Protein 8GSM (pdb70)

Foldseek 3Di:
DFDAFFEEEEALALLSLLQLLLQLVLPYAYEYEYAAQDFDLDDFKAKQFQLQQVLVVVLVCVVLQVVWWDAAQWAFEAAFQARHTQAIGGQVVPRCVPQVGTMIIGTRSSSSVSSVVSSVVSPYHYHYNFAFAEADQQQGWTAGPVGDIDRPGQFYEYDHAQQTNPLCNQVVHDFHWAFPQKKKKKFKFQVVVQCVDPVRVCCLVNFHFYWHFAAQKIWTWGFTPVSRIIIIMIMHGCPDDPPPDDFVVVLVVVLVVSVSGHVVVNVRSVRTDDMDMDGDTAGDADPAQDHPSLRYGYAARSHQNAQPQPSCRSSLSSLLSNLSSLLSSVVRDVLCRSLSSQLSCVLSVVVSVVVRVVRVLLSCLRNDHDDDVVVVLSVQSRVCNVPAAAPNSDLCSHPPNNCVVNNDHSNVSSVVSVVCVLVVNGPPDPNSCVVVPRD/DFDAFEEEEEALDLLSLLQLLLQLVLHHAYAYEYQAQDQFDADFKAKQFQLRQVLVVVLVCVVLQVVWKDQAQWAFEAAFQARHTQAIGGQVPPRCVVQVGTIIIGGPRSVSVSSVVSSVVSPHHYHYNFAFQAADLQQGWTAGPVGDIDRPGQAYEYDRAFQTNPLCNQVVHDFHWDFPQKKKKKFKFAQVVQCVDPVRVCCLVNFHFYWHFAAQKIKTWGAIDDGSIIMIMMIHGPPDPDPPDDQVVSLVVQLVVSVSGHVVRNVRSVRTDDMDMDTDTAGDADPAQDHPSLRYGYAQRHHQTADPAVSCSSVLSSLLSNLLSLLCSPVRDSLCSSVSRLLSCVVSVVVSVVVRVVRVLLSCLRNHHDDDVVVVLSVQSRVCSVPADQVNSHQCRRPPNVCVVNNDHSNVSSVVSVLCVLQVNGPPGPPVCVVVVRHPD/DFDAAFEEEEALALLSLLLLLLQLVLPHAYEYEHQAADQFDDFAKAKQFQQLQVLVVVVPCVVVQVVFWDQAQWEFEAAFQARHTLAIGGQVPVRCVVQVGTMTIHTSRSVSVSSVVSSVVSPYHYHYNFAWQEADQLQHKTAGPVGDIDRPGQAYEYDHAQLGSVLCRQVVHDFHWDFPQKKKKKWKFAQVVQCVDPVRVCCVVNFHWYWHFAAQKIWTWGATSNGRIIMIMMIHGPPDPDDDQDVVVSLVVQVVVSVSGHPVSVVRSVRTDDMDMGGDTAGDADPDQDHPSLRYGYAARHHQGADPQPSCRSVLSSLLSNLLSLLSSVVRDPLCRSVSRVLSGVLSVVVSVVVRVLRVLLSVLRNHHDDDVVVVLSCQSRPCNVPAAAPNSPCCVRVVNVCVVNNDHSNVSSVVSVVCVQVVNGPPGPNVCVVVPGD/DFDAFEEEEEALALLSLLLLLLQLVLPHAYEYEYQAQDDFDADAKAKQFQLRQVLCVVLVLVVLQVVFWDQAQWAFEAAFQARHTLFIGGQVPPRCVVAVGGMTIAGRRSSSVSSVVSSVVSPHHYHYNWAFDAADQQQGWTQTPVGDIDRSGQAYEFEHAQQTPPLCNQVVHDFHWAFPQKKKKKFKFALVVQCVPPVRVVCLVNFHFYWHFAAQKIWTWGARRPHNIIMIMMIHGPPDPDDDQDVVVSLVVVLVVSVSGHVVSNVRSVRTDDMDMDTHTAGDADPAQDHPSLRYGYAANSHQTADCQVSCRSSLSSLLSNLSSLLSSPPRDVLCRSVSSVLSCVLSVVVSVVVRVLRVLSSCLRNDHDDPVVVVLSVQSNPCNVPAAAVNSHQCSHPPNNCVVNNDHSNVSSVVSVLCLQQPNDPPDPNPCVVVPSHD

Sequence (1759 aa):
TSYQCRVAVVGAGLGGLSAAIGITLAGHKVTILEQAPQLGEVGAGIQIPPNSSRILRQWGLLPALEEVSVRPLDSVLRSYRDGKVLSRINLVPGYEERFGAPYYHIHRADFHRILVDKARALGVEILLGKSVRTIDFNAPSLTMADGSVYNDADVIIGADGLKSVCREQMLGHPDPPHFTGDLAYRIIVKAEDMKKHDSLRELVEHPSINHWMGPNSHVVCYLLKGGGLYNIVLACPDDLPELVNTAKADLKEMRERFEGWDPRLTLLLSLVQETSKWRLQNSEEMDKWSHESGKFVLMGDACHATLPYLAQGAAIAVEDGAALGTLFAHATHPSLVPDVLTIYEQIRKSRTTRVVRGSTKQRDIFHMPDGPRQRERDRQLLTYADNLFEGYPNQWADPVFQPWLYGYNAFEEAEKAWQKYLRGHIFGTTGAFRELGMGTSYQCRVAVVGAGLGGLSAAIGITLAGHKVTILEQAPQLGEVGAGIQIPPNSSRILRQWGLLPALEEVSVRPLDSVLRSYRDGKVLSRINLVPGYEERFGAPYYHIHRADFHRILVDKARALGVEILLGKSVRTIDFNAPSLTMADGSVYNDADVIIGADGLKSVCREQMLGHPDPPHFTGDLAYRIIVKAEDMKKHDSLRELVEHPSINHWMGPNSHVVCYLLKGGGLYNIVLACPDDLPELVNTAKADLKEMRERFEGWDPRLTLLLSLVQETSKWRLQNSEEMDKWSHESGKFVLMGDACHATLPYLAQGAAIAVEDGAALGTLFAHATHPSLVPDVLTIYEQIRKSRTTRVVRGSTKKQRDIFHMPDGPRQRERDRQLLTYADNLFEGYPNQWADPVFQPWLYGYNAFEEAEKAWQKYLRGHIFGTTGAFRELGMGLETSYQCRVAVVGAGLGGLSAAIGITLAGHKVTILEQAPQLGEVGAGIQIPPNSSRILRQWGLLPALEEVSVRPLDSVLRSYRDGKVLSRINLVPGYEERFGAPYYHIHRADFHRILVDKARALGVEILLGKSVRTIDFNAPSLTMADGSVYNDADVIIGADGLKSVCREQMLGHPDPPHFTGDLAYRIIVKAEDMKKHDSLRELVEHPSINHWMGPNSHVVCYLLKGGGLYNIVLACPDDLPELVNTAKADLKEMRERFEGWDPRLTLLLSLVQETSKWRLQNSEEMDKWSHESGKFVLMGDACHATLPYLAQGAAIAVEDGAALGTLFAHATHPSLVPDVLTIYEQIRKSRTTRVVRGSTKQRDIFHMPDGPRQRERDRQLLTYADNLFEGYPNQWADPVFQPWLYGYNAFEEAEKAWQKYLRGHIFGTTGAFRELGMGTSYQCRVAVVGAGLGGLSAAIGITLAGHKVTILEQAPQLGEVGAGIQIPPNSSRILRQWGLLPALEEVSVRPLDSVLRSYRDGKVLSRINLVPGYEERFGAPYYHIHRADFHRILVDKARALGVEILLGKSVRTIDFNAPSLTMADGSVYNDADVIIGADGLKSVCREQMLGHPDPPHFTGDLAYRIIVKAEDMKKHDSLRELVEHPSINHWMGPNSHVVCYLLKGGGLYNIVLACPDDLPELVNTAKADLKEMRERFEGWDPRLTLLLSLVQETSKWRLQNSEEMDKWSHESGKFVLMGDACHATLPYLAQGAAIAVEDGAALGTLFAHATHPSLVPDVLTIYEQIRKSRTTRVVRGSTKQRDIFHMPDGPRQRERDRQLLTYADNLFEGYPNQWADPVFQPWLYGYNAFEEAEKAWQKYLRGHIFGTTGAFRELGMGL

Structure (mmCIF, N/CA/C/O backbone):
data_8GSM
#
_entry.id   8GSM
#
_cell.length_a   120.430
_cell.length_b   127.780
_cell.length_c   146.450
_cell.angle_alpha   90.000
_cell.angle_beta   90.000
_cell.angle_gamma   90.000
#
_symmetry.space_group_name_H-M   'P 21 21 21'
#
loop_
_entity.id
_entity.type
_entity.pdbx_description
1 polymer '4-hydroxybenzoate decarboxylase'
2 non-polymer 'FLAVIN-ADENINE DINUCLEOTIDE'
#
loop_
_atom_site.group_PDB
_atom_site.id
_atom_site.type_symbol
_atom_site.label_atom_id
_atom_site.label_alt_id
_atom_site.label_comp_id
_atom_site.label_asym_id
_atom_site.label_entity_id
_atom_site.label_seq_id
_atom_site.pdbx_PDB_ins_code
_atom_site.Cartn_x
_atom_site.Cartn_y
_atom_site.Cartn_z
_atom_site.occupancy
_atom_site.B_iso_or_equiv
_atom_site.auth_seq_id
_atom_site.auth_comp_id
_atom_site.auth_asym_id
_atom_site.auth_atom_id
_atom_site.pdbx_PDB_model_num
ATOM 1 N N . THR A 1 21 ? 14.73000 -14.74700 -23.35900 1.000 87.96490 22 THR G N 1
ATOM 2 C CA . THR A 1 21 ? 15.91200 -14.09300 -23.98900 1.000 105.92630 22 THR G CA 1
ATOM 3 C C . THR A 1 21 ? 16.45200 -13.02400 -23.03300 1.000 104.99767 22 THR G C 1
ATOM 4 O O . THR A 1 21 ? 16.08400 -11.84800 -23.20000 1.000 100.64418 22 THR G O 1
ATOM 8 N N . SER A 1 22 ? 17.30200 -13.42300 -22.08400 1.000 100.64104 23 SER G N 1
ATOM 9 C CA . SER A 1 22 ? 17.82600 -12.47900 -21.06700 1.000 92.11125 23 SER G CA 1
ATOM 10 C C . SER A 1 22 ? 18.77800 -11.48900 -21.72300 1.000 89.49859 23 SER G C 1
ATOM 11 O O . SER A 1 22 ? 19.08900 -11.66700 -22.91200 1.000 90.24180 23 SER G O 1
ATOM 14 N N . TYR A 1 23 ? 19.21000 -10.48000 -20.97000 1.000 79.28960 24 TYR G N 1
ATOM 15 C CA . TYR A 1 23 ? 20.20500 -9.52900 -21.51600 1.000 75.14909 24 TYR G CA 1
ATOM 16 C C . TYR A 1 23 ? 21.59400 -10.13200 -21.39600 1.000 73.48629 24 TYR G C 1
ATOM 17 O O . TYR A 1 23 ? 21.89600 -10.73100 -20.35500 1.000 72.28657 24 TYR G O 1
ATOM 26 N N . GLN A 1 24 ? 22.40200 -9.98500 -22.43700 1.000 69.43683 25 GLN G N 1
ATOM 27 C CA . GLN A 1 24 ? 23.80500 -10.43700 -22.33600 1.000 72.06264 25 GLN G CA 1
ATOM 28 C C . GLN A 1 24 ? 24.69700 -9.29300 -22.81300 1.000 73.34794 25 GLN G C 1
ATOM 29 O O . GLN A 1 24 ? 24.62800 -8.94200 -23.99700 1.000 76.18037 25 GLN G O 1
ATOM 35 N N . CYS A 1 25 ? 25.49600 -8.73700 -21.90800 1.000 69.80169 26 CYS G N 1
ATOM 36 C CA . CYS A 1 25 ? 26.42400 -7.65500 -22.29500 1.000 70.87122 26 CYS G CA 1
ATOM 37 C C . CYS A 1 25 ? 27.63100 -8.27300 -22.98300 1.000 68.13927 26 CYS G C 1
ATOM 38 O O . CYS A 1 25 ? 28.09800 -9.31700 -22.51200 1.000 64.78994 26 CYS G O 1
ATOM 41 N N . ARG A 1 26 ? 28.07300 -7.67000 -24.08200 1.000 67.64379 27 ARG G N 1
ATOM 42 C CA . ARG A 1 26 ? 29.31400 -8.12300 -24.74100 1.000 65.66620 27 ARG G CA 1
ATOM 43 C C . ARG A 1 26 ? 30.44600 -7.37400 -24.04600 1.000 71.19966 27 ARG G C 1
ATOM 44 O O . ARG A 1 26 ? 30.57600 -6.16700 -24.27800 1.000 79.37468 27 ARG G O 1
ATOM 52 N N . VAL A 1 27 ? 31.22100 -8.06100 -23.21500 1.000 67.82881 28 VAL G N 1
ATOM 53 C CA . VAL A 1 27 ? 32.27000 -7.43500 -22.42000 1.000 61.07758 28 VAL G CA 1
ATOM 54 C C . VAL A 1 27 ? 33.61700 -7.87300 -22.96800 1.000 61.31163 28 VAL G C 1
ATOM 55 O O . VAL A 1 27 ? 33.92600 -9.07000 -22.97400 1.000 63.65886 28 VAL G O 1
ATOM 59 N N . ALA A 1 28 ? 34.41500 -6.90700 -23.42600 1.000 64.63217 29 ALA G N 1
ATOM 60 C CA . ALA A 1 28 ? 35.77800 -7.13700 -23.89000 1.000 63.56608 29 ALA G CA 1
ATOM 61 C C . ALA A 1 28 ? 36.75700 -6.80300 -22.77100 1.000 66.33664 29 ALA G C 1
ATOM 62 O O . ALA A 1 28 ? 36.80800 -5.65500 -22.31800 1.000 70.10235 29 ALA G O 1
ATOM 64 N N . VAL A 1 29 ? 37.54300 -7.79300 -22.34400 1.000 66.42278 30 VAL G N 1
ATOM 65 C CA . VAL A 1 29 ? 38.63000 -7.59900 -21.38900 1.000 59.52912 30 VAL G CA 1
ATOM 66 C C . VAL A 1 29 ? 39.93300 -7.46700 -22.17700 1.000 58.56066 30 VAL G C 1
ATOM 67 O O . VAL A 1 29 ? 40.22400 -8.29300 -23.05400 1.000 56.50237 30 VAL G O 1
ATOM 71 N N . VAL A 1 30 ? 40.69800 -6.40900 -21.90800 1.000 60.20178 31 VAL G N 1
ATOM 72 C CA . VAL A 1 30 ? 41.97600 -6.18600 -22.58500 1.000 65.53358 31 VAL G CA 1
ATOM 73 C C . VAL A 1 30 ? 43.07800 -6.67900 -21.65700 1.000 69.88111 31 VAL G C 1
ATOM 74 O O . VAL A 1 30 ? 43.35500 -6.06700 -20.62300 1.000 70.49503 31 VAL G O 1
ATOM 78 N N . GLY A 1 31 ? 43.71200 -7.78500 -22.02900 1.000 70.12011 32 GLY G N 1
ATOM 79 C CA . GLY A 1 31 ? 44.80600 -8.31400 -21.23800 1.000 70.22249 32 GLY G CA 1
ATOM 80 C C . GLY A 1 31 ? 44.47000 -9.57800 -20.46600 1.000 72.31998 32 GLY G C 1
ATOM 81 O O . GLY A 1 31 ? 43.50000 -9.62200 -19.69100 1.000 65.49884 32 GLY G O 1
ATOM 82 N N . ALA A 1 32 ? 45.29400 -10.61000 -20.65700 1.000 72.16026 33 ALA G N 1
ATOM 83 C CA . ALA A 1 32 ? 45.02200 -11.93800 -20.13200 1.000 67.88568 33 ALA G CA 1
ATOM 84 C C . ALA A 1 32 ? 45.82700 -12.25000 -18.88300 1.000 63.00035 33 ALA G C 1
ATOM 85 O O . ALA A 1 32 ? 46.14400 -13.41200 -18.64100 1.000 68.09941 33 ALA G O 1
ATOM 87 N N . GLY A 1 33 ? 46.16700 -11.24800 -18.08600 1.000 69.75895 34 GLY G N 1
ATOM 88 C CA . GLY A 1 33 ? 46.82600 -11.49300 -16.82100 1.000 68.41805 34 GLY G CA 1
ATOM 89 C C . GLY A 1 33 ? 45.87700 -12.14800 -15.84300 1.000 59.77264 34 GLY G C 1
ATOM 90 O O . GLY A 1 33 ? 44.75000 -12.51700 -16.16900 1.000 55.85367 34 GLY G O 1
ATOM 91 N N . LEU A 1 34 ? 46.34500 -12.29400 -14.60900 1.000 50.31701 35 LEU G N 1
ATOM 92 C CA . LEU A 1 34 ? 45.48400 -12.89300 -13.60500 1.000 46.21349 35 LEU G CA 1
ATOM 93 C C . LEU A 1 34 ? 44.18400 -12.10700 -13.44600 1.000 59.19737 35 LEU G C 1
ATOM 94 O O . LEU A 1 34 ? 43.09600 -12.69900 -13.35300 1.000 60.95637 35 LEU G O 1
ATOM 99 N N . GLY A 1 35 ? 44.26900 -10.77300 -13.42500 1.000 58.39276 36 GLY G N 1
ATOM 100 C CA . GLY A 1 35 ? 43.07400 -9.97400 -13.20100 1.000 50.88834 36 GLY G CA 1
ATOM 101 C C . GLY A 1 35 ? 42.07100 -10.07900 -14.33800 1.000 54.56594 36 GLY G C 1
ATOM 102 O O . GLY A 1 35 ? 40.86300 -10.24400 -14.10400 1.000 53.37569 36 GLY G O 1
ATOM 103 N N . GLY A 1 36 ? 42.55500 -9.94500 -15.58400 1.000 55.42633 37 GLY G N 1
ATOM 104 C CA . GLY A 1 36 ? 41.69100 -10.14900 -16.74000 1.000 54.32458 37 GLY G CA 1
ATOM 105 C C . GLY A 1 36 ? 40.90800 -11.44500 -16.67300 1.000 52.61226 37 GLY G C 1
ATOM 106 O O . GLY A 1 36 ? 39.68900 -11.45600 -16.84600 1.000 52.67828 37 GLY G O 1
ATOM 107 N N . LEU A 1 37 ? 41.59800 -12.55500 -16.41100 1.000 55.05222 38 LEU G N 1
ATOM 108 C CA . LEU A 1 37 ? 40.92600 -13.85100 -16.40400 1.000 57.31298 38 LEU G CA 1
ATOM 109 C C . LEU A 1 37 ? 39.93300 -13.95500 -15.25300 1.000 54.13786 38 LEU G C 1
ATOM 110 O O . LEU A 1 37 ? 38.84500 -14.51900 -15.41600 1.000 53.13378 38 LEU G O 1
ATOM 115 N N . SER A 1 38 ? 40.29500 -13.45400 -14.07200 1.000 49.43071 39 SER G N 1
ATOM 116 C CA . SER A 1 38 ? 39.32500 -13.47600 -12.98900 1.000 49.57835 39 SER G CA 1
ATOM 117 C C . SER A 1 38 ? 38.06100 -12.72000 -13.38800 1.000 53.89537 39 SER G C 1
ATOM 118 O O . SER A 1 38 ? 36.94200 -13.15800 -13.09100 1.000 53.31299 39 SER G O 1
ATOM 121 N N . ALA A 1 39 ? 38.21200 -11.60100 -14.09900 1.000 54.95111 40 ALA G N 1
ATOM 122 C CA . ALA A 1 39 ? 37.02300 -10.87700 -14.53600 1.000 52.27726 40 ALA G CA 1
ATOM 123 C C . ALA A 1 39 ? 36.24100 -11.69000 -15.56100 1.000 56.36470 40 ALA G C 1
ATOM 124 O O . ALA A 1 39 ? 35.01300 -11.77900 -15.49000 1.000 56.04578 40 ALA G O 1
ATOM 126 N N . ALA A 1 40 ? 36.93700 -12.27300 -16.54300 1.000 54.60380 41 ALA G N 1
ATOM 127 C CA . ALA A 1 40 ? 36.25600 -13.07300 -17.56000 1.000 55.52554 41 ALA G CA 1
ATOM 128 C C . ALA A 1 40 ? 35.46300 -14.20600 -16.91900 1.000 62.28313 41 ALA G C 1
ATOM 129 O O . ALA A 1 40 ? 34.31500 -14.47700 -17.30300 1.000 62.68591 41 ALA G O 1
ATOM 131 N N . ILE A 1 41 ? 36.05700 -14.86000 -15.91600 1.000 56.11009 42 ILE G N 1
ATOM 132 C CA . ILE A 1 41 ? 35.37600 -15.93100 -15.19600 1.000 54.56096 42 ILE G CA 1
ATOM 133 C C . ILE A 1 41 ? 34.14300 -15.40000 -14.47600 1.000 52.65346 42 ILE G C 1
ATOM 134 O O . ILE A 1 41 ? 33.02300 -15.86300 -14.70500 1.000 55.64201 42 ILE G O 1
ATOM 139 N N . GLY A 1 42 ? 34.29000 -14.38300 -13.64800 1.000 52.32149 43 GLY G N 1
ATOM 140 C CA . GLY A 1 42 ? 33.12400 -13.93000 -12.86700 1.000 53.65734 43 GLY G CA 1
ATOM 141 C C . GLY A 1 42 ? 31.99500 -13.41100 -13.72800 1.000 51.94998 43 GLY G C 1
ATOM 142 O O . GLY A 1 42 ? 30.83800 -13.70000 -13.40100 1.000 58.43862 43 GLY G O 1
ATOM 143 N N . ILE A 1 43 ? 32.31300 -12.65900 -14.77700 1.000 51.57046 44 ILE G N 1
ATOM 144 C CA . ILE A 1 43 ? 31.26600 -12.03400 -15.63800 1.000 57.27271 44 ILE G CA 1
ATOM 145 C C . ILE A 1 43 ? 30.55500 -13.11400 -16.45900 1.000 61.46765 44 ILE G C 1
ATOM 146 O O . ILE A 1 43 ? 29.32900 -13.03100 -16.60000 1.000 54.57859 44 ILE G O 1
ATOM 151 N N . THR A 1 44 ? 31.30000 -14.08000 -16.99200 1.000 62.44981 45 THR G N 1
ATOM 152 C CA . THR A 1 44 ? 30.68100 -15.20500 -17.73500 1.000 54.56953 45 THR G CA 1
ATOM 153 C C . THR A 1 44 ? 29.76500 -15.95900 -16.77500 1.000 49.03481 45 THR G C 1
ATOM 154 O O . THR A 1 44 ? 28.61900 -16.22300 -17.13400 1.000 54.70572 45 THR G O 1
ATOM 158 N N . LEU A 1 45 ? 30.25000 -16.24000 -15.57600 1.000 43.17036 46 LEU G N 1
ATOM 159 C CA . LEU A 1 45 ? 29.42300 -16.92900 -14.56500 1.000 48.80423 46 LEU G CA 1
ATOM 160 C C . LEU A 1 45 ? 28.27400 -16.01600 -14.14800 1.000 52.60812 46 LEU G C 1
ATOM 161 O O . LEU A 1 45 ? 27.48400 -16.42600 -13.28700 1.000 55.57210 46 LEU G O 1
ATOM 166 N N . ALA A 1 46 ? 28.20300 -14.82000 -14.72600 1.000 57.04467 47 ALA G N 1
ATOM 167 C CA . ALA A 1 46 ? 27.13400 -13.85400 -14.39200 1.000 58.41460 47 ALA G CA 1
ATOM 168 C C . ALA A 1 46 ? 26.04800 -13.92200 -15.46000 1.000 57.42976 47 ALA G C 1
ATOM 169 O O . ALA A 1 46 ? 24.89600 -13.60300 -15.15000 1.000 59.94878 47 ALA G O 1
ATOM 171 N N . GLY A 1 47 ? 26.41700 -14.33100 -16.67200 1.000 52.82931 48 GLY G N 1
ATOM 172 C CA . GLY A 1 47 ? 25.42500 -14.49200 -17.74600 1.000 48.64552 48 GLY G CA 1
ATOM 173 C C . GLY A 1 47 ? 25.78400 -13.70600 -18.98100 1.000 52.83727 48 GLY G C 1
ATOM 174 O O . GLY A 1 47 ? 24.90900 -13.53100 -19.83200 1.000 68.49227 48 GLY G O 1
ATOM 175 N N . HIS A 1 48 ? 27.02900 -13.27200 -19.09500 1.000 50.39757 49 HIS G N 1
ATOM 176 C CA . HIS A 1 48 ? 27.38500 -12.39400 -20.23400 1.000 60.88032 49 HIS G CA 1
ATOM 177 C C . HIS A 1 48 ? 28.49600 -13.02800 -21.06900 1.000 66.61114 49 HIS G C 1
ATOM 178 O O . HIS A 1 48 ? 29.00700 -14.07300 -20.66100 1.000 70.45829 49 HIS G O 1
ATOM 185 N N . LYS A 1 49 ? 28.83200 -12.42300 -22.20500 1.000 60.88316 50 LYS G N 1
ATOM 186 C CA . LYS A 1 49 ? 29.83900 -13.02500 -23.10900 1.000 65.68877 50 LYS G CA 1
ATOM 187 C C . LYS A 1 49 ? 31.13900 -12.22900 -23.04400 1.000 71.34102 50 LYS G C 1
ATOM 188 O O . LYS A 1 49 ? 31.13500 -11.06000 -23.45200 1.000 67.05785 50 LYS G O 1
ATOM 194 N N . VAL A 1 50 ? 32.21600 -12.86700 -22.58800 1.000 71.04984 51 VAL G N 1
ATOM 195 C CA . VAL A 1 50 ? 33.50300 -12.19700 -22.46600 1.000 65.24208 51 VAL G CA 1
ATOM 196 C C . VAL A 1 50 ? 34.39300 -12.60300 -23.62400 1.000 63.52432 51 VAL G C 1
ATOM 197 O O . VAL A 1 50 ? 34.29300 -13.72000 -24.14600 1.000 65.34943 51 VAL G O 1
ATOM 201 N N . THR A 1 51 ? 35.26800 -11.68700 -24.01600 1.000 64.07435 52 THR G N 1
ATOM 202 C CA . THR A 1 51 ? 36.33400 -11.91600 -24.97700 1.000 63.58623 52 THR G CA 1
ATOM 203 C C . THR A 1 51 ? 37.56200 -11.20000 -24.44600 1.000 65.57434 52 THR G C 1
ATOM 204 O O . THR A 1 51 ? 37.48700 -10.01200 -24.11900 1.000 68.76026 52 THR G O 1
ATOM 208 N N . ILE A 1 52 ? 38.68000 -11.91100 -24.33600 1.000 61.26517 53 ILE G N 1
ATOM 209 C CA . ILE A 1 52 ? 39.93500 -11.33400 -23.86200 1.000 58.80746 53 ILE G CA 1
ATOM 210 C C . ILE A 1 52 ? 40.80100 -10.99600 -25.06600 1.000 60.89212 53 ILE G C 1
ATOM 211 O O . ILE A 1 52 ? 40.97400 -11.82000 -25.96600 1.000 60.76886 53 ILE G O 1
ATOM 216 N N . LEU A 1 53 ? 41.33600 -9.78700 -25.10400 1.000 65.05757 54 LEU G N 1
ATOM 217 C CA . LEU A 1 53 ? 42.20200 -9.38400 -26.20500 1.000 65.91944 54 LEU G CA 1
ATOM 218 C C . LEU A 1 53 ? 43.56500 -9.12100 -25.59700 1.000 66.37275 54 LEU G C 1
ATOM 219 O O . LEU A 1 53 ? 43.79600 -8.05100 -25.03400 1.000 72.12646 54 LEU G O 1
ATOM 224 N N . GLU A 1 54 ? 44.46400 -10.09300 -25.71100 1.000 70.70844 55 GLU G N 1
ATOM 225 C CA . GLU A 1 54 ? 45.81200 -9.95700 -25.17200 1.000 72.80804 55 GLU G CA 1
ATOM 226 C C . GLU A 1 54 ? 46.76500 -9.38100 -26.21400 1.000 78.99804 55 GLU G C 1
ATOM 227 O O . GLU A 1 54 ? 46.39500 -9.20000 -27.37400 1.000 83.18277 55 GLU G O 1
ATOM 233 N N . GLN A 1 55 ? 47.99200 -9.09500 -25.79300 1.000 81.41508 56 GLN G N 1
ATOM 234 C CA . GLN A 1 55 ? 48.99900 -8.53900 -26.68900 1.000 83.42329 56 GLN G CA 1
ATOM 235 C C . GLN A 1 55 ? 50.00300 -9.60200 -27.12100 1.000 88.58960 56 GLN G C 1
ATOM 236 O O . GLN A 1 55 ? 50.34800 -9.70200 -28.29900 1.000 84.76784 56 GLN G O 1
ATOM 242 N N . ALA A 1 56 ? 50.46800 -10.39500 -26.16100 1.000 93.38729 57 ALA G N 1
ATOM 243 C CA . ALA A 1 56 ? 51.43300 -11.45200 -26.44000 1.000 85.93094 57 ALA G CA 1
ATOM 244 C C . ALA A 1 56 ? 50.86700 -12.47200 -27.42200 1.000 89.32685 57 ALA G C 1
ATOM 245 O O . ALA A 1 56 ? 49.69200 -12.83100 -27.35100 1.000 90.57268 57 ALA G O 1
ATOM 247 N N . PRO A 1 57 ? 51.71100 -12.93600 -28.33800 1.000 97.33193 58 PRO G N 1
ATOM 248 C CA . PRO A 1 57 ? 51.29300 -13.92700 -29.34500 1.000 96.61511 58 PRO G CA 1
ATOM 249 C C . PRO A 1 57 ? 50.84000 -15.24800 -28.75100 1.000 97.83069 58 PRO G C 1
ATOM 250 O O . PRO A 1 57 ? 50.10100 -15.98100 -29.42100 1.000 95.86967 58 PRO G O 1
ATOM 254 N N . GLN A 1 58 ? 51.26500 -15.57700 -27.52700 1.000 103.81765 59 GLN G N 1
ATOM 255 C CA . GLN A 1 58 ? 50.93600 -16.84400 -26.88300 1.000 97.15989 59 GLN G CA 1
ATOM 256 C C . GLN A 1 58 ? 50.76800 -16.61000 -25.39000 1.000 100.30215 59 GLN G C 1
ATOM 257 O O . GLN A 1 58 ? 51.27900 -15.63100 -24.83400 1.000 99.34656 59 GLN G O 1
ATOM 263 N N . LEU A 1 59 ? 50.03200 -17.52000 -24.74400 1.000 105.07035 60 LEU G N 1
ATOM 264 C CA . LEU A 1 59 ? 49.75600 -17.40400 -23.28800 1.000 107.91117 60 LEU G CA 1
ATOM 265 C C . LEU A 1 59 ? 51.06400 -17.41400 -22.50500 1.000 111.05376 60 LEU G C 1
ATOM 266 O O . LEU A 1 59 ? 52.06400 -17.92300 -23.03700 1.000 107.61597 60 LEU G O 1
ATOM 271 N N . GLY A 1 60 ? 51.03700 -16.89600 -21.27700 1.000 114.47377 61 GLY G N 1
ATOM 272 C CA . GLY A 1 60 ? 52.28300 -16.73400 -20.50900 1.000 118.11989 61 GLY G CA 1
ATOM 273 C C . GLY A 1 60 ? 52.63200 -17.90100 -19.61500 1.000 124.52823 61 GLY G C 1
ATOM 274 O O . GLY A 1 60 ? 52.39500 -17.79700 -18.39600 1.000 116.53793 61 GLY G O 1
ATOM 275 N N . GLU A 1 61 ? 53.18800 -18.97000 -20.18200 1.000 129.66348 62 GLU G N 1
ATOM 276 C CA . GLU A 1 61 ? 53.70100 -20.05400 -19.31300 1.000 127.57324 62 GLU G CA 1
ATOM 277 C C . GLU A 1 61 ? 55.00000 -19.49900 -18.73500 1.000 132.90043 62 GLU G C 1
ATOM 278 O O . GLU A 1 61 ? 56.04400 -20.15300 -18.91300 1.000 128.98897 62 GLU G O 1
ATOM 284 N N . VAL A 1 62 ? 54.94300 -18.32300 -18.09700 1.000 132.91914 63 VAL G N 1
ATOM 285 C CA . VAL A 1 62 ? 56.20600 -17.66500 -17.65300 1.000 126.16784 63 VAL G CA 1
ATOM 286 C C . VAL A 1 62 ? 56.04200 -17.00400 -16.28800 1.000 120.22999 63 VAL G C 1
ATOM 287 O O . VAL A 1 62 ? 54.89900 -16.66800 -15.93200 1.000 109.46095 63 VAL G O 1
ATOM 291 N N . GLY A 1 63 ? 57.15900 -16.81800 -15.57000 1.000 117.17006 64 GLY G N 1
ATOM 292 C CA . GLY A 1 63 ? 57.12700 -16.10900 -14.27500 1.000 105.52937 64 GLY G CA 1
ATOM 293 C C . GLY A 1 63 ? 57.84400 -16.86400 -13.17800 1.000 92.63900 64 GLY G C 1
ATOM 294 O O . GLY A 1 63 ? 58.71500 -17.68100 -13.50600 1.000 89.15671 64 GLY G O 1
ATOM 295 N N . ALA A 1 64 ? 57.49800 -16.58300 -11.92000 1.000 92.09253 65 ALA G N 1
ATOM 296 C CA . ALA A 1 64 ? 58.06500 -17.33900 -10.78300 1.000 89.10316 65 ALA G CA 1
ATOM 297 C C . ALA A 1 64 ? 56.95800 -17.64000 -9.77200 1.000 79.82473 65 ALA G C 1
ATOM 298 O O . ALA A 1 64 ? 55.88300 -18.07400 -10.20100 1.000 82.16425 65 ALA G O 1
ATOM 300 N N . GLY A 1 65 ? 57.21400 -17.41300 -8.48600 1.000 73.70076 66 GLY G N 1
ATOM 301 C CA . GLY A 1 65 ? 56.23800 -17.77100 -7.44400 1.000 64.40122 66 GLY G CA 1
ATOM 302 C C . GLY A 1 65 ? 55.20500 -16.70500 -7.17800 1.000 66.23812 66 GLY G C 1
ATOM 303 O O . GLY A 1 65 ? 55.51300 -15.53100 -7.39800 1.000 74.91999 66 GLY G O 1
ATOM 304 N N . ILE A 1 66 ? 54.01600 -17.10600 -6.73500 1.000 65.81657 67 ILE G N 1
ATOM 305 C CA . ILE A 1 66 ? 52.95000 -16.14000 -6.35400 1.000 68.20885 67 ILE G CA 1
ATOM 306 C C . ILE A 1 66 ? 52.27500 -16.71500 -5.11200 1.000 59.26572 67 ILE G C 1
ATOM 307 O O . ILE A 1 66 ? 52.41000 -17.91500 -4.88800 1.000 60.55892 67 ILE G O 1
ATOM 312 N N . GLN A 1 67 ? 51.59100 -15.87900 -4.33900 1.000 56.38543 68 GLN G N 1
ATOM 313 C CA . GLN A 1 67 ? 50.95000 -16.33700 -3.08600 1.000 59.61000 68 GLN G CA 1
ATOM 314 C C . GLN A 1 67 ? 49.44200 -16.09800 -3.17200 1.000 59.92416 68 GLN G C 1
ATOM 315 O O . GLN A 1 67 ? 49.04500 -14.98100 -3.51500 1.000 58.70908 68 GLN G O 1
ATOM 321 N N . ILE A 1 68 ? 48.64200 -17.12700 -2.89100 1.000 52.30566 69 ILE G N 1
ATOM 322 C CA . ILE A 1 68 ? 47.19200 -17.00500 -2.94300 1.000 49.76728 69 ILE G CA 1
ATOM 323 C C . ILE A 1 68 ? 46.68400 -17.01800 -1.51000 1.000 50.94201 69 ILE G C 1
ATOM 324 O O . ILE A 1 68 ? 46.53300 -18.08800 -0.91300 1.000 52.89196 69 ILE G O 1
ATOM 329 N N . PRO A 1 69 ? 46.46600 -15.85100 -0.91200 1.000 46.86581 70 PRO G N 1
ATOM 330 C CA . PRO A 1 69 ? 46.01300 -15.79300 0.46300 1.000 45.49230 70 PRO G CA 1
ATOM 331 C C . PRO A 1 69 ? 44.53000 -16.09600 0.52300 1.000 46.47820 70 PRO G C 1
ATOM 332 O O . PRO A 1 69 ? 43.87300 -16.15200 -0.52200 1.000 48.23437 70 PRO G O 1
ATOM 336 N N . PRO A 1 70 ? 43.97500 -16.29800 1.72100 1.000 47.68676 71 PRO G N 1
ATOM 337 C CA . PRO A 1 70 ? 42.53500 -16.59500 1.84700 1.000 48.97210 71 PRO G CA 1
ATOM 338 C C . PRO A 1 70 ? 41.60100 -15.68400 1.04200 1.000 48.74581 71 PRO G C 1
ATOM 339 O O . PRO A 1 70 ? 40.70900 -16.17800 0.34400 1.000 48.54649 71 PRO G O 1
ATOM 343 N N . ASN A 1 71 ? 41.75200 -14.36500 1.13300 1.000 51.44487 72 ASN G N 1
ATOM 344 C CA . ASN A 1 71 ? 40.81400 -13.49300 0.43900 1.000 52.36022 72 ASN G CA 1
ATOM 345 C C . ASN A 1 71 ? 40.78000 -13.73900 -1.07300 1.000 53.38340 72 ASN G C 1
ATOM 346 O O . ASN A 1 71 ? 39.85100 -13.27700 -1.74700 1.000 61.78230 72 ASN G O 1
ATOM 351 N N . SER A 1 72 ? 41.74500 -14.47100 -1.61900 1.000 47.01661 73 SER G N 1
ATOM 352 C CA . SER A 1 72 ? 41.72500 -14.85300 -3.02500 1.000 46.94275 73 SER G CA 1
ATOM 353 C C . SER A 1 72 ? 41.39600 -16.32800 -3.21800 1.000 53.29829 73 SER G C 1
ATOM 354 O O . SER A 1 72 ? 40.70900 -16.71200 -4.18200 1.000 56.64927 73 SER G O 1
ATOM 357 N N . SER A 1 73 ? 41.86200 -17.16100 -2.29900 1.000 55.81174 74 SER G N 1
ATOM 358 C CA . SER A 1 73 ? 41.57300 -18.57900 -2.37800 1.000 49.62358 74 SER G CA 1
ATOM 359 C C . SER A 1 73 ? 40.07800 -18.85000 -2.23600 1.000 51.40011 74 SER G C 1
ATOM 360 O O . SER A 1 73 ? 39.54000 -19.66800 -2.98000 1.000 56.09795 74 SER G O 1
ATOM 363 N N . ARG A 1 74 ? 39.39200 -18.20500 -1.28000 1.000 48.28550 75 ARG G N 1
ATOM 364 C CA . ARG A 1 74 ? 37.96300 -18.49200 -1.09900 1.000 56.07007 75 ARG G CA 1
ATOM 365 C C . ARG A 1 74 ? 37.18300 -18.16600 -2.37300 1.000 55.92930 75 ARG G C 1
ATOM 366 O O . ARG A 1 74 ? 36.22200 -18.86900 -2.73500 1.000 57.11963 75 ARG G O 1
ATOM 374 N N . ILE A 1 75 ? 37.59400 -17.10000 -3.06300 1.000 51.80226 76 ILE G N 1
ATOM 375 C CA . ILE A 1 75 ? 37.02400 -16.75800 -4.35900 1.000 50.67563 76 ILE G CA 1
ATOM 376 C C . ILE A 1 75 ? 37.25800 -17.89400 -5.34300 1.000 57.36677 76 ILE G C 1
ATOM 377 O O . ILE A 1 75 ? 36.32700 -18.38700 -5.98900 1.000 58.81423 76 ILE G O 1
ATOM 382 N N . LEU A 1 76 ? 38.51000 -18.33700 -5.46300 1.000 58.66761 77 LEU G N 1
ATOM 383 C CA . LEU A 1 76 ? 38.78700 -19.42300 -6.39400 1.000 52.25334 77 LEU G CA 1
ATOM 384 C C . LEU A 1 76 ? 38.04300 -20.70000 -6.01000 1.000 55.24475 77 LEU G C 1
ATOM 385 O O . LEU A 1 76 ? 37.67200 -21.49000 -6.88500 1.000 55.29875 77 LEU G O 1
ATOM 390 N N . ARG A 1 77 ? 37.81400 -20.91700 -4.71400 1.000 51.59138 78 ARG G N 1
ATOM 391 C CA . ARG A 1 77 ? 37.15100 -22.13600 -4.25900 1.000 54.00602 78 ARG G CA 1
ATOM 392 C C . ARG A 1 77 ? 35.68800 -22.13000 -4.67000 1.000 54.45154 78 ARG G C 1
ATOM 393 O O . ARG A 1 77 ? 35.17000 -23.12500 -5.18700 1.000 58.42509 78 ARG G O 1
ATOM 401 N N . GLN A 1 78 ? 35.01800 -20.99500 -4.48000 1.000 49.56062 79 GLN G N 1
ATOM 402 C CA . GLN A 1 78 ? 33.68800 -20.80100 -5.04200 1.000 50.49789 79 GLN G CA 1
ATOM 403 C C . GLN A 1 78 ? 33.60400 -21.07900 -6.56000 1.000 50.53725 79 GLN G C 1
ATOM 404 O O . GLN A 1 78 ? 32.51500 -21.38000 -7.05400 1.000 53.92060 79 GLN G O 1
ATOM 410 N N . TRP A 1 79 ? 34.69200 -20.94700 -7.32200 1.000 44.51810 80 TRP G N 1
ATOM 411 C CA . TRP A 1 79 ? 34.70100 -21.29100 -8.74700 1.000 48.94068 80 TRP G CA 1
ATOM 412 C C . TRP A 1 79 ? 35.24900 -22.69900 -8.98900 1.000 56.32305 80 TRP G C 1
ATOM 413 O O . TRP A 1 79 ? 35.68800 -23.01200 -10.11000 1.000 51.03358 80 TRP G O 1
ATOM 424 N N . GLY A 1 80 ? 35.25000 -23.53600 -7.95200 1.000 55.04190 81 GLY G N 1
ATOM 425 C CA . GLY A 1 80 ? 35.73500 -24.90400 -8.03100 1.000 50.06862 81 GLY G CA 1
ATOM 426 C C . GLY A 1 80 ? 37.14300 -25.06200 -8.55500 1.000 51.76330 81 GLY G C 1
ATOM 427 O O . GLY A 1 80 ? 37.39600 -25.94400 -9.38100 1.000 54.20149 81 GLY G O 1
ATOM 428 N N . LEU A 1 81 ? 38.07300 -24.24300 -8.09100 1.000 51.88878 82 LEU G N 1
ATOM 429 C CA . LEU A 1 81 ? 39.44300 -24.37800 -8.54500 1.000 56.22636 82 LEU G CA 1
ATOM 430 C C . LEU A 1 81 ? 40.37100 -24.93200 -7.47500 1.000 60.78604 82 LEU G C 1
ATOM 431 O O . LEU A 1 81 ? 41.56100 -25.13700 -7.75000 1.000 63.87838 82 LEU G O 1
ATOM 436 N N . LEU A 1 82 ? 39.86400 -25.19500 -6.27000 1.000 61.24438 83 LEU G N 1
ATOM 437 C CA . LEU A 1 82 ? 40.71700 -25.70500 -5.19800 1.000 63.73906 83 LEU G CA 1
ATOM 438 C C . LEU A 1 82 ? 41.50300 -26.94800 -5.58900 1.000 73.94685 83 LEU G C 1
ATOM 439 O O . LEU A 1 82 ? 42.72000 -26.97200 -5.35500 1.000 75.05850 83 LEU G O 1
ATOM 444 N N . PRO A 1 83 ? 40.88900 -28.00800 -6.13100 1.000 71.70476 84 PRO G N 1
ATOM 445 C CA . PRO A 1 83 ? 41.65700 -29.22200 -6.45700 1.000 59.72321 84 PRO G CA 1
ATOM 446 C C . PRO A 1 83 ? 42.79000 -28.98700 -7.42900 1.000 62.31869 84 PRO G C 1
ATOM 447 O O . PRO A 1 83 ? 43.94600 -29.36200 -7.16100 1.000 73.81784 84 PRO G O 1
ATOM 451 N N . ALA A 1 84 ? 42.47500 -28.39600 -8.58100 1.000 62.06824 85 ALA G N 1
ATOM 452 C CA . ALA A 1 84 ? 43.50000 -28.15100 -9.58900 1.000 63.70501 85 ALA G CA 1
ATOM 453 C C . ALA A 1 84 ? 44.66400 -27.36100 -9.00900 1.000 72.54316 85 ALA G C 1
ATOM 454 O O . ALA A 1 84 ? 45.81600 -27.54800 -9.42400 1.000 73.32647 85 ALA G O 1
ATOM 456 N N . LEU A 1 85 ? 44.38200 -26.48100 -8.03900 1.000 68.90515 86 LEU G N 1
ATOM 457 C CA . LEU A 1 85 ? 45.42900 -25.66400 -7.43500 1.000 71.10487 86 LEU G CA 1
ATOM 458 C C . LEU A 1 85 ? 46.23900 -26.47000 -6.42100 1.000 65.84592 86 LEU G C 1
ATOM 459 O O . LEU A 1 85 ? 47.47000 -26.51200 -6.49300 1.000 64.30481 86 LEU G O 1
ATOM 464 N N . GLU A 1 86 ? 45.56400 -27.11100 -5.46300 1.000 69.05999 87 GLU G N 1
ATOM 465 C CA . GLU A 1 86 ? 46.25200 -27.96400 -4.49700 1.000 64.77096 87 GLU G CA 1
ATOM 466 C C . GLU A 1 86 ? 47.27500 -28.85000 -5.18800 1.000 72.27872 87 GLU G C 1
ATOM 467 O O . GLU A 1 86 ? 48.41000 -28.99500 -4.71200 1.000 67.44369 87 GLU G O 1
ATOM 473 N N . GLU A 1 87 ? 46.90400 -29.42300 -6.34100 1.000 71.34918 88 GLU G N 1
ATOM 474 C CA . GLU A 1 87 ? 47.82500 -30.34400 -6.99700 1.000 68.95551 88 GLU G CA 1
ATOM 475 C C . GLU A 1 87 ? 49.20200 -29.71800 -7.22100 1.000 64.65913 88 GLU G C 1
ATOM 476 O O . GLU A 1 87 ? 50.21200 -30.42400 -7.13100 1.000 66.92999 88 GLU G O 1
ATOM 482 N N . VAL A 1 88 ? 49.27900 -28.40000 -7.44700 1.000 68.18211 89 VAL G N 1
ATOM 483 C CA . VAL A 1 88 ? 50.50600 -27.73500 -7.88600 1.000 67.93819 89 VAL G CA 1
ATOM 484 C C . VAL A 1 88 ? 50.99300 -26.65900 -6.90200 1.000 65.66999 89 VAL G C 1
ATOM 485 O O . VAL A 1 88 ? 51.94700 -25.93200 -7.20300 1.000 62.80871 89 VAL G O 1
ATOM 489 N N . SER A 1 89 ? 50.39200 -26.56300 -5.72100 1.000 64.21999 90 SER G N 1
ATOM 490 C CA . SER A 1 89 ? 50.75700 -25.52600 -4.77100 1.000 67.34560 90 SER G CA 1
ATOM 491 C C . SER A 1 89 ? 51.09400 -26.14800 -3.42100 1.000 70.71146 90 SER G C 1
ATOM 492 O O . SER A 1 89 ? 50.70000 -27.27400 -3.10900 1.000 76.71148 90 SER G O 1
ATOM 495 N N . VAL A 1 90 ? 51.83300 -25.38300 -2.62300 1.000 70.13022 91 VAL G N 1
ATOM 496 C CA . VAL A 1 90 ? 52.29200 -25.77600 -1.30000 1.000 63.29935 91 VAL G CA 1
ATOM 497 C C . VAL A 1 90 ? 51.51900 -24.97400 -0.27000 1.000 64.26728 91 VAL G C 1
ATOM 498 O O . VAL A 1 90 ? 51.02000 -23.88800 -0.56100 1.000 71.63469 91 VAL G O 1
ATOM 502 N N . ARG A 1 91 ? 51.41300 -25.50200 0.94200 1.000 54.01421 92 ARG G N 1
ATOM 503 C CA . ARG A 1 91 ? 50.76300 -24.71300 1.97900 1.000 52.57356 92 ARG G CA 1
ATOM 504 C C . ARG A 1 91 ? 51.80500 -24.30100 3.02600 1.000 58.72323 92 ARG G C 1
ATOM 505 O O . ARG A 1 91 ? 52.10700 -25.09100 3.93300 1.000 58.02982 92 ARG G O 1
ATOM 513 N N . PRO A 1 92 ? 52.37100 -23.09100 2.97000 1.000 64.87760 93 PRO G N 1
ATOM 514 C CA . PRO A 1 92 ? 53.38200 -22.71900 3.97200 1.000 60.32401 93 PRO G CA 1
ATOM 515 C C . PRO A 1 92 ? 52.82800 -22.82500 5.38600 1.000 62.80580 93 PRO G C 1
ATOM 516 O O . PRO A 1 92 ? 51.69800 -22.41800 5.66400 1.000 65.76330 93 PRO G O 1
ATOM 520 N N . LEU A 1 93 ? 53.64900 -23.36900 6.28900 1.000 60.90007 94 LEU G N 1
ATOM 521 C CA . LEU A 1 93 ? 53.20700 -23.59700 7.66100 1.000 54.57474 94 LEU G CA 1
ATOM 522 C C . LEU A 1 93 ? 52.99100 -22.29200 8.40400 1.000 54.07438 94 LEU G C 1
ATOM 523 O O . LEU A 1 93 ? 51.97400 -22.12800 9.08700 1.000 51.25367 94 LEU G O 1
ATOM 528 N N . ASP A 1 94 ? 53.95400 -21.36800 8.30200 1.000 60.94010 95 ASP G N 1
ATOM 529 C CA . ASP A 1 94 ? 53.89100 -20.06000 8.94400 1.000 59.18485 95 ASP G CA 1
ATOM 530 C C . ASP A 1 94 ? 54.74400 -19.04900 8.18400 1.000 59.44275 95 ASP G C 1
ATOM 531 O O . ASP A 1 94 ? 55.52800 -19.38800 7.28400 1.000 55.25855 95 ASP G O 1
ATOM 536 N N . SER A 1 95 ? 54.56200 -17.78800 8.56600 1.000 62.61752 96 SER G N 1
ATOM 537 C CA . SER A 1 95 ? 55.21600 -16.65300 7.93500 1.000 57.07427 96 SER G CA 1
ATOM 538 C C . SER A 1 95 ? 56.10200 -15.96100 8.96700 1.000 57.04063 96 SER G C 1
ATOM 539 O O . SER A 1 95 ? 55.61500 -15.57300 10.04000 1.000 55.47407 96 SER G O 1
ATOM 542 N N . VAL A 1 96 ? 57.39000 -15.79500 8.64200 1.000 56.12582 97 VAL G N 1
ATOM 543 C CA . VAL A 1 96 ? 58.42800 -15.42700 9.60300 1.000 52.80054 97 VAL G CA 1
ATOM 544 C C . VAL A 1 96 ? 59.13400 -14.14800 9.15900 1.000 49.66423 97 VAL G C 1
ATOM 545 O O . VAL A 1 96 ? 59.53000 -14.02300 7.99300 1.000 50.62062 97 VAL G O 1
ATOM 549 N N . LEU A 1 97 ? 59.31100 -13.21800 10.09600 1.000 40.88657 98 LEU G N 1
ATOM 550 C CA . LEU A 1 97 ? 60.16900 -12.05100 9.92500 1.000 48.67663 98 LEU G CA 1
ATOM 551 C C . LEU A 1 97 ? 61.42800 -12.21200 10.76900 1.000 49.87273 98 LEU G C 1
ATOM 552 O O . LEU A 1 97 ? 61.33300 -12.40100 11.99400 1.000 53.09304 98 LEU G O 1
ATOM 557 N N . ARG A 1 98 ? 62.59300 -12.04500 10.11900 1.000 46.62255 99 ARG G N 1
ATOM 558 C CA . ARG A 1 98 ? 63.92200 -12.30100 10.66300 1.000 47.33948 99 ARG G CA 1
ATOM 559 C C . ARG A 1 98 ? 64.84500 -11.10600 10.43700 1.000 46.85235 99 ARG G C 1
ATOM 560 O O . ARG A 1 98 ? 64.74400 -10.39500 9.42900 1.000 40.68645 99 ARG G O 1
ATOM 568 N N . SER A 1 99 ? 65.76300 -10.91000 11.38300 1.000 44.83656 100 SER G N 1
ATOM 569 C CA . SER A 1 99 ? 66.81300 -9.91500 11.22800 1.000 42.91673 100 SER G CA 1
ATOM 570 C C . SER A 1 99 ? 67.81500 -10.35800 10.17300 1.000 44.68698 100 SER G C 1
ATOM 571 O O . SER A 1 99 ? 68.16000 -11.53500 10.08000 1.000 44.69376 100 SER G O 1
ATOM 574 N N . TYR A 1 100 ? 68.30100 -9.40000 9.38900 1.000 42.84380 101 TYR G N 1
ATOM 575 C CA . TYR A 1 100 ? 69.14900 -9.73000 8.24900 1.000 49.70017 101 TYR G CA 1
ATOM 576 C C . TYR A 1 100 ? 70.51100 -10.28000 8.67600 1.000 54.62137 101 TYR G C 1
ATOM 577 O O . TYR A 1 100 ? 71.14800 -11.01100 7.90700 1.000 54.27970 101 TYR G O 1
ATOM 586 N N . ARG A 1 101 ? 70.96800 -9.95100 9.89200 1.000 54.61021 102 ARG G N 1
ATOM 587 C CA . ARG A 1 101 ? 72.33500 -10.26300 10.32100 1.000 52.97381 102 ARG G CA 1
ATOM 588 C C . ARG A 1 101 ? 72.48400 -11.72600 10.70300 1.000 54.44910 102 ARG G C 1
ATOM 589 O O . ARG A 1 101 ? 73.37500 -12.42300 10.20500 1.000 55.03213 102 ARG G O 1
ATOM 597 N N . ASP A 1 102 ? 71.64900 -12.19000 11.62400 1.000 50.60314 103 ASP G N 1
ATOM 598 C CA . ASP A 1 102 ? 71.81200 -13.50700 12.22300 1.000 51.63378 103 ASP G CA 1
ATOM 599 C C . ASP A 1 102 ? 70.72800 -14.49700 11.79800 1.000 52.22955 103 ASP G C 1
ATOM 600 O O . ASP A 1 102 ? 70.78200 -15.66400 12.18300 1.000 56.44551 103 ASP G O 1
ATOM 605 N N . GLY A 1 103 ? 69.76400 -14.07000 10.98100 1.000 56.03058 104 GLY G N 1
ATOM 606 C CA . GLY A 1 103 ? 68.57900 -14.87600 10.74200 1.000 51.48138 104 GLY G CA 1
ATOM 607 C C . GLY A 1 103 ? 67.61900 -14.92200 11.92000 1.000 48.45766 104 GLY G C 1
ATOM 608 O O . GLY A 1 103 ? 66.62000 -15.64100 11.85500 1.000 44.86406 104 GLY G O 1
ATOM 609 N N . LYS A 1 104 ? 67.89000 -14.15000 12.98300 1.000 49.09448 105 LYS G N 1
ATOM 610 C CA . LYS A 1 104 ? 67.09600 -14.21100 14.21200 1.000 43.76212 105 LYS G CA 1
ATOM 611 C C . LYS A 1 104 ? 65.60200 -13.99800 13.96400 1.000 50.32670 105 LYS G C 1
ATOM 612 O O . LYS A 1 104 ? 65.17000 -13.00200 13.36700 1.000 46.10010 105 LYS G O 1
ATOM 618 N N . VAL A 1 105 ? 64.80000 -14.91900 14.47800 1.000 50.22421 106 VAL G N 1
ATOM 619 C CA . VAL A 1 105 ? 63.36200 -14.79800 14.32400 1.000 48.90227 106 VAL G CA 1
ATOM 620 C C . VAL A 1 105 ? 62.84300 -13.66200 15.19900 1.000 43.23027 106 VAL G C 1
ATOM 621 O O . VAL A 1 105 ? 63.08100 -13.63200 16.41300 1.000 47.89901 106 VAL G O 1
ATOM 625 N N . LEU A 1 106 ? 62.12800 -12.71600 14.58400 1.000 45.42596 107 LEU G N 1
ATOM 626 C CA . LEU A 1 106 ? 61.51800 -11.59200 15.29300 1.000 39.46893 107 LEU G CA 1
ATOM 627 C C . LEU A 1 106 ? 59.99400 -11.62600 15.32100 1.000 45.71133 107 LEU G C 1
ATOM 628 O O . LEU A 1 106 ? 59.38900 -11.11100 16.27100 1.000 44.24215 107 LEU G O 1
ATOM 633 N N . SER A 1 107 ? 59.35600 -12.18600 14.29100 1.000 43.84998 108 SER G N 1
ATOM 634 C CA . SER A 1 107 ? 57.90600 -12.37200 14.30600 1.000 48.17597 108 SER G CA 1
ATOM 635 C C . SER A 1 107 ? 57.58400 -13.67100 13.58700 1.000 48.23511 108 SER G C 1
ATOM 636 O O . SER A 1 107 ? 58.10400 -13.91400 12.49700 1.000 41.87769 108 SER G O 1
ATOM 639 N N . ARG A 1 108 ? 56.72400 -14.49600 14.17700 1.000 49.43741 109 ARG G N 1
ATOM 640 C CA . ARG A 1 108 ? 56.23300 -15.69300 13.49900 1.000 51.60955 109 ARG G CA 1
ATOM 641 C C . ARG A 1 108 ? 54.70900 -15.69400 13.59100 1.000 54.41153 109 ARG G C 1
ATOM 642 O O . ARG A 1 108 ? 54.14300 -15.55800 14.68500 1.000 56.94895 109 ARG G O 1
ATOM 650 N N . ILE A 1 109 ? 54.05100 -15.77900 12.43900 1.000 47.74890 110 ILE G N 1
ATOM 651 C CA . ILE A 1 109 ? 52.60100 -15.92900 12.35700 1.000 56.75899 110 ILE G CA 1
ATOM 652 C C . ILE A 1 109 ? 52.32600 -17.35800 11.91100 1.000 63.47180 110 ILE G C 1
ATOM 653 O O . ILE A 1 109 ? 53.02300 -17.87900 11.02400 1.000 56.69700 110 ILE G O 1
ATOM 658 N N . ASN A 1 110 ? 51.32500 -18.00000 12.53200 1.000 66.33899 111 ASN G N 1
ATOM 659 C CA . ASN A 1 110 ? 50.91700 -19.34700 12.13600 1.000 62.57737 111 ASN G CA 1
ATOM 660 C C . ASN A 1 110 ? 49.89500 -19.27800 11.01500 1.000 53.06688 111 ASN G C 1
ATOM 661 O O . ASN A 1 110 ? 48.87300 -18.60400 11.13700 1.000 56.03924 111 ASN G O 1
ATOM 666 N N . LEU A 1 111 ? 50.18400 -19.95100 9.90900 1.000 50.06141 112 LEU G N 1
ATOM 667 C CA . LEU A 1 111 ? 49.22000 -20.09100 8.81800 1.000 55.47848 112 LEU G CA 1
ATOM 668 C C . LEU A 1 111 ? 48.50700 -21.43300 8.83200 1.000 61.91433 112 LEU G C 1
ATOM 669 O O . LEU A 1 111 ? 47.30100 -21.48500 8.60000 1.000 61.41088 112 LEU G O 1
ATOM 674 N N . VAL A 1 112 ? 49.22800 -22.50900 9.13600 1.000 63.77109 113 VAL G N 1
ATOM 675 C CA . VAL A 1 112 ? 48.63900 -23.84900 9.20600 1.000 61.13501 113 VAL G CA 1
ATOM 676 C C . VAL A 1 112 ? 48.71000 -24.39700 10.63200 1.000 56.40397 113 VAL G C 1
ATOM 677 O O . VAL A 1 112 ? 49.78900 -24.76900 11.10900 1.000 54.56773 113 VAL G O 1
ATOM 681 N N . PRO A 1 113 ? 47.58200 -24.54200 11.33300 1.000 59.14428 114 PRO G N 1
ATOM 682 C CA . PRO A 1 113 ? 46.22500 -24.40700 10.79600 1.000 60.52933 114 PRO G CA 1
ATOM 683 C C . PRO A 1 113 ? 45.58400 -23.02100 10.92400 1.000 65.97506 114 PRO G C 1
ATOM 684 O O . PRO A 1 113 ? 44.37800 -22.94900 10.67500 1.000 65.14451 114 PRO G O 1
ATOM 688 N N . GLY A 1 114 ? 46.34100 -21.98500 11.32000 1.000 61.55605 115 GLY G N 1
ATOM 689 C CA . GLY A 1 114 ? 45.70400 -20.77000 11.81200 1.000 60.31481 115 GLY G CA 1
ATOM 690 C C . GLY A 1 114 ? 44.77700 -20.12000 10.80000 1.000 62.44034 115 GLY G C 1
ATOM 691 O O . GLY A 1 114 ? 43.64100 -19.76000 11.12500 1.000 64.64927 115 GLY G O 1
ATOM 692 N N . TYR A 1 115 ? 45.25400 -19.94800 9.56100 1.000 58.46434 116 TYR G N 1
ATOM 693 C CA . TYR A 1 115 ? 44.53200 -19.12200 8.59200 1.000 59.77609 116 TYR G CA 1
ATOM 694 C C . TYR A 1 115 ? 43.26400 -19.80900 8.08300 1.000 62.14994 116 TYR G C 1
ATOM 695 O O . TYR A 1 115 ? 42.24700 -19.14500 7.86100 1.000 59.35405 116 TYR G O 1
ATOM 704 N N . GLU A 1 116 ? 43.29200 -21.13700 7.88400 1.000 68.66779 117 GLU G N 1
ATOM 705 C CA . GLU A 1 116 ? 42.04500 -21.81800 7.52300 1.000 67.13486 117 GLU G CA 1
ATOM 706 C C . GLU A 1 116 ? 41.07200 -21.78800 8.69900 1.000 67.18006 117 GLU G C 1
ATOM 707 O O . GLU A 1 116 ? 39.87200 -21.56000 8.51400 1.000 70.75717 117 GLU G O 1
ATOM 713 N N . GLU A 1 117 ? 41.58200 -21.92500 9.92600 1.000 62.21770 118 GLU G N 1
ATOM 714 C CA . GLU A 1 117 ? 40.69600 -21.88800 11.08900 1.000 62.41812 118 GLU G CA 1
ATOM 715 C C . GLU A 1 117 ? 40.03400 -20.53000 11.24400 1.000 65.46702 118 GLU G C 1
ATOM 716 O O . GLU A 1 117 ? 38.88000 -20.45000 11.67600 1.000 67.47635 118 GLU G O 1
ATOM 722 N N . ARG A 1 118 ? 40.73800 -19.45300 10.89200 1.000 69.92963 119 ARG G N 1
ATOM 723 C CA . ARG A 1 118 ? 40.20300 -18.11700 11.16200 1.000 65.83297 119 ARG G CA 1
ATOM 724 C C . ARG A 1 118 ? 39.45300 -17.53000 9.97600 1.000 61.05955 119 ARG G C 1
ATOM 725 O O . ARG A 1 118 ? 38.32000 -17.06000 10.12200 1.000 70.47122 119 ARG G O 1
ATOM 733 N N . PHE A 1 119 ? 40.07400 -17.53400 8.80300 1.000 57.92072 120 PHE G N 1
ATOM 734 C CA . PHE A 1 119 ? 39.48200 -16.97300 7.59000 1.000 56.07310 120 PHE G CA 1
ATOM 735 C C . PHE A 1 119 ? 38.94500 -18.04700 6.65100 1.000 56.47295 120 PHE G C 1
ATOM 736 O O . PHE A 1 119 ? 38.47000 -17.72900 5.56300 1.000 55.59372 120 PHE G O 1
ATOM 744 N N . GLY A 1 120 ? 39.00500 -19.30600 7.06000 1.000 53.92759 121 GLY G N 1
ATOM 745 C CA . GLY A 1 120 ? 38.20600 -20.31700 6.39100 1.000 52.13377 121 GLY G CA 1
ATOM 746 C C . GLY A 1 120 ? 38.57900 -20.53200 4.94500 1.000 58.16138 121 GLY G C 1
ATOM 747 O O . GLY A 1 120 ? 37.72500 -20.90600 4.12500 1.000 58.21810 121 GLY G O 1
ATOM 748 N N . ALA A 1 121 ? 39.85100 -20.33600 4.61400 1.000 57.62093 122 ALA G N 1
ATOM 749 C CA . ALA A 1 121 ? 40.29700 -20.57800 3.24800 1.000 56.89333 122 ALA G CA 1
ATOM 750 C C . ALA A 1 121 ? 41.79600 -20.84100 3.27300 1.000 57.84206 122 ALA G C 1
ATOM 751 O O . ALA A 1 121 ? 42.49800 -20.28100 4.12400 1.000 60.33849 122 ALA G O 1
ATOM 753 N N . PRO A 1 122 ? 42.32300 -21.64300 2.34000 1.000 57.25190 123 PRO G N 1
ATOM 754 C CA . PRO A 1 122 ? 43.76200 -21.91600 2.34500 1.000 55.83605 123 PRO G CA 1
ATOM 755 C C . PRO A 1 122 ? 44.59400 -20.68800 1.97000 1.000 56.15052 123 PRO G C 1
ATOM 756 O O . PRO A 1 122 ? 44.10600 -19.70900 1.38900 1.000 59.48506 123 PRO G O 1
ATOM 760 N N . TYR A 1 123 ? 45.87900 -20.77300 2.32900 1.000 56.19238 124 TYR G N 1
ATOM 761 C CA . TYR A 1 123 ? 46.96200 -19.90200 1.87700 1.000 52.00050 124 TYR G CA 1
ATOM 762 C C . TYR A 1 123 ? 47.91900 -20.75000 1.04400 1.000 55.36108 124 TYR G C 1
ATOM 763 O O . TYR A 1 123 ? 48.45000 -21.74100 1.54600 1.000 61.49020 124 TYR G O 1
ATOM 772 N N . TYR A 1 124 ? 48.16500 -20.35900 -0.20800 1.000 54.66349 125 TYR G N 1
ATOM 773 C CA . TYR A 1 124 ? 48.92800 -21.17600 -1.16400 1.000 61.61980 125 TYR G CA 1
ATOM 774 C C . TYR A 1 124 ? 50.18600 -20.47900 -1.68100 1.000 61.99005 125 TYR G C 1
ATOM 775 O O . TYR A 1 124 ? 50.23200 -19.25800 -1.82700 1.000 56.51608 125 TYR G O 1
ATOM 784 N N . HIS A 1 125 ? 51.16500 -21.30900 -2.05700 1.000 64.85912 126 HIS G N 1
ATOM 785 C CA . HIS A 1 125 ? 52.37700 -20.91800 -2.78200 1.000 56.04550 126 HIS G CA 1
ATOM 786 C C . HIS A 1 125 ? 52.40100 -21.67400 -4.10200 1.000 54.86999 126 HIS G C 1
ATOM 787 O O . HIS A 1 125 ? 52.78500 -22.84800 -4.13400 1.000 56.71999 126 HIS G O 1
ATOM 794 N N . ILE A 1 126 ? 52.05200 -21.00100 -5.19000 1.000 61.00978 127 ILE G N 1
ATOM 795 C CA . ILE A 1 126 ? 51.98000 -21.66200 -6.48200 1.000 57.44359 127 ILE G CA 1
ATOM 796 C C . ILE A 1 126 ? 52.86500 -20.93400 -7.48100 1.000 58.92385 127 ILE G C 1
ATOM 797 O O . ILE A 1 126 ? 53.05900 -19.72100 -7.40500 1.000 63.29105 127 ILE G O 1
ATOM 802 N N . HIS A 1 127 ? 53.43500 -21.68400 -8.40900 1.000 61.60198 128 HIS G N 1
ATOM 803 C CA . HIS A 1 127 ? 54.18800 -21.04600 -9.47600 1.000 64.72008 128 HIS G CA 1
ATOM 804 C C . HIS A 1 127 ? 53.24200 -20.25800 -10.37200 1.000 72.84025 128 HIS G C 1
ATOM 805 O O . HIS A 1 127 ? 52.12500 -20.69900 -10.66700 1.000 76.07204 128 HIS G O 1
ATOM 812 N N . ARG A 1 128 ? 53.68500 -19.07500 -10.79700 1.000 72.28613 129 ARG G N 1
ATOM 813 C CA . ARG A 1 128 ? 52.79700 -18.20000 -11.55400 1.000 75.80765 129 ARG G CA 1
ATOM 814 C C . ARG A 1 128 ? 52.25500 -18.88700 -12.80300 1.000 72.95567 129 ARG G C 1
ATOM 815 O O . ARG A 1 128 ? 51.09000 -18.68900 -13.17200 1.000 65.79902 129 ARG G O 1
ATOM 823 N N . ALA A 1 129 ? 53.07700 -19.69400 -13.47900 1.000 74.04930 130 ALA G N 1
ATOM 824 C CA . ALA A 1 129 ? 52.58100 -20.33700 -14.69600 1.000 80.97576 130 ALA G CA 1
ATOM 825 C C . ALA A 1 129 ? 51.44900 -21.31400 -14.38600 1.000 69.67837 130 ALA G C 1
ATOM 826 O O . ALA A 1 129 ? 50.49700 -21.43800 -15.16400 1.000 63.01721 130 ALA G O 1
ATOM 828 N N . ASP A 1 130 ? 51.51200 -21.99200 -13.24100 1.000 69.11850 131 ASP G N 1
ATOM 829 C CA . ASP A 1 130 ? 50.44900 -22.92800 -12.90300 1.000 65.57246 131 ASP G CA 1
ATOM 830 C C . ASP A 1 130 ? 49.15300 -22.18700 -12.63700 1.000 61.95019 131 ASP G C 1
ATOM 831 O O . ASP A 1 130 ? 48.08600 -22.59900 -13.10600 1.000 64.05761 131 ASP G O 1
ATOM 836 N N . PHE A 1 131 ? 49.22900 -21.09000 -11.87800 1.000 63.05719 132 PHE G N 1
ATOM 837 C CA . PHE A 1 131 ? 48.03600 -20.31200 -11.55000 1.000 60.44662 132 PHE G CA 1
ATOM 838 C C . PHE A 1 131 ? 47.41900 -19.72100 -12.81200 1.000 63.61790 132 PHE G C 1
ATOM 839 O O . PHE A 1 131 ? 46.19400 -19.79500 -13.03200 1.000 61.85921 132 PHE G O 1
ATOM 847 N N . HIS A 1 132 ? 48.26600 -19.15900 -13.67600 1.000 61.18794 133 HIS G N 1
ATOM 848 C CA . HIS A 1 132 ? 47.77200 -18.62800 -14.93600 1.000 64.04001 133 HIS G CA 1
ATOM 849 C C . HIS A 1 132 ? 47.13000 -19.71900 -15.79400 1.000 62.93058 133 HIS G C 1
ATOM 850 O O . HIS A 1 132 ? 46.08900 -19.49300 -16.42000 1.000 62.44107 133 HIS G O 1
ATOM 857 N N . ARG A 1 133 ? 47.72800 -20.91100 -15.82600 1.000 61.15857 134 ARG G N 1
ATOM 858 C CA . ARG A 1 133 ? 47.22200 -21.97700 -16.68300 1.000 62.83381 134 ARG G CA 1
ATOM 859 C C . ARG A 1 133 ? 45.88900 -22.52800 -16.16700 1.000 62.56714 134 ARG G C 1
ATOM 860 O O . ARG A 1 133 ? 44.98000 -22.81900 -16.95500 1.000 62.73303 134 ARG G O 1
ATOM 868 N N . ILE A 1 134 ? 45.73100 -22.64800 -14.85100 1.000 54.40252 135 ILE G N 1
ATOM 869 C CA . ILE A 1 134 ? 44.43900 -23.06100 -14.31500 1.000 52.80960 135 ILE G CA 1
ATOM 870 C C . ILE A 1 134 ? 43.36200 -22.03000 -14.63000 1.000 58.06175 135 ILE G C 1
ATOM 871 O O . ILE A 1 134 ? 42.20800 -22.37500 -14.92600 1.000 60.04482 135 ILE G O 1
ATOM 876 N N . LEU A 1 135 ? 43.70100 -20.74500 -14.54500 1.000 63.05344 136 LEU G N 1
ATOM 877 C CA . LEU A 1 135 ? 42.66400 -19.75500 -14.81000 1.000 62.08105 136 LEU G CA 1
ATOM 878 C C . LEU A 1 135 ? 42.30800 -19.70900 -16.29200 1.000 62.48687 136 LEU G C 1
ATOM 879 O O . LEU A 1 135 ? 41.12900 -19.56700 -16.63700 1.000 61.71353 136 LEU G O 1
ATOM 884 N N . VAL A 1 136 ? 43.30000 -19.84000 -17.18300 1.000 57.05024 137 VAL G N 1
ATOM 885 C CA . VAL A 1 136 ? 43.00700 -19.91200 -18.61800 1.000 60.76563 137 VAL G CA 1
ATOM 886 C C . VAL A 1 136 ? 42.13300 -21.12500 -18.92100 1.000 59.72417 137 VAL G C 1
ATOM 887 O O . VAL A 1 136 ? 41.18000 -21.04800 -19.71000 1.000 59.75885 137 VAL G O 1
ATOM 891 N N . ASP A 1 137 ? 42.44600 -22.26800 -18.30600 1.000 54.61266 138 ASP G N 1
ATOM 892 C CA . ASP A 1 137 ? 41.65300 -23.46500 -18.55400 1.000 57.71162 138 ASP G CA 1
ATOM 893 C C . ASP A 1 137 ? 40.20600 -23.27500 -18.12100 1.000 56.32497 138 ASP G C 1
ATOM 894 O O . ASP A 1 137 ? 39.28100 -23.60200 -18.87200 1.000 48.20621 138 ASP G O 1
ATOM 899 N N . LYS A 1 138 ? 39.98800 -22.74900 -16.91000 1.000 58.80720 139 LYS G N 1
ATOM 900 C CA . LYS A 1 138 ? 38.61500 -22.54100 -16.44200 1.000 60.38134 139 LYS G CA 1
ATOM 901 C C . LYS A 1 138 ? 37.89200 -21.49300 -17.29300 1.000 57.53261 139 LYS G C 1
ATOM 902 O O . LYS A 1 138 ? 36.68000 -21.60300 -17.54400 1.000 50.75660 139 LYS G O 1
ATOM 908 N N . ALA A 1 139 ? 38.62800 -20.48300 -17.77500 1.000 58.56478 140 ALA G N 1
ATOM 909 C CA . ALA A 1 139 ? 38.03800 -19.47800 -18.65200 1.000 59.38178 140 ALA G CA 1
ATOM 910 C C . ALA A 1 139 ? 37.51400 -20.12200 -19.92700 1.000 62.51202 140 ALA G C 1
ATOM 911 O O . ALA A 1 139 ? 36.35500 -19.91500 -20.30600 1.000 61.21949 140 ALA G O 1
ATOM 913 N N . ARG A 1 140 ? 38.36300 -20.92600 -20.59300 1.000 65.47960 141 ARG G N 1
ATOM 914 C CA . ARG A 1 140 ? 37.93900 -21.65100 -21.79700 1.000 64.80364 141 ARG G CA 1
ATOM 915 C C . ARG A 1 140 ? 36.77800 -22.60400 -21.50200 1.000 59.61001 141 ARG G C 1
ATOM 916 O O . ARG A 1 140 ? 35.82900 -22.69000 -22.28900 1.000 55.01546 141 ARG G O 1
ATOM 924 N N . ALA A 1 141 ? 36.82200 -23.31100 -20.36200 1.000 59.79620 142 ALA G N 1
ATOM 925 C CA . ALA A 1 141 ? 35.74100 -24.23000 -20.00200 1.000 56.07699 142 ALA G CA 1
ATOM 926 C C . ALA A 1 141 ? 34.41900 -23.49900 -19.86200 1.000 57.36258 142 ALA G C 1
ATOM 927 O O . ALA A 1 141 ? 33.35200 -24.11700 -19.98300 1.000 60.89123 142 ALA G O 1
ATOM 929 N N . LEU A 1 142 ? 34.47000 -22.19700 -19.57100 1.000 60.62084 143 LEU G N 1
ATOM 930 C CA . LEU A 1 142 ? 33.26700 -21.38200 -19.49200 1.000 56.35689 143 LEU G CA 1
ATOM 931 C C . LEU A 1 142 ? 32.92000 -20.69900 -20.81200 1.000 54.92347 143 LEU G C 1
ATOM 932 O O . LEU A 1 142 ? 31.85900 -20.07500 -20.90600 1.000 57.48116 143 LEU G O 1
ATOM 937 N N . GLY A 1 143 ? 33.74800 -20.84300 -21.84300 1.000 52.18937 144 GLY G N 1
ATOM 938 C CA . GLY A 1 143 ? 33.40200 -20.35300 -23.16400 1.000 55.17156 144 GLY G CA 1
ATOM 939 C C . GLY A 1 143 ? 33.90600 -18.97300 -23.51000 1.000 61.61453 144 GLY G C 1
ATOM 940 O O . GLY A 1 143 ? 33.37200 -18.34300 -24.43100 1.000 69.44148 144 GLY G O 1
ATOM 941 N N . VAL A 1 144 ? 34.90400 -18.47400 -22.79900 1.000 61.90950 145 VAL G N 1
ATOM 942 C CA . VAL A 1 144 ? 35.50600 -17.19200 -23.13200 1.000 60.03604 145 VAL G CA 1
ATOM 943 C C . VAL A 1 144 ? 36.36300 -17.38800 -24.37200 1.000 51.25271 145 VAL G C 1
ATOM 944 O O . VAL A 1 144 ? 37.06500 -18.39400 -24.49100 1.000 53.84257 145 VAL G O 1
ATOM 948 N N . GLU A 1 145 ? 36.25200 -16.45700 -25.31900 1.000 58.42187 146 GLU G N 1
ATOM 949 C CA . GLU A 1 145 ? 37.16800 -16.32100 -26.44800 1.000 60.50328 146 GLU G CA 1
ATOM 950 C C . GLU A 1 145 ? 38.38700 -15.51600 -26.01900 1.000 60.08615 146 GLU G C 1
ATOM 951 O O . GLU A 1 145 ? 38.24100 -14.43700 -25.44600 1.000 57.13207 146 GLU G O 1
ATOM 957 N N . ILE A 1 146 ? 39.57900 -16.02100 -26.33400 1.000 55.45758 147 ILE G N 1
ATOM 958 C CA . ILE A 1 146 ? 40.84200 -15.36000 -26.02200 1.000 51.04130 147 ILE G CA 1
ATOM 959 C C . ILE A 1 146 ? 41.58100 -15.14000 -27.33300 1.000 59.40034 147 ILE G C 1
ATOM 960 O O . ILE A 1 146 ? 42.31200 -16.02100 -27.80000 1.000 70.97811 147 ILE G O 1
ATOM 965 N N . LEU A 1 147 ? 41.42200 -13.95500 -27.91500 1.000 64.94253 148 LEU G N 1
ATOM 966 C CA . LEU A 1 147 ? 42.06100 -13.59400 -29.18000 1.000 71.32896 148 LEU G CA 1
ATOM 967 C C . LEU A 1 147 ? 43.43100 -12.98300 -28.89000 1.000 65.94559 148 LEU G C 1
ATOM 968 O O . LEU A 1 147 ? 43.51900 -11.87600 -28.35000 1.000 71.80674 148 LEU G O 1
ATOM 973 N N . LEU A 1 148 ? 44.49500 -13.70100 -29.24200 1.000 69.47715 149 LEU G N 1
ATOM 974 C CA . LEU A 1 148 ? 45.86400 -13.27500 -28.98500 1.000 68.30063 149 LEU G CA 1
ATOM 975 C C . LEU A 1 148 ? 46.41700 -12.48000 -30.16400 1.000 72.39709 149 LEU G C 1
ATOM 976 O O . LEU A 1 148 ? 45.86500 -12.48100 -31.26200 1.000 83.50747 149 LEU G O 1
ATOM 981 N N . GLY A 1 149 ? 47.54100 -11.81000 -29.93800 1.000 76.91596 150 GLY G N 1
ATOM 982 C CA . GLY A 1 149 ? 48.11200 -11.02300 -31.01000 1.000 79.15811 150 GLY G CA 1
ATOM 983 C C . GLY A 1 149 ? 47.42200 -9.70200 -31.23000 1.000 85.88139 150 GLY G C 1
ATOM 984 O O . GLY A 1 149 ? 47.64100 -9.05100 -32.25900 1.000 83.48731 150 GLY G O 1
ATOM 985 N N . LYS A 1 150 ? 46.59700 -9.28300 -30.27800 1.000 87.04160 151 LYS G N 1
ATOM 986 C CA . LYS A 1 150 ? 45.79900 -8.07000 -30.37700 1.000 88.11032 151 LYS G CA 1
ATOM 987 C C . LYS A 1 150 ? 46.40900 -7.02500 -29.44200 1.000 88.31489 151 LYS G C 1
ATOM 988 O O . LYS A 1 150 ? 46.03100 -6.91900 -28.27400 1.000 87.41028 151 LYS G O 1
ATOM 994 N N . SER A 1 151 ? 47.36000 -6.25200 -29.96600 1.000 87.07387 152 SER G N 1
ATOM 995 C CA . SER A 1 151 ? 47.93400 -5.12700 -29.23300 1.000 87.47148 152 SER G CA 1
ATOM 996 C C . SER A 1 151 ? 47.03800 -3.90900 -29.44200 1.000 92.09218 152 SER G C 1
ATOM 997 O O . SER A 1 151 ? 46.91700 -3.41000 -30.56600 1.000 97.52107 152 SER G O 1
ATOM 1000 N N . VAL A 1 152 ? 46.39500 -3.43300 -28.37200 1.000 88.56336 153 VAL G N 1
ATOM 1001 C CA . VAL A 1 152 ? 45.49200 -2.28600 -28.47000 1.000 85.79870 153 VAL G CA 1
ATOM 1002 C C . VAL A 1 152 ? 46.28200 -0.98700 -28.34800 1.000 89.88579 153 VAL G C 1
ATOM 1003 O O . VAL A 1 152 ? 47.16000 -0.85300 -27.48200 1.000 85.36207 153 VAL G O 1
ATOM 1007 N N . ARG A 1 153 ? 45.95700 -0.00500 -29.21300 1.000 88.99595 154 ARG G N 1
ATOM 1008 C CA . ARG A 1 153 ? 46.68500 1.26000 -29.27000 1.000 87.47246 154 ARG G CA 1
ATOM 1009 C C . ARG A 1 153 ? 45.80300 2.47100 -29.01000 1.000 87.58843 154 ARG G C 1
ATOM 1010 O O . ARG A 1 153 ? 46.22600 3.38800 -28.30300 1.000 83.98590 154 ARG G O 1
ATOM 1018 N N . THR A 1 154 ? 44.59800 2.50300 -29.56800 1.000 88.42714 155 THR G N 1
ATOM 1019 C CA . THR A 1 154 ? 43.65800 3.58400 -29.33100 1.000 86.73126 155 THR G CA 1
ATOM 1020 C C . THR A 1 154 ? 42.31200 2.99400 -28.92900 1.000 82.52428 155 THR G C 1
ATOM 1021 O O . THR A 1 154 ? 42.01700 1.82800 -29.19400 1.000 80.23341 155 THR G O 1
ATOM 1025 N N . ILE A 1 155 ? 41.50400 3.80700 -28.25700 1.000 80.22119 156 ILE G N 1
ATOM 1026 C CA . ILE A 1 155 ? 40.17600 3.39600 -27.81000 1.000 83.70815 156 ILE G CA 1
ATOM 1027 C C . ILE A 1 155 ? 39.20700 4.53500 -28.07600 1.000 80.04346 156 ILE G C 1
ATOM 1028 O O . ILE A 1 155 ? 39.52400 5.69900 -27.81400 1.000 80.86397 156 ILE G O 1
ATOM 1033 N N . ASP A 1 156 ? 38.02100 4.19400 -28.58400 1.000 82.04398 157 ASP G N 1
ATOM 1034 C CA . ASP A 1 156 ? 36.88900 5.11200 -28.65900 1.000 77.68107 157 ASP G CA 1
ATOM 1035 C C . ASP A 1 156 ? 35.90600 4.68700 -27.57800 1.000 75.71999 157 ASP G C 1
ATOM 1036 O O . ASP A 1 156 ? 35.33600 3.59300 -27.64000 1.000 71.32106 157 ASP G O 1
ATOM 1041 N N . PHE A 1 157 ? 35.72400 5.54300 -26.58100 1.000 69.72893 158 PHE G N 1
ATOM 1042 C CA . PHE A 1 157 ? 35.03800 5.11400 -25.37400 1.000 74.82579 158 PHE G CA 1
ATOM 1043 C C . PHE A 1 157 ? 33.51700 5.25000 -25.45600 1.000 72.63868 158 PHE G C 1
ATOM 1044 O O . PHE A 1 157 ? 32.82500 4.84300 -24.51400 1.000 71.27904 158 PHE G O 1
ATOM 1052 N N . ASN A 1 158 ? 32.97500 5.79900 -26.54700 1.000 77.66757 159 ASN G N 1
ATOM 1053 C CA . ASN A 1 158 ? 31.53800 6.07500 -26.65800 1.000 81.55386 159 ASN G CA 1
ATOM 1054 C C . ASN A 1 158 ? 30.81700 5.03100 -27.51200 1.000 80.83039 159 ASN G C 1
ATOM 1055 O O . ASN A 1 158 ? 29.84000 4.41000 -27.06900 1.000 74.67315 159 ASN G O 1
ATOM 1060 N N . ALA A 1 159 ? 31.27500 4.84100 -28.74700 1.000 78.17818 160 ALA G N 1
ATOM 1061 C CA . ALA A 1 159 ? 30.89500 3.70800 -29.57500 1.000 80.03729 160 ALA G CA 1
ATOM 1062 C C . ALA A 1 159 ? 31.95300 2.64300 -29.34500 1.000 87.87348 160 ALA G C 1
ATOM 1063 O O . ALA A 1 159 ? 32.96100 2.61900 -30.06000 1.000 95.46104 160 ALA G O 1
ATOM 1065 N N . PRO A 1 160 ? 31.76700 1.74600 -28.36400 1.000 87.56612 161 PRO G N 1
ATOM 1066 C CA . PRO A 1 160 ? 32.91800 1.00300 -27.82000 1.000 77.02186 161 PRO G CA 1
ATOM 1067 C C . PRO A 1 160 ? 33.70900 0.27700 -28.89700 1.000 82.66432 161 PRO G C 1
ATOM 1068 O O . PRO A 1 160 ? 33.24600 -0.72700 -29.44900 1.000 86.17628 161 PRO G O 1
ATOM 1072 N N . SER A 1 161 ? 34.90300 0.78700 -29.21300 1.000 79.26757 162 SER G N 1
ATOM 1073 C CA . SER A 1 161 ? 35.78100 0.16600 -30.19600 1.000 82.24024 162 SER G CA 1
ATOM 1074 C C . SER A 1 161 ? 37.20900 0.06800 -29.66300 1.000 89.64168 162 SER G C 1
ATOM 1075 O O . SER A 1 161 ? 37.64600 0.87900 -28.83800 1.000 85.92932 162 SER G O 1
ATOM 1078 N N . LEU A 1 162 ? 37.93300 -0.94400 -30.14300 1.000 90.58929 163 LEU G N 1
ATOM 1079 C CA . LEU A 1 162 ? 39.35800 -1.10600 -29.88600 1.000 83.34768 163 LEU G CA 1
ATOM 1080 C C . LEU A 1 162 ? 40.08900 -1.13900 -31.21800 1.000 90.85484 163 LEU G C 1
ATOM 1081 O O . LEU A 1 162 ? 39.67500 -1.85300 -32.13800 1.000 95.98421 163 LEU G O 1
ATOM 1086 N N . THR A 1 163 ? 41.16100 -0.35900 -31.32200 1.000 85.02756 164 THR G N 1
ATOM 1087 C CA . THR A 1 163 ? 42.00200 -0.29800 -32.51100 1.000 85.56450 164 THR G CA 1
ATOM 1088 C C . THR A 1 163 ? 43.33900 -0.95700 -32.20300 1.000 87.55591 164 THR G C 1
ATOM 1089 O O . THR A 1 163 ? 43.94700 -0.66500 -31.17100 1.000 92.99436 164 THR G O 1
ATOM 1093 N N . MET A 1 164 ? 43.79000 -1.83500 -33.09000 1.000 89.86651 165 MET G N 1
ATOM 1094 C CA . MET A 1 164 ? 44.98800 -2.63100 -32.86400 1.000 89.50271 165 MET G CA 1
ATOM 1095 C C . MET A 1 164 ? 46.21400 -1.98800 -33.50800 1.000 93.89782 165 MET G C 1
ATOM 1096 O O . MET A 1 164 ? 46.12900 -1.01000 -34.25400 1.000 96.55822 165 MET G O 1
ATOM 1101 N N . ALA A 1 165 ? 47.37700 -2.57000 -33.20500 1.000 100.13228 166 ALA G N 1
ATOM 1102 C CA . ALA A 1 165 ? 48.63100 -2.09400 -33.78000 1.000 102.73045 166 ALA G CA 1
ATOM 1103 C C . ALA A 1 165 ? 48.69300 -2.33300 -35.28400 1.000 106.07250 166 ALA G C 1
ATOM 1104 O O . ALA A 1 165 ? 49.32900 -1.55600 -36.00600 1.000 106.77154 166 ALA G O 1
ATOM 1106 N N . ASP A 1 166 ? 48.04700 -3.39700 -35.77300 1.000 105.18673 167 ASP G N 1
ATOM 1107 C CA . ASP A 1 166 ? 48.01500 -3.67100 -37.20500 1.000 101.92706 167 ASP G CA 1
ATOM 1108 C C . ASP A 1 166 ? 47.06200 -2.74000 -37.95000 1.000 103.87597 167 ASP G C 1
ATOM 1109 O O . ASP A 1 166 ? 47.20200 -2.57000 -39.16900 1.000 101.09953 167 ASP G O 1
ATOM 1114 N N . GLY A 1 167 ? 46.11200 -2.12600 -37.23600 1.000 104.20453 168 GLY G N 1
ATOM 1115 C CA . GLY A 1 167 ? 45.11400 -1.24700 -37.80700 1.000 101.54673 168 GLY G CA 1
ATOM 1116 C C . GLY A 1 167 ? 43.69700 -1.74300 -37.64600 1.000 98.77943 168 GLY G C 1
ATOM 1117 O O . GLY A 1 167 ? 42.75800 -0.93700 -37.73700 1.000 96.84740 168 GLY G O 1
ATOM 1118 N N . SER A 1 168 ? 43.51500 -3.04400 -37.40800 1.000 99.15178 169 SER G N 1
ATOM 1119 C CA . SER A 1 168 ? 42.17900 -3.61800 -37.34400 1.000 95.96452 169 SER G CA 1
ATOM 1120 C C . SER A 1 168 ? 41.39900 -2.99900 -36.18700 1.000 94.76748 169 SER G C 1
ATOM 1121 O O . SER A 1 168 ? 41.96700 -2.49900 -35.21300 1.000 94.65394 169 SER G O 1
ATOM 1124 N N . VAL A 1 169 ? 40.07800 -2.99900 -36.31500 1.000 93.47413 170 VAL G N 1
ATOM 1125 C CA . VAL A 1 169 ? 39.21800 -2.37900 -35.31700 1.000 92.95172 170 VAL G CA 1
ATOM 1126 C C . VAL A 1 169 ? 38.24500 -3.43100 -34.79300 1.000 91.82357 170 VAL G C 1
ATOM 1127 O O . VAL A 1 169 ? 37.42800 -3.96200 -35.55400 1.000 97.90692 170 VAL G O 1
ATOM 1131 N N . TYR A 1 170 ? 38.35700 -3.75700 -33.50600 1.000 83.64186 171 TYR G N 1
ATOM 1132 C CA . TYR A 1 170 ? 37.39300 -4.62300 -32.83400 1.000 84.52517 171 TYR G CA 1
ATOM 1133 C C . TYR A 1 170 ? 36.29000 -3.73900 -32.28200 1.000 89.46158 171 TYR G C 1
ATOM 1134 O O . TYR A 1 170 ? 36.56200 -2.85100 -31.47000 1.000 100.05539 171 TYR G O 1
ATOM 1143 N N . ASN A 1 171 ? 35.05600 -3.97000 -32.71700 1.000 90.46839 172 ASN G N 1
ATOM 1144 C CA . ASN A 1 171 ? 33.91200 -3.20900 -32.20700 1.000 92.33817 172 ASN G CA 1
ATOM 1145 C C . ASN A 1 171 ? 32.72300 -4.14300 -32.00800 1.000 92.84332 172 ASN G C 1
ATOM 1146 O O . ASN A 1 171 ? 31.58800 -3.83300 -32.37800 1.000 91.02018 172 ASN G O 1
ATOM 1151 N N . ASP A 1 172 ? 32.99600 -5.31700 -31.42200 1.000 90.78518 173 ASP G N 1
ATOM 1152 C CA . ASP A 1 172 ? 31.96600 -6.30500 -31.11600 1.000 91.30258 173 ASP G CA 1
ATOM 1153 C C . ASP A 1 172 ? 31.78600 -6.42400 -29.60400 1.000 87.66598 173 ASP G C 1
ATOM 1154 O O . ASP A 1 172 ? 31.71700 -7.52800 -29.04800 1.000 82.00697 173 ASP G O 1
ATOM 1159 N N . ALA A 1 173 ? 31.70100 -5.28300 -28.92700 1.000 87.63755 174 ALA G N 1
ATOM 1160 C CA . ALA A 1 173 ? 31.63700 -5.27500 -27.47600 1.000 78.01837 174 ALA G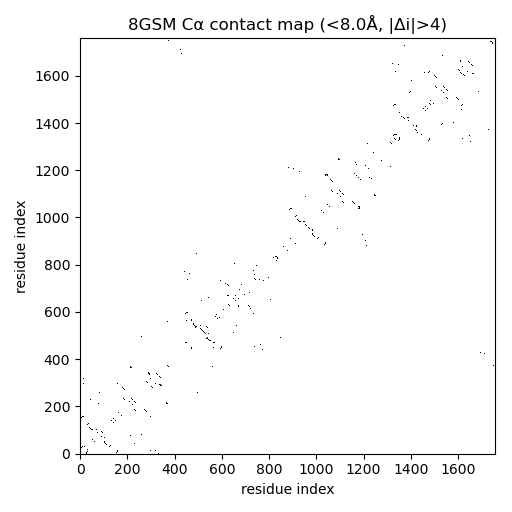 CA 1
ATOM 1161 C C . ALA A 1 173 ? 30.79500 -4.10000 -27.01100 1.000 72.75477 174 ALA G C 1
ATOM 1162 O O . ALA A 1 173 ? 30.88300 -2.99900 -27.56300 1.000 74.61332 174 ALA G O 1
ATOM 1164 N N . ASP A 1 174 ? 29.97400 -4.35000 -25.99600 1.000 69.69429 175 ASP G N 1
ATOM 1165 C CA . ASP A 1 174 ? 29.23300 -3.27900 -25.34500 1.000 71.61132 175 ASP G CA 1
ATOM 1166 C C . ASP A 1 174 ? 30.10300 -2.53500 -24.33200 1.000 72.17147 175 ASP G C 1
ATOM 1167 O O . ASP A 1 174 ? 30.07100 -1.30000 -24.26500 1.000 67.99792 175 ASP G O 1
ATOM 1172 N N . VAL A 1 175 ? 30.86900 -3.27300 -23.52700 1.000 70.78196 176 VAL G N 1
ATOM 1173 C CA . VAL A 1 175 ? 31.64100 -2.70500 -22.43100 1.000 60.41665 176 VAL G CA 1
ATOM 1174 C C . VAL A 1 175 ? 33.08900 -3.14200 -22.56500 1.000 64.58517 176 VAL G C 1
ATOM 1175 O O . VAL A 1 175 ? 33.38300 -4.21900 -23.09000 1.000 68.91682 176 VAL G O 1
ATOM 1179 N N . ILE A 1 176 ? 34.00100 -2.30000 -22.08500 1.000 69.28627 177 ILE G N 1
ATOM 1180 C CA . ILE A 1 176 ? 35.43100 -2.58500 -22.12100 1.000 62.34207 177 ILE G CA 1
ATOM 1181 C C . ILE A 1 176 ? 35.97400 -2.57900 -20.70000 1.000 59.32629 177 ILE G C 1
ATOM 1182 O O . ILE A 1 176 ? 35.57100 -1.76000 -19.86700 1.000 61.61192 177 ILE G O 1
ATOM 1187 N N . ILE A 1 177 ? 36.89700 -3.49100 -20.42300 1.000 59.73322 178 ILE G N 1
ATOM 1188 C CA . ILE A 1 177 ? 37.51900 -3.59100 -19.11100 1.000 59.23129 178 ILE G CA 1
ATOM 1189 C C . ILE A 1 177 ? 39.02500 -3.66500 -19.32600 1.000 61.43478 178 ILE G C 1
ATOM 1190 O O . ILE A 1 177 ? 39.53100 -4.64400 -19.89200 1.000 60.41848 178 ILE G O 1
ATOM 1195 N N . GLY A 1 178 ? 39.73600 -2.62100 -18.89700 1.000 65.11234 179 GLY G N 1
ATOM 1196 C CA . GLY A 1 178 ? 41.18100 -2.58800 -18.94800 1.000 56.35762 179 GLY G CA 1
ATOM 1197 C C . GLY A 1 178 ? 41.79200 -3.44000 -17.86100 1.000 64.25537 179 GLY G C 1
ATOM 1198 O O . GLY A 1 178 ? 41.53700 -3.23500 -16.66600 1.000 56.65564 179 GLY G O 1
ATOM 1199 N N . ALA A 1 179 ? 42.59300 -4.41500 -18.28400 1.000 68.84999 180 ALA G N 1
ATOM 1200 C CA . ALA A 1 179 ? 43.36000 -5.28700 -17.40700 1.000 69.30999 180 ALA G CA 1
ATOM 1201 C C . ALA A 1 179 ? 44.73500 -5.54200 -18.01100 1.000 63.54999 180 ALA G C 1
ATOM 1202 O O . ALA A 1 179 ? 45.26000 -6.65600 -17.96600 1.000 67.96571 180 ALA G O 1
ATOM 1204 N N . ASP A 1 180 ? 45.32800 -4.51100 -18.59900 1.000 56.60999 181 ASP G N 1
ATOM 1205 C CA . ASP A 1 180 ? 46.60400 -4.63500 -19.28800 1.000 73.45670 181 ASP 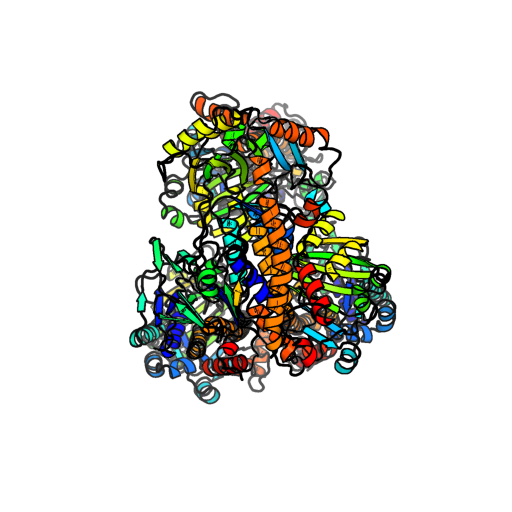G CA 1
ATOM 1206 C C . ASP A 1 180 ? 47.81100 -4.38900 -18.37800 1.000 81.81606 181 ASP G C 1
ATOM 1207 O O . ASP A 1 180 ? 48.92400 -4.18400 -18.88100 1.000 82.92970 181 ASP G O 1
ATOM 1212 N N . GLY A 1 181 ? 47.61600 -4.39700 -17.05900 1.000 83.95999 182 GLY G N 1
ATOM 1213 C CA . GLY A 1 181 ? 48.71100 -4.36700 -16.10500 1.000 77.44999 182 GLY G CA 1
ATOM 1214 C C . GLY A 1 181 ? 49.41100 -3.04400 -15.88900 1.000 69.15436 182 GLY G C 1
ATOM 1215 O O . GLY A 1 181 ? 48.79700 -1.97600 -15.89100 1.000 67.81332 182 GLY G O 1
ATOM 1216 N N . LEU A 1 182 ? 50.72000 -3.11700 -15.68900 1.000 67.71388 183 LEU G N 1
ATOM 1217 C CA . LEU A 1 182 ? 51.48200 -1.92800 -15.33700 1.000 68.85056 183 LEU G CA 1
ATOM 1218 C C . LEU A 1 182 ? 51.60900 -0.98200 -16.51800 1.000 72.77737 183 LEU G C 1
ATOM 1219 O O . LEU A 1 182 ? 51.33000 0.21100 -16.39600 1.000 79.35400 183 LEU G O 1
ATOM 1224 N N . LYS A 1 183 ? 52.03900 -1.49500 -17.66400 1.000 75.38902 184 LYS G N 1
ATOM 1225 C CA . LYS A 1 183 ? 52.20000 -0.67400 -18.85900 1.000 76.45156 184 LYS G CA 1
ATOM 1226 C C . LYS A 1 183 ? 50.88400 -0.62800 -19.63200 1.000 72.21728 184 LYS G C 1
ATOM 1227 O O . LYS A 1 183 ? 50.76400 -1.05900 -20.78200 1.000 75.02094 184 LYS G O 1
ATOM 1233 N N . SER A 1 184 ? 49.88500 -0.08400 -18.95200 1.000 74.45180 185 SER G N 1
ATOM 1234 C CA . SER A 1 184 ? 48.52700 -0.06000 -19.47500 1.000 73.79741 185 SER G CA 1
ATOM 1235 C C . SER A 1 184 ? 48.36600 1.04200 -20.51200 1.000 74.45238 185 SER G C 1
ATOM 1236 O O . SER A 1 184 ? 48.50800 2.23300 -20.20400 1.000 69.92457 185 SER G O 1
ATOM 1239 N N . VAL A 1 185 ? 48.08800 0.63500 -21.74900 1.000 72.20847 186 VAL G N 1
ATOM 1240 C CA . VAL A 1 185 ? 47.67500 1.59200 -22.75900 1.000 65.84047 186 VAL G CA 1
ATOM 1241 C C . VAL A 1 185 ? 46.26000 2.05700 -22.47100 1.000 67.34999 186 VAL G C 1
ATOM 1242 O O . VAL A 1 185 ? 45.88300 3.17700 -22.83400 1.000 69.42470 186 VAL G O 1
ATOM 1246 N N . CYS A 1 186 ? 45.46700 1.22500 -21.79100 1.000 70.91968 187 CYS G N 1
ATOM 1247 C CA . CYS A 1 186 ? 44.07800 1.58200 -21.53400 1.000 67.96959 187 CYS G CA 1
ATOM 1248 C C . CYS A 1 186 ? 43.99500 2.79300 -20.62300 1.000 70.31954 187 CYS G C 1
ATOM 1249 O O . CYS A 1 186 ? 43.19100 3.70200 -20.85000 1.000 83.42367 187 CYS G O 1
ATOM 1252 N N . ARG A 1 187 ? 44.81900 2.82200 -19.58000 1.000 64.80407 188 ARG G N 1
ATOM 1253 C CA . ARG A 1 187 ? 44.81500 3.96500 -18.67500 1.000 75.03569 188 ARG G CA 1
ATOM 1254 C C . ARG A 1 187 ? 45.26300 5.24100 -19.39000 1.000 73.94584 188 ARG G C 1
ATOM 1255 O O . ARG A 1 187 ? 44.69700 6.32200 -19.17400 1.000 74.71066 188 ARG G O 1
ATOM 1263 N N . GLU A 1 188 ? 46.28200 5.14100 -20.24200 1.000 74.84695 189 GLU G N 1
ATOM 1264 C CA . GLU A 1 188 ? 46.70400 6.30700 -21.01000 1.000 79.92327 189 GLU G CA 1
ATOM 1265 C C . GLU A 1 188 ? 45.56200 6.83500 -21.87200 1.000 75.96858 189 GLU G C 1
ATOM 1266 O O . GLU A 1 188 ? 45.23700 8.03000 -21.83800 1.000 66.13954 189 GLU G O 1
ATOM 1272 N N . GLN A 1 189 ? 44.92800 5.94800 -22.64100 1.000 72.33259 190 GLN G N 1
ATOM 1273 C CA . GLN A 1 189 ? 43.84100 6.38200 -23.50700 1.000 69.56793 190 GLN G CA 1
ATOM 1274 C C . GLN A 1 189 ? 42.70300 6.99700 -22.70300 1.000 70.17925 190 GLN G C 1
ATOM 1275 O O . GLN A 1 189 ? 42.14300 8.02400 -23.10400 1.000 70.09439 190 GLN G O 1
ATOM 1281 N N . MET A 1 190 ? 42.34900 6.39600 -21.56100 1.000 67.96880 191 MET G N 1
ATOM 1282 C CA . MET A 1 190 ? 41.28200 6.96200 -20.74400 1.000 67.25488 191 MET G CA 1
ATOM 1283 C C . MET A 1 190 ? 41.63600 8.37000 -20.30000 1.000 68.58099 191 MET G C 1
ATOM 1284 O O . MET A 1 190 ? 40.86300 9.31200 -20.50100 1.000 67.21067 191 MET G O 1
ATOM 1289 N N . LEU A 1 191 ? 42.81700 8.53700 -19.70300 1.000 72.46971 192 LEU G N 1
ATOM 1290 C CA . LEU A 1 191 ? 43.16200 9.83300 -19.12800 1.000 74.80709 192 LEU G CA 1
ATOM 1291 C C . LEU A 1 191 ? 43.23900 10.91600 -20.20200 1.000 72.45093 192 LEU G C 1
ATOM 1292 O O . LEU A 1 191 ? 42.76900 12.04200 -19.99500 1.000 73.29411 192 LEU G O 1
ATOM 1297 N N . GLY A 1 192 ? 43.79700 10.58900 -21.36100 1.000 70.17057 193 GLY G N 1
ATOM 1298 C CA . GLY A 1 192 ? 43.97600 11.56100 -22.41600 1.000 73.46112 193 GLY G CA 1
ATOM 1299 C C . GLY A 1 192 ? 45.39200 12.05700 -22.58200 1.000 79.02270 193 GLY G C 1
ATOM 1300 O O . GLY A 1 192 ? 45.61500 13.00300 -23.35000 1.000 87.25589 193 GLY G O 1
ATOM 1301 N N . HIS A 1 193 ? 46.34700 11.44900 -21.88900 1.000 76.51225 194 HIS G N 1
ATOM 1302 C CA . HIS A 1 193 ? 47.74700 11.83700 -21.91200 1.000 74.77956 194 HIS G CA 1
ATOM 1303 C C . HIS A 1 193 ? 48.56900 10.61800 -21.53400 1.000 81.83415 194 HIS G C 1
ATOM 1304 O O . HIS A 1 193 ? 48.03600 9.66300 -20.95800 1.000 83.68827 194 HIS G O 1
ATOM 1311 N N . PRO A 1 194 ? 49.85800 10.60100 -21.85900 1.000 84.80516 195 PRO G N 1
ATOM 1312 C CA . PRO A 1 194 ? 50.68900 9.47300 -21.43400 1.000 84.49664 195 PRO G CA 1
ATOM 1313 C C . PRO A 1 194 ? 50.79000 9.40000 -19.91500 1.000 84.21041 195 PRO G C 1
ATOM 1314 O O . PRO A 1 194 ? 50.57300 10.38000 -19.19600 1.000 86.22458 195 PRO G O 1
ATOM 1318 N N . ASP A 1 195 ? 51.10400 8.20300 -19.42900 1.000 79.87975 196 ASP G N 1
ATOM 1319 C CA . ASP A 1 195 ? 51.20000 7.96600 -17.99600 1.000 84.54020 196 ASP G CA 1
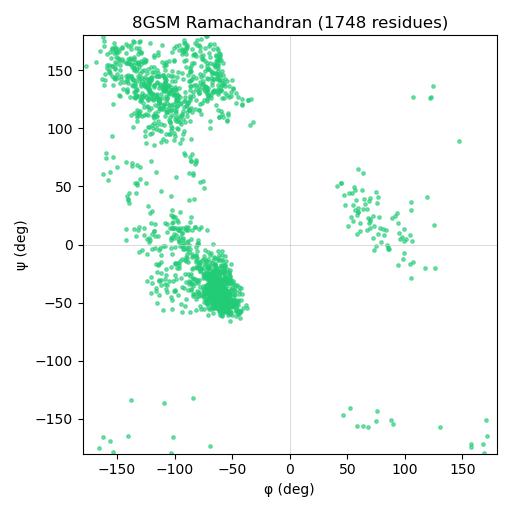ATOM 1320 C C . ASP A 1 195 ? 52.03600 6.71900 -17.75200 1.000 88.07337 196 ASP G C 1
ATOM 1321 O O . ASP A 1 195 ? 51.49200 5.66600 -17.39500 1.000 90.68912 196 ASP G O 1
ATOM 1326 N N . PRO A 1 196 ? 53.35000 6.79400 -17.92400 1.000 91.48962 197 PRO G N 1
ATOM 1327 C CA . PRO A 1 196 ? 54.18900 5.60900 -17.76200 1.000 94.45749 197 PRO G CA 1
ATOM 1328 C C . PRO A 1 196 ? 54.32500 5.24900 -16.29600 1.000 89.74737 197 PRO G C 1
ATOM 1329 O O . PRO A 1 196 ? 53.93000 6.02700 -15.41500 1.000 90.29746 197 PRO G O 1
ATOM 1333 N N . PRO A 1 197 ? 54.86100 4.07400 -15.99200 1.000 83.19071 198 PRO G N 1
ATOM 1334 C CA . PRO A 1 197 ? 55.03900 3.69200 -14.58700 1.000 85.49507 198 PRO G CA 1
ATOM 1335 C C . PRO A 1 197 ? 56.23800 4.38400 -13.93800 1.000 93.19604 198 PRO G C 1
ATOM 1336 O O . PRO A 1 197 ? 57.27700 4.60800 -14.56700 1.000 96.30188 198 PRO G O 1
ATOM 1340 N N . HIS A 1 198 ? 56.06800 4.71400 -12.65400 1.000 95.11638 199 HIS G N 1
ATOM 1341 C CA . HIS A 1 198 ? 57.11700 5.32200 -11.83800 1.000 90.72397 199 HIS G CA 1
ATOM 1342 C C . HIS A 1 198 ? 58.08600 4.23400 -11.36500 1.000 90.34029 199 HIS G C 1
ATOM 1343 O O . HIS A 1 198 ? 57.65500 3.16000 -10.94100 1.000 93.54284 199 HIS G O 1
ATOM 1350 N N . PHE A 1 199 ? 59.39900 4.46700 -11.50500 1.000 96.32136 200 PHE G N 1
ATOM 1351 C CA . PHE A 1 199 ? 60.41100 3.47400 -11.11100 1.000 87.90554 200 PHE G CA 1
ATOM 1352 C C . PHE A 1 199 ? 60.68000 3.54400 -9.61000 1.000 87.90600 200 PHE G C 1
ATOM 1353 O O . PHE A 1 199 ? 61.19200 4.55200 -9.11300 1.000 87.33958 200 PHE G O 1
ATOM 1361 N N . THR A 1 200 ? 60.37900 2.46000 -8.89100 1.000 86.94483 201 THR G N 1
ATOM 1362 C CA . THR A 1 200 ? 60.57100 2.46100 -7.43800 1.000 85.68175 201 THR G CA 1
ATOM 1363 C C . THR A 1 200 ? 61.97500 2.90900 -7.04500 1.000 81.77232 201 THR G C 1
ATOM 1364 O O . THR A 1 200 ? 62.16200 3.41300 -5.93200 1.000 80.83079 201 THR G O 1
ATOM 1368 N N . GLY A 1 201 ? 62.94500 2.80600 -7.95100 1.000 74.22813 202 GLY G N 1
ATOM 1369 C CA . GLY A 1 201 ? 64.31200 2.96300 -7.54400 1.000 77.89004 202 GLY G CA 1
ATOM 1370 C C . GLY A 1 201 ? 64.88300 1.75900 -6.84400 1.000 76.65650 202 GLY G C 1
ATOM 1371 O O . GLY A 1 201 ? 65.97200 1.85100 -6.26300 1.000 78.56416 202 GLY G O 1
ATOM 1372 N N . ASP A 1 202 ? 64.17600 0.63300 -6.83500 1.000 77.31269 203 ASP G N 1
ATOM 1373 C CA . ASP A 1 202 ? 64.76300 -0.60700 -6.33900 1.000 71.06552 203 ASP G CA 1
ATOM 1374 C C . ASP A 1 202 ? 64.87700 -1.59400 -7.48400 1.000 67.26255 203 ASP G C 1
ATOM 1375 O O . ASP A 1 202 ? 64.28100 -1.40000 -8.55300 1.000 71.37724 203 ASP G O 1
ATOM 1380 N N . LEU A 1 203 ? 65.66200 -2.64300 -7.24500 1.000 64.75476 204 LEU G N 1
ATOM 1381 C CA . LEU A 1 203 ? 65.78000 -3.74900 -8.18100 1.000 66.93812 204 LEU G CA 1
ATOM 1382 C C . LEU A 1 203 ? 65.71900 -5.06700 -7.42300 1.000 65.98716 204 LEU G C 1
ATOM 1383 O O . LEU A 1 203 ? 66.03400 -5.14500 -6.22300 1.000 66.04814 204 LEU G O 1
ATOM 1388 N N . ALA A 1 204 ? 65.29600 -6.09400 -8.15100 1.000 63.80218 205 ALA G N 1
ATOM 1389 C CA . ALA A 1 204 ? 65.03300 -7.42300 -7.63500 1.000 60.80295 205 ALA G CA 1
ATOM 1390 C C . ALA A 1 204 ? 65.91200 -8.44200 -8.33500 1.000 63.01884 205 ALA G C 1
ATOM 1391 O O . ALA A 1 204 ? 66.17300 -8.34500 -9.54100 1.000 62.23099 205 ALA G O 1
ATOM 1393 N N . TYR A 1 205 ? 66.33000 -9.42700 -7.54800 1.000 71.78778 206 TYR G N 1
ATOM 1394 C CA . TYR A 1 205 ? 67.11600 -10.57800 -7.97200 1.000 68.29581 206 TYR G CA 1
ATOM 1395 C C . TYR A 1 205 ? 66.33600 -11.82300 -7.55400 1.000 69.31085 206 TYR G C 1
ATOM 1396 O O . TYR A 1 205 ? 66.09000 -12.02200 -6.36500 1.000 70.32339 206 TYR G O 1
ATOM 1405 N N . ARG A 1 206 ? 65.94700 -12.65200 -8.52200 1.000 80.48887 207 ARG G N 1
ATOM 1406 C CA . ARG A 1 206 ? 65.25900 -13.91800 -8.29800 1.000 71.99178 207 ARG G CA 1
ATOM 1407 C C . ARG A 1 206 ? 66.25300 -15.04400 -8.51800 1.000 78.17871 207 ARG G C 1
ATOM 1408 O O . ARG A 1 206 ? 66.97400 -15.04500 -9.52100 1.000 85.08586 207 ARG G O 1
ATOM 1416 N N . ILE A 1 207 ? 66.29700 -15.98000 -7.57100 1.000 79.22457 208 ILE G N 1
ATOM 1417 C CA . ILE A 1 207 ? 67.21000 -17.11100 -7.58000 1.000 76.23853 208 ILE G CA 1
ATOM 1418 C C . ILE A 1 207 ? 66.42400 -18.37700 -7.27600 1.000 78.22587 208 ILE G C 1
ATOM 1419 O O . ILE A 1 207 ? 65.62800 -18.41400 -6.33200 1.000 78.13366 208 ILE G O 1
ATOM 1424 N N . ILE A 1 208 ? 66.64500 -19.41800 -8.07100 1.000 85.07848 209 ILE G N 1
ATOM 1425 C CA . ILE A 1 208 ? 65.98600 -20.70700 -7.87500 1.000 87.30121 209 ILE G CA 1
ATOM 1426 C C . ILE A 1 208 ? 67.04500 -21.71100 -7.44500 1.000 80.64344 209 ILE G C 1
ATOM 1427 O O . ILE A 1 208 ? 68.08700 -21.83600 -8.09900 1.000 83.15621 209 ILE G O 1
ATOM 1432 N N . VAL A 1 209 ? 66.77600 -22.43200 -6.36200 1.000 74.17462 210 VAL G N 1
ATOM 1433 C CA . VAL A 1 209 ? 67.71500 -23.41100 -5.83400 1.000 74.76220 210 VAL G CA 1
ATOM 1434 C C . VAL A 1 209 ? 66.96700 -24.68900 -5.52400 1.000 74.69011 210 VAL G C 1
ATOM 1435 O O . VAL A 1 209 ? 65.97200 -24.66000 -4.79300 1.000 76.68987 210 VAL G O 1
ATOM 1439 N N . LYS A 1 210 ? 67.45900 -25.80700 -6.06300 1.000 69.21276 211 LYS G N 1
ATOM 1440 C CA . LYS A 1 210 ? 66.87200 -27.11600 -5.79200 1.000 66.35926 211 LYS G CA 1
ATOM 1441 C C . LYS A 1 210 ? 66.90700 -27.42100 -4.30100 1.000 64.49852 211 LYS G C 1
ATOM 1442 O O . LYS A 1 210 ? 67.93900 -27.26000 -3.65300 1.000 74.84901 211 LYS G O 1
ATOM 1448 N N . ALA A 1 211 ? 65.78600 -27.88300 -3.74100 1.000 56.78375 212 ALA G N 1
ATOM 1449 C CA . ALA A 1 211 ? 65.80300 -28.22900 -2.31500 1.000 57.01190 212 ALA G CA 1
ATOM 1450 C C . ALA A 1 211 ? 66.62000 -29.49300 -2.04100 1.000 69.25410 212 ALA G C 1
ATOM 1451 O O . ALA A 1 211 ? 67.13200 -29.66400 -0.92800 1.000 77.72658 212 ALA G O 1
ATOM 1453 N N . GLU A 1 212 ? 66.74500 -30.39200 -3.02200 1.000 73.89440 213 GLU G N 1
ATOM 1454 C CA . GLU A 1 212 ? 67.64200 -31.53200 -2.85500 1.000 69.43713 213 GLU G CA 1
ATOM 1455 C C . GLU A 1 212 ? 69.01900 -31.08200 -2.37700 1.000 75.48479 213 GLU G C 1
ATOM 1456 O O . GLU A 1 212 ? 69.58100 -31.64900 -1.43100 1.000 75.23464 213 GLU G O 1
ATOM 1462 N N . ASP A 1 213 ? 69.57500 -30.05900 -3.02500 1.000 73.59999 214 ASP G N 1
ATOM 1463 C CA . ASP A 1 213 ? 70.89500 -29.57300 -2.66000 1.000 72.76946 214 ASP G CA 1
ATOM 1464 C C . ASP A 1 213 ? 70.89600 -28.91300 -1.28900 1.000 77.03747 214 ASP G C 1
ATOM 1465 O O . ASP A 1 213 ? 71.91200 -28.95300 -0.59000 1.000 80.98291 214 ASP G O 1
ATOM 1470 N N . MET A 1 214 ? 69.78200 -28.30800 -0.88100 1.000 73.39651 215 MET G N 1
ATOM 1471 C CA . MET A 1 214 ? 69.75500 -27.66300 0.42600 1.000 71.53330 215 MET G CA 1
ATOM 1472 C C . MET A 1 214 ? 69.71500 -28.69500 1.54100 1.000 67.95395 215 MET G C 1
ATOM 1473 O O . MET A 1 214 ? 70.35000 -28.52000 2.58600 1.000 65.98575 215 MET G O 1
ATOM 1478 N N . LYS A 1 215 ? 68.98700 -29.78400 1.33800 1.000 71.88865 216 LYS G N 1
ATOM 1479 C CA . LYS A 1 215 ? 68.94000 -30.80000 2.37600 1.000 77.75699 216 LYS G CA 1
ATOM 1480 C C . LYS A 1 215 ? 70.31700 -31.40300 2.64200 1.000 75.58929 216 LYS G C 1
ATOM 1481 O O . LYS A 1 215 ? 70.51000 -32.08700 3.65800 1.000 63.26701 216 LYS G O 1
ATOM 1487 N N . LYS A 1 216 ? 71.29100 -31.11300 1.77100 1.000 79.00899 217 LYS G N 1
ATOM 1488 C CA . LYS A 1 216 ? 72.66600 -31.59200 1.90900 1.000 73.34380 217 LYS G CA 1
ATOM 1489 C C . LYS A 1 216 ? 73.49700 -30.77200 2.89600 1.000 75.02870 217 LYS G C 1
ATOM 1490 O O . LYS A 1 216 ? 74.52600 -31.26500 3.36900 1.000 73.82366 217 LYS G O 1
ATOM 1496 N N . HIS A 1 217 ? 73.08600 -29.54300 3.21500 1.000 84.35646 218 HIS G N 1
ATOM 1497 C CA . HIS A 1 217 ? 73.77700 -28.68300 4.17500 1.000 68.69861 218 HIS G CA 1
ATOM 1498 C C . HIS A 1 217 ? 72.96400 -28.56400 5.46000 1.000 74.80516 218 HIS G C 1
ATOM 1499 O O . HIS A 1 217 ? 71.75600 -28.31100 5.41700 1.000 75.74975 218 HIS G O 1
ATOM 1506 N N . ASP A 1 218 ? 73.63600 -28.70900 6.60200 1.000 78.36714 219 ASP G N 1
ATOM 1507 C CA . ASP A 1 218 ? 72.92800 -28.78700 7.87800 1.000 82.80182 219 ASP G CA 1
ATOM 1508 C C . ASP A 1 218 ? 72.15400 -27.51300 8.17800 1.000 78.55896 219 ASP G C 1
ATOM 1509 O O . ASP A 1 218 ? 71.02100 -27.57500 8.66500 1.000 76.15256 219 ASP G O 1
ATOM 1514 N N . SER A 1 219 ? 72.75000 -26.34600 7.90600 1.000 83.45303 220 SER G N 1
ATOM 1515 C CA . SER A 1 219 ? 72.12500 -25.07400 8.26700 1.000 79.06999 220 SER G CA 1
ATOM 1516 C C . SER A 1 219 ? 70.84900 -24.80000 7.48200 1.000 77.79589 220 SER G C 1
ATOM 1517 O O . SER A 1 219 ? 70.01600 -24.02000 7.95100 1.000 85.74300 220 SER G O 1
ATOM 1520 N N . LEU A 1 220 ? 70.67500 -25.42100 6.31000 1.000 76.11192 221 LEU G N 1
ATOM 1521 C CA . LEU A 1 220 ? 69.54000 -25.14400 5.43600 1.000 75.33263 221 LEU G CA 1
ATOM 1522 C C . LEU A 1 220 ? 68.36700 -26.10400 5.61700 1.000 75.43974 221 LEU G C 1
ATOM 1523 O O . LEU A 1 220 ? 67.27400 -25.80000 5.14100 1.000 70.46392 221 LEU G O 1
ATOM 1528 N N . ARG A 1 221 ? 68.55300 -27.23400 6.30400 1.000 80.64693 222 ARG G N 1
ATOM 1529 C CA . ARG A 1 221 ? 67.52300 -28.26900 6.32100 1.000 81.20501 222 ARG G CA 1
ATOM 1530 C C . ARG A 1 221 ? 66.20600 -27.73100 6.87000 1.000 84.94220 222 ARG G C 1
ATOM 1531 O O . ARG A 1 221 ? 65.14000 -27.94700 6.28000 1.000 83.42783 222 ARG G O 1
ATOM 1539 N N . GLU A 1 222 ? 66.26100 -27.02100 8.00400 1.000 90.08084 223 GLU G N 1
ATOM 1540 C CA . GLU A 1 222 ? 65.04300 -26.51100 8.64300 1.000 92.93007 223 GLU G CA 1
ATOM 1541 C C . GLU A 1 222 ? 64.12500 -25.78600 7.66300 1.000 91.54058 223 GLU G C 1
ATOM 1542 O O . GLU A 1 222 ? 62.89300 -25.82900 7.80800 1.000 87.84119 223 GLU G O 1
ATOM 1548 N N . LEU A 1 223 ? 64.70900 -25.11000 6.66900 1.000 90.82236 224 LEU G N 1
ATOM 1549 C CA . LEU A 1 223 ? 63.95500 -24.36600 5.66400 1.000 82.57881 224 LEU G CA 1
ATOM 1550 C C . LEU A 1 223 ? 63.27500 -25.26300 4.64400 1.000 74.85605 224 LEU G C 1
ATOM 1551 O O . LEU A 1 223 ? 62.38700 -24.79200 3.93500 1.000 77.32198 224 LEU G O 1
ATOM 1556 N N . VAL A 1 224 ? 63.67400 -26.52300 4.53100 1.000 74.82305 225 VAL G N 1
ATOM 1557 C CA . VAL A 1 224 ? 63.02700 -27.46000 3.63200 1.000 73.65392 225 VAL G CA 1
ATOM 1558 C C . VAL A 1 224 ? 62.04600 -28.36000 4.37600 1.000 75.15855 225 VAL G C 1
ATOM 1559 O O . VAL A 1 224 ? 60.96000 -28.64500 3.86900 1.000 79.55051 225 VAL G O 1
ATOM 1563 N N . GLU A 1 225 ? 62.38700 -28.79600 5.58800 1.000 79.34472 226 GLU G N 1
ATOM 1564 C CA . GLU A 1 225 ? 61.45800 -29.65900 6.30800 1.000 84.63263 226 GLU G CA 1
ATOM 1565 C C . GLU A 1 225 ? 60.35800 -28.87900 7.01500 1.000 84.17631 226 GLU G C 1
ATOM 1566 O O . GLU A 1 225 ? 59.40700 -29.48800 7.51900 1.000 87.81660 226 GLU G O 1
ATOM 1572 N N . HIS A 1 226 ? 60.47500 -27.55400 7.07900 1.000 88.97552 227 HIS G N 1
ATOM 1573 C CA . HIS A 1 226 ? 59.49400 -26.67700 7.71300 1.000 92.61746 227 HIS G CA 1
ATOM 1574 C C . HIS A 1 226 ? 59.16700 -25.57200 6.71500 1.000 86.01653 227 HIS G C 1
ATOM 1575 O O . HIS A 1 226 ? 59.50600 -24.39900 6.93300 1.000 87.98955 227 HIS G O 1
ATOM 1582 N N . PRO A 1 227 ? 58.52300 -25.92300 5.58200 1.000 82.04321 228 PRO G N 1
ATOM 1583 C CA . PRO A 1 227 ? 58.24600 -24.92000 4.54400 1.000 76.71020 228 PRO G CA 1
ATOM 1584 C C . PRO A 1 227 ? 57.51200 -23.71700 5.10300 1.000 71.12311 228 PRO G C 1
ATOM 1585 O O . PRO A 1 227 ? 56.35600 -23.81800 5.51700 1.000 70.12515 228 PRO G O 1
ATOM 1589 N N . SER A 1 228 ? 58.18900 -22.57800 5.14200 1.000 70.93770 229 SER G N 1
ATOM 1590 C CA . SER A 1 228 ? 57.60600 -21.35600 5.65400 1.000 63.53867 229 SER G CA 1
ATOM 1591 C C . SER A 1 228 ? 57.83200 -20.24400 4.64300 1.000 66.82048 229 SER G C 1
ATOM 1592 O O . SER A 1 228 ? 58.48700 -20.43300 3.61000 1.000 65.55317 229 SER G O 1
ATOM 1595 N N . ILE A 1 229 ? 57.25300 -19.08200 4.93600 1.000 64.58758 230 ILE G N 1
ATOM 1596 C CA . ILE A 1 229 ? 57.57900 -17.85400 4.22100 1.000 63.20202 230 ILE G CA 1
ATOM 1597 C C . ILE A 1 229 ? 58.60000 -17.13500 5.08600 1.000 57.48614 230 ILE G C 1
ATOM 1598 O O . ILE A 1 229 ? 58.25400 -16.58000 6.12200 1.000 55.31815 230 ILE G O 1
ATOM 1603 N N . ASN A 1 230 ? 59.85900 -17.14300 4.67100 1.000 57.83584 231 ASN G N 1
ATOM 1604 C CA . ASN A 1 230 ? 60.90100 -16.52500 5.47500 1.000 54.45919 231 ASN G CA 1
ATOM 1605 C C . ASN A 1 230 ? 61.23000 -15.17600 4.87700 1.000 50.60086 231 ASN G C 1
ATOM 1606 O O . ASN A 1 230 ? 61.47100 -15.08100 3.67300 1.000 51.92306 231 ASN G O 1
ATOM 1611 N N . HIS A 1 231 ? 61.22100 -14.14100 5.71900 1.000 47.85012 232 HIS G N 1
ATOM 1612 C CA . HIS A 1 231 ? 61.56200 -12.77700 5.34100 1.000 50.00025 232 HIS G CA 1
ATOM 1613 C C . HIS A 1 231 ? 62.77400 -12.32600 6.14600 1.000 48.71001 232 HIS G C 1
ATOM 1614 O O . HIS A 1 231 ? 62.73700 -12.35800 7.37600 1.000 49.57153 232 HIS G O 1
ATOM 1621 N N . TRP A 1 232 ? 63.83500 -11.89000 5.47000 1.000 46.83508 233 TRP G N 1
ATOM 1622 C CA . TRP A 1 232 ? 64.94100 -11.20100 6.12600 1.000 51.38265 233 TRP G CA 1
ATOM 1623 C C . TRP A 1 232 ? 64.82900 -9.70600 5.85000 1.000 49.22893 233 TRP G C 1
ATOM 1624 O O . TRP A 1 232 ? 64.85800 -9.28100 4.68800 1.000 52.30264 233 TRP G O 1
ATOM 1635 N N . MET A 1 233 ? 64.71300 -8.91900 6.91300 1.000 39.89999 234 MET G N 1
ATOM 1636 C CA . MET A 1 233 ? 64.59000 -7.47100 6.82100 1.000 37.53099 234 MET G CA 1
ATOM 1637 C C . MET A 1 233 ? 65.93100 -6.80700 7.11600 1.000 44.43104 234 MET G C 1
ATOM 1638 O O . MET A 1 233 ? 66.55000 -7.07600 8.15000 1.000 47.21916 234 MET G O 1
ATOM 1643 N N . GLY A 1 234 ? 66.36900 -5.90800 6.24900 1.000 49.88334 235 GLY G N 1
ATOM 1644 C CA . GLY A 1 234 ? 67.63100 -5.27000 6.49300 1.000 54.67183 235 GLY G CA 1
ATOM 1645 C C . GLY A 1 234 ? 67.76000 -3.89600 5.87000 1.000 50.79017 235 GLY G C 1
ATOM 1646 O O . GLY A 1 234 ? 66.85300 -3.36500 5.21300 1.000 35.60213 235 GLY G O 1
ATOM 1647 N N . PRO A 1 235 ? 68.93900 -3.31300 6.05700 1.000 53.30615 236 PRO G N 1
ATOM 1648 C CA . PRO A 1 235 ? 69.17500 -1.95100 5.59400 1.000 51.92718 236 PRO G CA 1
ATOM 1649 C C . PRO A 1 235 ? 68.84800 -1.83200 4.12200 1.000 54.02938 236 PRO G C 1
ATOM 1650 O O . PRO A 1 235 ? 69.56900 -2.37200 3.27600 1.000 42.68160 236 PRO G O 1
ATOM 1654 N N . ASN A 1 236 ? 67.71500 -1.17500 3.83500 1.000 54.63885 237 ASN G N 1
ATOM 1655 C CA . ASN A 1 236 ? 67.27600 -0.84700 2.48400 1.000 47.55066 237 ASN G CA 1
ATOM 1656 C C . ASN A 1 236 ? 67.19900 -2.07500 1.59200 1.000 48.83559 237 ASN G C 1
ATOM 1657 O O . ASN A 1 236 ? 67.23700 -1.94900 0.36600 1.000 49.92720 237 ASN G O 1
ATOM 1662 N N . SER A 1 237 ? 67.10900 -3.26400 2.20300 1.000 53.13357 238 SER G N 1
ATOM 1663 C CA . SER A 1 237 ? 67.00000 -4.53300 1.48500 1.000 54.45551 238 SER G CA 1
ATOM 1664 C C . SER A 1 237 ? 66.01000 -5.43200 2.21200 1.000 53.82547 238 SER G C 1
ATOM 1665 O O . SER A 1 237 ? 65.79500 -5.30200 3.42400 1.000 51.09119 238 SER G O 1
ATOM 1668 N N . HIS A 1 238 ? 65.43600 -6.37600 1.47200 1.000 50.77306 239 HIS G N 1
ATOM 1669 C CA . HIS A 1 238 ? 64.79000 -7.49900 2.13700 1.000 45.63746 239 HIS G CA 1
ATOM 1670 C C . HIS A 1 238 ? 64.84900 -8.70600 1.21600 1.000 49.16318 239 HIS G C 1
ATOM 1671 O O . HIS A 1 238 ? 64.94600 -8.57700 -0.00600 1.000 52.57934 239 HIS G O 1
ATOM 1678 N N . VAL A 1 239 ? 64.85100 -9.88600 1.82800 1.000 56.59111 240 VAL G N 1
ATOM 1679 C CA . VAL A 1 239 ? 64.92500 -11.15700 1.11100 1.000 57.12490 240 VAL G CA 1
ATOM 1680 C C . VAL A 1 239 ? 63.74000 -12.02700 1.51300 1.000 57.02883 240 VAL G C 1
ATOM 1681 O O . VAL A 1 239 ? 63.51900 -12.26600 2.70400 1.000 55.70899 240 VAL G O 1
ATOM 1685 N N . VAL A 1 240 ? 62.99800 -12.52000 0.52500 1.000 57.05579 241 VAL G N 1
ATOM 1686 C CA . VAL A 1 240 ? 61.89300 -13.44700 0.75100 1.000 58.30689 241 VAL G CA 1
ATOM 1687 C C . VAL A 1 240 ? 62.29900 -14.81200 0.22600 1.000 57.34278 241 VAL G C 1
ATOM 1688 O O . VAL A 1 240 ? 62.87100 -14.91600 -0.86300 1.000 61.51357 241 VAL G O 1
ATOM 1692 N N . CYS A 1 241 ? 61.99300 -15.85500 0.99300 1.000 59.65664 242 CYS G N 1
ATOM 1693 C CA . CYS A 1 241 ? 62.36200 -17.21900 0.65100 1.000 66.61107 242 CYS G CA 1
ATOM 1694 C C . CYS A 1 241 ? 61.18200 -18.15300 0.87800 1.000 70.72463 242 CYS G C 1
ATOM 1695 O O . CYS A 1 241 ? 60.57800 -18.13600 1.95900 1.000 76.53626 242 CYS G O 1
ATOM 1698 N N . TYR A 1 242 ? 60.83200 -18.91900 -0.16200 1.000 66.18473 243 TYR G N 1
ATOM 1699 C CA . TYR A 1 242 ? 59.67300 -19.84600 -0.07600 1.000 73.31161 243 TYR G CA 1
ATOM 1700 C C . TYR A 1 242 ? 59.86300 -21.06500 -0.98700 1.000 75.03042 243 TYR G C 1
ATOM 1701 O O . TYR A 1 242 ? 60.70400 -21.00500 -1.89300 1.000 73.41723 243 TYR G O 1
ATOM 1710 N N . LEU A 1 243 ? 59.05600 -22.10800 -0.79200 1.000 72.90122 244 LEU G N 1
ATOM 1711 C CA . LEU A 1 243 ? 59.19300 -23.34500 -1.59900 1.000 70.35056 244 LEU G CA 1
ATOM 1712 C C . LEU A 1 243 ? 58.03300 -23.49100 -2.57600 1.000 73.26771 244 LEU G C 1
ATOM 1713 O O . LEU A 1 243 ? 56.91200 -23.14300 -2.19700 1.000 69.06714 244 LEU G O 1
ATOM 1718 N N . LEU A 1 244 ? 58.30800 -24.00300 -3.77500 1.000 75.97777 245 LEU G N 1
ATOM 1719 C CA . LEU A 1 244 ? 57.25500 -24.29200 -4.77700 1.000 73.86667 245 LEU G CA 1
ATOM 1720 C C . LEU A 1 244 ? 57.37300 -25.78400 -5.12400 1.000 86.51999 245 LEU G C 1
ATOM 1721 O O . LEU A 1 244 ? 58.49900 -26.29600 -5.04300 1.000 87.00999 245 LEU G O 1
ATOM 1726 N N . LYS A 1 245 ? 56.28300 -26.46100 -5.50500 1.000 87.48538 246 LYS G N 1
ATOM 1727 C CA . LYS A 1 245 ? 56.30900 -27.93800 -5.73800 1.000 92.93999 246 LYS G CA 1
ATOM 1728 C C . LYS A 1 245 ? 57.12000 -28.32400 -6.97500 1.000 82.55999 246 LYS G C 1
ATOM 1729 O O . LYS A 1 245 ? 57.62000 -29.45600 -7.00900 1.000 82.44999 246 LYS G O 1
ATOM 1735 N N . GLY A 1 246 ? 57.22700 -27.43400 -7.95400 1.000 76.96476 247 GLY G N 1
ATOM 1736 C CA . GLY A 1 246 ? 57.91500 -27.79200 -9.20500 1.000 77.35146 247 GLY G CA 1
ATOM 1737 C C . GLY A 1 246 ? 59.39600 -27.98700 -8.98900 1.000 82.94506 247 GLY G C 1
ATOM 1738 O O . GLY A 1 246 ? 60.01400 -27.09800 -8.39100 1.000 88.55373 247 GLY G O 1
ATOM 1739 N N . GLY A 1 247 ? 59.94100 -29.11500 -9.44300 1.000 77.45999 248 GLY G N 1
ATOM 1740 C CA . GLY A 1 247 ? 61.36400 -29.42300 -9.22500 1.000 74.16011 248 GLY G CA 1
ATOM 1741 C C . GLY A 1 247 ? 61.74400 -29.26100 -7.77100 1.000 74.75861 248 GLY G C 1
ATOM 1742 O O . GLY A 1 247 ? 62.94600 -29.20600 -7.49100 1.000 74.76260 248 GLY G O 1
ATOM 1743 N N . GLY A 1 248 ? 60.75700 -29.20700 -6.87700 1.000 75.68774 249 GLY G N 1
ATOM 1744 C CA . GLY A 1 248 ? 61.05300 -28.94000 -5.46000 1.000 71.82749 249 GLY G CA 1
ATOM 1745 C C . GLY A 1 248 ? 61.99300 -27.76600 -5.37900 1.000 76.64126 249 GLY G C 1
ATOM 1746 O O . GLY A 1 248 ? 62.93100 -27.82400 -4.57900 1.000 81.75447 249 GLY G O 1
ATOM 1747 N N . LEU A 1 249 ? 61.74000 -26.73200 -6.17400 1.000 77.47599 250 LEU G N 1
ATOM 1748 C CA . LEU A 1 249 ? 62.68200 -25.59300 -6.25400 1.000 73.00537 250 LEU G CA 1
ATOM 1749 C C . LEU A 1 249 ? 62.37700 -24.56800 -5.16700 1.000 71.60760 250 LEU G C 1
ATOM 1750 O O . LEU A 1 249 ? 61.20800 -24.43800 -4.79700 1.000 74.83059 250 LEU G O 1
ATOM 1755 N N . TYR A 1 250 ? 63.40600 -23.87100 -4.68900 1.000 68.66549 251 TYR G N 1
ATOM 1756 C CA . TYR A 1 250 ? 63.22900 -22.84200 -3.63500 1.000 72.33500 251 TYR G CA 1
ATOM 1757 C C . TYR A 1 250 ? 63.40700 -21.45900 -4.26100 1.000 78.48874 251 TYR G C 1
ATOM 1758 O O . TYR A 1 250 ? 64.44100 -21.21400 -4.89300 1.000 81.90741 251 TYR G O 1
ATOM 1767 N N . ASN A 1 251 ? 62.41400 -20.59100 -4.10600 1.000 75.51876 252 ASN G N 1
ATOM 1768 C CA . ASN A 1 251 ? 62.45900 -19.23700 -4.64600 1.000 74.94088 252 ASN G CA 1
ATOM 1769 C C . ASN A 1 251 ? 63.05700 -18.29200 -3.61600 1.000 70.15432 252 ASN G C 1
ATOM 1770 O O . ASN A 1 251 ? 62.63700 -18.28100 -2.44800 1.000 71.18607 252 ASN G O 1
ATOM 1775 N N . ILE A 1 252 ? 64.02400 -17.49300 -4.05900 1.000 72.48176 253 ILE G N 1
ATOM 1776 C CA . ILE A 1 252 ? 64.78000 -16.58000 -3.19800 1.000 69.79225 253 ILE G CA 1
ATOM 1777 C C . ILE A 1 252 ? 64.79300 -15.25400 -3.94300 1.000 63.05509 253 ILE G C 1
ATOM 1778 O O . ILE A 1 252 ? 65.49700 -15.11400 -4.94200 1.000 69.98248 253 ILE G O 1
ATOM 1783 N N . VAL A 1 253 ? 64.01400 -14.28900 -3.48200 1.000 57.36887 254 VAL G N 1
ATOM 1784 C CA . VAL A 1 253 ? 63.90100 -12.99800 -4.14600 1.000 59.22712 254 VAL G CA 1
ATOM 1785 C C . VAL A 1 253 ? 64.49500 -11.93500 -3.22700 1.000 60.14493 254 VAL G C 1
ATOM 1786 O O . VAL A 1 253 ? 64.09800 -11.81900 -2.06200 1.000 60.09441 254 VAL G O 1
ATOM 1790 N N . LEU A 1 254 ? 65.45200 -11.17300 -3.74600 1.000 56.78152 255 LEU G N 1
ATOM 1791 C CA . LEU A 1 254 ? 66.15300 -10.14200 -2.99900 1.000 62.24680 255 LEU G CA 1
ATOM 1792 C C . LEU A 1 254 ? 65.83600 -8.79200 -3.61600 1.000 66.69694 255 LEU G C 1
ATOM 1793 O O . LEU A 1 254 ? 65.98900 -8.61300 -4.83000 1.000 65.13852 255 LEU G O 1
ATOM 1798 N N . ALA A 1 255 ? 65.38300 -7.85800 -2.78000 1.000 63.16940 256 ALA G N 1
ATOM 1799 C CA . ALA A 1 255 ? 65.04500 -6.50400 -3.19400 1.000 55.05981 256 ALA G CA 1
ATOM 1800 C C . ALA A 1 255 ? 66.04200 -5.56700 -2.54600 1.000 54.87563 256 ALA G C 1
ATOM 1801 O O . ALA A 1 255 ? 66.14100 -5.52600 -1.31300 1.000 55.20525 256 ALA G O 1
ATOM 1803 N N . CYS A 1 256 ? 66.74700 -4.80600 -3.37300 1.000 57.11649 257 CYS G N 1
ATOM 1804 C CA . CYS A 1 256 ? 67.77800 -3.90600 -2.89200 1.000 58.14629 257 CYS G CA 1
ATOM 1805 C C . CYS A 1 256 ? 67.79600 -2.66100 -3.76700 1.000 60.59917 257 CYS G C 1
ATOM 1806 O O . CYS A 1 256 ? 67.10200 -2.61000 -4.78600 1.000 64.99893 257 CYS G O 1
ATOM 1809 N N . PRO A 1 257 ? 68.51600 -1.61800 -3.37400 1.000 63.52166 258 PRO G N 1
ATOM 1810 C CA . PRO A 1 257 ? 68.62400 -0.43900 -4.23400 1.000 68.36012 258 PRO G CA 1
ATOM 1811 C C . PRO A 1 257 ? 69.49000 -0.71000 -5.45100 1.000 68.90951 258 PRO G C 1
ATOM 1812 O O . PRO A 1 257 ? 70.42800 -1.50500 -5.40000 1.000 75.83591 258 PRO G O 1
ATOM 1816 N N . ASP A 1 258 ? 69.17800 0.01500 -6.53200 1.000 70.23968 259 ASP G N 1
ATOM 1817 C CA . ASP A 1 258 ? 69.97000 -0.07500 -7.77800 1.000 79.12721 259 ASP G CA 1
ATOM 1818 C C . ASP A 1 258 ? 70.94500 1.09300 -7.81200 1.000 93.31969 259 ASP G C 1
ATOM 1819 O O . ASP A 1 258 ? 70.88800 1.87700 -8.76500 1.000 96.09356 259 ASP G O 1
ATOM 1824 N N . ASP A 1 259 ? 71.79900 1.20300 -6.80100 1.000 100.95782 260 ASP G N 1
ATOM 1825 C CA . ASP A 1 259 ? 72.82800 2.26800 -6.77700 1.000 106.34510 260 ASP G CA 1
ATOM 1826 C C . ASP A 1 259 ? 73.70600 2.10500 -8.01400 1.000 115.52215 260 ASP G C 1
ATOM 1827 O O . ASP A 1 259 ? 74.32200 3.10100 -8.43200 1.000 119.28999 260 ASP G O 1
ATOM 1832 N N . LEU A 1 260 ? 73.76000 0.89400 -8.57000 1.000 112.92498 261 LEU G N 1
ATOM 1833 C CA . LEU A 1 260 ? 74.65200 0.62900 -9.72600 1.000 120.23623 261 LEU G CA 1
ATOM 1834 C C . LEU A 1 260 ? 73.83800 0.65200 -11.02100 1.000 126.96819 261 LEU G C 1
ATOM 1835 O O . LEU A 1 260 ? 72.61000 0.50500 -10.93800 1.000 123.87402 261 LEU G O 1
ATOM 1840 N N . PRO A 1 261 ? 74.45100 0.85700 -12.20600 1.000 134.57695 262 PRO G N 1
ATOM 1841 C CA . PRO A 1 261 ? 73.70500 0.98100 -13.45800 1.000 138.05999 262 PRO G CA 1
ATOM 1842 C C . PRO A 1 261 ? 74.04300 0.03800 -14.61400 1.000 137.31144 262 PRO G C 1
ATOM 1843 O O . PRO A 1 261 ? 73.31600 0.04000 -15.58100 1.000 134.54999 262 PRO G O 1
ATOM 1847 N N . GLU A 1 262 ? 75.11300 -0.74300 -14.49000 1.000 139.32866 263 GLU G N 1
ATOM 1848 C CA . GLU A 1 262 ? 75.58100 -1.58300 -15.62500 1.000 141.57611 263 GLU G CA 1
ATOM 1849 C C . GLU A 1 262 ? 74.43100 -2.37200 -16.25400 1.000 138.21754 263 GLU G C 1
ATOM 1850 O O . GLU A 1 262 ? 74.32800 -2.34500 -17.49700 1.000 134.55802 263 GLU G O 1
ATOM 1856 N N . LEU A 1 263 ? 73.61200 -3.03700 -15.44000 1.000 139.65531 264 LEU G N 1
ATOM 1857 C CA . LEU A 1 263 ? 72.52900 -3.90200 -15.97600 1.000 131.74802 264 LEU G CA 1
ATOM 1858 C C . LEU A 1 263 ? 73.18900 -5.12000 -16.61200 1.000 130.07768 264 LEU G C 1
ATOM 1859 O O . LEU A 1 263 ? 72.50900 -5.84100 -17.35800 1.000 127.83971 264 LEU G O 1
ATOM 1864 N N . VAL A 1 264 ? 74.47500 -5.33200 -16.32700 1.000 133.60966 265 VAL G N 1
ATOM 1865 C CA . VAL A 1 264 ? 75.12800 -6.57100 -16.83000 1.000 132.96314 265 VAL G CA 1
ATOM 1866 C C . VAL A 1 264 ? 74.33100 -7.72200 -16.22900 1.000 127.82913 265 VAL G C 1
ATOM 1867 O O . VAL A 1 264 ? 74.33100 -7.84200 -14.99600 1.000 130.05804 265 VAL G O 1
ATOM 1871 N N . ASN A 1 265 ? 73.65900 -8.51000 -17.06000 1.000 121.50563 266 ASN G N 1
ATOM 1872 C CA . ASN A 1 265 ? 72.78100 -9.58000 -16.51700 1.000 126.12430 266 ASN G CA 1
ATOM 1873 C C . ASN A 1 265 ? 73.13900 -10.96700 -17.07900 1.000 121.25208 266 ASN G C 1
ATOM 1874 O O . ASN A 1 265 ? 72.27600 -11.73900 -17.50700 1.000 119.12254 266 ASN G O 1
ATOM 1879 N N . THR A 1 266 ? 74.41600 -11.33700 -16.97300 1.000 122.04732 267 THR G N 1
ATOM 1880 C CA . THR A 1 266 ? 74.82200 -12.72600 -17.15300 1.000 118.22362 267 THR G CA 1
ATOM 1881 C C . THR A 1 266 ? 74.64700 -13.45700 -15.83200 1.000 115.77543 267 THR G C 1
ATOM 1882 O O . THR A 1 266 ? 74.35400 -12.84200 -14.80000 1.000 121.06635 267 THR G O 1
ATOM 1886 N N . ALA A 1 267 ? 74.74800 -14.78700 -15.90600 1.000 109.21315 268 ALA G N 1
ATOM 1887 C CA . ALA A 1 267 ? 74.59400 -15.61300 -14.71800 1.000 109.39088 268 ALA G CA 1
ATOM 1888 C C . ALA A 1 267 ? 75.61100 -15.21400 -13.65900 1.000 109.03868 268 ALA G C 1
ATOM 1889 O O . ALA A 1 267 ? 75.25500 -14.92900 -12.50700 1.000 112.73139 268 ALA G O 1
ATOM 1891 N N . LYS A 1 268 ? 76.88500 -15.13400 -14.04600 1.000 108.32779 269 LYS G N 1
ATOM 1892 C CA . LYS A 1 268 ? 77.93200 -14.80000 -13.07500 1.000 107.12420 269 LYS G CA 1
ATOM 1893 C C . LYS A 1 268 ? 77.81200 -13.37700 -12.54700 1.000 106.28652 269 LYS G C 1
ATOM 1894 O O . LYS A 1 268 ? 78.30700 -13.09300 -11.44800 1.000 102.34395 269 LYS G O 1
ATOM 1900 N N . ALA A 1 269 ? 77.16600 -12.47700 -13.29300 1.000 107.04043 270 ALA G N 1
ATOM 1901 C CA . ALA A 1 269 ? 77.11900 -11.07900 -12.86800 1.000 104.80225 270 ALA G CA 1
ATOM 1902 C C . ALA A 1 269 ? 76.47900 -10.95300 -11.49400 1.000 108.79540 270 ALA G C 1
ATOM 1903 O O . ALA A 1 269 ? 77.07200 -10.38600 -10.56300 1.000 111.01048 270 ALA G O 1
ATOM 1905 N N . ASP A 1 270 ? 75.27100 -11.50000 -11.35700 1.000 108.36004 271 ASP G N 1
ATOM 1906 C CA . ASP A 1 270 ? 74.53200 -11.50000 -10.09800 1.000 109.86205 271 ASP G CA 1
ATOM 1907 C C . ASP A 1 270 ? 75.26800 -12.20600 -8.97600 1.000 108.47548 271 ASP G C 1
ATOM 1908 O O . ASP A 1 270 ? 75.43000 -11.63500 -7.89400 1.000 108.54898 271 ASP G O 1
ATOM 1913 N N . LEU A 1 271 ? 75.63100 -13.46800 -9.18500 1.000 105.03069 272 LEU G N 1
ATOM 1914 C CA . LEU A 1 271 ? 76.41600 -14.19000 -8.19100 1.000 99.80500 272 LEU G CA 1
ATOM 1915 C C . LEU A 1 271 ? 77.43800 -13.27900 -7.51800 1.000 98.41976 272 LEU G C 1
ATOM 1916 O O . LEU A 1 271 ? 77.42100 -13.13300 -6.28800 1.000 95.61941 272 LEU G O 1
ATOM 1921 N N . LYS A 1 272 ? 78.28600 -12.61300 -8.30800 1.000 95.68253 273 LYS G N 1
ATOM 1922 C CA . LYS A 1 272 ? 79.10000 -11.51600 -7.78600 1.000 94.16436 273 LYS G CA 1
ATOM 1923 C C . LYS A 1 272 ? 78.25000 -10.45400 -7.08500 1.000 96.28001 273 LYS G C 1
ATOM 1924 O O . LYS A 1 272 ? 78.46400 -10.15700 -5.89700 1.000 91.20238 273 LYS G O 1
ATOM 1930 N N . GLU A 1 273 ? 77.27800 -9.87400 -7.80300 1.000 102.24957 274 GLU G N 1
ATOM 1931 C CA . GLU A 1 273 ? 76.50100 -8.75900 -7.25500 1.000 97.68884 274 GLU G CA 1
ATOM 1932 C C . GLU A 1 273 ? 75.71400 -9.17100 -6.01800 1.000 90.36858 274 GLU G C 1
ATOM 1933 O O . GLU A 1 273 ? 75.77400 -8.49500 -4.98400 1.000 89.20173 274 GLU G O 1
ATOM 1939 N N . MET A 1 274 ? 74.96300 -10.27300 -6.10600 1.000 93.15831 275 MET G N 1
ATOM 1940 C CA . MET A 1 274 ? 74.21500 -10.75700 -4.94700 1.000 82.97383 275 MET G CA 1
ATOM 1941 C C . MET A 1 274 ? 75.13400 -11.06400 -3.77000 1.000 81.62667 275 MET G C 1
ATOM 1942 O O . MET A 1 274 ? 74.83600 -10.67800 -2.63500 1.000 77.43183 275 MET G O 1
ATOM 1947 N N . ARG A 1 275 ? 76.25800 -11.74400 -4.01100 1.000 86.93946 276 ARG G N 1
ATOM 1948 C CA . ARG A 1 275 ? 77.19300 -11.96500 -2.91400 1.000 81.72358 276 ARG G CA 1
ATOM 1949 C C . ARG A 1 275 ? 77.57200 -10.65200 -2.26700 1.000 82.15519 276 ARG G C 1
ATOM 1950 O O . ARG A 1 275 ? 77.62900 -10.55700 -1.03400 1.000 85.48018 276 ARG G O 1
ATOM 1958 N N . GLU A 1 276 ? 77.79500 -9.62100 -3.08000 1.000 79.58881 277 GLU G N 1
ATOM 1959 C CA . GLU A 1 276 ? 78.20400 -8.33700 -2.51800 1.000 81.78156 277 GLU G CA 1
ATOM 1960 C C . GLU A 1 276 ? 77.09700 -7.73700 -1.66900 1.000 77.03311 277 GLU G C 1
ATOM 1961 O O . GLU A 1 276 ? 77.36100 -7.22600 -0.57500 1.000 80.93034 277 GLU G O 1
ATOM 1967 N N . ARG A 1 277 ? 75.84800 -7.82100 -2.13700 1.000 74.67369 278 ARG G N 1
ATOM 1968 C CA . ARG A 1 277 ? 74.72500 -7.26800 -1.37100 1.000 68.75034 278 ARG G CA 1
ATOM 1969 C C . ARG A 1 277 ? 74.45300 -8.04900 -0.09000 1.000 71.69768 278 ARG G C 1
ATOM 1970 O O . ARG A 1 277 ? 73.92100 -7.47000 0.86300 1.000 70.74436 278 ARG G O 1
ATOM 1978 N N . PHE A 1 278 ? 74.81800 -9.33600 -0.04800 1.000 71.41026 279 PHE G N 1
ATOM 1979 C CA . PHE A 1 278 ? 74.67200 -10.18000 1.13000 1.000 61.76692 279 PHE G CA 1
ATOM 1980 C C . PHE A 1 278 ? 75.83200 -10.05700 2.09800 1.000 65.79949 279 PHE G C 1
ATOM 1981 O O . PHE A 1 278 ? 75.91200 -10.84300 3.04800 1.000 64.51759 279 PHE G O 1
ATOM 1989 N N . GLU A 1 279 ? 76.66900 -9.05300 1.89100 1.000 65.18191 280 GLU G N 1
ATOM 1990 C CA . GLU A 1 279 ? 77.79100 -8.82400 2.82600 1.000 62.60637 280 GLU G CA 1
ATOM 1991 C C . GLU A 1 279 ? 77.24000 -8.53800 4.22500 1.000 54.19319 280 GLU G C 1
ATOM 1992 O O . GLU A 1 279 ? 76.66000 -7.46600 4.40900 1.000 60.92903 280 GLU G O 1
ATOM 1998 N N . GLY A 1 280 ? 77.41000 -9.47200 5.16100 1.000 48.06133 281 GLY G N 1
ATOM 1999 C CA . GLY A 1 280 ? 76.97900 -9.25400 6.55500 1.000 51.97353 281 GLY G CA 1
ATOM 2000 C C . GLY A 1 280 ? 75.62800 -9.85500 6.86000 1.000 52.94816 281 GLY G C 1
ATOM 2001 O O . GLY A 1 280 ? 75.13800 -9.64900 7.97400 1.000 49.71026 281 GLY G O 1
ATOM 2002 N N . TRP A 1 281 ? 75.06400 -10.59300 5.91000 1.000 57.52192 282 TRP G N 1
ATOM 2003 C CA . TRP A 1 281 ? 73.70700 -11.15800 6.08300 1.000 55.98144 282 TRP G CA 1
ATOM 2004 C C . TRP A 1 281 ? 73.78400 -12.59900 6.58300 1.000 53.62642 282 TRP G C 1
ATOM 2005 O O . TRP A 1 281 ? 74.87000 -13.18000 6.53300 1.000 59.02034 282 TRP G O 1
ATOM 2016 N N . ASP A 1 282 ? 72.65100 -13.14600 7.02100 1.000 58.98123 283 ASP G N 1
ATOM 2017 C CA . ASP A 1 282 ? 72.61300 -14.54000 7.52000 1.000 52.74023 283 ASP G CA 1
ATOM 2018 C C . ASP A 1 282 ? 73.58000 -15.34000 6.67200 1.000 57.29831 283 ASP G C 1
ATOM 2019 O O . ASP A 1 282 ? 73.45000 -15.33300 5.44500 1.000 61.92667 283 ASP G O 1
ATOM 2024 N N . PRO A 1 283 ? 74.55500 -16.02000 7.28400 1.000 53.92999 284 PRO G N 1
ATOM 2025 C CA . PRO A 1 283 ? 75.44800 -16.85200 6.51900 1.000 57.49849 284 PRO G CA 1
ATOM 2026 C C . PRO A 1 283 ? 74.65000 -17.77000 5.58700 1.000 64.59390 284 PRO G C 1
ATOM 2027 O O . PRO A 1 283 ? 75.13800 -18.06800 4.51600 1.000 61.99343 284 PRO G O 1
ATOM 2031 N N . ARG A 1 284 ? 73.44900 -18.17400 5.99900 1.000 61.33215 285 ARG G N 1
ATOM 2032 C CA . ARG A 1 284 ? 72.63400 -19.12800 5.20400 1.000 57.36295 285 ARG G CA 1
ATOM 2033 C C . ARG A 1 284 ? 72.32100 -18.56400 3.81800 1.000 61.73861 285 ARG G C 1
ATOM 2034 O O . ARG A 1 284 ? 72.44100 -19.31400 2.84700 1.000 62.05801 285 ARG G O 1
ATOM 2042 N N . LEU A 1 285 ? 71.96500 -17.28800 3.72900 1.000 63.95489 286 LEU G N 1
ATOM 2043 C CA . LEU A 1 285 ? 71.55800 -16.68500 2.43200 1.000 62.96084 286 LEU G CA 1
ATOM 2044 C C . LEU A 1 285 ? 72.71700 -16.70800 1.43900 1.000 63.04714 286 LEU G C 1
ATOM 2045 O O . LEU A 1 285 ? 72.44900 -16.73600 0.24300 1.000 59.74484 286 LEU G O 1
ATOM 2050 N N . THR A 1 286 ? 73.95300 -16.66900 1.92400 1.000 68.55197 287 THR G N 1
ATOM 2051 C CA . THR A 1 286 ? 75.13600 -16.61700 1.03000 1.000 67.60441 287 THR G CA 1
ATOM 2052 C C . THR A 1 286 ? 75.49000 -18.04100 0.63600 1.000 71.74434 287 THR G C 1
ATOM 2053 O O . THR A 1 286 ? 75.96000 -18.24100 -0.49300 1.000 69.79579 287 THR G O 1
ATOM 2057 N N . LEU A 1 287 ? 75.28500 -18.98900 1.54800 1.000 68.83396 288 LEU G N 1
ATOM 2058 C CA . LEU A 1 287 ? 75.49900 -20.39600 1.15300 1.000 64.37325 288 LEU G CA 1
ATOM 2059 C C . LEU A 1 287 ? 74.56700 -20.61100 -0.02600 1.000 68.51452 288 LEU G C 1
ATOM 2060 O O . LEU A 1 287 ? 75.02200 -21.07100 -1.07600 1.000 70.19960 288 LEU G O 1
ATOM 2065 N N . LEU A 1 288 ? 73.31100 -20.21300 0.14700 1.000 68.85867 289 LEU G N 1
ATOM 2066 C CA . LEU A 1 288 ? 72.36700 -20.47100 -0.93100 1.000 64.71718 289 LEU G CA 1
ATOM 2067 C C . LEU A 1 288 ? 72.86600 -19.92400 -2.26100 1.000 75.14169 289 LEU G C 1
ATOM 2068 O O . LEU A 1 288 ? 72.56100 -20.48800 -3.31700 1.000 75.52820 289 LEU G O 1
ATOM 2073 N N . LEU A 1 289 ? 73.61400 -18.81700 -2.24100 1.000 77.37096 290 LEU G N 1
ATOM 2074 C CA . LEU A 1 289 ? 74.13500 -18.29000 -3.50500 1.000 82.75800 290 LEU G CA 1
ATOM 2075 C C . LEU A 1 289 ? 75.01000 -19.30000 -4.24300 1.000 84.27363 290 LEU G C 1
ATOM 2076 O O . LEU A 1 289 ? 75.21700 -19.18400 -5.45900 1.000 86.51742 290 LEU G O 1
ATOM 2081 N N . SER A 1 290 ? 75.52500 -20.30700 -3.54700 1.000 76.20742 291 SER G N 1
ATOM 2082 C CA . SER A 1 290 ? 76.41600 -21.24400 -4.23000 1.000 75.22780 291 SER G CA 1
ATOM 2083 C C . SER A 1 290 ? 75.66400 -22.34300 -4.96000 1.000 81.91020 291 SER G C 1
ATOM 2084 O O . SER A 1 290 ? 76.15700 -22.86400 -5.97400 1.000 85.52212 291 SER G O 1
ATOM 2087 N N . LEU A 1 291 ? 74.47700 -22.69600 -4.45700 1.000 82.90238 292 LEU G N 1
ATOM 2088 C CA . LEU A 1 291 ? 73.58500 -23.70700 -5.03200 1.000 82.76095 292 LEU G CA 1
ATOM 2089 C C . LEU A 1 291 ? 72.65600 -23.16800 -6.11500 1.000 85.59920 292 LEU G C 1
ATOM 2090 O O . LEU A 1 291 ? 71.57900 -23.74100 -6.32800 1.000 85.29408 292 LEU G O 1
ATOM 2095 N N . VAL A 1 292 ? 73.01100 -22.06600 -6.77400 1.000 88.33674 293 VAL G N 1
ATOM 2096 C CA . VAL A 1 292 ? 72.08700 -21.46300 -7.73200 1.000 89.34776 293 VAL G CA 1
ATOM 2097 C C . VAL A 1 292 ? 71.92100 -22.37400 -8.93500 1.000 92.58569 293 VAL G C 1
ATOM 2098 O O . VAL A 1 292 ? 72.87600 -23.02600 -9.38300 1.000 90.62795 293 VAL G O 1
ATOM 2102 N N . GLN A 1 293 ? 70.71300 -22.41600 -9.46600 1.000 99.28811 294 GLN G N 1
ATOM 2103 C CA . GLN A 1 293 ? 70.47400 -23.01300 -10.77600 1.000 101.46859 294 GLN G CA 1
ATOM 2104 C C . GLN A 1 293 ? 70.00700 -22.01100 -11.82000 1.000 111.12876 294 GLN G C 1
ATOM 2105 O O . GLN A 1 293 ? 70.14600 -22.28600 -13.01200 1.000 114.64453 294 GLN G O 1
ATOM 2111 N N . GLU A 1 294 ? 69.51600 -20.83700 -11.40600 1.000 108.72194 295 GLU G N 1
ATOM 2112 C CA . GLU A 1 294 ? 69.11200 -19.78700 -12.34100 1.000 111.09723 295 GLU G CA 1
ATOM 2113 C C . GLU A 1 294 ? 69.15300 -18.43200 -11.63700 1.000 109.73270 295 GLU G C 1
ATOM 2114 O O . GLU A 1 294 ? 68.87500 -18.34100 -10.43700 1.000 105.36528 295 GLU G O 1
ATOM 2120 N N . THR A 1 295 ? 69.45600 -17.36800 -12.39600 1.000 105.47446 296 THR G N 1
ATOM 2121 C CA . THR A 1 295 ? 69.48500 -16.00000 -11.86500 1.000 97.21162 296 THR G CA 1
ATOM 2122 C C . THR A 1 295 ? 68.63300 -15.09200 -12.73800 1.000 97.63789 296 THR G C 1
ATOM 2123 O O . THR A 1 295 ? 68.50700 -15.31500 -13.94400 1.000 102.57724 296 THR G O 1
ATOM 2127 N N . SER A 1 296 ? 68.05000 -14.06300 -12.12700 1.000 90.68011 297 SER G N 1
ATOM 2128 C CA . SER A 1 296 ? 67.18300 -13.16300 -12.88000 1.000 87.35578 297 SER G CA 1
ATOM 2129 C C . SER A 1 296 ? 67.17400 -11.79600 -12.21500 1.000 86.36334 297 SER G C 1
ATOM 2130 O O . SER A 1 296 ? 66.79200 -11.70100 -11.05200 1.000 86.97515 297 SER G O 1
ATOM 2133 N N . LYS A 1 297 ? 67.57800 -10.74600 -12.92900 1.000 83.12485 298 LYS G N 1
ATOM 2134 C CA . LYS A 1 297 ? 67.70200 -9.41100 -12.34300 1.000 72.37647 298 LYS G CA 1
ATOM 2135 C C . LYS A 1 297 ? 66.83600 -8.43200 -13.11500 1.000 63.28103 298 LYS G C 1
ATOM 2136 O O . LYS A 1 297 ? 66.87500 -8.42100 -14.34800 1.000 68.43242 298 LYS G O 1
ATOM 2142 N N . TRP A 1 298 ? 66.08100 -7.59500 -12.40000 1.000 60.26481 299 TRP G N 1
ATOM 2143 C CA . TRP A 1 298 ? 65.20500 -6.63700 -13.07400 1.000 60.62603 299 TRP G CA 1
ATOM 2144 C C . TRP A 1 298 ? 64.93600 -5.41900 -12.18600 1.000 62.74458 299 TRP G C 1
ATOM 2145 O O . TRP A 1 298 ? 64.97800 -5.50600 -10.95600 1.000 69.95010 299 TRP G O 1
ATOM 2156 N N . ARG A 1 299 ? 64.64500 -4.27700 -12.81300 1.000 59.26571 300 ARG G N 1
ATOM 2157 C CA . ARG A 1 299 ? 64.35500 -3.04800 -12.07400 1.000 59.26735 300 ARG G CA 1
ATOM 2158 C C . ARG A 1 299 ? 62.86400 -2.98200 -11.75800 1.000 62.55896 300 ARG G C 1
ATOM 2159 O O . ARG A 1 299 ? 62.02900 -3.02100 -12.67200 1.000 66.93461 300 ARG G O 1
ATOM 2167 N N . LEU A 1 300 ? 62.53400 -2.89100 -10.47000 1.000 64.32977 301 LEU G N 1
ATOM 2168 C CA . LEU A 1 300 ? 61.14900 -2.76800 -10.03300 1.000 60.86504 301 LEU G CA 1
ATOM 2169 C C . LEU A 1 300 ? 60.53000 -1.46300 -10.52800 1.000 66.16618 301 LEU G C 1
ATOM 2170 O O . LEU A 1 300 ? 61.22900 -0.51600 -10.91300 1.000 82.20580 301 LEU G O 1
ATOM 2175 N N . GLN A 1 301 ? 59.19600 -1.42700 -10.51000 1.000 63.16171 302 GLN G N 1
ATOM 2176 C CA . GLN A 1 301 ? 58.42700 -0.24400 -10.88200 1.000 73.08479 302 GLN G CA 1
ATOM 2177 C C . GLN A 1 301 ? 56.99400 -0.41800 -10.38900 1.000 68.03147 302 GLN G C 1
ATOM 2178 O O . GLN A 1 301 ? 56.59300 -1.50900 -9.97800 1.000 70.53172 302 GLN G O 1
ATOM 2184 N N . ASN A 1 302 ? 56.23100 0.67600 -10.39900 1.000 62.49142 303 ASN G N 1
ATOM 2185 C CA . ASN A 1 302 ? 54.78400 0.60200 -10.17200 1.000 75.78871 303 ASN G CA 1
ATOM 2186 C C . ASN A 1 302 ? 54.14300 1.94100 -10.58900 1.000 80.41488 303 ASN G C 1
ATOM 2187 O O . ASN A 1 302 ? 54.80800 2.81100 -11.16200 1.000 79.15700 303 ASN G O 1
ATOM 2192 N N . SER A 1 303 ? 52.83500 2.08500 -10.35500 1.000 75.22198 304 SER G N 1
ATOM 2193 C CA . SER A 1 303 ? 52.05400 3.25700 -10.73300 1.000 69.40322 304 SER G CA 1
ATOM 2194 C C . SER A 1 303 ? 51.48900 3.93100 -9.48500 1.000 73.12067 304 SER G C 1
ATOM 2195 O O . SER A 1 303 ? 51.41300 3.32200 -8.41300 1.000 74.74012 304 SER G O 1
ATOM 2198 N N . GLU A 1 304 ? 51.08600 5.20200 -9.62400 1.000 76.26449 305 GLU G N 1
ATOM 2199 C CA . GLU A 1 304 ? 50.45400 5.91600 -8.51600 1.000 71.39316 305 GLU G CA 1
ATOM 2200 C C . GLU A 1 304 ? 48.94000 5.85000 -8.67300 1.000 71.92342 305 GLU G C 1
ATOM 2201 O O . GLU A 1 304 ? 48.42100 5.83500 -9.79500 1.000 77.12495 305 GLU G O 1
ATOM 2207 N N . GLU A 1 305 ? 48.22800 5.84400 -7.54600 1.000 74.93251 306 GLU G N 1
ATOM 2208 C CA . GLU A 1 305 ? 46.80300 5.54600 -7.57500 1.000 70.04041 306 GLU G CA 1
ATOM 2209 C C . GLU A 1 305 ? 46.05300 6.57100 -8.40900 1.000 69.46901 306 GLU G C 1
ATOM 2210 O O . GLU A 1 305 ? 46.51600 7.69000 -8.63500 1.000 71.26292 306 GLU G O 1
ATOM 2216 N N . MET A 1 306 ? 44.87500 6.18800 -8.87200 1.000 72.73223 307 MET G N 1
ATOM 2217 C CA . MET A 1 306 ? 44.08800 7.05000 -9.74300 1.000 71.74776 307 MET G CA 1
ATOM 2218 C C . MET A 1 306 ? 42.79300 7.46800 -9.05800 1.000 69.11705 307 MET G C 1
ATOM 2219 O O . MET A 1 306 ? 42.18800 6.68400 -8.32400 1.000 71.41848 307 MET G O 1
ATOM 2224 N N . ASP A 1 307 ? 42.35800 8.70100 -9.32800 1.000 72.98333 308 ASP G N 1
ATOM 2225 C CA . ASP A 1 307 ? 41.09200 9.16400 -8.77200 1.000 78.57629 308 ASP G CA 1
ATOM 2226 C C . ASP A 1 307 ? 39.91800 8.49600 -9.48200 1.000 82.54337 308 ASP G C 1
ATOM 2227 O O . ASP A 1 307 ? 38.96100 8.03900 -8.83200 1.000 85.89999 308 ASP G O 1
ATOM 2232 N N . LYS A 1 308 ? 40.00200 8.37000 -10.80600 1.000 75.77978 309 LYS G N 1
ATOM 2233 C CA . LYS A 1 308 ? 38.93300 7.78800 -11.61000 1.000 75.16259 309 LYS G CA 1
ATOM 2234 C C . LYS A 1 308 ? 39.43400 6.56200 -12.35300 1.000 72.88218 309 LYS G C 1
ATOM 2235 O O . LYS A 1 308 ? 40.42100 6.64400 -13.09600 1.000 69.79833 309 LYS G O 1
ATOM 2241 N N . TRP A 1 309 ? 38.72700 5.44100 -12.17300 1.000 71.31268 310 TRP G N 1
ATOM 2242 C CA . TRP A 1 309 ? 38.96500 4.22200 -12.94600 1.000 68.93463 310 TRP G CA 1
ATOM 2243 C C . TRP A 1 309 ? 38.03100 4.09300 -14.14100 1.000 69.20862 310 TRP G C 1
ATOM 2244 O O . TRP A 1 309 ? 38.32800 3.32200 -15.06000 1.000 69.66741 310 TRP G O 1
ATOM 2255 N N . SER A 1 310 ? 36.92700 4.84500 -14.14900 1.000 69.35561 311 SER G N 1
ATOM 2256 C CA . SER A 1 310 ? 35.89600 4.79600 -15.18900 1.000 67.75114 311 SER G CA 1
ATOM 2257 C C . SER A 1 310 ? 36.01600 5.96900 -16.15100 1.000 67.91263 311 SER G C 1
ATOM 2258 O O . SER A 1 310 ? 36.67300 6.97100 -15.86900 1.000 71.45460 311 SER G O 1
ATOM 2261 N N . HIS A 1 311 ? 35.32600 5.85800 -17.28000 1.000 71.67464 312 HIS G N 1
ATOM 2262 C CA . HIS A 1 311 ? 35.21400 6.95600 -18.22900 1.000 70.62282 312 HIS G CA 1
ATOM 2263 C C . HIS A 1 311 ? 33.80800 7.53300 -18.20400 1.000 67.85718 312 HIS G C 1
ATOM 2264 O O . HIS A 1 311 ? 32.84100 6.82600 -17.91700 1.000 65.86199 312 HIS G O 1
ATOM 2271 N N . GLU A 1 312 ? 33.70700 8.83600 -18.49800 1.000 69.18759 313 GLU G N 1
ATOM 2272 C CA . GLU A 1 312 ? 32.41500 9.50500 -18.40200 1.000 70.18800 313 GLU G CA 1
ATOM 2273 C C . GLU A 1 312 ? 31.36000 8.78100 -19.22500 1.000 66.07886 313 GLU G C 1
ATOM 2274 O O . GLU A 1 312 ? 30.18900 8.71900 -18.82900 1.000 68.79031 313 GLU G O 1
ATOM 2280 N N . SER A 1 313 ? 31.75900 8.18000 -20.34100 1.000 69.39817 314 SER G N 1
ATOM 2281 C CA . SER A 1 313 ? 30.79900 7.47800 -21.18200 1.000 67.53574 314 SER G CA 1
ATOM 2282 C C . SER A 1 313 ? 30.13400 6.30100 -20.48500 1.000 63.06754 314 SER G C 1
ATOM 2283 O O . SER A 1 313 ? 29.24700 5.69100 -21.08100 1.000 65.90085 314 SER G O 1
ATOM 2286 N N . GLY A 1 314 ? 30.55000 5.94900 -19.27100 1.000 69.54454 315 GLY G N 1
ATOM 2287 C CA . GLY A 1 314 ? 30.01200 4.77900 -18.59000 1.000 67.32654 315 GLY G CA 1
ATOM 2288 C C . GLY A 1 314 ? 30.16400 3.45500 -19.31600 1.000 63.18098 315 GLY G C 1
ATOM 2289 O O . GLY A 1 314 ? 29.37700 2.53700 -19.07800 1.000 64.67666 315 GLY G O 1
ATOM 2290 N N . LYS A 1 315 ? 31.16000 3.32400 -20.19600 1.000 63.83217 316 LYS G N 1
ATOM 2291 C CA . LYS A 1 315 ? 31.37900 2.08300 -20.92600 1.000 64.36467 316 LYS G CA 1
ATOM 2292 C C . LYS A 1 315 ? 32.78200 1.51000 -20.69900 1.000 68.96884 316 LYS G C 1
ATOM 2293 O O . LYS A 1 315 ? 33.12100 0.45800 -21.26700 1.000 60.68498 316 LYS G O 1
ATOM 2299 N N . PHE A 1 316 ? 33.59800 2.14400 -19.86000 1.000 63.52962 317 PHE G N 1
ATOM 2300 C CA . PHE A 1 316 ? 34.94800 1.65500 -19.65000 1.000 59.46334 317 PHE G CA 1
ATOM 2301 C C . PHE A 1 316 ? 35.33600 1.79400 -18.18800 1.000 64.45936 317 PHE G C 1
ATOM 2302 O O . PHE A 1 316 ? 34.99800 2.79200 -17.54400 1.000 71.83200 317 PHE G O 1
ATOM 2310 N N . VAL A 1 317 ? 36.04500 0.78200 -17.67800 1.000 60.95275 318 VAL G N 1
ATOM 2311 C CA . VAL A 1 317 ? 36.55200 0.76700 -16.31000 1.000 58.39217 318 VAL G CA 1
ATOM 2312 C C . VAL A 1 317 ? 37.80300 -0.09000 -16.26800 1.000 60.90415 318 VAL G C 1
ATOM 2313 O O . VAL A 1 317 ? 37.88500 -1.13200 -16.92300 1.000 57.13041 318 VAL G O 1
ATOM 2317 N N . LEU A 1 318 ? 38.76600 0.35100 -15.46400 1.000 59.30946 319 LEU G N 1
ATOM 2318 C CA . LEU A 1 318 ? 40.01800 -0.34800 -15.26500 1.000 59.78625 319 LEU G CA 1
ATOM 2319 C C . LEU A 1 318 ? 39.90700 -1.34200 -14.09900 1.000 67.75676 319 LEU G C 1
ATOM 2320 O O . LEU A 1 318 ? 39.05100 -1.22300 -13.21800 1.000 58.98576 319 LEU G O 1
ATOM 2325 N N . MET A 1 319 ? 40.80000 -2.33600 -14.10100 1.000 64.34864 320 MET G N 1
ATOM 2326 C CA . MET A 1 319 ? 40.97700 -3.22700 -12.96100 1.000 57.28367 320 MET G CA 1
ATOM 2327 C C . MET A 1 319 ? 42.46500 -3.52600 -12.81800 1.000 66.45999 320 MET G C 1
ATOM 2328 O O . MET A 1 319 ? 43.27500 -3.15900 -13.67500 1.000 71.08999 320 MET G O 1
ATOM 2333 N N . GLY A 1 320 ? 42.82200 -4.21200 -11.72500 1.000 65.42241 321 GLY G N 1
ATOM 2334 C CA . GLY A 1 320 ? 44.18100 -4.70300 -11.48200 1.000 63.68999 321 GLY G CA 1
ATOM 2335 C C . GLY A 1 320 ? 45.23500 -3.60800 -11.34600 1.000 64.11202 321 GLY G C 1
ATOM 2336 O O . GLY A 1 320 ? 44.94300 -2.44800 -11.02100 1.000 62.72038 321 GLY G O 1
ATOM 2337 N N . ASP A 1 321 ? 46.49100 -4.00300 -11.62200 1.000 64.78999 322 ASP G N 1
ATOM 2338 C CA . ASP A 1 321 ? 47.64700 -3.10700 -11.52700 1.000 66.96999 322 ASP G CA 1
ATOM 2339 C C . ASP A 1 321 ? 47.50600 -1.85200 -12.38500 1.000 71.90138 322 ASP G C 1
ATOM 2340 O O . ASP A 1 321 ? 48.20300 -0.85800 -12.13500 1.000 69.74628 322 ASP G O 1
ATOM 2345 N N . ALA A 1 322 ? 46.60400 -1.86300 -13.37400 1.000 71.58999 323 ALA G N 1
ATOM 2346 C CA . ALA A 1 322 ? 46.38700 -0.66600 -14.19200 1.000 68.31326 323 ALA G CA 1
ATOM 2347 C C . ALA A 1 322 ? 45.81200 0.48300 -13.37500 1.000 65.16729 323 ALA G C 1
ATOM 2348 O O . ALA A 1 322 ? 46.11300 1.64700 -13.65100 1.000 69.27441 323 ALA G O 1
ATOM 2350 N N . CYS A 1 323 ? 44.98300 0.20000 -12.37300 1.000 61.50857 324 CYS G N 1
ATOM 2351 C CA . CYS A 1 323 ? 44.48500 1.31200 -11.56600 1.000 62.54379 324 CYS G CA 1
ATOM 2352 C C . CYS A 1 323 ? 44.95800 1.32000 -10.12000 1.000 66.63830 324 CYS G C 1
ATOM 2353 O O . CYS A 1 323 ? 44.85000 2.36600 -9.47200 1.000 73.83818 324 CYS G O 1
ATOM 2356 N N . HIS A 1 324 ? 45.47000 0.20200 -9.59900 1.000 60.21159 325 HIS G N 1
ATOM 2357 C CA . HIS A 1 324 ? 45.81400 0.11000 -8.18100 1.000 56.55878 325 HIS G CA 1
ATOM 2358 C C . HIS A 1 324 ? 47.12400 -0.63600 -7.98100 1.000 61.44209 325 HIS G C 1
ATOM 2359 O O . HIS A 1 324 ? 47.30400 -1.35300 -6.98700 1.000 55.48903 325 HIS G O 1
ATOM 2366 N N . ALA A 1 325 ? 48.07200 -0.44700 -8.90700 1.000 62.16737 326 ALA G N 1
ATOM 2367 C CA . ALA A 1 325 ? 49.37300 -1.09600 -8.78900 1.000 64.09119 326 ALA G CA 1
ATOM 2368 C C . ALA A 1 325 ? 49.91800 -0.94200 -7.37500 1.000 66.65358 326 ALA G C 1
ATOM 2369 O O . ALA A 1 325 ? 49.93200 0.15700 -6.81000 1.000 69.97338 326 ALA G O 1
ATOM 2371 N N . THR A 1 326 ? 50.34900 -2.05400 -6.79500 1.000 67.79200 327 THR G N 1
ATOM 2372 C CA . THR A 1 326 ? 50.79000 -2.07800 -5.41400 1.000 63.72847 327 THR G CA 1
ATOM 2373 C C . THR A 1 326 ? 52.25200 -2.48400 -5.34100 1.000 62.29000 327 THR G C 1
ATOM 2374 O O . THR A 1 326 ? 52.75000 -3.25200 -6.17200 1.000 56.06748 327 THR G O 1
ATOM 2378 N N . LEU A 1 327 ? 52.93600 -1.94300 -4.34300 1.000 68.14640 328 LEU G N 1
ATOM 2379 C CA . LEU A 1 327 ? 54.26200 -2.43200 -4.02000 1.000 69.13845 328 LEU G CA 1
ATOM 2380 C C . LEU A 1 327 ? 54.17800 -3.90800 -3.63900 1.000 66.92984 328 LEU G C 1
ATOM 2381 O O . LEU A 1 327 ? 53.19000 -4.33600 -3.02500 1.000 71.29920 328 LEU G O 1
ATOM 2386 N N . PRO A 1 328 ? 55.19100 -4.71200 -3.97400 1.000 64.79385 329 PRO G N 1
ATOM 2387 C CA . PRO A 1 328 ? 55.10500 -6.16300 -3.74400 1.000 63.99883 329 PRO G CA 1
ATOM 2388 C C . PRO A 1 328 ? 55.30900 -6.62000 -2.30100 1.000 62.83126 329 PRO G C 1
ATOM 2389 O O . PRO A 1 328 ? 55.49600 -7.81800 -2.07100 1.000 74.83354 329 PRO G O 1
ATOM 2393 N N . TYR A 1 329 ? 55.24800 -5.72100 -1.31700 1.000 62.60706 330 TYR G N 1
ATOM 2394 C CA . TYR A 1 329 ? 55.68000 -6.10100 0.02600 1.000 66.00153 330 TYR G CA 1
ATOM 2395 C C . TYR A 1 329 ? 54.62800 -6.92600 0.77400 1.000 63.13915 330 TYR G C 1
ATOM 2396 O O . TYR A 1 329 ? 54.98900 -7.77600 1.60200 1.000 66.55634 330 TYR G O 1
ATOM 2405 N N . LEU A 1 330 ? 53.33800 -6.71500 0.50400 1.000 57.67654 331 LEU G N 1
ATOM 2406 C CA . LEU A 1 330 ? 52.29300 -7.40400 1.25800 1.000 54.91291 331 LEU G CA 1
ATOM 2407 C C . LEU A 1 330 ? 51.87100 -8.73900 0.65700 1.000 55.23032 331 LEU G C 1
ATOM 2408 O O . LEU A 1 330 ? 51.19900 -9.51500 1.34800 1.000 51.09657 331 LEU G O 1
ATOM 2413 N N . ALA A 1 331 ? 52.24400 -9.01400 -0.59900 1.000 58.83078 332 ALA G N 1
ATOM 2414 C CA . ALA A 1 331 ? 51.77800 -10.17400 -1.36400 1.000 57.60811 332 ALA G CA 1
ATOM 2415 C C . ALA A 1 331 ? 50.24700 -10.17800 -1.50600 1.000 52.55460 332 ALA G C 1
ATOM 2416 O O . ALA A 1 331 ? 49.55200 -11.07500 -1.02700 1.000 52.11181 332 ALA G O 1
ATOM 2418 N N . GLN A 1 332 ? 49.72900 -9.16500 -2.21700 1.000 56.42068 333 GLN G N 1
ATOM 2419 C CA . GLN A 1 332 ? 48.29200 -9.02800 -2.42400 1.000 47.95512 333 GLN G CA 1
ATOM 2420 C C . GLN A 1 332 ? 47.88100 -8.52700 -3.80000 1.000 48.01551 333 GLN G C 1
ATOM 2421 O O . GLN A 1 332 ? 46.68300 -8.31900 -4.02400 1.000 45.97964 333 GLN G O 1
ATOM 2427 N N . GLY A 1 333 ? 48.82300 -8.32200 -4.72000 1.000 52.16491 334 GLY G N 1
ATOM 2428 C CA . GLY A 1 333 ? 48.48400 -7.70200 -5.98900 1.000 50.01039 334 GLY G CA 1
ATOM 2429 C C . GLY A 1 333 ? 47.55300 -8.55800 -6.81500 1.000 54.54929 334 GLY G C 1
ATOM 2430 O O . GLY A 1 333 ? 46.51300 -8.08900 -7.28600 1.000 60.93369 334 GLY G O 1
ATOM 2431 N N . ALA A 1 334 ? 47.92200 -9.82200 -7.01500 1.000 59.36338 335 ALA G N 1
ATOM 2432 C CA . ALA A 1 334 ? 47.00200 -10.76300 -7.63600 1.000 54.44464 335 ALA G CA 1
ATOM 2433 C C . ALA A 1 334 ? 45.79600 -11.02700 -6.73700 1.000 52.57197 335 ALA G C 1
ATOM 2434 O O . ALA A 1 334 ? 44.67600 -11.17200 -7.23000 1.000 49.45822 335 ALA G O 1
ATOM 2436 N N . ALA A 1 335 ? 45.98300 -11.08300 -5.41800 1.000 50.78304 336 ALA G N 1
ATOM 2437 C CA . ALA A 1 335 ? 44.81000 -11.27300 -4.56900 1.000 48.39762 336 ALA G CA 1
ATOM 2438 C C . ALA A 1 335 ? 43.76400 -10.20600 -4.86000 1.000 48.77585 336 ALA G C 1
ATOM 2439 O O . ALA A 1 335 ? 42.58400 -10.51300 -5.06800 1.000 50.90369 336 ALA G O 1
ATOM 2441 N N . ILE A 1 336 ? 44.17600 -8.93800 -4.88900 1.000 47.09429 337 ILE G N 1
ATOM 2442 C CA . ILE A 1 336 ? 43.18400 -7.88700 -5.07300 1.000 44.37994 337 ILE G CA 1
ATOM 2443 C C . ILE A 1 336 ? 42.77200 -7.74900 -6.53400 1.000 43.29980 337 ILE G C 1
ATOM 2444 O O . ILE A 1 336 ? 41.68800 -7.22700 -6.80800 1.000 44.29338 337 ILE G O 1
ATOM 2449 N N . ALA A 1 337 ? 43.53700 -8.28700 -7.48700 1.000 44.42637 338 ALA G N 1
ATOM 2450 C CA . ALA A 1 337 ? 43.00900 -8.34200 -8.85200 1.000 46.91753 338 ALA G CA 1
ATOM 2451 C C . ALA A 1 337 ? 41.93400 -9.42100 -8.98400 1.000 48.85653 338 ALA G C 1
ATOM 2452 O O . ALA A 1 337 ? 40.93500 -9.24000 -9.69700 1.000 44.72117 338 ALA G O 1
ATOM 2454 N N . VAL A 1 338 ? 42.11800 -10.54700 -8.29000 1.000 51.09725 339 VAL G N 1
ATOM 2455 C CA . VAL A 1 338 ? 41.07800 -11.56800 -8.21900 1.000 49.51840 339 VAL G CA 1
ATOM 2456 C C . VAL A 1 338 ? 39.83200 -10.99000 -7.57100 1.000 44.53604 339 VAL G C 1
ATOM 2457 O O . VAL A 1 338 ? 38.71400 -11.20700 -8.03900 1.000 49.71990 339 VAL G O 1
ATOM 2461 N N . GLU A 1 339 ? 40.01100 -10.27300 -6.46200 1.000 40.31134 340 GLU G N 1
ATOM 2462 C CA . GLU A 1 339 ? 38.89200 -9.60000 -5.81700 1.000 43.66944 340 GLU G CA 1
ATOM 2463 C C . GLU A 1 339 ? 38.17800 -8.65900 -6.78500 1.000 48.42021 340 GLU G C 1
ATOM 2464 O O . GLU A 1 339 ? 36.94600 -8.59200 -6.80200 1.000 44.33657 340 GLU G O 1
ATOM 2470 N N . ASP A 1 340 ? 38.94500 -7.89100 -7.56800 1.000 49.81285 341 ASP G N 1
ATOM 2471 C CA . ASP A 1 340 ? 38.36600 -7.01200 -8.57400 1.000 39.40106 341 ASP G CA 1
ATOM 2472 C C . ASP A 1 340 ? 37.48600 -7.79200 -9.54100 1.000 45.16564 341 ASP G C 1
ATOM 2473 O O . ASP A 1 340 ? 36.33900 -7.40900 -9.81000 1.000 49.42562 341 ASP G O 1
ATOM 2478 N N . GLY A 1 341 ? 38.02300 -8.87700 -10.10000 1.000 49.84625 342 GLY G N 1
ATOM 2479 C CA . GLY A 1 341 ? 37.23700 -9.68300 -11.02700 1.000 49.43375 342 GLY G CA 1
ATOM 2480 C C . GLY A 1 341 ? 36.01100 -10.29600 -10.37600 1.000 46.61122 342 GLY G C 1
ATOM 2481 O O . GLY A 1 341 ? 34.93400 -10.34700 -10.97400 1.000 47.94807 342 GLY G O 1
ATOM 2482 N N . ALA A 1 342 ? 36.16400 -10.77400 -9.13900 1.000 39.38170 343 ALA G N 1
ATOM 2483 C CA . ALA A 1 342 ? 35.04100 -11.33600 -8.40100 1.000 46.21449 343 ALA G CA 1
ATOM 2484 C C . ALA A 1 342 ? 33.93900 -10.29800 -8.18100 1.000 49.22400 343 ALA G C 1
ATOM 2485 O O . ALA A 1 342 ? 32.74200 -10.61300 -8.28900 1.000 50.08350 343 ALA G O 1
ATOM 2487 N N . ALA A 1 343 ? 34.31900 -9.05200 -7.88000 1.000 39.80619 344 ALA G N 1
ATOM 2488 C CA . ALA A 1 343 ? 33.31900 -8.02600 -7.63100 1.000 41.65465 344 ALA G CA 1
ATOM 2489 C C . ALA A 1 343 ? 32.62800 -7.63100 -8.92600 1.000 43.56402 344 ALA G C 1
ATOM 2490 O O . ALA A 1 343 ? 31.39300 -7.50700 -8.97600 1.000 38.55875 344 ALA G O 1
ATOM 2492 N N . LEU A 1 344 ? 33.41700 -7.40400 -9.98100 1.000 43.57968 345 LEU G N 1
ATOM 2493 C CA . LEU A 1 344 ? 32.86400 -7.23200 -11.32100 1.000 39.18856 345 LEU G CA 1
ATOM 2494 C C . LEU A 1 344 ? 31.80100 -8.27900 -11.61500 1.000 45.03013 345 LEU G C 1
ATOM 2495 O O . LEU A 1 344 ? 30.67000 -7.94200 -11.96800 1.000 50.56529 345 LEU G O 1
ATOM 2500 N N . GLY A 1 345 ? 32.15500 -9.55700 -11.49700 1.000 50.38610 346 GLY G N 1
ATOM 2501 C CA . GLY A 1 345 ? 31.20700 -10.61200 -11.78100 1.000 42.15857 346 GLY G CA 1
ATOM 2502 C C . GLY A 1 345 ? 29.97100 -10.51300 -10.91700 1.000 41.45151 346 GLY G C 1
ATOM 2503 O O . GLY A 1 345 ? 28.84100 -10.59100 -11.40900 1.000 50.73193 346 GLY G O 1
ATOM 2504 N N . THR A 1 346 ? 30.16600 -10.34800 -9.61500 1.000 41.51380 347 THR G N 1
ATOM 2505 C CA . THR A 1 346 ? 29.02800 -10.35900 -8.70800 1.000 42.65118 347 THR G CA 1
ATOM 2506 C C . THR A 1 346 ? 28.04400 -9.25100 -9.05100 1.000 47.11721 347 THR G C 1
ATOM 2507 O O . THR A 1 346 ? 26.82800 -9.39100 -8.84700 1.000 42.64718 347 THR G O 1
ATOM 2511 N N . LEU A 1 347 ? 28.56300 -8.13600 -9.58200 1.000 49.13911 348 LEU G N 1
ATOM 2512 C CA . LEU A 1 347 ? 27.71800 -6.99600 -9.90300 1.000 43.61558 348 LEU G CA 1
ATOM 2513 C C . LEU A 1 347 ? 27.07500 -7.16200 -11.26100 1.000 44.62922 348 LEU G C 1
ATOM 2514 O O . LEU A 1 347 ? 25.88600 -6.87000 -11.42000 1.000 52.29972 348 LEU G O 1
ATOM 2519 N N . PHE A 1 348 ? 27.83100 -7.63100 -12.24900 1.000 37.21775 349 PHE G N 1
ATOM 2520 C CA . PHE A 1 348 ? 27.22100 -7.89800 -13.54600 1.000 46.29276 349 PHE G CA 1
ATOM 2521 C C . PHE A 1 348 ? 26.08000 -8.90400 -13.44200 1.000 50.20123 349 PHE G C 1
ATOM 2522 O O . PHE A 1 348 ? 25.12700 -8.82000 -14.22900 1.000 53.18000 349 PHE G O 1
ATOM 2530 N N . ALA A 1 349 ? 26.14200 -9.83900 -12.48000 1.000 42.95760 350 ALA G N 1
ATOM 2531 C CA . ALA A 1 349 ? 24.98500 -10.70400 -12.22300 1.000 46.85008 350 ALA G CA 1
ATOM 2532 C C . ALA A 1 349 ? 23.68300 -9.90100 -12.12800 1.000 48.87837 350 ALA G C 1
ATOM 2533 O O . ALA A 1 349 ? 22.62000 -10.38000 -12.54300 1.000 43.84624 350 ALA G O 1
ATOM 2535 N N . HIS A 1 350 ? 23.74400 -8.68500 -11.59200 1.000 51.08295 351 HIS G N 1
ATOM 2536 C CA . HIS A 1 350 ? 22.57400 -7.84000 -11.46500 1.000 42.58804 351 HIS G CA 1
ATOM 2537 C C . HIS A 1 350 ? 22.33900 -6.96500 -12.69300 1.000 46.22372 351 HIS G C 1
ATOM 2538 O O . HIS A 1 350 ? 21.33200 -6.24800 -12.73900 1.000 49.56828 351 HIS G O 1
ATOM 2545 N N . ALA A 1 351 ? 23.22400 -7.02000 -13.69500 1.000 47.72536 352 ALA G N 1
ATOM 2546 C CA . ALA A 1 351 ? 23.08300 -6.21800 -14.91700 1.000 47.58116 352 ALA G CA 1
ATOM 2547 C C . ALA A 1 351 ? 22.13100 -6.90900 -15.89100 1.000 53.42800 352 ALA G C 1
ATOM 2548 O O . ALA A 1 351 ? 22.53100 -7.40500 -16.94700 1.000 55.24271 352 ALA G O 1
ATOM 2550 N N . THR A 1 352 ? 20.84800 -6.93100 -15.51200 1.000 51.19140 353 THR G N 1
ATOM 2551 C CA . THR A 1 352 ? 19.79200 -7.59700 -16.26200 1.000 46.36570 353 THR G CA 1
ATOM 2552 C C . THR A 1 352 ? 19.20800 -6.72900 -17.36300 1.000 55.44892 353 THR G C 1
ATOM 2553 O O . THR A 1 352 ? 18.47200 -7.24600 -18.20200 1.000 59.88520 353 THR G O 1
ATOM 2557 N N . HIS A 1 353 ? 19.53100 -5.43300 -17.39000 1.000 60.73191 354 HIS G N 1
ATOM 2558 C CA . HIS A 1 353 ? 19.00400 -4.43000 -18.31500 1.000 57.47719 354 HIS G CA 1
ATOM 2559 C C . HIS A 1 353 ? 20.16500 -3.51800 -18.67900 1.000 60.01027 354 HIS G C 1
ATOM 2560 O O . HIS A 1 353 ? 20.88100 -3.06400 -17.77200 1.000 60.79552 354 HIS G O 1
ATOM 2567 N N . PRO A 1 354 ? 20.35900 -3.20500 -19.96700 1.000 62.54275 355 PRO G N 1
ATOM 2568 C CA . PRO A 1 354 ? 21.57800 -2.46700 -20.37700 1.000 62.10592 355 PRO G CA 1
ATOM 2569 C C . PRO A 1 354 ? 21.78300 -1.13800 -19.66100 1.000 63.19146 355 PRO G C 1
ATOM 2570 O O . PRO A 1 354 ? 22.92600 -0.81000 -19.31900 1.000 61.07778 355 PRO G O 1
ATOM 2574 N N . SER A 1 355 ? 20.72400 -0.35400 -19.43400 1.000 62.32554 356 SER G N 1
ATOM 2575 C CA . SER A 1 355 ? 20.87000 0.89100 -18.68600 1.000 66.98499 356 SER G CA 1
ATOM 2576 C C . SER A 1 355 ? 21.47400 0.66600 -17.30000 1.000 61.70647 356 SER G C 1
ATOM 2577 O O . SER A 1 355 ? 21.99500 1.61400 -16.70700 1.000 59.92055 356 SER G O 1
ATOM 2580 N N . LEU A 1 356 ? 21.42000 -0.55900 -16.76800 1.000 56.74190 357 LEU G N 1
ATOM 2581 C CA . LEU A 1 356 ? 22.02700 -0.82200 -15.47500 1.000 53.84689 357 LEU G CA 1
ATOM 2582 C C . LEU A 1 356 ? 23.54800 -0.89700 -15.52200 1.000 54.71125 357 LEU G C 1
ATOM 2583 O O . LEU A 1 356 ? 24.18000 -0.86700 -14.45900 1.000 55.70842 357 LEU G O 1
ATOM 2588 N N . VAL A 1 357 ? 24.15400 -0.98000 -16.71100 1.000 51.57060 358 VAL G N 1
ATOM 2589 C CA . VAL A 1 357 ? 25.58500 -1.29900 -16.78600 1.000 51.73053 358 VAL G CA 1
ATOM 2590 C C . VAL A 1 357 ? 26.46900 -0.20900 -16.18900 1.000 57.28328 358 VAL G C 1
ATOM 2591 O O . VAL A 1 357 ? 27.29200 -0.52800 -15.31200 1.000 52.30999 358 VAL G O 1
ATOM 2595 N N . PRO A 1 358 ? 26.36000 1.07100 -16.59500 1.000 57.38694 359 PRO G N 1
ATOM 2596 C CA . PRO A 1 358 ? 27.27100 2.09500 -16.04400 1.000 48.85483 359 PRO G CA 1
ATOM 2597 C C . PRO A 1 358 ? 27.19100 2.20000 -14.53800 1.000 46.22414 359 PRO G C 1
ATOM 2598 O O . PRO A 1 358 ? 28.22800 2.20500 -13.86800 1.000 53.69175 359 PRO G O 1
ATOM 2602 N N . ASP A 1 359 ? 25.98800 2.22700 -13.97400 1.000 49.05495 360 ASP G N 1
ATOM 2603 C CA . ASP A 1 359 ? 25.87900 2.23800 -12.52100 1.000 51.56216 360 ASP G CA 1
ATOM 2604 C C . ASP A 1 359 ? 26.66000 1.09400 -11.88700 1.000 51.94759 360 ASP G C 1
ATOM 2605 O O . ASP A 1 359 ? 27.36000 1.30400 -10.88500 1.000 52.07618 360 ASP G O 1
ATOM 2610 N N . VAL A 1 360 ? 26.60000 -0.10300 -12.47400 1.000 53.02961 361 VAL G N 1
ATOM 2611 C CA . VAL A 1 360 ? 27.40500 -1.21600 -11.96800 1.000 50.59760 361 VAL G CA 1
ATOM 2612 C C . VAL A 1 360 ? 28.89100 -0.85300 -11.95500 1.000 46.13036 361 VAL G C 1
ATOM 2613 O O . VAL A 1 360 ? 29.56400 -0.96800 -10.92500 1.000 45.82030 361 VAL G O 1
ATOM 2617 N N . LEU A 1 361 ? 29.42000 -0.40500 -13.09800 1.000 42.51063 362 LEU G N 1
ATOM 2618 C CA . LEU A 1 361 ? 30.80400 0.05100 -13.13800 1.000 42.38856 362 LEU G CA 1
ATOM 2619 C C . LEU A 1 361 ? 31.09500 1.08900 -12.05400 1.000 51.38522 362 LEU G C 1
ATOM 2620 O O . LEU A 1 361 ? 32.22800 1.17400 -11.55700 1.000 47.74852 362 LEU G O 1
ATOM 2625 N N . THR A 1 362 ? 30.10700 1.92300 -11.70400 1.000 51.07898 363 THR G N 1
ATOM 2626 C CA . THR A 1 362 ? 30.33000 2.88300 -10.63100 1.000 47.97913 363 THR G CA 1
ATOM 2627 C C . THR A 1 362 ? 30.40500 2.17000 -9.28800 1.000 48.07034 363 THR G C 1
ATOM 2628 O O . THR A 1 362 ? 31.38100 2.32700 -8.54300 1.000 49.55218 363 THR G O 1
ATOM 2632 N N . ILE A 1 363 ? 29.39500 1.37900 -8.96200 1.000 53.73345 364 ILE G N 1
ATOM 2633 C CA . ILE A 1 363 ? 29.36800 0.69400 -7.63700 1.000 51.87490 364 ILE G CA 1
ATOM 2634 C C . ILE A 1 363 ? 30.67200 -0.08300 -7.43400 1.000 48.46238 364 ILE G C 1
ATOM 2635 O O . ILE A 1 363 ? 31.07900 -0.22500 -6.28500 1.000 50.96678 364 ILE G O 1
ATOM 2640 N N . TYR A 1 364 ? 31.29600 -0.56000 -8.50600 1.000 46.96038 365 TYR G N 1
ATOM 2641 C CA . TYR A 1 364 ? 32.53700 -1.37100 -8.42600 1.000 46.62793 365 TYR G CA 1
ATOM 2642 C C . TYR A 1 364 ? 33.71100 -0.50600 -8.00300 1.000 48.75206 365 TYR G C 1
ATOM 2643 O O . TYR A 1 364 ? 34.31900 -0.76800 -6.96300 1.000 44.75999 365 TYR G O 1
ATOM 2652 N N . GLU A 1 365 ? 34.00800 0.50800 -8.80600 1.000 56.33646 366 GLU G N 1
ATOM 2653 C CA . GLU A 1 365 ? 35.11600 1.42500 -8.47500 1.000 48.51127 366 GLU G CA 1
ATOM 2654 C C . GLU A 1 365 ? 34.99500 1.74900 -7.00200 1.000 44.87318 366 GLU G C 1
ATOM 2655 O O . GLU A 1 365 ? 35.90500 1.42200 -6.24100 1.000 50.33999 366 GLU G O 1
ATOM 2661 N N . GLN A 1 366 ? 33.86900 2.31500 -6.61500 1.000 39.03761 367 GLN G N 1
ATOM 2662 C CA . GLN A 1 366 ? 33.75900 2.74900 -5.21200 1.000 46.53791 367 GLN G CA 1
ATOM 2663 C C . GLN A 1 366 ? 34.17600 1.60600 -4.29900 1.000 49.17559 367 GLN G C 1
ATOM 2664 O O . GLN A 1 366 ? 35.05100 1.83100 -3.46600 1.000 54.65033 367 GLN G O 1
ATOM 2670 N N . ILE A 1 367 ? 33.59300 0.42500 -4.47000 1.000 52.09343 368 ILE G N 1
ATOM 2671 C CA . ILE A 1 367 ? 33.84600 -0.68800 -3.51000 1.000 50.50653 368 ILE G CA 1
ATOM 2672 C C . ILE A 1 367 ? 35.27500 -1.19200 -3.65600 1.000 47.88990 368 ILE G C 1
ATOM 2673 O O . ILE A 1 367 ? 35.81500 -1.68700 -2.67100 1.000 53.00092 368 ILE G O 1
ATOM 2678 N N . ARG A 1 368 ? 35.86200 -1.04000 -4.83100 1.000 46.57196 369 ARG G N 1
ATOM 2679 C CA . ARG A 1 368 ? 37.19900 -1.62100 -5.07400 1.000 48.90284 369 ARG G CA 1
ATOM 2680 C C . ARG A 1 368 ? 38.29100 -0.63700 -4.66300 1.000 51.32736 369 ARG G C 1
ATOM 2681 O O . ARG A 1 368 ? 39.29600 -1.08100 -4.10600 1.000 50.62105 369 ARG G O 1
ATOM 2689 N N . LYS A 1 369 ? 38.09200 0.64800 -4.92500 1.000 53.15568 370 LYS G N 1
ATOM 2690 C CA . LYS A 1 369 ? 39.10700 1.68000 -4.60200 1.000 51.88603 370 LYS G CA 1
ATOM 2691 C C . LYS A 1 369 ? 39.32600 1.74300 -3.09500 1.000 49.98753 370 LYS G C 1
ATOM 2692 O O . LYS A 1 369 ? 40.48000 1.67700 -2.67700 1.000 53.44835 370 LYS G O 1
ATOM 2698 N N . SER A 1 370 ? 38.25100 1.84100 -2.32000 1.000 49.94584 371 SER G N 1
ATOM 2699 C CA . SER A 1 370 ? 38.36100 1.96900 -0.84600 1.000 51.85256 371 SER G CA 1
ATOM 2700 C C . SER A 1 370 ? 39.14100 0.78900 -0.28700 1.000 50.81943 371 SER G C 1
ATOM 2701 O O . SER A 1 370 ? 39.74800 0.93900 0.77600 1.000 48.81314 371 SER G O 1
ATOM 2704 N N . ARG A 1 371 ? 39.10100 -0.33700 -0.98400 1.000 44.64212 372 ARG G N 1
ATOM 2705 C CA . ARG A 1 371 ? 39.84600 -1.53000 -0.54800 1.000 43.65554 372 ARG G CA 1
ATOM 2706 C C . ARG A 1 371 ? 41.23600 -1.49000 -1.16500 1.000 53.19272 372 ARG G C 1
ATOM 2707 O O . ARG A 1 371 ? 42.20400 -1.67800 -0.42000 1.000 53.73656 372 ARG G O 1
ATOM 2715 N N . THR A 1 372 ? 41.34100 -1.21100 -2.46600 1.000 52.65427 373 THR G N 1
ATOM 2716 C CA . THR A 1 372 ? 42.68300 -1.30900 -3.04300 1.000 47.42959 373 THR G CA 1
ATOM 2717 C C . THR A 1 372 ? 43.62800 -0.19700 -2.57500 1.000 52.81528 373 THR G C 1
ATOM 2718 O O . THR A 1 372 ? 44.84700 -0.39600 -2.55900 1.000 54.81989 373 THR G O 1
ATOM 2722 N N . THR A 1 373 ? 43.11700 0.98600 -2.22800 1.000 47.88551 374 THR G N 1
ATOM 2723 C CA . THR A 1 373 ? 44.02300 1.97200 -1.65500 1.000 54.96864 374 THR G CA 1
ATOM 2724 C C . THR A 1 373 ? 44.46900 1.56100 -0.25700 1.000 57.30703 374 THR G C 1
ATOM 2725 O O . THR A 1 373 ? 45.66100 1.61000 0.05800 1.000 61.43659 374 THR G O 1
ATOM 2729 N N . ARG A 1 374 ? 43.55300 1.12200 0.59500 1.000 51.69926 375 ARG G N 1
ATOM 2730 C CA . ARG A 1 374 ? 44.00800 0.82800 1.94400 1.000 50.25686 375 ARG G CA 1
ATOM 2731 C C . ARG A 1 374 ? 45.00200 -0.33200 1.95900 1.000 54.64264 375 ARG G C 1
ATOM 2732 O O . ARG A 1 374 ? 45.79500 -0.44700 2.90300 1.000 55.46215 375 ARG G O 1
ATOM 2740 N N . VAL A 1 375 ? 44.99200 -1.18700 0.92500 1.000 51.49018 376 VAL G N 1
ATOM 2741 C CA . VAL A 1 375 ? 46.05800 -2.17900 0.76500 1.000 50.53493 376 VAL G CA 1
ATOM 2742 C C . VAL A 1 375 ? 47.33700 -1.50400 0.28200 1.000 52.75154 376 VAL G C 1
ATOM 2743 O O . VAL A 1 375 ? 48.41500 -1.69600 0.85700 1.000 57.07475 376 VAL G O 1
ATOM 2747 N N . VAL A 1 376 ? 47.22500 -0.69300 -0.77300 1.000 51.20267 377 VAL G N 1
ATOM 2748 C CA . VAL A 1 376 ? 48.37000 0.02800 -1.31000 1.000 54.93475 377 VAL G CA 1
ATOM 2749 C C . VAL A 1 376 ? 49.10100 0.78900 -0.21400 1.000 54.59264 377 VAL G C 1
ATOM 2750 O O . VAL A 1 376 ? 50.33900 0.86000 -0.20300 1.000 49.42892 377 VAL G O 1
ATOM 2754 N N . ARG A 1 377 ? 48.36000 1.37100 0.72600 1.000 50.64917 378 ARG G N 1
ATOM 2755 C CA . ARG A 1 377 ? 49.03700 2.02500 1.84200 1.000 53.97023 378 ARG G CA 1
ATOM 2756 C C . ARG A 1 377 ? 49.85500 1.02700 2.63200 1.000 54.86382 378 ARG G C 1
ATOM 2757 O O . ARG A 1 377 ? 51.07400 1.19900 2.76200 1.000 54.00307 378 ARG G O 1
ATOM 2765 N N . GLY A 1 378 ? 49.19800 -0.03400 3.12400 1.000 52.92735 379 GLY G N 1
ATOM 2766 C CA . GLY A 1 378 ? 49.88000 -1.05500 3.91600 1.000 49.22372 379 GLY G CA 1
ATOM 2767 C C . GLY A 1 378 ? 51.16900 -1.56500 3.30100 1.000 53.68767 379 GLY G C 1
ATOM 2768 O O . GLY A 1 378 ? 52.20700 -1.58700 3.96300 1.000 57.90383 379 GLY G O 1
ATOM 2769 N N . SER A 1 379 ? 51.12700 -1.97700 2.03100 1.000 48.24937 380 SER G N 1
ATOM 2770 C CA . SER A 1 379 ? 52.36600 -2.33600 1.34400 1.000 51.84733 380 SER G CA 1
ATOM 2771 C C . SER A 1 379 ? 53.43900 -1.29000 1.57500 1.000 56.73387 380 SER G C 1
ATOM 2772 O O . SER A 1 379 ? 54.51800 -1.61100 2.08000 1.000 63.13056 380 SER G O 1
ATOM 2775 N N . THR A 1 380 ? 53.17100 -0.03200 1.21700 1.000 55.06781 381 THR G N 1
ATOM 2776 C CA . THR A 1 380 ? 54.15300 1.01600 1.50500 1.000 59.79668 381 THR G CA 1
ATOM 2777 C C . THR A 1 380 ? 54.60800 0.97800 2.96600 1.000 53.16619 381 THR G C 1
ATOM 2778 O O . THR A 1 380 ? 55.81000 0.87500 3.23600 1.000 57.19690 381 THR G O 1
ATOM 2782 N N . LYS A 1 381 ? 53.67600 0.99900 3.92200 1.000 46.17916 382 LYS G N 1
ATOM 2783 C CA . LYS A 1 381 ? 54.08800 0.87300 5.32100 1.000 49.69403 382 LYS G CA 1
ATOM 2784 C C . LYS A 1 381 ? 54.95900 -0.36700 5.56200 1.000 54.19416 382 LYS G C 1
ATOM 2785 O O . LYS A 1 381 ? 55.99000 -0.27900 6.24200 1.000 55.22743 382 LYS G O 1
ATOM 2791 N N . GLN A 1 382 ? 54.56500 -1.53700 5.03900 1.000 53.47938 383 GLN G N 1
ATOM 2792 C CA . GLN A 1 382 ? 55.42000 -2.71600 5.21300 1.000 52.99914 383 GLN G CA 1
ATOM 2793 C C . GLN A 1 382 ? 56.83600 -2.43200 4.70800 1.000 56.35835 383 GLN G C 1
ATOM 2794 O O . GLN A 1 382 ? 57.82100 -2.72700 5.40200 1.000 56.59132 383 GLN G O 1
ATOM 2800 N N . ARG A 1 383 ? 56.96300 -1.83300 3.51600 1.000 51.43247 384 ARG G N 1
ATOM 2801 C CA . ARG A 1 383 ? 58.28300 -1.41800 3.04300 1.000 52.94833 384 ARG G CA 1
ATOM 2802 C C . ARG A 1 383 ? 59.05600 -0.68500 4.13700 1.000 53.94522 384 ARG G C 1
ATOM 2803 O O . ARG A 1 383 ? 60.19600 -1.04500 4.45900 1.000 58.19196 384 ARG G O 1
ATOM 2811 N N . ASP A 1 384 ? 58.44300 0.32000 4.74400 1.000 55.23327 385 ASP G N 1
ATOM 2812 C CA . ASP A 1 384 ? 59.17900 1.11700 5.71800 1.000 54.54141 385 ASP G CA 1
ATOM 2813 C C . ASP A 1 384 ? 59.68100 0.25700 6.86400 1.000 52.62821 385 ASP G C 1
ATOM 2814 O O . ASP A 1 384 ? 60.80700 0.44700 7.33300 1.000 49.50331 385 ASP G O 1
ATOM 2819 N N . ILE A 1 385 ? 58.89300 -0.74100 7.27100 1.000 52.49631 386 ILE G N 1
ATOM 2820 C CA . ILE A 1 385 ? 59.33900 -1.68700 8.29700 1.000 56.51125 386 ILE G CA 1
ATOM 2821 C C . ILE A 1 385 ? 60.47700 -2.56200 7.78300 1.000 52.02314 386 ILE G C 1
ATOM 2822 O O . ILE A 1 385 ? 61.48000 -2.78000 8.47200 1.000 48.43590 386 ILE G O 1
ATOM 2827 N N . PHE A 1 386 ? 60.31800 -3.11800 6.58400 1.000 51.09472 387 PHE G N 1
ATOM 2828 C CA . PHE A 1 386 ? 61.31900 -4.06600 6.10800 1.000 47.84838 387 PHE G CA 1
ATOM 2829 C C . PHE A 1 386 ? 62.66800 -3.39500 5.94000 1.000 48.44852 387 PHE G C 1
ATOM 2830 O O . PHE A 1 386 ? 63.69900 -3.96800 6.31700 1.000 55.57504 387 PHE G O 1
ATOM 2838 N N . HIS A 1 387 ? 62.68300 -2.16800 5.43300 1.000 46.29196 388 HIS G N 1
ATOM 2839 C CA . HIS A 1 387 ? 63.91000 -1.58500 4.90400 1.000 44.11295 388 HIS G CA 1
ATOM 2840 C C . HIS A 1 387 ? 64.69200 -0.76700 5.92100 1.000 45.68376 388 HIS G C 1
ATOM 2841 O O . HIS A 1 387 ? 65.74600 -0.22600 5.59000 1.000 47.77612 388 HIS G O 1
ATOM 2848 N N . MET A 1 388 ? 64.24100 -0.74000 7.16500 1.000 48.38808 389 MET G N 1
ATOM 2849 C CA . MET A 1 388 ? 64.90000 0.05800 8.18800 1.000 42.30718 389 MET G CA 1
ATOM 2850 C C . MET A 1 388 ? 66.39400 -0.22200 8.22500 1.000 49.36590 389 MET G C 1
ATOM 2851 O O . MET A 1 388 ? 66.80600 -1.39300 8.28800 1.000 53.51641 389 MET G O 1
ATOM 2856 N N . PRO A 1 389 ? 67.22400 0.81300 8.22600 1.000 50.07071 390 PRO G N 1
ATOM 2857 C CA . PRO A 1 389 ? 68.64700 0.63000 8.48800 1.000 45.33674 390 PRO G CA 1
ATOM 2858 C C . PRO A 1 389 ? 68.89100 0.40100 9.97200 1.000 48.85347 390 PRO G C 1
ATOM 2859 O O . PRO A 1 389 ? 68.09400 0.77400 10.84300 1.000 47.05940 390 PRO G O 1
ATOM 2863 N N . ASP A 1 390 ? 70.05500 -0.18600 10.24700 1.000 50.55286 391 ASP G N 1
ATOM 2864 C CA . ASP A 1 390 ? 70.49700 -0.40800 11.62100 1.000 43.48375 391 ASP G CA 1
ATOM 2865 C C . ASP A 1 390 ? 70.66200 0.91500 12.35400 1.000 48.08570 391 ASP G C 1
ATOM 2866 O O . ASP A 1 390 ? 71.21600 1.87500 11.80800 1.000 53.24159 391 ASP G O 1
ATOM 2871 N N . GLY A 1 391 ? 70.12300 0.97800 13.57700 1.000 46.76841 392 GLY G N 1
ATOM 2872 C CA . GLY A 1 391 ? 70.06500 2.20500 14.34300 1.000 43.03347 392 GLY G CA 1
ATOM 2873 C C . GLY A 1 391 ? 68.97600 2.16600 15.40000 1.000 44.02516 392 GLY G C 1
ATOM 2874 O O . GLY A 1 391 ? 68.33500 1.13700 15.63100 1.000 46.45934 392 GLY G O 1
ATOM 2875 N N . PRO A 1 392 ? 68.76800 3.29600 16.07800 1.000 38.17087 393 PRO G N 1
ATOM 2876 C CA . PRO A 1 392 ? 67.72000 3.38300 17.10600 1.000 34.59019 393 PRO G CA 1
ATOM 2877 C C . PRO A 1 392 ? 66.32800 2.95600 16.65400 1.000 38.54301 393 PRO G C 1
ATOM 2878 O O . PRO A 1 392 ? 65.62200 2.26300 17.40500 1.000 40.29845 393 PRO G O 1
ATOM 2882 N N . ARG A 1 393 ? 65.90300 3.36200 15.45000 1.000 35.39105 394 ARG G N 1
ATOM 2883 C CA . ARG A 1 393 ? 64.57200 2.98800 14.98200 1.000 38.49333 394 ARG G CA 1
ATOM 2884 C C . ARG A 1 393 ? 64.48700 1.50100 14.69100 1.000 36.64916 394 ARG G C 1
ATOM 2885 O O . ARG A 1 393 ? 63.45200 0.87700 14.94100 1.000 40.71300 394 ARG G O 1
ATOM 2893 N N . GLN A 1 394 ? 65.56800 0.91500 14.17300 1.000 43.47228 395 GLN G N 1
ATOM 2894 C CA . GLN A 1 394 ? 65.62800 -0.53700 14.01500 1.000 41.96805 395 GLN G CA 1
ATOM 2895 C C . GLN A 1 394 ? 65.58600 -1.23900 15.37200 1.000 37.84290 395 GLN G C 1
ATOM 2896 O O . GLN A 1 394 ? 64.84600 -2.21100 15.56800 1.000 35.48573 395 GLN G O 1
ATOM 2902 N N . ARG A 1 395 ? 66.39300 -0.77100 16.32200 1.000 42.40997 396 ARG G N 1
ATOM 2903 C CA . ARG A 1 395 ? 66.35500 -1.37200 17.64400 1.000 45.10594 396 ARG G CA 1
ATOM 2904 C C . ARG A 1 395 ? 64.94300 -1.33600 18.22700 1.000 43.32250 396 ARG G C 1
ATOM 2905 O O . ARG A 1 395 ? 64.46300 -2.34600 18.75900 1.000 45.87637 396 ARG G O 1
ATOM 2913 N N . GLU A 1 396 ? 64.23400 -0.21600 18.08300 1.000 39.89345 397 GLU G N 1
ATOM 2914 C CA . GLU A 1 396 ? 62.87100 -0.16900 18.60900 1.000 42.62762 397 GLU G CA 1
ATOM 2915 C C . GLU A 1 396 ? 61.93000 -1.11100 17.85800 1.000 38.69778 397 GLU G C 1
ATOM 2916 O O . GLU A 1 396 ? 61.11600 -1.80100 18.48100 1.000 39.11624 397 GLU G O 1
ATOM 2922 N N . ARG A 1 397 ? 61.96600 -1.09900 16.52000 1.000 34.04284 398 ARG G N 1
ATOM 2923 C CA . ARG A 1 397 ? 61.15600 -2.05000 15.76500 1.000 34.60574 398 ARG G CA 1
ATOM 2924 C C . ARG A 1 397 ? 61.31100 -3.44800 16.34200 1.000 42.70081 398 ARG G C 1
ATOM 2925 O O . ARG A 1 397 ? 60.33900 -4.02900 16.83100 1.000 50.90007 398 ARG G O 1
ATOM 2933 N N . ASP A 1 398 ? 62.54600 -3.98200 16.31800 1.000 45.35639 399 ASP G N 1
ATOM 2934 C CA . ASP A 1 398 ? 62.82700 -5.32800 16.82400 1.000 36.75281 399 ASP G CA 1
ATOM 2935 C C . ASP A 1 398 ? 62.29100 -5.52400 18.22700 1.000 38.44032 399 ASP G C 1
ATOM 2936 O O . ASP A 1 398 ? 61.70000 -6.56600 18.53500 1.000 43.65303 399 ASP G O 1
ATOM 2941 N N . ARG A 1 399 ? 62.55600 -4.56200 19.11200 1.000 40.93123 400 ARG G N 1
ATOM 2942 C CA . ARG A 1 399 ? 62.05200 -4.63900 20.47400 1.000 43.80157 400 ARG G CA 1
ATOM 2943 C C . ARG A 1 399 ? 60.55700 -4.86800 20.47400 1.000 48.92530 400 ARG G C 1
ATOM 2944 O O . ARG A 1 399 ? 60.06300 -5.76900 21.15100 1.000 50.59069 400 ARG G O 1
ATOM 2952 N N . GLN A 1 400 ? 59.81900 -4.05700 19.71000 1.000 49.74610 401 GLN G N 1
ATOM 2953 C CA . GLN A 1 400 ? 58.36100 -4.14600 19.70200 1.000 45.94973 401 GLN G CA 1
ATOM 2954 C C . GLN A 1 400 ? 57.90500 -5.49000 19.14800 1.000 46.59491 401 GLN G C 1
ATOM 2955 O O . GLN A 1 400 ? 57.08900 -6.18800 19.76300 1.000 47.66720 401 GLN G O 1
ATOM 2961 N N . LEU A 1 401 ? 58.42000 -5.86600 17.97600 1.000 44.16814 402 LEU G N 1
ATOM 2962 C CA . LEU A 1 401 ? 58.12100 -7.18600 17.44000 1.000 46.33010 402 LEU G CA 1
ATOM 2963 C C . LEU A 1 401 ? 58.20200 -8.24500 18.53600 1.000 49.68312 402 LEU G C 1
ATOM 2964 O O . LEU A 1 401 ? 57.21600 -8.93400 18.81800 1.000 56.70544 402 LEU G O 1
ATOM 2969 N N . LEU A 1 402 ? 59.35700 -8.36900 19.19300 1.000 46.99999 403 LEU G N 1
ATOM 2970 C CA . LEU A 1 402 ? 59.51900 -9.46800 20.14200 1.000 45.52389 403 LEU G CA 1
ATOM 2971 C C . LEU A 1 402 ? 58.63700 -9.27100 21.37900 1.000 52.81405 403 LEU G C 1
ATOM 2972 O O . LEU A 1 402 ? 57.94600 -10.20100 21.81800 1.000 58.86988 403 LEU G O 1
ATOM 2977 N N . THR A 1 403 ? 58.61000 -8.05700 21.93100 1.000 47.90774 404 THR G N 1
ATOM 2978 C CA . THR A 1 403 ? 57.94600 -7.82500 23.21500 1.000 50.59815 404 THR G CA 1
ATOM 2979 C C . THR A 1 403 ? 56.44200 -8.06300 23.13600 1.000 52.72402 404 THR G C 1
ATOM 2980 O O . THR A 1 403 ? 55.84800 -8.65900 24.03500 1.000 61.85301 404 THR G O 1
ATOM 2984 N N . TYR A 1 404 ? 55.79200 -7.54900 22.10500 1.000 55.73263 405 TYR G N 1
ATOM 2985 C CA . TYR A 1 404 ? 54.34200 -7.60300 22.04800 1.000 59.53900 405 TYR G CA 1
ATOM 2986 C C . TYR A 1 404 ? 53.83100 -8.70200 21.12100 1.000 61.40828 405 TYR G C 1
ATOM 2987 O O . TYR A 1 404 ? 52.70100 -8.59800 20.63300 1.000 64.68711 405 TYR G O 1
ATOM 2996 N N . ALA A 1 405 ? 54.63600 -9.75300 20.87400 1.000 60.84119 406 ALA G N 1
ATOM 2997 C CA . ALA A 1 405 ? 54.21800 -10.83300 19.97500 1.000 60.91754 406 ALA G CA 1
ATOM 2998 C C . ALA A 1 405 ? 53.02900 -11.59600 20.53700 1.000 65.75338 406 ALA G C 1
ATOM 2999 O O . ALA A 1 405 ? 52.22900 -12.15900 19.77400 1.000 61.57275 406 ALA G O 1
ATOM 3001 N N . ASP A 1 406 ? 52.90400 -11.62600 21.86600 1.000 70.19404 407 ASP G N 1
ATOM 3002 C CA . ASP A 1 406 ? 51.80300 -12.26300 22.56900 1.000 63.72192 407 ASP G CA 1
ATOM 3003 C C . ASP A 1 406 ? 50.85000 -11.25300 23.14800 1.000 62.15757 407 ASP G C 1
ATOM 3004 O O . ASP A 1 406 ? 50.08400 -11.58100 24.05000 1.000 70.96088 407 ASP G O 1
ATOM 3009 N N . ASN A 1 407 ? 50.90200 -10.02600 22.67600 1.000 62.27563 408 ASN G N 1
ATOM 3010 C CA . ASN A 1 407 ? 50.08600 -8.97800 23.23500 1.000 71.64036 408 ASN G CA 1
ATOM 3011 C C . ASN A 1 407 ? 49.93700 -7.93800 22.13100 1.000 70.92607 408 ASN G C 1
ATOM 3012 O O . ASN A 1 407 ? 50.38400 -6.79000 22.25300 1.000 68.14933 408 ASN G O 1
ATOM 3017 N N . LEU A 1 408 ? 49.31900 -8.36600 21.02700 1.000 61.25785 409 LEU G N 1
ATOM 3018 C CA . LEU A 1 408 ? 49.29200 -7.55200 19.82800 1.000 55.43607 409 LEU G CA 1
ATOM 3019 C C . LEU A 1 408 ? 48.53700 -6.24600 20.07700 1.000 58.92837 409 LEU G C 1
ATOM 3020 O O . LEU A 1 408 ? 47.76500 -6.11000 21.02900 1.000 62.43630 409 LEU G O 1
ATOM 3025 N N . PHE A 1 409 ? 48.81500 -5.25400 19.23000 1.000 51.24168 410 PHE G N 1
ATOM 3026 C CA . PHE A 1 409 ? 48.17900 -3.93500 19.28800 1.000 56.11243 410 PHE G CA 1
ATOM 3027 C C . PHE A 1 409 ? 48.09700 -3.39900 17.86800 1.000 60.06950 410 PHE G C 1
ATOM 3028 O O . PHE A 1 409 ? 48.83900 -3.83700 16.98400 1.000 58.24178 410 PHE G O 1
ATOM 3036 N N . GLU A 1 410 ? 47.20500 -2.43400 17.65100 1.000 60.16614 411 GLU G N 1
ATOM 3037 C CA . GLU A 1 410 ? 47.14700 -1.79500 16.33800 1.000 55.48905 411 GLU G CA 1
ATOM 3038 C C . GLU A 1 410 ? 48.36500 -0.89400 16.15600 1.000 56.78666 411 GLU G C 1
ATOM 3039 O O . GLU A 1 410 ? 48.73600 -0.11400 17.05200 1.000 49.09237 411 GLU G O 1
ATOM 3045 N N . GLY A 1 411 ? 48.99300 -1.02800 14.99500 1.000 55.63742 412 GLY G N 1
ATOM 3046 C CA . GLY A 1 411 ? 50.28200 -0.44700 14.74000 1.000 54.72743 412 GLY G CA 1
ATOM 3047 C C . GLY A 1 411 ? 51.45600 -1.36800 14.97600 1.000 50.39999 412 GLY G C 1
ATOM 3048 O O . GLY A 1 411 ? 52.59300 -0.89400 14.99300 1.000 54.43928 412 GLY G O 1
ATOM 3049 N N . TYR A 1 412 ? 51.21500 -2.65400 15.19300 1.000 55.04520 413 TYR G N 1
ATOM 3050 C CA . TYR A 1 412 ? 52.29300 -3.62400 15.33600 1.000 53.29719 413 TYR G CA 1
ATOM 3051 C C . TYR A 1 412 ? 53.14900 -3.64400 14.07200 1.000 50.26183 413 TYR G C 1
ATOM 3052 O O . TYR A 1 412 ? 52.61500 -3.70600 12.96100 1.000 56.89596 413 TYR G O 1
ATOM 3061 N N . PRO A 1 413 ? 54.47700 -3.60100 14.20500 1.000 42.73537 414 PRO G N 1
ATOM 3062 C CA . PRO A 1 413 ? 55.35200 -3.45000 13.01900 1.000 49.03296 414 PRO G CA 1
ATOM 3063 C C . PRO A 1 413 ? 55.22100 -4.53400 11.94800 1.000 52.83664 414 PRO G C 1
ATOM 3064 O O . PRO A 1 413 ? 55.85000 -4.40900 10.89100 1.000 57.16780 414 PRO G O 1
ATOM 3068 N N . ASN A 1 414 ? 54.44500 -5.58100 12.17400 1.000 54.76990 415 ASN G N 1
ATOM 3069 C CA . ASN A 1 414 ? 54.15800 -6.56100 11.14100 1.000 54.46059 415 ASN G CA 1
ATOM 3070 C C . ASN A 1 414 ? 52.71100 -6.33400 10.75000 1.000 51.55665 415 ASN G C 1
ATOM 3071 O O . ASN A 1 414 ? 51.80200 -6.59200 11.55100 1.000 49.15576 415 ASN G O 1
ATOM 3076 N N . GLN A 1 415 ? 52.49200 -5.82400 9.53600 1.000 51.16229 416 GLN G N 1
ATOM 3077 C CA . GLN A 1 415 ? 51.11300 -5.57800 9.12300 1.000 51.88439 416 GLN G CA 1
ATOM 3078 C C . GLN A 1 415 ? 50.31700 -6.87100 8.99600 1.000 47.52625 416 GLN G C 1
ATOM 3079 O O . GLN A 1 415 ? 49.10900 -6.85600 9.22200 1.000 52.34244 416 GLN G O 1
ATOM 3085 N N . TRP A 1 416 ? 50.98400 -7.99500 8.72500 1.000 53.29885 417 TRP G N 1
ATOM 3086 C CA . TRP A 1 416 ? 50.29800 -9.27500 8.63200 1.000 45.59431 417 TRP G CA 1
ATOM 3087 C C . TRP A 1 416 ? 49.78900 -9.74200 9.98100 1.000 46.67961 417 TRP G C 1
ATOM 3088 O O . TRP A 1 416 ? 48.80300 -10.48400 10.04600 1.000 49.69850 417 TRP G O 1
ATOM 3099 N N . ALA A 1 417 ? 50.44600 -9.34100 11.06000 1.000 47.95811 418 ALA G N 1
ATOM 3100 C CA . ALA A 1 417 ? 50.06000 -9.78600 12.38600 1.000 45.94688 418 ALA G CA 1
ATOM 3101 C C . ALA A 1 417 ? 49.21500 -8.76300 13.11700 1.000 47.02674 418 ALA G C 1
ATOM 3102 O O . ALA A 1 417 ? 48.55400 -9.11000 14.10200 1.000 54.90520 418 ALA G O 1
ATOM 3104 N N . ASP A 1 418 ? 49.20700 -7.53300 12.63800 1.000 47.38823 419 ASP G N 1
ATOM 3105 C CA . ASP A 1 418 ? 48.39900 -6.46500 13.20300 1.000 50.86358 419 ASP G CA 1
ATOM 3106 C C . ASP A 1 418 ? 46.97100 -6.94600 13.44900 1.000 44.56378 419 ASP G C 1
ATOM 3107 O O . ASP A 1 418 ? 46.29100 -7.35100 12.48600 1.000 43.77517 419 ASP G O 1
ATOM 3112 N N . PRO A 1 419 ? 46.47100 -6.88600 14.70000 1.000 44.25356 420 PRO G N 1
ATOM 3113 C CA . PRO A 1 419 ? 45.14000 -7.45000 15.00800 1.000 51.12775 420 PRO G CA 1
ATOM 3114 C C . PRO A 1 419 ? 43.97700 -6.75100 14.31600 1.000 49.38461 420 PRO G C 1
ATOM 3115 O O . PRO A 1 419 ? 42.89300 -7.34900 14.24400 1.000 48.15497 420 PRO G O 1
ATOM 3119 N N . VAL A 1 420 ? 44.15900 -5.53100 13.81000 1.000 43.46998 421 VAL G N 1
ATOM 3120 C CA . VAL A 1 420 ? 43.15000 -4.85200 12.99700 1.000 38.62293 421 VAL G CA 1
ATOM 3121 C C . VAL A 1 420 ? 43.37300 -5.08300 11.51200 1.000 41.10605 421 VAL G C 1
ATOM 3122 O O . VAL A 1 420 ? 42.49800 -5.60300 10.82100 1.000 48.82785 421 VAL G O 1
ATOM 3126 N N . PHE A 1 421 ? 44.54000 -4.70700 10.99500 1.000 41.76709 422 PHE G N 1
ATOM 3127 C CA . PHE A 1 421 ? 44.77800 -4.88800 9.56400 1.000 48.29010 422 PHE G CA 1
ATOM 3128 C C . PHE A 1 421 ? 44.57700 -6.33600 9.12600 1.000 50.06049 422 PHE G C 1
ATOM 3129 O O . PHE A 1 421 ? 44.01500 -6.57600 8.04800 1.000 44.02210 422 PHE G O 1
ATOM 3137 N N . GLN A 1 422 ? 45.03300 -7.31300 9.94900 1.000 53.36375 423 GLN G N 1
ATOM 3138 C CA . GLN A 1 422 ? 45.07800 -8.71900 9.53400 1.000 49.88913 423 GLN G CA 1
ATOM 3139 C C . GLN A 1 422 ? 43.70500 -9.28900 9.18300 1.000 49.41238 423 GLN G C 1
ATOM 3140 O O . GLN A 1 422 ? 43.51200 -9.74600 8.03700 1.000 39.17378 423 GLN G O 1
ATOM 3146 N N . PRO A 1 423 ? 42.72000 -9.29200 10.09500 1.000 48.76744 424 PRO G N 1
ATOM 3147 C CA . PRO A 1 423 ? 41.38900 -9.80300 9.73900 1.000 42.32130 424 PRO G CA 1
ATOM 3148 C C . PRO A 1 423 ? 40.76300 -9.04100 8.59600 1.000 46.05385 424 PRO G C 1
ATOM 3149 O O . PRO A 1 423 ? 40.09300 -9.64300 7.75400 1.000 51.08319 424 PRO G O 1
ATOM 3153 N N . TRP A 1 424 ? 40.96800 -7.72600 8.53200 1.000 50.71454 425 TRP G N 1
ATOM 3154 C CA . TRP A 1 424 ? 40.43900 -6.96600 7.40900 1.000 48.46238 425 TRP G CA 1
ATOM 3155 C C . TRP A 1 424 ? 41.01400 -7.47800 6.09300 1.000 45.17897 425 TRP G C 1
ATOM 3156 O O . TRP A 1 424 ? 40.29100 -7.64400 5.10300 1.000 47.15015 425 TRP G O 1
ATOM 3167 N N . LEU A 1 425 ? 42.31900 -7.72200 6.05900 1.000 47.52764 426 LEU G N 1
ATOM 3168 C CA . LEU A 1 425 ? 42.95000 -8.09800 4.79900 1.000 52.69924 426 LEU G CA 1
ATOM 3169 C C . LEU A 1 425 ? 42.49200 -9.48500 4.36600 1.000 56.60647 426 LEU G C 1
ATOM 3170 O O . LEU A 1 425 ? 42.12500 -9.70300 3.20100 1.000 53.94873 426 LEU G O 1
ATOM 3175 N N . TYR A 1 426 ? 42.48100 -10.43000 5.30800 1.000 56.50820 427 TYR G N 1
ATOM 3176 C CA . TYR A 1 426 ? 42.26100 -11.82500 4.96700 1.000 44.80925 427 TYR G CA 1
ATOM 3177 C C . TYR A 1 426 ? 40.82300 -12.26200 5.14900 1.000 45.37555 427 TYR G C 1
ATOM 3178 O O . TYR A 1 426 ? 40.44400 -13.31800 4.63200 1.000 56.24391 427 TYR G O 1
ATOM 3187 N N . GLY A 1 427 ? 40.02100 -11.48600 5.86500 1.000 40.00514 428 GLY G N 1
ATOM 3188 C CA . GLY A 1 427 ? 38.62700 -11.83300 6.03200 1.000 45.92186 428 GLY G CA 1
ATOM 3189 C C . GLY A 1 427 ? 37.71400 -11.28800 4.97800 1.000 44.78635 428 GLY G C 1
ATOM 3190 O O . GLY A 1 427 ? 36.50600 -11.49000 5.05700 1.000 44.92522 428 GLY G O 1
ATOM 3191 N N . TYR A 1 428 ? 38.26700 -10.59500 3.99000 1.000 54.25500 429 TYR G N 1
ATOM 3192 C CA . TYR A 1 428 ? 37.45300 -9.84400 3.05000 1.000 50.54908 429 TYR G CA 1
ATOM 3193 C C . TYR A 1 428 ? 36.86200 -10.79600 2.02700 1.000 49.91687 429 TYR G C 1
ATOM 3194 O O . TYR A 1 428 ? 37.55500 -11.64400 1.45100 1.000 44.97121 429 TYR G O 1
ATOM 3203 N N . ASN A 1 429 ? 35.56200 -10.66300 1.83900 1.000 55.76417 430 ASN G N 1
ATOM 3204 C CA . ASN A 1 429 ? 34.78400 -11.49100 0.93700 1.000 52.63848 430 ASN G CA 1
ATOM 3205 C C . ASN A 1 429 ? 34.29000 -10.54300 -0.14100 1.000 51.32879 430 ASN G C 1
ATOM 3206 O O . ASN A 1 429 ? 33.37200 -9.75100 0.09900 1.000 52.19994 430 ASN G O 1
ATOM 3211 N N . ALA A 1 430 ? 34.92500 -10.59300 -1.31400 1.000 44.10280 431 ALA G N 1
ATOM 3212 C CA . ALA A 1 430 ? 34.53700 -9.67500 -2.37700 1.000 50.21370 431 ALA G CA 1
ATOM 3213 C C . ALA A 1 430 ? 33.06600 -9.83600 -2.70900 1.000 54.26367 431 ALA G C 1
ATOM 3214 O O . ALA A 1 430 ? 32.34700 -8.84500 -2.90500 1.000 54.99834 431 ALA G O 1
ATOM 3216 N N . PHE A 1 431 ? 32.59900 -11.08300 -2.75400 1.000 54.24199 432 PHE G N 1
ATOM 3217 C CA . PHE A 1 431 ? 31.20600 -11.35200 -3.08600 1.000 57.73581 432 PHE G CA 1
ATOM 3218 C C . PHE A 1 431 ? 30.25800 -10.61700 -2.13400 1.000 55.23876 432 PHE G C 1
ATOM 3219 O O . PHE A 1 431 ? 29.38800 -9.84500 -2.56500 1.000 59.39888 432 PHE G O 1
ATOM 3227 N N . GLU A 1 432 ? 30.39900 -10.85900 -0.83000 1.000 44.81087 433 GLU G N 1
ATOM 3228 C CA . GLU A 1 432 ? 29.43800 -10.29800 0.10900 1.000 53.37023 433 GLU G CA 1
ATOM 3229 C C . GLU A 1 432 ? 29.47100 -8.78100 0.08000 1.000 58.90394 433 GLU G C 1
ATOM 3230 O O . GLU A 1 432 ? 28.43000 -8.12300 0.20500 1.000 63.26558 433 GLU G O 1
ATOM 3236 N N . GLU A 1 433 ? 30.65700 -8.20600 -0.10600 1.000 57.27877 434 GLU G N 1
ATOM 3237 C CA . GLU A 1 433 ? 30.76500 -6.75700 -0.09400 1.000 52.18889 434 GLU G CA 1
ATOM 3238 C C . GLU A 1 433 ? 30.07400 -6.16400 -1.31100 1.000 52.54087 434 GLU G C 1
ATOM 3239 O O . GLU A 1 433 ? 29.33300 -5.17800 -1.19200 1.000 55.80672 434 GLU G O 1
ATOM 3245 N N . ALA A 1 434 ? 30.28400 -6.76300 -2.48900 1.000 45.30577 435 ALA G N 1
ATOM 3246 C CA . ALA A 1 434 ? 29.60100 -6.26000 -3.67200 1.000 39.54295 435 ALA G CA 1
ATOM 3247 C C . ALA A 1 434 ? 28.09500 -6.41500 -3.53800 1.000 52.50765 435 ALA G C 1
ATOM 3248 O O . ALA A 1 434 ? 27.34100 -5.55800 -4.01300 1.000 56.23103 435 ALA G O 1
ATOM 3250 N N . GLU A 1 435 ? 27.63400 -7.47100 -2.86000 1.000 50.25999 436 GLU G N 1
ATOM 3251 C CA . GLU A 1 435 ? 26.19700 -7.61100 -2.65200 1.000 50.44683 436 GLU G CA 1
ATOM 3252 C C . GLU A 1 435 ? 25.66900 -6.51600 -1.72900 1.000 55.75432 436 GLU G C 1
ATOM 3253 O O . GLU A 1 435 ? 24.65400 -5.87000 -2.03400 1.000 57.39135 436 GLU G O 1
ATOM 3259 N N . LYS A 1 436 ? 26.32000 -6.31600 -0.57800 1.000 53.10785 437 LYS G N 1
ATOM 3260 C CA . LYS A 1 436 ? 25.95700 -5.20100 0.29400 1.000 58.65281 437 LYS G CA 1
ATOM 3261 C C . LYS A 1 436 ? 25.83800 -3.90300 -0.49900 1.000 61.03617 437 LYS G C 1
ATOM 3262 O O . LYS A 1 436 ? 24.91300 -3.10500 -0.28200 1.000 62.21111 437 LYS G O 1
ATOM 3268 N N . ALA A 1 437 ? 26.79500 -3.66900 -1.40500 1.000 53.44143 438 ALA G N 1
ATOM 3269 C CA . ALA A 1 437 ? 26.81400 -2.43900 -2.18400 1.000 59.20042 438 ALA G CA 1
ATOM 3270 C C . ALA A 1 437 ? 25.64000 -2.36900 -3.14300 1.000 64.56626 438 ALA G C 1
ATOM 3271 O O . ALA A 1 437 ? 25.04800 -1.29500 -3.31900 1.000 60.72120 438 ALA G O 1
ATOM 3273 N N . TRP A 1 438 ? 25.30500 -3.48900 -3.79900 1.000 62.34363 439 TRP G N 1
ATOM 3274 C CA . TRP A 1 438 ? 24.15500 -3.48100 -4.70200 1.000 51.15805 439 TRP G CA 1
ATOM 3275 C C . TRP A 1 438 ? 22.89300 -3.13900 -3.93400 1.000 53.92440 439 TRP G C 1
ATOM 3276 O O . TRP A 1 438 ? 22.08100 -2.34100 -4.40500 1.000 55.26929 439 TRP G O 1
ATOM 3287 N N . GLN A 1 439 ? 22.74000 -3.69100 -2.72500 1.000 59.75939 440 GLN G N 1
ATOM 3288 C CA . GLN A 1 439 ? 21.55900 -3.35900 -1.92300 1.000 61.31124 440 GLN G CA 1
ATOM 3289 C C . GLN A 1 439 ? 21.54000 -1.88400 -1.57500 1.000 65.61573 440 GLN G C 1
ATOM 3290 O O . GLN A 1 439 ? 20.50700 -1.22000 -1.72100 1.000 66.31326 440 GLN G O 1
ATOM 3296 N N . LYS A 1 440 ? 22.67500 -1.34600 -1.13100 1.000 68.26648 441 LYS G N 1
ATOM 3297 C CA . LYS A 1 440 ? 22.75000 0.09700 -0.91600 1.000 65.18467 441 LYS G CA 1
ATOM 3298 C C . LYS A 1 440 ? 22.30700 0.85600 -2.16500 1.000 56.80365 441 LYS G C 1
ATOM 3299 O O . LYS A 1 440 ? 21.52400 1.80900 -2.07900 1.000 54.63598 441 LYS G O 1
ATOM 3305 N N . TYR A 1 441 ? 22.75600 0.41700 -3.33700 1.000 51.50612 442 TYR G N 1
ATOM 3306 C CA . TYR A 1 441 ? 22.34700 1.08100 -4.57300 1.000 56.22170 442 TYR G CA 1
ATOM 3307 C C . TYR A 1 441 ? 20.84400 0.99700 -4.79900 1.000 59.24732 442 TYR G C 1
ATOM 3308 O O . TYR A 1 441 ? 20.24700 1.95000 -5.31300 1.000 60.75943 442 TYR G O 1
ATOM 3317 N N . LEU A 1 442 ? 20.21800 -0.12200 -4.41100 1.000 59.06010 443 LEU G N 1
ATOM 3318 C CA . LEU A 1 442 ? 18.77700 -0.27000 -4.58800 1.000 61.21213 443 LEU G CA 1
ATOM 3319 C C . LEU A 1 442 ? 17.98900 0.59800 -3.62000 1.000 63.46182 443 LEU G C 1
ATOM 3320 O O . LEU A 1 442 ? 16.88100 1.01500 -3.95500 1.000 64.72478 443 LEU G O 1
ATOM 3325 N N . ARG A 1 443 ? 18.51800 0.87700 -2.42800 1.000 62.70974 444 ARG G N 1
ATOM 3326 C CA . ARG A 1 443 ? 17.89900 1.84900 -1.53800 1.000 58.38294 444 ARG G CA 1
ATOM 3327 C C . ARG A 1 443 ? 18.28100 3.29300 -1.88700 1.000 51.14188 444 ARG G C 1
ATOM 3328 O O . ARG A 1 443 ? 18.05400 4.18800 -1.07200 1.000 51.82060 444 ARG G O 1
ATOM 3336 N N . GLY A 1 444 ? 18.84300 3.53800 -3.06700 1.000 51.40407 445 GLY G N 1
ATOM 3337 C CA . GLY A 1 444 ? 19.25200 4.88200 -3.46700 1.000 60.5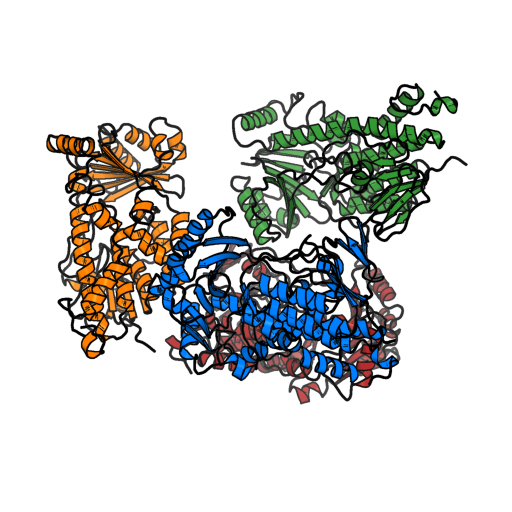5639 445 GLY G CA 1
ATOM 3338 C C . GLY A 1 444 ? 20.37900 5.51700 -2.66400 1.000 53.62137 445 GLY G C 1
ATOM 3339 O O . GLY A 1 444 ? 20.38700 6.74100 -2.48100 1.000 45.18107 445 GLY G O 1
ATOM 3340 N N . HIS A 1 445 ? 21.34700 4.72000 -2.20200 1.000 52.94752 446 HIS G N 1
ATOM 3341 C CA . HIS A 1 445 ? 22.33200 5.16900 -1.22500 1.000 50.14322 446 HIS G CA 1
ATOM 3342 C C . HIS A 1 445 ? 23.76200 5.07500 -1.75700 1.000 49.63054 446 HIS G C 1
ATOM 3343 O O . HIS A 1 445 ? 24.71100 4.92000 -0.98100 1.000 51.07887 446 HIS G O 1
ATOM 3350 N N . ILE A 1 446 ? 23.92900 5.20400 -3.07200 1.000 42.39380 447 ILE G N 1
ATOM 3351 C CA . ILE A 1 446 ? 25.23100 5.17200 -3.73100 1.000 41.27260 447 ILE G CA 1
ATOM 3352 C C . ILE A 1 446 ? 25.41200 6.49700 -4.45800 1.000 47.59400 447 ILE G C 1
ATOM 3353 O O . ILE A 1 446 ? 24.63800 6.82200 -5.37200 1.000 41.22034 447 ILE G O 1
ATOM 3358 N N . PHE A 1 447 ? 26.43300 7.26000 -4.04400 1.000 47.67161 448 PHE G N 1
ATOM 3359 C CA . PHE A 1 447 ? 26.78300 8.51800 -4.69100 1.000 38.35895 448 PHE G CA 1
ATOM 3360 C C . PHE A 1 447 ? 27.26600 8.25600 -6.11500 1.000 41.50588 448 PHE G C 1
ATOM 3361 O O . PHE A 1 447 ? 27.81700 7.19600 -6.41500 1.000 45.67044 448 PHE G O 1
ATOM 3369 N N . GLY A 1 448 ? 26.99800 9.20300 -7.01300 1.000 43.73929 449 GLY G N 1
ATOM 3370 C CA . GLY A 1 448 ? 27.63300 9.19300 -8.32300 1.000 43.19877 449 GLY G CA 1
ATOM 3371 C C . GLY A 1 448 ? 26.96200 8.36800 -9.39900 1.000 41.04241 449 GLY G C 1
ATOM 3372 O O . GLY A 1 448 ? 27.41400 8.40400 -10.55100 1.000 40.13887 449 GLY G O 1
ATOM 3373 N N . THR A 1 449 ? 25.89300 7.64900 -9.07600 1.000 47.96367 450 THR G N 1
ATOM 3374 C CA . THR A 1 449 ? 25.14600 6.83800 -10.02900 1.000 49.08780 450 THR G CA 1
ATOM 3375 C C . THR A 1 449 ? 24.12400 7.66900 -10.80100 1.000 56.21810 450 THR G C 1
ATOM 3376 O O . THR A 1 449 ? 23.74800 8.78300 -10.40800 1.000 55.03112 450 THR G O 1
ATOM 3380 N N . THR A 1 450 ? 23.66000 7.09300 -11.91200 1.000 56.00262 451 THR G N 1
ATOM 3381 C CA . THR A 1 450 ? 22.60600 7.68900 -12.71700 1.000 48.89961 451 THR G CA 1
ATOM 3382 C C . THR A 1 450 ? 21.21900 7.25900 -12.28400 1.000 47.08572 451 THR G C 1
ATOM 3383 O O . THR A 1 450 ? 20.24300 7.73900 -12.85300 1.000 48.89512 451 THR G O 1
ATOM 3387 N N . GLY A 1 451 ? 21.11100 6.36100 -11.31100 1.000 48.06061 452 GLY G N 1
ATOM 3388 C CA . GLY A 1 451 ? 19.81700 5.92000 -10.83800 1.000 49.77997 452 GLY G CA 1
ATOM 3389 C C . GLY A 1 451 ? 19.00700 5.12700 -11.83900 1.000 55.37386 452 GLY G C 1
ATOM 3390 O O . GLY A 1 451 ? 17.77000 5.18300 -11.80300 1.000 59.98925 452 GLY G O 1
ATOM 3391 N N . ALA A 1 452 ? 19.67400 4.38600 -12.73800 1.000 52.21924 453 ALA G N 1
ATOM 3392 C CA . ALA A 1 452 ? 18.98200 3.54000 -13.71200 1.000 55.55847 453 ALA G CA 1
ATOM 3393 C C . ALA A 1 452 ? 17.94000 2.63300 -13.06700 1.000 57.82188 453 ALA G C 1
ATOM 3394 O O . ALA A 1 452 ? 16.87900 2.39400 -13.65100 1.000 54.69838 453 ALA G O 1
ATOM 3396 N N . PHE A 1 453 ? 18.23000 2.10700 -11.87900 1.000 55.98349 454 PHE G N 1
ATOM 3397 C CA . PHE A 1 453 ? 17.29500 1.22200 -11.20700 1.000 55.61768 454 PHE G CA 1
ATOM 3398 C C . PHE A 1 453 ? 15.93200 1.85200 -10.99200 1.000 61.58362 454 PHE G C 1
ATOM 3399 O O . PHE A 1 453 ? 14.95400 1.12100 -10.80500 1.000 68.68687 454 PHE G O 1
ATOM 3407 N N . ARG A 1 454 ? 15.83700 3.18000 -10.98200 1.000 63.63633 455 ARG G N 1
ATOM 3408 C CA . ARG A 1 454 ? 14.54900 3.80900 -10.71300 1.000 69.88337 455 ARG G CA 1
ATOM 3409 C C . ARG A 1 454 ? 13.56300 3.52400 -11.84200 1.000 71.00209 455 ARG G C 1
ATOM 3410 O O . ARG A 1 454 ? 12.47900 2.96100 -11.62000 1.000 65.47930 455 ARG G O 1
ATOM 3418 N N . GLU A 1 455 ? 13.97400 3.83800 -13.06600 1.000 65.11175 456 GLU G N 1
ATOM 3419 C CA . GLU A 1 455 ? 13.08100 3.65400 -14.23400 1.000 69.70589 456 GLU G CA 1
ATOM 3420 C C . GLU A 1 455 ? 12.78400 2.17600 -14.46000 1.000 71.65798 456 GLU G C 1
ATOM 3421 O O . GLU A 1 455 ? 11.90300 1.88800 -15.27600 1.000 84.45234 456 GLU G O 1
ATOM 3427 N N . LEU A 1 456 ? 13.49200 1.27500 -13.78500 1.000 70.28211 457 LEU G N 1
ATOM 3428 C CA . LEU A 1 456 ? 13.32100 -0.17300 -14.07000 1.000 61.55977 457 LEU G CA 1
ATOM 3429 C C . LEU A 1 456 ? 12.47500 -0.84600 -12.99400 1.000 59.58299 457 LEU G C 1
ATOM 3430 O O . LEU A 1 456 ? 12.36100 -2.07100 -13.02900 1.000 64.51305 457 LEU G O 1
ATOM 3435 N N . GLY A 1 457 ? 11.92700 -0.08000 -12.06200 1.000 55.31114 458 GLY G N 1
ATOM 3436 C CA . GLY A 1 457 ? 10.99900 -0.66400 -11.07900 1.000 57.61065 458 GLY G CA 1
ATOM 3437 C C . GLY A 1 457 ? 11.68800 -1.28000 -9.88200 1.000 64.11571 458 GLY G C 1
ATOM 3438 O O . GLY A 1 457 ? 10.97700 -1.70400 -8.96200 1.000 60.38915 458 GLY G O 1
ATOM 3439 N N . MET A 1 458 ? 13.02000 -1.30900 -9.87500 1.000 64.78558 459 MET G N 1
ATOM 3440 C CA . MET A 1 458 ? 13.76300 -1.82400 -8.70000 1.000 63.22612 459 MET G CA 1
ATOM 3441 C C . MET A 1 458 ? 13.76500 -0.73900 -7.62200 1.000 63.02243 459 MET G C 1
ATOM 3442 O O . MET A 1 458 ? 13.74500 0.43600 -7.99200 1.000 70.19843 459 MET G O 1
ATOM 3447 N N . GLY A 1 459 ? 13.73200 -1.11300 -6.34400 1.000 56.14655 460 GLY G N 1
ATOM 3448 C CA . GLY A 1 459 ? 13.62500 -0.10500 -5.27500 1.000 57.36999 460 GLY G CA 1
ATOM 3449 C C . GLY A 1 459 ? 13.51900 -0.73600 -3.89900 1.000 65.31999 460 GLY G C 1
ATOM 3450 O O . GLY A 1 459 ? 13.54300 0.03400 -2.92200 1.000 60.92999 460 GLY G O 1
ATOM 3451 N N . THR B 1 21 ? 63.75600 -7.97500 28.72000 1.000 129.97345 22 THR H N 1
ATOM 3452 C CA . THR B 1 21 ? 64.66000 -7.01400 29.33600 1.000 126.13703 22 THR H CA 1
ATOM 3453 C C . THR B 1 21 ? 65.99100 -7.67700 29.65600 1.000 113.23601 22 THR H C 1
ATOM 3454 O O . THR B 1 21 ? 66.45200 -7.64100 30.79700 1.000 109.76512 22 THR H O 1
ATOM 3458 N N . SER B 1 22 ? 66.60800 -8.28700 28.64800 1.000 106.51656 23 SER H N 1
ATOM 3459 C CA . SER B 1 22 ? 67.88400 -8.94000 28.88100 1.000 98.81436 23 SER H CA 1
ATOM 3460 C C . SER B 1 22 ? 68.92000 -7.91000 29.33100 1.000 86.34591 23 SER H C 1
ATOM 3461 O O . SER B 1 22 ? 68.69600 -6.69500 29.26200 1.000 80.68375 23 SER H O 1
ATOM 3464 N N . TYR B 1 23 ? 70.05300 -8.41100 29.82900 1.000 74.22324 24 TYR H N 1
ATOM 3465 C CA . TYR B 1 23 ? 71.10500 -7.52400 30.29100 1.000 68.80481 24 TYR H CA 1
ATOM 3466 C C . TYR B 1 23 ? 71.60300 -6.68000 29.13200 1.000 67.25561 24 TYR H C 1
ATOM 3467 O O . TYR B 1 23 ? 71.69000 -7.13900 27.98600 1.000 60.27151 24 TYR H O 1
ATOM 3476 N N . GLN B 1 24 ? 71.88400 -5.41900 29.43800 1.000 57.50426 25 GLN H N 1
ATOM 3477 C CA . GLN B 1 24 ? 72.49900 -4.49500 28.50100 1.000 51.45591 25 GLN H CA 1
ATOM 3478 C C . GLN B 1 24 ? 73.61700 -3.81700 29.26400 1.000 57.94320 25 GLN H C 1
ATOM 3479 O O . GLN B 1 24 ? 73.36000 -3.08900 30.23100 1.000 53.16509 25 GLN H O 1
ATOM 3485 N N . CYS B 1 25 ? 74.84800 -4.06200 28.82100 1.000 62.53234 26 CYS H N 1
ATOM 3486 C CA . CYS B 1 25 ? 76.02100 -3.49800 29.46800 1.000 51.65724 26 CYS H CA 1
ATOM 3487 C C . CYS B 1 25 ? 76.25800 -2.08500 28.96600 1.000 49.67989 26 CYS H C 1
ATOM 3488 O O . CYS B 1 25 ? 76.13500 -1.81100 27.76000 1.000 49.45686 26 CYS H O 1
ATOM 3491 N N . ARG B 1 26 ? 76.59200 -1.19100 29.90100 1.000 45.63711 27 ARG H N 1
ATOM 3492 C CA . ARG B 1 26 ? 76.98300 0.17500 29.58400 1.000 49.63991 27 ARG H CA 1
ATOM 3493 C C . ARG B 1 26 ? 78.51400 0.22500 29.47700 1.000 45.49485 27 ARG H C 1
ATOM 3494 O O . ARG B 1 26 ? 79.22800 0.06500 30.48000 1.000 49.21124 27 ARG H O 1
ATOM 3502 N N . VAL B 1 27 ? 79.01000 0.43500 28.25600 1.000 42.48046 28 VAL H N 1
ATOM 3503 C CA . VAL B 1 27 ? 80.43000 0.38900 27.91900 1.000 44.99700 28 VAL H CA 1
ATOM 3504 C C . VAL B 1 27 ? 80.90400 1.78100 27.53500 1.000 43.60012 28 VAL H C 1
ATOM 3505 O O . VAL B 1 27 ? 80.46100 2.33800 26.52800 1.000 49.34554 28 VAL H O 1
ATOM 3509 N N . ALA B 1 28 ? 81.83300 2.32100 28.30400 1.000 44.60162 29 ALA H N 1
ATOM 3510 C CA . ALA B 1 28 ? 82.44900 3.59800 27.99500 1.000 44.26885 29 ALA H CA 1
ATOM 3511 C C . ALA B 1 28 ? 83.78800 3.32400 27.32600 1.000 45.27333 29 ALA H C 1
ATOM 3512 O O . ALA B 1 28 ? 84.67400 2.73300 27.94300 1.000 50.22136 29 ALA H O 1
ATOM 3514 N N . VAL B 1 29 ? 83.91900 3.73000 26.06500 1.000 45.98910 30 VAL H N 1
ATOM 3515 C CA . VAL B 1 29 ? 85.16900 3.65700 25.31700 1.000 39.79019 30 VAL H CA 1
ATOM 3516 C C . VAL B 1 29 ? 85.86200 5.01000 25.42900 1.000 45.35148 30 VAL H C 1
ATOM 3517 O O . VAL B 1 29 ? 85.25700 6.05100 25.13700 1.000 48.10031 30 VAL H O 1
ATOM 3521 N N . VAL B 1 30 ? 87.12300 5.00400 25.85900 1.000 42.82767 31 VAL H N 1
ATOM 3522 C CA . VAL B 1 30 ? 87.91200 6.22300 25.98300 1.000 48.31196 31 VAL H CA 1
ATOM 3523 C C . VAL B 1 30 ? 88.77700 6.34300 24.73000 1.000 47.56999 31 VAL H C 1
ATOM 3524 O O . VAL B 1 30 ? 89.80700 5.68600 24.60800 1.000 44.24148 31 VAL H O 1
ATOM 3528 N N . GLY B 1 31 ? 88.34300 7.17900 23.79000 1.000 45.80105 32 GLY H N 1
ATOM 3529 C CA . GLY B 1 31 ? 89.10200 7.54000 22.58800 1.000 45.57582 32 GLY H CA 1
ATOM 3530 C C . GLY B 1 31 ? 88.37600 7.22100 21.29500 1.000 48.44283 32 GLY H C 1
ATOM 3531 O O . GLY B 1 31 ? 87.95000 6.10000 21.04500 1.000 44.57991 32 GLY H O 1
ATOM 3532 N N . ALA B 1 32 ? 88.23900 8.23800 20.45000 1.000 49.24215 33 ALA H N 1
ATOM 3533 C CA . ALA B 1 32 ? 87.57500 8.09100 19.16300 1.000 45.14241 33 ALA H CA 1
ATOM 3534 C C . ALA B 1 32 ? 88.52800 7.64000 18.06900 1.000 49.22839 33 ALA H C 1
ATOM 3535 O O . ALA B 1 32 ? 88.46000 8.15600 16.94100 1.000 52.61350 33 ALA H O 1
ATOM 3537 N N . GLY B 1 33 ? 89.46700 6.73800 18.39000 1.000 51.43642 34 GLY H N 1
ATOM 3538 C CA . GLY B 1 33 ? 90.39700 6.24700 17.39700 1.000 41.77999 34 GLY H CA 1
ATOM 3539 C C . GLY B 1 33 ? 89.88700 4.98200 16.73500 1.000 38.19999 34 GLY H C 1
ATOM 3540 O O . GLY B 1 33 ? 88.96400 4.33000 17.21200 1.000 38.26831 34 GLY H O 1
ATOM 3541 N N . LEU B 1 34 ? 90.51500 4.62000 15.61200 1.000 39.38999 35 LEU H N 1
ATOM 3542 C CA . LEU B 1 34 ? 90.02500 3.47800 14.84100 1.000 34.30116 35 LEU H CA 1
ATOM 3543 C C . LEU B 1 34 ? 89.64400 2.32200 15.75000 1.000 37.91999 35 LEU H C 1
ATOM 3544 O O . LEU B 1 34 ? 88.55800 1.75800 15.62200 1.000 41.67672 35 LEU H O 1
ATOM 3549 N N . GLY B 1 35 ? 90.51100 1.97200 16.69500 1.000 39.81598 36 GLY H N 1
ATOM 3550 C CA . GLY B 1 35 ? 90.15800 0.94200 17.65100 1.000 38.16240 36 GLY H CA 1
ATOM 3551 C C . GLY B 1 35 ? 88.88200 1.26900 18.40300 1.000 39.69486 36 GLY H C 1
ATOM 3552 O O . GLY B 1 35 ? 87.95000 0.46100 18.44900 1.000 43.36248 36 GLY H O 1
ATOM 3553 N N . GLY B 1 36 ? 88.84700 2.43400 19.04800 1.000 38.29999 37 GLY H N 1
ATOM 3554 C CA . GLY B 1 36 ? 87.68200 2.79000 19.83500 1.000 42.62228 37 GLY H CA 1
ATOM 3555 C C . GLY B 1 36 ? 86.40400 2.70400 19.03400 1.000 34.34407 37 GLY H C 1
ATOM 3556 O O . GLY B 1 36 ? 85.42700 2.10000 19.46700 1.000 40.34571 37 GLY H O 1
ATOM 3557 N N . LEU B 1 37 ? 86.39700 3.30200 17.85100 1.000 35.02925 38 LEU H N 1
ATOM 3558 C CA . LEU B 1 37 ? 85.20500 3.25800 17.02500 1.000 33.37555 38 LEU H CA 1
ATOM 3559 C C . LEU B 1 37 ? 84.85600 1.82800 16.66000 1.000 38.35416 38 LEU H C 1
ATOM 3560 O O . LEU B 1 37 ? 83.67400 1.47800 16.61200 1.000 38.76689 38 LEU H O 1
ATOM 3565 N N . SER B 1 38 ? 85.87300 0.98700 16.39600 1.000 37.19288 39 SER H N 1
ATOM 3566 C CA . SER B 1 38 ? 85.62000 -0.40900 16.02800 1.000 38.88573 39 SER H CA 1
ATOM 3567 C C . SER B 1 38 ? 84.96500 -1.16100 17.16900 1.000 38.73574 39 SER H C 1
ATOM 3568 O O . SER B 1 38 ? 84.03600 -1.95300 16.96100 1.000 41.00520 39 SER H O 1
ATOM 3571 N N . ALA B 1 39 ? 85.46300 -0.94600 18.38000 1.000 38.06502 40 ALA H N 1
ATOM 3572 C CA . ALA B 1 39 ? 84.83100 -1.51700 19.55400 1.000 36.88200 40 ALA H CA 1
ATOM 3573 C C . ALA B 1 39 ? 83.39900 -1.02400 19.69600 1.000 35.18364 40 ALA H C 1
ATOM 3574 O O . ALA B 1 39 ? 82.48400 -1.80500 19.95900 1.000 39.67621 40 ALA H O 1
ATOM 3576 N N . ALA B 1 40 ? 83.18300 0.27800 19.55000 1.000 36.35721 41 ALA H N 1
ATOM 3577 C CA . ALA B 1 40 ? 81.83500 0.80100 19.71900 1.000 34.66391 41 ALA H CA 1
ATOM 3578 C C . ALA B 1 40 ? 80.89800 0.20700 18.67600 1.000 35.97071 41 ALA H C 1
ATOM 3579 O O . ALA B 1 40 ? 79.76300 -0.14800 18.98000 1.000 39.81404 41 ALA H O 1
ATOM 3581 N N . ILE B 1 41 ? 81.36300 0.04800 17.44400 1.000 34.76481 42 ILE H N 1
ATOM 3582 C CA . ILE B 1 41 ? 80.51000 -0.54000 16.41600 1.000 31.14005 42 ILE H CA 1
ATOM 3583 C C . ILE B 1 41 ? 80.17800 -1.98400 16.77300 1.000 38.80028 42 ILE H C 1
ATOM 3584 O O . ILE B 1 41 ? 79.00500 -2.37000 16.84300 1.000 42.97010 42 ILE H O 1
ATOM 3589 N N . GLY B 1 42 ? 81.21100 -2.80300 17.00700 1.000 42.38016 43 GLY H N 1
ATOM 3590 C CA . GLY B 1 42 ? 80.97800 -4.21300 17.28400 1.000 37.78243 43 GLY H CA 1
ATOM 3591 C C . GLY B 1 42 ? 80.10600 -4.42400 18.50200 1.000 39.02249 43 GLY H C 1
ATOM 3592 O O . GLY B 1 42 ? 79.15600 -5.21500 18.47500 1.000 44.27918 43 GLY H O 1
ATOM 3593 N N . ILE B 1 43 ? 80.38100 -3.67900 19.56800 1.000 38.44143 44 ILE H N 1
ATOM 3594 C CA . ILE B 1 43 ? 79.63300 -3.83500 20.80000 1.000 36.38640 44 ILE H CA 1
ATOM 3595 C C . ILE B 1 43 ? 78.20600 -3.32400 20.63800 1.000 39.04284 44 ILE H C 1
ATOM 3596 O O . ILE B 1 43 ? 77.26700 -3.94700 21.13300 1.000 45.29924 44 ILE H O 1
ATOM 3601 N N . THR B 1 44 ? 77.99700 -2.20000 19.94500 1.000 40.16112 45 THR H N 1
ATOM 3602 C CA . THR B 1 44 ? 76.62600 -1.74800 19.74200 1.000 45.45992 45 THR H CA 1
ATOM 3603 C C . THR B 1 44 ? 75.84500 -2.80800 18.98000 1.000 44.02492 45 THR H C 1
ATOM 3604 O O . THR B 1 44 ? 74.72900 -3.17100 19.37100 1.000 41.74999 45 THR H O 1
ATOM 3608 N N . LEU B 1 45 ? 76.44200 -3.35000 17.90700 1.000 39.29427 46 LEU H N 1
ATOM 3609 C CA . LEU B 1 45 ? 75.76700 -4.37600 17.11400 1.000 38.83622 46 LEU H CA 1
ATOM 3610 C C . LEU B 1 45 ? 75.50200 -5.64100 17.92700 1.000 43.75402 46 LEU H C 1
ATOM 3611 O O . LEU B 1 45 ? 74.58900 -6.41000 17.58900 1.000 45.45547 46 LEU H O 1
ATOM 3616 N N . ALA B 1 46 ? 76.29600 -5.89900 18.97800 1.000 43.84380 47 ALA H N 1
ATOM 3617 C CA . ALA B 1 46 ? 76.01000 -7.04700 19.84400 1.000 45.48780 47 ALA H CA 1
ATOM 3618 C C . ALA B 1 46 ? 74.90800 -6.77000 20.86900 1.000 45.71081 47 ALA H C 1
ATOM 3619 O O . ALA B 1 46 ? 74.50400 -7.68300 21.59200 1.000 44.63076 47 ALA H O 1
ATOM 3621 N N . GLY B 1 47 ? 74.41400 -5.54500 20.96600 1.000 44.49932 48 GLY H N 1
ATOM 3622 C CA . GLY B 1 47 ? 73.28300 -5.33000 21.83800 1.000 45.34288 48 GLY H CA 1
ATOM 3623 C C . GLY B 1 47 ? 73.56800 -4.62900 23.14400 1.000 53.02008 48 GLY H C 1
ATOM 3624 O O . GLY B 1 47 ? 72.84500 -4.83300 24.12300 1.000 59.01486 48 GLY H O 1
ATOM 3625 N N . HIS B 1 48 ? 74.58300 -3.76500 23.17400 1.000 51.54148 49 HIS H N 1
ATOM 3626 C CA . HIS B 1 48 ? 74.94900 -3.07800 24.40600 1.000 56.06713 49 HIS H CA 1
ATOM 3627 C C . HIS B 1 48 ? 75.09400 -1.57700 24.16700 1.000 55.70215 49 HIS H C 1
ATOM 3628 O O . HIS B 1 48 ? 75.14600 -1.10600 23.02300 1.000 55.27722 49 HIS H O 1
ATOM 3635 N N . LYS B 1 49 ? 75.15000 -0.82000 25.26300 1.000 50.69610 50 LYS H N 1
ATOM 3636 C CA . LYS B 1 49 ? 75.09200 0.63400 25.17200 1.000 54.30579 50 LYS H CA 1
ATOM 3637 C C . LYS B 1 49 ? 76.50800 1.19100 25.27900 1.000 57.72813 50 LYS H C 1
ATOM 3638 O O . LYS B 1 49 ? 77.10400 1.19100 26.36600 1.000 57.41722 50 LYS H O 1
ATOM 3644 N N . VAL B 1 50 ? 77.04900 1.68300 24.16100 1.000 49.26881 51 VAL H N 1
ATOM 3645 C CA . VAL B 1 50 ? 78.40500 2.22700 24.14300 1.000 42.76506 51 VAL H CA 1
ATOM 3646 C C . VAL B 1 50 ? 78.33400 3.74900 24.13800 1.000 44.72876 51 VAL H C 1
ATOM 3647 O O . VAL B 1 50 ? 77.51500 4.33700 23.42700 1.000 56.35659 51 VAL H O 1
ATOM 3651 N N . THR B 1 51 ? 79.16000 4.38500 24.96000 1.000 51.91160 52 THR H N 1
ATOM 3652 C CA . THR B 1 51 ? 79.41800 5.81500 24.88300 1.000 49.49170 52 THR H CA 1
ATOM 3653 C C . THR B 1 51 ? 80.90300 5.97900 24.64300 1.000 47.31570 52 THR H C 1
ATOM 3654 O O . THR B 1 51 ? 81.70400 5.21400 25.18900 1.000 41.93094 52 THR H O 1
ATOM 3658 N N . ILE B 1 52 ? 81.26400 6.96500 23.82100 1.000 46.08113 53 ILE H N 1
ATOM 3659 C CA . ILE B 1 52 ? 82.65500 7.26300 23.50300 1.000 45.25664 53 ILE H CA 1
ATOM 3660 C C . ILE B 1 52 ? 83.00500 8.61300 24.10500 1.000 49.12137 53 ILE H C 1
ATOM 3661 O O . ILE B 1 52 ? 82.19500 9.54600 24.05900 1.000 48.99658 53 ILE H O 1
ATOM 3666 N N . LEU B 1 53 ? 84.19700 8.71500 24.69200 1.000 54.22074 54 LEU H N 1
ATOM 3667 C CA . LEU B 1 53 ? 84.66500 9.95700 25.31500 1.000 48.19102 54 LEU H CA 1
ATOM 3668 C C . LEU B 1 53 ? 86.02200 10.30400 24.70600 1.000 50.64278 54 LEU H C 1
ATOM 3669 O O . LEU B 1 53 ? 87.04900 9.75200 25.11200 1.000 54.89831 54 LEU H O 1
ATOM 3674 N N . GLU B 1 54 ? 86.01500 11.19600 23.71400 1.000 47.44625 55 GLU H N 1
ATOM 3675 C CA . GLU B 1 54 ? 87.24100 11.67700 23.09200 1.000 57.53832 55 GLU H CA 1
ATOM 3676 C C . GLU B 1 54 ? 87.60900 13.00600 23.71800 1.000 60.82260 55 GLU H C 1
ATOM 3677 O O . GLU B 1 54 ? 86.73600 13.82800 23.99400 1.000 61.43070 55 GLU H O 1
ATOM 3683 N N . GLN B 1 55 ? 88.90400 13.25600 23.88400 1.000 59.26898 56 GLN H N 1
ATOM 3684 C CA . GLN B 1 55 ? 89.35600 14.50200 24.55100 1.000 64.06063 56 GLN H CA 1
ATOM 3685 C C . GLN B 1 55 ? 89.33300 15.66000 23.56600 1.000 63.49963 56 GLN H C 1
ATOM 3686 O O . GLN B 1 55 ? 89.09600 16.79000 23.99900 1.000 67.61579 56 GLN H O 1
ATOM 3692 N N . ALA B 1 56 ? 89.55800 15.37400 22.29200 1.000 61.54900 57 ALA H N 1
ATOM 3693 C CA . ALA B 1 56 ? 89.64500 16.44600 21.28600 1.000 55.68303 57 ALA H CA 1
ATOM 3694 C C . ALA B 1 56 ? 88.33700 17.21500 21.24800 1.000 65.11783 57 ALA H C 1
ATOM 3695 O O . ALA B 1 56 ? 87.34100 16.72500 21.79600 1.000 70.55492 57 ALA H O 1
ATOM 3697 N N . PRO B 1 57 ? 88.30800 18.41300 20.64300 1.000 60.89836 58 PRO H N 1
ATOM 3698 C CA . PRO B 1 57 ? 87.07400 19.15500 20.51100 1.000 60.08720 58 PRO H CA 1
ATOM 3699 C C . PRO B 1 57 ? 86.39900 18.80000 19.18800 1.000 58.36007 58 PRO H C 1
ATOM 3700 O O . PRO B 1 57 ? 85.25000 19.11100 19.02400 1.000 59.95521 58 PRO H O 1
ATOM 3704 N N . GLN B 1 58 ? 87.13400 18.14200 18.29800 1.000 61.59905 59 GLN H N 1
ATOM 3705 C CA . GLN B 1 58 ? 86.59200 17.74500 16.97700 1.000 67.83619 59 GLN H CA 1
ATOM 3706 C C . GLN B 1 58 ? 87.01300 16.30400 16.71800 1.000 66.55257 59 GLN H C 1
ATOM 3707 O O . GLN B 1 58 ? 88.09200 15.93200 17.18800 1.000 71.09599 59 GLN H O 1
ATOM 3713 N N . LEU B 1 59 ? 86.21600 15.53900 15.97700 1.000 60.27566 60 LEU H N 1
ATOM 3714 C CA . LEU B 1 59 ? 86.53000 14.09900 15.79100 1.000 66.36667 60 LEU H CA 1
ATOM 3715 C C . LEU B 1 59 ? 87.35800 13.88700 14.52400 1.000 74.83703 60 LEU H C 1
ATOM 3716 O O . LEU B 1 59 ? 87.48300 12.73400 14.10900 1.000 79.90999 60 LEU H O 1
ATOM 3721 N N . GLY B 1 60 ? 87.92200 14.94000 13.94500 1.000 67.48999 61 GLY H N 1
ATOM 3722 C CA . GLY B 1 60 ? 88.80900 14.72800 12.78800 1.000 78.86381 61 GLY H CA 1
ATOM 3723 C C . GLY B 1 60 ? 90.01500 13.85900 13.11100 1.000 79.64414 61 GLY H C 1
ATOM 3724 O O . GLY B 1 60 ? 90.30500 13.68700 14.30300 1.000 76.37867 61 GLY H O 1
ATOM 3725 N N . GLU B 1 61 ? 90.68200 13.30500 12.09400 1.000 74.12648 62 GLU H N 1
ATOM 3726 C CA . GLU B 1 61 ? 91.94300 12.54400 12.31400 1.000 74.49925 62 GLU H CA 1
ATOM 3727 C C . GLU B 1 61 ? 92.75300 12.59700 11.02300 1.000 67.98999 62 GLU H C 1
ATOM 3728 O O . GLU B 1 61 ? 92.53100 11.75100 10.15700 1.000 68.53999 62 GLU H O 1
ATOM 3734 N N . VAL B 1 62 ? 93.64900 13.57200 10.91400 1.000 80.26999 63 VAL H N 1
ATOM 3735 C CA . VAL B 1 62 ? 94.44300 13.75600 9.66900 1.000 82.67999 63 VAL H CA 1
ATOM 3736 C C . VAL B 1 62 ? 95.61300 12.78600 9.68600 1.000 76.74999 63 VAL H C 1
ATOM 3737 O O . VAL B 1 62 ? 95.96200 12.28800 10.76500 1.000 78.86999 63 VAL H O 1
ATOM 3741 N N . GLY B 1 63 ? 96.19900 12.55200 8.52200 1.000 66.22143 64 GLY H N 1
ATOM 3742 C CA . GLY B 1 63 ? 97.38000 11.68600 8.46700 1.000 63.47439 64 GLY H CA 1
ATOM 3743 C C . GLY B 1 63 ? 97.73600 11.38000 7.04100 1.000 56.56065 64 GLY H C 1
ATOM 3744 O O . GLY B 1 63 ? 97.45000 12.20700 6.17200 1.000 56.81328 64 GLY H O 1
ATOM 3745 N N . ALA B 1 64 ? 98.34000 10.22600 6.82100 1.000 45.75939 65 ALA H N 1
ATOM 3746 C CA . ALA B 1 64 ? 98.64000 9.81500 5.44200 1.000 53.30613 65 ALA H CA 1
ATOM 3747 C C . ALA B 1 64 ? 97.72100 8.66700 5.06000 1.000 47.31572 65 ALA H C 1
ATOM 3748 O O . ALA B 1 64 ? 96.53100 8.72800 5.37100 1.000 42.62429 65 ALA H O 1
ATOM 3750 N N . GLY B 1 65 ? 98.28700 7.66200 4.41100 1.000 40.99648 66 GLY H N 1
ATOM 3751 C CA . GLY B 1 65 ? 97.50000 6.50300 3.99300 1.000 40.53570 66 GLY H CA 1
ATOM 3752 C C . GLY B 1 65 ? 97.54800 5.38600 5.00300 1.000 45.04587 66 GLY H C 1
ATOM 3753 O O . GLY B 1 65 ? 98.56000 5.26000 5.69900 1.000 37.27981 66 GLY H O 1
ATOM 3754 N N . ILE B 1 66 ? 96.45600 4.63700 5.10600 1.000 48.07752 67 ILE H N 1
ATOM 3755 C CA . ILE B 1 66 ? 96.43100 3.43600 5.97500 1.000 48.54600 67 ILE H CA 1
ATOM 3756 C C . ILE B 1 66 ? 96.03500 2.28600 5.05400 1.000 46.53715 67 ILE H C 1
ATOM 3757 O O . ILE B 1 66 ? 95.22000 2.50900 4.15900 1.000 45.96359 67 ILE H O 1
ATOM 3762 N N . GLN B 1 67 ? 96.64400 1.12300 5.24400 1.000 47.23941 68 GLN H N 1
ATOM 3763 C CA . GLN B 1 67 ? 96.33000 -0.04600 4.39500 1.000 42.96242 68 GLN H CA 1
ATOM 3764 C C . GLN B 1 67 ? 95.34400 -0.94100 5.13700 1.000 43.13350 68 GLN H C 1
ATOM 3765 O O . GLN B 1 67 ? 95.53500 -1.16100 6.33500 1.000 41.73999 68 GLN H O 1
ATOM 3771 N N . ILE B 1 68 ? 94.30500 -1.38300 4.45100 1.000 40.40179 69 ILE H N 1
ATOM 3772 C CA . ILE B 1 68 ? 93.27000 -2.24800 4.99300 1.000 38.91900 69 ILE H CA 1
ATOM 3773 C C . ILE B 1 68 ? 93.39400 -3.60600 4.32500 1.000 44.25441 69 ILE H C 1
ATOM 3774 O O . ILE B 1 68 ? 92.76500 -3.83800 3.28000 1.000 44.80059 69 ILE H O 1
ATOM 3779 N N . PRO B 1 69 ? 94.20200 -4.51200 4.87300 1.000 38.73726 70 PRO H N 1
ATOM 3780 C CA . PRO B 1 69 ? 94.40500 -5.81300 4.24700 1.000 38.15193 70 PRO H CA 1
ATOM 3781 C C . PRO B 1 69 ? 93.16600 -6.66400 4.43500 1.000 36.62385 70 PRO H C 1
ATOM 3782 O O . PRO B 1 69 ? 92.18300 -6.20200 5.03000 1.000 39.81506 70 PRO H O 1
ATOM 3786 N N . PRO B 1 70 ? 93.14900 -7.89300 3.92700 1.000 39.34444 71 PRO H N 1
ATOM 3787 C CA . PRO B 1 70 ? 91.91600 -8.68400 4.03100 1.000 40.68578 71 PRO H CA 1
ATOM 3788 C C . PRO B 1 70 ? 91.48900 -8.95500 5.46400 1.000 38.80417 71 PRO H C 1
ATOM 3789 O O . PRO B 1 70 ? 90.28500 -8.96700 5.76100 1.000 38.62358 71 PRO H O 1
ATOM 3793 N N . ASN B 1 71 ? 92.43600 -9.11500 6.38100 1.000 36.18700 72 ASN H N 1
ATOM 3794 C CA . ASN B 1 71 ? 92.01800 -9.41200 7.74400 1.000 38.56711 72 ASN H CA 1
ATOM 3795 C C . ASN B 1 71 ? 91.30300 -8.23300 8.40400 1.000 36.22572 72 ASN H C 1
ATOM 3796 O O . ASN B 1 71 ? 90.56800 -8.43100 9.37900 1.000 40.25551 72 ASN H O 1
ATOM 3801 N N . SER B 1 72 ? 91.45300 -7.02900 7.86500 1.000 33.92089 73 SER H N 1
ATOM 3802 C CA . SER B 1 72 ? 90.69300 -5.86400 8.30200 1.000 38.38860 73 SER H CA 1
ATOM 3803 C C . SER B 1 72 ? 89.46400 -5.59500 7.42600 1.000 37.66317 73 SER H C 1
ATOM 3804 O O . SER B 1 72 ? 88.36000 -5.35500 7.93600 1.000 33.90295 73 SER H O 1
ATOM 3807 N N . SER B 1 73 ? 89.61500 -5.68500 6.10700 1.000 37.89528 74 SER H N 1
ATOM 3808 C CA . SER B 1 73 ? 88.48700 -5.43400 5.22500 1.000 35.26777 74 SER H CA 1
ATOM 3809 C C . SER B 1 73 ? 87.35200 -6.40100 5.47800 1.000 38.68255 74 SER H C 1
ATOM 3810 O O . SER B 1 73 ? 86.19200 -6.03200 5.31500 1.000 40.12180 74 SER H O 1
ATOM 3813 N N . ARG B 1 74 ? 87.64700 -7.66500 5.80800 1.000 43.83059 75 ARG H N 1
ATOM 3814 C CA . ARG B 1 74 ? 86.53300 -8.60200 5.95400 1.000 38.09181 75 ARG H CA 1
ATOM 3815 C C . ARG B 1 74 ? 85.71100 -8.25500 7.18100 1.000 37.60574 75 ARG H C 1
ATOM 3816 O O . ARG B 1 74 ? 84.47100 -8.30200 7.14100 1.000 42.47619 75 ARG H O 1
ATOM 3824 N N . ILE B 1 75 ? 86.37900 -7.86700 8.27300 1.000 38.00675 76 ILE H N 1
ATOM 3825 C CA . ILE B 1 75 ? 85.66400 -7.32800 9.43000 1.000 42.46054 76 ILE H CA 1
ATOM 3826 C C . ILE B 1 75 ? 84.78100 -6.16200 9.01000 1.000 39.62027 76 ILE H C 1
ATOM 3827 O O . ILE B 1 75 ? 83.58200 -6.12900 9.30600 1.000 38.00673 76 ILE H O 1
ATOM 3832 N N . LEU B 1 76 ? 85.37000 -5.16700 8.33900 1.000 35.86681 77 LEU H N 1
ATOM 3833 C CA . LEU B 1 76 ? 84.58500 -3.99000 7.97600 1.000 37.32842 77 LEU H CA 1
ATOM 3834 C C . LEU B 1 76 ? 83.40500 -4.37800 7.09700 1.000 40.06835 77 LEU H C 1
ATOM 3835 O O . LEU B 1 76 ? 82.30200 -3.83900 7.25500 1.000 42.82406 77 LEU H O 1
ATOM 3840 N N . ARG B 1 77 ? 83.61900 -5.31800 6.17200 1.000 37.93683 78 ARG H N 1
ATOM 3841 C CA . ARG B 1 77 ? 82.55700 -5.78000 5.28300 1.000 42.26160 78 ARG H CA 1
ATOM 3842 C C . ARG B 1 77 ? 81.38800 -6.33200 6.08200 1.000 40.24023 78 ARG H C 1
ATOM 3843 O O . ARG B 1 77 ? 80.22400 -6.07100 5.76000 1.000 44.64054 78 ARG H O 1
ATOM 3851 N N . GLN B 1 78 ? 81.67700 -7.06500 7.16000 1.000 40.96466 79 GLN H N 1
ATOM 3852 C CA . GLN B 1 78 ? 80.56800 -7.52600 7.98900 1.000 42.98508 79 GLN H CA 1
ATOM 3853 C C . GLN B 1 78 ? 79.73200 -6.37000 8.54900 1.000 43.01425 79 GLN H C 1
ATOM 3854 O O . GLN B 1 78 ? 78.59100 -6.59800 8.96500 1.000 44.02712 79 GLN H O 1
ATOM 3860 N N . TRP B 1 79 ? 80.25100 -5.13900 8.55400 1.000 40.19522 80 TRP H N 1
ATOM 3861 C CA . TRP B 1 79 ? 79.52100 -3.96900 9.04700 1.000 35.42999 80 TRP H CA 1
ATOM 3862 C C . TRP B 1 79 ? 78.95600 -3.11200 7.90800 1.000 38.88914 80 TRP H C 1
ATOM 3863 O O . TRP B 1 79 ? 78.50300 -1.97700 8.13800 1.000 34.91713 80 TRP H O 1
ATOM 3874 N N . GLY B 1 80 ? 78.92700 -3.65300 6.69500 1.000 43.52632 81 GLY H N 1
ATOM 3875 C CA . GLY B 1 80 ? 78.29600 -2.96000 5.58700 1.000 44.27774 81 GLY H CA 1
ATOM 3876 C C . GLY B 1 80 ? 79.07900 -1.76700 5.10100 1.000 46.34076 81 GLY H C 1
ATOM 3877 O O . GLY B 1 80 ? 78.51200 -0.85100 4.49000 1.000 42.42353 81 GLY H O 1
ATOM 3878 N N . LEU B 1 81 ? 80.38500 -1.76600 5.33900 1.000 44.68025 82 LEU H N 1
ATOM 3879 C CA . LEU B 1 81 ? 81.18600 -0.59900 5.03600 1.000 38.30691 82 LEU H CA 1
ATOM 3880 C C . LEU B 1 81 ? 81.95000 -0.70100 3.73000 1.000 38.59568 82 LEU H C 1
ATOM 3881 O O . LEU B 1 81 ? 82.60000 0.27100 3.35000 1.000 38.90788 82 LEU H O 1
ATOM 3886 N N . LEU B 1 82 ? 81.87200 -1.82700 3.01600 1.000 39.05999 83 LEU H N 1
ATOM 3887 C CA . LEU B 1 82 ? 82.68900 -1.97700 1.81300 1.000 36.21157 83 LEU H CA 1
ATOM 3888 C C . LEU B 1 82 ? 82.37500 -0.95600 0.72900 1.000 40.44689 83 LEU H C 1
ATOM 3889 O O . LEU B 1 82 ? 83.32200 -0.40700 0.14600 1.000 48.11619 83 LEU H O 1
ATOM 3894 N N . PRO B 1 83 ? 81.11200 -0.68200 0.37400 1.000 49.42292 84 PRO H N 1
ATOM 3895 C CA . PRO B 1 83 ? 80.85700 0.39400 -0.60400 1.000 42.10795 84 PRO H CA 1
ATOM 3896 C C . PRO B 1 83 ? 81.49700 1.72700 -0.20700 1.000 45.67505 84 PRO H C 1
ATOM 3897 O O . PRO B 1 83 ? 82.20700 2.36500 -1.01200 1.000 47.37227 84 PRO H O 1
ATOM 3901 N N . ALA B 1 84 ? 81.25400 2.17100 1.02700 1.000 36.48074 85 ALA H N 1
ATOM 3902 C CA . ALA B 1 84 ? 81.80300 3.44800 1.44200 1.000 37.80894 85 ALA H CA 1
ATOM 3903 C C . ALA B 1 84 ? 83.31800 3.49100 1.22400 1.000 46.46160 85 ALA H C 1
ATOM 3904 O O . ALA B 1 84 ? 83.85300 4.49700 0.73000 1.000 50.01506 85 ALA H O 1
ATOM 3906 N N . LEU B 1 85 ? 84.02400 2.39700 1.55700 1.000 39.22755 86 LEU H N 1
ATOM 3907 C CA . LEU B 1 85 ? 85.47900 2.35300 1.40700 1.000 32.35069 86 LEU H CA 1
ATOM 3908 C C . LEU B 1 85 ? 85.87600 2.32300 -0.05700 1.000 45.86686 86 LEU H C 1
ATOM 3909 O O . LEU B 1 85 ? 86.82600 3.00400 -0.46200 1.000 52.39671 86 LEU H O 1
ATOM 3914 N N . GLU B 1 86 ? 85.16700 1.53100 -0.86600 1.000 43.69102 87 GLU H N 1
ATOM 3915 C CA . GLU B 1 86 ? 85.42800 1.51500 -2.29600 1.000 43.93039 87 GLU H CA 1
ATOM 3916 C C . GLU B 1 86 ? 85.42600 2.91900 -2.87200 1.000 45.57983 87 GLU H C 1
ATOM 3917 O O . GLU B 1 86 ? 86.24100 3.23900 -3.74500 1.000 43.39387 87 GLU H O 1
ATOM 3923 N N . GLU B 1 87 ? 84.51000 3.77100 -2.40300 1.000 42.06331 88 GLU H N 1
ATOM 3924 C CA . GLU B 1 87 ? 84.40800 5.10600 -2.99300 1.000 45.20352 88 GLU H CA 1
ATOM 3925 C C . GLU B 1 87 ? 85.70800 5.90600 -2.86300 1.000 49.70477 88 GLU H C 1
ATOM 3926 O O . GLU B 1 87 ? 85.99500 6.76500 -3.70800 1.000 47.57577 88 GLU H O 1
ATOM 3932 N N . VAL B 1 88 ? 86.50200 5.65700 -1.82200 1.000 46.23085 89 VAL H N 1
ATOM 3933 C CA . VAL B 1 88 ? 87.59900 6.54700 -1.47500 1.000 45.47542 89 VAL H CA 1
ATOM 3934 C C . VAL B 1 88 ? 88.93400 5.83200 -1.42100 1.000 40.74220 89 VAL H C 1
ATOM 3935 O O . VAL B 1 88 ? 89.93600 6.43300 -1.03900 1.000 47.64510 89 VAL H O 1
ATOM 3939 N N . SER B 1 89 ? 88.98000 4.56700 -1.78100 1.000 41.85703 90 SER H N 1
ATOM 3940 C CA . SER B 1 89 ? 90.21900 3.82800 -1.65100 1.000 46.51523 90 SER H CA 1
ATOM 3941 C C . SER B 1 89 ? 90.55700 3.13000 -2.96000 1.000 39.03732 90 SER H C 1
ATOM 3942 O O . SER B 1 89 ? 89.75400 3.03900 -3.88900 1.000 38.83323 90 SER H O 1
ATOM 3945 N N . VAL B 1 90 ? 91.79500 2.69900 -3.02800 1.000 43.51343 91 VAL H N 1
ATOM 3946 C CA . VAL B 1 90 ? 92.35700 2.05200 -4.19400 1.000 44.69603 91 VAL H CA 1
ATOM 3947 C C . VAL B 1 90 ? 92.67600 0.61400 -3.81500 1.000 50.17458 91 VAL H C 1
ATOM 3948 O O . VAL B 1 90 ? 92.99600 0.31600 -2.65400 1.000 45.29615 91 VAL H O 1
ATOM 3952 N N . ARG B 1 91 ? 92.55600 -0.29300 -4.80400 1.000 49.87504 92 ARG H N 1
ATOM 3953 C CA . ARG B 1 91 ? 93.05300 -1.66100 -4.69100 1.000 47.69613 92 ARG H CA 1
ATOM 3954 C C . ARG B 1 91 ? 94.39800 -1.76500 -5.40400 1.000 48.83401 92 ARG H C 1
ATOM 3955 O O . ARG B 1 91 ? 94.43000 -1.98200 -6.61900 1.000 59.99635 92 ARG H O 1
ATOM 3963 N N . PRO B 1 92 ? 95.52400 -1.60600 -4.72400 1.000 40.92758 93 PRO H N 1
ATOM 3964 C CA . PRO B 1 92 ? 96.80600 -1.81200 -5.41300 1.000 52.73702 93 PRO H CA 1
ATOM 3965 C C . PRO B 1 92 ? 96.89900 -3.23700 -5.97200 1.000 58.57809 93 PRO H C 1
ATOM 3966 O O . PRO B 1 92 ? 96.42500 -4.20400 -5.36200 1.000 56.69147 93 PRO H O 1
ATOM 3970 N N . LEU B 1 93 ? 97.49700 -3.34300 -7.17200 1.000 60.52999 94 LEU H N 1
ATOM 3971 C CA . LEU B 1 93 ? 97.61300 -4.61500 -7.89000 1.000 57.00237 94 LEU H CA 1
ATOM 3972 C C . LEU B 1 93 ? 98.58900 -5.56700 -7.20800 1.000 56.26908 94 LEU H C 1
ATOM 3973 O O . LEU B 1 93 ? 98.31900 -6.77000 -7.11700 1.000 54.37320 94 LEU H O 1
ATOM 3978 N N . ASP B 1 94 ? 99.73900 -5.06200 -6.75600 1.000 53.80180 95 ASP H N 1
ATOM 3979 C CA . ASP B 1 94 ? 100.68100 -5.89100 -6.01900 1.000 58.16509 95 ASP H CA 1
ATOM 3980 C C . ASP B 1 94 ? 101.51600 -5.06400 -5.04500 1.000 52.90803 95 ASP H C 1
ATOM 3981 O O . ASP B 1 94 ? 101.50800 -3.82800 -5.04700 1.000 58.96768 95 ASP H O 1
ATOM 3986 N N . SER B 1 95 ? 102.24200 -5.78400 -4.20100 1.000 45.08779 96 SER H N 1
ATOM 3987 C CA . SER B 1 95 ? 103.14800 -5.20500 -3.22200 1.000 45.18480 96 SER H CA 1
ATOM 3988 C C . SER B 1 95 ? 104.57400 -5.60700 -3.58600 1.000 48.15741 96 SER H C 1
ATOM 3989 O O . SER B 1 95 ? 104.86900 -6.80200 -3.68600 1.000 52.98289 96 SER H O 1
ATOM 3992 N N . VAL B 1 96 ? 105.45700 -4.62400 -3.76300 1.000 48.99227 97 VAL H N 1
ATOM 3993 C CA . VAL B 1 96 ? 106.76000 -4.82000 -4.39800 1.000 49.97085 97 VAL H CA 1
ATOM 3994 C C . VAL B 1 96 ? 107.87200 -4.40200 -3.44600 1.000 55.70323 97 VAL H C 1
ATOM 3995 O O . VAL B 1 96 ? 107.80200 -3.32200 -2.84600 1.000 59.56307 97 VAL H O 1
ATOM 3999 N N . LEU B 1 97 ? 108.89600 -5.25400 -3.31600 1.000 51.64626 98 LEU H N 1
ATOM 4000 C CA . LEU B 1 97 ? 110.14600 -4.90700 -2.64400 1.000 55.41043 98 LEU H CA 1
ATOM 4001 C C . LEU B 1 97 ? 111.23300 -4.71000 -3.69000 1.000 57.32582 98 LEU H C 1
ATOM 4002 O O . LEU B 1 97 ? 111.36800 -5.54100 -4.60300 1.000 60.03579 98 LEU H O 1
ATOM 4007 N N . ARG B 1 98 ? 112.03600 -3.64400 -3.51100 1.000 54.72341 99 ARG H N 1
ATOM 4008 C CA . ARG B 1 98 ? 113.03100 -3.18500 -4.47200 1.000 51.01669 99 ARG H CA 1
ATOM 4009 C C . ARG B 1 98 ? 114.31500 -2.77400 -3.75900 1.000 51.86282 99 ARG H C 1
ATOM 4010 O O . ARG B 1 98 ? 114.32300 -2.46500 -2.56000 1.000 56.88382 99 ARG H O 1
ATOM 4018 N N . SER B 1 99 ? 115.40700 -2.73200 -4.52500 1.000 52.86689 100 SER H N 1
ATOM 4019 C CA . SER B 1 99 ? 116.67500 -2.24300 -3.99400 1.000 52.20604 100 SER H CA 1
ATOM 4020 C C . SER B 1 99 ? 116.72300 -0.72100 -4.07900 1.000 55.25771 100 SER H C 1
ATOM 4021 O O . SER B 1 99 ? 116.17900 -0.11400 -5.01100 1.000 54.91931 100 SER H O 1
ATOM 4024 N N . TYR B 1 100 ? 117.36600 -0.09700 -3.08200 1.000 52.94024 101 TYR H N 1
ATOM 4025 C CA . TYR B 1 100 ? 117.37300 1.36300 -3.02500 1.000 54.13229 101 TYR H CA 1
ATOM 4026 C C . TYR B 1 100 ? 118.21600 1.96400 -4.14600 1.000 59.23252 101 TYR H C 1
ATOM 4027 O O . TYR B 1 100 ? 117.88000 3.02200 -4.68500 1.000 53.82276 101 TYR H O 1
ATOM 4036 N N . ARG B 1 101 ? 119.30500 1.29700 -4.52200 1.000 64.24831 102 ARG H N 1
ATOM 4037 C CA . ARG B 1 101 ? 120.24000 1.88700 -5.47400 1.000 64.78849 102 ARG H CA 1
ATOM 4038 C C . ARG B 1 101 ? 119.60000 2.09200 -6.83500 1.000 59.96274 102 ARG H C 1
ATOM 4039 O O . ARG B 1 101 ? 119.66100 3.18500 -7.40300 1.000 62.50270 102 ARG H O 1
ATOM 4047 N N . ASP B 1 102 ? 119.00800 1.04200 -7.38600 1.000 53.51960 103 ASP H N 1
ATOM 4048 C CA . ASP B 1 102 ? 118.55600 1.06400 -8.76000 1.000 53.08713 103 ASP H CA 1
ATOM 4049 C C . ASP B 1 102 ? 117.05500 0.89900 -8.92300 1.000 58.33335 103 ASP H C 1
ATOM 4050 O O . ASP B 1 102 ? 116.56100 0.99100 -10.05200 1.000 61.22056 103 ASP H O 1
ATOM 4055 N N . GLY B 1 103 ? 116.31100 0.68500 -7.84300 1.000 61.25981 104 GLY H N 1
ATOM 4056 C CA . GLY B 1 103 ? 114.90900 0.35400 -7.96800 1.000 62.65639 104 GLY H CA 1
ATOM 4057 C C . GLY B 1 103 ? 114.64100 -1.01600 -8.54100 1.000 59.54983 104 GLY H C 1
ATOM 4058 O O . GLY B 1 103 ? 113.54400 -1.24600 -9.06500 1.000 58.20638 104 GLY H O 1
ATOM 4059 N N . LYS B 1 104 ? 115.60900 -1.92900 -8.46500 1.000 60.43345 105 LYS H N 1
ATOM 4060 C CA . LYS B 1 104 ? 115.46500 -3.24200 -9.08500 1.000 57.72610 105 LYS H CA 1
ATOM 4061 C C . LYS B 1 104 ? 114.45300 -4.06600 -8.30900 1.000 60.26656 105 LYS H C 1
ATOM 4062 O O . LYS B 1 104 ? 114.54200 -4.18900 -7.08200 1.000 56.70632 105 LYS H O 1
ATOM 4068 N N . VAL B 1 105 ? 113.47900 -4.62400 -9.02400 1.000 67.21969 106 VAL H N 1
ATOM 4069 C CA . VAL B 1 105 ? 112.46600 -5.43800 -8.36600 1.000 62.79902 106 VAL H CA 1
ATOM 4070 C C . VAL B 1 105 ? 113.13800 -6.64600 -7.73700 1.000 52.49375 106 VAL H C 1
ATOM 4071 O O . VAL B 1 105 ? 113.93300 -7.33700 -8.38200 1.000 59.72689 106 VAL H O 1
ATOM 4075 N N . LEU B 1 106 ? 112.85600 -6.87500 -6.45800 1.000 54.47059 107 LEU H N 1
ATOM 4076 C CA . LEU B 1 106 ? 113.37100 -8.02400 -5.72700 1.000 54.24160 107 LEU H CA 1
ATOM 4077 C C . LEU B 1 106 ? 112.29100 -9.00200 -5.30800 1.000 55.29985 107 LEU H C 1
ATOM 4078 O O . LEU B 1 106 ? 112.56400 -10.20000 -5.21500 1.000 62.28184 107 LEU H O 1
ATOM 4083 N N . SER B 1 107 ? 111.07800 -8.52600 -5.04600 1.000 55.29353 108 SER H N 1
ATOM 4084 C CA . SER B 1 107 ? 109.97500 -9.43100 -4.73700 1.000 49.95645 108 SER H CA 1
ATOM 4085 C C . SER B 1 107 ? 108.66300 -8.76400 -5.12900 1.000 54.42585 108 SER H C 1
ATOM 4086 O O . SER B 1 107 ? 108.46700 -7.57400 -4.86800 1.000 57.36111 108 SER H O 1
ATOM 4089 N N . ARG B 1 108 ? 107.76200 -9.51900 -5.74900 1.000 46.08336 109 ARG H N 1
ATOM 4090 C CA . ARG B 1 108 ? 106.48100 -8.97600 -6.17800 1.000 43.41752 109 ARG H CA 1
ATOM 4091 C C . ARG B 1 108 ? 105.36000 -9.92100 -5.75400 1.000 42.64699 109 ARG H C 1
ATOM 4092 O O . ARG B 1 108 ? 105.23700 -11.02000 -6.29700 1.000 38.81862 109 ARG H O 1
ATOM 4100 N N . ILE B 1 109 ? 104.55500 -9.49600 -4.77700 1.000 44.14852 110 ILE H N 1
ATOM 4101 C CA . ILE B 1 109 ? 103.37400 -10.21900 -4.31300 1.000 38.38510 110 ILE H CA 1
ATOM 4102 C C . ILE B 1 109 ? 102.17900 -9.72100 -5.10900 1.000 45.56289 110 ILE H C 1
ATOM 4103 O O . ILE B 1 109 ? 101.87700 -8.53200 -5.07100 1.000 49.35492 110 ILE H O 1
ATOM 4108 N N . ASN B 1 110 ? 101.46100 -10.60200 -5.79000 1.000 48.26861 111 ASN H N 1
ATOM 4109 C CA . ASN B 1 110 ? 100.28600 -10.12800 -6.50300 1.000 40.65287 111 ASN H CA 1
ATOM 4110 C C . ASN B 1 110 ? 99.08600 -10.10400 -5.57500 1.000 49.01064 111 ASN H C 1
ATOM 4111 O O . ASN B 1 110 ? 98.64200 -11.14800 -5.08600 1.000 51.26810 111 ASN H O 1
ATOM 4116 N N . LEU B 1 111 ? 98.53700 -8.90900 -5.35600 1.000 52.84110 112 LEU H N 1
ATOM 4117 C CA . LEU B 1 111 ? 97.35400 -8.70800 -4.51200 1.000 46.85062 112 LEU H CA 1
ATOM 4118 C C . LEU B 1 111 ? 96.05300 -8.74700 -5.29000 1.000 49.97808 112 LEU H C 1
ATOM 4119 O O . LEU B 1 111 ? 95.04300 -9.24400 -4.78700 1.000 51.15268 112 LEU H O 1
ATOM 4124 N N . VAL B 1 112 ? 96.04100 -8.20300 -6.49400 1.000 47.74307 113 VAL H N 1
ATOM 4125 C CA . VAL B 1 112 ? 94.85400 -8.27600 -7.33400 1.000 44.33565 113 VAL H CA 1
ATOM 4126 C C . VAL B 1 112 ? 95.23800 -9.07600 -8.57200 1.000 49.27723 113 VAL H C 1
ATOM 4127 O O . VAL B 1 112 ? 96.04200 -8.59400 -9.38300 1.000 50.92795 113 VAL H O 1
ATOM 4131 N N . PRO B 1 113 ? 94.68300 -10.27900 -8.77500 1.000 50.60426 114 PRO H N 1
ATOM 4132 C CA . PRO B 1 113 ? 93.53200 -10.81200 -8.03800 1.000 47.91502 114 PRO H CA 1
ATOM 4133 C C . PRO B 1 113 ? 93.82000 -11.89700 -6.95200 1.000 49.69027 114 PRO H C 1
ATOM 4134 O O . PRO B 1 113 ? 92.87800 -12.52700 -6.45100 1.000 45.85597 114 PRO H O 1
ATOM 4138 N N . GLY B 1 114 ? 95.08800 -12.05900 -6.56300 1.000 49.38700 115 GLY H N 1
ATOM 4139 C CA . GLY B 1 114 ? 95.46100 -13.21000 -5.74900 1.000 53.34870 115 GLY H CA 1
ATOM 4140 C C . GLY B 1 114 ? 94.89300 -13.18500 -4.33500 1.000 54.13723 115 GLY H C 1
ATOM 4141 O O . GLY B 1 114 ? 94.26100 -14.15100 -3.88900 1.000 50.76376 115 GLY H O 1
ATOM 4142 N N . TYR B 1 115 ? 95.15600 -12.10700 -3.58500 1.000 50.82597 116 TYR H N 1
ATOM 4143 C CA . TYR B 1 115 ? 94.67200 -12.03400 -2.20700 1.000 49.02676 116 TYR H CA 1
ATOM 4144 C C . TYR B 1 115 ? 93.16100 -12.13100 -2.12700 1.000 53.76911 116 TYR H C 1
ATOM 4145 O O . TYR B 1 115 ? 92.63100 -12.69900 -1.16600 1.000 49.67010 116 TYR H O 1
ATOM 4154 N N . GLU B 1 116 ? 92.43900 -11.55300 -3.09000 1.000 48.89652 117 GLU H N 1
ATOM 4155 C CA . GLU B 1 116 ? 90.98400 -11.62700 -2.96300 1.000 51.71911 117 GLU H CA 1
ATOM 4156 C C . GLU B 1 116 ? 90.50700 -13.03300 -3.25500 1.000 57.13097 117 GLU H C 1
ATOM 4157 O O . GLU B 1 116 ? 89.50100 -13.48200 -2.69000 1.000 59.81967 117 GLU H O 1
ATOM 4163 N N . GLU B 1 117 ? 91.24900 -13.75200 -4.10300 1.000 59.27912 118 GLU H N 1
ATOM 4164 C CA . GLU B 1 117 ? 90.94100 -15.15400 -4.35600 1.000 55.78177 118 GLU H CA 1
ATOM 4165 C C . GLU B 1 117 ? 91.31800 -16.01500 -3.16200 1.000 54.50183 118 GLU H C 1
ATOM 4166 O O . GLU B 1 117 ? 90.56700 -16.91300 -2.77200 1.000 55.49375 118 GLU H O 1
ATOM 4172 N N . ARG B 1 118 ? 92.46800 -15.74500 -2.56100 1.000 50.82769 119 ARG H N 1
ATOM 4173 C CA . ARG B 1 118 ? 93.01100 -16.62000 -1.54200 1.000 42.91009 119 ARG H CA 1
ATOM 4174 C C . ARG B 1 118 ? 92.51500 -16.30300 -0.14900 1.000 48.64799 119 ARG H C 1
ATOM 4175 O O . ARG B 1 118 ? 92.39800 -17.21400 0.67300 1.000 52.12764 119 ARG H O 1
ATOM 4183 N N . PHE B 1 119 ? 92.22700 -15.03200 0.13800 1.000 52.06375 120 PHE H N 1
ATOM 4184 C CA . PHE B 1 119 ? 91.75900 -14.61100 1.45400 1.000 46.97326 120 PHE H CA 1
ATOM 4185 C C . PHE B 1 119 ? 90.35400 -14.01200 1.43900 1.000 51.09497 120 PHE H C 1
ATOM 4186 O O . PHE B 1 119 ? 89.90600 -13.48400 2.46800 1.000 50.43853 120 PHE H O 1
ATOM 4194 N N . GLY B 1 120 ? 89.65200 -14.06700 0.30300 1.000 51.09825 121 GLY H N 1
ATOM 4195 C CA . GLY B 1 120 ? 88.26100 -13.64800 0.19900 1.000 38.35945 121 GLY H CA 1
ATOM 4196 C C . GLY B 1 120 ? 87.86200 -12.26300 0.66800 1.000 40.67292 121 GLY H C 1
ATOM 4197 O O . GLY B 1 120 ? 86.68300 -12.03300 0.95300 1.000 54.48617 121 GLY H O 1
ATOM 4198 N N . ALA B 1 121 ? 88.79500 -11.31400 0.71400 1.000 43.87940 122 ALA H N 1
ATOM 4199 C CA . ALA B 1 121 ? 88.51100 -9.94900 1.15300 1.000 40.16068 122 ALA H CA 1
ATOM 4200 C C . ALA B 1 121 ? 89.49100 -9.01300 0.45600 1.000 47.31123 122 ALA H C 1
ATOM 4201 O O . ALA B 1 121 ? 90.63700 -9.40200 0.18900 1.000 51.59869 122 ALA H O 1
ATOM 4203 N N . PRO B 1 122 ? 89.10100 -7.76200 0.21200 1.000 42.61652 123 PRO H N 1
ATOM 4204 C CA . PRO B 1 122 ? 89.96300 -6.85200 -0.55100 1.000 43.09041 123 PRO H CA 1
ATOM 4205 C C . PRO B 1 122 ? 91.12200 -6.29600 0.29400 1.000 44.46858 123 PRO H C 1
ATOM 4206 O O . PRO B 1 122 ? 91.14000 -6.35000 1.53700 1.000 43.46877 123 PRO H O 1
ATOM 4210 N N . TYR B 1 123 ? 92.12100 -5.77300 -0.41600 1.000 41.90055 124 TYR H N 1
ATOM 4211 C CA . TYR B 1 123 ? 93.26600 -5.09700 0.17000 1.000 39.06668 124 TYR H CA 1
ATOM 4212 C C . TYR B 1 123 ? 93.25500 -3.66000 -0.33900 1.000 44.22000 124 TYR H C 1
ATOM 4213 O O . TYR B 1 123 ? 93.52000 -3.41800 -1.51800 1.000 41.49235 124 TYR H O 1
ATOM 4222 N N . TYR B 1 124 ? 92.93700 -2.71400 0.54800 1.000 48.26879 125 TYR H N 1
ATOM 4223 C CA . TYR B 1 124 ? 92.68800 -1.30800 0.21200 1.000 45.46316 125 TYR H CA 1
ATOM 4224 C C . TYR B 1 124 ? 93.83200 -0.41500 0.68200 1.000 46.39503 125 TYR H C 1
ATOM 4225 O O . TYR B 1 124 ? 94.46400 -0.69800 1.70200 1.000 42.98232 125 TYR H O 1
ATOM 4234 N N . HIS B 1 125 ? 93.93900 0.74500 0.02300 1.000 43.52049 126 HIS H N 1
ATOM 4235 C CA . HIS B 1 125 ? 94.84300 1.82800 0.47000 1.000 37.35117 126 HIS H CA 1
ATOM 4236 C C . HIS B 1 125 ? 93.92700 3.05200 0.56900 1.000 44.31840 126 HIS H C 1
ATOM 4237 O O . HIS B 1 125 ? 93.46100 3.50300 -0.47800 1.000 46.07931 126 HIS H O 1
ATOM 4244 N N . ILE B 1 126 ? 93.66000 3.55700 1.77200 1.000 43.61552 127 ILE H N 1
ATOM 4245 C CA . ILE B 1 126 ? 92.73800 4.65300 2.02200 1.000 39.88019 127 ILE H CA 1
ATOM 4246 C C . ILE B 1 126 ? 93.44600 5.73600 2.82900 1.000 42.58622 127 ILE H C 1
ATOM 4247 O O . ILE B 1 126 ? 94.16700 5.44400 3.78800 1.000 43.29101 127 ILE H O 1
ATOM 4252 N N . HIS B 1 127 ? 93.21900 6.98900 2.45000 1.000 46.90816 128 HIS H N 1
ATOM 4253 C CA . HIS B 1 127 ? 93.63900 8.13000 3.25200 1.000 42.03000 128 HIS H CA 1
ATOM 4254 C C . HIS B 1 127 ? 93.09300 8.02100 4.67100 1.000 34.93871 128 HIS H C 1
ATOM 4255 O O . HIS B 1 127 ? 91.94700 7.63100 4.88200 1.000 39.32131 128 HIS H O 1
ATOM 4262 N N . ARG B 1 128 ? 93.90500 8.39900 5.65600 1.000 37.97999 129 ARG H N 1
ATOM 4263 C CA . ARG B 1 128 ? 93.50200 8.15300 7.03900 1.000 46.10576 129 ARG H CA 1
ATOM 4264 C C . ARG B 1 128 ? 92.26400 8.95700 7.41700 1.000 48.47031 129 ARG H C 1
ATOM 4265 O O . ARG B 1 128 ? 91.37200 8.43300 8.09900 1.000 48.41999 129 ARG H O 1
ATOM 4273 N N . ALA B 1 129 ? 92.19200 10.23700 7.00700 1.000 50.30232 130 ALA H N 1
ATOM 4274 C CA . ALA B 1 129 ? 91.02900 11.05200 7.36600 1.000 42.59314 130 ALA H CA 1
ATOM 4275 C C . ALA B 1 129 ? 89.75100 10.41000 6.85500 1.000 38.60820 130 ALA H C 1
ATOM 4276 O O . ALA B 1 129 ? 88.76000 10.31700 7.58900 1.000 39.52515 130 ALA H O 1
ATOM 4278 N N . ASP B 1 130 ? 89.78300 9.91500 5.61000 1.000 39.91175 131 ASP H N 1
ATOM 4279 C CA . ASP B 1 130 ? 88.62700 9.25800 5.00100 1.000 40.86557 131 ASP H CA 1
ATOM 4280 C C . ASP B 1 130 ? 88.21200 8.03400 5.79900 1.000 42.64306 131 ASP H C 1
ATOM 4281 O O . ASP B 1 130 ? 87.03000 7.87600 6.14000 1.000 45.40280 131 ASP H O 1
ATOM 4286 N N . PHE B 1 131 ? 89.17200 7.14800 6.08400 1.000 45.18255 132 PHE H N 1
ATOM 4287 C CA . PHE B 1 131 ? 88.89400 5.94700 6.87500 1.000 48.70369 132 PHE H CA 1
ATOM 4288 C C . PHE B 1 131 ? 88.23100 6.30600 8.19600 1.000 45.90806 132 PHE H C 1
ATOM 4289 O O . PHE B 1 131 ? 87.14800 5.79600 8.54000 1.000 42.74272 132 PHE H O 1
ATOM 4297 N N . HIS B 1 132 ? 88.89000 7.17500 8.96000 1.000 41.89324 133 HIS H N 1
ATOM 4298 C CA . HIS B 1 132 ? 88.36200 7.53700 10.26200 1.000 44.70924 133 HIS H CA 1
ATOM 4299 C C . HIS B 1 132 ? 86.92900 8.04700 10.14100 1.000 48.71821 133 HIS H C 1
ATOM 4300 O O . HIS B 1 132 ? 86.05900 7.67900 10.94300 1.000 45.29792 133 HIS H O 1
ATOM 4307 N N . ARG B 1 133 ? 86.65800 8.87400 9.12400 1.000 47.59018 134 ARG H N 1
ATOM 4308 C CA . ARG B 1 133 ? 85.34300 9.49700 9.02700 1.000 44.25822 134 ARG H CA 1
ATOM 4309 C C . ARG B 1 133 ? 84.27900 8.47500 8.67500 1.000 47.78579 134 ARG H C 1
ATOM 4310 O O . ARG B 1 133 ? 83.13700 8.58600 9.13200 1.000 45.61494 134 ARG H O 1
ATOM 4318 N N . ILE B 1 134 ? 84.62500 7.48700 7.83900 1.000 43.55983 135 ILE H N 1
ATOM 4319 C CA . ILE B 1 134 ? 83.65400 6.44200 7.50400 1.000 35.58768 135 ILE H CA 1
ATOM 4320 C C . ILE B 1 134 ? 83.30200 5.63400 8.74300 1.000 34.28524 135 ILE H C 1
ATOM 4321 O O . ILE B 1 134 ? 82.14500 5.22700 8.93400 1.000 41.61431 135 ILE H O 1
ATOM 4326 N N . LEU B 1 135 ? 84.27500 5.41900 9.62800 1.000 35.88400 136 LEU H N 1
ATOM 4327 C CA . LEU B 1 135 ? 83.94400 4.73500 10.87900 1.000 34.83828 136 LEU H CA 1
ATOM 4328 C C . LEU B 1 135 ? 83.11700 5.62400 11.81200 1.000 40.53674 136 LEU H C 1
ATOM 4329 O O . LEU B 1 135 ? 82.21300 5.12500 12.48200 1.000 43.03883 136 LEU H O 1
ATOM 4334 N N . VAL B 1 136 ? 83.40200 6.93400 11.87200 1.000 41.84398 137 VAL H N 1
ATOM 4335 C CA . VAL B 1 136 ? 82.61200 7.83000 12.72800 1.000 43.37739 137 VAL H CA 1
ATOM 4336 C C . VAL B 1 136 ? 81.18700 7.94100 12.20900 1.000 42.96517 137 VAL H C 1
ATOM 4337 O O . VAL B 1 136 ? 80.22500 8.02100 12.98600 1.000 43.72024 137 VAL H O 1
ATOM 4341 N N . ASP B 1 137 ? 81.02900 7.98700 10.88700 1.000 39.63926 138 ASP H N 1
ATOM 4342 C CA . ASP B 1 137 ? 79.69600 7.95100 10.30300 1.000 40.81867 138 ASP H CA 1
ATOM 4343 C C . ASP B 1 137 ? 78.97000 6.68900 10.72800 1.000 35.25969 138 ASP H C 1
ATOM 4344 O O . ASP B 1 137 ? 77.84000 6.74800 11.21500 1.000 40.42205 138 ASP H O 1
ATOM 4349 N N . LYS B 1 138 ? 79.60400 5.53000 10.57100 1.000 39.72470 139 LYS H N 1
ATOM 4350 C CA . LYS B 1 138 ? 78.92300 4.30300 10.97100 1.000 42.11208 139 LYS H CA 1
ATOM 4351 C C . LYS B 1 138 ? 78.56700 4.34500 12.44600 1.000 32.85277 139 LYS H C 1
ATOM 4352 O O . LYS B 1 138 ? 77.44300 4.03100 12.83600 1.000 34.93710 139 LYS H O 1
ATOM 4358 N N . ALA B 1 139 ? 79.52800 4.70600 13.28500 1.000 34.52274 140 ALA H N 1
ATOM 4359 C CA . ALA B 1 139 ? 79.28400 4.78000 14.71900 1.000 39.99194 140 ALA H CA 1
ATOM 4360 C C . ALA B 1 139 ? 78.02000 5.56100 15.01300 1.000 35.21728 140 ALA H C 1
ATOM 4361 O O . ALA B 1 139 ? 77.13200 5.09000 15.73100 1.000 30.63993 140 ALA H O 1
ATOM 4363 N N . ARG B 1 140 ? 77.94100 6.77900 14.46700 1.000 39.48236 141 ARG H N 1
ATOM 4364 C CA . ARG B 1 140 ? 76.82400 7.66800 14.77000 1.000 40.57445 141 ARG H CA 1
ATOM 4365 C C . ARG B 1 140 ? 75.51400 7.14000 14.19000 1.000 34.88562 141 ARG H C 1
ATOM 4366 O O . ARG B 1 140 ? 74.46400 7.22000 14.83700 1.000 31.57502 141 ARG H O 1
ATOM 4374 N N . ALA B 1 141 ? 75.56300 6.57400 12.97900 1.000 36.68805 142 ALA H N 1
ATOM 4375 C CA . ALA B 1 141 ? 74.40000 5.92200 12.37900 1.000 33.22282 142 ALA H CA 1
ATOM 4376 C C . ALA B 1 141 ? 73.76200 4.91000 13.31500 1.000 36.58530 142 ALA H C 1
ATOM 4377 O O . ALA B 1 141 ? 72.54000 4.72500 13.29700 1.000 49.13524 142 ALA H O 1
ATOM 4379 N N . LEU B 1 142 ? 74.56900 4.23500 14.12400 1.000 35.99358 143 LEU H N 1
ATOM 4380 C CA . LEU B 1 142 ? 74.06700 3.26300 15.07900 1.000 37.11751 143 LEU H CA 1
ATOM 4381 C C . LEU B 1 142 ? 73.54800 3.90700 16.34600 1.000 38.25652 143 LEU H C 1
ATOM 4382 O O . LEU B 1 142 ? 72.95000 3.21400 17.16200 1.000 40.37952 143 LEU H O 1
ATOM 4387 N N . GLY B 1 143 ? 73.76300 5.20200 16.53000 1.000 40.46026 144 GLY H N 1
ATOM 4388 C CA . GLY B 1 143 ? 73.33700 5.87300 17.73700 1.000 41.55004 144 GLY H CA 1
ATOM 4389 C C . GLY B 1 143 ? 74.31900 5.87100 18.88800 1.000 43.44488 144 GLY H C 1
ATOM 4390 O O . GLY B 1 143 ? 73.89200 6.02100 20.03900 1.000 44.81999 144 GLY H O 1
ATOM 4391 N N . VAL B 1 144 ? 75.62200 5.70300 18.62600 1.000 43.38582 145 VAL H N 1
ATOM 4392 C CA . VAL B 1 144 ? 76.62500 5.77900 19.69000 1.000 43.77164 145 VAL H CA 1
ATOM 4393 C C . VAL B 1 144 ? 76.77000 7.22700 20.11300 1.000 44.25767 145 VAL H C 1
ATOM 4394 O O . VAL B 1 144 ? 76.85600 8.12500 19.26800 1.000 49.74861 145 VAL H O 1
ATOM 4398 N N . GLU B 1 145 ? 76.80800 7.47000 21.41200 1.000 41.05662 146 GLU H N 1
ATOM 4399 C CA . GLU B 1 145 ? 76.99300 8.84200 21.85300 1.000 52.82126 146 GLU H CA 1
ATOM 4400 C C . GLU B 1 145 ? 78.48300 9.16800 21.92800 1.000 54.27108 146 GLU H C 1
ATOM 4401 O O . GLU B 1 145 ? 79.25900 8.43600 22.55200 1.000 55.73846 146 GLU H O 1
ATOM 4407 N N . ILE B 1 146 ? 78.88600 10.25600 21.28000 1.000 49.07513 147 ILE H N 1
ATOM 4408 C CA . ILE B 1 146 ? 80.28600 10.64100 21.22500 1.000 46.63694 147 ILE H CA 1
ATOM 4409 C C . ILE B 1 146 ? 80.41800 11.95900 21.97200 1.000 48.29661 147 ILE H C 1
ATOM 4410 O O . ILE B 1 146 ? 79.99700 13.00600 21.47400 1.000 59.37566 147 ILE H O 1
ATOM 4415 N N . LEU B 1 147 ? 80.99700 11.91700 23.16600 1.000 44.60475 148 LEU H N 1
ATOM 4416 C CA . LEU B 1 147 ? 81.19400 13.11400 23.97400 1.000 48.82958 148 LEU H CA 1
ATOM 4417 C C . LEU B 1 147 ? 82.57700 13.69400 23.69300 1.000 50.15345 148 LEU H C 1
ATOM 4418 O O . LEU B 1 147 ? 83.59700 13.08600 24.03200 1.000 51.97532 148 LEU H O 1
ATOM 4423 N N . LEU B 1 148 ? 82.61500 14.88900 23.12700 1.000 46.70122 149 LEU H N 1
ATOM 4424 C CA . LEU B 1 148 ? 83.88800 15.54500 22.90300 1.000 50.55392 149 LEU H CA 1
ATOM 4425 C C . LEU B 1 148 ? 84.28700 16.38500 24.11800 1.000 53.48765 149 LEU H C 1
ATOM 4426 O O . LEU B 1 148 ? 83.50500 16.58400 25.05700 1.000 44.71685 149 LEU H O 1
ATOM 4431 N N . GLY B 1 149 ? 85.54200 16.85400 24.09300 1.000 55.00560 150 GLY H N 1
ATOM 4432 C CA . GLY B 1 149 ? 86.10700 17.68200 25.14100 1.000 57.20887 150 GLY H CA 1
ATOM 4433 C C . GLY B 1 149 ? 86.34900 16.99200 26.46300 1.000 58.96713 150 GLY H C 1
ATOM 4434 O O . GLY B 1 149 ? 86.47300 17.66400 27.49300 1.000 71.46999 150 GLY H O 1
ATOM 4435 N N . LYS B 1 150 ? 86.43400 15.67000 26.48600 1.000 52.96741 151 LYS H N 1
ATOM 4436 C CA . LYS B 1 150 ? 86.55300 14.92900 27.74100 1.000 55.80377 151 LYS H CA 1
ATOM 4437 C C . LYS B 1 150 ? 88.00600 14.48200 27.89700 1.000 54.94890 151 LYS H C 1
ATOM 4438 O O . LYS B 1 150 ? 88.46300 13.55600 27.22200 1.000 56.39785 151 LYS H O 1
ATOM 4444 N N . SER B 1 151 ? 88.73300 15.15000 28.79400 1.000 63.71999 152 SER H N 1
ATOM 4445 C CA . SER B 1 151 ? 90.11400 14.80300 29.12500 1.000 60.40258 152 SER H CA 1
ATOM 4446 C C . SER B 1 151 ? 90.12300 14.06200 30.45100 1.000 55.95999 152 SER H C 1
ATOM 4447 O O . SER B 1 151 ? 89.86200 14.65800 31.50100 1.000 59.46708 152 SER H O 1
ATOM 4450 N N . VAL B 1 152 ? 90.43300 12.80400 30.40000 1.000 56.59910 153 VAL H N 1
ATOM 4451 C CA . VAL B 1 152 ? 90.45900 11.95400 31.58100 1.000 58.44482 153 VAL H CA 1
ATOM 4452 C C . VAL B 1 152 ? 91.73700 12.22400 32.35600 1.000 59.20092 153 VAL H C 1
ATOM 4453 O O . VAL B 1 152 ? 92.81100 12.40600 31.76000 1.000 53.60162 153 VAL H O 1
ATOM 4457 N N . ARG B 1 153 ? 91.63600 12.25300 33.67600 1.000 63.91150 154 ARG H N 1
ATOM 4458 C CA . ARG B 1 153 ? 92.82500 12.31600 34.51800 1.000 73.47808 154 ARG H CA 1
ATOM 4459 C C . ARG B 1 153 ? 92.91300 11.19400 35.53700 1.000 71.10757 154 ARG H C 1
ATOM 4460 O O . ARG B 1 153 ? 94.02100 10.78700 35.88800 1.000 65.38505 154 ARG H O 1
ATOM 4468 N N . THR B 1 154 ? 91.76700 10.70900 36.01800 1.000 70.61910 155 THR H N 1
ATOM 4469 C CA . THR B 1 154 ? 91.75500 9.65900 37.07100 1.000 68.18210 155 THR H CA 1
ATOM 4470 C C . THR B 1 154 ? 90.70100 8.59700 36.75000 1.000 65.27689 155 THR H C 1
ATOM 4471 O O . THR B 1 154 ? 89.71500 8.93500 36.08500 1.000 63.97784 155 THR H O 1
ATOM 4475 N N . ILE B 1 155 ? 90.91000 7.36600 37.22000 1.000 58.53399 156 ILE H N 1
ATOM 4476 C CA . ILE B 1 155 ? 89.97100 6.25300 36.90500 1.000 56.19054 156 ILE H CA 1
ATOM 4477 C C . ILE B 1 155 ? 89.78600 5.36400 38.13300 1.000 60.20480 156 ILE H C 1
ATOM 4478 O O . ILE B 1 155 ? 90.80000 5.01900 38.74800 1.000 61.58622 156 ILE H O 1
ATOM 4483 N N . ASP B 1 156 ? 88.53800 5.03000 38.47700 1.000 63.03592 157 ASP H N 1
ATOM 4484 C CA . ASP B 1 156 ? 88.24600 4.09200 39.59000 1.000 56.45569 157 ASP H CA 1
ATOM 4485 C C . ASP B 1 156 ? 87.89200 2.77000 38.92500 1.000 58.05386 157 ASP H C 1
ATOM 4486 O O . ASP B 1 156 ? 86.75600 2.63700 38.47100 1.000 65.91264 157 ASP H O 1
ATOM 4491 N N . PHE B 1 157 ? 88.83400 1.83700 38.87300 1.000 58.39470 158 PHE H N 1
ATOM 4492 C CA . PHE B 1 157 ? 88.62500 0.57600 38.12300 1.000 61.12812 158 PHE H CA 1
ATOM 4493 C C . PHE B 1 157 ? 87.64600 -0.33600 38.85900 1.000 63.94412 158 PHE H C 1
ATOM 4494 O O . PHE B 1 157 ? 87.17400 -1.29900 38.24800 1.000 51.22214 158 PHE H O 1
ATOM 4502 N N . ASN B 1 158 ? 87.36300 -0.03700 40.12400 1.000 73.43533 159 ASN H N 1
ATOM 4503 C CA . ASN B 1 158 ? 86.49800 -0.92600 40.94200 1.000 69.55158 159 ASN H CA 1
ATOM 4504 C C . ASN B 1 158 ? 85.04700 -0.52600 40.70200 1.000 67.30925 159 ASN H C 1
ATOM 4505 O O . ASN B 1 158 ? 84.26100 -1.38600 40.31100 1.000 72.00592 159 ASN H O 1
ATOM 4510 N N . ALA B 1 159 ? 84.70600 0.72300 40.96700 1.000 59.35333 160 ALA H N 1
ATOM 4511 C CA . ALA B 1 159 ? 83.34800 1.19300 40.64000 1.000 68.58808 160 ALA H CA 1
ATOM 4512 C C . ALA B 1 159 ? 83.49300 1.96900 39.35100 1.000 71.70262 160 ALA H C 1
ATOM 4513 O O . ALA B 1 159 ? 83.70800 3.18400 39.40800 1.000 71.36877 160 ALA H O 1
ATOM 4515 N N . PRO B 1 160 ? 83.36400 1.32500 38.18800 1.000 68.50917 161 PRO H N 1
ATOM 4516 C CA . PRO B 1 160 ? 83.66900 2.00500 36.95700 1.000 62.31904 161 PRO H CA 1
ATOM 4517 C C . PRO B 1 160 ? 83.34000 3.49200 37.07500 1.000 63.16414 161 PRO H C 1
ATOM 4518 O O . PRO B 1 160 ? 82.18800 3.82700 37.06500 1.000 72.81489 161 PRO H O 1
ATOM 4522 N N . SER B 1 161 ? 84.36200 4.33000 37.19800 1.000 59.84267 162 SER H N 1
ATOM 4523 C CA . SER B 1 161 ? 84.14600 5.79500 37.19900 1.000 56.41103 162 SER H CA 1
ATOM 4524 C C . SER B 1 161 ? 85.34500 6.47700 36.55700 1.000 64.88574 162 SER H C 1
ATOM 4525 O O . SER B 1 161 ? 86.43600 5.90400 36.59900 1.000 64.01444 162 SER H O 1
ATOM 4528 N N . LEU B 1 162 ? 85.13400 7.66400 35.99600 1.000 69.11567 163 LEU H N 1
ATOM 4529 C CA . LEU B 1 162 ? 86.23000 8.43600 35.36200 1.000 64.61954 163 LEU H CA 1
ATOM 4530 C C . LEU B 1 162 ? 86.13300 9.88100 35.83500 1.000 66.70160 163 LEU H C 1
ATOM 4531 O O . LEU B 1 162 ? 85.02100 10.42000 35.81300 1.000 68.93652 163 LEU H O 1
ATOM 4536 N N . THR B 1 163 ? 87.25700 10.47900 36.22300 1.000 65.87687 164 THR H N 1
ATOM 4537 C CA . THR B 1 163 ? 87.25300 11.91200 36.60900 1.000 64.97988 164 THR H CA 1
ATOM 4538 C C . THR B 1 163 ? 87.96600 12.71800 35.51800 1.000 65.99540 164 THR H C 1
ATOM 4539 O O . THR B 1 163 ? 89.04500 12.28600 35.09600 1.000 64.13734 164 THR H O 1
ATOM 4543 N N . MET B 1 164 ? 87.37200 13.82800 35.07700 1.000 68.13614 165 MET H N 1
ATOM 4544 C CA . MET B 1 164 ? 87.91000 14.65000 34.01300 1.000 70.57434 165 MET H CA 1
ATOM 4545 C C . MET B 1 164 ? 88.78900 15.75700 34.58400 1.000 74.43580 165 MET H C 1
ATOM 4546 O O . MET B 1 164 ? 88.91800 15.93300 35.79300 1.000 75.08202 165 MET H O 1
ATOM 4551 N N . ALA B 1 165 ? 89.40300 16.53300 33.68400 1.000 79.10429 166 ALA H N 1
ATOM 4552 C CA . ALA B 1 165 ? 90.22000 17.66700 34.11800 1.000 87.52556 166 ALA H CA 1
ATOM 4553 C C . ALA B 1 165 ? 89.37000 18.76700 34.74100 1.000 86.78493 166 ALA H C 1
ATOM 4554 O O . ALA B 1 165 ? 89.85000 19.51500 35.59900 1.000 94.93778 166 ALA H O 1
ATOM 4556 N N . ASP B 1 166 ? 88.10800 18.87000 34.33900 1.000 84.11065 167 ASP H N 1
ATOM 4557 C CA . ASP B 1 166 ? 87.23500 19.89500 34.88700 1.000 86.40335 167 ASP H CA 1
ATOM 4558 C C . ASP B 1 166 ? 86.66800 19.51000 36.24600 1.000 83.78419 167 ASP H C 1
ATOM 4559 O O . ASP B 1 166 ? 86.08300 20.36400 36.92000 1.000 90.60587 167 ASP H O 1
ATOM 4564 N N . GLY B 1 167 ? 86.81800 18.25100 36.65900 1.000 77.61928 168 GLY H N 1
ATOM 4565 C CA . GLY B 1 167 ? 86.36100 17.78900 37.95200 1.000 76.17043 168 GLY H CA 1
ATOM 4566 C C . GLY B 1 167 ? 85.09800 16.95100 37.91900 1.000 73.68338 168 GLY H C 1
ATOM 4567 O O . GLY B 1 167 ? 84.80100 16.26600 38.90700 1.000 65.84548 168 GLY H O 1
ATOM 4568 N N . SER B 1 168 ? 84.34200 16.99100 36.82400 1.000 75.34297 169 SER H N 1
ATOM 4569 C CA . SER B 1 168 ? 83.15600 16.16000 36.69600 1.000 66.31823 169 SER H CA 1
ATOM 4570 C C . SER B 1 168 ? 83.52800 14.67900 36.74600 1.000 71.41862 169 SER H C 1
ATOM 4571 O O . SER B 1 168 ? 84.66900 14.28200 36.49800 1.000 76.50076 169 SER H O 1
ATOM 4574 N N . VAL B 1 169 ? 82.53600 13.84500 37.03200 1.000 67.45368 170 VAL H N 1
ATOM 4575 C CA . VAL B 1 169 ? 82.74600 12.40900 37.11500 1.000 61.68915 170 VAL H CA 1
ATOM 4576 C C . VAL B 1 169 ? 81.73000 11.72100 36.21800 1.000 65.48624 170 VAL H C 1
ATOM 4577 O O . VAL B 1 169 ? 80.52000 11.90600 36.39000 1.000 65.15281 170 VAL H O 1
ATOM 4581 N N . TYR B 1 170 ? 82.21800 10.94200 35.25200 1.000 67.16112 171 TYR H N 1
ATOM 4582 C CA . TYR B 1 170 ? 81.36500 10.06500 34.46000 1.000 57.74809 171 TYR H CA 1
ATOM 4583 C C . TYR B 1 170 ? 81.34100 8.71200 35.14800 1.000 62.33448 171 TYR H C 1
ATOM 4584 O O . TYR B 1 170 ? 82.38900 8.07600 35.28800 1.000 71.02486 171 TYR H O 1
ATOM 4593 N N . ASN B 1 171 ? 80.16100 8.27200 35.59300 1.000 69.26446 172 ASN H N 1
ATOM 4594 C CA . ASN B 1 171 ? 80.04500 6.93500 36.18600 1.000 73.29214 172 ASN H CA 1
ATOM 4595 C C . ASN B 1 171 ? 78.74200 6.26000 35.77200 1.000 70.12814 172 ASN H C 1
ATOM 4596 O O . ASN B 1 171 ? 78.07400 5.60400 36.57700 1.000 72.32145 172 ASN H O 1
ATOM 4601 N N . ASP B 1 172 ? 78.37400 6.40300 34.50100 1.000 69.14353 173 ASP H N 1
ATOM 4602 C CA . ASP B 1 172 ? 77.23800 5.68000 33.94100 1.000 74.02992 173 ASP H CA 1
ATOM 4603 C C . ASP B 1 172 ? 77.78000 4.54300 33.09800 1.000 69.86331 173 ASP H C 1
ATOM 4604 O O . ASP B 1 172 ? 77.30500 4.27900 31.98800 1.000 71.11432 173 ASP H O 1
ATOM 4609 N N . ALA B 1 173 ? 78.80300 3.88100 33.61600 1.000 66.51592 174 ALA H N 1
ATOM 4610 C CA . ALA B 1 173 ? 79.47700 2.83300 32.87600 1.000 65.25345 174 ALA H CA 1
ATOM 4611 C C . ALA B 1 173 ? 79.65400 1.62800 33.77400 1.000 62.10491 174 ALA H C 1
ATOM 4612 O O . ALA B 1 173 ? 80.16000 1.75200 34.89200 1.000 65.85576 174 ALA H O 1
ATOM 4614 N N . ASP B 1 174 ? 79.21400 0.47500 33.28500 1.000 58.42507 175 ASP H N 1
ATOM 4615 C CA . ASP B 1 174 ? 79.60000 -0.78500 33.90000 1.000 60.80025 175 ASP H CA 1
ATOM 4616 C C . ASP B 1 174 ? 81.03400 -1.17400 33.52400 1.000 62.20550 175 ASP H C 1
ATOM 4617 O O . ASP B 1 174 ? 81.81100 -1.60100 34.38500 1.000 57.54087 175 ASP H O 1
ATOM 4622 N N . VAL B 1 175 ? 81.41500 -1.02200 32.25800 1.000 56.85164 176 VAL H N 1
ATOM 4623 C CA . VAL B 1 175 ? 82.74800 -1.39400 31.80500 1.000 41.70687 176 VAL H CA 1
ATOM 4624 C C . VAL B 1 175 ? 83.40400 -0.20900 31.11800 1.000 48.64635 176 VAL H C 1
ATOM 4625 O O . VAL B 1 175 ? 82.74000 0.55400 30.40900 1.000 51.19554 176 VAL H O 1
ATOM 4629 N N . ILE B 1 176 ? 84.71100 -0.06800 31.30200 1.000 47.03484 177 ILE H N 1
ATOM 4630 C CA . ILE B 1 176 ? 85.48600 0.95100 30.60700 1.000 42.99822 177 ILE H CA 1
ATOM 4631 C C . ILE B 1 176 ? 86.49700 0.25600 29.70500 1.000 48.20602 177 ILE H C 1
ATOM 4632 O O . ILE B 1 176 ? 87.02300 -0.80700 30.04500 1.000 49.63064 177 ILE H O 1
ATOM 4637 N N . ILE B 1 177 ? 86.76300 0.85400 28.54500 1.000 45.37874 178 ILE H N 1
ATOM 4638 C CA . ILE B 1 177 ? 87.74800 0.34900 27.59100 1.000 44.70747 178 ILE H CA 1
ATOM 4639 C C . ILE B 1 177 ? 88.63500 1.51900 27.18800 1.000 50.16978 178 ILE H C 1
ATOM 4640 O O . ILE B 1 177 ? 88.17000 2.45200 26.52400 1.000 44.68218 178 ILE H O 1
ATOM 4645 N N . GLY B 1 178 ? 89.91400 1.45800 27.56500 1.000 59.91438 179 GLY H N 1
ATOM 4646 C CA . GLY B 1 178 ? 90.89900 2.43900 27.15100 1.000 52.42127 179 GLY H CA 1
ATOM 4647 C C . GLY B 1 178 ? 91.39600 2.21800 25.73700 1.000 52.37260 179 GLY H C 1
ATOM 4648 O O . GLY B 1 178 ? 92.02100 1.19100 25.43800 1.000 52.24824 179 GLY H O 1
ATOM 4649 N N . ALA B 1 179 ? 91.09900 3.18100 24.86500 1.000 50.02725 180 ALA H N 1
ATOM 4650 C CA . ALA B 1 179 ? 91.44900 3.15000 23.45500 1.000 44.67341 180 ALA H CA 1
ATOM 4651 C C . ALA B 1 179 ? 91.87200 4.54500 23.01400 1.000 46.22590 180 ALA H C 1
ATOM 4652 O O . ALA B 1 179 ? 91.54300 5.00100 21.90700 1.000 41.26999 180 ALA H O 1
ATOM 4654 N N . ASP B 1 180 ? 92.59400 5.24400 23.90300 1.000 49.84407 181 ASP H N 1
ATOM 4655 C CA . ASP B 1 180 ? 93.10400 6.58700 23.64800 1.000 55.19329 181 ASP H CA 1
ATOM 4656 C C . ASP B 1 180 ? 94.44400 6.57700 22.95500 1.000 52.15977 181 ASP H C 1
ATOM 4657 O O . ASP B 1 180 ? 95.16300 7.58300 23.00300 1.000 48.42107 181 ASP H O 1
ATOM 4662 N N . GLY B 1 181 ? 94.80200 5.46400 22.32000 1.000 52.41530 182 GLY H N 1
ATOM 4663 C CA . GLY B 1 181 ? 95.96300 5.45100 21.45900 1.000 43.58999 182 GLY H CA 1
ATOM 4664 C C . GLY B 1 181 ? 97.27800 5.45600 22.22000 1.000 51.57010 182 GLY H C 1
ATOM 4665 O O . GLY B 1 181 ? 97.37900 4.97900 23.35500 1.000 54.90648 182 GLY H O 1
ATOM 4666 N N . LEU B 1 182 ? 98.30000 6.01800 21.57000 1.000 54.20163 183 LEU H N 1
ATOM 4667 C CA . LEU B 1 182 ? 99.68000 5.88300 22.02900 1.000 53.61754 183 LEU H CA 1
ATOM 4668 C C . LEU B 1 182 ? 99.95600 6.68800 23.30100 1.000 59.16551 183 LEU H C 1
ATOM 4669 O O . LEU B 1 182 ? 100.55700 6.16500 24.24600 1.000 61.88332 183 LEU H O 1
ATOM 4674 N N . LYS B 1 183 ? 99.54500 7.96100 23.34000 1.000 56.97766 184 LYS H N 1
ATOM 4675 C CA . LYS B 1 183 ? 99.68900 8.78600 24.54000 1.000 65.62608 184 LYS H CA 1
ATOM 4676 C C . LYS B 1 183 ? 98.51200 8.52400 25.48300 1.000 71.28225 184 LYS H C 1
ATOM 4677 O O . LYS B 1 183 ? 97.73400 9.41300 25.83300 1.000 76.66969 184 LYS H O 1
ATOM 4683 N N . SER B 1 184 ? 98.39700 7.26200 25.88200 1.000 61.05068 185 SER H N 1
ATOM 4684 C CA . SER B 1 184 ? 97.27900 6.79200 26.68200 1.000 57.34572 185 SER H CA 1
ATOM 4685 C C . SER B 1 184 ? 97.44400 7.18400 28.15400 1.000 60.80762 185 SER H C 1
ATOM 4686 O O . SER B 1 184 ? 98.41800 6.80000 28.80900 1.000 58.31704 185 SER H O 1
ATOM 4689 N N . VAL B 1 185 ? 96.48100 7.94600 28.67600 1.000 69.34826 186 VAL H N 1
ATOM 4690 C CA . VAL B 1 185 ? 96.38600 8.16100 30.12000 1.000 64.87709 186 VAL H CA 1
ATOM 4691 C C . VAL B 1 185 ? 95.71300 6.97400 30.80600 1.000 60.25406 186 VAL H C 1
ATOM 4692 O O . VAL B 1 185 ? 95.83900 6.79800 32.02500 1.000 60.74736 186 VAL H O 1
ATOM 4696 N N . CYS B 1 186 ? 94.96300 6.17300 30.04200 1.000 63.85843 187 CYS H N 1
ATOM 4697 C CA . CYS B 1 186 ? 94.32600 4.97700 30.58200 1.000 64.51049 187 CYS H CA 1
ATOM 4698 C C . CYS B 1 186 ? 95.36800 3.95200 30.98800 1.000 61.88645 187 CYS H C 1
ATOM 4699 O O . CYS B 1 186 ? 95.28200 3.34400 32.06300 1.000 60.72346 187 CYS H O 1
ATOM 4702 N N . ARG B 1 187 ? 96.35600 3.73700 30.11700 1.000 64.62782 188 ARG H N 1
ATOM 4703 C CA . ARG B 1 187 ? 97.46800 2.86300 30.45900 1.000 62.68604 188 ARG H CA 1
ATOM 4704 C C . ARG B 1 187 ? 98.17300 3.36600 31.71100 1.000 60.92037 188 ARG H C 1
ATOM 4705 O O . ARG B 1 187 ? 98.39200 2.59600 32.64900 1.000 56.12999 188 ARG H O 1
ATOM 4713 N N . GLU B 1 188 ? 98.51100 4.66900 31.76200 1.000 65.08569 189 GLU H N 1
ATOM 4714 C CA . GLU B 1 188 ? 99.24500 5.18500 32.92200 1.000 68.58056 189 GLU H CA 1
ATOM 4715 C C . GLU B 1 188 ? 98.44000 4.99800 34.20500 1.000 60.59166 189 GLU H C 1
ATOM 4716 O O . GLU B 1 188 ? 98.98300 4.61300 35.24700 1.000 57.85118 189 GLU H O 1
ATOM 4722 N N . GLN B 1 189 ? 97.13900 5.23800 34.14600 1.000 55.07095 190 GLN H N 1
ATOM 4723 C CA . GLN B 1 189 ? 96.33200 5.04700 35.33800 1.000 62.08224 190 GLN H CA 1
ATOM 4724 C C . GLN B 1 189 ? 96.30900 3.58200 35.76100 1.000 60.85390 190 GLN H C 1
ATOM 4725 O O . GLN B 1 189 ? 96.45100 3.26800 36.95000 1.000 59.91071 190 GLN H O 1
ATOM 4731 N N . MET B 1 190 ? 96.12900 2.66700 34.80300 1.000 58.43374 191 MET H N 1
ATOM 4732 C CA . MET B 1 190 ? 96.11600 1.24900 35.14700 1.000 61.41463 191 MET H CA 1
ATOM 4733 C C . MET B 1 190 ? 97.42700 0.83300 35.80100 1.000 66.31957 191 MET H C 1
ATOM 4734 O O . MET B 1 190 ? 97.43400 0.27900 36.90800 1.000 75.88359 191 MET H O 1
ATOM 4739 N N . LEU B 1 191 ? 98.52900 1.06100 35.08700 1.000 65.01852 192 LEU H N 1
ATOM 4740 C CA . LEU B 1 191 ? 99.87900 0.71700 35.60500 1.000 67.15462 192 LEU H CA 1
ATOM 4741 C C . LEU B 1 191 ? 100.10900 1.35300 36.97700 1.000 63.48741 192 LEU H C 1
ATOM 4742 O O . LEU B 1 191 ? 100.55000 0.63500 37.87900 1.000 64.67088 192 LEU H O 1
ATOM 4747 N N . GLY B 1 192 ? 99.83000 2.64500 37.11700 1.000 58.72771 193 GLY H N 1
ATOM 4748 C CA . GLY B 1 192 ? 100.04300 3.35600 38.39000 1.000 60.42931 193 GLY H CA 1
ATOM 4749 C C . GLY B 1 192 ? 101.23300 4.27600 38.26900 1.000 65.61836 193 GLY H C 1
ATOM 4750 O O . GLY B 1 192 ? 101.39900 5.16000 39.11600 1.000 60.77971 193 GLY H O 1
ATOM 4751 N N . HIS B 1 193 ? 102.02700 4.06700 37.22600 1.000 71.79660 194 HIS H N 1
ATOM 4752 C CA . HIS B 1 193 ? 103.22300 4.90300 36.99300 1.000 69.00066 194 HIS H CA 1
ATOM 4753 C C . HIS B 1 193 ? 103.17300 5.48900 35.58800 1.000 72.44762 194 HIS H C 1
ATOM 4754 O O . HIS B 1 193 ? 102.48100 4.92900 34.73200 1.000 69.94682 194 HIS H O 1
ATOM 4761 N N . PRO B 1 194 ? 103.86400 6.60900 35.32800 1.000 76.70731 195 PRO H N 1
ATOM 4762 C CA . PRO B 1 194 ? 103.92000 7.16200 33.99100 1.000 77.06524 195 PRO H CA 1
ATOM 4763 C C . PRO B 1 194 ? 104.50600 6.14200 33.00800 1.000 78.12035 195 PRO H C 1
ATOM 4764 O O . PRO B 1 194 ? 105.30000 5.32800 33.42600 1.000 73.44544 195 PRO H O 1
ATOM 4768 N N . ASP B 1 195 ? 104.07600 6.19500 31.74700 1.000 69.13970 196 ASP H N 1
ATOM 4769 C CA . ASP B 1 195 ? 104.60200 5.28200 30.70400 1.000 70.23773 196 ASP H CA 1
ATOM 4770 C C . ASP B 1 195 ? 104.52600 6.03300 29.38300 1.000 77.17527 196 ASP H C 1
ATOM 4771 O O . ASP B 1 195 ? 103.73400 5.63200 28.51500 1.000 72.27542 196 ASP H O 1
ATOM 4776 N N . PRO B 1 196 ? 105.31700 7.10700 29.20000 1.000 81.26327 197 PRO H N 1
ATOM 4777 C CA . PRO B 1 196 ? 105.23700 7.90700 27.99200 1.000 70.18923 197 PRO H CA 1
ATOM 4778 C C . PRO B 1 196 ? 105.66700 7.11400 26.76300 1.000 73.22419 197 PRO H C 1
ATOM 4779 O O . PRO B 1 196 ? 106.42300 6.18300 26.91000 1.000 72.07817 197 PRO H O 1
ATOM 4783 N N . PRO B 1 197 ? 105.17000 7.45300 25.55900 1.000 67.32781 198 PRO H N 1
ATOM 4784 C CA . PRO B 1 197 ? 105.63300 6.79800 24.34800 1.000 67.07280 198 PRO H CA 1
ATOM 4785 C C . PRO B 1 197 ? 107.07400 7.24100 24.06200 1.000 69.65568 198 PRO H C 1
ATOM 4786 O O . PRO B 1 197 ? 107.42400 8.33700 24.42200 1.000 71.74494 198 PRO H O 1
ATOM 4790 N N . HIS B 1 198 ? 107.86700 6.38900 23.41900 1.000 68.79003 199 HIS H N 1
ATOM 4791 C CA . HIS B 1 198 ? 109.29900 6.70100 23.18300 1.000 68.46774 199 HIS H CA 1
ATOM 4792 C C . HIS B 1 198 ? 109.54100 7.09300 21.72500 1.000 66.99028 199 HIS H C 1
ATOM 4793 O O . HIS B 1 198 ? 108.73000 6.72400 20.87500 1.000 64.74916 199 HIS H O 1
ATOM 4800 N N . PHE B 1 199 ? 110.63300 7.81000 21.45800 1.000 67.38162 200 PHE H N 1
ATOM 4801 C CA . PHE B 1 199 ? 110.93800 8.14500 20.07500 1.000 59.89372 200 PHE H CA 1
ATOM 4802 C C . PHE B 1 199 ? 111.80400 7.04300 19.48300 1.000 60.14878 200 PHE H C 1
ATOM 4803 O O . PHE B 1 199 ? 112.90000 6.78000 19.98100 1.000 58.91552 200 PHE H O 1
ATOM 4811 N N . THR B 1 200 ? 111.31100 6.37800 18.43700 1.000 66.24710 201 THR H N 1
ATOM 4812 C CA . THR B 1 200 ? 112.10300 5.29800 17.84900 1.000 62.17389 201 THR H CA 1
ATOM 4813 C C . THR B 1 200 ? 113.46500 5.78300 17.39700 1.000 58.09367 201 THR H C 1
ATOM 4814 O O . THR B 1 200 ? 114.36500 4.96300 17.21800 1.000 56.26952 201 THR H O 1
ATOM 4818 N N . GLY B 1 201 ? 113.64800 7.09300 17.25000 1.000 62.82803 202 GLY H N 1
ATOM 4819 C CA . GLY B 1 201 ? 114.83800 7.59900 16.62700 1.000 74.52053 202 GLY H CA 1
ATOM 4820 C C . GLY B 1 201 ? 114.78800 7.66000 15.11600 1.000 69.56976 202 GLY H C 1
ATOM 4821 O O . GLY B 1 201 ? 115.76900 8.10400 14.49800 1.000 69.39703 202 GLY H O 1
ATOM 4822 N N . ASP B 1 202 ? 113.69700 7.22100 14.49100 1.000 60.69542 203 ASP H N 1
ATOM 4823 C CA . ASP B 1 202 ? 113.52200 7.40700 13.06100 1.000 60.96987 203 ASP H CA 1
ATOM 4824 C C . ASP B 1 202 ? 112.58900 8.58200 12.80400 1.000 57.37836 203 ASP H C 1
ATOM 4825 O O . ASP B 1 202 ? 111.81300 9.00000 13.66900 1.000 58.08343 203 ASP H O 1
ATOM 4830 N N . LEU B 1 203 ? 112.72000 9.12900 11.60700 1.000 55.19723 204 LEU H N 1
ATOM 4831 C CA . LEU B 1 203 ? 112.00600 10.30800 11.15000 1.000 57.12197 204 LEU H CA 1
ATOM 4832 C C . LEU B 1 203 ? 111.32700 9.96800 9.83400 1.000 54.83555 204 LEU H C 1
ATOM 4833 O O . LEU B 1 203 ? 111.92100 9.28700 8.98800 1.000 56.19111 204 LEU H O 1
ATOM 4838 N N . ALA B 1 204 ? 110.08400 10.41600 9.67400 1.000 48.38330 205 ALA H N 1
ATOM 4839 C CA . ALA B 1 204 ? 109.30500 10.13600 8.48100 1.000 50.83438 205 ALA H CA 1
ATOM 4840 C C . ALA B 1 204 ? 109.13400 11.42100 7.68500 1.000 52.51692 205 ALA H C 1
ATOM 4841 O O . ALA B 1 204 ? 108.82600 12.46500 8.25300 1.000 51.86753 205 ALA H O 1
ATOM 4843 N N . TYR B 1 205 ? 109.33700 11.33900 6.38100 1.000 50.22567 206 TYR H N 1
ATOM 4844 C CA . TYR B 1 205 ? 109.15400 12.44800 5.46400 1.000 48.67195 206 TYR H CA 1
ATOM 4845 C C . TYR B 1 205 ? 108.09000 12.02400 4.47800 1.000 53.32769 206 TYR H C 1
ATOM 4846 O O . TYR B 1 205 ? 108.19700 10.94500 3.89600 1.000 55.76406 206 TYR H O 1
ATOM 4855 N N . ARG B 1 206 ? 107.08700 12.87000 4.27200 1.000 51.65379 207 ARG H N 1
ATOM 4856 C CA . ARG B 1 206 ? 106.01600 12.58100 3.33600 1.000 45.69411 207 ARG H CA 1
ATOM 4857 C C . ARG B 1 206 ? 105.98900 13.65100 2.25400 1.000 50.01453 207 ARG H C 1
ATOM 4858 O O . ARG B 1 206 ? 106.27800 14.82600 2.51700 1.000 47.44999 207 ARG H O 1
ATOM 4866 N N . ILE B 1 207 ? 105.66700 13.22600 1.04100 1.000 51.83764 208 ILE H N 1
ATOM 4867 C CA . ILE B 1 207 ? 105.54700 14.09300 -0.11700 1.000 42.53454 208 ILE H CA 1
ATOM 4868 C C . ILE B 1 207 ? 104.36600 13.58300 -0.91300 1.000 48.47135 208 ILE H C 1
ATOM 4869 O O . ILE B 1 207 ? 104.14000 12.37400 -0.98600 1.000 48.66160 208 ILE H O 1
ATOM 4874 N N . ILE B 1 208 ? 103.59800 14.49600 -1.48200 1.000 56.77706 209 ILE H N 1
ATOM 4875 C CA . ILE B 1 208 ? 102.45400 14.16900 -2.32100 1.000 47.71516 209 ILE H CA 1
ATOM 4876 C C . ILE B 1 208 ? 102.77300 14.68000 -3.71400 1.000 48.07305 209 ILE H C 1
ATOM 4877 O O . ILE B 1 208 ? 103.36500 15.75100 -3.85800 1.000 46.57441 209 ILE H O 1
ATOM 4882 N N . VAL B 1 209 ? 102.43900 13.90300 -4.73400 1.000 51.47342 210 VAL H N 1
ATOM 4883 C CA . VAL B 1 209 ? 102.79200 14.24000 -6.10600 1.000 51.01508 210 VAL H CA 1
ATOM 4884 C C . VAL B 1 209 ? 101.62600 13.86700 -7.00400 1.000 53.38919 210 VAL H C 1
ATOM 4885 O O . VAL B 1 209 ? 101.09500 12.76100 -6.90200 1.000 56.49878 210 VAL H O 1
ATOM 4889 N N . LYS B 1 210 ? 101.22200 14.78800 -7.87400 1.000 58.37763 211 LYS H N 1
ATOM 4890 C CA . LYS B 1 210 ? 100.06100 14.55400 -8.72300 1.000 56.95655 211 LYS H CA 1
ATOM 4891 C C . LYS B 1 210 ? 100.36900 13.44700 -9.71800 1.000 58.28899 211 LYS H C 1
ATOM 4892 O O . LYS B 1 210 ? 101.46500 13.39600 -10.28500 1.000 60.51414 211 LYS H O 1
ATOM 4898 N N . ALA B 1 211 ? 99.40800 12.54200 -9.91700 1.000 62.50005 212 ALA H N 1
ATOM 4899 C CA . ALA B 1 211 ? 99.65600 11.38500 -10.77300 1.000 64.06634 212 ALA H CA 1
ATOM 4900 C C . ALA B 1 211 ? 99.73700 11.78100 -12.24000 1.000 66.66218 212 ALA H C 1
ATOM 4901 O O . ALA B 1 211 ? 100.52500 11.20500 -12.99400 1.000 70.73298 212 ALA H O 1
ATOM 4903 N N . GLU B 1 212 ? 98.92400 12.75200 -12.66800 1.000 75.75554 213 GLU H N 1
ATOM 4904 C CA . GLU B 1 212 ? 99.01000 13.23700 -14.04600 1.000 74.98557 213 GLU H CA 1
ATOM 4905 C C . GLU B 1 212 ? 100.38500 13.82000 -14.34200 1.000 66.30432 213 GLU H C 1
ATOM 4906 O O . GLU B 1 212 ? 100.87000 13.71500 -15.46900 1.000 67.60246 213 GLU H O 1
ATOM 4912 N N . ASP B 1 213 ? 101.03700 14.41900 -13.34500 1.000 61.83327 214 ASP H N 1
ATOM 4913 C CA . ASP B 1 213 ? 102.38000 14.93800 -13.58700 1.000 64.31696 214 ASP H CA 1
ATOM 4914 C C . ASP B 1 213 ? 103.37600 13.80500 -13.76100 1.000 62.49442 214 ASP H C 1
ATOM 4915 O O . ASP B 1 213 ? 104.40200 13.97300 -14.43200 1.000 66.26428 214 ASP H O 1
ATOM 4920 N N . MET B 1 214 ? 103.07700 12.63600 -13.19200 1.000 61.24467 215 MET H N 1
ATOM 4921 C CA . MET B 1 214 ? 104.00100 11.50700 -13.28600 1.000 60.00631 215 MET H CA 1
ATOM 4922 C C . MET B 1 214 ? 103.92000 10.83800 -14.64600 1.000 61.43982 215 MET H C 1
ATOM 4923 O O . MET B 1 214 ? 104.94100 10.40200 -15.18800 1.000 68.06637 215 MET H O 1
ATOM 4928 N N . LYS B 1 215 ? 102.72100 10.76900 -15.22500 1.000 60.15523 216 LYS H N 1
ATOM 4929 C CA . LYS B 1 215 ? 102.57500 10.20100 -16.56700 1.000 65.06545 216 LYS H CA 1
ATOM 4930 C C . LYS B 1 215 ? 103.43000 10.93100 -17.59500 1.000 69.92782 216 LYS H C 1
ATOM 4931 O O . LYS B 1 215 ? 103.75600 10.35400 -18.63300 1.000 69.69487 216 LYS H O 1
ATOM 4937 N N . LYS B 1 216 ? 103.79400 12.18900 -17.33900 1.000 72.51729 217 LYS H N 1
ATOM 4938 C CA . LYS B 1 216 ? 104.56200 12.95400 -18.31100 1.000 72.00973 217 LYS H CA 1
ATOM 4939 C C . LYS B 1 216 ? 106.03600 12.55900 -18.36200 1.000 68.55473 217 LYS H C 1
ATOM 4940 O O . LYS B 1 216 ? 106.73200 12.95200 -19.30200 1.000 66.33509 217 LYS H O 1
ATOM 4946 N N . HIS B 1 217 ? 106.53000 11.80100 -17.39100 1.000 65.07062 218 HIS H N 1
ATOM 4947 C CA . HIS B 1 217 ? 107.91300 11.35900 -17.38400 1.000 64.58522 218 HIS H CA 1
ATOM 4948 C C . HIS B 1 217 ? 107.97100 9.87300 -17.66400 1.000 72.42487 218 HIS H C 1
ATOM 4949 O O . HIS B 1 217 ? 107.19000 9.10100 -17.10000 1.000 72.38828 218 HIS H O 1
ATOM 4956 N N . ASP B 1 218 ? 108.90500 9.48200 -18.53400 1.000 79.53193 219 ASP H N 1
ATOM 4957 C CA . ASP B 1 218 ? 109.02900 8.07800 -18.90500 1.000 72.78509 219 ASP H CA 1
ATOM 4958 C C . ASP B 1 218 ? 109.33600 7.21800 -17.68700 1.000 72.26960 219 ASP H C 1
ATOM 4959 O O . ASP B 1 218 ? 108.66400 6.20900 -17.43900 1.000 77.57185 219 ASP H O 1
ATOM 4964 N N . SER B 1 219 ? 110.33100 7.61100 -16.88900 1.000 65.44043 220 SER H N 1
ATOM 4965 C CA . SER B 1 219 ? 110.75900 6.70700 -15.82300 1.000 63.13668 220 SER H CA 1
ATOM 4966 C C . SER B 1 219 ? 109.68300 6.48100 -14.76600 1.000 64.40101 220 SER H C 1
ATOM 4967 O O . SER B 1 219 ? 109.81800 5.56100 -13.94600 1.000 62.45503 220 SER H O 1
ATOM 4970 N N . LEU B 1 220 ? 108.61100 7.27400 -14.77900 1.000 65.82246 221 LEU H N 1
ATOM 4971 C CA . LEU B 1 220 ? 107.57800 7.22000 -13.74900 1.000 61.10387 221 LEU H CA 1
ATOM 4972 C C . LEU B 1 220 ? 106.24300 6.72400 -14.26500 1.000 62.98818 221 LEU H C 1
ATOM 4973 O O . LEU B 1 220 ? 105.30700 6.59700 -13.47700 1.000 69.11666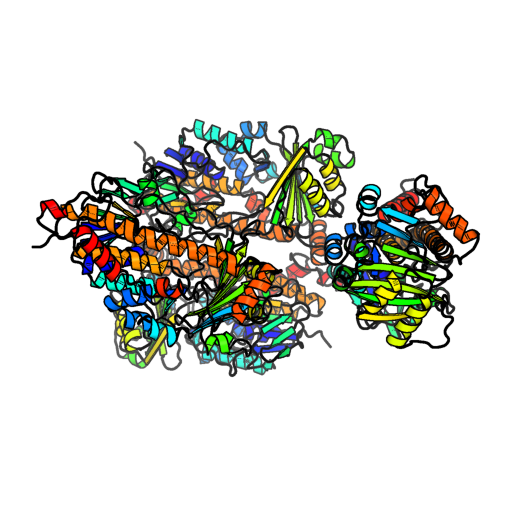 221 LEU H O 1
ATOM 4978 N N . ARG B 1 221 ? 106.10800 6.45800 -15.56200 1.000 67.46084 222 ARG H N 1
ATOM 4979 C CA . ARG B 1 221 ? 104.78400 6.10000 -16.06900 1.000 77.61198 222 ARG H CA 1
ATOM 4980 C C . ARG B 1 221 ? 104.35400 4.73600 -15.54800 1.000 81.39086 222 ARG H C 1
ATOM 4981 O O . ARG B 1 221 ? 103.15900 4.50600 -15.30100 1.000 77.74999 222 ARG H O 1
ATOM 4989 N N . GLU B 1 222 ? 105.32000 3.82500 -15.34900 1.000 78.43055 223 GLU H N 1
ATOM 4990 C CA . GLU B 1 222 ? 104.98300 2.50600 -14.81400 1.000 87.13933 223 GLU H CA 1
ATOM 4991 C C . GLU B 1 222 ? 104.17200 2.63000 -13.53200 1.000 85.16827 223 GLU H C 1
ATOM 4992 O O . GLU B 1 222 ? 103.15700 1.93700 -13.35700 1.000 78.78876 223 GLU H O 1
ATOM 4998 N N . LEU B 1 223 ? 104.59200 3.52500 -12.63800 1.000 73.63389 224 LEU H N 1
ATOM 4999 C CA . LEU B 1 223 ? 104.07300 3.51300 -11.27300 1.000 67.13989 224 LEU H CA 1
ATOM 5000 C C . LEU B 1 223 ? 102.60500 3.88700 -11.20900 1.000 72.33402 224 LEU H C 1
ATOM 5001 O O . LEU B 1 223 ? 101.95100 3.62000 -10.19600 1.000 74.91515 224 LEU H O 1
ATOM 5006 N N . VAL B 1 224 ? 102.06200 4.47100 -12.27200 1.000 78.25065 225 VAL H N 1
ATOM 5007 C CA . VAL B 1 224 ? 100.67200 4.91500 -12.28500 1.000 72.10423 225 VAL H CA 1
ATOM 5008 C C . VAL B 1 224 ? 99.80100 4.02100 -13.15600 1.000 77.63269 225 VAL H C 1
ATOM 5009 O O . VAL B 1 224 ? 98.63300 3.79600 -12.83800 1.000 76.53056 225 VAL H O 1
ATOM 5013 N N . GLU B 1 225 ? 100.34500 3.56300 -14.28700 1.000 78.70534 226 GLU H N 1
ATOM 5014 C CA . GLU B 1 225 ? 99.66000 2.56500 -15.09600 1.000 80.60748 226 GLU H CA 1
ATOM 5015 C C . GLU B 1 225 ? 99.54000 1.23400 -14.36900 1.000 84.58922 226 GLU H C 1
ATOM 5016 O O . GLU B 1 225 ? 98.56100 0.51300 -14.58100 1.000 82.36438 226 GLU H O 1
ATOM 5022 N N . HIS B 1 226 ? 100.49600 0.90000 -13.50300 1.000 82.96751 227 HIS H N 1
ATOM 5023 C CA . HIS B 1 226 ? 100.49900 -0.35600 -12.75200 1.000 74.61840 227 HIS H CA 1
ATOM 5024 C C . HIS B 1 226 ? 100.50000 -0.00500 -11.26000 1.000 71.59738 227 HIS H C 1
ATOM 5025 O O . HIS B 1 226 ? 101.51500 -0.17200 -10.56300 1.000 69.15282 227 HIS H O 1
ATOM 5032 N N . PRO B 1 227 ? 99.34900 0.49900 -10.72900 1.000 68.84486 228 PRO H N 1
ATOM 5033 C CA . PRO B 1 227 ? 99.32500 1.03400 -9.35300 1.000 62.60253 228 PRO H CA 1
ATOM 5034 C C . PRO B 1 227 ? 99.72600 0.02800 -8.29200 1.000 65.14786 228 PRO H C 1
ATOM 5035 O O . PRO B 1 227 ? 98.96800 -0.90600 -8.02800 1.000 75.23709 228 PRO H O 1
ATOM 5039 N N . SER B 1 228 ? 100.86500 0.20900 -7.63900 1.000 60.50228 229 SER H N 1
ATOM 5040 C CA . SER B 1 228 ? 101.32200 -0.78000 -6.67600 1.000 54.71164 229 SER H CA 1
ATOM 5041 C C . SER B 1 228 ? 101.78400 -0.10100 -5.39900 1.000 56.66604 229 SER H C 1
ATOM 5042 O O . SER B 1 228 ? 101.97100 1.11700 -5.35100 1.000 59.61170 229 SER H O 1
ATOM 5045 N N . ILE B 1 229 ? 102.01700 -0.90900 -4.36600 1.000 49.98873 230 ILE H N 1
ATOM 5046 C CA . ILE B 1 229 ? 102.71800 -0.42900 -3.18000 1.000 49.22527 230 ILE H CA 1
ATOM 5047 C C . ILE B 1 229 ? 104.18400 -0.78500 -3.38200 1.000 47.53667 230 ILE H C 1
ATOM 5048 O O . ILE B 1 229 ? 104.56300 -1.94100 -3.23500 1.000 48.70575 230 ILE H O 1
ATOM 5053 N N . ASN B 1 230 ? 105.01200 0.20100 -3.73100 1.000 51.67525 231 ASN H N 1
ATOM 5054 C CA . ASN B 1 230 ? 106.43600 -0.04100 -3.95100 1.000 50.34421 231 ASN H CA 1
ATOM 5055 C C . ASN B 1 230 ? 107.23200 0.37500 -2.72000 1.000 52.90739 231 ASN H C 1
ATOM 5056 O O . ASN B 1 230 ? 107.06500 1.48700 -2.21300 1.000 52.68038 231 ASN H O 1
ATOM 5061 N N . HIS B 1 231 ? 108.08300 -0.53000 -2.23500 1.000 48.14051 232 HIS H N 1
ATOM 5062 C CA . HIS B 1 231 ? 108.98100 -0.27900 -1.12000 1.000 45.66846 232 HIS H CA 1
ATOM 5063 C C . HIS B 1 231 ? 110.41100 -0.37000 -1.65100 1.000 48.16759 232 HIS H C 1
ATOM 5064 O O . HIS B 1 231 ? 110.74000 -1.32100 -2.36800 1.000 58.10873 232 HIS H O 1
ATOM 5071 N N . TRP B 1 232 ? 111.22900 0.64600 -1.35900 1.000 43.82196 233 TRP H N 1
ATOM 5072 C CA . TRP B 1 232 ? 112.66100 0.67100 -1.64100 1.000 37.49842 233 TRP H CA 1
ATOM 5073 C C . TRP B 1 232 ? 113.38800 0.44200 -0.32300 1.000 45.40156 233 TRP H C 1
ATOM 5074 O O . TRP B 1 232 ? 113.22500 1.22600 0.62400 1.000 51.64276 233 TRP H O 1
ATOM 5085 N N . MET B 1 233 ? 114.18300 -0.62200 -0.25400 1.000 44.99892 234 MET H N 1
ATOM 5086 C CA . MET B 1 233 ? 114.89300 -0.97700 0.96700 1.000 45.29997 234 MET H CA 1
ATOM 5087 C C . MET B 1 233 ? 116.33500 -0.50100 0.87200 1.000 52.88824 234 MET H C 1
ATOM 5088 O O . MET B 1 233 ? 117.00400 -0.73600 -0.14200 1.000 57.86588 234 MET H O 1
ATOM 5093 N N . GLY B 1 234 ? 116.83300 0.13500 1.92600 1.000 47.72300 235 GLY H N 1
ATOM 5094 C CA . GLY B 1 234 ? 118.18700 0.59600 1.86900 1.000 50.25029 235 GLY H CA 1
ATOM 5095 C C . GLY B 1 234 ? 118.73400 0.89100 3.23700 1.000 58.54840 235 GLY H C 1
ATOM 5096 O O . GLY B 1 234 ? 118.03900 0.80800 4.25500 1.000 62.40523 235 GLY H O 1
ATOM 5097 N N . PRO B 1 235 ? 119.98400 1.28700 3.26800 1.000 54.26201 236 PRO H N 1
ATOM 5098 C CA . PRO B 1 235 ? 120.72400 1.37400 4.53200 1.000 54.85259 236 PRO H CA 1
ATOM 5099 C C . PRO B 1 235 ? 120.07700 2.29900 5.55400 1.000 56.34343 236 PRO H C 1
ATOM 5100 O O . PRO B 1 235 ? 120.07000 3.52400 5.38300 1.000 56.48865 236 PRO H O 1
ATOM 5104 N N . ASN B 1 236 ? 119.53300 1.71800 6.62600 1.000 58.19073 237 ASN H N 1
ATOM 5105 C CA . ASN B 1 236 ? 118.88300 2.46200 7.70100 1.000 61.55586 237 ASN H CA 1
ATOM 5106 C C . ASN B 1 236 ? 117.69100 3.24600 7.21500 1.000 59.10890 237 ASN H C 1
ATOM 5107 O O . ASN B 1 236 ? 117.18200 4.10000 7.94400 1.000 58.91622 237 ASN H O 1
ATOM 5112 N N . SER B 1 237 ? 117.24400 3.00100 5.99100 1.000 58.16142 238 SER H N 1
ATOM 5113 C CA . SER B 1 237 ? 116.16900 3.79400 5.42500 1.000 51.16238 238 SER H CA 1
ATOM 5114 C C . SER B 1 237 ? 115.25700 2.90300 4.60300 1.000 52.95054 238 SER H C 1
ATOM 5115 O O . SER B 1 237 ? 115.66400 1.85200 4.07200 1.000 49.71957 238 SER H O 1
ATOM 5118 N N . HIS B 1 238 ? 114.02800 3.36100 4.46200 1.000 51.21899 239 HIS H N 1
ATOM 5119 C CA . HIS B 1 238 ? 113.18800 2.74400 3.45900 1.000 47.89622 239 HIS H CA 1
ATOM 5120 C C . HIS B 1 238 ? 112.21600 3.77700 2.95300 1.000 47.88947 239 HIS H C 1
ATOM 5121 O O . HIS B 1 238 ? 111.84200 4.68900 3.68600 1.000 50.05060 239 HIS H O 1
ATOM 5128 N N . VAL B 1 239 ? 111.87200 3.66200 1.68100 1.000 47.94853 240 VAL H N 1
ATOM 5129 C CA . VAL B 1 239 ? 110.90700 4.55200 1.05200 1.000 47.88925 240 VAL H CA 1
ATOM 5130 C C . VAL B 1 239 ? 109.72100 3.72200 0.59200 1.000 49.95596 240 VAL H C 1
ATOM 5131 O O . VAL B 1 239 ? 109.90300 2.66000 -0.00100 1.000 48.11308 240 VAL H O 1
ATOM 5135 N N . VAL B 1 240 ? 108.50900 4.20300 0.84000 1.000 55.82952 241 VAL H N 1
ATOM 5136 C CA . VAL B 1 240 ? 107.31000 3.55200 0.32800 1.000 56.54476 241 VAL H CA 1
ATOM 5137 C C . VAL B 1 240 ? 106.52500 4.55500 -0.52000 1.000 46.24255 241 VAL H C 1
ATOM 5138 O O . VAL B 1 240 ? 106.42700 5.73800 -0.17200 1.000 43.36753 241 VAL H O 1
ATOM 5142 N N . CYS B 1 241 ? 106.00400 4.08300 -1.65400 1.000 48.31522 242 CYS H N 1
ATOM 5143 C CA . CYS B 1 241 ? 105.20400 4.87900 -2.57900 1.000 50.67592 242 CYS H CA 1
ATOM 5144 C C . CYS B 1 241 ? 103.92600 4.14300 -2.90000 1.000 51.99045 242 CYS H C 1
ATOM 5145 O O . CYS B 1 241 ? 103.96700 2.95500 -3.24500 1.000 54.34097 242 CYS H O 1
ATOM 5148 N N . TYR B 1 242 ? 102.82600 4.88600 -2.90900 1.000 51.04700 243 TYR H N 1
ATOM 5149 C CA . TYR B 1 242 ? 101.52100 4.32200 -3.21200 1.000 51.97070 243 TYR H CA 1
ATOM 5150 C C . TYR B 1 242 ? 100.64700 5.45000 -3.71900 1.000 54.71841 243 TYR H C 1
ATOM 5151 O O . TYR B 1 242 ? 100.98600 6.61900 -3.57100 1.000 52.65346 243 TYR H O 1
ATOM 5160 N N . LEU B 1 243 ? 99.52500 5.10000 -4.32400 1.000 55.69998 244 LEU H N 1
ATOM 5161 C CA . LEU B 1 243 ? 98.58300 6.08000 -4.84600 1.000 45.87433 244 LEU H CA 1
ATOM 5162 C C . LEU B 1 243 ? 97.34500 6.08500 -3.97800 1.000 42.28258 244 LEU H C 1
ATOM 5163 O O . LEU B 1 243 ? 96.87800 5.01800 -3.57900 1.000 46.03892 244 LEU H O 1
ATOM 5168 N N . LEU B 1 244 ? 96.78800 7.26400 -3.70400 1.000 44.11705 245 LEU H N 1
ATOM 5169 C CA . LEU B 1 244 ? 95.48900 7.31600 -3.05700 1.000 36.00463 245 LEU H CA 1
ATOM 5170 C C . LEU B 1 244 ? 94.49000 7.84800 -4.06000 1.000 37.90441 245 LEU H C 1
ATOM 5171 O O . LEU B 1 244 ? 94.86700 8.52500 -5.02200 1.000 44.54037 245 LEU H O 1
ATOM 5176 N N . LYS B 1 245 ? 93.21500 7.52300 -3.83500 1.000 44.40975 246 LYS H N 1
ATOM 5177 C CA . LYS B 1 245 ? 92.23100 7.79700 -4.87100 1.000 47.01725 246 LYS H CA 1
ATOM 5178 C C . LYS B 1 245 ? 91.99500 9.29200 -5.02600 1.000 52.44999 246 LYS H C 1
ATOM 5179 O O . LYS B 1 245 ? 91.93600 9.80000 -6.14700 1.000 52.79615 246 LYS H O 1
ATOM 5185 N N . GLY B 1 246 ? 91.88200 10.00600 -3.90300 1.000 55.16872 247 GLY H N 1
ATOM 5186 C CA . GLY B 1 246 ? 91.20300 11.30200 -3.87800 1.000 67.94591 247 GLY H CA 1
ATOM 5187 C C . GLY B 1 246 ? 91.54300 12.21400 -5.03600 1.000 73.55553 247 GLY H C 1
ATOM 5188 O O . GLY B 1 246 ? 90.65900 12.68700 -5.75900 1.000 81.33740 247 GLY H O 1
ATOM 5189 N N . GLY B 1 247 ? 92.82100 12.51000 -5.20300 1.000 61.93073 248 GLY H N 1
ATOM 5190 C CA . GLY B 1 247 ? 93.19900 13.50700 -6.18400 1.000 57.52999 248 GLY H CA 1
ATOM 5191 C C . GLY B 1 247 ? 94.12000 13.01800 -7.27800 1.000 66.41321 248 GLY H C 1
ATOM 5192 O O . GLY B 1 247 ? 94.74900 13.82000 -7.97700 1.000 75.02136 248 GLY H O 1
ATOM 5193 N N . GLY B 1 248 ? 94.18200 11.70700 -7.46600 1.000 68.13055 249 GLY H N 1
ATOM 5194 C CA . GLY B 1 248 ? 95.30400 11.17400 -8.20600 1.000 64.26977 249 GLY H CA 1
ATOM 5195 C C . GLY B 1 248 ? 96.58900 11.57700 -7.52900 1.000 61.49917 249 GLY H C 1
ATOM 5196 O O . GLY B 1 248 ? 97.57000 11.93800 -8.20000 1.000 63.11717 249 GLY H O 1
ATOM 5197 N N . LEU B 1 249 ? 96.58600 11.58400 -6.19900 1.000 54.79286 250 LEU H N 1
ATOM 5198 C CA . LEU B 1 249 ? 97.74500 12.03800 -5.44200 1.000 54.50609 250 LEU H CA 1
ATOM 5199 C C . LEU B 1 249 ? 98.54600 10.82700 -4.99300 1.000 51.81375 250 LEU H C 1
ATOM 5200 O O . LEU B 1 249 ? 98.02300 9.93800 -4.29600 1.000 50.12840 250 LEU H O 1
ATOM 5205 N N . TYR B 1 250 ? 99.81000 10.81500 -5.38700 1.000 49.21834 251 TYR H N 1
ATOM 5206 C CA . TYR B 1 250 ? 100.73800 9.73600 -5.12700 1.000 52.02256 251 TYR H CA 1
ATOM 5207 C C . TYR B 1 250 ? 101.49100 10.11800 -3.85600 1.000 55.50693 251 TYR H C 1
ATOM 5208 O O . TYR B 1 250 ? 102.04000 11.22100 -3.77900 1.000 60.28450 251 TYR H O 1
ATOM 5217 N N . ASN B 1 251 ? 101.42300 9.27400 -2.82700 1.000 47.49460 252 ASN H N 1
ATOM 5218 C CA . ASN B 1 251 ? 102.11700 9.51700 -1.57200 1.000 47.25556 252 ASN H CA 1
ATOM 5219 C C . ASN B 1 251 ? 103.48300 8.83900 -1.60500 1.000 44.09648 252 ASN H C 1
ATOM 5220 O O . ASN B 1 251 ? 103.62300 7.72400 -2.13000 1.000 48.65139 252 ASN H O 1
ATOM 5225 N N . ILE B 1 252 ? 104.47400 9.51100 -1.02500 1.000 42.26240 253 ILE H N 1
ATOM 5226 C CA . ILE B 1 252 ? 105.87100 9.07400 -1.00400 1.000 40.30099 253 ILE H CA 1
ATOM 5227 C C . ILE B 1 252 ? 106.38200 9.34600 0.39600 1.000 40.99177 253 ILE H C 1
ATOM 5228 O O . ILE B 1 252 ? 106.53800 10.50900 0.78300 1.000 41.05999 253 ILE H O 1
ATOM 5233 N N . VAL B 1 253 ? 106.65900 8.29300 1.15300 1.000 49.87058 254 VAL H N 1
ATOM 5234 C CA . VAL B 1 253 ? 107.11300 8.42600 2.53300 1.000 47.13510 254 VAL H CA 1
ATOM 5235 C C . VAL B 1 253 ? 108.47500 7.76500 2.70900 1.000 49.73319 254 VAL H C 1
ATOM 5236 O O . VAL B 1 253 ? 108.67300 6.60100 2.33500 1.000 49.19040 254 VAL H O 1
ATOM 5240 N N . LEU B 1 254 ? 109.39400 8.50100 3.31300 1.000 49.93548 255 LEU H N 1
ATOM 5241 C CA . LEU B 1 254 ? 110.74600 8.05200 3.57400 1.000 43.79776 255 LEU H CA 1
ATOM 5242 C C . LEU B 1 254 ? 110.92000 7.94200 5.07600 1.000 42.01893 255 LEU H C 1
ATOM 5243 O O . LEU B 1 254 ? 110.69100 8.92000 5.78600 1.000 48.29174 255 LEU H O 1
ATOM 5248 N N . ALA B 1 255 ? 111.28300 6.75000 5.56500 1.000 45.09306 256 ALA H N 1
ATOM 5249 C CA . ALA B 1 255 ? 111.74200 6.55400 6.94300 1.000 47.57395 256 ALA H CA 1
ATOM 5250 C C . ALA B 1 255 ? 113.26000 6.56600 6.92900 1.000 52.88632 256 ALA H C 1
ATOM 5251 O O . ALA B 1 255 ? 113.88000 5.76200 6.22000 1.000 58.67104 256 ALA H O 1
ATOM 5253 N N . CYS B 1 256 ? 113.85100 7.44600 7.71700 1.000 45.77647 257 CYS H N 1
ATOM 5254 C CA . CYS B 1 256 ? 115.29200 7.59900 7.72400 1.000 54.63837 257 CYS H CA 1
ATOM 5255 C C . CYS B 1 256 ? 115.69000 7.94600 9.14600 1.000 63.14535 257 CYS H C 1
ATOM 5256 O O . CYS B 1 256 ? 114.82700 8.17000 10.00000 1.000 55.12542 257 CYS H O 1
ATOM 5259 N N . PRO B 1 257 ? 116.99500 7.93800 9.47600 1.000 64.63116 258 PRO H N 1
ATOM 5260 C CA . PRO B 1 257 ? 117.42700 8.23200 10.82700 1.000 63.80773 258 PRO H CA 1
ATOM 5261 C C . PRO B 1 257 ? 117.36800 9.72600 11.17600 1.000 67.47753 258 PRO H C 1
ATOM 5262 O O . PRO B 1 257 ? 117.60100 10.52400 10.30700 1.000 71.23978 258 PRO H O 1
ATOM 5266 N N . ASP B 1 258 ? 117.06200 10.05800 12.43000 1.000 69.10832 259 ASP H N 1
ATOM 5267 C CA . ASP B 1 258 ? 117.05900 11.47200 12.88700 1.000 79.37680 259 ASP H CA 1
ATOM 5268 C C . ASP B 1 258 ? 118.48500 11.87700 13.27200 1.000 87.15363 259 ASP H C 1
ATOM 5269 O O . ASP B 1 258 ? 118.70100 12.23000 14.44100 1.000 83.88743 259 ASP H O 1
ATOM 5274 N N . ASP B 1 259 ? 119.41300 11.84500 12.31300 1.000 88.69871 260 ASP H N 1
ATOM 5275 C CA . ASP B 1 259 ? 120.83400 12.18900 12.57400 1.000 82.94413 260 ASP H CA 1
ATOM 5276 C C . ASP B 1 259 ? 121.01300 13.70200 12.45800 1.000 93.41955 260 ASP H C 1
ATOM 5277 O O . ASP B 1 259 ? 122.15500 14.16200 12.56100 1.000 102.40516 260 ASP H O 1
ATOM 5282 N N . LEU B 1 260 ? 119.91200 14.43400 12.25400 1.000 99.01121 261 LEU H N 1
ATOM 5283 C CA . LEU B 1 260 ? 119.97200 15.91500 12.12500 1.000 105.36422 261 LEU H CA 1
ATOM 5284 C C . LEU B 1 260 ? 119.51600 16.55700 13.44000 1.000 112.06125 261 LEU H C 1
ATOM 5285 O O . LEU B 1 260 ? 118.47500 16.13300 13.98100 1.000 108.51903 261 LEU H O 1
ATOM 5290 N N . PRO B 1 261 ? 120.25400 17.55300 13.97800 1.000 116.03659 262 PRO H N 1
ATOM 5291 C CA . PRO B 1 261 ? 119.86500 18.22900 15.21900 1.000 120.80975 262 PRO H CA 1
ATOM 5292 C C . PRO B 1 261 ? 118.62900 19.12000 15.02600 1.000 127.09933 262 PRO H C 1
ATOM 5293 O O . PRO B 1 261 ? 117.80100 19.16200 15.91700 1.000 123.07999 262 PRO H O 1
ATOM 5297 N N . GLU B 1 262 ? 118.53300 19.79900 13.87800 1.000 126.97973 263 GLU H N 1
ATOM 5298 C CA . GLU B 1 262 ? 117.40000 20.73300 13.63400 1.000 125.39999 263 GLU H CA 1
ATOM 5299 C C . GLU B 1 262 ? 116.08000 19.95500 13.68000 1.000 125.47999 263 GLU H C 1
ATOM 5300 O O . GLU B 1 262 ? 116.07600 18.77800 13.26800 1.000 129.48185 263 GLU H O 1
ATOM 5306 N N . LEU B 1 263 ? 115.00800 20.59300 14.16100 1.000 120.73999 264 LEU H N 1
ATOM 5307 C CA . LEU B 1 263 ? 113.69800 19.90200 14.29900 1.000 128.76247 264 LEU H CA 1
ATOM 5308 C C . LEU B 1 263 ? 112.61900 20.68900 13.54900 1.000 126.89706 264 LEU H C 1
ATOM 5309 O O . LEU B 1 263 ? 112.83200 21.89300 13.30400 1.000 128.49872 264 LEU H O 1
ATOM 5314 N N . VAL B 1 264 ? 111.51300 20.02700 13.19400 1.000 122.14062 265 VAL H N 1
ATOM 5315 C CA . VAL B 1 264 ? 110.37800 20.72700 12.52100 1.000 125.54660 265 VAL H CA 1
ATOM 5316 C C . VAL B 1 264 ? 110.94600 21.64500 11.43400 1.000 126.90029 265 VAL H C 1
ATOM 5317 O O . VAL B 1 264 ? 110.62200 22.84900 11.44600 1.000 122.51999 265 VAL H O 1
ATOM 5321 N N . ASN B 1 265 ? 111.76800 21.09500 10.53700 1.000 130.96500 266 ASN H N 1
ATOM 5322 C CA . ASN B 1 265 ? 112.39100 21.91300 9.46200 1.000 114.79800 266 ASN H CA 1
ATOM 5323 C C . ASN B 1 265 ? 111.30500 22.34600 8.47100 1.000 114.22747 266 ASN H C 1
ATOM 5324 O O . ASN B 1 265 ? 110.26500 21.66200 8.40100 1.000 114.49141 266 ASN H O 1
ATOM 5329 N N . THR B 1 266 ? 111.53800 23.44100 7.74200 1.000 107.73387 267 THR H N 1
ATOM 5330 C CA . THR B 1 266 ? 110.51600 23.96800 6.79400 1.000 97.30999 267 THR H CA 1
ATOM 5331 C C . THR B 1 266 ? 110.36800 23.01900 5.59800 1.000 93.57885 267 THR H C 1
ATOM 5332 O O . THR B 1 266 ? 111.20000 22.10300 5.47400 1.000 110.00296 267 THR H O 1
ATOM 5336 N N . ALA B 1 267 ? 109.36200 23.24700 4.74700 1.000 82.80104 268 ALA H N 1
ATOM 5337 C CA . ALA B 1 267 ? 109.10500 22.35700 3.59000 1.000 84.31191 268 ALA H CA 1
ATOM 5338 C C . ALA B 1 267 ? 110.36000 22.23900 2.71900 1.000 83.14999 268 ALA H C 1
ATOM 5339 O O . ALA B 1 267 ? 110.78700 21.10000 2.45900 1.000 92.00522 268 ALA H O 1
ATOM 5341 N N . LYS B 1 268 ? 110.92400 23.37200 2.28700 1.000 90.54999 269 LYS H N 1
ATOM 5342 C CA . LYS B 1 268 ? 112.17900 23.34400 1.48800 1.000 83.15379 269 LYS H CA 1
ATOM 5343 C C . LYS B 1 268 ? 113.20500 22.50600 2.25100 1.000 76.45238 269 LYS H C 1
ATOM 5344 O O . LYS B 1 268 ? 113.67100 21.49700 1.69200 1.000 76.86276 269 LYS H O 1
ATOM 5350 N N . ALA B 1 269 ? 113.54500 22.91900 3.47400 1.000 72.86236 270 ALA H N 1
ATOM 5351 C CA . ALA B 1 269 ? 114.45900 22.13500 4.32100 1.000 71.61348 270 ALA H CA 1
ATOM 5352 C C . ALA B 1 269 ? 114.07800 20.67100 4.18100 1.000 75.12416 270 ALA H C 1
ATOM 5353 O O . ALA B 1 269 ? 114.92200 19.86400 3.77900 1.000 77.16788 270 ALA H O 1
ATOM 5355 N N . ASP B 1 270 ? 112.82500 20.36200 4.48300 1.000 76.73792 271 ASP H N 1
ATOM 5356 C CA . ASP B 1 270 ? 112.36800 18.96200 4.38600 1.000 65.79171 271 ASP H CA 1
ATOM 5357 C C . ASP B 1 270 ? 112.71600 18.43400 3.00100 1.000 61.01595 271 ASP H C 1
ATOM 5358 O O . ASP B 1 270 ? 113.28400 17.34500 2.92400 1.000 66.59357 271 ASP H O 1
ATOM 5363 N N . LEU B 1 271 ? 112.41100 19.19500 1.95600 1.000 59.89684 272 LEU H N 1
ATOM 5364 C CA . LEU B 1 271 ? 112.60800 18.70000 0.57100 1.000 56.90419 272 LEU H CA 1
ATOM 5365 C C . LEU B 1 271 ? 114.09600 18.62200 0.24600 1.000 60.31760 272 LEU H C 1
ATOM 5366 O O . LEU B 1 271 ? 114.44600 17.93400 -0.71700 1.000 60.09662 272 LEU H O 1
ATOM 5371 N N . LYS B 1 272 ? 114.92600 19.33400 1.00100 1.000 64.47319 273 LYS H N 1
ATOM 5372 C CA . LYS B 1 272 ? 116.39100 19.28900 0.78100 1.000 60.28841 273 LYS H CA 1
ATOM 5373 C C . LYS B 1 272 ? 116.91300 18.04400 1.46700 1.000 61.21211 273 LYS H C 1
ATOM 5374 O O . LYS B 1 272 ? 117.51800 17.20000 0.79900 1.000 63.05713 273 LYS H O 1
ATOM 5380 N N . GLU B 1 273 ? 116.64500 17.94200 2.76000 1.000 56.81983 274 GLU H N 1
ATOM 5381 C CA . GLU B 1 273 ? 117.06500 16.73400 3.49600 1.000 60.43225 274 GLU H CA 1
ATOM 5382 C C . GLU B 1 273 ? 116.66000 15.52600 2.64900 1.000 52.43016 274 GLU H C 1
ATOM 5383 O O . GLU B 1 273 ? 117.51700 14.68000 2.38500 1.000 56.69373 274 GLU H O 1
ATOM 5389 N N . MET B 1 274 ? 115.42100 15.50100 2.17300 1.000 49.56011 275 MET H N 1
ATOM 5390 C CA . MET B 1 274 ? 115.01300 14.37800 1.33600 1.000 53.74045 275 MET H CA 1
ATOM 5391 C C . MET B 1 274 ? 115.97100 14.18400 0.16500 1.000 55.62141 275 MET H C 1
ATOM 5392 O O . MET B 1 274 ? 116.45400 13.07400 -0.06900 1.000 57.58170 275 MET H O 1
ATOM 5397 N N . ARG B 1 275 ? 116.25900 15.24900 -0.58700 1.000 55.44530 276 ARG H N 1
ATOM 5398 C CA . ARG B 1 275 ? 117.13500 15.11100 -1.75400 1.000 56.85764 276 ARG H CA 1
ATOM 5399 C C . ARG B 1 275 ? 118.51300 14.57700 -1.36000 1.000 56.15131 276 ARG H C 1
ATOM 5400 O O . ARG B 1 275 ? 119.16800 13.87600 -2.14400 1.000 51.80733 276 ARG H O 1
ATOM 5408 N N . GLU B 1 276 ? 118.97300 14.89800 -0.14900 1.000 52.26804 277 GLU H N 1
ATOM 5409 C CA . GLU B 1 276 ? 120.30200 14.44900 0.25400 1.000 60.50302 277 GLU H CA 1
ATOM 5410 C C . GLU B 1 276 ? 120.27100 13.00400 0.72400 1.000 58.79426 277 GLU H C 1
ATOM 5411 O O . GLU B 1 276 ? 121.26200 12.28000 0.59000 1.000 63.63993 277 GLU H O 1
ATOM 5417 N N . ARG B 1 277 ? 119.15300 12.58500 1.30000 1.000 53.97376 278 ARG H N 1
ATOM 5418 C CA . ARG B 1 277 ? 118.92600 11.18400 1.58200 1.000 51.70306 278 ARG H CA 1
ATOM 5419 C C . ARG B 1 277 ? 118.71700 10.36500 0.32100 1.000 57.35774 278 ARG H C 1
ATOM 5420 O O . ARG B 1 277 ? 118.86200 9.14300 0.38200 1.000 63.79435 278 ARG H O 1
ATOM 5428 N N . PHE B 1 278 ? 118.35600 10.99200 -0.80700 1.000 52.48398 279 PHE H N 1
ATOM 5429 C CA . PHE B 1 278 ? 118.09000 10.27600 -2.05000 1.000 53.72311 279 PHE H CA 1
ATOM 5430 C C . PHE B 1 278 ? 119.28800 10.28000 -2.98200 1.000 62.22155 279 PHE H C 1
ATOM 5431 O O . PHE B 1 278 ? 119.12800 9.94800 -4.16800 1.000 66.72701 279 PHE H O 1
ATOM 5439 N N . GLU B 1 279 ? 120.48000 10.64100 -2.47000 1.000 58.89564 280 GLU H N 1
ATOM 5440 C CA . GLU B 1 279 ? 121.65700 10.80300 -3.32700 1.000 60.84316 280 GLU H CA 1
ATOM 5441 C C . GLU B 1 279 ? 121.99800 9.49700 -4.03500 1.000 62.78156 280 GLU H C 1
ATOM 5442 O O . GLU B 1 279 ? 121.97900 9.41800 -5.27200 1.000 63.73556 280 GLU H O 1
ATOM 5448 N N . GLY B 1 280 ? 122.29900 8.45800 -3.26900 1.000 54.16770 281 GLY H N 1
ATOM 5449 C CA . GLY B 1 280 ? 122.60300 7.19300 -3.90800 1.000 54.82610 281 GLY H CA 1
ATOM 5450 C C . GLY B 1 280 ? 121.38900 6.40000 -4.34900 1.000 56.61244 281 GLY H C 1
ATOM 5451 O O . GLY B 1 280 ? 121.55400 5.30300 -4.88600 1.000 54.70858 281 GLY H O 1
ATOM 5452 N N . TRP B 1 281 ? 120.18100 6.92400 -4.14900 1.000 54.66531 282 TRP H N 1
ATOM 5453 C CA . TRP B 1 281 ? 118.97400 6.11500 -4.30600 1.000 58.78425 282 TRP H CA 1
ATOM 5454 C C . TRP B 1 281 ? 118.45200 6.19400 -5.75600 1.000 57.59562 282 TRP H C 1
ATOM 5455 O O . TRP B 1 281 ? 118.93500 6.98200 -6.57600 1.000 50.65267 282 TRP H O 1
ATOM 5466 N N . ASP B 1 282 ? 117.48700 5.33100 -6.07000 1.000 55.41213 283 ASP H N 1
ATOM 5467 C CA . ASP B 1 282 ? 116.84700 5.29100 -7.37800 1.000 56.06061 283 ASP H CA 1
ATOM 5468 C C . ASP B 1 282 ? 116.70300 6.71200 -7.91900 1.000 60.21108 283 ASP H C 1
ATOM 5469 O O . ASP B 1 282 ? 116.15100 7.57600 -7.22100 1.000 61.78530 283 ASP H O 1
ATOM 5474 N N . PRO B 1 283 ? 117.22200 7.01200 -9.12200 1.000 63.12194 284 PRO H N 1
ATOM 5475 C CA . PRO B 1 283 ? 116.99700 8.35600 -9.69500 1.000 63.05087 284 PRO H CA 1
ATOM 5476 C C . PRO B 1 283 ? 115.52400 8.74000 -9.80900 1.000 55.68923 284 PRO H C 1
ATOM 5477 O O . PRO B 1 283 ? 115.19200 9.93000 -9.71000 1.000 52.23261 284 PRO H O 1
ATOM 5481 N N . ARG B 1 284 ? 114.63300 7.76700 -10.03100 1.000 52.31623 285 ARG H N 1
ATOM 5482 C CA . ARG B 1 284 ? 113.19600 8.02800 -10.03300 1.000 50.38864 285 ARG H CA 1
ATOM 5483 C C . ARG B 1 284 ? 112.74900 8.76100 -8.78200 1.000 47.79158 285 ARG H C 1
ATOM 5484 O O . ARG B 1 284 ? 111.79600 9.53800 -8.83600 1.000 50.24346 285 ARG H O 1
ATOM 5492 N N . LEU B 1 285 ? 113.42600 8.54700 -7.65300 1.000 47.23913 286 LEU H N 1
ATOM 5493 C CA . LEU B 1 285 ? 113.00600 9.21000 -6.42700 1.000 49.29926 286 LEU H CA 1
ATOM 5494 C C . LEU B 1 285 ? 113.33600 10.70600 -6.45500 1.000 52.90144 286 LEU H C 1
ATOM 5495 O O . LEU B 1 285 ? 112.46400 11.55100 -6.20700 1.000 49.13787 286 LEU H O 1
ATOM 5500 N N . THR B 1 286 ? 114.56600 11.06800 -6.78100 1.000 60.13909 287 THR H N 1
ATOM 5501 C CA . THR B 1 286 ? 114.84000 12.49400 -6.84700 1.000 51.99239 287 THR H CA 1
ATOM 5502 C C . THR B 1 286 ? 114.06900 13.16200 -7.99400 1.000 50.65666 287 THR H C 1
ATOM 5503 O O . THR B 1 286 ? 113.69300 14.33200 -7.88000 1.000 52.92865 287 THR H O 1
ATOM 5507 N N . LEU B 1 287 ? 113.76700 12.44700 -9.07900 1.000 49.85606 288 LEU H N 1
ATOM 5508 C CA . LEU B 1 287 ? 112.91100 13.04900 -10.09900 1.000 50.07485 288 LEU H CA 1
ATOM 5509 C C . LEU B 1 287 ? 111.50500 13.28900 -9.55800 1.000 53.91091 288 LEU H C 1
ATOM 5510 O O . LEU B 1 287 ? 110.88700 14.31700 -9.85400 1.000 57.99108 288 LEU H O 1
ATOM 5515 N N . LEU B 1 288 ? 110.96800 12.34200 -8.78000 1.000 53.00455 289 LEU H N 1
ATOM 5516 C CA . LEU B 1 288 ? 109.65800 12.54700 -8.16700 1.000 47.48905 289 LEU H CA 1
ATOM 5517 C C . LEU B 1 288 ? 109.67100 13.76600 -7.26200 1.000 47.81017 289 LEU H C 1
ATOM 5518 O O . LEU B 1 288 ? 108.73700 14.58300 -7.27900 1.000 49.17083 289 LEU H O 1
ATOM 5523 N N . LEU B 1 289 ? 110.73900 13.89900 -6.47200 1.000 49.46532 290 LEU H N 1
ATOM 5524 C CA . LEU B 1 289 ? 110.89300 15.01500 -5.55000 1.000 51.05454 290 LEU H CA 1
ATOM 5525 C C . LEU B 1 289 ? 110.48200 16.34900 -6.18300 1.000 54.47897 290 LEU H C 1
ATOM 5526 O O . LEU B 1 289 ? 109.87300 17.19300 -5.51900 1.000 56.26884 290 LEU H O 1
ATOM 5531 N N . SER B 1 290 ? 110.77600 16.54800 -7.46500 1.000 51.09447 291 SER H N 1
ATOM 5532 C CA . SER B 1 290 ? 110.52300 17.81100 -8.14500 1.000 49.26317 291 SER H CA 1
ATOM 5533 C C . SER B 1 290 ? 109.04800 18.04900 -8.46200 1.000 52.83853 291 SER H C 1
ATOM 5534 O O . SER B 1 290 ? 108.68900 19.16500 -8.86800 1.000 52.58023 291 SER H O 1
ATOM 5537 N N . LEU B 1 291 ? 108.19000 17.04000 -8.29600 1.000 53.27958 292 LEU H N 1
ATOM 5538 C CA . LEU B 1 291 ? 106.77400 17.15500 -8.61800 1.000 53.06850 292 LEU H CA 1
ATOM 5539 C C . LEU B 1 291 ? 105.90800 17.46400 -7.39600 1.000 53.26502 292 LEU H C 1
ATOM 5540 O O . LEU B 1 291 ? 104.66800 17.40400 -7.48300 1.000 52.07585 292 LEU H O 1
ATOM 5545 N N . VAL B 1 292 ? 106.53300 17.83900 -6.27900 1.000 49.80726 293 VAL H N 1
ATOM 5546 C CA . VAL B 1 292 ? 105.83500 17.88200 -5.00700 1.000 48.83856 293 VAL H CA 1
ATOM 5547 C C . VAL B 1 292 ? 104.62700 18.81500 -5.08000 1.000 48.90493 293 VAL H C 1
ATOM 5548 O O . VAL B 1 292 ? 104.52800 19.67900 -5.96200 1.000 56.24936 293 VAL H O 1
ATOM 5552 N N . GLN B 1 293 ? 103.66100 18.56700 -4.19300 1.000 46.34468 294 GLN H N 1
ATOM 5553 C CA . GLN B 1 293 ? 102.56100 19.46500 -3.87700 1.000 42.44062 294 GLN H CA 1
ATOM 5554 C C . GLN B 1 293 ? 102.62900 19.94700 -2.44300 1.000 45.27473 294 GLN H C 1
ATOM 5555 O O . GLN B 1 293 ? 102.43200 21.13700 -2.17200 1.000 55.06852 294 GLN H O 1
ATOM 5561 N N . GLU B 1 294 ? 102.77700 19.01100 -1.50900 1.000 48.20552 295 GLU H N 1
ATOM 5562 C CA . GLU B 1 294 ? 102.87100 19.29500 -0.08500 1.000 51.50595 295 GLU H CA 1
ATOM 5563 C C . GLU B 1 294 ? 104.02000 18.48600 0.50600 1.000 50.20923 295 GLU H C 1
ATOM 5564 O O . GLU B 1 294 ? 104.42600 17.46300 -0.05100 1.000 47.33439 295 GLU H O 1
ATOM 5570 N N . THR B 1 295 ? 104.54300 18.95900 1.63100 1.000 48.46692 296 THR H N 1
ATOM 5571 C CA . THR B 1 295 ? 105.51600 18.22000 2.41200 1.000 45.61318 296 THR H CA 1
ATOM 5572 C C . THR B 1 295 ? 105.05500 18.19200 3.85800 1.000 63.93883 296 THR H C 1
ATOM 5573 O O . THR B 1 295 ? 104.46800 19.16300 4.35700 1.000 69.29316 296 THR H O 1
ATOM 5577 N N . SER B 1 296 ? 105.31500 17.07100 4.52300 1.000 61.12617 297 SER H N 1
ATOM 5578 C CA . SER B 1 296 ? 105.12600 16.95700 5.95600 1.000 52.01839 297 SER H CA 1
ATOM 5579 C C . SER B 1 296 ? 106.29600 16.17600 6.51700 1.000 48.66055 297 SER H C 1
ATOM 5580 O O . SER B 1 296 ? 106.94900 15.40600 5.81100 1.000 45.99963 297 SER H O 1
ATOM 5583 N N . LYS B 1 297 ? 106.57000 16.39200 7.79400 1.000 57.10287 298 LYS H N 1
ATOM 5584 C CA . LYS B 1 297 ? 107.65900 15.68500 8.45700 1.000 58.46555 298 LYS H CA 1
ATOM 5585 C C . LYS B 1 297 ? 107.25600 15.49100 9.91100 1.000 54.91912 298 LYS H C 1
ATOM 5586 O O . LYS B 1 297 ? 106.83900 16.44700 10.57800 1.000 48.49706 298 LYS H O 1
ATOM 5592 N N . TRP B 1 298 ? 107.33000 14.24000 10.36900 1.000 60.02326 299 TRP H N 1
ATOM 5593 C CA . TRP B 1 298 ? 107.03100 13.88900 11.74800 1.000 56.42287 299 TRP H CA 1
ATOM 5594 C C . TRP B 1 298 ? 108.09400 12.92600 12.26700 1.000 54.63249 299 TRP H C 1
ATOM 5595 O O . TRP B 1 298 ? 108.83300 12.30900 11.49300 1.000 57.73178 299 TRP H O 1
ATOM 5606 N N . ARG B 1 299 ? 108.18100 12.82900 13.59000 1.000 57.85187 300 ARG H N 1
ATOM 5607 C CA . ARG B 1 299 ? 109.07400 11.89800 14.26700 1.000 58.85541 300 ARG H CA 1
ATOM 5608 C C . ARG B 1 299 ? 108.25700 10.69000 14.67300 1.000 55.57549 300 ARG H C 1
ATOM 5609 O O . ARG B 1 299 ? 107.26000 10.83800 15.38000 1.000 60.59006 300 ARG H O 1
ATOM 5617 N N . LEU B 1 300 ? 108.68500 9.51000 14.25000 1.000 55.87807 301 LEU H N 1
ATOM 5618 C CA . LEU B 1 300 ? 107.96600 8.28900 14.58300 1.000 56.22188 301 LEU H CA 1
ATOM 5619 C C . LEU B 1 300 ? 108.15200 7.96600 16.06300 1.000 66.42311 301 LEU H C 1
ATOM 5620 O O . LEU B 1 300 ? 109.13300 8.38700 16.68300 1.000 66.78557 301 LEU H O 1
ATOM 5625 N N . GLN B 1 301 ? 107.20500 7.20700 16.62800 1.000 73.22349 302 GLN H N 1
ATOM 5626 C CA . GLN B 1 301 ? 107.30700 6.70100 17.99500 1.000 65.82194 302 GLN H CA 1
ATOM 5627 C C . GLN B 1 301 ? 106.57700 5.37800 18.07000 1.000 59.04335 302 GLN H C 1
ATOM 5628 O O . GLN B 1 301 ? 105.79600 5.04100 17.18200 1.000 64.97281 302 GLN H O 1
ATOM 5634 N N . ASN B 1 302 ? 106.77800 4.66600 19.17900 1.000 60.73987 303 ASN H N 1
ATOM 5635 C CA . ASN B 1 302 ? 105.82200 3.63900 19.61700 1.000 67.05805 303 ASN H CA 1
ATOM 5636 C C . ASN B 1 302 ? 106.07700 3.32200 21.09200 1.000 66.37054 303 ASN H C 1
ATOM 5637 O O . ASN B 1 302 ? 106.70700 4.10200 21.81500 1.000 55.31818 303 ASN H O 1
ATOM 5642 N N . SER B 1 303 ? 105.49700 2.21500 21.55400 1.000 77.34311 304 SER H N 1
ATOM 5643 C CA . SER B 1 303 ? 105.47800 1.83500 22.96400 1.000 75.18847 304 SER H CA 1
ATOM 5644 C C . SER B 1 303 ? 105.77300 0.35300 23.07600 1.000 76.22537 304 SER H C 1
ATOM 5645 O O . SER B 1 303 ? 105.56600 -0.41500 22.12600 1.000 72.32783 304 SER H O 1
ATOM 5648 N N . GLU B 1 304 ? 106.20200 -0.04200 24.27200 1.000 76.50570 305 GLU H N 1
ATOM 5649 C CA . GLU B 1 304 ? 106.60700 -1.42100 24.49500 1.000 74.54061 305 GLU H CA 1
ATOM 5650 C C . GLU B 1 304 ? 105.40800 -2.24100 24.94100 1.000 76.66755 305 GLU H C 1
ATOM 5651 O O . GLU B 1 304 ? 104.44600 -1.71900 25.51300 1.000 74.79072 305 GLU H O 1
ATOM 5657 N N . GLU B 1 305 ? 105.47000 -3.53700 24.64500 1.000 85.21117 306 GLU H N 1
ATOM 5658 C CA . GLU B 1 305 ? 104.38000 -4.44500 24.96300 1.000 74.94418 306 GLU H CA 1
ATOM 5659 C C . GLU B 1 305 ? 104.18600 -4.50000 26.47300 1.000 78.07999 306 GLU H C 1
ATOM 5660 O O . GLU B 1 305 ? 105.15700 -4.45800 27.23900 1.000 69.13274 306 GLU H O 1
ATOM 5666 N N . MET B 1 306 ? 102.91800 -4.58900 26.89100 1.000 75.76999 307 MET H N 1
ATOM 5667 C CA . MET B 1 306 ? 102.51700 -4.63500 28.29000 1.000 64.77268 307 MET H CA 1
ATOM 5668 C C . MET B 1 306 ? 102.03300 -6.03500 28.60800 1.000 71.27865 307 MET H C 1
ATOM 5669 O O . MET B 1 306 ? 101.35400 -6.65400 27.79000 1.000 75.34002 307 MET H O 1
ATOM 5674 N N . ASP B 1 307 ? 102.40400 -6.52900 29.79200 1.000 78.77008 308 ASP H N 1
ATOM 5675 C CA . ASP B 1 307 ? 102.04900 -7.88900 30.18400 1.000 80.52999 308 ASP H CA 1
ATOM 5676 C C . ASP B 1 307 ? 100.54400 -8.04100 30.34700 1.000 79.06705 308 ASP H C 1
ATOM 5677 O O . ASP B 1 307 ? 99.96400 -9.06000 29.93400 1.000 78.94134 308 ASP H O 1
ATOM 5682 N N . LYS B 1 308 ? 99.88900 -7.04000 30.93300 1.000 76.99809 309 LYS H N 1
ATOM 5683 C CA . LYS B 1 308 ? 98.46300 -7.13700 31.21600 1.000 71.90502 309 LYS H CA 1
ATOM 5684 C C . LYS B 1 308 ? 97.72800 -5.95200 30.60700 1.000 67.58995 309 LYS H C 1
ATOM 5685 O O . LYS B 1 308 ? 98.21700 -4.81300 30.65300 1.000 64.59660 309 LYS H O 1
ATOM 5691 N N . TRP B 1 309 ? 96.56100 -6.24400 30.02800 1.000 59.84421 310 TRP H N 1
ATOM 5692 C CA . TRP B 1 309 ? 95.63000 -5.25600 29.51500 1.000 52.71439 310 TRP H CA 1
ATOM 5693 C C . TRP B 1 309 ? 94.50400 -4.96800 30.49200 1.000 58.69020 310 TRP H C 1
ATOM 5694 O O . TRP B 1 309 ? 93.99900 -3.83600 30.53400 1.000 54.23813 310 TRP H O 1
ATOM 5705 N N . SER B 1 310 ? 94.14000 -5.96600 31.30200 1.000 62.96019 311 SER H N 1
ATOM 5706 C CA . SER B 1 310 ? 92.97800 -5.94700 32.18500 1.000 62.14342 311 SER H CA 1
ATOM 5707 C C . SER B 1 310 ? 93.35300 -5.44800 33.57900 1.000 65.25295 311 SER H C 1
ATOM 5708 O O . SER B 1 310 ? 94.52500 -5.36600 33.96000 1.000 65.51266 311 SER H O 1
ATOM 5711 N N . HIS B 1 311 ? 92.32700 -5.14500 34.35700 1.000 68.78600 312 HIS H N 1
ATOM 5712 C CA . HIS B 1 311 ? 92.48200 -4.81500 35.76200 1.000 67.20474 312 HIS H CA 1
ATOM 5713 C C . HIS B 1 311 ? 91.73300 -5.84300 36.59100 1.000 70.15181 312 HIS H C 1
ATOM 5714 O O . HIS B 1 311 ? 90.75900 -6.43700 36.12700 1.000 71.59026 312 HIS H O 1
ATOM 5721 N N . GLU B 1 312 ? 92.20900 -6.04200 37.82500 1.000 71.14335 313 GLU H N 1
ATOM 5722 C CA . GLU B 1 312 ? 91.68100 -7.10200 38.67500 1.000 70.69659 313 GLU H CA 1
ATOM 5723 C C . GLU B 1 312 ? 90.17700 -7.00300 38.81600 1.000 75.54594 313 GLU H C 1
ATOM 5724 O O . GLU B 1 312 ? 89.49100 -8.02800 38.93600 1.000 73.32507 313 GLU H O 1
ATOM 5730 N N . SER B 1 313 ? 89.64300 -5.78200 38.76600 1.000 73.73090 314 SER H N 1
ATOM 5731 C CA . SER B 1 313 ? 88.19400 -5.59800 38.87000 1.000 62.53223 314 SER H CA 1
ATOM 5732 C C . SER B 1 313 ? 87.44100 -6.38600 37.80300 1.000 65.15535 314 SER H C 1
ATOM 5733 O O . SER B 1 313 ? 86.28000 -6.76000 38.01000 1.000 67.26842 314 SER H O 1
ATOM 5736 N N . GLY B 1 314 ? 88.07100 -6.62200 36.65000 1.000 67.18357 315 GLY H N 1
ATOM 5737 C CA . GLY B 1 314 ? 87.35000 -7.11700 35.49000 1.000 63.06514 315 GLY H CA 1
ATOM 5738 C C . GLY B 1 314 ? 86.37400 -6.13200 34.87500 1.000 61.09003 315 GLY H C 1
ATOM 5739 O O . GLY B 1 314 ? 85.46900 -6.55600 34.14400 1.000 64.00402 315 GLY H O 1
ATOM 5740 N N . LYS B 1 315 ? 86.51700 -4.83100 35.16900 1.000 54.65256 316 LYS H N 1
ATOM 5741 C CA . LYS B 1 315 ? 85.65800 -3.77400 34.64100 1.000 50.49538 316 LYS H CA 1
ATOM 5742 C C . LYS B 1 315 ? 86.39900 -2.81000 33.72200 1.000 53.07889 316 LYS H C 1
ATOM 5743 O O . LYS B 1 315 ? 85.82200 -1.79700 33.30100 1.000 49.16195 316 LYS H O 1
ATOM 5749 N N . PHE B 1 316 ? 87.65400 -3.11300 33.39400 1.000 57.34241 317 PHE H N 1
ATOM 5750 C CA . PHE B 1 316 ? 88.52100 -2.28100 32.57200 1.000 47.59898 317 PHE H CA 1
ATOM 5751 C C . PHE B 1 316 ? 89.43400 -3.18500 31.76500 1.000 53.43531 317 PHE H C 1
ATOM 5752 O O . PHE B 1 316 ? 89.87600 -4.22900 32.26000 1.000 62.81076 317 PHE H O 1
ATOM 5760 N N . VAL B 1 317 ? 89.69200 -2.78300 30.52100 1.000 51.41863 318 VAL H N 1
ATOM 5761 C CA . VAL B 1 317 ? 90.65200 -3.46100 29.66400 1.000 50.16857 318 VAL H CA 1
ATOM 5762 C C . VAL B 1 317 ? 91.06800 -2.47600 28.59400 1.000 49.51630 318 VAL H C 1
ATOM 5763 O O . VAL B 1 317 ? 90.32600 -1.54400 28.27100 1.000 48.58939 318 VAL H O 1
ATOM 5767 N N . LEU B 1 318 ? 92.26600 -2.67700 28.04900 1.000 52.35745 319 LEU H N 1
ATOM 5768 C CA . LEU B 1 318 ? 92.82900 -1.78900 27.04300 1.000 51.82050 319 LEU H CA 1
ATOM 5769 C C . LEU B 1 318 ? 92.61500 -2.38000 25.65600 1.000 49.63717 319 LEU H C 1
ATOM 5770 O O . LEU B 1 318 ? 92.19700 -3.52800 25.50300 1.000 49.42532 319 LEU H O 1
ATOM 5775 N N . MET B 1 319 ? 92.91400 -1.58800 24.63200 1.000 42.72704 320 MET H N 1
ATOM 5776 C CA . MET B 1 319 ? 92.82200 -2.09000 23.26900 1.000 42.00403 320 MET H CA 1
ATOM 5777 C C . MET B 1 319 ? 93.63100 -1.18700 22.35200 1.000 46.10818 320 MET H C 1
ATOM 5778 O O . MET B 1 319 ? 94.08400 -0.10800 22.74900 1.000 47.06501 320 MET H O 1
ATOM 5783 N N . GLY B 1 320 ? 93.78500 -1.64000 21.10600 1.000 45.62202 321 GLY H N 1
ATOM 5784 C CA . GLY B 1 320 ? 94.51900 -0.98000 20.03700 1.000 42.60935 321 GLY H CA 1
ATOM 5785 C C . GLY B 1 320 ? 95.87400 -0.46800 20.48700 1.000 43.47999 321 GLY H C 1
ATOM 5786 O O . GLY B 1 320 ? 96.53500 -1.03600 21.35500 1.000 51.76707 321 GLY H O 1
ATOM 5787 N N . ASP B 1 321 ? 96.28400 0.65100 19.90500 1.000 47.18063 322 ASP H N 1
ATOM 5788 C CA . ASP B 1 321 ? 97.59800 1.20900 20.19000 1.000 44.34999 322 ASP H CA 1
ATOM 5789 C C . ASP B 1 321 ? 97.82200 1.53100 21.66000 1.000 51.00370 322 ASP H C 1
ATOM 5790 O O . ASP B 1 321 ? 98.95700 1.84200 22.03700 1.000 51.61435 322 ASP H O 1
ATOM 5795 N N . ALA B 1 322 ? 96.79000 1.46800 22.50400 1.000 52.31323 323 ALA H N 1
ATOM 5796 C CA . ALA B 1 322 ? 97.02600 1.68800 23.92500 1.000 53.20310 323 ALA H CA 1
ATOM 5797 C C . ALA B 1 322 ? 97.87300 0.57000 24.51700 1.000 59.62472 323 ALA H C 1
ATOM 5798 O O . ALA B 1 322 ? 98.70100 0.81100 25.40400 1.000 69.94832 323 ALA H O 1
ATOM 5800 N N . CYS B 1 323 ? 97.70100 -0.65600 24.02400 1.000 47.64143 324 CYS H N 1
ATOM 5801 C CA . CYS B 1 323 ? 98.34100 -1.80500 24.64000 1.000 46.78975 324 CYS H CA 1
ATOM 5802 C C . CYS B 1 323 ? 99.27900 -2.56200 23.71400 1.000 53.70186 324 CYS H C 1
ATOM 5803 O O . CYS B 1 323 ? 100.23000 -3.18000 24.20300 1.000 52.68999 324 CYS H O 1
ATOM 5806 N N . HIS B 1 324 ? 99.04300 -2.52900 22.39800 1.000 56.85057 325 HIS H N 1
ATOM 5807 C CA . HIS B 1 324 ? 99.85000 -3.26100 21.41700 1.000 54.17651 325 HIS H CA 1
ATOM 5808 C C . HIS B 1 324 ? 100.27400 -2.33600 20.27500 1.000 56.64816 325 HIS H C 1
ATOM 5809 O O . HIS B 1 324 ? 100.14800 -2.65300 19.09300 1.000 51.27666 325 HIS H O 1
ATOM 5816 N N . ALA B 1 325 ? 100.93600 -1.23300 20.59400 1.000 61.76238 326 ALA H N 1
ATOM 5817 C CA . ALA B 1 325 ? 101.46100 -0.38100 19.50200 1.000 60.59405 326 ALA H CA 1
ATOM 5818 C C . ALA B 1 325 ? 102.41500 -1.18100 18.62000 1.000 57.14423 326 ALA H C 1
ATOM 5819 O O . ALA B 1 325 ? 103.25200 -1.89800 19.16400 1.000 65.09932 326 ALA H O 1
ATOM 5821 N N . THR B 1 326 ? 102.30700 -1.02600 17.30500 1.000 58.74900 327 THR H N 1
ATOM 5822 C CA . THR B 1 326 ? 103.15400 -1.81000 16.37600 1.000 66.77732 327 THR H CA 1
ATOM 5823 C C . THR B 1 326 ? 103.95600 -0.86600 15.48700 1.000 77.96506 327 THR H C 1
ATOM 5824 O O . THR B 1 326 ? 103.38600 0.13100 15.02200 1.000 81.54849 327 THR H O 1
ATOM 5828 N N . LEU B 1 327 ? 105.23300 -1.16800 15.26900 1.000 74.56126 328 LEU H N 1
ATOM 5829 C CA . LEU B 1 327 ? 106.04000 -0.33900 14.34700 1.000 75.05447 328 LEU H CA 1
ATOM 5830 C C . LEU B 1 327 ? 105.34100 -0.36300 12.99600 1.000 73.33813 328 LEU H C 1
ATOM 5831 O O . LEU B 1 327 ? 104.79800 -1.41400 12.63500 1.000 77.78999 328 LEU H O 1
ATOM 5836 N N . PRO B 1 328 ? 105.37000 0.72200 12.20800 1.000 66.92999 329 PRO H N 1
ATOM 5837 C CA . PRO B 1 328 ? 104.57900 0.77100 10.98700 1.000 65.98999 329 PRO H CA 1
ATOM 5838 C C . PRO B 1 328 ? 105.17400 -0.00700 9.81700 1.000 70.37999 329 PRO H C 1
ATOM 5839 O O . PRO B 1 328 ? 105.29500 0.57800 8.76900 1.000 78.71999 329 PRO H O 1
ATOM 5843 N N . TYR B 1 329 ? 105.48700 -1.29100 9.99300 1.000 67.63487 330 TYR H N 1
ATOM 5844 C CA . TYR B 1 329 ? 106.19400 -1.99000 8.88600 1.000 66.11733 330 TYR H CA 1
ATOM 5845 C C . TYR B 1 329 ? 105.32300 -3.07400 8.25700 1.000 64.14705 330 TYR H C 1
ATOM 5846 O O . TYR B 1 329 ? 105.32800 -3.15400 7.02600 1.000 66.79019 330 TYR H O 1
ATOM 5855 N N . LEU B 1 330 ? 104.62500 -3.88100 9.05000 1.000 59.94999 331 LEU H N 1
ATOM 5856 C CA . LEU B 1 330 ? 103.85300 -4.97000 8.40900 1.000 51.86999 331 LEU H CA 1
ATOM 5857 C C . LEU B 1 330 ? 102.54500 -4.38200 7.89400 1.000 52.83653 331 LEU H C 1
ATOM 5858 O O . LEU B 1 330 ? 101.90500 -5.05000 7.07500 1.000 55.18003 331 LEU H O 1
ATOM 5863 N N . ALA B 1 331 ? 102.18400 -3.17900 8.34800 1.000 61.07999 332 ALA H N 1
ATOM 5864 C CA . ALA B 1 331 ? 100.97100 -2.47400 7.86600 1.000 48.29999 332 ALA H CA 1
ATOM 5865 C C . ALA B 1 331 ? 99.71500 -3.10300 8.45900 1.000 45.47999 332 ALA H C 1
ATOM 5866 O O . ALA B 1 331 ? 98.73700 -3.26900 7.72200 1.000 39.07999 332 ALA H O 1
ATOM 5868 N N . GLN B 1 332 ? 99.74300 -3.38500 9.75900 1.000 45.02999 333 GLN H N 1
ATOM 5869 C CA . GLN B 1 332 ? 98.60700 -4.08100 10.40400 1.000 46.76999 333 GLN H CA 1
ATOM 5870 C C . GLN B 1 332 ? 98.23800 -3.36600 11.70000 1.000 42.98999 333 GLN H C 1
ATOM 5871 O O . GLN B 1 332 ? 97.38800 -3.88800 12.41000 1.000 51.72239 333 GLN H O 1
ATOM 5877 N N . GLY B 1 333 ? 98.82600 -2.21200 11.98400 1.000 35.90999 334 GLY H N 1
ATOM 5878 C CA . GLY B 1 333 ? 98.40600 -1.52500 13.18600 1.000 37.69999 334 GLY H CA 1
ATOM 5879 C C . GLY B 1 333 ? 96.90200 -1.27200 13.23000 1.000 36.25999 334 GLY H C 1
ATOM 5880 O O . GLY B 1 333 ? 96.20100 -1.68500 14.17300 1.000 36.68307 334 GLY H O 1
ATOM 5881 N N . ALA B 1 334 ? 96.39400 -0.57900 12.20400 1.000 27.93999 335 ALA H N 1
ATOM 5882 C CA . ALA B 1 334 ? 94.96300 -0.31900 12.12700 1.000 37.06994 335 ALA H CA 1
ATOM 5883 C C . ALA B 1 334 ? 94.18600 -1.62300 11.98600 1.000 45.60127 335 ALA H C 1
ATOM 5884 O O . ALA B 1 334 ? 93.12200 -1.80100 12.59500 1.000 44.82741 335 ALA H O 1
ATOM 5886 N N . ALA B 1 335 ? 94.71500 -2.54500 11.18400 1.000 47.47969 336 ALA H N 1
ATOM 5887 C CA . ALA B 1 335 ? 94.13300 -3.87000 11.04900 1.000 39.64440 336 ALA H CA 1
ATOM 5888 C C . ALA B 1 335 ? 93.92100 -4.54000 12.40200 1.000 40.72459 336 ALA H C 1
ATOM 5889 O O . ALA B 1 335 ? 92.83200 -5.05000 12.68000 1.000 49.84920 336 ALA H O 1
ATOM 5891 N N . ILE B 1 336 ? 94.94500 -4.58100 13.26100 1.000 36.16010 337 ILE H N 1
ATOM 5892 C CA . ILE B 1 336 ? 94.74400 -5.33600 14.49700 1.000 37.73613 337 ILE H CA 1
ATOM 5893 C C . ILE B 1 336 ? 93.92700 -4.55300 15.51500 1.000 42.37889 337 ILE H C 1
ATOM 5894 O O . ILE B 1 336 ? 93.29900 -5.16200 16.39200 1.000 44.12861 337 ILE H O 1
ATOM 5899 N N . ALA B 1 337 ? 93.88300 -3.22000 15.42000 1.000 44.38161 338 ALA H N 1
ATOM 5900 C CA . ALA B 1 337 ? 92.94700 -2.47600 16.26500 1.000 41.16354 338 ALA H CA 1
ATOM 5901 C C . ALA B 1 337 ? 91.50700 -2.76500 15.86600 1.000 37.57661 338 ALA H C 1
ATOM 5902 O O . ALA B 1 337 ? 90.63500 -2.98200 16.72000 1.000 39.08692 338 ALA H O 1
ATOM 5904 N N . VAL B 1 338 ? 91.24000 -2.76400 14.56900 1.000 32.37506 339 VAL H N 1
ATOM 5905 C CA . VAL B 1 338 ? 89.93500 -3.19500 14.08700 1.000 43.65630 339 VAL H CA 1
ATOM 5906 C C . VAL B 1 338 ? 89.62500 -4.60200 14.58600 1.000 44.63133 339 VAL H C 1
ATOM 5907 O O . VAL B 1 338 ? 88.50900 -4.88500 15.03500 1.000 44.35395 339 VAL H O 1
ATOM 5911 N N . GLU B 1 339 ? 90.59500 -5.51100 14.49400 1.000 41.63936 340 GLU H N 1
ATOM 5912 C CA . GLU B 1 339 ? 90.36200 -6.86000 14.98900 1.000 44.04231 340 GLU H CA 1
ATOM 5913 C C . GLU B 1 339 ? 89.99600 -6.84800 16.47800 1.000 48.07160 340 GLU H C 1
ATOM 5914 O O . GLU B 1 339 ? 89.11000 -7.59300 16.92800 1.000 42.81074 340 GLU H O 1
ATOM 5920 N N . ASP B 1 340 ? 90.68800 -6.03300 17.26900 1.000 46.81573 341 ASP H N 1
ATOM 5921 C CA . ASP B 1 340 ? 90.34600 -5.97400 18.68000 1.000 46.02287 341 ASP H CA 1
ATOM 5922 C C . ASP B 1 340 ? 88.88900 -5.59900 18.85000 1.000 37.72802 341 ASP H C 1
ATOM 5923 O O . ASP B 1 340 ? 88.15600 -6.23500 19.61700 1.000 42.98107 341 ASP H O 1
ATOM 5928 N N . GLY B 1 341 ? 88.45400 -4.55600 18.14700 1.000 36.83592 342 GLY H N 1
ATOM 5929 C CA . GLY B 1 341 ? 87.05900 -4.14700 18.26300 1.000 46.00959 342 GLY H CA 1
ATOM 5930 C C . GLY B 1 341 ? 86.08900 -5.24000 17.84000 1.000 39.41936 342 GLY H C 1
ATOM 5931 O O . GLY B 1 341 ? 85.06100 -5.47500 18.48700 1.000 38.39352 342 GLY H O 1
ATOM 5932 N N . ALA B 1 342 ? 86.40400 -5.92100 16.74400 1.000 33.25731 343 ALA H N 1
ATOM 5933 C CA . ALA B 1 342 ? 85.52700 -6.96700 16.24600 1.000 35.88179 343 ALA H CA 1
ATOM 5934 C C . ALA B 1 342 ? 85.41600 -8.11100 17.24700 1.000 42.53753 343 ALA H C 1
ATOM 5935 O O . ALA B 1 342 ? 84.32000 -8.62200 17.51100 1.000 44.88803 343 ALA H O 1
ATOM 5937 N N . ALA B 1 343 ? 86.54900 -8.54000 17.80100 1.000 47.90434 344 ALA H N 1
ATOM 5938 C CA . ALA B 1 343 ? 86.52800 -9.57800 18.82100 1.000 42.29642 344 ALA H CA 1
ATOM 5939 C C . ALA B 1 343 ? 85.71500 -9.13900 20.02800 1.000 39.67445 344 ALA H C 1
ATOM 5940 O O . ALA B 1 343 ? 84.92400 -9.92200 20.55900 1.000 37.73670 344 ALA H O 1
ATOM 5942 N N . LEU B 1 344 ? 85.90300 -7.89600 20.48900 1.000 34.40262 345 LEU H N 1
ATOM 5943 C CA . LEU B 1 344 ? 85.12300 -7.43500 21.62800 1.000 36.91704 345 LEU H CA 1
ATOM 5944 C C . LEU B 1 344 ? 83.62900 -7.57300 21.34500 1.000 45.31136 345 LEU H C 1
ATOM 5945 O O . LEU B 1 344 ? 82.86900 -8.04800 22.19100 1.000 42.37199 345 LEU H O 1
ATOM 5950 N N . GLY B 1 345 ? 83.18400 -7.13900 20.16200 1.000 45.64184 346 GLY H N 1
ATOM 5951 C CA . GLY B 1 345 ? 81.77300 -7.21800 19.82900 1.000 34.63874 346 GLY H CA 1
ATOM 5952 C C . GLY B 1 345 ? 81.27500 -8.65100 19.79600 1.000 43.87542 346 GLY H C 1
ATOM 5953 O O . GLY B 1 345 ? 80.26400 -8.99500 20.42200 1.000 40.99769 346 GLY H O 1
ATOM 5954 N N . THR B 1 346 ? 81.99300 -9.50000 19.06100 1.000 41.62431 347 THR H N 1
ATOM 5955 C CA . THR B 1 346 ? 81.64800 -10.91400 19.01800 1.000 39.39479 347 THR H CA 1
ATOM 5956 C C . THR B 1 346 ? 81.50800 -11.49700 20.42300 1.000 46.10326 347 THR H C 1
ATOM 5957 O O . THR B 1 346 ? 80.58400 -12.27900 20.69700 1.000 53.02976 347 THR H O 1
ATOM 5961 N N . LEU B 1 347 ? 82.40900 -11.13300 21.33400 1.000 41.59534 348 LEU H N 1
ATOM 5962 C CA . LEU B 1 347 ? 82.35200 -11.76900 22.64600 1.000 40.54936 348 LEU H CA 1
ATOM 5963 C C . LEU B 1 347 ? 81.25500 -11.17200 23.51900 1.000 40.81165 348 LEU H C 1
ATOM 5964 O O . LEU B 1 347 ? 80.55200 -11.91200 24.21400 1.000 40.53728 348 LEU H O 1
ATOM 5969 N N . PHE B 1 348 ? 81.08000 -9.84700 23.49400 1.000 42.16147 349 PHE H N 1
ATOM 5970 C CA . PHE B 1 348 ? 80.00400 -9.23400 24.26600 1.000 45.76263 349 PHE H CA 1
ATOM 5971 C C . PHE B 1 348 ? 78.64400 -9.73700 23.81400 1.000 44.54381 349 PHE H C 1
ATOM 5972 O O . PHE B 1 348 ? 77.71500 -9.78700 24.62500 1.000 41.36918 349 PHE H O 1
ATOM 5980 N N . ALA B 1 349 ? 78.50800 -10.12000 22.53900 1.000 46.92929 350 ALA H N 1
ATOM 5981 C CA . ALA B 1 349 ? 77.23000 -10.65300 22.08200 1.000 37.40372 350 ALA H CA 1
ATOM 5982 C C . ALA B 1 349 ? 76.78000 -11.81900 22.94700 1.000 47.35225 350 ALA H C 1
ATOM 5983 O O . ALA B 1 349 ? 75.57500 -12.03300 23.12000 1.000 51.57141 350 ALA H O 1
ATOM 5985 N N . HIS B 1 350 ? 77.71900 -12.57900 23.51000 1.000 51.95848 351 HIS H N 1
ATOM 5986 C CA . HIS B 1 350 ? 77.35600 -13.65500 24.42100 1.000 46.01543 351 HIS H CA 1
ATOM 5987 C C . HIS B 1 350 ? 77.24800 -13.18300 25.85900 1.000 41.15126 351 HIS H C 1
ATOM 5988 O O . HIS B 1 350 ? 77.01400 -14.00200 26.74400 1.000 47.58252 351 HIS H O 1
ATOM 5995 N N . ALA B 1 351 ? 77.41700 -11.89100 26.11700 1.000 41.56939 352 ALA H N 1
ATOM 5996 C CA . ALA B 1 351 ? 77.35000 -11.36400 27.47800 1.000 45.83475 352 ALA H CA 1
ATOM 5997 C C . ALA B 1 351 ? 75.89300 -11.08500 27.82800 1.000 46.55838 352 ALA H C 1
ATOM 5998 O O . ALA B 1 351 ? 75.43400 -9.94300 27.83500 1.000 52.73605 352 ALA H O 1
ATOM 6000 N N . THR B 1 352 ? 75.16400 -12.15300 28.15600 1.000 45.07364 353 THR H N 1
ATOM 6001 C CA . THR B 1 352 ? 73.73600 -12.07300 28.46300 1.000 49.41512 353 THR H CA 1
ATOM 6002 C C . THR B 1 352 ? 73.43700 -11.95400 29.95000 1.000 54.46782 353 THR H C 1
ATOM 6003 O O . THR B 1 352 ? 72.26200 -12.01900 30.33200 1.000 54.10242 353 THR H O 1
ATOM 6007 N N . HIS B 1 353 ? 74.46300 -11.80000 30.79000 1.000 53.25382 354 HIS H N 1
ATOM 6008 C CA . HIS B 1 353 ? 74.34000 -11.70300 32.23900 1.000 56.36513 354 HIS H CA 1
ATOM 6009 C C . HIS B 1 353 ? 75.52100 -10.87800 32.72900 1.000 53.70371 354 HIS H C 1
ATOM 6010 O O . HIS B 1 353 ? 76.61700 -10.99700 32.16500 1.000 61.17536 354 HIS H O 1
ATOM 6017 N N . PRO B 1 354 ? 75.35400 -10.04700 33.75600 1.000 49.93409 355 PRO H N 1
ATOM 6018 C CA . PRO B 1 354 ? 76.49500 -9.23600 34.19900 1.000 49.88705 355 PRO H CA 1
ATOM 6019 C C . PRO B 1 354 ? 77.69300 -10.07200 34.61100 1.000 57.22077 355 PRO H C 1
ATOM 6020 O O . PRO B 1 354 ? 78.83400 -9.66200 34.36000 1.000 62.71549 355 PRO H O 1
ATOM 6024 N N . SER B 1 355 ? 77.47600 -11.24200 35.22200 1.000 51.33046 356 SER H N 1
ATOM 6025 C CA . SER B 1 355 ? 78.59300 -12.02900 35.73900 1.000 56.49244 356 SER H CA 1
ATOM 6026 C C . SER B 1 355 ? 79.51000 -12.53400 34.63300 1.000 58.16002 356 SER H C 1
ATOM 6027 O O . SER B 1 355 ? 80.63500 -12.96100 34.92200 1.000 53.58999 356 SER H O 1
ATOM 6030 N N . LEU B 1 356 ? 79.03900 -12.51000 33.38300 1.000 55.37842 357 LEU H N 1
ATOM 6031 C CA . LEU B 1 356 ? 79.80500 -12.97700 32.24200 1.000 53.96111 357 LEU H CA 1
ATOM 6032 C C . LEU B 1 356 ? 80.79800 -11.94400 31.73200 1.000 49.80277 357 LEU H C 1
ATOM 6033 O O . LEU B 1 356 ? 81.74400 -12.30300 31.01800 1.000 42.92826 357 LEU H O 1
ATOM 6038 N N . VAL B 1 357 ? 80.60700 -10.67400 32.06400 1.000 52.15662 358 VAL H N 1
ATOM 6039 C CA . VAL B 1 357 ? 81.47800 -9.64800 31.50000 1.000 51.20773 358 VAL H CA 1
ATOM 6040 C C . VAL B 1 357 ? 82.93100 -9.91200 31.82500 1.000 53.93692 358 VAL H C 1
ATOM 6041 O O . VAL B 1 357 ? 83.75100 -9.97800 30.88100 1.000 58.45589 358 VAL H O 1
ATOM 6045 N N . PRO B 1 358 ? 83.33500 -10.15500 33.07800 1.000 52.66958 359 PRO H N 1
ATOM 6046 C CA . PRO B 1 358 ? 84.76400 -10.33200 33.35900 1.000 51.44420 359 PRO H CA 1
ATOM 6047 C C . PRO B 1 358 ? 85.36700 -11.45100 32.54400 1.000 45.70509 359 PRO H C 1
ATOM 6048 O O . PRO B 1 358 ? 86.49300 -11.32100 32.05300 1.000 43.68871 359 PRO H O 1
ATOM 6052 N N . ASP B 1 359 ? 84.62200 -12.54100 32.36500 1.000 41.66163 360 ASP H N 1
ATOM 6053 C CA . ASP B 1 359 ? 85.11400 -13.65300 31.57000 1.000 41.25342 360 ASP H CA 1
ATOM 6054 C C . ASP B 1 359 ? 85.20500 -13.29900 30.08800 1.000 44.10159 360 ASP H C 1
ATOM 6055 O O . ASP B 1 359 ? 86.09200 -13.80700 29.38400 1.000 44.67689 360 ASP H O 1
ATOM 6060 N N . VAL B 1 360 ? 84.33400 -12.40300 29.60700 1.000 50.28786 361 VAL H N 1
ATOM 6061 C CA . VAL B 1 360 ? 84.45500 -11.89500 28.23700 1.000 45.16451 361 VAL H CA 1
ATOM 6062 C C . VAL B 1 360 ? 85.74500 -11.10000 28.07300 1.000 48.80865 361 VAL H C 1
ATOM 6063 O O . VAL B 1 360 ? 86.45000 -11.22500 27.05700 1.000 50.32827 361 VAL H O 1
ATOM 6067 N N . LEU B 1 361 ? 86.08200 -10.27700 29.07600 1.000 43.22357 362 LEU H N 1
ATOM 6068 C CA . LEU B 1 361 ? 87.31700 -9.50300 28.99500 1.000 42.39150 362 LEU H CA 1
ATOM 6069 C C . LEU B 1 361 ? 88.54900 -10.40400 29.10400 1.000 45.61355 362 LEU H C 1
ATOM 6070 O O . LEU B 1 361 ? 89.55700 -10.16800 28.42400 1.000 48.15522 362 LEU H O 1
ATOM 6075 N N . THR B 1 362 ? 88.48200 -11.45800 29.92700 1.000 38.45178 363 THR H N 1
ATOM 6076 C CA . THR B 1 362 ? 89.60200 -12.40000 29.99900 1.000 41.06625 363 THR H CA 1
ATOM 6077 C C . THR B 1 362 ? 89.82400 -13.10300 28.65900 1.000 45.43473 363 THR H C 1
ATOM 6078 O O . THR B 1 362 ? 90.96800 -13.22800 28.18100 1.000 42.72035 363 THR H O 1
ATOM 6082 N N . ILE B 1 363 ? 88.74200 -13.58700 28.04600 1.000 44.56502 364 ILE H N 1
ATOM 6083 C CA . ILE B 1 363 ? 88.86000 -14.24100 26.74900 1.000 40.84147 364 ILE H CA 1
ATOM 6084 C C . ILE B 1 363 ? 89.43100 -13.28300 25.71300 1.000 44.79363 364 ILE H C 1
ATOM 6085 O O . ILE B 1 363 ? 90.32500 -13.63700 24.92300 1.000 38.57137 364 ILE H O 1
ATOM 6090 N N . TYR B 1 364 ? 88.89700 -12.06200 25.68100 1.000 47.90946 365 TYR H N 1
ATOM 6091 C CA . TYR B 1 364 ? 89.41700 -11.04300 24.78400 1.000 43.74980 365 TYR H CA 1
ATOM 6092 C C . TYR B 1 364 ? 90.92700 -10.85800 24.96400 1.000 44.88476 365 TYR H C 1
ATOM 6093 O O . TYR B 1 364 ? 91.69300 -10.91200 23.99600 1.000 46.88685 365 TYR H O 1
ATOM 6102 N N . GLU B 1 365 ? 91.37800 -10.65500 26.19900 1.000 42.65688 366 GLU H N 1
ATOM 6103 C CA . GLU B 1 365 ? 92.79700 -10.40600 26.41600 1.000 44.34327 366 GLU H CA 1
ATOM 6104 C C . GLU B 1 365 ? 93.65700 -11.58200 25.96100 1.000 39.66287 366 GLU H C 1
ATOM 6105 O O . GLU B 1 365 ? 94.70700 -11.38500 25.34300 1.000 39.06862 366 GLU H O 1
ATOM 6111 N N . GLN B 1 366 ? 93.23800 -12.81500 26.25600 1.000 38.42379 367 GLN H N 1
ATOM 6112 C CA . GLN B 1 366 ? 94.01800 -13.96100 25.79100 1.000 40.55535 367 GLN H CA 1
ATOM 6113 C C . GLN B 1 366 ? 94.14000 -13.96400 24.26900 1.000 46.61287 367 GLN H C 1
ATOM 6114 O O . GLN B 1 366 ? 95.25400 -13.94500 23.71100 1.000 51.48736 367 GLN H O 1
ATOM 6120 N N . ILE B 1 367 ? 92.99600 -14.03400 23.57700 1.000 49.30841 368 ILE H N 1
ATOM 6121 C CA . ILE B 1 367 ? 93.06200 -14.30000 22.14500 1.000 49.49583 368 ILE H CA 1
ATOM 6122 C C . ILE B 1 367 ? 93.61800 -13.10900 21.40000 1.000 50.23664 368 ILE H C 1
ATOM 6123 O O . ILE B 1 367 ? 94.07700 -13.25200 20.26200 1.000 60.50249 368 ILE H O 1
ATOM 6128 N N . ARG B 1 368 ? 93.57200 -11.91700 21.98900 1.000 41.79163 369 ARG H N 1
ATOM 6129 C CA . ARG B 1 368 ? 94.14000 -10.78000 21.28100 1.000 47.23198 369 ARG H CA 1
ATOM 6130 C C . ARG B 1 368 ? 95.61200 -10.56900 21.60600 1.000 49.92718 369 ARG H C 1
ATOM 6131 O O . ARG B 1 368 ? 96.37200 -10.11800 20.74200 1.000 53.86111 369 ARG H O 1
ATOM 6139 N N . LYS B 1 369 ? 96.04300 -10.89000 22.82300 1.000 49.64514 370 LYS H N 1
ATOM 6140 C CA . LYS B 1 369 ? 97.43500 -10.68400 23.17600 1.000 48.86066 370 LYS H CA 1
ATOM 6141 C C . LYS B 1 369 ? 98.32800 -11.67400 22.43700 1.000 47.86709 370 LYS H C 1
ATOM 6142 O O . LYS B 1 369 ? 99.39900 -11.30600 21.93000 1.000 46.60999 370 LYS H O 1
ATOM 6148 N N . SER B 1 370 ? 97.88400 -12.93300 22.32400 1.000 51.30088 371 SER H N 1
ATOM 6149 C CA . SER B 1 370 ? 98.72000 -13.89600 21.61400 1.000 55.57102 371 SER H CA 1
ATOM 6150 C C . SER B 1 370 ? 98.80600 -13.55800 20.12800 1.000 53.77815 371 SER H C 1
ATOM 6151 O O . SER B 1 370 ? 99.83200 -13.82200 19.48900 1.000 59.08549 371 SER H O 1
ATOM 6154 N N . ARG B 1 371 ? 97.77000 -12.91000 19.58100 1.000 50.45971 372 ARG H N 1
ATOM 6155 C CA . ARG B 1 371 ? 97.77400 -12.47800 18.17800 1.000 50.94859 372 ARG H CA 1
ATOM 6156 C C . ARG B 1 371 ? 98.67400 -11.25600 17.95600 1.000 52.35437 372 ARG H C 1
ATOM 6157 O O . ARG B 1 371 ? 99.58500 -11.25900 17.10800 1.000 61.62890 372 ARG H O 1
ATOM 6165 N N . THR B 1 372 ? 98.42500 -10.18700 18.70800 1.000 49.66054 373 THR H N 1
ATOM 6166 C CA . THR B 1 372 ? 99.18400 -8.97000 18.49300 1.000 53.29352 373 THR H CA 1
ATOM 6167 C C . THR B 1 372 ? 100.66300 -9.13600 18.82200 1.000 57.72721 373 THR H C 1
ATOM 6168 O O . THR B 1 372 ? 101.49100 -8.51300 18.15700 1.000 58.26682 373 THR H O 1
ATOM 6172 N N . THR B 1 373 ? 101.03500 -9.91500 19.84800 1.000 57.94371 374 THR H N 1
ATOM 6173 C CA . THR B 1 373 ? 102.46200 -10.01300 20.13600 1.000 60.50590 374 THR H CA 1
ATOM 6174 C C . THR B 1 373 ? 103.20800 -10.53600 18.92300 1.000 61.07328 374 THR H C 1
ATOM 6175 O O . THR B 1 373 ? 104.26900 -10.00800 18.54900 1.000 62.14686 374 THR H O 1
ATOM 6179 N N . ARG B 1 374 ? 102.66700 -11.58900 18.30800 1.000 56.38057 375 ARG H N 1
ATOM 6180 C CA . ARG B 1 374 ? 103.24900 -12.11000 17.08600 1.000 55.07331 375 ARG H CA 1
ATOM 6181 C C . ARG B 1 374 ? 103.30800 -11.04400 16.01000 1.000 53.09880 375 ARG H C 1
ATOM 6182 O O . ARG B 1 374 ? 104.28400 -10.98800 15.24900 1.000 56.44928 375 ARG H O 1
ATOM 6190 N N . VAL B 1 375 ? 102.29500 -10.17600 15.93700 1.000 60.58569 376 VAL H N 1
ATOM 6191 C CA . VAL B 1 375 ? 102.31200 -9.16800 14.87500 1.000 59.25465 376 VAL H CA 1
ATOM 6192 C C . VAL B 1 375 ? 103.38100 -8.10700 15.13500 1.000 58.39298 376 VAL H C 1
ATOM 6193 O O . VAL B 1 375 ? 104.05600 -7.64000 14.20900 1.000 58.16999 376 VAL H O 1
ATOM 6197 N N . VAL B 1 376 ? 103.51600 -7.68000 16.38900 1.000 63.25125 377 VAL H N 1
ATOM 6198 C CA . VAL B 1 376 ? 104.54400 -6.71000 16.75800 1.000 59.86140 377 VAL H CA 1
ATOM 6199 C C . VAL B 1 376 ? 105.91100 -7.25800 16.41700 1.000 57.76530 377 VAL H C 1
ATOM 6200 O O . VAL B 1 376 ? 106.76300 -6.56300 15.84500 1.000 63.17298 377 VAL H O 1
ATOM 6204 N N . ARG B 1 377 ? 106.13900 -8.52100 16.77400 1.000 62.29560 378 ARG H N 1
ATOM 6205 C CA . ARG B 1 377 ? 107.40700 -9.17600 16.48500 1.000 68.24108 378 ARG H CA 1
ATOM 6206 C C . ARG B 1 377 ? 107.68400 -9.20200 14.98400 1.000 65.23147 378 ARG H C 1
ATOM 6207 O O . ARG B 1 377 ? 108.81000 -8.93600 14.52500 1.000 74.44864 378 ARG H O 1
ATOM 6215 N N . GLY B 1 378 ? 106.65800 -9.52600 14.20100 1.000 62.98242 379 GLY H N 1
ATOM 6216 C CA . GLY B 1 378 ? 106.84600 -9.57200 12.76500 1.000 64.16028 379 GLY H CA 1
ATOM 6217 C C . GLY B 1 378 ? 107.20300 -8.21900 12.19200 1.000 63.59821 379 GLY H C 1
ATOM 6218 O O . GLY B 1 378 ? 108.03200 -8.11100 11.28700 1.000 67.22268 379 GLY H O 1
ATOM 6219 N N . SER B 1 379 ? 106.54800 -7.16900 12.68800 1.000 64.50708 380 SER H N 1
ATOM 6220 C CA . SER B 1 379 ? 106.88000 -5.82300 12.23700 1.000 69.15591 380 SER H CA 1
ATOM 6221 C C . SER B 1 379 ? 108.34400 -5.51000 12.52300 1.000 68.30705 380 SER H C 1
ATOM 6222 O O . SER B 1 379 ? 109.05100 -4.97200 11.66200 1.000 65.79988 380 SER H O 1
ATOM 6225 N N . THR B 1 380 ? 108.81900 -5.85000 13.72800 1.000 65.90264 381 THR H N 1
ATOM 6226 C CA . THR B 1 380 ? 110.22200 -5.60200 14.04300 1.000 68.96963 381 THR H CA 1
ATOM 6227 C C . THR B 1 380 ? 111.13300 -6.32500 13.05900 1.000 74.79771 381 THR H C 1
ATOM 6228 O O . THR B 1 380 ? 112.09100 -5.73200 12.52500 1.000 74.26962 381 THR H O 1
ATOM 6232 N N A LYS B 1 381 ? 110.83500 -7.60200 12.79900 0.430 75.39999 382 LYS H N 1
ATOM 6233 N N B LYS B 1 381 ? 110.87400 -7.62300 12.82900 0.570 68.67595 382 LYS H N 1
ATOM 6234 C CA A LYS B 1 381 ? 111.62600 -8.38300 11.85700 0.430 71.92999 382 LYS H CA 1
ATOM 6235 C CA B LYS B 1 381 ? 111.66100 -8.37400 11.84700 0.570 71.15507 382 LYS H CA 1
ATOM 6236 C C A LYS B 1 381 ? 111.62900 -7.73100 10.48200 0.430 73.11392 382 LYS H C 1
ATOM 6237 C C B LYS B 1 381 ? 111.64600 -7.68600 10.48400 0.570 69.14606 382 LYS H C 1
ATOM 6238 O O A LYS B 1 381 ? 112.67300 -7.65300 9.82300 0.430 76.53999 382 LYS H O 1
ATOM 6239 O O B LYS B 1 381 ? 112.68600 -7.58000 9.82100 0.570 70.64999 382 LYS H O 1
ATOM 6250 N N . GLN B 1 382 ? 110.47300 -7.23100 10.04400 1.000 69.60795 383 GLN H N 1
ATOM 6251 C CA . GLN B 1 382 ? 110.37800 -6.58900 8.73800 1.000 65.75020 383 GLN H CA 1
ATOM 6252 C C . GLN B 1 382 ? 111.22400 -5.33300 8.68300 1.000 63.64819 383 GLN H C 1
ATOM 6253 O O . GLN B 1 382 ? 111.81800 -5.02900 7.64700 1.000 61.98339 383 GLN H O 1
ATOM 6259 N N . ARG B 1 383 ? 111.24400 -4.56600 9.77500 1.000 67.29343 384 ARG H N 1
ATOM 6260 C CA . ARG B 1 383 ? 112.13700 -3.41600 9.88400 1.000 61.19444 384 ARG H CA 1
ATOM 6261 C C . ARG B 1 383 ? 113.57900 -3.82600 9.63400 1.000 65.18383 384 ARG H C 1
ATOM 6262 O O . ARG B 1 383 ? 114.25500 -3.28600 8.75200 1.000 63.97147 384 ARG H O 1
ATOM 6270 N N . ASP B 1 384 ? 114.06200 -4.77900 10.43700 1.000 71.89913 385 ASP H N 1
ATOM 6271 C CA . ASP B 1 384 ? 115.44200 -5.25400 10.31500 1.000 66.83225 385 ASP H CA 1
ATOM 6272 C C . ASP B 1 384 ? 115.75300 -5.71200 8.89300 1.000 62.76275 385 ASP H C 1
ATOM 6273 O O . ASP B 1 384 ? 116.87500 -5.54200 8.40200 1.000 64.07971 385 ASP H O 1
ATOM 6278 N N . ILE B 1 385 ? 114.77300 -6.31100 8.23000 1.000 60.44867 386 ILE H N 1
ATOM 6279 C CA . ILE B 1 385 ? 114.95000 -6.73500 6.84400 1.000 61.23266 386 ILE H CA 1
ATOM 6280 C C . ILE B 1 385 ? 115.08500 -5.52600 5.92500 1.000 62.73237 386 ILE H C 1
ATOM 6281 O O . ILE B 1 385 ? 116.00400 -5.43800 5.10400 1.000 61.82780 386 ILE H O 1
ATOM 6286 N N . PHE B 1 386 ? 114.14000 -4.59000 6.02000 1.000 62.11310 387 PHE H N 1
ATOM 6287 C CA . PHE B 1 386 ? 114.15400 -3.43200 5.13800 1.000 58.12989 387 PHE H CA 1
ATOM 6288 C C . PHE B 1 386 ? 115.42300 -2.62700 5.29700 1.000 60.63841 387 PHE H C 1
ATOM 6289 O O . PHE B 1 386 ? 115.87900 -1.98700 4.34100 1.000 66.18479 387 PHE H O 1
ATOM 6297 N N . HIS B 1 387 ? 115.99100 -2.61700 6.49000 1.000 54.48340 388 HIS H N 1
ATOM 6298 C CA . HIS B 1 387 ? 116.95600 -1.58600 6.81800 1.000 62.06553 388 HIS H CA 1
ATOM 6299 C C . HIS B 1 387 ? 118.40800 -2.02700 6.72100 1.000 60.90352 388 HIS H C 1
ATOM 6300 O O . HIS B 1 387 ? 119.29500 -1.22600 7.04100 1.000 51.91971 388 HIS H O 1
ATOM 6307 N N . MET B 1 388 ? 118.67700 -3.24500 6.24700 1.000 59.65586 389 MET H N 1
ATOM 6308 C CA . MET B 1 388 ? 120.04700 -3.73500 6.19300 1.000 55.86117 389 MET H CA 1
ATOM 6309 C C . MET B 1 388 ? 120.92500 -2.79200 5.36500 1.000 60.83991 389 MET H C 1
ATOM 6310 O O . MET B 1 388 ? 120.59800 -2.51200 4.19200 1.000 58.38765 389 MET H O 1
ATOM 6315 N N . PRO B 1 389 ? 122.04200 -2.30500 5.91400 1.000 57.97458 390 PRO H N 1
ATOM 6316 C CA . PRO B 1 389 ? 122.98500 -1.55600 5.09200 1.000 62.33527 390 PRO H CA 1
ATOM 6317 C C . PRO B 1 389 ? 123.55000 -2.46300 4.01600 1.000 60.29936 390 PRO H C 1
ATOM 6318 O O . PRO B 1 389 ? 123.36600 -3.68100 4.02000 1.000 56.71406 390 PRO H O 1
ATOM 6322 N N . ASP B 1 390 ? 124.24400 -1.83500 3.07000 1.000 64.64704 391 ASP H N 1
ATOM 6323 C CA . ASP B 1 390 ? 124.96200 -2.58900 2.05000 1.000 63.97223 391 ASP H CA 1
ATOM 6324 C C . ASP B 1 390 ? 126.04100 -3.43900 2.71600 1.000 70.53328 391 ASP H C 1
ATOM 6325 O O . ASP B 1 390 ? 126.77600 -2.96000 3.58600 1.000 60.16291 391 ASP H O 1
ATOM 6330 N N . GLY B 1 391 ? 126.09300 -4.71400 2.35200 1.000 68.40482 392 GLY H N 1
ATOM 6331 C CA . GLY B 1 391 ? 127.02400 -5.62900 2.95500 1.000 62.64580 392 GLY H CA 1
ATOM 6332 C C . GLY B 1 391 ? 126.71300 -7.06400 2.59900 1.000 65.28241 392 GLY H C 1
ATOM 6333 O O . GLY B 1 391 ? 125.86000 -7.35700 1.73900 1.000 64.99278 392 GLY H O 1
ATOM 6334 N N . PRO B 1 392 ? 127.41800 -7.99000 3.26200 1.000 69.83315 393 PRO H N 1
ATOM 6335 C CA . PRO B 1 392 ? 127.24800 -9.41800 2.93800 1.000 70.81968 393 PRO H CA 1
ATOM 6336 C C . PRO B 1 392 ? 125.85800 -9.92600 3.26500 1.000 61.56175 393 PRO H C 1
ATOM 6337 O O . PRO B 1 392 ? 125.25900 -10.61600 2.43400 1.000 60.49853 393 PRO H O 1
ATOM 6341 N N . ARG B 1 393 ? 125.31400 -9.57200 4.43800 1.000 57.44395 394 ARG H N 1
ATOM 6342 C CA . ARG B 1 393 ? 123.94100 -9.94700 4.76600 1.000 63.49234 394 ARG H CA 1
ATOM 6343 C C . ARG B 1 393 ? 122.96900 -9.40800 3.73700 1.000 65.41213 394 ARG H C 1
ATOM 6344 O O . ARG B 1 393 ? 122.06300 -10.12900 3.31200 1.000 62.74263 394 ARG H O 1
ATOM 6352 N N . GLN B 1 394 ? 123.12100 -8.12700 3.36900 1.000 64.81451 395 GLN H N 1
ATOM 6353 C CA . GLN B 1 394 ? 122.27000 -7.51300 2.34900 1.000 62.49159 395 GLN H CA 1
ATOM 6354 C C . GLN B 1 394 ? 122.30500 -8.30000 1.04600 1.000 62.57969 395 GLN H C 1
ATOM 6355 O O . GLN B 1 394 ? 121.25600 -8.57800 0.44200 1.000 60.34729 395 GLN H O 1
ATOM 6361 N N . ARG B 1 395 ? 123.50300 -8.66600 0.59400 1.000 60.88551 396 ARG H N 1
ATOM 6362 C CA . ARG B 1 395 ? 123.60900 -9.41300 -0.65600 1.000 64.84809 396 ARG H CA 1
ATOM 6363 C C . ARG B 1 395 ? 122.96100 -10.79600 -0.53100 1.000 66.71663 396 ARG H C 1
ATOM 6364 O O . ARG B 1 395 ? 122.30000 -11.27000 -1.47300 1.000 54.38554 396 ARG H O 1
ATOM 6372 N N . GLU B 1 396 ? 123.08900 -11.44500 0.64400 1.000 65.58462 397 GLU H N 1
ATOM 6373 C CA . GLU B 1 396 ? 122.40500 -12.72700 0.83600 1.000 59.75982 397 GLU H CA 1
ATOM 6374 C C . GLU B 1 396 ? 120.89600 -12.53300 0.83400 1.000 60.89535 397 GLU H C 1
ATOM 6375 O O . GLU B 1 396 ? 120.17400 -13.29000 0.17700 1.000 58.47108 397 GLU H O 1
ATOM 6381 N N . ARG B 1 397 ? 120.41400 -11.49800 1.52600 1.000 63.17128 398 ARG H N 1
ATOM 6382 C CA . ARG B 1 397 ? 118.98500 -11.19300 1.56200 1.000 58.93706 398 ARG H CA 1
ATOM 6383 C C . ARG B 1 397 ? 118.42500 -11.00900 0.15700 1.000 57.48219 398 ARG H C 1
ATOM 6384 O O . ARG B 1 397 ? 117.41900 -11.63400 -0.21500 1.000 56.12985 398 ARG H O 1
ATOM 6392 N N . ASP B 1 398 ? 119.07500 -10.16400 -0.64100 1.000 56.96922 399 ASP H N 1
ATOM 6393 C CA . ASP B 1 398 ? 118.60300 -9.95300 -2.00200 1.000 51.14464 399 ASP H CA 1
ATOM 6394 C C . ASP B 1 398 ? 118.66100 -11.25400 -2.79300 1.000 59.67739 399 ASP H C 1
ATOM 6395 O O . ASP B 1 398 ? 117.70800 -11.58500 -3.52100 1.000 58.66797 399 ASP H O 1
ATOM 6400 N N . ARG B 1 399 ? 119.73500 -12.04100 -2.60800 1.000 63.63933 400 ARG H N 1
ATOM 6401 C CA . ARG B 1 399 ? 119.84700 -13.31600 -3.31600 1.000 65.15456 400 ARG H CA 1
ATOM 6402 C C . ARG B 1 399 ? 118.68400 -14.24200 -2.97500 1.000 65.30504 400 ARG H C 1
ATOM 6403 O O . ARG B 1 399 ? 118.06800 -14.84000 -3.86700 1.000 60.31362 400 ARG H O 1
ATOM 6411 N N . GLN B 1 400 ? 118.36100 -14.35800 -1.69100 1.000 61.36276 401 GLN H N 1
ATOM 6412 C CA . GLN B 1 400 ? 117.26000 -15.22400 -1.29200 1.000 59.77322 401 GLN H CA 1
ATOM 6413 C C . GLN B 1 400 ? 115.96200 -14.76500 -1.91900 1.000 61.08584 401 GLN H C 1
ATOM 6414 O O . GLN B 1 400 ? 115.28000 -15.55300 -2.58900 1.000 58.96408 401 GLN H O 1
ATOM 6420 N N . LEU B 1 401 ? 115.62000 -13.48300 -1.74300 1.000 60.23278 402 LEU H N 1
ATOM 6421 C CA . LEU B 1 401 ? 114.40000 -12.96200 -2.37100 1.000 62.44109 402 LEU H CA 1
ATOM 6422 C C . LEU B 1 401 ? 114.30300 -13.36900 -3.84000 1.000 61.15438 402 LEU H C 1
ATOM 6423 O O . LEU B 1 401 ? 113.33000 -14.01700 -4.25100 1.000 53.78834 402 LEU H O 1
ATOM 6428 N N . LEU B 1 402 ? 115.33000 -13.03900 -4.62800 1.000 66.87118 403 LEU H N 1
ATOM 6429 C CA . LEU B 1 402 ? 115.28700 -13.29300 -6.06700 1.000 64.43204 403 LEU H CA 1
ATOM 6430 C C . LEU B 1 402 ? 115.23800 -14.78600 -6.37800 1.000 63.21479 403 LEU H C 1
ATOM 6431 O O . LEU B 1 402 ? 114.36300 -15.24100 -7.12900 1.000 67.17003 403 LEU H O 1
ATOM 6436 N N . THR B 1 403 ? 116.17800 -15.56200 -5.81300 1.000 61.76732 404 THR H N 1
ATOM 6437 C CA . THR B 1 403 ? 116.31700 -16.97800 -6.14500 1.000 64.48921 404 THR H CA 1
ATOM 6438 C C . THR B 1 403 ? 115.05500 -17.75600 -5.78900 1.000 66.52381 404 THR H C 1
ATOM 6439 O O . THR B 1 403 ? 114.48600 -18.43500 -6.64900 1.000 67.90443 404 THR H O 1
ATOM 6443 N N . TYR B 1 404 ? 114.58300 -17.65900 -4.53400 1.000 72.41387 405 TYR H N 1
ATOM 6444 C CA . TYR B 1 404 ? 113.45400 -18.46600 -4.07800 1.000 68.57073 405 TYR H CA 1
ATOM 6445 C C . TYR B 1 404 ? 112.11100 -17.73700 -4.18300 1.000 68.41083 405 TYR H C 1
ATOM 6446 O O . TYR B 1 404 ? 111.11900 -18.22000 -3.63200 1.000 71.37584 405 TYR H O 1
ATOM 6455 N N . ALA B 1 405 ? 112.04000 -16.61300 -4.91100 1.000 70.36741 406 ALA H N 1
ATOM 6456 C CA . ALA B 1 405 ? 110.73400 -16.07000 -5.27000 1.000 67.67473 406 ALA H CA 1
ATOM 6457 C C . ALA B 1 405 ? 109.76100 -17.16800 -5.67800 1.000 76.22835 406 ALA H C 1
ATOM 6458 O O . ALA B 1 405 ? 108.60400 -17.16500 -5.24000 1.000 67.79085 406 ALA H O 1
ATOM 6460 N N . ASP B 1 406 ? 110.21300 -18.14400 -6.46500 1.000 83.64819 407 ASP H N 1
ATOM 6461 C CA . ASP B 1 406 ? 109.31300 -19.14900 -7.02000 1.000 82.59947 407 ASP H CA 1
ATOM 6462 C C . ASP B 1 406 ? 109.20800 -20.40200 -6.15900 1.000 77.08071 407 ASP H C 1
ATOM 6463 O O . ASP B 1 406 ? 108.47000 -21.32300 -6.52300 1.000 75.40640 407 ASP H O 1
ATOM 6468 N N . ASN B 1 407 ? 109.90700 -20.45100 -5.01500 1.000 81.74446 408 ASN H N 1
ATOM 6469 C CA . ASN B 1 407 ? 109.97100 -21.58800 -4.07600 1.000 80.81526 408 ASN H CA 1
ATOM 6470 C C . ASN B 1 407 ? 109.98800 -21.03400 -2.64600 1.000 75.98099 408 ASN H C 1
ATOM 6471 O O . ASN B 1 407 ? 110.99400 -21.08100 -1.93100 1.000 71.74730 408 ASN H O 1
ATOM 6476 N N . LEU B 1 408 ? 108.84300 -20.49700 -2.21600 1.000 73.01220 409 LEU H N 1
ATOM 6477 C CA . LEU B 1 408 ? 108.75400 -19.85000 -0.91700 1.000 69.13493 409 LEU H CA 1
ATOM 6478 C C . LEU B 1 408 ? 109.03200 -20.84700 0.19800 1.000 60.49055 409 LEU H C 1
ATOM 6479 O O . LEU B 1 408 ? 108.91100 -22.06000 0.03600 1.000 66.56204 409 LEU H O 1
ATOM 6484 N N . PHE B 1 409 ? 109.40400 -20.30400 1.35100 1.000 60.95120 410 PHE H N 1
ATOM 6485 C CA . PHE B 1 409 ? 109.78200 -21.10500 2.50100 1.000 61.66609 410 PHE H CA 1
ATOM 6486 C C . PHE B 1 409 ? 109.69700 -20.26800 3.76100 1.000 65.06959 410 PHE H C 1
ATOM 6487 O O . PHE B 1 409 ? 110.03400 -19.08000 3.76100 1.000 63.06871 410 PHE H O 1
ATOM 6495 N N . GLU B 1 410 ? 109.23900 -20.90600 4.83000 1.000 61.07739 411 GLU H N 1
ATOM 6496 C CA . GLU B 1 410 ? 109.22400 -20.26100 6.13300 1.000 57.30739 411 GLU H CA 1
ATOM 6497 C C . GLU B 1 410 ? 110.59700 -19.68300 6.43200 1.000 57.99160 411 GLU H C 1
ATOM 6498 O O . GLU B 1 410 ? 111.61100 -20.38400 6.34900 1.000 61.73999 411 GLU H O 1
ATOM 6504 N N . GLY B 1 411 ? 110.61900 -18.41000 6.79100 1.000 60.26611 412 GLY H N 1
ATOM 6505 C CA . GLY B 1 411 ? 111.85000 -17.68000 6.93700 1.000 65.34999 412 GLY H CA 1
ATOM 6506 C C . GLY B 1 411 ? 112.26100 -16.87000 5.72900 1.000 74.12999 412 GLY H C 1
ATOM 6507 O O . GLY B 1 411 ? 113.36400 -16.31300 5.73000 1.000 83.44999 412 GLY H O 1
ATOM 6508 N N . TYR B 1 412 ? 111.42600 -16.81700 4.68700 1.000 75.07999 413 TYR H N 1
ATOM 6509 C CA . TYR B 1 412 ? 111.68200 -15.95600 3.53700 1.000 67.49999 413 TYR H CA 1
ATOM 6510 C C . TYR B 1 412 ? 111.80400 -14.51500 4.01500 1.000 68.67898 413 TYR H C 1
ATOM 6511 O O . TYR B 1 412 ? 111.03300 -14.07800 4.88300 1.000 71.60618 413 TYR H O 1
ATOM 6520 N N . PRO B 1 413 ? 112.76000 -13.75100 3.48100 1.000 69.38634 414 PRO H N 1
ATOM 6521 C CA . PRO B 1 413 ? 113.06000 -12.42900 4.06800 1.000 69.34057 414 PRO H CA 1
ATOM 6522 C C . PRO B 1 413 ? 111.98700 -11.36200 3.84100 1.000 67.81524 414 PRO H C 1
ATOM 6523 O O . PRO B 1 413 ? 112.10500 -10.27200 4.41100 1.000 66.03513 414 PRO H O 1
ATOM 6527 N N . ASN B 1 414 ? 110.94500 -11.63800 3.04500 1.000 66.35242 415 ASN H N 1
ATOM 6528 C CA . ASN B 1 414 ? 109.77000 -10.77800 2.95100 1.000 55.46199 415 ASN H CA 1
ATOM 6529 C C . ASN B 1 414 ? 108.63400 -11.43600 3.73100 1.000 53.12218 415 ASN H C 1
ATOM 6530 O O . ASN B 1 414 ? 108.03500 -12.42200 3.28000 1.000 50.89949 415 ASN H O 1
ATOM 6535 N N . GLN B 1 415 ? 108.33600 -10.89400 4.90300 1.000 49.67556 416 GLN H N 1
ATOM 6536 C CA . GLN B 1 415 ? 107.37800 -11.56600 5.76400 1.000 54.55955 416 GLN H CA 1
ATOM 6537 C C . GLN B 1 415 ? 105.98200 -11.61600 5.14100 1.000 58.35845 416 GLN H C 1
ATOM 6538 O O . GLN B 1 415 ? 105.23900 -12.58100 5.36900 1.000 53.52920 416 GLN H O 1
ATOM 6544 N N . TRP B 1 416 ? 105.61000 -10.61800 4.33200 1.000 53.49834 417 TRP H N 1
ATOM 6545 C CA . TRP B 1 416 ? 104.33900 -10.70900 3.62300 1.000 44.15257 417 TRP H CA 1
ATOM 6546 C C . TRP B 1 416 ? 104.29700 -11.92300 2.71600 1.000 47.04011 417 TRP H C 1
ATOM 6547 O O . TRP B 1 416 ? 103.20900 -12.40500 2.39100 1.000 47.53496 417 TRP H O 1
ATOM 6558 N N . ALA B 1 417 ? 105.45500 -12.42800 2.29700 1.000 52.64754 418 ALA H N 1
ATOM 6559 C CA . ALA B 1 417 ? 105.52100 -13.56200 1.39000 1.000 51.09499 418 ALA H CA 1
ATOM 6560 C C . ALA B 1 417 ? 105.66700 -14.89400 2.10900 1.000 51.59584 418 ALA H C 1
ATOM 6561 O O . ALA B 1 417 ? 105.21000 -15.91500 1.58100 1.000 52.23272 418 ALA H O 1
ATOM 6563 N N . ASP B 1 418 ? 106.28900 -14.90400 3.29400 1.000 53.19906 419 ASP H N 1
ATOM 6564 C CA . ASP B 1 418 ? 106.53500 -16.10700 4.08200 1.000 52.34045 419 ASP H CA 1
ATOM 6565 C C . ASP B 1 418 ? 105.31300 -17.01000 4.04300 1.000 49.63737 419 ASP H C 1
ATOM 6566 O O . ASP B 1 418 ? 104.23400 -16.61600 4.49600 1.000 49.46999 419 ASP H O 1
ATOM 6571 N N . PRO B 1 419 ? 105.45700 -18.24000 3.54500 1.000 57.08113 420 PRO H N 1
ATOM 6572 C CA . PRO B 1 419 ? 104.27700 -19.05900 3.22200 1.000 58.36463 420 PRO H CA 1
ATOM 6573 C C . PRO B 1 419 ? 103.49800 -19.54000 4.44200 1.000 52.70025 420 PRO H C 1
ATOM 6574 O O . PRO B 1 419 ? 102.34100 -19.95800 4.28400 1.000 49.34810 420 PRO H O 1
ATOM 6578 N N . VAL B 1 420 ? 104.07500 -19.46200 5.63900 1.000 48.08807 421 VAL H N 1
ATOM 6579 C CA . VAL B 1 420 ? 103.33300 -19.68200 6.87400 1.000 48.19179 421 VAL H CA 1
ATOM 6580 C C . VAL B 1 420 ? 102.75900 -18.37700 7.41500 1.000 53.11413 421 VAL H C 1
ATOM 6581 O O . VAL B 1 420 ? 101.55200 -18.25600 7.64700 1.000 53.53290 421 VAL H O 1
ATOM 6585 N N . PHE B 1 421 ? 103.60700 -17.36400 7.58500 1.000 55.12899 422 PHE H N 1
ATOM 6586 C CA . PHE B 1 421 ? 103.17300 -16.15500 8.28000 1.000 54.46818 422 PHE H CA 1
ATOM 6587 C C . PHE B 1 421 ? 102.10400 -15.40200 7.49800 1.000 51.52253 422 PHE H C 1
ATOM 6588 O O . PHE B 1 421 ? 101.23300 -14.76600 8.10000 1.000 50.81283 422 PHE H O 1
ATOM 6596 N N . GLN B 1 422 ? 102.17200 -15.45000 6.15800 1.000 55.51939 423 GLN H N 1
ATOM 6597 C CA . GLN B 1 422 ? 101.23000 -14.73100 5.29900 1.000 47.83225 423 GLN H CA 1
ATOM 6598 C C . GLN B 1 422 ? 99.78100 -15.16500 5.49400 1.000 52.37514 423 GLN H C 1
ATOM 6599 O O . GLN B 1 422 ? 98.91900 -14.29900 5.74000 1.000 51.51070 423 GLN H O 1
ATOM 6605 N N . PRO B 1 423 ? 99.42600 -16.44600 5.33900 1.000 56.12061 424 PRO H N 1
ATOM 6606 C CA . PRO B 1 423 ? 98.02700 -16.83000 5.56900 1.000 51.98702 424 PRO H CA 1
ATOM 6607 C C . PRO B 1 423 ? 97.61700 -16.62200 7.01100 1.000 53.38724 424 PRO H C 1
ATOM 6608 O O . PRO B 1 423 ? 96.47300 -16.24500 7.27000 1.000 55.77234 424 PRO H O 1
ATOM 6612 N N . TRP B 1 424 ? 98.52500 -16.82300 7.96400 1.000 51.31308 425 TRP H N 1
ATOM 6613 C CA . TRP B 1 424 ? 98.19100 -16.52900 9.35200 1.000 51.52861 425 TRP H CA 1
ATOM 6614 C C . TRP B 1 424 ? 97.73600 -15.09200 9.50000 1.000 50.38220 425 TRP H C 1
ATOM 6615 O O . TRP B 1 424 ? 96.69600 -14.81300 10.10900 1.000 54.64741 425 TRP H O 1
ATOM 6626 N N . LEU B 1 425 ? 98.51400 -14.16900 8.93800 1.000 47.67200 426 LEU H N 1
ATOM 6627 C CA . LEU B 1 425 ? 98.23400 -12.74500 9.04700 1.000 46.98477 426 LEU H CA 1
ATOM 6628 C C . LEU B 1 425 ? 96.95400 -12.36200 8.30200 1.000 47.43612 426 LEU H C 1
ATOM 6629 O O . LEU B 1 425 ? 96.03500 -11.77400 8.88800 1.000 45.14065 426 LEU H O 1
ATOM 6634 N N . TYR B 1 426 ? 96.86400 -12.70300 7.01400 1.000 46.42943 427 TYR H N 1
ATOM 6635 C CA . TYR B 1 426 ? 95.79100 -12.18500 6.16900 1.000 44.67983 427 TYR H CA 1
ATOM 6636 C C . TYR B 1 426 ? 94.53900 -13.06300 6.14500 1.000 47.50209 427 TYR H C 1
ATOM 6637 O O . TYR B 1 426 ? 93.50400 -12.62400 5.62800 1.000 46.67045 427 TYR H O 1
ATOM 6646 N N . GLY B 1 427 ? 94.59900 -14.28400 6.68200 1.000 46.66748 428 GLY H N 1
ATOM 6647 C CA . GLY B 1 427 ? 93.47700 -15.19800 6.72300 1.000 41.04140 428 GLY H CA 1
ATOM 6648 C C . GLY B 1 427 ? 92.67500 -15.12400 7.98700 1.000 40.59398 428 GLY H C 1
ATOM 6649 O O . GLY B 1 427 ? 91.54900 -15.63800 8.01900 1.000 39.07383 428 GLY H O 1
ATOM 6650 N N . TYR B 1 428 ? 93.22700 -14.44400 9.00100 1.000 40.48146 429 TYR H N 1
ATOM 6651 C CA . TYR B 1 428 ? 92.65200 -14.37800 10.34300 1.000 43.85035 429 TYR H CA 1
ATOM 6652 C C . TYR B 1 428 ? 91.28500 -13.70900 10.35100 1.000 48.51510 429 TYR H C 1
ATOM 6653 O O . TYR B 1 428 ? 91.09100 -12.63500 9.76800 1.000 49.34856 429 TYR H O 1
ATOM 6662 N N . ASN B 1 429 ? 90.33900 -14.32900 11.04700 1.000 45.64667 430 ASN H N 1
ATOM 6663 C CA . ASN B 1 429 ? 88.95200 -13.86900 11.03400 1.000 41.57439 430 ASN H CA 1
ATOM 6664 C C . ASN B 1 429 ? 88.50100 -13.65600 12.47600 1.000 45.05345 430 ASN H C 1
ATOM 6665 O O . ASN B 1 429 ? 88.01900 -14.58700 13.13300 1.000 40.07614 430 ASN H O 1
ATOM 6670 N N . ALA B 1 430 ? 88.64400 -12.41400 12.95400 1.000 46.97838 431 ALA H N 1
ATOM 6671 C CA . ALA B 1 430 ? 88.54500 -12.15300 14.38400 1.000 40.23396 431 ALA H CA 1
ATOM 6672 C C . ALA B 1 430 ? 87.21100 -12.63100 14.94600 1.000 39.63868 431 ALA H C 1
ATOM 6673 O O . ALA B 1 430 ? 87.12600 -13.04500 16.11100 1.000 45.26656 431 ALA H O 1
ATOM 6675 N N . PHE B 1 431 ? 86.16700 -12.62500 14.12000 1.000 39.08522 432 PHE H N 1
ATOM 6676 C CA . PHE B 1 431 ? 84.87300 -13.14600 14.54200 1.000 36.26732 432 PHE H CA 1
ATOM 6677 C C . PHE B 1 431 ? 84.96500 -14.62900 14.87200 1.000 40.23256 432 PHE H C 1
ATOM 6678 O O . PHE B 1 431 ? 84.57400 -15.07000 15.95900 1.000 46.77847 432 PHE H O 1
ATOM 6686 N N . GLU B 1 432 ? 85.46000 -15.42200 13.91700 1.000 46.67426 433 GLU H N 1
ATOM 6687 C CA . GLU B 1 432 ? 85.45300 -16.87500 14.06300 1.000 42.54281 433 GLU H CA 1
ATOM 6688 C C . GLU B 1 432 ? 86.39100 -17.32100 15.16900 1.000 42.72909 433 GLU H C 1
ATOM 6689 O O . GLU B 1 432 ? 86.11000 -18.30900 15.85900 1.000 49.78447 433 GLU H O 1
ATOM 6695 N N . GLU B 1 433 ? 87.50500 -16.60000 15.35800 1.000 40.49815 434 GLU H N 1
ATOM 6696 C CA . GLU B 1 433 ? 88.42600 -16.91200 16.44700 1.000 44.13503 434 GLU H CA 1
ATOM 6697 C C . GLU B 1 433 ? 87.80600 -16.58000 17.80100 1.000 47.40181 434 GLU H C 1
ATOM 6698 O O . GLU B 1 433 ? 87.94300 -17.35800 18.75600 1.000 51.78218 434 GLU H O 1
ATOM 6704 N N . ALA B 1 434 ? 87.07400 -15.45900 17.89400 1.000 48.13322 435 ALA H N 1
ATOM 6705 C CA . ALA B 1 434 ? 86.32600 -15.16700 19.12100 1.000 50.55384 435 ALA H CA 1
ATOM 6706 C C . ALA B 1 434 ? 85.30900 -16.26800 19.43500 1.000 46.13821 435 ALA H C 1
ATOM 6707 O O . ALA B 1 434 ? 85.12800 -16.64700 20.60500 1.000 37.77861 435 ALA H O 1
ATOM 6709 N N . GLU B 1 435 ? 84.64200 -16.79600 18.39700 1.000 46.36336 436 GLU H N 1
ATOM 6710 C CA . GLU B 1 435 ? 83.67400 -17.87800 18.59700 1.000 42.03377 436 GLU H CA 1
ATOM 6711 C C . GLU B 1 435 ? 84.34800 -19.16300 19.08300 1.000 49.27257 436 GLU H C 1
ATOM 6712 O O . GLU B 1 435 ? 83.87300 -19.78500 20.03800 1.000 49.16687 436 GLU H O 1
ATOM 6718 N N . LYS B 1 436 ? 85.41600 -19.61100 18.40200 1.000 43.66999 437 LYS H N 1
ATOM 6719 C CA . LYS B 1 436 ? 86.21000 -20.73200 18.91200 1.000 37.61618 437 LYS H CA 1
ATOM 6720 C C . LYS B 1 436 ? 86.52900 -20.53800 20.38700 1.000 39.25620 437 LYS H C 1
ATOM 6721 O O . LYS B 1 436 ? 86.38600 -21.45700 21.19500 1.000 49.85533 437 LYS H O 1
ATOM 6727 N N . ALA B 1 437 ? 86.99200 -19.35100 20.75700 1.000 42.00470 438 ALA H N 1
ATOM 6728 C CA . ALA B 1 437 ? 87.31900 -19.12800 22.16100 1.000 46.26263 438 ALA H CA 1
ATOM 6729 C C . ALA B 1 437 ? 86.08200 -19.25600 23.04500 1.000 48.61745 438 ALA H C 1
ATOM 6730 O O . ALA B 1 437 ? 86.15900 -19.81600 24.14200 1.000 51.95647 438 ALA H O 1
ATOM 6732 N N . TRP B 1 438 ? 84.92900 -18.74900 22.59300 1.000 49.07549 439 TRP H N 1
ATOM 6733 C CA . TRP B 1 438 ? 83.71500 -18.86200 23.41000 1.000 51.05746 439 TRP H CA 1
ATOM 6734 C C . TRP B 1 438 ? 83.28600 -20.32200 23.57400 1.000 51.98109 439 TRP H C 1
ATOM 6735 O O . TRP B 1 438 ? 82.83400 -20.73700 24.65100 1.000 50.60008 439 TRP H O 1
ATOM 6746 N N . GLN B 1 439 ? 83.42100 -21.11300 22.50700 1.000 50.90371 440 GLN H N 1
ATOM 6747 C CA . GLN B 1 439 ? 83.08300 -22.53200 22.55500 1.000 47.64582 440 GLN H CA 1
ATOM 6748 C C . GLN B 1 439 ? 84.00000 -23.28600 23.50400 1.000 53.93155 440 GLN H C 1
ATOM 6749 O O . GLN B 1 439 ? 83.55100 -24.19600 24.21000 1.000 54.55774 440 GLN H O 1
ATOM 6755 N N . LYS B 1 440 ? 85.30000 -22.95300 23.50000 1.000 54.87680 441 LYS H N 1
ATOM 6756 C CA . LYS B 1 440 ? 86.21600 -23.50300 24.49600 1.000 45.92354 441 LYS H CA 1
ATOM 6757 C C . LYS B 1 440 ? 85.81100 -23.06200 25.89700 1.000 49.43733 441 LYS H C 1
ATOM 6758 O O . LYS B 1 440 ? 85.84200 -23.85500 26.84500 1.000 49.15358 441 LYS H O 1
ATOM 6764 N N . TYR B 1 441 ? 85.43600 -21.78800 26.05100 1.000 47.80189 442 TYR H N 1
ATOM 6765 C CA . TYR B 1 441 ? 85.04800 -21.27600 27.36200 1.000 54.10987 442 TYR H CA 1
ATOM 6766 C C . TYR B 1 441 ? 83.82400 -21.99900 27.91600 1.000 56.90913 442 TYR H C 1
ATOM 6767 O O . TYR B 1 441 ? 83.72800 -22.21500 29.12900 1.000 63.60111 442 TYR H O 1
ATOM 6776 N N . LEU B 1 442 ? 82.88100 -22.38800 27.06200 1.000 53.93612 443 LEU H N 1
ATOM 6777 C CA . LEU B 1 442 ? 81.69200 -23.08300 27.56500 1.000 54.15689 443 LEU H CA 1
ATOM 6778 C C . LEU B 1 442 ? 81.94300 -24.54400 27.89000 1.000 56.65696 443 LEU H C 1
ATOM 6779 O O . LEU B 1 442 ? 81.11700 -25.16400 28.56600 1.000 62.63170 443 LEU H O 1
ATOM 6784 N N . ARG B 1 443 ? 83.05300 -25.11500 27.43200 1.000 56.35127 444 ARG H N 1
ATOM 6785 C CA . ARG B 1 443 ? 83.42900 -26.47200 27.81800 1.000 53.25802 444 ARG H CA 1
ATOM 6786 C C . ARG B 1 443 ? 84.41700 -26.49400 28.96600 1.000 58.59333 444 ARG H C 1
ATOM 6787 O O . ARG B 1 443 ? 84.98400 -27.55400 29.23900 1.000 60.43707 444 ARG H O 1
ATOM 6795 N N . GLY B 1 444 ? 84.61600 -25.35500 29.64400 1.000 53.17278 445 GLY H N 1
ATOM 6796 C CA . GLY B 1 444 ? 85.57100 -25.22200 30.73400 1.000 53.28357 445 GLY H CA 1
ATOM 6797 C C . GLY B 1 444 ? 87.04200 -25.29800 30.35500 1.000 57.05876 445 GLY H C 1
ATOM 6798 O O . GLY B 1 444 ? 87.84100 -25.85800 31.11200 1.000 52.16981 445 GLY H O 1
ATOM 6799 N N . HIS B 1 445 ? 87.43900 -24.73800 29.21700 1.000 57.99942 446 HIS H N 1
ATOM 6800 C CA . HIS B 1 445 ? 88.80400 -24.90000 28.71500 1.000 52.73251 446 HIS H CA 1
ATOM 6801 C C . HIS B 1 445 ? 89.50300 -23.56400 28.50500 1.000 54.16069 446 HIS H C 1
ATOM 6802 O O . HIS B 1 445 ? 90.31200 -23.42400 27.57600 1.000 60.94840 446 HIS H O 1
ATOM 6809 N N . ILE B 1 446 ? 89.20400 -22.56600 29.32800 1.000 48.80077 447 ILE H N 1
ATOM 6810 C CA . ILE B 1 446 ? 89.89000 -21.28700 29.23600 1.000 56.16663 447 ILE H CA 1
ATOM 6811 C C . ILE B 1 446 ? 90.36700 -20.90800 30.62600 1.000 55.61007 447 ILE H C 1
ATOM 6812 O O . ILE B 1 446 ? 89.56400 -20.78600 31.56000 1.000 55.77459 447 ILE H O 1
ATOM 6817 N N . PHE B 1 447 ? 91.66300 -20.69000 30.74600 1.000 56.63824 448 PHE H N 1
ATOM 6818 C CA . PHE B 1 447 ? 92.28000 -20.38100 32.02000 1.000 58.56421 448 PHE H CA 1
ATOM 6819 C C . PHE B 1 447 ? 91.94300 -18.95200 32.44500 1.000 63.25492 448 PHE H C 1
ATOM 6820 O O . PHE B 1 447 ? 91.72800 -18.07800 31.60500 1.000 70.26685 448 PHE H O 1
ATOM 6828 N N . GLY B 1 448 ? 91.86300 -18.72500 33.76000 1.000 61.23676 449 GLY H N 1
ATOM 6829 C CA . GLY B 1 448 ? 91.71700 -17.39200 34.31700 1.000 57.16510 449 GLY H CA 1
ATOM 6830 C C . GLY B 1 448 ? 90.31100 -16.83900 34.38600 1.000 53.63295 449 GLY H C 1
ATOM 6831 O O . GLY B 1 448 ? 90.12800 -15.70000 34.84800 1.000 57.05537 449 GLY H O 1
ATOM 6832 N N . THR B 1 449 ? 89.31900 -17.59800 33.93300 1.000 52.71373 450 THR H N 1
ATOM 6833 C CA . THR B 1 449 ? 87.91000 -17.25700 34.01200 1.000 46.52311 450 THR H CA 1
ATOM 6834 C C . THR B 1 449 ? 87.39100 -17.43900 35.43300 1.000 50.19142 450 THR H C 1
ATOM 6835 O O . THR B 1 449 ? 88.01500 -18.10500 36.26600 1.000 55.66085 450 THR H O 1
ATOM 6839 N N . THR B 1 450 ? 86.23100 -16.83400 35.71400 1.000 49.01444 451 THR H N 1
ATOM 6840 C CA . THR B 1 450 ? 85.54500 -17.03900 36.99500 1.000 48.55399 451 THR H CA 1
ATOM 6841 C C . THR B 1 450 ? 84.57300 -18.21600 36.97900 1.000 57.45303 451 THR H C 1
ATOM 6842 O O . THR B 1 450 ? 84.14600 -18.65900 38.04900 1.000 53.35027 451 THR H O 1
ATOM 6846 N N . GLY B 1 451 ? 84.26300 -18.76700 35.80600 1.000 57.21897 452 GLY H N 1
ATOM 6847 C CA . GLY B 1 451 ? 83.29200 -19.83500 35.75800 1.000 56.81902 452 GLY H CA 1
ATOM 6848 C C . GLY B 1 451 ? 81.86900 -19.35300 35.86900 1.000 58.48631 452 GLY H C 1
ATOM 6849 O O . GLY B 1 451 ? 80.98900 -20.11800 36.28300 1.000 66.49837 452 GLY H O 1
ATOM 6850 N N . ALA B 1 452 ? 81.61900 -18.09500 35.50900 1.000 52.66386 453 ALA H N 1
ATOM 6851 C CA . ALA B 1 452 ? 80.26800 -17.55800 35.58700 1.000 59.38352 453 ALA H CA 1
ATOM 6852 C C . ALA B 1 452 ? 79.27100 -18.40400 34.80700 1.000 59.13824 453 ALA H C 1
ATOM 6853 O O . ALA B 1 452 ? 78.08100 -18.44300 35.15000 1.000 57.30225 453 ALA H O 1
ATOM 6855 N N . PHE B 1 453 ? 79.72300 -19.08500 33.75400 1.000 51.78409 454 PHE H N 1
ATOM 6856 C CA . PHE B 1 453 ? 78.77000 -19.79400 32.90200 1.000 54.28210 454 PHE H CA 1
ATOM 6857 C C . PHE B 1 453 ? 78.15000 -20.97400 33.63200 1.000 60.24756 454 PHE H C 1
ATOM 6858 O O . PHE B 1 453 ? 76.98800 -21.31100 33.38800 1.000 61.53411 454 PHE H O 1
ATOM 6866 N N . ARG B 1 454 ? 78.89300 -21.60000 34.54700 1.000 67.07150 455 ARG H N 1
ATOM 6867 C CA . ARG B 1 454 ? 78.36900 -22.77900 35.23900 1.000 67.10206 455 ARG H CA 1
ATOM 6868 C C . ARG B 1 454 ? 77.13400 -22.43100 36.06600 1.000 64.81958 455 ARG H C 1
ATOM 6869 O O . ARG B 1 454 ? 76.12500 -23.14600 36.01800 1.000 64.27346 455 ARG H O 1
ATOM 6877 N N . GLU B 1 455 ? 77.17600 -21.29900 36.78000 1.000 65.87996 456 GLU H N 1
ATOM 6878 C CA . GLU B 1 455 ? 76.02400 -20.86700 37.57900 1.000 68.28186 456 GLU H CA 1
ATOM 6879 C C . GLU B 1 455 ? 74.79500 -20.57200 36.72800 1.000 67.65281 456 GLU H C 1
ATOM 6880 O O . GLU B 1 455 ? 73.66800 -20.71200 37.20900 1.000 70.53808 456 GLU H O 1
ATOM 6886 N N . LEU B 1 456 ? 74.98400 -20.13400 35.48400 1.000 70.31769 457 LEU H N 1
ATOM 6887 C CA . LEU B 1 456 ? 73.86900 -19.79700 34.59800 1.000 63.28479 457 LEU H CA 1
ATOM 6888 C C . LEU B 1 456 ? 73.41300 -20.99500 33.77600 1.000 61.89608 457 LEU H C 1
ATOM 6889 O O . LEU B 1 456 ? 72.65300 -20.82500 32.81600 1.000 61.00760 457 LEU H O 1
ATOM 6894 N N . GLY B 1 457 ? 73.85700 -22.20000 34.14200 1.000 61.15330 458 GLY H N 1
ATOM 6895 C CA . GLY B 1 457 ? 73.51200 -23.38900 33.39400 1.000 55.44233 458 GLY H CA 1
ATOM 6896 C C . GLY B 1 457 ? 73.78800 -23.26700 31.90800 1.000 56.40189 458 GLY H C 1
ATOM 6897 O O . GLY B 1 457 ? 72.95300 -23.65400 31.08900 1.000 60.53538 458 GLY H O 1
ATOM 6898 N N . MET B 1 458 ? 74.94700 -22.72600 31.53500 1.000 56.14900 459 MET H N 1
ATOM 6899 C CA . MET B 1 458 ? 75.30400 -22.59400 30.12900 1.000 58.87006 459 MET H CA 1
ATOM 6900 C C . MET B 1 458 ? 76.23700 -23.68200 29.63300 1.000 65.12799 459 MET H C 1
ATOM 6901 O O . MET B 1 458 ? 76.34900 -23.85500 28.41700 1.000 64.32340 459 MET H O 1
ATOM 6906 N N . GLY B 1 459 ? 76.89000 -24.41800 30.53200 1.000 60.98677 460 GLY H N 1
ATOM 6907 C CA . GLY B 1 459 ? 77.95900 -25.32700 30.15800 1.000 65.90667 460 GLY H CA 1
ATOM 6908 C C . GLY B 1 459 ? 77.61700 -26.38000 29.12000 1.000 66.42588 460 GLY H C 1
ATOM 6909 O O . GLY B 1 459 ? 76.60400 -27.07600 29.23900 1.000 72.89538 460 GLY H O 1
ATOM 6910 N N . LEU B 1 460 ? 78.44900 -26.50200 28.08900 1.000 65.03658 461 LEU H N 1
ATOM 6911 C CA . LEU B 1 460 ? 78.32100 -27.58700 27.12700 1.000 67.08077 461 LEU H CA 1
ATOM 6912 C C . LEU B 1 460 ? 79.18500 -28.78300 27.48700 1.000 71.97435 461 LEU H C 1
ATOM 6913 O O . LEU B 1 460 ? 79.15600 -29.78500 26.76800 1.000 75.92182 461 LEU H O 1
ATOM 6918 N N . GLU B 1 461 ? 79.94900 -28.69500 28.56800 1.000 74.93194 462 GLU H N 1
ATOM 6919 C CA . GLU B 1 461 ? 80.64200 -29.83900 29.13200 1.000 78.87614 462 GLU H CA 1
ATOM 6920 C C . GLU B 1 461 ? 81.51900 -29.37700 30.29900 1.000 78.96070 462 GLU H C 1
ATOM 6921 O O . GLU B 1 461 ? 81.17900 -28.42100 31.00200 1.000 77.18550 462 GLU H O 1
ATOM 6927 N N . THR C 1 21 ? 35.93400 31.06800 -64.58100 1.000 98.12330 22 THR I N 1
ATOM 6928 C CA . THR C 1 21 ? 36.14900 30.22900 -63.40300 1.000 107.18515 22 THR I CA 1
ATOM 6929 C C . THR C 1 21 ? 37.41400 29.36200 -63.51300 1.000 103.47750 22 THR I C 1
ATOM 6930 O O . THR C 1 21 ? 37.36200 28.25100 -64.04800 1.000 106.22897 22 THR I O 1
ATOM 6934 N N . SER C 1 22 ? 38.53700 29.86800 -62.99600 1.000 102.03064 23 SER I N 1
ATOM 6935 C CA . SER C 1 22 ? 39.79500 29.12600 -63.02100 1.000 107.11537 23 SER I CA 1
ATOM 6936 C C . SER C 1 22 ? 39.66700 27.81500 -62.24400 1.000 106.85188 23 SER I C 1
ATOM 6937 O O . SER C 1 22 ? 38.72800 27.61000 -61.46100 1.000 101.46423 23 SER I O 1
ATOM 6940 N N . TYR C 1 23 ? 40.63400 26.92200 -62.47000 1.000 93.86878 24 TYR I N 1
ATOM 6941 C CA . TYR C 1 23 ? 40.60800 25.60600 -61.84000 1.000 92.88436 24 TYR I CA 1
ATOM 6942 C C . TYR C 1 23 ? 40.97700 25.72300 -60.36100 1.000 92.02928 24 TYR I C 1
ATOM 6943 O O . TYR C 1 23 ? 41.92500 26.43000 -60.00000 1.000 91.51449 24 TYR I O 1
ATOM 6952 N N . GLN C 1 24 ? 40.20700 25.06300 -59.49300 1.000 87.63895 25 GLN I N 1
ATOM 6953 C CA . GLN C 1 24 ? 40.55400 24.98100 -58.07800 1.000 87.29158 25 GLN I CA 1
ATOM 6954 C C . GLN C 1 24 ? 40.82700 23.52800 -57.72100 1.000 95.89277 25 GLN I C 1
ATOM 6955 O O . GLN C 1 24 ? 39.90700 22.70100 -57.70300 1.000 97.43755 25 GLN I O 1
ATOM 6961 N N . CYS C 1 25 ? 42.09100 23.22200 -57.43600 1.000 95.91695 26 CYS I N 1
ATOM 6962 C CA . CYS C 1 25 ? 42.44900 21.88600 -56.99000 1.000 96.63843 26 CYS I CA 1
ATOM 6963 C C . CYS C 1 25 ? 42.05000 21.69500 -55.52900 1.000 96.19673 26 CYS I C 1
ATOM 6964 O O . CYS C 1 25 ? 42.19900 22.60400 -54.69800 1.000 94.62997 26 CYS I O 1
ATOM 6967 N N . ARG C 1 26 ? 41.49800 20.50500 -55.24400 1.000 96.23246 27 ARG I N 1
ATOM 6968 C CA . ARG C 1 26 ? 41.01700 20.10800 -53.92400 1.000 98.41655 27 ARG I CA 1
ATOM 6969 C C . ARG C 1 26 ? 42.12900 19.32900 -53.23000 1.000 95.94457 27 ARG I C 1
ATOM 6970 O O . ARG C 1 26 ? 42.44400 18.20200 -53.62700 1.000 106.11554 27 ARG I O 1
ATOM 6978 N N . VAL C 1 27 ? 42.71500 19.91100 -52.18900 1.000 85.71458 28 VAL I N 1
ATOM 6979 C CA . VAL C 1 27 ? 43.96000 19.40200 -51.63000 1.000 88.24297 28 VAL I CA 1
ATOM 6980 C C . VAL C 1 27 ? 43.76600 19.08900 -50.15000 1.000 80.06811 28 VAL I C 1
ATOM 6981 O O . VAL C 1 27 ? 43.38200 19.96400 -49.36200 1.000 78.59442 28 VAL I O 1
ATOM 6985 N N . ALA C 1 28 ? 44.07300 17.85300 -49.77200 1.000 78.31542 29 ALA I N 1
ATOM 6986 C CA . ALA C 1 28 ? 44.00800 17.41100 -48.38600 1.000 86.24373 29 ALA I CA 1
ATOM 6987 C C . ALA C 1 28 ? 45.42400 17.27100 -47.82200 1.000 92.04388 29 ALA I C 1
ATOM 6988 O O . ALA C 1 28 ? 46.23900 16.49800 -48.34200 1.000 88.34787 29 ALA I O 1
ATOM 6990 N N . VAL C 1 29 ? 45.70200 18.00900 -46.74900 1.000 91.26640 30 VAL I N 1
ATOM 6991 C CA . VAL C 1 29 ? 47.01200 18.04100 -46.11200 1.000 82.48869 30 VAL I CA 1
ATOM 6992 C C . VAL C 1 29 ? 46.94000 17.22300 -44.82300 1.000 86.79695 30 VAL I C 1
ATOM 6993 O O . VAL C 1 29 ? 46.18900 17.55800 -43.90100 1.000 94.71653 30 VAL I O 1
ATOM 6997 N N . VAL C 1 30 ? 47.72600 16.15200 -44.74800 1.000 84.72017 31 VAL I N 1
ATOM 6998 C CA . VAL C 1 30 ? 47.69800 15.23600 -43.60800 1.000 88.39341 31 VAL I CA 1
ATOM 6999 C C . VAL C 1 30 ? 48.62200 15.78500 -42.52700 1.000 89.24329 31 VAL I C 1
ATOM 7000 O O . VAL C 1 30 ? 49.80400 15.46200 -42.48400 1.000 83.15934 31 VAL I O 1
ATOM 7004 N N . GLY C 1 31 ? 48.06800 16.59700 -41.63400 1.000 96.05681 32 GLY I N 1
ATOM 7005 C CA . GLY C 1 31 ? 48.85100 17.01900 -40.47600 1.000 94.35437 32 GLY I CA 1
ATOM 7006 C C . GLY C 1 31 ? 48.89100 18.53200 -40.41400 1.000 91.05754 32 GLY I C 1
ATOM 7007 O O . GLY C 1 31 ? 49.08300 19.21700 -41.41500 1.000 91.45723 32 GLY I O 1
ATOM 7008 N N . ALA C 1 32 ? 48.70900 19.05600 -39.20300 1.000 90.44232 33 ALA I N 1
ATOM 7009 C CA . ALA C 1 32 ? 48.68900 20.49300 -38.96600 1.000 86.26298 33 ALA I CA 1
ATOM 7010 C C . ALA C 1 32 ? 50.00500 21.00800 -38.38800 1.000 85.07616 33 ALA I C 1
ATOM 7011 O O . ALA C 1 32 ? 50.02800 22.05100 -37.72500 1.000 79.08217 33 ALA I O 1
ATOM 7013 N N . GLY C 1 33 ? 51.10200 20.29800 -38.62000 1.000 92.62937 34 GLY I N 1
ATOM 7014 C CA . GLY C 1 33 ? 52.39500 20.80900 -38.22300 1.000 91.11027 34 GLY I CA 1
ATOM 7015 C C . GLY C 1 33 ? 52.77400 22.03900 -39.02900 1.000 82.67464 34 GLY I C 1
ATOM 7016 O O . GLY C 1 33 ? 52.14200 22.37700 -40.02800 1.000 83.82941 34 GLY I O 1
ATOM 7017 N N . LEU C 1 34 ? 53.83000 22.72300 -38.57800 1.000 77.58712 35 LEU I N 1
ATOM 7018 C CA . LEU C 1 34 ? 54.30100 23.91000 -39.28800 1.000 74.46080 35 LEU I CA 1
ATOM 7019 C C . LEU C 1 34 ? 54.33800 23.68400 -40.79900 1.000 74.95840 35 LEU I C 1
ATOM 7020 O O . LEU C 1 34 ? 53.97200 24.57600 -41.57600 1.000 73.69925 35 LEU I O 1
ATOM 7025 N N . GLY C 1 35 ? 54.75900 22.49400 -41.23800 1.000 72.09574 36 GLY I N 1
ATOM 7026 C CA . GLY C 1 35 ? 54.84500 22.24700 -42.66800 1.000 70.28632 36 GLY I CA 1
ATOM 7027 C C . GLY C 1 35 ? 53.47900 22.13300 -43.30900 1.000 72.37410 36 GLY I C 1
ATOM 7028 O O . GLY C 1 35 ? 53.23100 22.68100 -44.39000 1.000 70.23582 36 GLY I O 1
ATOM 7029 N N . GLY C 1 36 ? 52.56700 21.44200 -42.63600 1.000 73.70364 37 GLY I N 1
ATOM 7030 C CA . GLY C 1 36 ? 51.20300 21.34000 -43.09800 1.000 82.31104 37 GLY I CA 1
ATOM 7031 C C . GLY C 1 36 ? 50.51700 22.68400 -43.19500 1.000 77.07707 37 GLY I C 1
ATOM 7032 O O . GLY C 1 36 ? 49.94100 23.01200 -44.23500 1.000 79.49845 37 GLY I O 1
ATOM 7033 N N . LEU C 1 37 ? 50.54100 23.45900 -42.11000 1.000 71.78803 38 LEU I N 1
ATOM 7034 C CA . LEU C 1 37 ? 49.98600 24.80300 -42.17400 1.000 70.88716 38 LEU I CA 1
ATOM 7035 C C . LEU C 1 37 ? 50.64200 25.61300 -43.28300 1.000 70.45486 38 LEU I C 1
ATOM 7036 O O . LEU C 1 37 ? 49.95800 26.35200 -43.99700 1.000 75.10516 38 LEU I O 1
ATOM 7041 N N . SER C 1 38 ? 51.96800 25.50300 -43.43500 1.000 74.06903 39 SER I N 1
ATOM 7042 C CA . SER C 1 38 ? 52.66000 26.27300 -44.47000 1.000 76.23418 39 SER I CA 1
ATOM 7043 C C . SER C 1 38 ? 52.11500 25.93300 -45.84800 1.000 73.29825 39 SER I C 1
ATOM 7044 O O . SER C 1 38 ? 51.89000 26.82400 -46.68300 1.000 69.50625 39 SER I O 1
ATOM 7047 N N . ALA C 1 39 ? 51.92300 24.63800 -46.10800 1.000 67.95274 40 ALA I N 1
ATOM 7048 C CA . ALA C 1 39 ? 51.41600 24.20500 -47.40200 1.000 68.00748 40 ALA I CA 1
ATOM 7049 C C . ALA C 1 39 ? 49.97900 24.65700 -47.59900 1.000 73.85087 40 ALA I C 1
ATOM 7050 O O . ALA C 1 39 ? 49.59700 25.08900 -48.69900 1.000 73.44392 40 ALA I O 1
ATOM 7052 N N . ALA C 1 40 ? 49.17200 24.57800 -46.53400 1.000 68.57626 41 ALA I N 1
ATOM 7053 C CA . ALA C 1 40 ? 47.80700 25.09400 -46.58500 1.000 73.80813 41 ALA I CA 1
ATOM 7054 C C . ALA C 1 40 ? 47.79300 26.56400 -46.99200 1.000 72.76969 41 ALA I C 1
ATOM 7055 O O . ALA C 1 40 ? 47.10100 26.95900 -47.94000 1.000 77.06441 41 ALA I O 1
ATOM 7057 N N . ILE C 1 41 ? 48.50200 27.37300 -46.21500 1.000 61.97640 42 ILE I N 1
ATOM 7058 C CA . ILE C 1 41 ? 48.49200 28.84300 -46.44900 1.000 71.60874 42 ILE I CA 1
ATOM 7059 C C . ILE C 1 41 ? 48.90800 29.15800 -47.88400 1.000 72.45707 42 ILE I C 1
ATOM 7060 O O . ILE C 1 41 ? 48.14400 29.83800 -48.57600 1.000 76.23014 42 ILE I O 1
ATOM 7065 N N . GLY C 1 42 ? 50.06100 28.66800 -48.31800 1.000 73.94391 43 GLY I N 1
ATOM 7066 C CA . GLY C 1 42 ? 50.56600 29.01100 -49.66000 1.000 76.59885 43 GLY I CA 1
ATOM 7067 C C . GLY C 1 42 ? 49.66500 28.54900 -50.78600 1.000 75.64823 43 GLY I C 1
ATOM 7068 O O . GLY C 1 42 ? 49.48400 29.32100 -51.73700 1.000 74.76593 43 GLY I O 1
ATOM 7069 N N . ILE C 1 43 ? 49.14900 27.32400 -50.71100 1.000 71.20035 44 ILE I N 1
ATOM 7070 C CA . ILE C 1 43 ? 48.34300 26.79700 -51.84600 1.000 74.56262 44 ILE I CA 1
ATOM 7071 C C . ILE C 1 43 ? 47.04500 27.59600 -51.91400 1.000 75.09898 44 ILE I C 1
ATOM 7072 O O . ILE C 1 43 ? 46.61600 27.93900 -53.02300 1.000 76.48788 44 ILE I O 1
ATOM 7077 N N . THR C 1 44 ? 46.46700 27.90500 -50.75900 1.000 75.59497 45 THR I N 1
ATOM 7078 C CA . THR C 1 44 ? 45.25000 28.74900 -50.74400 1.000 81.29315 45 THR I CA 1
ATOM 7079 C C . THR C 1 44 ? 45.57900 30.07600 -51.42700 1.000 78.25748 45 THR I C 1
ATOM 7080 O O . THR C 1 44 ? 44.88900 30.43200 -52.39200 1.000 78.80331 45 THR I O 1
ATOM 7084 N N . LEU C 1 45 ? 46.63900 30.74100 -50.98000 1.000 73.20023 46 LEU I N 1
ATOM 7085 C CA . LEU C 1 45 ? 46.98900 32.07100 -51.52400 1.000 71.90968 46 LEU I CA 1
ATOM 7086 C C . LEU C 1 45 ? 47.27100 31.93300 -53.01300 1.000 68.99177 46 LEU I C 1
ATOM 7087 O O . LEU C 1 45 ? 47.35500 32.95700 -53.70200 1.000 63.21560 46 LEU I O 1
ATOM 7092 N N . ALA C 1 46 ? 47.42500 30.69900 -53.47300 1.000 72.62999 47 ALA I N 1
ATOM 7093 C CA . ALA C 1 46 ? 47.68900 30.45700 -54.90400 1.000 78.16378 47 ALA I CA 1
ATOM 7094 C C . ALA C 1 46 ? 46.35200 30.32800 -55.62300 1.000 83.88862 47 ALA I C 1
ATOM 7095 O O . ALA C 1 46 ? 46.31200 30.59400 -56.83200 1.000 87.51417 47 ALA I O 1
ATOM 7097 N N . GLY C 1 47 ? 45.30300 29.92600 -54.90500 1.000 75.70809 48 GLY I N 1
ATOM 7098 C CA . GLY C 1 47 ? 43.97100 29.90800 -55.53300 1.000 68.93772 48 GLY I CA 1
ATOM 7099 C C . GLY C 1 47 ? 43.36300 28.52900 -55.56300 1.000 77.78743 48 GLY I C 1
ATOM 7100 O O . GLY C 1 47 ? 42.75900 28.19400 -56.58600 1.000 84.95267 48 GLY I O 1
ATOM 7101 N N . HIS C 1 48 ? 43.50200 27.76400 -54.48100 1.000 78.47643 49 HIS I N 1
ATOM 7102 C CA . HIS C 1 48 ? 43.01200 26.36500 -54.47700 1.000 75.40840 49 HIS I CA 1
ATOM 7103 C C . HIS C 1 48 ? 42.28300 26.08800 -53.16800 1.000 77.62864 49 HIS I C 1
ATOM 7104 O O . HIS C 1 48 ? 42.26400 26.98500 -52.31300 1.000 77.62216 49 HIS I O 1
ATOM 7111 N N . LYS C 1 49 ? 41.69700 24.89900 -53.03700 1.000 80.97412 50 LYS I N 1
ATOM 7112 C CA . LYS C 1 49 ? 40.91500 24.55200 -51.82700 1.000 83.18544 50 LYS I CA 1
ATOM 7113 C C . LYS C 1 49 ? 41.73700 23.60500 -50.97100 1.000 89.06731 50 LYS I C 1
ATOM 7114 O O . LYS C 1 49 ? 42.20100 22.59400 -51.51200 1.000 93.31971 50 LYS I O 1
ATOM 7120 N N . VAL C 1 50 ? 41.87800 23.90900 -49.68200 1.000 87.10881 51 VAL I N 1
ATOM 7121 C CA . VAL C 1 50 ? 42.77200 23.08500 -48.82600 1.000 86.74288 51 VAL I CA 1
ATOM 7122 C C . VAL C 1 50 ? 42.00500 22.59100 -47.60300 1.000 90.67039 51 VAL I C 1
ATOM 7123 O O . VAL C 1 50 ? 41.26100 23.38900 -47.02100 1.000 92.56828 51 VAL I O 1
ATOM 7127 N N . THR C 1 51 ? 42.17700 21.31900 -47.24100 1.000 94.55841 52 THR I N 1
ATOM 7128 C CA . THR C 1 51 ? 41.55600 20.79900 -45.99600 1.000 96.21403 52 THR I CA 1
ATOM 7129 C C . THR C 1 51 ? 42.62700 20.09400 -45.17000 1.000 93.59255 52 THR I C 1
ATOM 7130 O O . THR C 1 51 ? 43.29200 19.20100 -45.71100 1.000 87.86332 52 THR I O 1
ATOM 7134 N N . ILE C 1 52 ? 42.78600 20.50100 -43.91500 1.000 95.13777 53 ILE I N 1
ATOM 7135 C CA . ILE C 1 52 ? 43.81000 19.91800 -43.05300 1.000 96.66562 53 ILE I CA 1
ATOM 7136 C C . ILE C 1 52 ? 43.16700 18.88500 -42.13800 1.000 101.90771 53 ILE I C 1
ATOM 7137 O O . ILE C 1 52 ? 42.11100 19.13800 -41.54700 1.000 105.41521 53 ILE I O 1
ATOM 7142 N N . LEU C 1 53 ? 43.82000 17.73400 -41.99100 1.000 95.56971 54 LEU I N 1
ATOM 7143 C CA . LEU C 1 53 ? 43.34300 16.63300 -41.16100 1.000 98.61309 54 LEU I CA 1
ATOM 7144 C C . LEU C 1 53 ? 44.42400 16.27600 -40.15800 1.000 103.70555 54 LEU I C 1
ATOM 7145 O O . LEU C 1 53 ? 45.23900 15.39000 -40.41700 1.000 111.74095 54 LEU I O 1
ATOM 7150 N N . GLU C 1 54 ? 44.42100 16.95500 -39.01200 1.000 108.86722 55 GLU I N 1
ATOM 7151 C CA . GLU C 1 54 ? 45.33600 16.63300 -37.92400 1.000 108.37905 55 GLU I CA 1
ATOM 7152 C C . GLU C 1 54 ? 44.74900 15.53500 -37.04900 1.000 119.97867 55 GLU I C 1
ATOM 7153 O O . GLU C 1 54 ? 43.54500 15.51600 -36.77700 1.000 122.74642 55 GLU I O 1
ATOM 7159 N N . GLN C 1 55 ? 45.62300 14.62600 -36.59400 1.000 126.49633 56 GLN I N 1
ATOM 7160 C CA . GLN C 1 55 ? 45.18700 13.46500 -35.80900 1.000 129.16313 56 GLN I CA 1
ATOM 7161 C C . GLN C 1 55 ? 44.80300 13.86100 -34.38400 1.000 133.58924 56 GLN I C 1
ATOM 7162 O O . GLN C 1 55 ? 43.81900 13.34200 -33.84000 1.000 137.31319 56 GLN I O 1
ATOM 7168 N N . ALA C 1 56 ? 45.55300 14.78300 -33.76800 1.000 133.54864 57 ALA I N 1
ATOM 7169 C CA . ALA C 1 56 ? 45.28700 15.13900 -32.38300 1.000 134.28812 57 ALA I CA 1
ATOM 7170 C C . ALA C 1 56 ? 43.92700 15.83000 -32.26400 1.000 139.85287 57 ALA I C 1
ATOM 7171 O O . ALA C 1 56 ? 43.41400 16.40500 -33.23600 1.000 135.74243 57 ALA I O 1
ATOM 7173 N N . PRO C 1 57 ? 43.31300 15.76300 -31.08300 1.000 137.95788 58 PRO I N 1
ATOM 7174 C CA . PRO C 1 57 ? 41.95400 16.31000 -30.92500 1.000 132.93496 58 PRO I CA 1
ATOM 7175 C C . PRO C 1 57 ? 41.88600 17.82600 -30.98100 1.000 135.98609 58 PRO I C 1
ATOM 7176 O O . PRO C 1 57 ? 40.89800 18.35800 -31.49900 1.000 137.00923 58 PRO I O 1
ATOM 7180 N N . GLN C 1 58 ? 42.89900 18.54200 -30.46500 1.000 138.77088 59 GLN I N 1
ATOM 7181 C CA . GLN C 1 58 ? 42.90600 20.00400 -30.43300 1.000 141.78515 59 GLN I CA 1
ATOM 7182 C C . GLN C 1 58 ? 44.23400 20.53800 -30.95600 1.000 143.39113 59 GLN I C 1
ATOM 7183 O O . GLN C 1 58 ? 45.29300 19.94100 -30.71900 1.000 143.54319 59 GLN I O 1
ATOM 7189 N N . LEU C 1 59 ? 44.17400 21.67800 -31.65200 1.000 143.34260 60 LEU I N 1
ATOM 7190 C CA . LEU C 1 59 ? 45.33300 22.24000 -32.35600 1.000 135.96901 60 LEU I CA 1
ATOM 7191 C C . LEU C 1 59 ? 46.15800 23.10100 -31.40300 1.000 131.56145 60 LEU I C 1
ATOM 7192 O O . LEU C 1 59 ? 46.15200 24.33600 -31.45100 1.000 128.15641 60 LEU I O 1
ATOM 7197 N N . GLY C 1 60 ? 46.83400 22.41800 -30.49300 1.000 133.35733 61 GLY I N 1
ATOM 7198 C CA . GLY C 1 60 ? 47.81500 23.05800 -29.63200 1.000 134.81799 61 GLY I CA 1
ATOM 7199 C C . GLY C 1 60 ? 49.10300 22.26300 -29.62800 1.000 129.36729 61 GLY I C 1
ATOM 7200 O O . GLY C 1 60 ? 49.08300 21.04400 -29.41500 1.000 126.16005 61 GLY I O 1
ATOM 7201 N N . GLU C 1 61 ? 50.23000 22.92900 -29.88900 1.000 127.76777 62 GLU I N 1
ATOM 7202 C CA . GLU C 1 61 ? 51.52500 22.26600 -30.01500 1.000 132.02607 62 GLU I CA 1
ATOM 7203 C C . GLU C 1 61 ? 52.39200 22.56500 -28.79900 1.000 133.10875 62 GLU I C 1
ATOM 7204 O O . GLU C 1 61 ? 52.79500 23.71400 -28.57600 1.000 123.81249 62 GLU I O 1
ATOM 7210 N N . VAL C 1 62 ? 52.66800 21.52300 -28.02700 1.000 138.35060 63 VAL I N 1
ATOM 7211 C CA . VAL C 1 62 ? 53.73000 21.53900 -27.03400 1.000 135.00524 63 VAL I CA 1
ATOM 7212 C C . VAL C 1 62 ? 55.05000 21.61300 -27.77400 1.000 131.45238 63 VAL I C 1
ATOM 7213 O O . VAL C 1 62 ? 55.27000 20.85800 -28.72600 1.000 132.42206 63 VAL I O 1
ATOM 7217 N N . GLY C 1 63 ? 55.91800 22.53100 -27.35900 1.000 131.79382 64 GLY I N 1
ATOM 7218 C CA . GLY C 1 63 ? 57.18000 22.67400 -28.05400 1.000 123.34581 64 GLY I CA 1
ATOM 7219 C C . GLY C 1 63 ? 58.19200 23.40100 -27.20300 1.000 117.81058 64 GLY I C 1
ATOM 7220 O O . GLY C 1 63 ? 57.90600 23.87200 -26.09800 1.000 115.55193 64 GLY I O 1
ATOM 7221 N N . ALA C 1 64 ? 59.39800 23.47300 -27.75100 1.000 114.04412 65 ALA I N 1
ATOM 7222 C CA . ALA C 1 64 ? 60.50700 24.23300 -27.21500 1.000 107.24360 65 ALA I CA 1
ATOM 7223 C C . ALA C 1 64 ? 60.62300 25.53100 -28.02000 1.000 95.73365 65 ALA I C 1
ATOM 7224 O O . ALA C 1 64 ? 59.72900 25.88700 -28.79300 1.000 94.70345 65 ALA I O 1
ATOM 7226 N N . GLY C 1 65 ? 61.73500 26.22900 -27.88200 1.000 90.55908 66 GLY I N 1
ATOM 7227 C CA . GLY C 1 65 ? 62.01100 27.32700 -28.79000 1.000 81.68248 66 GLY I CA 1
ATOM 7228 C C . GLY C 1 65 ? 62.27400 26.80800 -30.19100 1.000 74.74379 66 GLY I C 1
ATOM 7229 O O . GLY C 1 65 ? 62.77900 25.69400 -30.38500 1.000 72.31541 66 GLY I O 1
ATOM 7230 N N . ILE C 1 66 ? 61.90200 27.61700 -31.18600 1.000 65.68718 67 ILE I N 1
ATOM 7231 C CA . ILE C 1 66 ? 62.32600 27.41100 -32.56200 1.000 64.99206 67 ILE I CA 1
ATOM 7232 C C . ILE C 1 66 ? 62.94200 28.70000 -33.09900 1.000 69.66179 67 ILE I C 1
ATOM 7233 O O . ILE C 1 66 ? 62.70600 29.80600 -32.59700 1.000 72.12197 67 ILE I O 1
ATOM 7238 N N . GLN C 1 67 ? 63.76900 28.52800 -34.12600 1.000 65.04068 68 GLN I N 1
ATOM 7239 C CA . GLN C 1 67 ? 64.45500 29.61700 -34.79800 1.000 63.50014 68 GLN I CA 1
ATOM 7240 C C . GLN C 1 67 ? 63.79500 29.81800 -36.15500 1.000 59.13281 68 GLN I C 1
ATOM 7241 O O . GLN C 1 67 ? 63.64000 28.86100 -36.92000 1.000 54.70807 68 GLN I O 1
ATOM 7247 N N . ILE C 1 68 ? 63.36900 31.04600 -36.43100 1.000 56.64953 69 ILE I N 1
ATOM 7248 C CA . ILE C 1 68 ? 62.93000 31.42400 -37.77100 1.000 55.04356 69 ILE I CA 1
ATOM 7249 C C . ILE C 1 68 ? 64.05000 32.23600 -38.40700 1.000 56.70450 69 ILE I C 1
ATOM 7250 O O . ILE C 1 68 ? 64.19400 33.43100 -38.11000 1.000 57.95329 69 ILE I O 1
ATOM 7255 N N . PRO C 1 69 ? 64.88700 31.62500 -39.24200 1.000 53.81487 70 PRO I N 1
ATOM 7256 C CA . PRO C 1 69 ? 66.00300 32.34200 -39.84400 1.000 50.72637 70 PRO I CA 1
ATOM 7257 C C . PRO C 1 69 ? 65.54200 33.13500 -41.05400 1.000 56.56576 70 PRO I C 1
ATOM 7258 O O . PRO C 1 69 ? 64.37300 33.03300 -41.46100 1.000 65.01288 70 PRO I O 1
ATOM 7262 N N . PRO C 1 70 ? 66.41600 33.95200 -41.64900 1.000 40.40484 71 PRO I N 1
ATOM 7263 C CA . PRO C 1 70 ? 65.99800 34.72800 -42.82000 1.000 48.19173 71 PRO I CA 1
ATOM 7264 C C . PRO C 1 70 ? 65.29000 33.91900 -43.88700 1.000 51.67844 71 PRO I C 1
ATOM 7265 O O . PRO C 1 70 ? 64.32300 34.42300 -44.46000 1.000 57.53102 71 PRO I O 1
ATOM 7269 N N . ASN C 1 71 ? 65.71100 32.68500 -44.16700 1.000 54.33345 72 ASN I N 1
ATOM 7270 C CA . ASN C 1 71 ? 65.16100 31.98500 -45.32800 1.000 63.26763 72 ASN I CA 1
ATOM 7271 C C . ASN C 1 71 ? 63.71900 31.51200 -45.11400 1.000 62.47697 72 ASN I C 1
ATOM 7272 O O . ASN C 1 71 ? 63.02500 31.20400 -46.09500 1.000 58.52196 72 ASN I O 1
ATOM 7277 N N . SER C 1 72 ? 63.26400 31.43900 -43.86200 1.000 57.84091 73 SER I N 1
ATOM 7278 C CA . SER C 1 72 ? 61.86400 31.20200 -43.53800 1.000 60.07876 73 SER I CA 1
ATOM 7279 C C . SER C 1 72 ? 61.12800 32.48100 -43.14700 1.000 64.20799 73 SER I C 1
ATOM 7280 O O . SER C 1 72 ? 59.93000 32.61200 -43.43500 1.000 71.58021 73 SER I O 1
ATOM 7283 N N . SER C 1 73 ? 61.81800 33.44700 -42.53200 1.000 55.35527 74 SER I N 1
ATOM 7284 C CA . SER C 1 73 ? 61.15900 34.70300 -42.19600 1.000 55.73965 74 SER I CA 1
ATOM 7285 C C . SER C 1 73 ? 60.78300 35.49900 -43.44800 1.000 55.33131 74 SER I C 1
ATOM 7286 O O . SER C 1 73 ? 59.68600 36.05400 -43.52000 1.000 52.92429 74 SER I O 1
ATOM 7289 N N . ARG C 1 74 ? 61.66100 35.57900 -44.45100 1.000 60.23312 75 ARG I N 1
ATOM 7290 C CA . ARG C 1 74 ? 61.26300 36.26800 -45.68100 1.000 58.11542 75 ARG I CA 1
ATOM 7291 C C . ARG C 1 74 ? 60.06800 35.58600 -46.34000 1.000 59.26914 75 ARG I C 1
ATOM 7292 O O . ARG C 1 74 ? 59.31600 36.23100 -47.07600 1.000 60.37945 75 ARG I O 1
ATOM 7300 N N . ILE C 1 75 ? 59.88900 34.28200 -46.10600 1.000 61.09943 76 ILE I N 1
ATOM 7301 C CA . ILE C 1 75 ? 58.72100 33.57200 -46.62500 1.000 60.04710 76 ILE I CA 1
ATOM 7302 C C . ILE C 1 75 ? 57.47300 33.97400 -45.85600 1.000 61.73040 76 ILE I C 1
ATOM 7303 O O . ILE C 1 75 ? 56.41700 34.23600 -46.44100 1.000 64.31921 76 ILE I O 1
ATOM 7308 N N . LEU C 1 76 ? 57.56600 33.99000 -44.52700 1.000 62.32161 77 LEU I N 1
ATOM 7309 C CA . LEU C 1 76 ? 56.42100 34.39200 -43.71500 1.000 62.12260 77 LEU I CA 1
ATOM 7310 C C . LEU C 1 76 ? 56.05600 35.86200 -43.92500 1.000 66.07467 77 LEU I C 1
ATOM 7311 O O . LEU C 1 76 ? 54.88400 36.22700 -43.79600 1.000 69.21449 77 LEU I O 1
ATOM 7316 N N . ARG C 1 77 ? 57.03500 36.71500 -44.25200 1.000 63.98727 78 ARG I N 1
ATOM 7317 C CA . ARG C 1 77 ? 56.78400 38.15100 -44.35200 1.000 67.78664 78 ARG I CA 1
ATOM 7318 C C . ARG C 1 77 ? 55.87700 38.46200 -45.52700 1.000 66.08108 78 ARG I C 1
ATOM 7319 O O . ARG C 1 77 ? 54.93900 39.26100 -45.40800 1.000 73.37444 78 ARG I O 1
ATOM 7327 N N . GLN C 1 78 ? 56.14100 37.83300 -46.67100 1.000 62.50694 79 GLN I N 1
ATOM 7328 C CA . GLN C 1 78 ? 55.25300 37.97100 -47.81100 1.000 73.58356 79 GLN I CA 1
ATOM 7329 C C . GLN C 1 78 ? 53.84800 37.43100 -47.51600 1.000 71.17316 79 GLN I C 1
ATOM 7330 O O . GLN C 1 78 ? 52.91700 37.73000 -48.26800 1.000 72.26424 79 GLN I O 1
ATOM 7336 N N . TRP C 1 79 ? 53.65500 36.67500 -46.42800 1.000 67.18048 80 TRP I N 1
ATOM 7337 C CA . TRP C 1 79 ? 52.31600 36.35100 -45.94200 1.000 67.70705 80 TRP I CA 1
ATOM 7338 C C . TRP C 1 79 ? 51.90400 37.25900 -44.77400 1.000 74.32045 80 TRP I C 1
ATOM 7339 O O . TRP C 1 79 ? 51.04900 36.87300 -43.96600 1.000 73.07551 80 TRP I O 1
ATOM 7350 N N . GLY C 1 80 ? 52.50100 38.44800 -44.67500 1.000 72.94925 81 GLY I N 1
ATOM 7351 C CA . GLY C 1 80 ? 52.17700 39.42600 -43.64100 1.000 74.62722 81 GLY I CA 1
ATOM 7352 C C . GLY C 1 80 ? 52.03200 38.88300 -42.23400 1.000 76.02892 81 GLY I C 1
ATOM 7353 O O . GLY C 1 80 ? 51.01100 39.13000 -41.58000 1.000 72.16499 81 GLY I O 1
ATOM 7354 N N . LEU C 1 81 ? 53.03700 38.15300 -41.74400 1.000 76.45374 82 LEU I N 1
ATOM 7355 C CA . LEU C 1 81 ? 53.08500 37.71000 -40.35700 1.000 74.23780 82 LEU I CA 1
ATOM 7356 C C . LEU C 1 81 ? 54.19200 38.37100 -39.55500 1.000 71.94708 82 LEU I C 1
ATOM 7357 O O . LEU C 1 81 ? 54.22700 38.20400 -38.33200 1.000 75.19350 82 LEU I O 1
ATOM 7362 N N . LEU C 1 82 ? 55.08900 39.11600 -40.20100 1.000 70.25590 83 LEU I N 1
ATOM 7363 C CA . LEU C 1 82 ? 56.14100 39.82500 -39.47500 1.000 75.98620 83 LEU I CA 1
ATOM 7364 C C . LEU C 1 82 ? 55.63500 40.52000 -38.22100 1.000 83.41389 83 LEU I C 1
ATOM 7365 O O . LEU C 1 82 ? 56.14000 40.21400 -37.12700 1.000 82.00949 83 LEU I O 1
ATOM 7370 N N . PRO C 1 83 ? 54.67700 41.44900 -38.29400 1.000 83.47727 84 PRO I N 1
ATOM 7371 C CA . PRO C 1 83 ? 54.18100 42.08600 -37.06100 1.000 76.96469 84 PRO I CA 1
ATOM 7372 C C . PRO C 1 83 ? 53.70200 41.09900 -36.00900 1.000 78.52297 84 PRO I C 1
ATOM 7373 O O . PRO C 1 83 ? 54.01700 41.27100 -34.82500 1.000 81.26529 84 PRO I O 1
ATOM 7377 N N . ALA C 1 84 ? 52.96500 40.05500 -36.40600 1.000 74.46414 85 ALA I N 1
ATOM 7378 C CA . ALA C 1 84 ? 52.43200 39.11100 -35.42500 1.000 79.73064 85 ALA I CA 1
ATOM 7379 C C . ALA C 1 84 ? 53.54200 38.27400 -34.78600 1.000 76.89048 85 ALA I C 1
ATOM 7380 O O . ALA C 1 84 ? 53.45700 37.91000 -33.60600 1.000 73.90449 85 ALA I O 1
ATOM 7382 N N . LEU C 1 85 ? 54.59100 37.95800 -35.55100 1.000 79.61865 86 LEU I N 1
ATOM 7383 C CA . LEU C 1 85 ? 55.69600 37.17200 -35.00900 1.000 78.74896 86 LEU I CA 1
ATOM 7384 C C . LEU C 1 85 ? 56.55300 38.01300 -34.07700 1.000 78.45902 86 LEU I C 1
ATOM 7385 O O . LEU C 1 85 ? 56.93900 37.55700 -32.99500 1.000 83.32828 86 LEU I O 1
ATOM 7390 N N . GLU C 1 86 ? 56.85400 39.25000 -34.48900 1.000 77.77864 87 GLU I N 1
ATOM 7391 C CA . GLU C 1 86 ? 57.81500 40.10000 -33.78700 1.000 84.00425 87 GLU I CA 1
ATOM 7392 C C . GLU C 1 86 ? 57.33400 40.47700 -32.39400 1.000 83.08675 87 GLU I C 1
ATOM 7393 O O . GLU C 1 86 ? 58.12900 40.93800 -31.55800 1.000 78.56822 87 GLU I O 1
ATOM 7399 N N . GLU C 1 87 ? 56.02600 40.33100 -32.15400 1.000 86.06586 88 GLU I N 1
ATOM 7400 C CA . GLU C 1 87 ? 55.43200 40.61000 -30.85200 1.000 90.04798 88 GLU I CA 1
ATOM 7401 C C . GLU C 1 87 ? 55.76200 39.51400 -29.84300 1.000 81.70177 88 GLU I C 1
ATOM 7402 O O . GLU C 1 87 ? 55.81100 39.77200 -28.63200 1.000 82.20432 88 GLU I O 1
ATOM 7408 N N . VAL C 1 88 ? 55.98600 38.28600 -30.31700 1.000 72.94580 89 VAL I N 1
ATOM 7409 C CA . VAL C 1 88 ? 56.15900 37.13700 -29.44400 1.000 76.73062 89 VAL I CA 1
ATOM 7410 C C . VAL C 1 88 ? 57.53300 36.49300 -29.58300 1.000 78.18688 89 VAL I C 1
ATOM 7411 O O . VAL C 1 88 ? 57.75100 35.39400 -29.07400 1.000 79.39789 89 VAL I O 1
ATOM 7415 N N . SER C 1 89 ? 58.46500 37.14500 -30.26000 1.000 74.78435 90 SER I N 1
ATOM 7416 C CA . SER C 1 89 ? 59.76500 36.55600 -30.50900 1.000 72.69125 90 SER I CA 1
ATOM 7417 C C . SER C 1 89 ? 60.84600 37.54400 -30.09600 1.000 71.26695 90 SER I C 1
ATOM 7418 O O . SER C 1 89 ? 60.57800 38.72500 -29.84600 1.000 70.93026 90 SER I O 1
ATOM 7421 N N . VAL C 1 90 ? 62.06800 37.02300 -29.99300 1.000 70.35256 91 VAL I N 1
ATOM 7422 C CA . VAL C 1 90 ? 63.25800 37.80500 -29.66600 1.000 68.21813 91 VAL I CA 1
ATOM 7423 C C . VAL C 1 90 ? 64.18800 37.82700 -30.86600 1.000 64.62259 91 VAL I C 1
ATOM 7424 O O . VAL C 1 90 ? 64.32300 36.83600 -31.59200 1.000 65.52808 91 VAL I O 1
ATOM 7428 N N . ARG C 1 91 ? 64.86300 38.95700 -31.05400 1.000 63.12898 92 ARG I N 1
ATOM 7429 C CA . ARG C 1 91 ? 65.90000 39.04200 -32.07700 1.000 64.46590 92 ARG I CA 1
ATOM 7430 C C . ARG C 1 91 ? 67.29000 38.90100 -31.45100 1.000 65.21548 92 ARG I C 1
ATOM 7431 O O . ARG C 1 91 ? 67.84300 39.89900 -30.96100 1.000 63.40376 92 ARG I O 1
ATOM 7439 N N . PRO C 1 92 ? 67.89000 37.70100 -31.43300 1.000 62.51999 93 PRO I N 1
ATOM 7440 C CA . PRO C 1 92 ? 69.21100 37.55900 -30.81200 1.000 51.63624 93 PRO I CA 1
ATOM 7441 C C . PRO C 1 92 ? 70.24200 38.34100 -31.59700 1.000 50.93675 93 PRO I C 1
ATOM 7442 O O . PRO C 1 92 ? 70.18700 38.40700 -32.82600 1.000 52.87998 93 PRO I O 1
ATOM 7446 N N . LEU C 1 93 ? 71.18000 38.94900 -30.87000 1.000 51.45995 94 LEU I N 1
ATOM 7447 C CA . LEU C 1 93 ? 72.14600 39.84500 -31.49800 1.000 60.98966 94 LEU I CA 1
ATOM 7448 C C . LEU C 1 93 ? 73.21500 39.08100 -32.26400 1.000 61.08672 94 LEU I C 1
ATOM 7449 O O . LEU C 1 93 ? 73.64400 39.52400 -33.33900 1.000 63.57976 94 LEU I O 1
ATOM 7454 N N . ASP C 1 94 ? 73.67000 37.94800 -31.73100 1.000 59.64965 95 ASP I N 1
ATOM 7455 C CA . ASP C 1 94 ? 74.62500 37.12600 -32.45200 1.000 58.40644 95 ASP I CA 1
ATOM 7456 C C . ASP C 1 94 ? 74.49300 35.66800 -32.03600 1.000 55.32713 95 ASP I C 1
ATOM 7457 O O . ASP C 1 94 ? 73.73000 35.30100 -31.13000 1.000 55.57766 95 ASP I O 1
ATOM 7462 N N . SER C 1 95 ? 75.23400 34.84300 -32.75700 1.000 54.15105 96 SER I N 1
ATOM 7463 C CA . SER C 1 95 ? 75.36200 33.41900 -32.50400 1.000 54.54053 96 SER I CA 1
ATOM 7464 C C . SER C 1 95 ? 76.81600 33.14600 -32.14400 1.000 53.78313 96 SER I C 1
ATOM 7465 O O . SER C 1 95 ? 77.72400 33.54500 -32.88300 1.000 49.99824 96 SER I O 1
ATOM 7468 N N . VAL C 1 96 ? 77.04400 32.49300 -31.00800 1.000 49.83243 97 VAL I N 1
ATOM 7469 C CA . VAL C 1 96 ? 78.39600 32.26300 -30.51300 1.000 50.70686 97 VAL I CA 1
ATOM 7470 C C . VAL C 1 96 ? 78.62200 30.76900 -30.33600 1.000 49.80004 97 VAL I C 1
ATOM 7471 O O . VAL C 1 96 ? 77.75300 30.06400 -29.81600 1.000 47.36923 97 VAL I O 1
ATOM 7475 N N . LEU C 1 97 ? 79.75900 30.29300 -30.83800 1.000 49.27873 98 LEU I N 1
ATOM 7476 C CA . LEU C 1 97 ? 80.35900 29.02400 -30.45900 1.000 44.38253 98 LEU I CA 1
ATOM 7477 C C . LEU C 1 97 ? 81.42800 29.29000 -29.40900 1.000 45.17924 98 LEU I C 1
ATOM 7478 O O . LEU C 1 97 ? 82.32700 30.11400 -29.63700 1.000 50.11899 98 LEU I O 1
ATOM 7483 N N . ARG C 1 98 ? 81.33300 28.57000 -28.28100 1.000 37.96672 99 ARG I N 1
ATOM 7484 C CA . ARG C 1 98 ? 82.23900 28.66300 -27.14500 1.000 45.01180 99 ARG I CA 1
ATOM 7485 C C . ARG C 1 98 ? 82.71200 27.28100 -26.71200 1.000 46.30271 99 ARG I C 1
ATOM 7486 O O . ARG C 1 98 ? 82.00500 26.28000 -26.86500 1.000 41.80073 99 ARG I O 1
ATOM 7494 N N . SER C 1 99 ? 83.90400 27.25700 -26.12100 1.000 50.14060 100 SER I N 1
ATOM 7495 C CA . SER C 1 99 ? 84.45600 26.05000 -25.51600 1.000 48.70891 100 SER I CA 1
ATOM 7496 C C . SER C 1 99 ? 83.62900 25.63100 -24.30100 1.000 46.80004 100 SER I C 1
ATOM 7497 O O . SER C 1 99 ? 83.15700 26.47100 -23.52800 1.000 53.49850 100 SER I O 1
ATOM 7500 N N . TYR C 1 100 ? 83.45700 24.32000 -24.13000 1.000 42.99161 101 TYR I N 1
ATOM 7501 C CA . TYR C 1 100 ? 82.78100 23.82100 -22.93800 1.000 43.98531 101 TYR I CA 1
ATOM 7502 C C . TYR C 1 100 ? 83.58500 24.09800 -21.66700 1.000 54.48127 101 TYR I C 1
ATOM 7503 O O . TYR C 1 100 ? 83.00100 24.36000 -20.60900 1.000 58.24466 101 TYR I O 1
ATOM 7512 N N . ARG C 1 101 ? 84.92100 24.04800 -21.74300 1.000 60.97460 102 ARG I N 1
ATOM 7513 C CA . ARG C 1 101 ? 85.74700 24.16900 -20.54000 1.000 58.22345 102 ARG I CA 1
ATOM 7514 C C . ARG C 1 101 ? 85.49300 25.48600 -19.82400 1.000 60.57726 102 ARG I C 1
ATOM 7515 O O . ARG C 1 101 ? 85.06100 25.50700 -18.66900 1.000 60.97573 102 ARG I O 1
ATOM 7523 N N . ASP C 1 102 ? 85.77500 26.60000 -20.49800 1.000 61.94353 103 ASP I N 1
ATOM 7524 C CA . ASP C 1 102 ? 85.77600 27.92300 -19.89200 1.000 55.37507 103 ASP I CA 1
ATOM 7525 C C . ASP C 1 102 ? 84.80800 28.89000 -20.55500 1.000 57.57137 103 ASP I C 1
ATOM 7526 O O . ASP C 1 102 ? 84.76500 30.06800 -20.17200 1.000 58.74044 103 ASP I O 1
ATOM 7531 N N . GLY C 1 103 ? 84.03200 28.43400 -21.53200 1.000 52.83326 104 GLY I N 1
ATOM 7532 C CA . GLY C 1 103 ? 83.15900 29.32200 -22.26000 1.000 51.98665 104 GLY I CA 1
ATOM 7533 C C . GLY C 1 103 ? 83.84700 30.35000 -23.12100 1.000 46.13238 104 GLY I C 1
ATOM 7534 O O . GLY C 1 103 ? 83.18000 31.27800 -23.58600 1.000 56.18993 104 GLY I O 1
ATOM 7535 N N . LYS C 1 104 ? 85.14900 30.22300 -23.34900 1.000 46.47603 105 LYS I N 1
ATOM 7536 C CA . LYS C 1 104 ? 85.82700 31.11700 -24.27600 1.000 49.96447 105 LYS I CA 1
ATOM 7537 C C . LYS C 1 104 ? 85.04800 31.18300 -25.57700 1.000 47.74716 105 LYS I C 1
ATOM 7538 O O . LYS C 1 104 ? 84.61200 30.15500 -26.09700 1.000 44.68736 105 LYS I O 1
ATOM 7544 N N . VAL C 1 105 ? 84.85900 32.39700 -26.09400 1.000 52.57004 106 VAL I N 1
ATOM 7545 C CA . VAL C 1 105 ? 84.22200 32.53900 -27.39400 1.000 45.96609 106 VAL I CA 1
ATOM 7546 C C . VAL C 1 105 ? 85.20800 32.11800 -28.46700 1.000 46.63026 106 VAL I C 1
ATOM 7547 O O . VAL C 1 105 ? 86.38000 32.52300 -28.45200 1.000 48.50711 106 VAL I O 1
ATOM 7551 N N . LEU C 1 106 ? 84.74200 31.28000 -29.38500 1.000 48.92070 107 LEU I N 1
ATOM 7552 C CA . LEU C 1 106 ? 85.52800 30.78600 -30.50800 1.000 48.89777 107 LEU I CA 1
ATOM 7553 C C . LEU C 1 106 ? 85.01600 31.28800 -31.83800 1.000 45.90734 107 LEU I C 1
ATOM 7554 O O . LEU C 1 106 ? 85.80500 31.47300 -32.76500 1.000 50.66421 107 LEU I O 1
ATOM 7559 N N . SER C 1 107 ? 83.71000 31.50700 -31.94700 1.000 45.14391 108 SER I N 1
ATOM 7560 C CA . SER C 1 107 ? 83.13600 32.04500 -33.17200 1.000 44.94189 108 SER I CA 1
ATOM 7561 C C . SER C 1 107 ? 81.93300 32.89200 -32.81700 1.000 47.11869 108 SER I C 1
ATOM 7562 O O . SER C 1 107 ? 81.05300 32.41300 -32.10300 1.000 46.46780 108 SER I O 1
ATOM 7565 N N . ARG C 1 108 ? 81.88700 34.13000 -33.32300 1.000 49.52383 109 ARG I N 1
ATOM 7566 C CA . ARG C 1 108 ? 80.76300 35.04500 -33.10800 1.000 45.35401 109 ARG I CA 1
ATOM 7567 C C . ARG C 1 108 ? 80.26800 35.59100 -34.44900 1.000 40.97817 109 ARG I C 1
ATOM 7568 O O . ARG C 1 108 ? 80.96900 36.36200 -35.10700 1.000 45.85204 109 ARG I O 1
ATOM 7576 N N . ILE C 1 109 ? 79.07000 35.18000 -34.85900 1.000 44.02387 110 ILE I N 1
ATOM 7577 C CA . ILE C 1 109 ? 78.39600 35.70300 -36.04200 1.000 45.31127 110 ILE I CA 1
ATOM 7578 C C . ILE C 1 109 ? 77.41100 36.74900 -35.59500 1.000 41.59679 110 ILE I C 1
ATOM 7579 O O . ILE C 1 109 ? 76.53900 36.44600 -34.77900 1.000 47.63376 110 ILE I O 1
ATOM 7584 N N . ASN C 1 110 ? 77.46000 37.93500 -36.19400 1.000 43.65999 111 ASN I N 1
ATOM 7585 C CA . ASN C 1 110 ? 76.57500 39.01600 -35.76000 1.000 47.33248 111 ASN I CA 1
ATOM 7586 C C . ASN C 1 110 ? 75.26800 38.93300 -36.54100 1.000 50.73788 111 ASN I C 1
ATOM 7587 O O . ASN C 1 110 ? 75.24400 39.13400 -37.76200 1.000 51.72537 111 ASN I O 1
ATOM 7592 N N . LEU C 1 111 ? 74.17300 38.63400 -35.82700 1.000 50.62385 112 LEU I N 1
ATOM 7593 C CA . LEU C 1 111 ? 72.85600 38.50200 -36.46000 1.000 54.39788 112 LEU I CA 1
ATOM 7594 C C . LEU C 1 111 ? 72.16500 39.84700 -36.59200 1.000 56.95238 112 LEU I C 1
ATOM 7595 O O . LEU C 1 111 ? 71.52000 40.12900 -37.60900 1.000 59.97710 112 LEU I O 1
ATOM 7600 N N . VAL C 1 112 ? 72.29000 40.69300 -35.58000 1.000 56.90863 113 VAL I N 1
ATOM 7601 C CA . VAL C 1 112 ? 71.62900 41.99100 -35.54900 1.000 57.88408 113 VAL I CA 1
ATOM 7602 C C . VAL C 1 112 ? 72.68300 43.09400 -35.47900 1.000 52.39166 113 VAL I C 1
ATOM 7603 O O . VAL C 1 112 ? 73.29600 43.29400 -34.42300 1.000 59.13400 113 VAL I O 1
ATOM 7607 N N . PRO C 1 113 ? 72.87700 43.89000 -36.53200 1.000 49.31496 114 PRO I N 1
ATOM 7608 C CA . PRO C 1 113 ? 72.03400 43.98000 -37.71900 1.000 56.64843 114 PRO I CA 1
ATOM 7609 C C . PRO C 1 113 ? 72.47500 43.14800 -38.93200 1.000 65.05896 114 PRO I C 1
ATOM 7610 O O . PRO C 1 113 ? 71.82000 43.24400 -39.97800 1.000 68.29425 114 PRO I O 1
ATOM 7614 N N . GLY C 1 114 ? 73.55000 42.36100 -38.79000 1.000 57.67477 115 GLY I N 1
ATOM 7615 C CA . GLY C 1 114 ? 74.19300 41.79700 -39.96800 1.000 57.15101 115 GLY I CA 1
ATOM 7616 C C . GLY C 1 114 ? 73.25600 41.01400 -40.86900 1.000 58.08465 115 GLY I C 1
ATOM 7617 O O . GLY C 1 114 ? 73.18900 41.27000 -42.07400 1.000 63.95022 115 GLY I O 1
ATOM 7618 N N . TYR C 1 115 ? 72.54400 40.03300 -40.30700 1.000 55.36261 116 TYR I N 1
ATOM 7619 C CA . TYR C 1 115 ? 71.71300 39.14800 -41.11900 1.000 56.37811 116 TYR I CA 1
ATOM 7620 C C . TYR C 1 115 ? 70.60100 39.91500 -41.82200 1.000 61.73122 116 TYR I C 1
ATOM 7621 O O . TYR C 1 115 ? 70.38600 39.73700 -43.02700 1.000 66.44685 116 TYR I O 1
ATOM 7630 N N . GLU C 1 116 ? 69.91000 40.80700 -41.10500 1.000 59.46077 117 GLU I N 1
ATOM 7631 C CA . GLU C 1 116 ? 68.85900 41.59600 -41.75700 1.000 65.21224 117 GLU I CA 1
ATOM 7632 C C . GLU C 1 116 ? 69.41800 42.49700 -42.85500 1.000 70.34677 117 GLU I C 1
ATOM 7633 O O . GLU C 1 116 ? 68.67500 42.87500 -43.76800 1.000 71.45457 117 GLU I O 1
ATOM 7639 N N . GLU C 1 117 ? 70.71700 42.83100 -42.79000 1.000 69.90317 118 GLU I N 1
ATOM 7640 C CA . GLU C 1 117 ? 71.34200 43.65900 -43.81900 1.000 66.24973 118 GLU I CA 1
ATOM 7641 C C . GLU C 1 117 ? 71.75700 42.83600 -45.01800 1.000 64.07390 118 GLU I C 1
ATOM 7642 O O . GLU C 1 117 ? 71.58600 43.26200 -46.16800 1.000 71.93609 118 GLU I O 1
ATOM 7648 N N . ARG C 1 118 ? 72.32100 41.66800 -44.77100 1.000 63.87852 119 ARG I N 1
ATOM 7649 C CA . ARG C 1 118 ? 72.82100 40.85200 -45.85900 1.000 66.06649 119 ARG I CA 1
ATOM 7650 C C . ARG C 1 118 ? 71.74600 39.97400 -46.47500 1.000 63.66398 119 ARG I C 1
ATOM 7651 O O . ARG C 1 118 ? 71.86300 39.61500 -47.65000 1.000 73.36262 119 ARG I O 1
ATOM 7659 N N . PHE C 1 119 ? 70.69700 39.62400 -45.72900 1.000 58.79656 120 PHE I N 1
ATOM 7660 C CA . PHE C 1 119 ? 69.69100 38.69600 -46.23500 1.000 63.22333 120 PHE I CA 1
ATOM 7661 C C . PHE C 1 119 ? 68.29100 39.29200 -46.24000 1.000 63.36460 120 PHE I C 1
ATOM 7662 O O . PHE C 1 119 ? 67.32600 38.58700 -46.55100 1.000 64.67999 120 PHE I O 1
ATOM 7670 N N . GLY C 1 120 ? 68.15100 40.56100 -45.90600 1.000 64.55451 121 GLY I N 1
ATOM 7671 C CA . GLY C 1 120 ? 66.87900 41.22100 -46.06100 1.000 65.85943 121 GLY I CA 1
ATOM 7672 C C . GLY C 1 120 ? 65.74100 40.55400 -45.33200 1.000 61.65338 121 GLY I C 1
ATOM 7673 O O . GLY C 1 120 ? 64.59900 40.63700 -45.78500 1.000 68.14235 121 GLY I O 1
ATOM 7674 N N . ALA C 1 121 ? 66.01900 39.89100 -44.21200 1.000 63.08712 122 ALA I N 1
ATOM 7675 C CA . ALA C 1 121 ? 64.95100 39.36200 -43.37200 1.000 60.48540 122 ALA I CA 1
ATOM 7676 C C . ALA C 1 121 ? 65.49000 39.14600 -41.96800 1.000 58.09044 122 ALA I C 1
ATOM 7677 O O . ALA C 1 121 ? 66.68700 38.90200 -41.79000 1.000 59.19685 122 ALA I O 1
ATOM 7679 N N . PRO C 1 122 ? 64.64400 39.22400 -40.96000 1.000 56.50683 123 PRO I N 1
ATOM 7680 C CA . PRO C 1 122 ? 65.12300 39.13000 -39.58000 1.000 60.85355 123 PRO I CA 1
ATOM 7681 C C . PRO C 1 122 ? 65.35200 37.68100 -39.16900 1.000 53.36217 123 PRO I C 1
ATOM 7682 O O . PRO C 1 122 ? 64.99300 36.74700 -39.87700 1.000 60.50076 123 PRO I O 1
ATOM 7686 N N . TYR C 1 123 ? 65.94400 37.50900 -37.98800 1.000 48.76080 124 TYR I N 1
ATOM 7687 C CA . TYR C 1 123 ? 66.20700 36.19700 -37.40500 1.000 49.28742 124 TYR I CA 1
ATOM 7688 C C . TYR C 1 123 ? 65.53600 36.11900 -36.03100 1.000 54.48810 124 TYR I C 1
ATOM 7689 O O . TYR C 1 123 ? 65.98300 36.77900 -35.08500 1.000 57.29387 124 TYR I O 1
ATOM 7698 N N . TYR C 1 124 ? 64.49900 35.27700 -35.91000 1.000 53.01083 125 TYR I N 1
ATOM 7699 C CA . TYR C 1 124 ? 63.56800 35.28100 -34.78300 1.000 58.41773 125 TYR I CA 1
ATOM 7700 C C . TYR C 1 124 ? 63.71900 34.05500 -33.89100 1.000 66.54054 125 TYR I C 1
ATOM 7701 O O . TYR C 1 124 ? 63.96200 32.94400 -34.36700 1.000 66.88505 125 TYR I O 1
ATOM 7710 N N . HIS C 1 125 ? 63.50700 34.26200 -32.58900 1.000 66.94901 126 HIS I N 1
ATOM 7711 C CA . HIS C 1 125 ? 63.48500 33.19600 -31.58900 1.000 67.81470 126 HIS I CA 1
ATOM 7712 C C . HIS C 1 125 ? 62.09300 33.19300 -30.98800 1.000 70.46607 126 HIS I C 1
ATOM 7713 O O . HIS C 1 125 ? 61.72200 34.13700 -30.28500 1.000 70.84374 126 HIS I O 1
ATOM 7720 N N . ILE C 1 126 ? 61.32400 32.14400 -31.26700 1.000 75.76639 127 ILE I N 1
ATOM 7721 C CA . ILE C 1 126 ? 59.90100 32.13200 -30.96400 1.000 72.11963 127 ILE I CA 1
ATOM 7722 C C . ILE C 1 126 ? 59.52700 30.78700 -30.36000 1.000 77.48835 127 ILE I C 1
ATOM 7723 O O . ILE C 1 126 ? 59.95000 29.73000 -30.84400 1.000 74.54697 127 ILE I O 1
ATOM 7728 N N . HIS C 1 127 ? 58.72600 30.82400 -29.30200 1.000 82.44096 128 HIS I N 1
ATOM 7729 C CA . HIS C 1 127 ? 58.18800 29.59200 -28.75600 1.000 79.72209 128 HIS I CA 1
ATOM 7730 C C . HIS C 1 127 ? 57.31700 28.90600 -29.80400 1.000 82.81536 128 HIS I C 1
ATOM 7731 O O . HIS C 1 127 ? 56.53500 29.55100 -30.50600 1.000 80.08181 128 HIS I O 1
ATOM 7738 N N . ARG C 1 128 ? 57.46800 27.58500 -29.90400 1.000 90.03092 129 ARG I N 1
ATOM 7739 C CA . ARG C 1 128 ? 56.79100 26.78900 -30.92600 1.000 85.70708 129 ARG I CA 1
ATOM 7740 C C . ARG C 1 128 ? 55.27800 26.92900 -30.84400 1.000 86.31818 129 ARG I C 1
ATOM 7741 O O . ARG C 1 128 ? 54.59100 26.92000 -31.87000 1.000 83.47856 129 ARG I O 1
ATOM 7749 N N . ALA C 1 129 ? 54.74200 27.04100 -29.62700 1.000 90.50451 130 ALA I N 1
ATOM 7750 C CA . ALA C 1 129 ? 53.30400 27.21300 -29.45700 1.000 87.37230 130 ALA I CA 1
ATOM 7751 C C . ALA C 1 129 ? 52.82600 28.49700 -30.11700 1.000 81.69824 130 ALA I C 1
ATOM 7752 O O . ALA C 1 129 ? 51.83900 28.48900 -30.86100 1.000 86.39666 130 ALA I O 1
ATOM 7754 N N . ASP C 1 130 ? 53.52800 29.60700 -29.87400 1.000 77.45653 131 ASP I N 1
ATOM 7755 C CA . ASP C 1 130 ? 53.15700 30.87900 -30.49100 1.000 79.19771 131 ASP I CA 1
ATOM 7756 C C . ASP C 1 130 ? 53.25500 30.81700 -32.01600 1.000 74.84068 131 ASP I C 1
ATOM 7757 O O . ASP C 1 130 ? 52.36700 31.30400 -32.72400 1.000 76.38826 131 ASP I O 1
ATOM 7762 N N . PHE C 1 131 ? 54.33800 30.24100 -32.54300 1.000 79.11136 132 PHE I N 1
ATOM 7763 C CA . PHE C 1 131 ? 54.49100 30.11200 -33.99300 1.000 77.35741 132 PHE I CA 1
ATOM 7764 C C . PHE C 1 131 ? 53.35600 29.27900 -34.58500 1.000 72.88981 132 PHE I C 1
ATOM 7765 O O . PHE C 1 131 ? 52.75000 29.64900 -35.60200 1.000 80.12168 132 PHE I O 1
ATOM 7773 N N . HIS C 1 132 ? 53.02900 28.16800 -33.93400 1.000 76.54199 133 HIS I N 1
ATOM 7774 C CA . HIS C 1 132 ? 51.94400 27.31900 -34.40500 1.000 80.59880 133 HIS I CA 1
ATOM 7775 C C . HIS C 1 132 ? 50.63500 28.07700 -34.42200 1.000 78.43937 133 HIS I C 1
ATOM 7776 O O . HIS C 1 132 ? 49.85800 27.97400 -35.37600 1.000 80.77323 133 HIS I O 1
ATOM 7783 N N . ARG C 1 133 ? 50.36200 28.82600 -33.35500 1.000 75.55478 134 ARG I N 1
ATOM 7784 C CA . ARG C 1 133 ? 49.09300 29.53700 -33.25800 1.000 76.29081 134 ARG I CA 1
ATOM 7785 C C . ARG C 1 133 ? 48.99600 30.63100 -34.31200 1.000 72.73275 134 ARG I C 1
ATOM 7786 O O . ARG C 1 133 ? 47.93800 30.82300 -34.92000 1.000 75.94414 134 ARG I O 1
ATOM 7794 N N . ILE C 1 134 ? 50.08400 31.36300 -34.53900 1.000 70.19249 135 ILE I N 1
ATOM 7795 C CA . ILE C 1 134 ? 50.05800 32.37900 -35.57800 1.000 70.22505 135 ILE I CA 1
ATOM 7796 C C . ILE C 1 134 ? 49.77100 31.74100 -36.92800 1.000 69.21041 135 ILE I C 1
ATOM 7797 O O . ILE C 1 134 ? 49.00700 32.28500 -37.74000 1.000 74.58394 135 ILE I O 1
ATOM 7802 N N . LEU C 1 135 ? 50.34000 30.55900 -37.17800 1.000 73.05909 136 LEU I N 1
ATOM 7803 C CA . LEU C 1 135 ? 50.11700 29.93000 -38.47900 1.000 80.25570 136 LEU I CA 1
ATOM 7804 C C . LEU C 1 135 ? 48.68300 29.39700 -38.61300 1.000 81.18041 136 LEU I C 1
ATOM 7805 O O . LEU C 1 135 ? 48.07500 29.51200 -39.68700 1.000 79.51048 136 LEU I O 1
ATOM 7810 N N . VAL C 1 136 ? 48.10700 28.83800 -37.53900 1.000 85.45856 137 VAL I N 1
ATOM 7811 C CA . VAL C 1 136 ? 46.71400 28.38300 -37.60800 1.000 81.07403 137 VAL I CA 1
ATOM 7812 C C . VAL C 1 136 ? 45.78300 29.57100 -37.82400 1.000 77.53068 137 VAL I C 1
ATOM 7813 O O . VAL C 1 136 ? 44.83000 29.50600 -38.60800 1.000 77.70073 137 VAL I O 1
ATOM 7817 N N . ASP C 1 137 ? 46.03800 30.67300 -37.11700 1.000 75.68081 138 ASP I N 1
ATOM 7818 C CA . ASP C 1 137 ? 45.20600 31.85700 -37.26200 1.000 79.10562 138 ASP I CA 1
ATOM 7819 C C . ASP C 1 137 ? 45.23000 32.36500 -38.69900 1.000 84.34998 138 ASP I C 1
ATOM 7820 O O . ASP C 1 137 ? 44.17600 32.61900 -39.29300 1.000 95.90065 138 ASP I O 1
ATOM 7825 N N . LYS C 1 138 ? 46.41900 32.52000 -39.28700 1.000 80.61830 139 LYS I N 1
ATOM 7826 C CA . LYS C 1 138 ? 46.45500 32.97000 -40.67800 1.000 81.06044 139 LYS I CA 1
ATOM 7827 C C . LYS C 1 138 ? 45.74200 31.97900 -41.59100 1.000 83.69518 139 LYS I C 1
ATOM 7828 O O . LYS C 1 138 ? 44.98600 32.37400 -42.48800 1.000 84.94955 139 LYS I O 1
ATOM 7834 N N . ALA C 1 139 ? 45.98100 30.68100 -41.38700 1.000 79.81695 140 ALA I N 1
ATOM 7835 C CA . ALA C 1 139 ? 45.38300 29.68900 -42.26900 1.000 78.04379 140 ALA I CA 1
ATOM 7836 C C . ALA C 1 139 ? 43.87000 29.79500 -42.23800 1.000 86.26893 140 ALA I C 1
ATOM 7837 O O . ALA C 1 139 ? 43.21100 29.80400 -43.28400 1.000 89.64428 140 ALA I O 1
ATOM 7839 N N . ARG C 1 140 ? 43.30200 29.89000 -41.03400 1.000 82.74982 141 ARG I N 1
ATOM 7840 C CA . ARG C 1 140 ? 41.85700 30.02900 -40.89500 1.000 79.10592 141 ARG I CA 1
ATOM 7841 C C . ARG C 1 140 ? 41.35100 31.31900 -41.52800 1.000 80.83601 141 ARG I C 1
ATOM 7842 O O . ARG C 1 140 ? 40.31900 31.31900 -42.21000 1.000 77.04506 141 ARG I O 1
ATOM 7850 N N . ALA C 1 141 ? 42.06400 32.43000 -41.31600 1.000 85.18403 142 ALA I N 1
ATOM 7851 C CA . ALA C 1 141 ? 41.69400 33.67900 -41.97700 1.000 87.39829 142 ALA I CA 1
ATOM 7852 C C . ALA C 1 141 ? 41.65800 33.52100 -43.48900 1.000 88.24987 142 ALA I C 1
ATOM 7853 O O . ALA C 1 141 ? 40.94000 34.25700 -44.17000 1.000 90.11929 142 ALA I O 1
ATOM 7855 N N . LEU C 1 142 ? 42.43200 32.58500 -44.03600 1.000 89.67820 143 LEU I N 1
ATOM 7856 C CA . LEU C 1 142 ? 42.43300 32.36600 -45.47800 1.000 89.72879 143 LEU I CA 1
ATOM 7857 C C . LEU C 1 142 ? 41.36500 31.38000 -45.94300 1.000 88.03355 143 LEU I C 1
ATOM 7858 O O . LEU C 1 142 ? 41.18900 31.21300 -47.15600 1.000 77.83821 143 LEU I O 1
ATOM 7863 N N . GLY C 1 143 ? 40.64900 30.73700 -45.02200 1.000 84.80039 144 GLY I N 1
ATOM 7864 C CA . GLY C 1 143 ? 39.58200 29.83800 -45.40200 1.000 89.92420 144 GLY I CA 1
ATOM 7865 C C . GLY C 1 143 ? 39.96700 28.38500 -45.53500 1.000 93.21641 144 GLY I C 1
ATOM 7866 O O . GLY C 1 143 ? 39.32700 27.65400 -46.30000 1.000 96.03480 144 GLY I O 1
ATOM 7867 N N . VAL C 1 144 ? 40.99100 27.93200 -44.81900 1.000 97.87770 145 VAL I N 1
ATOM 7868 C CA . VAL C 1 144 ? 41.31200 26.51100 -44.78800 1.000 100.96917 145 VAL I CA 1
ATOM 7869 C C . VAL C 1 144 ? 40.48600 25.85100 -43.69500 1.000 95.54743 145 VAL I C 1
ATOM 7870 O O . VAL C 1 144 ? 40.40400 26.35100 -42.56300 1.000 96.72575 145 VAL I O 1
ATOM 7874 N N . GLU C 1 145 ? 39.86500 24.73200 -44.02500 1.000 90.38237 146 GLU I N 1
ATOM 7875 C CA . GLU C 1 145 ? 39.13600 23.98800 -43.01600 1.000 102.83656 146 GLU I CA 1
ATOM 7876 C C . GLU C 1 145 ? 40.09500 23.04100 -42.30700 1.000 109.79900 146 GLU I C 1
ATOM 7877 O O . GLU C 1 145 ? 40.92900 22.38900 -42.94900 1.000 107.64515 146 GLU I O 1
ATOM 7883 N N . ILE C 1 146 ? 39.98300 22.97300 -40.98300 1.000 111.79245 147 ILE I N 1
ATOM 7884 C CA . ILE C 1 146 ? 40.88200 22.17800 -40.15300 1.000 112.51068 147 ILE I CA 1
ATOM 7885 C C . ILE C 1 146 ? 40.02700 21.12900 -39.44800 1.000 111.21510 147 ILE I C 1
ATOM 7886 O O . ILE C 1 146 ? 39.36900 21.42100 -38.44200 1.000 113.10227 147 ILE I O 1
ATOM 7891 N N . LEU C 1 147 ? 40.03800 19.90000 -39.96800 1.000 113.46158 148 LEU I N 1
ATOM 7892 C CA . LEU C 1 147 ? 39.29300 18.78500 -39.38700 1.000 119.67543 148 LEU I CA 1
ATOM 7893 C C . LEU C 1 147 ? 40.16200 18.11200 -38.33800 1.000 119.67757 148 LEU I C 1
ATOM 7894 O O . LEU C 1 147 ? 41.20200 17.53300 -38.66600 1.000 120.61686 148 LEU I O 1
ATOM 7899 N N . LEU C 1 148 ? 39.73200 18.16000 -37.08600 1.000 122.18822 149 LEU I N 1
ATOM 7900 C CA . LEU C 1 148 ? 40.51900 17.56500 -36.01800 1.000 128.98150 149 LEU I CA 1
ATOM 7901 C C . LEU C 1 148 ? 40.13800 16.09600 -35.82300 1.000 130.55978 149 LEU I C 1
ATOM 7902 O O . LEU C 1 148 ? 39.17900 15.58500 -36.41300 1.000 125.13863 149 LEU I O 1
ATOM 7907 N N . GLY C 1 149 ? 40.92600 15.41300 -34.99000 1.000 131.62922 150 GLY I N 1
ATOM 7908 C CA . GLY C 1 149 ? 40.66500 14.03000 -34.63800 1.000 133.95548 150 GLY I CA 1
ATOM 7909 C C . GLY C 1 149 ? 40.63400 13.05700 -35.79100 1.000 134.65246 150 GLY I C 1
ATOM 7910 O O . GLY C 1 149 ? 39.94700 12.03900 -35.70800 1.000 136.35195 150 GLY I O 1
ATOM 7911 N N . LYS C 1 150 ? 41.35500 13.33600 -36.87500 1.000 138.24549 151 LYS I N 1
ATOM 7912 C CA . LYS C 1 150 ? 41.38600 12.46900 -38.05800 1.000 139.32101 151 LYS I CA 1
ATOM 7913 C C . LYS C 1 150 ? 42.79400 11.88900 -38.19300 1.000 140.40709 151 LYS I C 1
ATOM 7914 O O . LYS C 1 150 ? 43.70900 12.54700 -38.70200 1.000 138.05999 151 LYS I O 1
ATOM 7920 N N . SER C 1 151 ? 42.96800 10.65400 -37.73000 1.000 139.14702 152 SER I N 1
ATOM 7921 C CA . SER C 1 151 ? 44.25700 9.96300 -37.80300 1.000 135.93449 152 SER I CA 1
ATOM 7922 C C . SER C 1 151 ? 44.17700 8.96200 -38.93600 1.000 138.06055 152 SER I C 1
ATOM 7923 O O . SER C 1 151 ? 43.59600 7.88700 -38.78500 1.000 139.24345 152 SER I O 1
ATOM 7926 N N . VAL C 1 152 ? 44.77300 9.31800 -40.07400 1.000 134.83522 153 VAL I N 1
ATOM 7927 C CA . VAL C 1 152 ? 44.75600 8.43400 -41.23500 1.000 133.24217 153 VAL I CA 1
ATOM 7928 C C . VAL C 1 152 ? 45.49900 7.14200 -40.92300 1.000 128.82359 153 VAL I C 1
ATOM 7929 O O . VAL C 1 152 ? 46.49500 7.13900 -40.18300 1.000 126.51737 153 VAL I O 1
ATOM 7933 N N . ARG C 1 153 ? 45.00400 6.03500 -41.48500 1.000 125.94841 154 ARG I N 1
ATOM 7934 C CA . ARG C 1 153 ? 45.61700 4.71500 -41.33800 1.000 125.67363 154 ARG I CA 1
ATOM 7935 C C . ARG C 1 153 ? 45.79400 3.96500 -42.64800 1.000 124.37677 154 ARG I C 1
ATOM 7936 O O . ARG C 1 153 ? 46.42500 2.90300 -42.64500 1.000 119.81514 154 ARG I O 1
ATOM 7944 N N . THR C 1 154 ? 45.27000 4.51900 -43.74200 1.000 126.82379 155 THR I N 1
ATOM 7945 C CA . THR C 1 154 ? 45.38100 3.86700 -45.06900 1.000 126.08042 155 THR I CA 1
ATOM 7946 C C . THR C 1 154 ? 45.18200 4.92300 -46.15600 1.000 123.96146 155 THR I C 1
ATOM 7947 O O . THR C 1 154 ? 44.65900 5.99800 -45.82500 1.000 126.17983 155 THR I O 1
ATOM 7951 N N . ILE C 1 155 ? 45.57100 4.62000 -47.40000 1.000 118.19010 156 ILE I N 1
ATOM 7952 C CA . ILE C 1 155 ? 45.47400 5.63700 -48.48700 1.000 117.90825 156 ILE I CA 1
ATOM 7953 C C . ILE C 1 155 ? 45.18800 4.95800 -49.82600 1.000 113.74371 156 ILE I C 1
ATOM 7954 O O . ILE C 1 155 ? 45.61300 3.80600 -49.99400 1.000 112.67833 156 ILE I O 1
ATOM 7959 N N . ASP C 1 156 ? 44.49000 5.64700 -50.73400 1.000 109.32906 157 ASP I N 1
ATOM 7960 C CA . ASP C 1 156 ? 44.29500 5.11900 -52.10800 1.000 106.40383 157 ASP I CA 1
ATOM 7961 C C . ASP C 1 156 ? 44.96000 6.12500 -53.04300 1.000 106.00920 157 ASP I C 1
ATOM 7962 O O . ASP C 1 156 ? 44.27000 7.03300 -53.52900 1.000 108.78688 157 ASP I O 1
ATOM 7967 N N . PHE C 1 157 ? 46.27200 5.98600 -53.25500 1.000 105.91496 158 PHE I N 1
ATOM 7968 C CA . PHE C 1 157 ? 47.02200 6.95900 -54.09400 1.000 110.42964 158 PHE I CA 1
ATOM 7969 C C . PHE C 1 157 ? 46.45300 6.96900 -55.51600 1.000 107.58748 158 PHE I C 1
ATOM 7970 O O . PHE C 1 157 ? 46.19400 8.06600 -56.04900 1.000 104.68042 158 PHE I O 1
ATOM 7978 N N . ASN C 1 158 ? 46.26300 5.78500 -56.10600 1.000 114.15119 159 ASN I N 1
ATOM 7979 C CA . ASN C 1 158 ? 45.76200 5.69900 -57.50400 1.000 103.78753 159 ASN I CA 1
ATOM 7980 C C . ASN C 1 158 ? 44.39800 6.39000 -57.59300 1.000 105.58857 159 ASN I C 1
ATOM 7981 O O . ASN C 1 158 ? 44.20900 7.19800 -58.52200 1.000 97.12685 159 ASN I O 1
ATOM 7986 N N . ALA C 1 159 ? 43.49100 6.08500 -56.66000 1.000 110.23161 160 ALA I N 1
ATOM 7987 C CA . ALA C 1 159 ? 42.16100 6.73800 -56.64100 1.000 105.93515 160 ALA I CA 1
ATOM 7988 C C . ALA C 1 159 ? 42.12700 7.77000 -55.51100 1.000 105.20532 160 ALA I C 1
ATOM 7989 O O . ALA C 1 159 ? 41.81300 7.38000 -54.37100 1.000 107.07013 160 ALA I O 1
ATOM 7991 N N . PRO C 1 160 ? 42.41200 9.06400 -55.77700 1.000 104.66518 161 PRO I N 1
ATOM 7992 C CA . PRO C 1 160 ? 42.47300 10.07800 -54.72200 1.000 104.87643 161 PRO I CA 1
ATOM 7993 C C . PRO C 1 160 ? 41.44600 9.81000 -53.61300 1.000 100.77640 161 PRO I C 1
ATOM 7994 O O . PRO C 1 160 ? 40.28100 10.09800 -53.82300 1.000 106.60999 161 PRO I O 1
ATOM 7998 N N . SER C 1 161 ? 41.90300 9.28200 -52.47300 1.000 101.99097 162 SER I N 1
ATOM 7999 C CA . SER C 1 161 ? 40.99800 8.98300 -51.33100 1.000 105.84505 162 SER I CA 1
ATOM 8000 C C . SER C 1 161 ? 41.82600 8.46200 -50.15200 1.000 112.03439 162 SER I C 1
ATOM 8001 O O . SER C 1 161 ? 42.90800 7.89500 -50.40000 1.000 110.15525 162 SER I O 1
ATOM 8004 N N . LEU C 1 162 ? 41.33400 8.64700 -48.92400 1.000 116.61399 163 LEU I N 1
ATOM 8005 C CA . LEU C 1 162 ? 42.10200 8.23200 -47.71300 1.000 115.73237 163 LEU I CA 1
ATOM 8006 C C . LEU C 1 162 ? 41.14700 7.56300 -46.71800 1.000 123.21827 163 LEU I C 1
ATOM 8007 O O . LEU C 1 162 ? 39.92900 7.64200 -46.94400 1.000 127.13625 163 LEU I O 1
ATOM 8012 N N . THR C 1 163 ? 41.67400 6.96300 -45.64100 1.000 124.95633 164 THR I N 1
ATOM 8013 C CA . THR C 1 163 ? 40.82500 6.25300 -44.64000 1.000 127.21277 164 THR I CA 1
ATOM 8014 C C . THR C 1 163 ? 41.32600 6.52200 -43.21800 1.000 127.53520 164 THR I C 1
ATOM 8015 O O . THR C 1 163 ? 42.54700 6.63600 -43.04900 1.000 130.33783 164 THR I O 1
ATOM 8019 N N . MET C 1 164 ? 40.42100 6.60300 -42.23400 1.000 130.55386 165 MET I N 1
ATOM 8020 C CA . MET C 1 164 ? 40.83700 6.89200 -40.86800 1.000 133.94396 165 MET I CA 1
ATOM 8021 C C . MET C 1 164 ? 40.83000 5.61400 -40.02000 1.000 136.12624 165 MET I C 1
ATOM 8022 O O . MET C 1 164 ? 40.54100 4.51200 -40.49800 1.000 136.10931 165 MET I O 1
ATOM 8027 N N . ALA C 1 165 ? 41.19100 5.75800 -38.74100 1.000 140.60631 166 ALA I N 1
ATOM 8028 C CA . ALA C 1 165 ? 41.31100 4.59500 -37.86800 1.000 139.84234 166 ALA I CA 1
ATOM 8029 C C . ALA C 1 165 ? 39.95200 4.10800 -37.39000 1.000 141.91908 166 ALA I C 1
ATOM 8030 O O . ALA C 1 165 ? 39.81400 2.93900 -37.01000 1.000 134.64873 166 ALA I O 1
ATOM 8032 N N . ASP C 1 166 ? 38.94500 4.98100 -37.39000 1.000 142.35286 167 ASP I N 1
ATOM 8033 C CA . ASP C 1 166 ? 37.59900 4.56300 -37.02600 1.000 133.10972 167 ASP I CA 1
ATOM 8034 C C . ASP C 1 166 ? 36.82100 3.97400 -38.20300 1.000 131.92392 167 ASP I C 1
ATOM 8035 O O . ASP C 1 166 ? 35.86200 3.23700 -37.97200 1.000 133.01417 167 ASP I O 1
ATOM 8040 N N . GLY C 1 167 ? 37.21200 4.26300 -39.44900 1.000 132.47001 168 GLY I N 1
ATOM 8041 C CA . GLY C 1 167 ? 36.59200 3.68900 -40.62800 1.000 124.51579 168 GLY I CA 1
ATOM 8042 C C . GLY C 1 167 ? 36.10400 4.69600 -41.64400 1.000 126.48672 168 GLY I C 1
ATOM 8043 O O . GLY C 1 167 ? 35.93500 4.33000 -42.81900 1.000 117.58625 168 GLY I O 1
ATOM 8044 N N . SER C 1 168 ? 35.88800 5.95600 -41.25000 1.000 134.06233 169 SER I N 1
ATOM 8045 C CA . SER C 1 168 ? 35.38400 6.97500 -42.17700 1.000 130.35655 169 SER I CA 1
ATOM 8046 C C . SER C 1 168 ? 36.39400 7.24000 -43.29600 1.000 130.08668 169 SER I C 1
ATOM 8047 O O . SER C 1 168 ? 37.61100 7.05600 -43.13800 1.000 134.02712 169 SER I O 1
ATOM 8050 N N . VAL C 1 169 ? 35.88100 7.69600 -44.43300 1.000 128.63854 170 VAL I N 1
ATOM 8051 C CA . VAL C 1 169 ? 36.68200 7.86400 -45.63800 1.000 132.22979 170 VAL I CA 1
ATOM 8052 C C . VAL C 1 169 ? 36.48900 9.26600 -46.19900 1.000 129.09866 170 VAL I C 1
ATOM 8053 O O . VAL C 1 169 ? 35.36700 9.78500 -46.24500 1.000 119.47139 170 VAL I O 1
ATOM 8057 N N . TYR C 1 170 ? 37.59300 9.86500 -46.64100 1.000 127.02779 171 TYR I N 1
ATOM 8058 C CA . TYR C 1 170 ? 37.61100 11.17700 -47.27400 1.000 127.22255 171 TYR I CA 1
ATOM 8059 C C . TYR C 1 170 ? 37.80000 10.94700 -48.75900 1.000 125.75368 171 TYR I C 1
ATOM 8060 O O . TYR C 1 170 ? 38.87900 10.52600 -49.18700 1.000 126.12356 171 TYR I O 1
ATOM 8069 N N . ASN C 1 171 ? 36.75400 11.20200 -49.53900 1.000 128.63300 172 ASN I N 1
ATOM 8070 C CA . ASN C 1 171 ? 36.82600 10.99200 -50.98000 1.000 134.72428 172 ASN I CA 1
ATOM 8071 C C . ASN C 1 171 ? 36.88600 12.28600 -51.77900 1.000 136.45199 172 ASN I C 1
ATOM 8072 O O . ASN C 1 171 ? 37.36900 12.27000 -52.91700 1.000 131.53581 172 ASN I O 1
ATOM 8077 N N . ASP C 1 172 ? 36.45400 13.40500 -51.20000 1.000 134.21607 173 ASP I N 1
ATOM 8078 C CA . ASP C 1 172 ? 36.37000 14.65700 -51.94900 1.000 133.55299 173 ASP I CA 1
ATOM 8079 C C . ASP C 1 172 ? 37.71200 15.39500 -51.89400 1.000 136.99331 173 ASP I C 1
ATOM 8080 O O . ASP C 1 172 ? 37.89200 16.39600 -51.19000 1.000 148.47999 173 ASP I O 1
ATOM 8085 N N . ALA C 1 173 ? 38.67100 14.87600 -52.67400 1.000 134.18561 174 ALA I N 1
ATOM 8086 C CA . ALA C 1 173 ? 39.99100 15.49800 -52.80000 1.000 115.70342 174 ALA I CA 1
ATOM 8087 C C . ALA C 1 173 ? 40.67600 14.94300 -54.04100 1.000 108.95707 174 ALA I C 1
ATOM 8088 O O . ALA C 1 173 ? 40.55900 13.75100 -54.33400 1.000 110.62388 174 ALA I O 1
ATOM 8090 N N . ASP C 1 174 ? 41.40600 15.80100 -54.74700 1.000 105.47970 175 ASP I N 1
ATOM 8091 C CA . ASP C 1 174 ? 42.13300 15.39800 -55.94700 1.000 103.52435 175 ASP I CA 1
ATOM 8092 C C . ASP C 1 174 ? 43.57700 15.01500 -55.66200 1.000 95.67657 175 ASP I C 1
ATOM 8093 O O . ASP C 1 174 ? 44.12000 14.09900 -56.29000 1.000 97.36861 175 ASP I O 1
ATOM 8098 N N . VAL C 1 175 ? 44.21300 15.71800 -54.73700 1.000 92.12146 176 VAL I N 1
ATOM 8099 C CA . VAL C 1 175 ? 45.62800 15.55300 -54.45400 1.000 90.93303 176 VAL I CA 1
ATOM 8100 C C . VAL C 1 175 ? 45.81300 15.47500 -52.94300 1.000 89.21926 176 VAL I C 1
ATOM 8101 O O . VAL C 1 175 ? 45.04300 16.07000 -52.18100 1.000 83.65862 176 VAL I O 1
ATOM 8105 N N . ILE C 1 176 ? 46.82900 14.72800 -52.50800 1.000 88.14031 177 ILE I N 1
ATOM 8106 C CA . ILE C 1 176 ? 47.13800 14.55500 -51.09200 1.000 87.61813 177 ILE I CA 1
ATOM 8107 C C . ILE C 1 176 ? 48.57600 14.98500 -50.82100 1.000 86.13964 177 ILE I C 1
ATOM 8108 O O . ILE C 1 176 ? 49.48400 14.72300 -51.62300 1.000 87.24280 177 ILE I O 1
ATOM 8113 N N . ILE C 1 177 ? 48.78600 15.60900 -49.66500 1.000 83.37297 178 ILE I N 1
ATOM 8114 C CA . ILE C 1 177 ? 50.09800 16.09900 -49.25800 1.000 82.12621 178 ILE I CA 1
ATOM 8115 C C . ILE C 1 177 ? 50.34400 15.65800 -47.81900 1.000 86.53295 178 ILE I C 1
ATOM 8116 O O . ILE C 1 177 ? 49.68000 16.13700 -46.89100 1.000 87.59743 178 ILE I O 1
ATOM 8121 N N . GLY C 1 178 ? 51.29700 14.74800 -47.63600 1.000 82.28738 179 GLY I N 1
ATOM 8122 C CA . GLY C 1 178 ? 51.53500 14.15200 -46.33600 1.000 79.51356 179 GLY I CA 1
ATOM 8123 C C . GLY C 1 178 ? 52.48900 14.97500 -45.50200 1.000 85.10780 179 GLY I C 1
ATOM 8124 O O . GLY C 1 178 ? 53.66100 15.12900 -45.85700 1.000 83.57809 179 GLY I O 1
ATOM 8125 N N . ALA C 1 179 ? 51.99700 15.50900 -44.38800 1.000 90.23323 180 ALA I N 1
ATOM 8126 C CA . ALA C 1 179 ? 52.79000 16.38200 -43.52400 1.000 86.71327 180 ALA I CA 1
ATOM 8127 C C . ALA C 1 179 ? 52.62500 15.98800 -42.05700 1.000 87.56729 180 ALA I C 1
ATOM 8128 O O . ALA C 1 179 ? 52.32100 16.81500 -41.19100 1.000 91.11144 180 ALA I O 1
ATOM 8130 N N . ASP C 1 180 ? 52.85300 14.70500 -41.76600 1.000 85.24589 181 ASP I N 1
ATOM 8131 C CA . ASP C 1 180 ? 52.59100 14.15500 -40.43800 1.000 99.82408 181 ASP I CA 1
ATOM 8132 C C . ASP C 1 180 ? 53.85800 13.87100 -39.64000 1.000 100.20262 181 ASP I C 1
ATOM 8133 O O . ASP C 1 180 ? 53.78400 13.23300 -38.58700 1.000 99.17716 181 ASP I O 1
ATOM 8138 N N . GLY C 1 181 ? 55.01500 14.33300 -40.11300 1.000 98.08996 182 GLY I N 1
ATOM 8139 C CA . GLY C 1 181 ? 56.18200 14.40200 -39.26800 1.000 97.85672 182 GLY I CA 1
ATOM 8140 C C . GLY C 1 181 ? 57.03400 13.15100 -39.28600 1.000 103.53409 182 GLY I C 1
ATOM 8141 O O . GLY C 1 181 ? 57.05900 12.37400 -40.24700 1.000 108.99153 182 GLY I O 1
ATOM 8142 N N . LEU C 1 182 ? 57.75600 12.96200 -38.17800 1.000 101.86504 183 LEU I N 1
ATOM 8143 C CA . LEU C 1 182 ? 58.78000 11.91700 -38.11300 1.000 98.23922 183 LEU I CA 1
ATOM 8144 C C . LEU C 1 182 ? 58.15400 10.52400 -38.17300 1.000 99.00532 183 LEU I C 1
ATOM 8145 O O . LEU C 1 182 ? 58.58100 9.65700 -38.95200 1.000 96.26389 183 LEU I O 1
ATOM 8150 N N . LYS C 1 183 ? 57.12100 10.30800 -37.37400 1.000 101.65487 184 LYS I N 1
ATOM 8151 C CA . LYS C 1 183 ? 56.33400 9.07900 -37.42000 1.000 102.21074 184 LYS I CA 1
ATOM 8152 C C . LYS C 1 183 ? 55.15300 9.31900 -38.36400 1.000 100.91808 184 LYS I C 1
ATOM 8153 O O . LYS C 1 183 ? 54.10700 9.84800 -37.96300 1.000 98.16651 184 LYS I O 1
ATOM 8159 N N . SER C 1 184 ? 55.33500 8.92900 -39.62600 1.000 96.28523 185 SER I N 1
ATOM 8160 C CA . SER C 1 184 ? 54.40600 9.20100 -40.72100 1.000 99.45960 185 SER I CA 1
ATOM 8161 C C . SER C 1 184 ? 53.72700 7.91600 -41.16600 1.000 98.13288 185 SER I C 1
ATOM 8162 O O . SER C 1 184 ? 54.39600 7.01700 -41.67700 1.000 100.37271 185 SER I O 1
ATOM 8165 N N . VAL C 1 185 ? 52.40100 7.84900 -41.01100 1.000 91.75759 186 VAL I N 1
ATOM 8166 C CA . VAL C 1 185 ? 51.65300 6.75800 -41.63500 1.000 88.44763 186 VAL I CA 1
ATOM 8167 C C . VAL C 1 185 ? 51.62400 6.93100 -43.14600 1.000 91.26440 186 VAL I C 1
ATOM 8168 O O . VAL C 1 185 ? 51.59300 5.94000 -43.88300 1.000 89.67757 186 VAL I O 1
ATOM 8172 N N . CYS C 1 186 ? 51.64500 8.17800 -43.62900 1.000 88.49651 187 CYS I N 1
ATOM 8173 C CA . CYS C 1 186 ? 51.62700 8.40500 -45.06800 1.000 88.97519 187 CYS I CA 1
ATOM 8174 C C . CYS C 1 186 ? 52.86500 7.83300 -45.74500 1.000 98.64613 187 CYS I C 1
ATOM 8175 O O . CYS C 1 186 ? 52.77200 7.25700 -46.83300 1.000 105.41451 187 CYS I O 1
ATOM 8178 N N . ARG C 1 187 ? 54.03200 7.97200 -45.11700 1.000 97.17151 188 ARG I N 1
ATOM 8179 C CA . ARG C 1 187 ? 55.25100 7.38300 -45.66600 1.000 93.50903 188 ARG I CA 1
ATOM 8180 C C . ARG C 1 187 ? 55.20600 5.85600 -45.61400 1.000 101.44718 188 ARG I C 1
ATOM 8181 O O . ARG C 1 187 ? 55.66400 5.17900 -46.54700 1.000 100.50479 188 ARG I O 1
ATOM 8189 N N . GLU C 1 188 ? 54.62900 5.30000 -44.54000 1.000 106.37708 189 GLU I N 1
ATOM 8190 C CA . GLU C 1 188 ? 54.49100 3.84800 -44.41500 1.000 107.62937 189 GLU I CA 1
ATOM 8191 C C . GLU C 1 188 ? 53.55300 3.27900 -45.47600 1.000 106.91502 189 GLU I C 1
ATOM 8192 O O . GLU C 1 188 ? 53.78500 2.18000 -45.99600 1.000 103.60028 189 GLU I O 1
ATOM 8198 N N . GLN C 1 189 ? 52.47600 4.00500 -45.79800 1.000 106.26145 190 GLN I N 1
ATOM 8199 C CA . GLN C 1 189 ? 51.57800 3.57700 -46.86800 1.000 107.69816 190 GLN I CA 1
ATOM 8200 C C . GLN C 1 189 ? 52.24600 3.72600 -48.22700 1.000 103.87149 190 GLN I C 1
ATOM 8201 O O . GLN C 1 189 ? 52.17700 2.82400 -49.06900 1.000 111.75925 190 GLN I O 1
ATOM 8207 N N . MET C 1 190 ? 52.90700 4.85700 -48.45900 1.000 97.19520 191 MET I N 1
ATOM 8208 C CA . MET C 1 190 ? 53.55100 5.07200 -49.74500 1.000 102.16299 191 MET I CA 1
ATOM 8209 C C . MET C 1 190 ? 54.55300 3.96900 -50.04300 1.000 104.61662 191 MET I C 1
ATOM 8210 O O . MET C 1 190 ? 54.49300 3.33300 -51.10100 1.000 109.79534 191 MET I O 1
ATOM 8215 N N . LEU C 1 191 ? 55.48900 3.72200 -49.12300 1.000 103.48747 192 LEU I N 1
ATOM 8216 C CA . LEU C 1 191 ? 56.49500 2.69700 -49.38900 1.000 103.68834 192 LEU I CA 1
ATOM 8217 C C . LEU C 1 191 ? 55.84900 1.31800 -49.51900 1.000 98.92455 192 LEU I C 1
ATOM 8218 O O . LEU C 1 191 ? 56.16300 0.55600 -50.44000 1.000 89.91693 192 LEU I O 1
ATOM 8223 N N . GLY C 1 192 ? 54.93000 0.99000 -48.61800 1.000 99.67377 193 GLY I N 1
ATOM 8224 C CA . GLY C 1 192 ? 54.33900 -0.32700 -48.57300 1.000 103.49684 193 GLY I CA 1
ATOM 8225 C C . GLY C 1 192 ? 54.89400 -1.24800 -47.51000 1.000 98.80784 193 GLY I C 1
ATOM 8226 O O . GLY C 1 192 ? 54.50800 -2.42000 -47.47200 1.000 99.13126 193 GLY I O 1
ATOM 8227 N N . HIS C 1 193 ? 55.78800 -0.76800 -46.65700 1.000 94.00790 194 HIS I N 1
ATOM 8228 C CA . HIS C 1 193 ? 56.33100 -1.57600 -45.57500 1.000 95.22724 194 HIS I CA 1
ATOM 8229 C C . HIS C 1 193 ? 56.49800 -0.68300 -44.35900 1.000 96.37387 194 HIS I C 1
ATOM 8230 O O . HIS C 1 193 ? 56.39300 0.54400 -44.46700 1.000 103.07146 194 HIS I O 1
ATOM 8237 N N . PRO C 1 194 ? 56.69300 -1.25900 -43.17600 1.000 99.69937 195 PRO I N 1
ATOM 8238 C CA . PRO C 1 194 ? 56.97500 -0.41200 -42.01400 1.000 108.32585 195 PRO I CA 1
ATOM 8239 C C . PRO C 1 194 ? 58.27900 0.36900 -42.17900 1.000 109.26079 195 PRO I C 1
ATOM 8240 O O . PRO C 1 194 ? 59.17400 -0.00800 -42.94300 1.000 103.69423 195 PRO I O 1
ATOM 8244 N N . ASP C 1 195 ? 58.36900 1.48400 -41.44800 1.000 109.75913 196 ASP I N 1
ATOM 8245 C CA . ASP C 1 195 ? 59.49700 2.40500 -41.53100 1.000 115.12651 196 ASP I CA 1
ATOM 8246 C C . ASP C 1 195 ? 59.54300 3.24400 -40.25500 1.000 115.53823 196 ASP I C 1
ATOM 8247 O O . ASP C 1 195 ? 59.08600 4.39400 -40.24800 1.000 115.05104 196 ASP I O 1
ATOM 8252 N N . PRO C 1 196 ? 60.06400 2.69600 -39.15600 1.000 114.38311 197 PRO I N 1
ATOM 8253 C CA . PRO C 1 196 ? 60.07200 3.42200 -37.88600 1.000 113.57770 197 PRO I CA 1
ATOM 8254 C C . PRO C 1 196 ? 61.25100 4.37300 -37.80800 1.000 113.47538 197 PRO I C 1
ATOM 8255 O O . PRO C 1 196 ? 62.21400 4.25700 -38.58300 1.000 107.66122 197 PRO I O 1
ATOM 8259 N N . PRO C 1 197 ? 61.20600 5.32800 -36.88000 1.000 112.74506 198 PRO I N 1
ATOM 8260 C CA . PRO C 1 197 ? 62.32200 6.26700 -36.73300 1.000 101.72274 198 PRO I CA 1
ATOM 8261 C C . PRO C 1 197 ? 63.54300 5.61800 -36.09900 1.000 96.43802 198 PRO I C 1
ATOM 8262 O O . PRO C 1 197 ? 63.44800 4.88000 -35.11500 1.000 98.29730 198 PRO I O 1
ATOM 8266 N N . HIS C 1 198 ? 64.69600 5.90900 -36.69500 1.000 101.14115 199 HIS I N 1
ATOM 8267 C CA . HIS C 1 198 ? 65.99500 5.47800 -36.19500 1.000 103.06336 199 HIS I CA 1
ATOM 8268 C C . HIS C 1 198 ? 66.37700 6.29000 -34.95900 1.000 99.66731 199 HIS I C 1
ATOM 8269 O O . HIS C 1 198 ? 66.20200 7.51100 -34.92500 1.000 99.17451 199 HIS I O 1
ATOM 8276 N N . PHE C 1 199 ? 66.89200 5.60900 -33.93600 1.000 99.71195 200 PHE I N 1
ATOM 8277 C CA . PHE C 1 199 ? 67.45000 6.28800 -32.76700 1.000 96.37046 200 PHE I CA 1
ATOM 8278 C C . PHE C 1 199 ? 68.81000 6.88500 -33.12300 1.000 97.73967 200 PHE I C 1
ATOM 8279 O O . PHE C 1 199 ? 69.71300 6.16800 -33.56700 1.000 103.26762 200 PHE I O 1
ATOM 8287 N N . THR C 1 200 ? 68.97100 8.19200 -32.90700 1.000 91.32905 201 THR I N 1
ATOM 8288 C CA . THR C 1 200 ? 70.24600 8.82400 -33.23200 1.000 97.39076 201 THR I CA 1
ATOM 8289 C C . THR C 1 200 ? 71.38200 8.29300 -32.37400 1.000 98.46851 201 THR I C 1
ATOM 8290 O O . THR C 1 200 ? 72.53000 8.22800 -32.83200 1.000 99.48836 201 THR I O 1
ATOM 8294 N N . GLY C 1 201 ? 71.09700 7.94500 -31.12200 1.000 89.68335 202 GLY I N 1
ATOM 8295 C CA . GLY C 1 201 ? 72.11400 7.61100 -30.16900 1.000 79.11328 202 GLY I CA 1
ATOM 8296 C C . GLY C 1 201 ? 72.36100 8.69400 -29.14400 1.000 78.85595 202 GLY I C 1
ATOM 8297 O O . GLY C 1 201 ? 72.76600 8.38900 -28.02200 1.000 78.37057 202 GLY I O 1
ATOM 8298 N N . ASP C 1 202 ? 72.13200 9.95200 -29.50600 1.000 89.36352 203 ASP I N 1
ATOM 8299 C CA . ASP C 1 202 ? 72.13600 11.03500 -28.53500 1.000 83.01743 203 ASP I CA 1
ATOM 8300 C C . ASP C 1 202 ? 70.76300 11.13900 -27.87500 1.000 83.02979 203 ASP I C 1
ATOM 8301 O O . ASP C 1 202 ? 69.74600 10.69600 -28.42000 1.000 83.26990 203 ASP I O 1
ATOM 8306 N N . LEU C 1 203 ? 70.73900 11.71500 -26.68000 1.000 80.11827 204 LEU I N 1
ATOM 8307 C CA . LEU C 1 203 ? 69.48400 12.12700 -26.07500 1.000 76.85304 204 LEU I CA 1
ATOM 8308 C C . LEU C 1 203 ? 69.61600 13.56900 -25.62200 1.000 66.08298 204 LEU I C 1
ATOM 8309 O O . LEU C 1 203 ? 70.72500 14.05700 -25.36400 1.000 61.68178 204 LEU I O 1
ATOM 8314 N N . ALA C 1 204 ? 68.46500 14.23700 -25.53200 1.000 64.61103 205 ALA I N 1
ATOM 8315 C CA . ALA C 1 204 ? 68.38700 15.68100 -25.35000 1.000 60.73447 205 ALA I CA 1
ATOM 8316 C C . ALA C 1 204 ? 67.63100 16.02500 -24.07500 1.000 59.60329 205 ALA I C 1
ATOM 8317 O O . ALA C 1 204 ? 66.50200 15.57600 -23.88100 1.000 68.71312 205 ALA I O 1
ATOM 8319 N N . TYR C 1 205 ? 68.25800 16.82400 -23.21700 1.000 61.92415 206 TYR I N 1
ATOM 8320 C CA . TYR C 1 205 ? 67.64000 17.38600 -22.02500 1.000 56.16670 206 TYR I CA 1
ATOM 8321 C C . TYR C 1 205 ? 67.27200 18.83400 -22.29900 1.000 55.84972 206 TYR I C 1
ATOM 8322 O O . TYR C 1 205 ? 68.05200 19.56000 -22.92500 1.000 60.59276 206 TYR I O 1
ATOM 8331 N N . ARG C 1 206 ? 66.11900 19.27200 -21.80000 1.000 60.50043 207 ARG I N 1
ATOM 8332 C CA . ARG C 1 206 ? 65.73700 20.68100 -21.85900 1.000 66.04986 207 ARG I CA 1
ATOM 8333 C C . ARG C 1 206 ? 65.50000 21.23000 -20.46100 1.000 67.40646 207 ARG I C 1
ATOM 8334 O O . ARG C 1 206 ? 64.94000 20.55000 -19.59800 1.000 69.94088 207 ARG I O 1
ATOM 8342 N N . ILE C 1 207 ? 65.91700 22.47100 -20.25800 1.000 67.62999 208 ILE I N 1
ATOM 8343 C CA . ILE C 1 207 ? 65.81700 23.14900 -18.97600 1.000 66.86519 208 ILE I CA 1
ATOM 8344 C C . ILE C 1 207 ? 65.25700 24.53700 -19.21400 1.000 64.35834 208 ILE I C 1
ATOM 8345 O O . ILE C 1 207 ? 65.75600 25.27200 -20.07700 1.000 67.28550 208 ILE I O 1
ATOM 8350 N N . ILE C 1 208 ? 64.27000 24.91400 -18.41100 1.000 65.40579 209 ILE I N 1
ATOM 8351 C CA . ILE C 1 208 ? 63.71300 26.25700 -18.41300 1.000 63.34285 209 ILE I CA 1
ATOM 8352 C C . ILE C 1 208 ? 64.18400 26.96100 -17.15200 1.000 61.32579 209 ILE I C 1
ATOM 8353 O O . ILE C 1 208 ? 64.20200 26.36200 -16.07200 1.000 64.64700 209 ILE I O 1
ATOM 8358 N N . VAL C 1 209 ? 64.62800 28.20900 -17.29000 1.000 61.44033 210 VAL I N 1
ATOM 8359 C CA . VAL C 1 209 ? 65.05600 29.00200 -16.14400 1.000 59.93019 210 VAL I CA 1
ATOM 8360 C C . VAL C 1 209 ? 64.50400 30.40500 -16.31600 1.000 61.61781 210 VAL I C 1
ATOM 8361 O O . VAL C 1 209 ? 64.41400 30.91400 -17.43700 1.000 60.74281 210 VAL I O 1
ATOM 8365 N N . LYS C 1 210 ? 64.10500 31.02600 -15.20700 1.000 63.27282 211 LYS I N 1
ATOM 8366 C CA . LYS C 1 210 ? 63.45000 32.33100 -15.27500 1.000 65.81206 211 LYS I CA 1
ATOM 8367 C C . LYS C 1 210 ? 64.48000 33.43200 -15.50100 1.000 64.53895 211 LYS I C 1
ATOM 8368 O O . LYS C 1 210 ? 65.50600 33.48300 -14.81800 1.000 66.89158 211 LYS I O 1
ATOM 8374 N N . ALA C 1 211 ? 64.20600 34.34100 -16.43400 1.000 59.39306 212 ALA I N 1
ATOM 8375 C CA . ALA C 1 211 ? 65.21100 35.35700 -16.72500 1.000 67.21423 212 ALA I CA 1
ATOM 8376 C C . ALA C 1 211 ? 65.37500 36.32700 -15.55800 1.000 67.26905 212 ALA I C 1
ATOM 8377 O O . ALA C 1 211 ? 66.47500 36.83800 -15.32900 1.000 66.18861 212 ALA I O 1
ATOM 8379 N N . GLU C 1 212 ? 64.30800 36.58900 -14.79700 1.000 68.79929 213 GLU I N 1
ATOM 8380 C CA . GLU C 1 212 ? 64.46100 37.50500 -13.66400 1.000 74.16203 213 GLU I CA 1
ATOM 8381 C C . GLU C 1 212 ? 65.44900 36.95000 -12.63700 1.000 69.53284 213 GLU I C 1
ATOM 8382 O O . GLU C 1 212 ? 66.35000 37.66900 -12.16500 1.000 71.93218 213 GLU I O 1
ATOM 8388 N N . ASP C 1 213 ? 65.34100 35.65300 -12.34000 1.000 63.34172 214 ASP I N 1
ATOM 8389 C CA . ASP C 1 213 ? 66.28000 35.00500 -11.42900 1.000 63.00065 214 ASP I CA 1
ATOM 8390 C C . ASP C 1 213 ? 67.71100 35.06700 -11.94800 1.000 64.37622 214 ASP I C 1
ATOM 8391 O O . ASP C 1 213 ? 68.66000 35.18900 -11.15900 1.000 60.54141 214 ASP I O 1
ATOM 8396 N N . MET C 1 214 ? 67.88500 35.01900 -13.27300 1.000 63.63692 215 MET I N 1
ATOM 8397 C CA . MET C 1 214 ? 69.22100 35.14800 -13.85100 1.000 60.17124 215 MET I CA 1
ATOM 8398 C C . MET C 1 214 ? 69.74800 36.56300 -13.69100 1.000 59.11621 215 MET I C 1
ATOM 8399 O O . MET C 1 214 ? 70.91200 36.75600 -13.32600 1.000 60.98745 215 MET I O 1
ATOM 8404 N N . LYS C 1 215 ? 68.90800 37.56800 -13.95500 1.000 61.64159 216 LYS I N 1
ATOM 8405 C CA . LYS C 1 215 ? 69.33100 38.95200 -13.73900 1.000 59.20818 216 LYS I CA 1
ATOM 8406 C C . LYS C 1 215 ? 69.79100 39.15600 -12.30800 1.000 61.00646 216 LYS I C 1
ATOM 8407 O O . LYS C 1 215 ? 70.58900 40.05800 -12.03000 1.000 56.43486 216 LYS I O 1
ATOM 8413 N N . LYS C 1 216 ? 69.30700 38.32100 -11.38800 1.000 61.37382 217 LYS I N 1
ATOM 8414 C CA . LYS C 1 216 ? 69.76000 38.46400 -10.00700 1.000 59.00294 217 LYS I CA 1
ATOM 8415 C C . LYS C 1 216 ? 71.18900 37.98200 -9.75800 1.000 62.63824 217 LYS I C 1
ATOM 8416 O O . LYS C 1 216 ? 71.69300 38.18200 -8.64700 1.000 65.81696 217 LYS I O 1
ATOM 8422 N N . HIS C 1 217 ? 71.87600 37.39900 -10.74700 1.000 63.63019 218 HIS I N 1
ATOM 8423 C CA . HIS C 1 217 ? 73.24700 36.90100 -10.57400 1.000 54.32440 218 HIS I CA 1
ATOM 8424 C C . HIS C 1 217 ? 74.21700 37.63800 -11.49000 1.000 53.56248 218 HIS I C 1
ATOM 8425 O O . HIS C 1 217 ? 73.93300 37.83700 -12.67500 1.000 50.95180 218 HIS I O 1
ATOM 8432 N N . ASP C 1 218 ? 75.38400 37.99600 -10.94400 1.000 54.01674 219 ASP I N 1
ATOM 8433 C CA . ASP C 1 218 ? 76.34700 38.78700 -11.70000 1.000 47.68073 219 ASP I CA 1
ATOM 8434 C C . ASP C 1 218 ? 76.88700 38.02300 -12.90000 1.000 48.39670 219 ASP I C 1
ATOM 8435 O O . ASP C 1 218 ? 76.98000 38.56800 -14.00300 1.000 42.47343 219 ASP I O 1
ATOM 8440 N N . SER C 1 219 ? 77.24900 36.75800 -12.70200 1.000 52.15226 220 SER I N 1
ATOM 8441 C CA . SER C 1 219 ? 77.79000 35.91800 -13.76100 1.000 44.30304 220 SER I CA 1
ATOM 8442 C C . SER C 1 219 ? 76.79300 35.59800 -14.87100 1.000 53.41823 220 SER I C 1
ATOM 8443 O O . SER C 1 219 ? 77.21000 35.11100 -15.93300 1.000 54.72733 220 SER I O 1
ATOM 8446 N N . LEU C 1 220 ? 75.49700 35.86400 -14.66500 1.000 49.21185 221 LEU I N 1
ATOM 8447 C CA . LEU C 1 220 ? 74.46100 35.42500 -15.59200 1.000 46.01360 221 LEU I CA 1
ATOM 8448 C C . LEU C 1 220 ? 73.70100 36.55600 -16.26500 1.000 55.19481 221 LEU I C 1
ATOM 8449 O O . LEU C 1 220 ? 73.02900 36.30200 -17.27400 1.000 57.63401 221 LEU I O 1
ATOM 8454 N N . ARG C 1 221 ? 73.77900 37.78500 -15.73200 1.000 62.00763 222 ARG I N 1
ATOM 8455 C CA . ARG C 1 221 ? 73.00400 38.89400 -16.28400 1.000 58.80799 222 ARG I CA 1
ATOM 8456 C C . ARG C 1 221 ? 73.22600 39.02800 -17.78700 1.000 58.97915 222 ARG I C 1
ATOM 8457 O O . ARG C 1 221 ? 72.26000 39.04600 -18.54300 1.000 60.61023 222 ARG I O 1
ATOM 8465 N N . GLU C 1 222 ? 74.48600 39.13400 -18.24200 1.000 66.80988 223 GLU I N 1
ATOM 8466 C CA . GLU C 1 222 ? 74.74400 39.43000 -19.65700 1.000 73.16441 223 GLU I CA 1
ATOM 8467 C C . GLU C 1 222 ? 73.91700 38.55900 -20.60900 1.000 66.01965 223 GLU I C 1
ATOM 8468 O O . GLU C 1 222 ? 73.39500 39.06100 -21.61300 1.000 71.65140 223 GLU I O 1
ATOM 8474 N N . LEU C 1 223 ? 73.75400 37.27000 -20.30100 1.000 55.61321 224 LEU I N 1
ATOM 8475 C CA . LEU C 1 223 ? 73.02900 36.35100 -21.17700 1.000 56.11672 224 LEU I CA 1
ATOM 8476 C C . LEU C 1 223 ? 71.58100 36.77600 -21.42700 1.000 57.71840 224 LEU I C 1
ATOM 8477 O O . LEU C 1 223 ? 70.95700 36.28300 -22.37000 1.000 59.89353 224 LEU I O 1
ATOM 8482 N N . VAL C 1 224 ? 71.02400 37.64900 -20.59300 1.000 62.37618 225 VAL I N 1
ATOM 8483 C CA . VAL C 1 224 ? 69.70300 38.21500 -20.80200 1.000 60.92300 225 VAL I CA 1
ATOM 8484 C C . VAL C 1 224 ? 69.77200 39.66400 -21.27900 1.000 65.51454 225 VAL I C 1
ATOM 8485 O O . VAL C 1 224 ? 68.89900 40.10500 -22.02900 1.000 71.82472 225 VAL I O 1
ATOM 8489 N N . GLU C 1 225 ? 70.79500 40.42400 -20.86500 1.000 59.16340 226 GLU I N 1
ATOM 8490 C CA . GLU C 1 225 ? 70.92400 41.80000 -21.32900 1.000 63.97334 226 GLU I CA 1
ATOM 8491 C C . GLU C 1 225 ? 71.50800 41.88900 -22.73200 1.000 70.08485 226 GLU I C 1
ATOM 8492 O O . GLU C 1 225 ? 71.40000 42.94400 -23.36700 1.000 71.93777 226 GLU I O 1
ATOM 8498 N N . HIS C 1 226 ? 72.13800 40.81500 -23.20200 1.000 69.57779 227 HIS I N 1
ATOM 8499 C CA . HIS C 1 226 ? 72.75300 40.72100 -24.52300 1.000 73.70800 227 HIS I CA 1
ATOM 8500 C C . HIS C 1 226 ? 72.28200 39.38800 -25.09600 1.000 74.19874 227 HIS I C 1
ATOM 8501 O O . HIS C 1 226 ? 73.06000 38.42800 -25.21700 1.000 70.44919 227 HIS I O 1
ATOM 8508 N N . PRO C 1 227 ? 70.97100 39.27700 -25.41100 1.000 72.10674 228 PRO I N 1
ATOM 8509 C CA . PRO C 1 227 ? 70.40100 37.97400 -25.79200 1.000 69.91351 228 PRO I CA 1
ATOM 8510 C C . PRO C 1 227 ? 71.03200 37.42100 -27.05600 1.000 65.32555 228 PRO I C 1
ATOM 8511 O O . PRO C 1 227 ? 70.91800 38.02400 -28.12700 1.000 63.09191 228 PRO I O 1
ATOM 8515 N N . SER C 1 228 ? 71.71500 36.28700 -26.94700 1.000 57.52919 229 SER I N 1
ATOM 8516 C CA . SER C 1 228 ? 72.35500 35.66000 -28.09200 1.000 51.54291 229 SER I CA 1
ATOM 8517 C C . SER C 1 228 ? 71.97600 34.19700 -28.11400 1.000 49.81650 229 SER I C 1
ATOM 8518 O O . SER C 1 228 ? 71.34800 33.69500 -27.18200 1.000 57.72287 229 SER I O 1
ATOM 8521 N N . ILE C 1 229 ? 72.38100 33.50500 -29.17300 1.000 48.84318 230 ILE I N 1
ATOM 8522 C CA . ILE C 1 229 ? 72.33400 32.04800 -29.18900 1.000 47.79783 230 ILE I CA 1
ATOM 8523 C C . ILE C 1 229 ? 73.72200 31.55000 -28.80200 1.000 57.37410 230 ILE I C 1
ATOM 8524 O O . ILE C 1 229 ? 74.67300 31.67500 -29.58200 1.000 56.63940 230 ILE I O 1
ATOM 8529 N N . ASN C 1 230 ? 73.85200 30.99300 -27.59500 1.000 57.58789 231 ASN I N 1
ATOM 8530 C CA . ASN C 1 230 ? 75.13100 30.47700 -27.12600 1.000 46.34947 231 ASN I CA 1
ATOM 8531 C C . ASN C 1 230 ? 75.17500 28.97000 -27.32800 1.000 49.40640 231 ASN I C 1
ATOM 8532 O O . ASN C 1 230 ? 74.30000 28.25700 -26.83700 1.000 51.51930 231 ASN I O 1
ATOM 8537 N N . HIS C 1 231 ? 76.20900 28.48700 -28.01700 1.000 46.06771 232 HIS I N 1
ATOM 8538 C CA . HIS C 1 231 ? 76.48400 27.06500 -28.17000 1.000 43.10962 232 HIS I CA 1
ATOM 8539 C C . HIS C 1 231 ? 77.79900 26.73300 -27.47200 1.000 43.84544 232 HIS I C 1
ATOM 8540 O O . HIS C 1 231 ? 78.85300 27.21400 -27.89300 1.000 49.60748 232 HIS I O 1
ATOM 8547 N N . TRP C 1 232 ? 77.73100 25.91700 -26.41200 1.000 45.28441 233 TRP I N 1
ATOM 8548 C CA . TRP C 1 232 ? 78.89800 25.36200 -25.72300 1.000 43.34299 233 TRP I CA 1
ATOM 8549 C C . TRP C 1 232 ? 79.23600 23.99900 -26.30800 1.000 40.61615 233 TRP I C 1
ATOM 8550 O O . TRP C 1 232 ? 78.53100 23.02200 -26.05000 1.000 37.18526 233 TRP I O 1
ATOM 8561 N N . MET C 1 233 ? 80.33200 23.92900 -27.05900 1.000 49.05445 234 MET I N 1
ATOM 8562 C CA . MET C 1 233 ? 80.80300 22.68400 -27.65500 1.000 43.47891 234 MET I CA 1
ATOM 8563 C C . MET C 1 233 ? 81.68900 21.92700 -26.66500 1.000 44.54558 234 MET I C 1
ATOM 8564 O O . MET C 1 233 ? 82.50000 22.52200 -25.94800 1.000 41.60695 234 MET I O 1
ATOM 8569 N N . GLY C 1 234 ? 81.53800 20.60700 -26.64000 1.000 47.78379 235 GLY I N 1
ATOM 8570 C CA . GLY C 1 234 ? 82.28100 19.78400 -25.72500 1.000 46.92735 235 GLY I CA 1
ATOM 8571 C C . GLY C 1 234 ? 82.41000 18.35800 -26.21000 1.000 55.68859 235 GLY I C 1
ATOM 8572 O O . GLY C 1 234 ? 82.11800 18.03600 -27.36600 1.000 57.65502 235 GLY I O 1
ATOM 8573 N N . PRO C 1 235 ? 82.87400 17.47600 -25.33000 1.000 60.96004 236 PRO I N 1
ATOM 8574 C CA . PRO C 1 235 ? 83.07900 16.07500 -25.72300 1.000 55.45635 236 PRO I CA 1
ATOM 8575 C C . PRO C 1 235 ? 81.78500 15.32400 -25.97200 1.000 58.02400 236 PRO I C 1
ATOM 8576 O O . PRO C 1 235 ? 81.07500 14.96600 -25.02800 1.000 54.31647 236 PRO I O 1
ATOM 8580 N N . ASN C 1 236 ? 81.46700 15.06800 -27.23800 1.000 59.90201 237 ASN I N 1
ATOM 8581 C CA . ASN C 1 236 ? 80.28900 14.28900 -27.60900 1.000 64.18625 237 ASN I CA 1
ATOM 8582 C C . ASN C 1 236 ? 79.01000 14.90700 -27.07000 1.000 62.28443 237 ASN I C 1
ATOM 8583 O O . ASN C 1 236 ? 77.93400 14.29900 -27.15900 1.000 60.11209 237 ASN I O 1
ATOM 8588 N N . SER C 1 237 ? 79.11900 16.11500 -26.52600 1.000 62.76675 238 SER I N 1
ATOM 8589 C CA . SER C 1 237 ? 78.02300 16.83700 -25.92200 1.000 61.69529 238 SER I CA 1
ATOM 8590 C C . SER C 1 237 ? 78.04800 18.24100 -26.48600 1.000 61.72778 238 SER I C 1
ATOM 8591 O O . SER C 1 237 ? 79.09300 18.71500 -26.93900 1.000 59.24814 238 SER I O 1
ATOM 8594 N N . HIS C 1 238 ? 76.89300 18.90000 -26.46400 1.000 57.85009 239 HIS I N 1
ATOM 8595 C CA . HIS C 1 238 ? 76.87400 20.32900 -26.71400 1.000 48.46868 239 HIS I CA 1
ATOM 8596 C C . HIS C 1 238 ? 75.64600 20.91200 -26.04400 1.000 50.43887 239 HIS I C 1
ATOM 8597 O O . HIS C 1 238 ? 74.65500 20.21500 -25.82700 1.000 57.16370 239 HIS I O 1
ATOM 8604 N N . VAL C 1 239 ? 75.73500 22.19100 -25.69200 1.000 47.21178 240 VAL I N 1
ATOM 8605 C CA . VAL C 1 239 ? 74.65500 22.91500 -25.03700 1.000 42.00367 240 VAL I CA 1
ATOM 8606 C C . VAL C 1 239 ? 74.29500 24.12000 -25.89500 1.000 45.64498 240 VAL I C 1
ATOM 8607 O O . VAL C 1 239 ? 75.17800 24.77000 -26.45700 1.000 44.42627 240 VAL I O 1
ATOM 8611 N N . VAL C 1 240 ? 73.00300 24.40900 -26.00700 1.000 54.59757 241 VAL I N 1
ATOM 8612 C CA . VAL C 1 240 ? 72.52600 25.63100 -26.63900 1.000 51.58312 241 VAL I CA 1
ATOM 8613 C C . VAL C 1 240 ? 71.63300 26.36700 -25.64700 1.000 47.30354 241 VAL I C 1
ATOM 8614 O O . VAL C 1 240 ? 70.81000 25.75000 -24.96400 1.000 50.00654 241 VAL I O 1
ATOM 8618 N N . CYS C 1 241 ? 71.82500 27.67900 -25.55300 1.000 49.73722 242 CYS I N 1
ATOM 8619 C CA . CYS C 1 241 ? 71.15700 28.54100 -24.58200 1.000 54.58702 242 CYS I CA 1
ATOM 8620 C C . CYS C 1 241 ? 70.64700 29.78300 -25.28300 1.000 55.22882 242 CYS I C 1
ATOM 8621 O O . CYS C 1 241 ? 71.43000 30.50600 -25.92000 1.000 46.32909 242 CYS I O 1
ATOM 8624 N N . TYR C 1 242 ? 69.35100 30.05100 -25.11800 1.000 61.26442 243 TYR I N 1
ATOM 8625 C CA . TYR C 1 242 ? 68.74300 31.20500 -25.77000 1.000 60.47787 243 TYR I CA 1
ATOM 8626 C C . TYR C 1 242 ? 67.55300 31.72900 -24.97000 1.000 65.28447 243 TYR I C 1
ATOM 8627 O O . TYR C 1 242 ? 66.91900 30.99300 -24.21500 1.000 63.63776 243 TYR I O 1
ATOM 8636 N N . LEU C 1 243 ? 67.21000 33.00600 -25.16700 1.000 74.99571 244 LEU I N 1
ATOM 8637 C CA . LEU C 1 243 ? 66.10800 33.63700 -24.38700 1.000 73.18362 244 LEU I CA 1
ATOM 8638 C C . LEU C 1 243 ? 64.82400 33.72400 -25.20300 1.000 71.26172 244 LEU I C 1
ATOM 8639 O O . LEU C 1 243 ? 64.89600 34.17700 -26.34800 1.000 69.66946 244 LEU I O 1
ATOM 8644 N N . LEU C 1 244 ? 63.70300 33.27900 -24.62900 1.000 76.58633 245 LEU I N 1
ATOM 8645 C CA . LEU C 1 244 ? 62.39300 33.36900 -25.32700 1.000 79.40629 245 LEU I CA 1
ATOM 8646 C C . LEU C 1 244 ? 61.56500 34.48100 -24.67600 1.000 83.71383 245 LEU I C 1
ATOM 8647 O O . LEU C 1 244 ? 61.52800 34.53400 -23.43100 1.000 85.93999 245 LEU I O 1
ATOM 8652 N N . LYS C 1 245 ? 60.92800 35.32800 -25.48900 1.000 89.16148 246 LYS I N 1
ATOM 8653 C CA . LYS C 1 245 ? 60.14800 36.47400 -24.94800 1.000 97.06999 246 LYS I CA 1
ATOM 8654 C C . LYS C 1 245 ? 58.78400 35.97500 -24.45900 1.000 98.92807 246 LYS I C 1
ATOM 8655 O O . LYS C 1 245 ? 57.99400 36.80600 -23.97000 1.000 103.25784 246 LYS I O 1
ATOM 8661 N N . GLY C 1 246 ? 58.52500 34.66900 -24.58100 1.000 105.01494 247 GLY I N 1
ATOM 8662 C CA . GLY C 1 246 ? 57.22000 34.11300 -24.17700 1.000 103.08403 247 GLY I CA 1
ATOM 8663 C C . GLY C 1 246 ? 56.89000 34.44800 -22.73300 1.000 108.67236 247 GLY I C 1
ATOM 8664 O O . GLY C 1 246 ? 55.76900 34.93500 -22.48600 1.000 125.72193 247 GLY I O 1
ATOM 8665 N N . GLY C 1 247 ? 57.82900 34.20500 -21.81300 1.000 87.34800 248 GLY I N 1
ATOM 8666 C CA . GLY C 1 247 ? 57.61100 34.53300 -20.39000 1.000 82.72999 248 GLY I CA 1
ATOM 8667 C C . GLY C 1 247 ? 58.91300 34.57500 -19.61000 1.000 85.72843 248 GLY I C 1
ATOM 8668 O O . GLY C 1 247 ? 59.04600 33.79000 -18.65100 1.000 87.56999 248 GLY I O 1
ATOM 8669 N N . GLY C 1 248 ? 59.83500 35.46300 -19.99400 1.000 85.33999 249 GLY I N 1
ATOM 8670 C CA . GLY C 1 248 ? 61.14600 35.53900 -19.32100 1.000 74.17999 249 GLY I CA 1
ATOM 8671 C C . GLY C 1 248 ? 61.68500 34.15300 -19.01700 1.000 80.91378 249 GLY I C 1
ATOM 8672 O O . GLY C 1 248 ? 62.07400 33.91400 -17.85800 1.000 83.17694 249 GLY I O 1
ATOM 8673 N N . LEU C 1 249 ? 61.69600 33.26800 -20.01800 1.000 75.59790 250 LEU I N 1
ATOM 8674 C CA . LEU C 1 249 ? 62.18700 31.88900 -19.82700 1.000 70.86577 250 LEU I CA 1
ATOM 8675 C C . LEU C 1 249 ? 63.44500 31.68300 -20.66500 1.000 70.79110 250 LEU I C 1
ATOM 8676 O O . LEU C 1 249 ? 63.38800 31.93100 -21.87500 1.000 66.13574 250 LEU I O 1
ATOM 8681 N N . TYR C 1 250 ? 64.53100 31.25200 -20.02400 1.000 67.84539 251 TYR I N 1
ATOM 8682 C CA . TYR C 1 250 ? 65.80400 30.98800 -20.73300 1.000 61.70558 251 TYR I CA 1
ATOM 8683 C C . TYR C 1 250 ? 65.87800 29.49000 -21.00300 1.000 62.17477 251 TYR I C 1
ATOM 8684 O O . TYR C 1 250 ? 65.72800 28.70600 -20.06400 1.000 57.67003 251 TYR I O 1
ATOM 8693 N N . ASN C 1 251 ? 66.08700 29.11800 -22.26100 1.000 63.86258 252 ASN I N 1
ATOM 8694 C CA . ASN C 1 251 ? 66.13300 27.71200 -22.63500 1.000 60.86052 252 ASN I CA 1
ATOM 8695 C C . ASN C 1 251 ? 67.57200 27.22500 -22.67700 1.000 60.29706 252 ASN I C 1
ATOM 8696 O O . ASN C 1 251 ? 68.44700 27.89400 -23.25000 1.000 57.16071 252 ASN I O 1
ATOM 8701 N N . ILE C 1 252 ? 67.79800 26.04300 -22.09700 1.000 58.41993 253 ILE I N 1
ATOM 8702 C CA . ILE C 1 252 ? 69.10000 25.37800 -22.09100 1.000 54.22387 253 ILE I CA 1
ATOM 8703 C C . ILE C 1 252 ? 68.87900 23.93900 -22.53800 1.000 58.47453 253 ILE I C 1
ATOM 8704 O O . ILE C 1 252 ? 68.24700 23.15800 -21.82000 1.000 58.04469 253 ILE I O 1
ATOM 8709 N N . VAL C 1 253 ? 69.37100 23.59400 -23.72800 1.000 59.91994 254 VAL I N 1
ATOM 8710 C CA . VAL C 1 253 ? 69.20500 22.26100 -24.30400 1.000 54.53030 254 VAL I CA 1
ATOM 8711 C C . VAL C 1 253 ? 70.56900 21.59600 -24.38900 1.000 53.61889 254 VAL I C 1
ATOM 8712 O O . VAL C 1 253 ? 71.50300 22.14000 -24.99100 1.000 49.13433 254 VAL I O 1
ATOM 8716 N N . LEU C 1 254 ? 70.67000 20.40700 -23.81300 1.000 55.67821 255 LEU I N 1
ATOM 8717 C CA . LEU C 1 254 ? 71.89200 19.61900 -23.82700 1.000 55.80580 255 LEU I CA 1
ATOM 8718 C C . LEU C 1 254 ? 71.68700 18.40200 -24.71500 1.000 56.19644 255 LEU I C 1
ATOM 8719 O O . LEU C 1 254 ? 70.66000 17.73000 -24.61600 1.000 57.82960 255 LEU I O 1
ATOM 8724 N N . ALA C 1 255 ? 72.64500 18.13000 -25.58900 1.000 55.20620 256 ALA I N 1
ATOM 8725 C CA . ALA C 1 255 ? 72.66800 16.89100 -26.35100 1.000 55.64719 256 ALA I CA 1
ATOM 8726 C C . ALA C 1 255 ? 73.88200 16.09300 -25.89800 1.000 67.90114 256 ALA I C 1
ATOM 8727 O O . ALA C 1 255 ? 75.01800 16.58900 -25.96500 1.000 66.63166 256 ALA I O 1
ATOM 8729 N N . CYS C 1 256 ? 73.64000 14.86800 -25.40200 1.000 75.06231 257 CYS I N 1
ATOM 8730 C CA . CYS C 1 256 ? 74.76600 14.04300 -24.97800 1.000 71.63920 257 CYS I CA 1
ATOM 8731 C C . CYS C 1 256 ? 74.52400 12.60300 -25.38800 1.000 72.54014 257 CYS I C 1
ATOM 8732 O O . CYS C 1 256 ? 73.42700 12.27600 -25.85500 1.000 73.82909 257 CYS I O 1
ATOM 8735 N N . PRO C 1 257 ? 75.51500 11.71700 -25.26100 1.000 84.04261 258 PRO I N 1
ATOM 8736 C CA . PRO C 1 257 ? 75.27900 10.31100 -25.61900 1.000 90.01381 258 PRO I CA 1
ATOM 8737 C C . PRO C 1 257 ? 74.31300 9.63200 -24.64700 1.000 89.99498 258 PRO I C 1
ATOM 8738 O O . PRO C 1 257 ? 74.24400 9.97300 -23.46000 1.000 87.24378 258 PRO I O 1
ATOM 8742 N N . ASP C 1 258 ? 73.56000 8.65500 -25.16800 1.000 87.94075 259 ASP I N 1
ATOM 8743 C CA . ASP C 1 258 ? 72.58200 7.89700 -24.37400 1.000 93.17206 259 ASP I CA 1
ATOM 8744 C C . ASP C 1 258 ? 73.29200 6.78800 -23.59300 1.000 98.00483 259 ASP I C 1
ATOM 8745 O O . ASP C 1 258 ? 73.12900 5.59500 -23.84000 1.000 94.86732 259 ASP I O 1
ATOM 8750 N N . ASP C 1 259 ? 74.05400 7.19700 -22.58900 1.000 107.54188 260 ASP I N 1
ATOM 8751 C CA . ASP C 1 259 ? 74.79700 6.20800 -21.77600 1.000 105.05514 260 ASP I CA 1
ATOM 8752 C C . ASP C 1 259 ? 73.88900 5.74700 -20.64000 1.000 109.41639 260 ASP I C 1
ATOM 8753 O O . ASP C 1 259 ? 74.39100 5.09200 -19.71600 1.000 112.64829 260 ASP I O 1
ATOM 8758 N N . LEU C 1 260 ? 72.59900 6.07400 -20.71800 1.000 111.79791 261 LEU I N 1
ATOM 8759 C CA . LEU C 1 260 ? 71.68100 5.75000 -19.59500 1.000 119.63203 261 LEU I CA 1
ATOM 8760 C C . LEU C 1 260 ? 71.10700 4.34800 -19.77700 1.000 125.42130 261 LEU I C 1
ATOM 8761 O O . LEU C 1 260 ? 70.46800 4.09200 -20.80600 1.000 121.98029 261 LEU I O 1
ATOM 8766 N N . PRO C 1 261 ? 71.29000 3.44500 -18.79600 1.000 131.72045 262 PRO I N 1
ATOM 8767 C CA . PRO C 1 261 ? 70.73700 2.10500 -18.87700 1.000 133.45604 262 PRO I CA 1
ATOM 8768 C C . PRO C 1 261 ? 69.21600 2.21700 -18.96200 1.000 139.11495 262 PRO I C 1
ATOM 8769 O O . PRO C 1 261 ? 68.63400 1.55500 -19.79800 1.000 136.58972 262 PRO I O 1
ATOM 8773 N N . GLU C 1 262 ? 68.62600 3.05500 -18.10700 1.000 142.86717 263 GLU I N 1
ATOM 8774 C CA . GLU C 1 262 ? 67.15600 3.26900 -18.15000 1.000 148.36999 263 GLU I CA 1
ATOM 8775 C C . GLU C 1 262 ? 66.87300 4.76800 -18.04500 1.000 149.56999 263 GLU I C 1
ATOM 8776 O O . GLU C 1 262 ? 67.75700 5.49400 -17.57200 1.000 148.58999 263 GLU I O 1
ATOM 8782 N N . LEU C 1 263 ? 65.68900 5.20400 -18.46700 1.000 162.94999 264 LEU I N 1
ATOM 8783 C CA . LEU C 1 263 ? 65.38400 6.65400 -18.48600 1.000 157.43999 264 LEU I CA 1
ATOM 8784 C C . LEU C 1 263 ? 64.44900 6.98300 -17.32600 1.000 170.42999 264 LEU I C 1
ATOM 8785 O O . LEU C 1 263 ? 63.26500 6.63600 -17.41900 1.000 171.79999 264 LEU I O 1
ATOM 8790 N N . VAL C 1 264 ? 64.96200 7.64300 -16.28900 1.000 172.54999 265 VAL I N 1
ATOM 8791 C CA . VAL C 1 264 ? 64.11100 8.04600 -15.13100 1.000 162.34999 265 VAL I CA 1
ATOM 8792 C C . VAL C 1 264 ? 63.56900 9.45100 -15.38800 1.000 152.54999 265 VAL I C 1
ATOM 8793 O O . VAL C 1 264 ? 64.29000 10.41500 -15.10200 1.000 163.55999 265 VAL I O 1
ATOM 8797 N N . ASN C 1 265 ? 62.33700 9.55400 -15.88500 1.000 140.79244 266 ASN I N 1
ATOM 8798 C CA . ASN C 1 265 ? 61.77100 10.87800 -16.25100 1.000 135.92415 266 ASN I CA 1
ATOM 8799 C C . ASN C 1 265 ? 61.40000 11.65300 -14.98600 1.000 125.94319 266 ASN I C 1
ATOM 8800 O O . ASN C 1 265 ? 60.29100 12.21100 -14.94200 1.000 113.23632 266 ASN I O 1
ATOM 8805 N N . THR C 1 266 ? 62.31700 11.71400 -14.02000 1.000 127.67788 267 THR I N 1
ATOM 8806 C CA . THR C 1 266 ? 62.07700 12.49100 -12.78000 1.000 112.28999 267 THR I CA 1
ATOM 8807 C C . THR C 1 266 ? 63.06700 13.64900 -12.70600 1.000 98.44999 267 THR I C 1
ATOM 8808 O O . THR C 1 266 ? 64.24300 13.44800 -13.03800 1.000 100.72475 267 THR I O 1
ATOM 8812 N N . ALA C 1 267 ? 62.59700 14.81100 -12.26900 1.000 94.92707 268 ALA I N 1
ATOM 8813 C CA . ALA C 1 267 ? 63.47700 15.98700 -12.12900 1.000 87.49441 268 ALA I CA 1
ATOM 8814 C C . ALA C 1 267 ? 64.66400 15.62600 -11.24900 1.000 84.72713 268 ALA I C 1
ATOM 8815 O O . ALA C 1 267 ? 65.78900 15.96100 -11.62900 1.000 83.31136 268 ALA I O 1
ATOM 8817 N N . LYS C 1 268 ? 64.42100 14.97400 -10.11200 1.000 87.17093 269 LYS I N 1
ATOM 8818 C CA . LYS C 1 268 ? 65.61100 14.61000 -9.33200 1.000 86.61971 269 LYS I CA 1
ATOM 8819 C C . LYS C 1 268 ? 66.67900 13.98400 -10.21000 1.000 87.47720 269 LYS I C 1
ATOM 8820 O O . LYS C 1 268 ? 67.84400 14.40500 -10.17800 1.000 82.58757 269 LYS I O 1
ATOM 8826 N N . ALA C 1 269 ? 66.30300 12.95800 -10.97900 1.000 92.13328 270 ALA I N 1
ATOM 8827 C CA . ALA C 1 269 ? 67.27100 12.26400 -11.82400 1.000 93.55632 270 ALA I CA 1
ATOM 8828 C C . ALA C 1 269 ? 67.76900 13.17300 -12.93900 1.000 86.47958 270 ALA I C 1
ATOM 8829 O O . ALA C 1 269 ? 68.98100 13.32300 -13.13500 1.000 82.83637 270 ALA I O 1
ATOM 8831 N N . ASP C 1 270 ? 66.85000 13.81400 -13.64900 1.000 81.86013 271 ASP I N 1
ATOM 8832 C CA . ASP C 1 270 ? 67.24600 14.77600 -14.67300 1.000 84.18798 271 ASP I CA 1
ATOM 8833 C C . ASP C 1 270 ? 68.34400 15.71200 -14.18200 1.000 76.65952 271 ASP I C 1
ATOM 8834 O O . ASP C 1 270 ? 69.38800 15.84400 -14.83800 1.000 73.83456 271 ASP I O 1
ATOM 8839 N N . LEU C 1 271 ? 68.13900 16.34800 -13.02300 1.000 78.63285 272 LEU I N 1
ATOM 8840 C CA . LEU C 1 271 ? 69.11100 17.31500 -12.51600 1.000 78.79666 272 LEU I CA 1
ATOM 8841 C C . LEU C 1 271 ? 70.44000 16.65600 -12.18000 1.000 82.42931 272 LEU I C 1
ATOM 8842 O O . LEU C 1 271 ? 71.50200 17.24600 -12.41200 1.000 81.85878 272 LEU I O 1
ATOM 8847 N N . LYS C 1 272 ? 70.40300 15.44200 -11.62200 1.000 86.37253 273 LYS I N 1
ATOM 8848 C CA . LYS C 1 272 ? 71.64100 14.72800 -11.30600 1.000 79.34635 273 LYS I CA 1
ATOM 8849 C C . LYS C 1 272 ? 72.47000 14.46400 -12.55100 1.000 75.40734 273 LYS I C 1
ATOM 8850 O O . LYS C 1 272 ? 73.66800 14.76200 -12.58200 1.000 77.96528 273 LYS I O 1
ATOM 8856 N N . GLU C 1 273 ? 71.85700 13.87400 -13.57100 1.000 74.24370 274 GLU I N 1
ATOM 8857 C CA . GLU C 1 273 ? 72.59400 13.55800 -14.78800 1.000 71.63260 274 GLU I CA 1
ATOM 8858 C C . GLU C 1 273 ? 73.10400 14.82400 -15.45800 1.000 71.69817 274 GLU I C 1
ATOM 8859 O O . GLU C 1 273 ? 74.21000 14.83600 -16.01300 1.000 67.17715 274 GLU I O 1
ATOM 8865 N N . MET C 1 274 ? 72.34700 15.92000 -15.37600 1.000 73.51718 275 MET I N 1
ATOM 8866 C CA . MET C 1 274 ? 72.85500 17.14000 -15.99600 1.000 75.45152 275 MET I CA 1
ATOM 8867 C C . MET C 1 274 ? 74.02500 17.71200 -15.20800 1.000 75.27304 275 MET I C 1
ATOM 8868 O O . MET C 1 274 ? 75.03200 18.12100 -15.80200 1.000 73.49956 275 MET I O 1
ATOM 8873 N N . ARG C 1 275 ? 73.93400 17.70600 -13.87500 1.000 76.54675 276 ARG I N 1
ATOM 8874 C CA . ARG C 1 275 ? 75.07100 18.10800 -13.04900 1.000 76.07560 276 ARG I CA 1
ATOM 8875 C C . ARG C 1 275 ? 76.30500 17.29700 -13.37900 1.000 70.34586 276 ARG I C 1
ATOM 8876 O O . ARG C 1 275 ? 77.39900 17.85500 -13.52300 1.000 75.43142 276 ARG I O 1
ATOM 8884 N N . GLU C 1 276 ? 76.14200 15.98300 -13.50200 1.000 74.17126 277 GLU I N 1
ATOM 8885 C CA . GLU C 1 276 ? 77.26900 15.12500 -13.85300 1.000 80.95588 277 GLU I CA 1
ATOM 8886 C C . GLU C 1 276 ? 77.84900 15.49900 -15.20500 1.000 84.07138 277 GLU I C 1
ATOM 8887 O O . GLU C 1 276 ? 79.07600 15.59200 -15.35200 1.000 94.87823 277 GLU I O 1
ATOM 8893 N N . ARG C 1 277 ? 76.98800 15.73500 -16.19900 1.000 75.08380 278 ARG I N 1
ATOM 8894 C CA . ARG C 1 277 ? 77.48900 16.07400 -17.53200 1.000 69.22657 278 ARG I CA 1
ATOM 8895 C C . ARG C 1 277 ? 78.26000 17.38400 -17.51700 1.000 67.22138 278 ARG I C 1
ATOM 8896 O O . ARG C 1 277 ? 79.27300 17.52000 -18.20900 1.000 73.12611 278 ARG I O 1
ATOM 8904 N N . PHE C 1 278 ? 77.82300 18.34700 -16.71000 1.000 67.80674 279 PHE I N 1
ATOM 8905 C CA . PHE C 1 278 ? 78.50100 19.63700 -16.67600 1.000 67.64068 279 PHE I CA 1
ATOM 8906 C C . PHE C 1 278 ? 79.74100 19.64900 -15.79000 1.000 70.53650 279 PHE I C 1
ATOM 8907 O O . PHE C 1 278 ? 80.25000 20.73500 -15.50300 1.000 70.55710 279 PHE I O 1
ATOM 8915 N N . GLU C 1 279 ? 80.26600 18.48700 -15.39800 1.000 71.46557 280 GLU I N 1
ATOM 8916 C CA . GLU C 1 279 ? 81.52700 18.46000 -14.65200 1.000 75.83930 280 GLU I CA 1
ATOM 8917 C C . GLU C 1 279 ? 82.66900 18.83900 -15.58600 1.000 70.82801 280 GLU I C 1
ATOM 8918 O O . GLU C 1 279 ? 82.81700 18.23700 -16.65600 1.000 75.86871 280 GLU I O 1
ATOM 8924 N N . GLY C 1 280 ? 83.46700 19.82200 -15.18700 1.000 62.26384 281 GLY I N 1
ATOM 8925 C CA . GLY C 1 280 ? 84.49400 20.33400 -16.05900 1.000 55.57382 281 GLY I CA 1
ATOM 8926 C C . GLY C 1 280 ? 83.99000 21.29100 -17.10800 1.000 62.37372 281 GLY I C 1
ATOM 8927 O O . GLY C 1 280 ? 84.78100 21.74800 -17.94700 1.000 67.13991 281 GLY I O 1
ATOM 8928 N N . TRP C 1 281 ? 82.69200 21.59600 -17.10900 1.000 64.03207 282 TRP I N 1
ATOM 8929 C CA . TRP C 1 281 ? 82.13000 22.58100 -18.02700 1.000 62.35892 282 TRP I CA 1
ATOM 8930 C C . TRP C 1 281 ? 82.13600 23.96600 -17.35900 1.000 60.92222 282 TRP I C 1
ATOM 8931 O O . TRP C 1 281 ? 82.49800 24.11000 -16.18500 1.000 62.56805 282 TRP I O 1
ATOM 8942 N N . ASP C 1 282 ? 81.77100 25.00300 -18.11900 1.000 58.75041 283 ASP I N 1
ATOM 8943 C CA . ASP C 1 282 ? 81.79500 26.36900 -17.59700 1.000 59.20993 283 ASP I CA 1
ATOM 8944 C C . ASP C 1 282 ? 81.06600 26.41600 -16.25900 1.000 61.97945 283 ASP I C 1
ATOM 8945 O O . ASP C 1 282 ? 80.06200 25.71600 -16.08900 1.000 65.47851 283 ASP I O 1
ATOM 8950 N N . PRO C 1 283 ? 81.55900 27.19000 -15.27800 1.000 63.42190 284 PRO I N 1
ATOM 8951 C CA . PRO C 1 283 ? 80.82600 27.30700 -14.00300 1.000 62.69586 284 PRO I CA 1
ATOM 8952 C C . PRO C 1 283 ? 79.42300 27.84900 -14.17600 1.000 60.79557 284 PRO I C 1
ATOM 8953 O O . PRO C 1 283 ? 78.49700 27.44700 -13.45500 1.000 61.33537 284 PRO I O 1
ATOM 8957 N N . ARG C 1 284 ? 79.24700 28.79200 -15.09700 1.000 54.95578 285 ARG I N 1
ATOM 8958 C CA . ARG C 1 284 ? 77.93100 29.36000 -15.32300 1.000 58.31228 285 ARG I CA 1
ATOM 8959 C C . ARG C 1 284 ? 76.89600 28.30000 -15.68300 1.000 58.20929 285 ARG I C 1
ATOM 8960 O O . ARG C 1 284 ? 75.72800 28.46500 -15.34200 1.000 50.73963 285 ARG I O 1
ATOM 8968 N N . LEU C 1 285 ? 77.30200 27.20000 -16.32000 1.000 55.86409 286 LEU I N 1
ATOM 8969 C CA . LEU C 1 285 ? 76.35300 26.16600 -16.70800 1.000 52.34207 286 LEU I CA 1
ATOM 8970 C C . LEU C 1 285 ? 75.82800 25.34700 -15.52900 1.000 54.38852 286 LEU I C 1
ATOM 8971 O O . LEU C 1 285 ? 74.71900 24.80800 -15.61500 1.000 55.35291 286 LEU I O 1
ATOM 8976 N N . THR C 1 286 ? 76.58400 25.21600 -14.43600 1.000 53.89915 287 THR I N 1
ATOM 8977 C CA . THR C 1 286 ? 75.99900 24.57200 -13.26300 1.000 52.33193 287 THR I CA 1
ATOM 8978 C C . THR C 1 286 ? 75.28000 25.59600 -12.39500 1.000 56.10618 287 THR I C 1
ATOM 8979 O O . THR C 1 286 ? 74.22500 25.28200 -11.81300 1.000 68.19573 287 THR I O 1
ATOM 8983 N N . LEU C 1 287 ? 75.78500 26.83700 -12.33400 1.000 47.64705 288 LEU I N 1
ATOM 8984 C CA . LEU C 1 287 ? 75.01400 27.88300 -11.66400 1.000 48.55763 288 LEU I CA 1
ATOM 8985 C C . LEU C 1 287 ? 73.63000 28.02300 -12.28800 1.000 51.55368 288 LEU I C 1
ATOM 8986 O O . LEU C 1 287 ? 72.64200 28.20400 -11.57400 1.000 58.56031 288 LEU I O 1
ATOM 8991 N N . LEU C 1 288 ? 73.52800 27.92900 -13.61500 1.000 54.25525 289 LEU I N 1
ATOM 8992 C CA . LEU C 1 288 ? 72.20700 27.94300 -14.24200 1.000 54.04516 289 LEU I CA 1
ATOM 8993 C C . LEU C 1 288 ? 71.36200 26.79000 -13.75000 1.000 52.72902 289 LEU I C 1
ATOM 8994 O O . LEU C 1 288 ? 70.16100 26.95100 -13.52400 1.000 52.69709 289 LEU I O 1
ATOM 8999 N N . LEU C 1 289 ? 71.98500 25.63500 -13.53200 1.000 53.37207 290 LEU I N 1
ATOM 9000 C CA . LEU C 1 289 ? 71.24800 24.45500 -13.09100 1.000 57.14591 290 LEU I CA 1
ATOM 9001 C C . LEU C 1 289 ? 70.62600 24.65800 -11.73100 1.000 60.92433 290 LEU I C 1
ATOM 9002 O O . LEU C 1 289 ? 69.56000 24.10100 -11.43900 1.000 64.20070 290 LEU I O 1
ATOM 9007 N N . SER C 1 290 ? 71.29100 25.42000 -10.87400 1.000 57.27708 291 SER I N 1
ATOM 9008 C CA . SER C 1 290 ? 70.67600 25.72300 -9.57900 1.000 54.53659 291 SER I CA 1
ATOM 9009 C C . SER C 1 290 ? 69.33600 26.44500 -9.73400 1.000 52.08919 291 SER I C 1
ATOM 9010 O O . SER C 1 290 ? 68.49300 26.37200 -8.83600 1.000 62.18951 291 SER I O 1
ATOM 9013 N N . LEU C 1 291 ? 69.10000 27.11500 -10.86800 1.000 56.38415 292 LEU I N 1
ATOM 9014 C CA . LEU C 1 291 ? 67.92700 27.97800 -11.05800 1.000 55.83646 292 LEU I CA 1
ATOM 9015 C C . LEU C 1 291 ? 66.81900 27.33400 -11.88300 1.000 59.72927 292 LEU I C 1
ATOM 9016 O O . LEU C 1 291 ? 65.95400 28.05600 -12.40300 1.000 63.23053 292 LEU I O 1
ATOM 9021 N N . VAL C 1 292 ? 66.82500 26.00400 -12.00700 1.000 61.38539 293 VAL I N 1
ATOM 9022 C CA . VAL C 1 292 ? 65.87500 25.31600 -12.87600 1.000 68.00128 293 VAL I CA 1
ATOM 9023 C C . VAL C 1 292 ? 64.42600 25.53700 -12.42800 1.000 73.40968 293 VAL I C 1
ATOM 9024 O O . VAL C 1 292 ? 64.13700 25.77600 -11.24900 1.000 73.55781 293 VAL I O 1
ATOM 9028 N N . GLN C 1 293 ? 63.50900 25.47400 -13.39700 1.000 74.55375 294 GLN I N 1
ATOM 9029 C CA . GLN C 1 293 ? 62.07200 25.43000 -13.15700 1.000 72.45299 294 GLN I CA 1
ATOM 9030 C C . GLN C 1 293 ? 61.50200 24.06000 -13.50200 1.000 82.44611 294 GLN I C 1
ATOM 9031 O O . GLN C 1 293 ? 60.88400 23.41600 -12.64800 1.000 85.58145 294 GLN I O 1
ATOM 9037 N N . GLU C 1 294 ? 61.70700 23.59700 -14.74300 1.000 77.42577 295 GLU I N 1
ATOM 9038 C CA . GLU C 1 294 ? 61.23100 22.30300 -15.21400 1.000 82.29217 295 GLU I CA 1
ATOM 9039 C C . GLU C 1 294 ? 62.33100 21.57900 -15.99100 1.000 80.40077 295 GLU I C 1
ATOM 9040 O O . GLU C 1 294 ? 63.21200 22.21400 -16.58000 1.000 74.19508 295 GLU I O 1
ATOM 9046 N N . THR C 1 295 ? 62.27600 20.23300 -15.97500 1.000 74.93999 296 THR I N 1
ATOM 9047 C CA . THR C 1 295 ? 63.14100 19.37600 -16.78700 1.000 71.49107 296 THR I CA 1
ATOM 9048 C C . THR C 1 295 ? 62.31300 18.45900 -17.68600 1.000 73.17888 296 THR I C 1
ATOM 9049 O O . THR C 1 295 ? 61.25500 17.96000 -17.29200 1.000 79.76300 296 THR I O 1
ATOM 9053 N N . SER C 1 296 ? 62.81400 18.25200 -18.89900 1.000 71.75338 297 SER I N 1
ATOM 9054 C CA . SER C 1 296 ? 62.31200 17.26100 -19.83600 1.000 67.74594 297 SER I CA 1
ATOM 9055 C C . SER C 1 296 ? 63.50700 16.69500 -20.58500 1.000 71.78289 297 SER I C 1
ATOM 9056 O O . SER C 1 296 ? 64.44300 17.43300 -20.92000 1.000 74.55844 297 SER I O 1
ATOM 9059 N N . LYS C 1 297 ? 63.49800 15.38500 -20.81100 1.000 72.04538 298 LYS I N 1
ATOM 9060 C CA . LYS C 1 297 ? 64.51200 14.75400 -21.63800 1.000 70.51296 298 LYS I CA 1
ATOM 9061 C C . LYS C 1 297 ? 63.86100 13.78400 -22.61100 1.000 76.55504 298 LYS I C 1
ATOM 9062 O O . LYS C 1 297 ? 62.92200 13.06100 -22.25700 1.000 78.78168 298 LYS I O 1
ATOM 9068 N N . TRP C 1 298 ? 64.37600 13.80600 -23.84200 1.000 82.19818 299 TRP I N 1
ATOM 9069 C CA . TRP C 1 298 ? 63.90300 13.05000 -24.99000 1.000 78.28244 299 TRP I CA 1
ATOM 9070 C C . TRP C 1 298 ? 65.01300 12.11200 -25.43200 1.000 77.78449 299 TRP I C 1
ATOM 9071 O O . TRP C 1 298 ? 66.18200 12.27500 -25.07200 1.000 78.19768 299 TRP I O 1
ATOM 9082 N N . ARG C 1 299 ? 64.62300 11.13100 -26.23200 1.000 81.38332 300 ARG I N 1
ATOM 9083 C CA . ARG C 1 299 ? 65.54200 10.34100 -27.03800 1.000 85.91341 300 ARG I CA 1
ATOM 9084 C C . ARG C 1 299 ? 65.44700 10.83200 -28.47700 1.000 85.58639 300 ARG I C 1
ATOM 9085 O O . ARG C 1 299 ? 64.38300 10.72500 -29.10100 1.000 85.36384 300 ARG I O 1
ATOM 9093 N N . LEU C 1 300 ? 66.54300 11.38600 -28.99200 1.000 76.94320 301 LEU I N 1
ATOM 9094 C CA . LEU C 1 300 ? 66.50700 11.98100 -30.31200 1.000 85.67611 301 LEU I CA 1
ATOM 9095 C C . LEU C 1 300 ? 66.23400 10.91400 -31.37100 1.000 88.98267 301 LEU I C 1
ATOM 9096 O O . LEU C 1 300 ? 66.51300 9.72600 -31.18300 1.000 90.89236 301 LEU I O 1
ATOM 9101 N N . GLN C 1 301 ? 65.66000 11.35400 -32.49400 1.000 89.98453 302 GLN I N 1
ATOM 9102 C CA . GLN C 1 301 ? 65.37400 10.46900 -33.61800 1.000 91.75344 302 GLN I CA 1
ATOM 9103 C C . GLN C 1 301 ? 65.55900 11.23900 -34.92300 1.000 93.67435 302 GLN I C 1
ATOM 9104 O O . GLN C 1 301 ? 65.56600 12.47400 -34.94400 1.000 97.51593 302 GLN I O 1
ATOM 9110 N N . ASN C 1 302 ? 65.74800 10.49000 -36.01200 1.000 93.27636 303 ASN I N 1
ATOM 9111 C CA . ASN C 1 302 ? 65.74600 11.05700 -37.36100 1.000 99.34449 303 ASN I CA 1
ATOM 9112 C C . ASN C 1 302 ? 65.34500 9.95200 -38.32500 1.000 95.03807 303 ASN I C 1
ATOM 9113 O O . ASN C 1 302 ? 65.27400 8.77600 -37.95200 1.000 95.68107 303 ASN I O 1
ATOM 9118 N N . SER C 1 303 ? 65.06300 10.34700 -39.56200 1.000 94.44581 304 SER I N 1
ATOM 9119 C CA . SER C 1 303 ? 64.65400 9.41600 -40.60900 1.000 102.41411 304 SER I CA 1
ATOM 9120 C C . SER C 1 303 ? 65.53200 9.62000 -41.83300 1.000 108.62191 304 SER I C 1
ATOM 9121 O O . SER C 1 303 ? 65.86100 10.75900 -42.18000 1.000 109.91578 304 SER I O 1
ATOM 9124 N N . GLU C 1 304 ? 65.90300 8.52000 -42.49100 1.000 108.50869 305 GLU I N 1
ATOM 9125 C CA . GLU C 1 304 ? 66.83500 8.60300 -43.61000 1.000 108.82916 305 GLU I CA 1
ATOM 9126 C C . GLU C 1 304 ? 66.12000 9.11500 -44.85500 1.000 106.11489 305 GLU I C 1
ATOM 9127 O O . GLU C 1 304 ? 64.90200 8.96400 -45.01200 1.000 101.48109 305 GLU I O 1
ATOM 9133 N N . GLU C 1 305 ? 66.90000 9.73700 -45.74000 1.000 108.71916 306 GLU I N 1
ATOM 9134 C CA . GLU C 1 305 ? 66.37400 10.32500 -46.96400 1.000 100.41831 306 GLU I CA 1
ATOM 9135 C C . GLU C 1 305 ? 65.76200 9.23500 -47.83200 1.000 102.43056 306 GLU I C 1
ATOM 9136 O O . GLU C 1 305 ? 66.13200 8.05700 -47.74500 1.000 108.19794 306 GLU I O 1
ATOM 9142 N N . MET C 1 306 ? 64.81900 9.63600 -48.67700 1.000 101.95916 307 MET I N 1
ATOM 9143 C CA . MET C 1 306 ? 63.99900 8.70800 -49.44100 1.000 100.74450 307 MET I CA 1
ATOM 9144 C C . MET C 1 306 ? 64.23600 8.91800 -50.92200 1.000 104.30768 307 MET I C 1
ATOM 9145 O O . MET C 1 306 ? 64.26900 10.05900 -51.38600 1.000 105.91016 307 MET I O 1
ATOM 9150 N N . ASP C 1 307 ? 64.36200 7.81700 -51.65900 1.000 105.70873 308 ASP I N 1
ATOM 9151 C CA . ASP C 1 307 ? 64.57400 7.90000 -53.09500 1.000 108.93044 308 ASP I CA 1
ATOM 9152 C C . ASP C 1 307 ? 63.46500 8.70500 -53.78000 1.000 102.73138 308 ASP I C 1
ATOM 9153 O O . ASP C 1 307 ? 63.74100 9.59200 -54.59600 1.000 106.16053 308 ASP I O 1
ATOM 9158 N N . LYS C 1 308 ? 62.20400 8.44400 -53.44000 1.000 90.52941 309 LYS I N 1
ATOM 9159 C CA . LYS C 1 308 ? 61.09700 9.14900 -54.07100 1.000 91.87162 309 LYS I CA 1
ATOM 9160 C C . LYS C 1 308 ? 60.13500 9.69200 -53.02200 1.000 92.37104 309 LYS I C 1
ATOM 9161 O O . LYS C 1 308 ? 59.90700 9.06700 -51.98100 1.000 88.97140 309 LYS I O 1
ATOM 9167 N N . TRP C 1 309 ? 59.59800 10.88400 -53.30300 1.000 94.22466 310 TRP I N 1
ATOM 9168 C CA . TRP C 1 309 ? 58.48600 11.47800 -52.56200 1.000 89.80176 310 TRP I CA 1
ATOM 9169 C C . TRP C 1 309 ? 57.18500 11.47900 -53.35600 1.000 90.34327 310 TRP I C 1
ATOM 9170 O O . TRP C 1 309 ? 56.11000 11.43500 -52.75300 1.000 81.07117 310 TRP I O 1
ATOM 9181 N N . SER C 1 310 ? 57.27100 11.54900 -54.68700 1.000 96.11079 311 SER I N 1
ATOM 9182 C CA . SER C 1 310 ? 56.12500 11.42200 -55.57700 1.000 95.98355 311 SER I CA 1
ATOM 9183 C C . SER C 1 310 ? 55.68500 9.96800 -55.67500 1.000 99.52378 311 SER I C 1
ATOM 9184 O O . SER C 1 310 ? 56.51100 9.05200 -55.69400 1.000 99.85369 311 SER I O 1
ATOM 9187 N N . HIS C 1 311 ? 54.37000 9.76100 -55.70400 1.000 104.96557 312 HIS I N 1
ATOM 9188 C CA . HIS C 1 311 ? 53.79900 8.47700 -56.08900 1.000 103.29595 312 HIS I CA 1
ATOM 9189 C C . HIS C 1 311 ? 53.65400 8.43500 -57.61000 1.000 104.78796 312 HIS I C 1
ATOM 9190 O O . HIS C 1 311 ? 53.45100 9.46800 -58.25700 1.000 103.17796 312 HIS I O 1
ATOM 9197 N N . GLU C 1 312 ? 53.78600 7.23100 -58.18600 1.000 103.35354 313 GLU I N 1
ATOM 9198 C CA . GLU C 1 312 ? 53.69200 7.09300 -59.63900 1.000 97.62267 313 GLU I CA 1
ATOM 9199 C C . GLU C 1 312 ? 52.36200 7.59500 -60.17900 1.000 94.97279 313 GLU I C 1
ATOM 9200 O O . GLU C 1 312 ? 52.27900 7.94700 -61.36100 1.000 95.50606 313 GLU I O 1
ATOM 9206 N N . SER C 1 313 ? 51.32500 7.64700 -59.33100 1.000 97.33545 314 SER I N 1
ATOM 9207 C CA . SER C 1 313 ? 50.00300 8.11000 -59.74400 1.000 97.20674 314 SER I CA 1
ATOM 9208 C C . SER C 1 313 ? 49.96300 9.61000 -60.01000 1.000 93.60376 314 SER I C 1
ATOM 9209 O O . SER C 1 313 ? 48.98200 10.10000 -60.58200 1.000 91.98590 314 SER I O 1
ATOM 9212 N N . GLY C 1 314 ? 51.00100 10.34500 -59.61500 1.000 99.45268 315 GLY I N 1
ATOM 9213 C CA . GLY C 1 314 ? 51.00100 11.79100 -59.76000 1.000 94.66924 315 GLY I CA 1
ATOM 9214 C C . GLY C 1 314 ? 49.86900 12.48200 -59.03300 1.000 86.04025 315 GLY I C 1
ATOM 9215 O O . GLY C 1 314 ? 49.38900 13.52200 -59.49900 1.000 79.20880 315 GLY I O 1
ATOM 9216 N N . LYS C 1 315 ? 49.42000 11.92800 -57.89800 1.000 82.50310 316 LYS I N 1
ATOM 9217 C CA . LYS C 1 315 ? 48.32500 12.50900 -57.13200 1.000 84.11338 316 LYS I CA 1
ATOM 9218 C C . LYS C 1 315 ? 48.61400 12.55100 -55.63400 1.000 89.15312 316 LYS I C 1
ATOM 9219 O O . LYS C 1 315 ? 47.70100 12.82100 -54.84400 1.000 87.55042 316 LYS I O 1
ATOM 9225 N N . PHE C 1 316 ? 49.86700 12.33500 -55.22900 1.000 90.90989 317 PHE I N 1
ATOM 9226 C CA . PHE C 1 316 ? 50.26500 12.33100 -53.82500 1.000 91.60186 317 PHE I CA 1
ATOM 9227 C C . PHE C 1 316 ? 51.73400 12.72400 -53.70400 1.000 91.19997 317 PHE I C 1
ATOM 9228 O O . PHE C 1 316 ? 52.54900 12.35500 -54.55900 1.000 89.77847 317 PHE I O 1
ATOM 9236 N N . VAL C 1 317 ? 52.06900 13.47700 -52.64500 1.000 91.13657 318 VAL I N 1
ATOM 9237 C CA . VAL C 1 317 ? 53.46600 13.85200 -52.39200 1.000 80.85311 318 VAL I CA 1
ATOM 9238 C C . VAL C 1 317 ? 53.66600 14.16600 -50.91300 1.000 73.35276 318 VAL I C 1
ATOM 9239 O O . VAL C 1 317 ? 52.77000 14.67100 -50.23000 1.000 78.86164 318 VAL I O 1
ATOM 9243 N N . LEU C 1 318 ? 54.85800 13.86400 -50.42100 1.000 70.05456 319 LEU I N 1
ATOM 9244 C CA . LEU C 1 318 ? 55.18700 14.14300 -49.03300 1.000 69.46934 319 LEU I CA 1
ATOM 9245 C C . LEU C 1 318 ? 55.87100 15.50400 -48.90100 1.000 74.49052 319 LEU I C 1
ATOM 9246 O O . LEU C 1 318 ? 56.29400 16.12600 -49.87900 1.000 73.36894 319 LEU I O 1
ATOM 9251 N N . MET C 1 319 ? 55.99000 15.96100 -47.65800 1.000 78.08298 320 MET I N 1
ATOM 9252 C CA . MET C 1 319 ? 56.66600 17.21500 -47.36000 1.000 75.03962 320 MET I CA 1
ATOM 9253 C C . MET C 1 319 ? 57.22100 17.12700 -45.94400 1.000 77.56999 320 MET I C 1
ATOM 9254 O O . MET C 1 319 ? 56.86500 16.23000 -45.17200 1.000 80.61999 320 MET I O 1
ATOM 9259 N N . GLY C 1 320 ? 58.12700 18.05900 -45.62400 1.000 78.36646 321 GLY I N 1
ATOM 9260 C CA . GLY C 1 320 ? 58.69600 18.24300 -44.29500 1.000 72.75999 321 GLY I CA 1
ATOM 9261 C C . GLY C 1 320 ? 59.41500 17.02700 -43.73100 1.000 82.25102 321 GLY I C 1
ATOM 9262 O O . GLY C 1 320 ? 59.88300 16.14800 -44.46000 1.000 84.57418 321 GLY I O 1
ATOM 9263 N N . ASP C 1 321 ? 59.50100 16.98700 -42.39300 1.000 80.33570 322 ASP I N 1
ATOM 9264 C CA . ASP C 1 321 ? 60.14900 15.90000 -41.65900 1.000 81.81518 322 ASP I CA 1
ATOM 9265 C C . ASP C 1 321 ? 59.66500 14.50500 -42.06200 1.000 85.28575 322 ASP I C 1
ATOM 9266 O O . ASP C 1 321 ? 60.34000 13.51700 -41.74900 1.000 86.79960 322 ASP I O 1
ATOM 9271 N N . ALA C 1 322 ? 58.52600 14.38800 -42.74500 1.000 91.12753 323 ALA I N 1
ATOM 9272 C CA . ALA C 1 322 ? 58.10100 13.08100 -43.23000 1.000 86.92263 323 ALA I CA 1
ATOM 9273 C C . ALA C 1 322 ? 59.09700 12.51100 -44.23700 1.000 84.48060 323 ALA I C 1
ATOM 9274 O O . ALA C 1 322 ? 59.32100 11.29700 -44.26900 1.000 86.29393 323 ALA I O 1
ATOM 9276 N N . CYS C 1 323 ? 59.71300 13.35700 -45.06900 1.000 82.75777 324 CYS I N 1
ATOM 9277 C CA . CYS C 1 323 ? 60.64300 12.85000 -46.07900 1.000 84.54112 324 CYS I CA 1
ATOM 9278 C C . CYS C 1 323 ? 62.08700 13.30100 -45.90200 1.000 77.50538 324 CYS I C 1
ATOM 9279 O O . CYS C 1 323 ? 62.99200 12.62100 -46.39000 1.000 74.43840 324 CYS I O 1
ATOM 9282 N N . HIS C 1 324 ? 62.32700 14.42100 -45.23000 1.000 78.68014 325 HIS I N 1
ATOM 9283 C CA . HIS C 1 324 ? 63.65900 14.96900 -45.02800 1.000 79.80788 325 HIS I CA 1
ATOM 9284 C C . HIS C 1 324 ? 63.83400 15.34800 -43.56900 1.000 84.07106 325 HIS I C 1
ATOM 9285 O O . HIS C 1 324 ? 64.17600 16.48100 -43.23100 1.000 85.83125 325 HIS I O 1
ATOM 9292 N N . ALA C 1 325 ? 63.55800 14.40500 -42.66800 1.000 83.08518 326 ALA I N 1
ATOM 9293 C CA . ALA C 1 325 ? 63.74500 14.68100 -41.24900 1.000 78.01335 326 ALA I CA 1
ATOM 9294 C C . ALA C 1 325 ? 65.22600 14.91900 -40.95900 1.000 82.41969 326 ALA I C 1
ATOM 9295 O O . ALA C 1 325 ? 66.10000 14.16700 -41.40500 1.000 76.84371 326 ALA I O 1
ATOM 9297 N N . THR C 1 326 ? 65.50700 15.99100 -40.22900 1.000 88.29824 327 THR I N 1
ATOM 9298 C CA . THR C 1 326 ? 66.86300 16.47500 -40.05000 1.000 80.90062 327 THR I CA 1
ATOM 9299 C C . THR C 1 326 ? 67.28100 16.36300 -38.58900 1.000 80.01012 327 THR I C 1
ATOM 9300 O O . THR C 1 326 ? 66.44700 16.42300 -37.67900 1.000 73.40788 327 THR I O 1
ATOM 9304 N N . LEU C 1 327 ? 68.58400 16.16600 -38.38300 1.000 80.15636 328 LEU I N 1
ATOM 9305 C CA . LEU C 1 327 ? 69.17500 16.33700 -37.06200 1.000 82.72631 328 LEU I CA 1
ATOM 9306 C C . LEU C 1 327 ? 69.02700 17.79400 -36.61900 1.000 89.04079 328 LEU I C 1
ATOM 9307 O O . LEU C 1 327 ? 69.08700 18.70500 -37.45900 1.000 93.65999 328 LEU I O 1
ATOM 9312 N N . PRO C 1 328 ? 68.85400 18.06100 -35.30100 1.000 82.28263 329 PRO I N 1
ATOM 9313 C CA . PRO C 1 328 ? 68.50100 19.42300 -34.86500 1.000 82.76289 329 PRO I CA 1
ATOM 9314 C C . PRO C 1 328 ? 69.65800 20.42200 -34.82100 1.000 88.99100 329 PRO I C 1
ATOM 9315 O O . PRO C 1 328 ? 69.49900 21.51900 -34.27000 1.000 96.36305 329 PRO I O 1
ATOM 9319 N N . TYR C 1 329 ? 70.80400 20.09400 -35.41900 1.000 89.28964 330 TYR I N 1
ATOM 9320 C CA . TYR C 1 329 ? 72.01300 20.85800 -35.12800 1.000 80.76807 330 TYR I C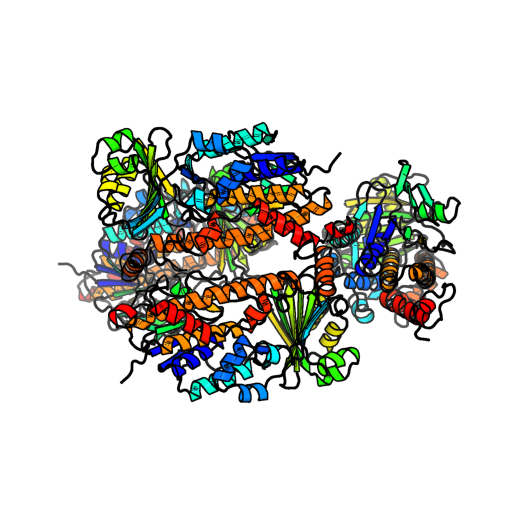A 1
ATOM 9321 C C . TYR C 1 329 ? 72.08600 22.17900 -35.90000 1.000 67.77202 330 TYR I C 1
ATOM 9322 O O . TYR C 1 329 ? 72.60500 23.17000 -35.36300 1.000 66.69987 330 TYR I O 1
ATOM 9331 N N . LEU C 1 330 ? 71.55200 22.23900 -37.12600 1.000 58.24999 331 LEU I N 1
ATOM 9332 C CA . LEU C 1 330 ? 71.62100 23.47100 -37.90700 1.000 62.72017 331 LEU I CA 1
ATOM 9333 C C . LEU C 1 330 ? 70.46600 24.43000 -37.65600 1.000 58.82989 331 LEU I C 1
ATOM 9334 O O . LEU C 1 330 ? 70.57300 25.59900 -38.03400 1.000 59.93312 331 LEU I O 1
ATOM 9339 N N . ALA C 1 331 ? 69.37800 23.98200 -37.03700 1.000 57.33999 332 ALA I N 1
ATOM 9340 C CA . ALA C 1 331 ? 68.21100 24.82600 -36.80200 1.000 65.46585 332 ALA I CA 1
ATOM 9341 C C . ALA C 1 331 ? 67.57400 25.26900 -38.13300 1.000 65.54750 332 ALA I C 1
ATOM 9342 O O . ALA C 1 331 ? 67.48700 26.46000 -38.45300 1.000 61.97739 332 ALA I O 1
ATOM 9344 N N . GLN C 1 332 ? 67.11300 24.27200 -38.91100 1.000 58.08911 333 GLN I N 1
ATOM 9345 C CA . GLN C 1 332 ? 66.44900 24.51000 -40.18900 1.000 56.31382 333 GLN I CA 1
ATOM 9346 C C . GLN C 1 332 ? 65.29000 23.55900 -40.46900 1.000 65.07419 333 GLN I C 1
ATOM 9347 O O . GLN C 1 332 ? 64.83600 23.49000 -41.61900 1.000 65.82984 333 GLN I O 1
ATOM 9353 N N . GLY C 1 333 ? 64.80700 22.81200 -39.47500 1.000 61.05745 334 GLY I N 1
ATOM 9354 C CA . GLY C 1 333 ? 63.74500 21.85700 -39.75200 1.000 68.18568 334 GLY I CA 1
ATOM 9355 C C . GLY C 1 333 ? 62.42900 22.54300 -40.05400 1.000 70.21132 334 GLY I C 1
ATOM 9356 O O . GLY C 1 333 ? 61.80800 22.31300 -41.10000 1.000 71.94883 334 GLY I O 1
ATOM 9357 N N . ALA C 1 334 ? 61.98100 23.38800 -39.12600 1.000 70.74814 335 ALA I N 1
ATOM 9358 C CA . ALA C 1 334 ? 60.84200 24.25300 -39.39100 1.000 63.35480 335 ALA I CA 1
ATOM 9359 C C . ALA C 1 334 ? 61.11100 25.12800 -40.60200 1.000 61.52640 335 ALA I C 1
ATOM 9360 O O . ALA C 1 334 ? 60.22700 25.33600 -41.44200 1.000 59.43753 335 ALA I O 1
ATOM 9362 N N . ALA C 1 335 ? 62.32900 25.66500 -40.69400 1.000 66.83247 336 ALA I N 1
ATOM 9363 C CA . ALA C 1 335 ? 62.70000 26.49100 -41.83300 1.000 63.08899 336 ALA I CA 1
ATOM 9364 C C . ALA C 1 335 ? 62.38800 25.76900 -43.14100 1.000 62.30617 336 ALA I C 1
ATOM 9365 O O . ALA C 1 335 ? 61.64900 26.28000 -43.98800 1.000 65.76964 336 ALA I O 1
ATOM 9367 N N . ILE C 1 336 ? 62.94200 24.57300 -43.33100 1.000 65.98130 337 ILE I N 1
ATOM 9368 C CA . ILE C 1 336 ? 62.78200 23.93900 -44.63200 1.000 61.85954 337 ILE I CA 1
ATOM 9369 C C . ILE C 1 336 ? 61.37600 23.38400 -44.80800 1.000 59.19099 337 ILE I C 1
ATOM 9370 O O . ILE C 1 336 ? 60.90100 23.29700 -45.94200 1.000 61.03447 337 ILE I O 1
ATOM 9375 N N . ALA C 1 337 ? 60.67600 23.05100 -43.72300 1.000 54.96039 338 ALA I N 1
ATOM 9376 C CA . ALA C 1 337 ? 59.25000 22.76200 -43.83500 1.000 54.19055 338 ALA I CA 1
ATOM 9377 C C . ALA C 1 337 ? 58.51000 23.93800 -44.45400 1.000 56.38067 338 ALA I C 1
ATOM 9378 O O . ALA C 1 337 ? 57.74200 23.78300 -45.41600 1.000 57.97712 338 ALA I O 1
ATOM 9380 N N . VAL C 1 338 ? 58.71900 25.12300 -43.88600 1.000 56.15997 339 VAL I N 1
ATOM 9381 C CA . VAL C 1 338 ? 58.11700 26.34100 -44.41000 1.000 57.84254 339 VAL I CA 1
ATOM 9382 C C . VAL C 1 338 ? 58.52100 26.55500 -45.86100 1.000 54.14223 339 VAL I C 1
ATOM 9383 O O . VAL C 1 338 ? 57.70000 26.92700 -46.70400 1.000 65.56044 339 VAL I O 1
ATOM 9387 N N . GLU C 1 339 ? 59.79300 26.36000 -46.17300 1.000 49.70103 340 GLU I N 1
ATOM 9388 C CA . GLU C 1 339 ? 60.19300 26.46400 -47.56700 1.000 46.57560 340 GLU I CA 1
ATOM 9389 C C . GLU C 1 339 ? 59.37800 25.50600 -48.41800 1.000 44.90100 340 GLU I C 1
ATOM 9390 O O . GLU C 1 339 ? 58.99300 25.83200 -49.54000 1.000 45.55488 340 GLU I O 1
ATOM 9396 N N . ASP C 1 340 ? 59.12700 24.30300 -47.89900 1.000 51.81981 341 ASP I N 1
ATOM 9397 C CA . ASP C 1 340 ? 58.36900 23.30100 -48.63600 1.000 57.13750 341 ASP I CA 1
ATOM 9398 C C . ASP C 1 340 ? 56.99800 23.83900 -48.99700 1.000 61.18617 341 ASP I C 1
ATOM 9399 O O . ASP C 1 340 ? 56.62000 23.88300 -50.18000 1.000 61.06341 341 ASP I O 1
ATOM 9404 N N . GLY C 1 341 ? 56.23300 24.22900 -47.97700 1.000 56.79282 342 GLY I N 1
ATOM 9405 C CA . GLY C 1 341 ? 54.95500 24.87200 -48.23500 1.000 57.77024 342 GLY I CA 1
ATOM 9406 C C . GLY C 1 341 ? 55.06000 25.99400 -49.25100 1.000 54.91386 342 GLY I C 1
ATOM 9407 O O . GLY C 1 341 ? 54.22400 26.12700 -50.14700 1.000 60.91341 342 GLY I O 1
ATOM 9408 N N . ALA C 1 342 ? 56.09900 26.81000 -49.13200 1.000 50.29432 343 ALA I N 1
ATOM 9409 C CA . ALA C 1 342 ? 56.22600 27.95800 -50.01300 1.000 50.94980 343 ALA I CA 1
ATOM 9410 C C . ALA C 1 342 ? 56.39700 27.52700 -51.46300 1.000 57.16191 343 ALA I C 1
ATOM 9411 O O . ALA C 1 342 ? 55.83600 28.15100 -52.37500 1.000 66.33493 343 ALA I O 1
ATOM 9413 N N . ALA C 1 343 ? 57.17500 26.47100 -51.70000 1.000 54.92261 344 ALA I N 1
ATOM 9414 C CA . ALA C 1 343 ? 57.43500 26.04700 -53.07100 1.000 50.22128 344 ALA I CA 1
ATOM 9415 C C . ALA C 1 343 ? 56.22200 25.32800 -53.65500 1.000 62.74806 344 ALA I C 1
ATOM 9416 O O . ALA C 1 343 ? 55.91800 25.47600 -54.85000 1.000 61.45314 344 ALA I O 1
ATOM 9418 N N . LEU C 1 344 ? 55.50500 24.55700 -52.82300 1.000 65.46604 345 LEU I N 1
ATOM 9419 C CA . LEU C 1 344 ? 54.21300 24.01200 -53.23500 1.000 59.53747 345 LEU I CA 1
ATOM 9420 C C . LEU C 1 344 ? 53.29000 25.12500 -53.71700 1.000 63.20005 345 LEU I C 1
ATOM 9421 O O . LEU C 1 344 ? 52.74500 25.06700 -54.82300 1.000 64.08248 345 LEU I O 1
ATOM 9426 N N . GLY C 1 345 ? 53.08200 26.13500 -52.87700 1.000 58.23850 346 GLY I N 1
ATOM 9427 C CA . GLY C 1 345 ? 52.23500 27.24000 -53.25400 1.000 58.78875 346 GLY I CA 1
ATOM 9428 C C . GLY C 1 345 ? 52.67400 27.85100 -54.56500 1.000 59.78654 346 GLY I C 1
ATOM 9429 O O . GLY C 1 345 ? 51.89000 27.90000 -55.51700 1.000 69.01881 346 GLY I O 1
ATOM 9430 N N . THR C 1 346 ? 53.91100 28.35200 -54.60700 1.000 52.72312 347 THR I N 1
ATOM 9431 C CA . THR C 1 346 ? 54.42600 28.98600 -55.81600 1.000 52.38535 347 THR I CA 1
ATOM 9432 C C . THR C 1 346 ? 54.16400 28.14100 -57.05300 1.000 59.29661 347 THR I C 1
ATOM 9433 O O . THR C 1 346 ? 53.88100 28.68300 -58.12700 1.000 59.18954 347 THR I O 1
ATOM 9437 N N . LEU C 1 347 ? 54.25500 26.80700 -56.92700 1.000 68.41545 348 LEU I N 1
ATOM 9438 C CA . LEU C 1 347 ? 54.08000 25.95200 -58.09800 1.000 65.27450 348 LEU I CA 1
ATOM 9439 C C . LEU C 1 347 ? 52.60900 25.76800 -58.45000 1.000 69.13219 348 LEU I C 1
ATOM 9440 O O . LEU C 1 347 ? 52.24000 25.86600 -59.62800 1.000 73.11864 348 LEU I O 1
ATOM 9445 N N . PHE C 1 348 ? 51.75700 25.52600 -57.44500 1.000 66.96730 349 PHE I N 1
ATOM 9446 C CA . PHE C 1 348 ? 50.31800 25.42500 -57.67500 1.000 68.94434 349 PHE I CA 1
ATOM 9447 C C . PHE C 1 348 ? 49.74400 26.70700 -58.25300 1.000 72.43267 349 PHE I C 1
ATOM 9448 O O . PHE C 1 348 ? 48.69300 26.67700 -58.89700 1.000 73.02238 349 PHE I O 1
ATOM 9456 N N . ALA C 1 349 ? 50.40600 27.83400 -58.02700 1.000 70.55798 350 ALA I N 1
ATOM 9457 C CA . ALA C 1 349 ? 49.97600 29.06100 -58.67700 1.000 73.91027 350 ALA I CA 1
ATOM 9458 C C . ALA C 1 349 ? 50.04500 28.93500 -60.19400 1.000 78.24637 350 ALA I C 1
ATOM 9459 O O . ALA C 1 349 ? 49.31900 29.63500 -60.91000 1.000 86.14441 350 ALA I O 1
ATOM 9461 N N . HIS C 1 350 ? 50.90500 28.05700 -60.70400 1.000 74.76979 351 HIS I N 1
ATOM 9462 C CA . HIS C 1 350 ? 50.98000 27.81400 -62.13700 1.000 77.37048 351 HIS I CA 1
ATOM 9463 C C . HIS C 1 350 ? 50.13900 26.62100 -62.56200 1.000 74.67750 351 HIS I C 1
ATOM 9464 O O . HIS C 1 350 ? 50.08600 26.31000 -63.75900 1.000 77.10222 351 HIS I O 1
ATOM 9471 N N . ALA C 1 351 ? 49.47800 25.95400 -61.61500 1.000 58.60248 352 ALA I N 1
ATOM 9472 C CA . ALA C 1 351 ? 48.65200 24.78800 -61.92700 1.000 75.45823 352 ALA I CA 1
ATOM 9473 C C . ALA C 1 351 ? 47.22900 25.26700 -62.20800 1.000 85.69233 352 ALA I C 1
ATOM 9474 O O . ALA C 1 351 ? 46.31000 25.15200 -61.38700 1.000 85.67562 352 ALA I O 1
ATOM 9476 N N . THR C 1 352 ? 47.04800 25.82100 -63.40500 1.000 80.53539 353 THR I N 1
ATOM 9477 C CA . THR C 1 352 ? 45.75700 26.35300 -63.81100 1.000 80.30306 353 THR I CA 1
ATOM 9478 C C . THR C 1 352 ? 44.85800 25.29700 -64.46000 1.000 94.33695 353 THR I C 1
ATOM 9479 O O . THR C 1 352 ? 43.71000 25.60600 -64.79400 1.000 94.04659 353 THR I O 1
ATOM 9483 N N . HIS C 1 353 ? 45.33100 24.04800 -64.59800 1.000 97.56051 354 HIS I N 1
ATOM 9484 C CA . HIS C 1 353 ? 44.66000 22.95500 -65.32600 1.000 94.47769 354 HIS I CA 1
ATOM 9485 C C . HIS C 1 353 ? 44.97400 21.62900 -64.63900 1.000 93.61996 354 HIS I C 1
ATOM 9486 O O . HIS C 1 353 ? 46.09200 21.46800 -64.13300 1.000 96.06870 354 HIS I O 1
ATOM 9493 N N . PRO C 1 354 ? 44.04200 20.66300 -64.60000 1.000 94.42963 355 PRO I N 1
ATOM 9494 C CA . PRO C 1 354 ? 44.30900 19.44300 -63.81100 1.000 91.17974 355 PRO I CA 1
ATOM 9495 C C . PRO C 1 354 ? 45.42000 18.56800 -64.37200 1.000 87.42290 355 PRO I C 1
ATOM 9496 O O . PRO C 1 354 ? 46.03500 17.80400 -63.61400 1.000 78.99404 355 PRO I O 1
ATOM 9500 N N . SER C 1 355 ? 45.69700 18.64600 -65.67700 1.000 88.31195 356 SER I N 1
ATOM 9501 C CA . SER C 1 355 ? 46.80600 17.88500 -66.24600 1.000 87.80680 356 SER I CA 1
ATOM 9502 C C . SER C 1 355 ? 48.17300 18.42200 -65.81800 1.000 89.84046 356 SER I C 1
ATOM 9503 O O . SER C 1 355 ? 49.16500 17.68700 -65.89300 1.000 91.39382 356 SER I O 1
ATOM 9506 N N . LEU C 1 356 ? 48.25400 19.67400 -65.35400 1.000 80.52766 357 LEU I N 1
ATOM 9507 C CA . LEU C 1 356 ? 49.53200 20.22800 -64.90700 1.000 71.80522 357 LEU I CA 1
ATOM 9508 C C . LEU C 1 356 ? 49.92700 19.75100 -63.50500 1.000 80.16555 357 LEU I C 1
ATOM 9509 O O . LEU C 1 356 ? 51.12400 19.75500 -63.18700 1.000 82.77976 357 LEU I O 1
ATOM 9514 N N . VAL C 1 357 ? 48.97100 19.27500 -62.68500 1.000 75.69081 358 VAL I N 1
ATOM 9515 C CA . VAL C 1 357 ? 49.29600 18.99200 -61.27900 1.000 75.62538 358 VAL I CA 1
ATOM 9516 C C . VAL C 1 357 ? 50.35300 17.92900 -61.10400 1.000 81.32023 358 VAL I C 1
ATOM 9517 O O . VAL C 1 357 ? 51.28100 18.13500 -60.29500 1.000 76.76931 358 VAL I O 1
ATOM 9521 N N . PRO C 1 358 ? 50.29000 16.76900 -61.77100 1.000 81.40436 359 PRO I N 1
ATOM 9522 C CA . PRO C 1 358 ? 51.36100 15.76800 -61.61100 1.000 77.45760 359 PRO I CA 1
ATOM 9523 C C . PRO C 1 358 ? 52.77100 16.33900 -61.76100 1.000 69.94166 359 PRO I C 1
ATOM 9524 O O . PRO C 1 358 ? 53.65900 16.05100 -60.94000 1.000 69.21759 359 PRO I O 1
ATOM 9528 N N . ASP C 1 359 ? 52.99800 17.11600 -62.82300 1.000 67.13571 360 ASP I N 1
ATOM 9529 C CA . ASP C 1 359 ? 54.30900 17.68300 -63.07700 1.000 75.93099 360 ASP I CA 1
ATOM 9530 C C . ASP C 1 359 ? 54.64500 18.68300 -62.00200 1.000 69.65415 360 ASP I C 1
ATOM 9531 O O . ASP C 1 359 ? 55.82500 18.85700 -61.67800 1.000 66.41012 360 ASP I O 1
ATOM 9536 N N . VAL C 1 360 ? 53.60200 19.37700 -61.47100 1.000 71.92550 361 VAL I N 1
ATOM 9537 C CA . VAL C 1 360 ? 53.75400 20.25800 -60.31800 1.000 65.04055 361 VAL I CA 1
ATOM 9538 C C . VAL C 1 360 ? 54.37000 19.47300 -59.17800 1.000 61.05863 361 VAL I C 1
ATOM 9539 O O . VAL C 1 360 ? 55.38300 19.90800 -58.64000 1.000 56.13799 361 VAL I O 1
ATOM 9543 N N . LEU C 1 361 ? 53.83400 18.27700 -58.81600 1.000 70.03179 362 LEU I N 1
ATOM 9544 C CA . LEU C 1 361 ? 54.45000 17.52000 -57.69800 1.000 69.75529 362 LEU I CA 1
ATOM 9545 C C . LEU C 1 361 ? 55.87800 17.08000 -58.03700 1.000 65.05901 362 LEU I C 1
ATOM 9546 O O . LEU C 1 361 ? 56.77700 17.09400 -57.17800 1.000 64.94525 362 LEU I O 1
ATOM 9551 N N . THR C 1 362 ? 56.10400 16.71100 -59.29700 1.000 65.83651 363 THR I N 1
ATOM 9552 C CA . THR C 1 362 ? 57.44200 16.31500 -59.72200 1.000 54.56313 363 THR I CA 1
ATOM 9553 C C . THR C 1 362 ? 58.45000 17.44200 -59.51400 1.000 57.80684 363 THR I C 1
ATOM 9554 O O . THR C 1 362 ? 59.54400 17.23300 -58.96000 1.000 62.51753 363 THR I O 1
ATOM 9558 N N . ILE C 1 363 ? 58.09600 18.64500 -59.94900 1.000 55.19000 364 ILE I N 1
ATOM 9559 C CA . ILE C 1 363 ? 59.02200 19.75800 -59.83300 1.000 53.65533 364 ILE I CA 1
ATOM 9560 C C . ILE C 1 363 ? 59.27400 20.05600 -58.37400 1.000 53.40334 364 ILE I C 1
ATOM 9561 O O . ILE C 1 363 ? 60.42600 20.22100 -57.94000 1.000 56.79785 364 ILE I O 1
ATOM 9566 N N . TYR C 1 364 ? 58.20500 20.11600 -57.59000 1.000 52.65190 365 TYR I N 1
ATOM 9567 C CA . TYR C 1 364 ? 58.39200 20.30300 -56.15900 1.000 53.30993 365 TYR I CA 1
ATOM 9568 C C . TYR C 1 364 ? 59.40200 19.31200 -55.61100 1.000 58.65626 365 TYR I C 1
ATOM 9569 O O . TYR C 1 364 ? 60.34800 19.70400 -54.91100 1.000 59.38425 365 TYR I O 1
ATOM 9578 N N . GLU C 1 365 ? 59.23400 18.03100 -55.95000 1.000 58.18533 366 GLU I N 1
ATOM 9579 C CA . GLU C 1 365 ? 60.12400 17.00500 -55.42000 1.000 56.43634 366 GLU I CA 1
ATOM 9580 C C . GLU C 1 365 ? 61.56900 17.29500 -55.79300 1.000 55.52007 366 GLU I C 1
ATOM 9581 O O . GLU C 1 365 ? 62.44400 17.36900 -54.92700 1.000 57.20420 366 GLU I O 1
ATOM 9587 N N . GLN C 1 366 ? 61.83600 17.50600 -57.07300 1.000 51.55826 367 GLN I N 1
ATOM 9588 C CA . GLN C 1 366 ? 63.21700 17.73900 -57.47700 1.000 47.89489 367 GLN I CA 1
ATOM 9589 C C . GLN C 1 366 ? 63.83900 18.88700 -56.68700 1.000 56.96386 367 GLN I C 1
ATOM 9590 O O . GLN C 1 366 ? 64.88900 18.72100 -56.04200 1.000 65.60767 367 GLN I O 1
ATOM 9596 N N . ILE C 1 367 ? 63.19800 20.06800 -56.73000 1.000 61.63210 368 ILE I N 1
ATOM 9597 C CA . ILE C 1 367 ? 63.84300 21.28800 -56.23000 1.000 46.85984 368 ILE I CA 1
ATOM 9598 C C . ILE C 1 367 ? 63.87000 21.31700 -54.71100 1.000 54.08756 368 ILE I C 1
ATOM 9599 O O . ILE C 1 367 ? 64.72400 21.98700 -54.12300 1.000 62.80282 368 ILE I O 1
ATOM 9604 N N . ARG C 1 368 ? 62.95000 20.61100 -54.04000 1.000 56.57156 369 ARG I N 1
ATOM 9605 C CA . ARG C 1 368 ? 63.01700 20.53400 -52.58400 1.000 54.33865 369 ARG I CA 1
ATOM 9606 C C . ARG C 1 368 ? 63.96400 19.44300 -52.10000 1.000 62.77045 369 ARG I C 1
ATOM 9607 O O . ARG C 1 368 ? 64.57600 19.59600 -51.03600 1.000 61.42927 369 ARG I O 1
ATOM 9615 N N . LYS C 1 369 ? 64.12500 18.36300 -52.87200 1.000 59.84579 370 LYS I N 1
ATOM 9616 C CA . LYS C 1 369 ? 65.03200 17.29300 -52.48600 1.000 58.78330 370 LYS I CA 1
ATOM 9617 C C . LYS C 1 369 ? 66.47600 17.75100 -52.57100 1.000 61.80875 370 LYS I C 1
ATOM 9618 O O . LYS C 1 369 ? 67.26900 17.52000 -51.64300 1.000 60.37298 370 LYS I O 1
ATOM 9624 N N . SER C 1 370 ? 66.83700 18.40400 -53.68100 1.000 62.75933 371 SER I N 1
ATOM 9625 C CA . SER C 1 370 ? 68.18200 18.97600 -53.79900 1.000 63.88896 371 SER I CA 1
ATOM 9626 C C . SER C 1 370 ? 68.53700 19.80600 -52.57000 1.000 59.71096 371 SER I C 1
ATOM 9627 O O . SER C 1 370 ? 69.57300 19.59100 -51.93200 1.000 57.46602 371 SER I O 1
ATOM 9630 N N . ARG C 1 371 ? 67.68000 20.76300 -52.22600 1.000 60.02534 372 ARG I N 1
ATOM 9631 C CA . ARG C 1 371 ? 67.92700 21.61500 -51.06700 1.000 57.10636 372 ARG I CA 1
ATOM 9632 C C . ARG C 1 371 ? 67.99800 20.81800 -49.76200 1.000 55.11794 372 ARG I C 1
ATOM 9633 O O . ARG C 1 371 ? 68.92800 20.99800 -48.96700 1.000 58.92502 372 ARG I O 1
ATOM 9641 N N . THR C 1 372 ? 67.00800 19.96200 -49.50400 1.000 57.28118 373 THR I N 1
ATOM 9642 C CA . THR C 1 372 ? 66.91100 19.34000 -48.18700 1.000 54.93098 373 THR I CA 1
ATOM 9643 C C . THR C 1 372 ? 68.06800 18.38000 -47.93100 1.000 55.66268 373 THR I C 1
ATOM 9644 O O . THR C 1 372 ? 68.47600 18.19500 -46.77600 1.000 56.83992 373 THR I O 1
ATOM 9648 N N . THR C 1 373 ? 68.62700 17.75800 -48.99100 1.000 65.51117 374 THR I N 1
ATOM 9649 C CA . THR C 1 373 ? 69.73800 16.82300 -48.77000 1.000 66.54292 374 THR I CA 1
ATOM 9650 C C . THR C 1 373 ? 71.00500 17.56900 -48.37700 1.000 58.45443 374 THR I C 1
ATOM 9651 O O . THR C 1 373 ? 71.77500 17.09100 -47.54200 1.000 56.05453 374 THR I O 1
ATOM 9655 N N . ARG C 1 374 ? 71.23000 18.75000 -48.95800 1.000 53.16516 375 ARG I N 1
ATOM 9656 C CA . ARG C 1 374 ? 72.38000 19.55400 -48.56800 1.000 55.13388 375 ARG I CA 1
ATOM 9657 C C . ARG C 1 374 ? 72.18300 20.12900 -47.16900 1.000 51.40373 375 ARG I C 1
ATOM 9658 O O . ARG C 1 374 ? 73.14500 20.24900 -46.40600 1.000 58.65287 375 ARG I O 1
ATOM 9666 N N . VAL C 1 375 ? 70.94300 20.43900 -46.78200 1.000 50.81999 376 VAL I N 1
ATOM 9667 C CA . VAL C 1 375 ? 70.74300 20.88300 -45.40600 1.000 52.85294 376 VAL I CA 1
ATOM 9668 C C . VAL C 1 375 ? 71.04500 19.74500 -44.44400 1.000 61.56115 376 VAL I C 1
ATOM 9669 O O . VAL C 1 375 ? 71.64300 19.95000 -43.38200 1.000 67.43130 376 VAL I O 1
ATOM 9673 N N . VAL C 1 376 ? 70.70800 18.52000 -44.83900 1.000 67.56143 377 VAL I N 1
ATOM 9674 C CA . VAL C 1 376 ? 70.95100 17.36500 -43.98100 1.000 69.15304 377 VAL I CA 1
ATOM 9675 C C . VAL C 1 376 ? 72.44900 17.07500 -43.87300 1.000 64.68859 377 VAL I C 1
ATOM 9676 O O . VAL C 1 376 ? 72.97200 16.76700 -42.78500 1.000 64.68299 377 VAL I O 1
ATOM 9680 N N . ARG C 1 377 ? 73.16400 17.18700 -44.99800 1.000 62.48468 378 ARG I N 1
ATOM 9681 C CA . ARG C 1 377 ? 74.62400 17.11000 -44.98400 1.000 71.57255 378 ARG I CA 1
ATOM 9682 C C . ARG C 1 377 ? 75.21200 18.10100 -43.99900 1.000 74.93942 378 ARG I C 1
ATOM 9683 O O . ARG C 1 377 ? 75.97800 17.72300 -43.10100 1.000 82.77885 378 ARG I O 1
ATOM 9691 N N . GLY C 1 378 ? 74.88300 19.37700 -44.17100 1.000 69.35807 379 GLY I N 1
ATOM 9692 C CA . GLY C 1 378 ? 75.37100 20.38500 -43.24400 1.000 65.90961 379 GLY I CA 1
ATOM 9693 C C . GLY C 1 378 ? 75.05700 20.05100 -41.79400 1.000 69.21119 379 GLY I C 1
ATOM 9694 O O . GLY C 1 378 ? 75.88400 20.26300 -40.90000 1.000 68.25951 379 GLY I O 1
ATOM 9695 N N . SER C 1 379 ? 73.85700 19.51900 -41.53400 1.000 62.26790 380 SER I N 1
ATOM 9696 C CA . SER C 1 379 ? 73.50700 19.18600 -40.15400 1.000 60.82649 380 SER I CA 1
ATOM 9697 C C . SER C 1 379 ? 74.46400 18.16000 -39.59200 1.000 65.67471 380 SER I C 1
ATOM 9698 O O . SER C 1 379 ? 74.93000 18.28600 -38.45800 1.000 71.52493 380 SER I O 1
ATOM 9701 N N . THR C 1 380 ? 74.76200 17.12500 -40.37300 1.000 69.82988 381 THR I N 1
ATOM 9702 C CA . THR C 1 380 ? 75.70500 16.11800 -39.89100 1.000 77.81869 381 THR I CA 1
ATOM 9703 C C . THR C 1 380 ? 77.10400 16.71300 -39.68200 1.000 72.45819 381 THR I C 1
ATOM 9704 O O . THR C 1 380 ? 77.79200 16.37400 -38.70400 1.000 64.88209 381 THR I O 1
ATOM 9708 N N . LYS C 1 381 ? 77.54200 17.60700 -40.58000 1.000 63.41453 382 LYS I N 1
ATOM 9709 C CA . LYS C 1 381 ? 78.85900 18.22000 -40.39600 1.000 61.60655 382 LYS I CA 1
ATOM 9710 C C . LYS C 1 381 ? 78.90500 19.02900 -39.10100 1.000 68.13427 382 LYS I C 1
ATOM 9711 O O . LYS C 1 381 ? 79.89300 18.97900 -38.35900 1.000 70.11823 382 LYS I O 1
ATOM 9717 N N . GLN C 1 382 ? 77.83200 19.76600 -38.80200 1.000 67.33214 383 GLN I N 1
ATOM 9718 C CA . GLN C 1 382 ? 77.75700 20.50300 -37.54400 1.000 58.81047 383 GLN I CA 1
ATOM 9719 C C . GLN C 1 382 ? 77.79800 19.55300 -36.35400 1.000 62.19920 383 GLN I C 1
ATOM 9720 O O . GLN C 1 382 ? 78.43400 19.85000 -35.33600 1.000 56.65396 383 GLN I O 1
ATOM 9726 N N . ARG C 1 383 ? 77.09900 18.41700 -36.45400 1.000 67.33961 384 ARG I N 1
ATOM 9727 C CA . ARG C 1 383 ? 77.19900 17.37400 -35.43500 1.000 69.56061 384 ARG I CA 1
ATOM 9728 C C . ARG C 1 383 ? 78.66100 17.02900 -35.15600 1.000 71.80218 384 ARG I C 1
ATOM 9729 O O . ARG C 1 383 ? 79.14300 17.17900 -34.02400 1.000 58.67899 384 ARG I O 1
ATOM 9737 N N . ASP C 1 384 ? 79.39000 16.60300 -36.20900 1.000 71.52456 385 ASP I N 1
ATOM 9738 C CA . ASP C 1 384 ? 80.79600 16.19900 -36.06400 1.000 63.61234 385 ASP I CA 1
ATOM 9739 C C . ASP C 1 384 ? 81.64600 17.31900 -35.47200 1.000 65.22581 385 ASP I C 1
ATOM 9740 O O . ASP C 1 384 ? 82.57700 17.06200 -34.70100 1.000 64.76086 385 ASP I O 1
ATOM 9745 N N . ILE C 1 385 ? 81.36700 18.56900 -35.84800 1.000 68.96610 386 ILE I N 1
ATOM 9746 C CA . ILE C 1 385 ? 82.13700 19.69900 -35.32500 1.000 61.42833 386 ILE I CA 1
ATOM 9747 C C . ILE C 1 385 ? 81.88400 19.86500 -33.83600 1.000 54.41430 386 ILE I C 1
ATOM 9748 O O . ILE C 1 385 ? 82.80700 19.81500 -33.02100 1.000 56.39557 386 ILE I O 1
ATOM 9753 N N . PHE C 1 386 ? 80.61700 20.07100 -33.46300 1.000 56.45142 387 PHE I N 1
ATOM 9754 C CA . PHE C 1 386 ? 80.27500 20.42900 -32.09000 1.000 54.13194 387 PHE I CA 1
ATOM 9755 C C . PHE C 1 386 ? 80.79500 19.41200 -31.09300 1.000 56.21045 387 PHE I C 1
ATOM 9756 O O . PHE C 1 386 ? 81.16700 19.77600 -29.97200 1.000 58.13221 387 PHE I O 1
ATOM 9764 N N . HIS C 1 387 ? 80.84400 18.14100 -31.47900 1.000 57.17089 388 HIS I N 1
ATOM 9765 C CA . HIS C 1 387 ? 80.97200 17.06800 -30.51300 1.000 53.42635 388 HIS I CA 1
ATOM 9766 C C . HIS C 1 387 ? 82.37900 16.52600 -30.33800 1.000 53.14474 388 HIS I C 1
ATOM 9767 O O . HIS C 1 387 ? 82.54000 15.54500 -29.61600 1.000 57.10521 388 HIS I O 1
ATOM 9774 N N . MET C 1 388 ? 83.39700 17.14700 -30.92700 1.000 56.33397 389 MET I N 1
ATOM 9775 C CA . MET C 1 388 ? 84.74600 16.60500 -30.85200 1.000 48.74612 389 MET I CA 1
ATOM 9776 C C . MET C 1 388 ? 85.19300 16.48200 -29.39900 1.000 51.66416 389 MET I C 1
ATOM 9777 O O . MET C 1 388 ? 85.13700 17.47200 -28.64400 1.000 55.52588 389 MET I O 1
ATOM 9782 N N . PRO C 1 389 ? 85.63300 15.30800 -28.97100 1.000 50.55021 390 PRO I N 1
ATOM 9783 C CA . PRO C 1 389 ? 86.27600 15.19500 -27.66200 1.000 55.06288 390 PRO I CA 1
ATOM 9784 C C . PRO C 1 389 ? 87.64100 15.86400 -27.65800 1.000 54.35913 390 PRO I C 1
ATOM 9785 O O . PRO C 1 389 ? 88.24600 16.14700 -28.70000 1.000 53.08074 390 PRO I O 1
ATOM 9789 N N . ASP C 1 390 ? 88.13500 16.08700 -26.44100 1.000 52.65156 391 ASP I N 1
ATOM 9790 C CA . ASP C 1 390 ? 89.36200 16.84700 -26.25300 1.000 56.60974 391 ASP I CA 1
ATOM 9791 C C . ASP C 1 390 ? 90.55700 16.10600 -26.84200 1.000 61.58187 391 ASP I C 1
ATOM 9792 O O . ASP C 1 390 ? 90.76700 14.91900 -26.55900 1.000 68.32228 391 ASP I O 1
ATOM 9797 N N . GLY C 1 391 ? 91.36400 16.80600 -27.64100 1.000 53.31602 392 GLY I N 1
ATOM 9798 C CA . GLY C 1 391 ? 92.51900 16.17900 -28.23700 1.000 55.21913 392 GLY I CA 1
ATOM 9799 C C . GLY C 1 391 ? 92.98300 16.90400 -29.47300 1.000 56.61374 392 GLY I C 1
ATOM 9800 O O . GLY C 1 391 ? 92.51400 18.00100 -29.77500 1.000 52.43352 392 GLY I O 1
ATOM 9801 N N . PRO C 1 392 ? 93.93200 16.31700 -30.21200 1.000 64.75119 393 PRO I N 1
ATOM 9802 C CA . PRO C 1 392 ? 94.56300 17.08600 -31.30000 1.000 56.34227 393 PRO I CA 1
ATOM 9803 C C . PRO C 1 392 ? 93.55100 17.66400 -32.27400 1.000 55.86423 393 PRO I C 1
ATOM 9804 O O . PRO C 1 392 ? 93.62800 18.86000 -32.60400 1.000 56.31326 393 PRO I O 1
ATOM 9808 N N . ARG C 1 393 ? 92.56400 16.85600 -32.69300 1.000 58.95602 394 ARG I N 1
ATOM 9809 C CA . ARG C 1 393 ? 91.55000 17.33600 -33.63100 1.000 56.75663 394 ARG I CA 1
ATOM 9810 C C . ARG C 1 393 ? 90.77800 18.50700 -33.05600 1.000 53.26338 394 ARG I C 1
ATOM 9811 O O . ARG C 1 393 ? 90.57400 19.50900 -33.74600 1.000 47.27739 394 ARG I O 1
ATOM 9819 N N . GLN C 1 394 ? 90.36700 18.39900 -31.78700 1.000 52.12835 395 GLN I N 1
ATOM 9820 C CA . GLN C 1 394 ? 89.64700 19.48300 -31.11600 1.000 49.15533 395 GLN I CA 1
ATOM 9821 C C . GLN C 1 394 ? 90.48800 20.75000 -31.03800 1.000 51.05540 395 GLN I C 1
ATOM 9822 O O . GLN C 1 394 ? 89.97900 21.85300 -31.26700 1.000 53.80536 395 GLN I O 1
ATOM 9828 N N . ARG C 1 395 ? 91.77800 20.62200 -30.69900 1.000 51.03160 396 ARG I N 1
ATOM 9829 C CA . ARG C 1 395 ? 92.62600 21.81100 -30.60800 1.000 49.39865 396 ARG I CA 1
ATOM 9830 C C . ARG C 1 395 ? 92.77000 22.48100 -31.97000 1.000 51.64835 396 ARG I C 1
ATOM 9831 O O . ARG C 1 395 ? 92.72900 23.71100 -32.07600 1.000 50.76987 396 ARG I O 1
ATOM 9839 N N . GLU C 1 396 ? 92.91200 21.68500 -33.02700 1.000 52.16469 397 GLU I N 1
ATOM 9840 C CA . GLU C 1 396 ? 92.98200 22.24900 -34.36800 1.000 53.56499 397 GLU I CA 1
ATOM 9841 C C . GLU C 1 396 ? 91.65600 22.90200 -34.76800 1.000 54.90301 397 GLU I C 1
ATOM 9842 O O . GLU C 1 396 ? 91.64500 23.97500 -35.38400 1.000 53.55485 397 GLU I O 1
ATOM 9848 N N . ARG C 1 397 ? 90.53200 22.24700 -34.44800 1.000 57.61138 398 ARG I N 1
ATOM 9849 C CA . ARG C 1 397 ? 89.20200 22.83100 -34.60800 1.000 47.29121 398 ARG I CA 1
ATOM 9850 C C . ARG C 1 397 ? 89.16900 24.23800 -34.04700 1.000 52.47287 398 ARG I C 1
ATOM 9851 O O . ARG C 1 397 ? 88.86200 25.20900 -34.75700 1.000 54.10061 398 ARG I O 1
ATOM 9859 N N . ASP C 1 398 ? 89.51200 24.35100 -32.76200 1.000 47.72091 399 ASP I N 1
ATOM 9860 C CA . ASP C 1 398 ? 89.48800 25.63400 -32.07400 1.000 45.24533 399 ASP I CA 1
ATOM 9861 C C . ASP C 1 398 ? 90.46500 26.62700 -32.70600 1.000 47.49606 399 ASP I C 1
ATOM 9862 O O . ASP C 1 398 ? 90.11400 27.79300 -32.93300 1.000 49.63630 399 ASP I O 1
ATOM 9867 N N . ARG C 1 399 ? 91.68300 26.18700 -33.02600 1.000 53.15946 400 ARG I N 1
ATOM 9868 C CA . ARG C 1 399 ? 92.65000 27.11600 -33.60700 1.000 55.82853 400 ARG I CA 1
ATOM 9869 C C . ARG C 1 399 ? 92.17100 27.64800 -34.94900 1.000 50.12009 400 ARG I C 1
ATOM 9870 O O . ARG C 1 399 ? 92.45000 28.79900 -35.29000 1.000 42.54999 400 ARG I O 1
ATOM 9878 N N . GLN C 1 400 ? 91.45400 26.83100 -35.72800 1.000 52.29426 401 GLN I N 1
ATOM 9879 C CA . GLN C 1 400 ? 90.96300 27.31100 -37.01900 1.000 52.86895 401 GLN I CA 1
ATOM 9880 C C . GLN C 1 400 ? 89.80800 28.27400 -36.81400 1.000 50.54462 401 GLN I C 1
ATOM 9881 O O . GLN C 1 400 ? 89.72000 29.31100 -37.47800 1.000 43.85373 401 GLN I O 1
ATOM 9887 N N . LEU C 1 401 ? 88.90800 27.94000 -35.89100 1.000 53.27363 402 LEU I N 1
ATOM 9888 C CA . LEU C 1 401 ? 87.85700 28.88000 -35.54500 1.000 51.47072 402 LEU I CA 1
ATOM 9889 C C . LEU C 1 401 ? 88.44600 30.24400 -35.24600 1.000 50.33564 402 LEU I C 1
ATOM 9890 O O . LEU C 1 401 ? 88.00300 31.25600 -35.79500 1.000 55.86391 402 LEU I O 1
ATOM 9895 N N . LEU C 1 402 ? 89.48600 30.27900 -34.40800 1.000 48.57530 403 LEU I N 1
ATOM 9896 C CA . LEU C 1 402 ? 90.02100 31.55600 -33.94100 1.000 46.37659 403 LEU I CA 1
ATOM 9897 C C . LEU C 1 402 ? 90.82300 32.26000 -35.02800 1.000 47.41973 403 LEU I C 1
ATOM 9898 O O . LEU C 1 402 ? 90.63600 33.45500 -35.27600 1.000 47.71219 403 LEU I O 1
ATOM 9903 N N . THR C 1 403 ? 91.70300 31.52900 -35.70500 1.000 48.11558 404 THR I N 1
ATOM 9904 C CA . THR C 1 403 ? 92.67700 32.16600 -36.57800 1.000 45.53751 404 THR I CA 1
ATOM 9905 C C . THR C 1 403 ? 92.00500 32.77700 -37.80500 1.000 53.88450 404 THR I C 1
ATOM 9906 O O . THR C 1 403 ? 92.29300 33.91800 -38.18500 1.000 53.86302 404 THR I O 1
ATOM 9910 N N . TYR C 1 404 ? 91.08600 32.04600 -38.42900 1.000 58.67362 405 TYR I N 1
ATOM 9911 C CA . TYR C 1 404 ? 90.53300 32.46800 -39.70800 1.000 62.38347 405 TYR I CA 1
ATOM 9912 C C . TYR C 1 404 ? 89.12700 33.07800 -39.57800 1.000 66.67609 405 TYR I C 1
ATOM 9913 O O . TYR C 1 404 ? 88.37100 33.08500 -40.55600 1.000 72.19634 405 TYR I O 1
ATOM 9922 N N . ALA C 1 405 ? 88.77800 33.63200 -38.40700 1.000 65.39681 406 ALA I N 1
ATOM 9923 C CA . ALA C 1 405 ? 87.47000 34.27500 -38.24700 1.000 65.10855 406 ALA I CA 1
ATOM 9924 C C . ALA C 1 405 ? 87.27700 35.43400 -39.22700 1.000 67.09662 406 ALA I C 1
ATOM 9925 O O . ALA C 1 405 ? 86.17600 35.63300 -39.75500 1.000 69.27252 406 ALA I O 1
ATOM 9927 N N . ASP C 1 406 ? 88.32000 36.23100 -39.45700 1.000 70.16299 407 ASP I N 1
ATOM 9928 C CA . ASP C 1 406 ? 88.23600 37.40000 -40.32500 1.000 71.49672 407 ASP I CA 1
ATOM 9929 C C . ASP C 1 406 ? 88.84600 37.15100 -41.69200 1.000 75.79139 407 ASP I C 1
ATOM 9930 O O . ASP C 1 406 ? 88.97100 38.08600 -42.49300 1.000 80.36512 407 ASP I O 1
ATOM 9935 N N . ASN C 1 407 ? 89.24000 35.91700 -41.96600 1.000 72.40821 408 ASN I N 1
ATOM 9936 C CA . ASN C 1 407 ? 89.76500 35.53000 -43.25700 1.000 72.73664 408 ASN I CA 1
ATOM 9937 C C . ASN C 1 407 ? 89.12500 34.18600 -43.59700 1.000 68.00890 408 ASN I C 1
ATOM 9938 O O . ASN C 1 407 ? 89.79100 33.15300 -43.64100 1.000 63.99611 408 ASN I O 1
ATOM 9943 N N . LEU C 1 408 ? 87.81000 34.18500 -43.84000 1.000 65.48058 409 LEU I N 1
ATOM 9944 C CA . LEU C 1 408 ? 87.07100 32.93500 -43.90000 1.000 54.44451 409 LEU I CA 1
ATOM 9945 C C . LEU C 1 408 ? 87.53800 32.06300 -45.06200 1.000 63.45024 409 LEU I C 1
ATOM 9946 O O . LEU C 1 408 ? 88.20600 32.51300 -45.99700 1.000 69.74488 409 LEU I O 1
ATOM 9951 N N . PHE C 1 409 ? 87.18100 30.78100 -44.98400 1.000 59.26561 410 PHE I N 1
ATOM 9952 C CA . PHE C 1 409 ? 87.46400 29.81000 -46.03500 1.000 48.53033 410 PHE I CA 1
ATOM 9953 C C . PHE C 1 409 ? 86.38000 28.74900 -45.98400 1.000 56.06817 410 PHE I C 1
ATOM 9954 O O . PHE C 1 409 ? 85.70100 28.57900 -44.96300 1.000 55.54313 410 PHE I O 1
ATOM 9962 N N . GLU C 1 410 ? 86.25300 28.00600 -47.07800 1.000 60.20346 411 GLU I N 1
ATOM 9963 C CA . GLU C 1 410 ? 85.25300 26.94500 -47.14700 1.000 56.93727 411 GLU I CA 1
ATOM 9964 C C . GLU C 1 410 ? 85.67000 25.78300 -46.26000 1.000 58.16340 411 GLU I C 1
ATOM 9965 O O . GLU C 1 410 ? 86.77000 25.24900 -46.41600 1.000 61.51339 411 GLU I O 1
ATOM 9971 N N . GLY C 1 411 ? 84.80700 25.40500 -45.32000 1.000 54.98568 412 GLY I N 1
ATOM 9972 C CA . GLY C 1 411 ? 85.08700 24.31600 -44.40900 1.000 60.26424 412 GLY I CA 1
ATOM 9973 C C . GLY C 1 411 ? 85.41500 24.73200 -42.99000 1.000 64.31052 412 GLY I C 1
ATOM 9974 O O . GLY C 1 411 ? 85.76000 23.87300 -42.16600 1.000 64.56790 412 GLY I O 1
ATOM 9975 N N . TYR C 1 412 ? 85.36100 26.02600 -42.70800 1.000 57.61539 413 TYR I N 1
ATOM 9976 C CA . TYR C 1 412 ? 85.50000 26.57700 -41.36800 1.000 55.46878 413 TYR I CA 1
ATOM 9977 C C . TYR C 1 412 ? 84.51100 25.89600 -40.41500 1.000 55.22275 413 TYR I C 1
ATOM 9978 O O . TYR C 1 412 ? 83.33700 25.69900 -40.77600 1.000 69.21134 413 TYR I O 1
ATOM 9987 N N . PRO C 1 413 ? 84.93500 25.53100 -39.19700 1.000 51.33135 414 PRO I N 1
ATOM 9988 C CA . PRO C 1 413 ? 84.06700 24.71600 -38.30700 1.000 56.02343 414 PRO I CA 1
ATOM 9989 C C . PRO C 1 413 ? 82.69000 25.26800 -38.03500 1.000 55.71783 414 PRO I C 1
ATOM 9990 O O . PRO C 1 413 ? 81.75400 24.49200 -37.83100 1.000 64.41403 414 PRO I O 1
ATOM 9994 N N . ASN C 1 414 ? 82.48300 26.56800 -38.21600 1.000 54.01103 415 ASN I N 1
ATOM 9995 C CA . ASN C 1 414 ? 81.09400 27.07800 -38.08900 1.000 52.79628 415 ASN I CA 1
ATOM 9996 C C . ASN C 1 414 ? 80.44900 27.02200 -39.46700 1.000 50.14299 415 ASN I C 1
ATOM 9997 O O . ASN C 1 414 ? 80.77000 27.86800 -40.29800 1.000 57.94843 415 ASN I O 1
ATOM 10002 N N . GLN C 1 415 ? 79.56500 26.05800 -39.67800 1.000 44.55328 416 GLN I N 1
ATOM 10003 C CA . GLN C 1 415 ? 78.91300 25.90000 -40.99400 1.000 47.69663 416 GLN I CA 1
ATOM 10004 C C . GLN C 1 415 ? 78.04500 27.13000 -41.24500 1.000 51.80465 416 GLN I C 1
ATOM 10005 O O . GLN C 1 415 ? 77.82200 27.45400 -42.41600 1.000 51.11258 416 GLN I O 1
ATOM 10011 N N . TRP C 1 416 ? 77.59500 27.79100 -40.18000 1.000 55.19422 417 TRP I N 1
ATOM 10012 C CA . TRP C 1 416 ? 76.75000 29.00900 -40.29300 1.000 50.62532 417 TRP I CA 1
ATOM 10013 C C . TRP C 1 416 ? 77.59000 30.18000 -40.79800 1.000 53.31094 417 TRP I C 1
ATOM 10014 O O . TRP C 1 416 ? 77.00900 31.15100 -41.28900 1.000 49.13026 417 TRP I O 1
ATOM 10025 N N . ALA C 1 417 ? 78.90800 30.08800 -40.65800 1.000 51.65468 418 ALA I N 1
ATOM 10026 C CA . ALA C 1 417 ? 79.80600 31.17500 -41.08600 1.000 52.16230 418 ALA I CA 1
ATOM 10027 C C . ALA C 1 417 ? 80.47400 30.81400 -42.40800 1.000 55.12987 418 ALA I C 1
ATOM 10028 O O . ALA C 1 417 ? 80.97400 31.72500 -43.07700 1.000 55.17966 418 ALA I O 1
ATOM 10030 N N . ASP C 1 418 ? 80.48500 29.52800 -42.75800 1.000 54.24413 419 ASP I N 1
ATOM 10031 C CA . ASP C 1 418 ? 81.17600 29.12000 -44.00100 1.000 49.71273 419 ASP I CA 1
ATOM 10032 C C . ASP C 1 418 ? 80.82500 30.17200 -45.04000 1.000 53.80760 419 ASP I C 1
ATOM 10033 O O . ASP C 1 418 ? 79.63900 30.36300 -45.31900 1.000 55.69017 419 ASP I O 1
ATOM 10038 N N . PRO C 1 419 ? 81.82000 30.86100 -45.61500 1.000 51.82434 420 PRO I N 1
ATOM 10039 C CA . PRO C 1 419 ? 81.54700 31.93500 -46.55300 1.000 52.89469 420 PRO I CA 1
ATOM 10040 C C . PRO C 1 419 ? 80.68500 31.51100 -47.74800 1.000 51.03751 420 PRO I C 1
ATOM 10041 O O . PRO C 1 419 ? 80.28200 32.38000 -48.47000 1.000 56.61605 420 PRO I O 1
ATOM 10045 N N . VAL C 1 420 ? 80.44300 30.21200 -47.93100 1.000 46.58948 421 VAL I N 1
ATOM 10046 C CA . VAL C 1 420 ? 79.69900 29.73200 -49.13500 1.000 51.41937 421 VAL I CA 1
ATOM 10047 C C . VAL C 1 420 ? 78.37700 29.09000 -48.72600 1.000 51.61398 421 VAL I C 1
ATOM 10048 O O . VAL C 1 420 ? 77.39600 29.25800 -49.45600 1.000 44.92524 421 VAL I O 1
ATOM 10052 N N . PHE C 1 421 ? 78.36700 28.37500 -47.60700 1.000 52.78795 422 PHE I N 1
ATOM 10053 C CA . PHE C 1 421 ? 77.14000 27.66700 -47.16400 1.000 55.93376 422 PHE I CA 1
ATOM 10054 C C . PHE C 1 421 ? 76.22500 28.65000 -46.42800 1.000 56.02831 422 PHE I C 1
ATOM 10055 O O . PHE C 1 421 ? 74.99800 28.48300 -46.47600 1.000 54.91895 422 PHE I O 1
ATOM 10063 N N . GLN C 1 422 ? 76.80900 29.65000 -45.77700 1.000 50.07308 423 GLN I N 1
ATOM 10064 C CA . GLN C 1 422 ? 75.99200 30.62000 -45.01800 1.000 48.46610 423 GLN I CA 1
ATOM 10065 C C . GLN C 1 422 ? 75.06300 31.32500 -45.99700 1.000 51.46408 423 GLN I C 1
ATOM 10066 O O . GLN C 1 422 ? 73.84500 31.27500 -45.80700 1.000 51.14293 423 GLN I O 1
ATOM 10072 N N . PRO C 1 423 ? 75.59800 31.97000 -47.04500 1.000 54.03611 424 PRO I N 1
ATOM 10073 C CA . PRO C 1 423 ? 74.76900 32.66900 -48.00000 1.000 54.20220 424 PRO I CA 1
ATOM 10074 C C . PRO C 1 423 ? 73.77700 31.71800 -48.68400 1.000 60.13070 424 PRO I C 1
ATOM 10075 O O . PRO C 1 423 ? 72.63200 32.07700 -48.79700 1.000 61.44964 424 PRO I O 1
ATOM 10079 N N . TRP C 1 424 ? 74.23400 30.55400 -49.13900 1.000 50.12662 425 TRP I N 1
ATOM 10080 C CA . TRP C 1 424 ? 73.35700 29.57500 -49.76500 1.000 50.64061 425 TRP I CA 1
ATOM 10081 C C . TRP C 1 424 ? 72.18500 29.25600 -48.84500 1.000 55.43623 425 TRP I C 1
ATOM 10082 O O . TRP C 1 424 ? 71.01500 29.27400 -49.25900 1.000 47.69229 425 TRP I O 1
ATOM 10093 N N . LEU C 1 425 ? 72.48700 29.00100 -47.57400 1.000 51.75281 426 LEU I N 1
ATOM 10094 C CA . LEU C 1 425 ? 71.45700 28.62300 -46.62000 1.000 49.86289 426 LEU I CA 1
ATOM 10095 C C . LEU C 1 425 ? 70.49700 29.78200 -46.33600 1.000 56.37031 426 LEU I C 1
ATOM 10096 O O . LEU C 1 425 ? 69.28300 29.57500 -46.23200 1.000 56.45444 426 LEU I O 1
ATOM 10101 N N . TYR C 1 426 ? 71.00300 31.01300 -46.20200 1.000 53.20992 427 TYR I N 1
ATOM 10102 C CA . TYR C 1 426 ? 70.09900 32.07500 -45.75400 1.000 55.77696 427 TYR I CA 1
ATOM 10103 C C . TYR C 1 426 ? 69.57300 32.95900 -46.87800 1.000 57.76982 427 TYR I C 1
ATOM 10104 O O . TYR C 1 426 ? 68.59800 33.68800 -46.66600 1.000 57.62215 427 TYR I O 1
ATOM 10113 N N . GLY C 1 427 ? 70.18300 32.92000 -48.05500 1.000 54.63668 428 GLY I N 1
ATOM 10114 C CA . GLY C 1 427 ? 69.69500 33.71200 -49.15600 1.000 47.21090 428 GLY I CA 1
ATOM 10115 C C . GLY C 1 427 ? 68.80000 32.97800 -50.10000 1.000 50.01081 428 GLY I C 1
ATOM 10116 O O . GLY C 1 427 ? 68.38400 33.53900 -51.11300 1.000 57.56536 428 GLY I O 1
ATOM 10117 N N . TYR C 1 428 ? 68.51300 31.71900 -49.80300 1.000 57.52565 429 TYR I N 1
ATOM 10118 C CA . TYR C 1 428 ? 67.59600 30.92600 -50.60700 1.000 57.48660 429 TYR I CA 1
ATOM 10119 C C . TYR C 1 428 ? 66.17800 31.49000 -50.50000 1.000 59.37290 429 TYR I C 1
ATOM 10120 O O . TYR C 1 428 ? 65.67500 31.79300 -49.41200 1.000 62.82623 429 TYR I O 1
ATOM 10129 N N . ASN C 1 429 ? 65.54400 31.65500 -51.64300 1.000 55.15739 430 ASN I N 1
ATOM 10130 C CA . ASN C 1 429 ? 64.22500 32.25500 -51.73700 1.000 56.93918 430 ASN I CA 1
ATOM 10131 C C . ASN C 1 429 ? 63.32500 31.19100 -52.35600 1.000 53.99943 430 ASN I C 1
ATOM 10132 O O . ASN C 1 429 ? 63.30300 31.02600 -53.57900 1.000 55.20999 430 ASN I O 1
ATOM 10137 N N . ALA C 1 430 ? 62.60800 30.44200 -51.51300 1.000 51.09772 431 ALA I N 1
ATOM 10138 C CA . ALA C 1 430 ? 61.84500 29.30100 -52.01800 1.000 50.40105 431 ALA I CA 1
ATOM 10139 C C . ALA C 1 430 ? 60.99200 29.69900 -53.20900 1.000 55.82533 431 ALA I C 1
ATOM 10140 O O . ALA C 1 430 ? 60.91800 28.97000 -54.20700 1.000 55.44346 431 ALA I O 1
ATOM 10142 N N . PHE C 1 431 ? 60.35400 30.86900 -53.12400 1.000 60.95159 432 PHE I N 1
ATOM 10143 C CA . PHE C 1 431 ? 59.50800 31.35700 -54.20700 1.000 54.98684 432 PHE I CA 1
ATOM 10144 C C . PHE C 1 431 ? 60.28800 31.45200 -55.50700 1.000 54.52993 432 PHE I C 1
ATOM 10145 O O . PHE C 1 431 ? 59.89200 30.88200 -56.53000 1.000 60.35780 432 PHE I O 1
ATOM 10153 N N . GLU C 1 432 ? 61.40100 32.18700 -55.49000 1.000 53.06141 433 GLU I N 1
ATOM 10154 C CA . GLU C 1 432 ? 62.09200 32.47600 -56.73900 1.000 57.13599 433 GLU I CA 1
ATOM 10155 C C . GLU C 1 432 ? 62.69100 31.21400 -57.33300 1.000 56.15314 433 GLU I C 1
ATOM 10156 O O . GLU C 1 432 ? 62.74800 31.06500 -58.55900 1.000 57.20876 433 GLU I O 1
ATOM 10162 N N . GLU C 1 433 ? 63.11600 30.27600 -56.47900 1.000 60.22988 434 GLU I N 1
ATOM 10163 C CA . GLU C 1 433 ? 63.59400 28.98700 -56.97500 1.000 58.94789 434 GLU I CA 1
ATOM 10164 C C . GLU C 1 433 ? 62.45200 28.17300 -57.58900 1.000 55.09313 434 GLU I C 1
ATOM 10165 O O . GLU C 1 433 ? 62.63200 27.52500 -58.63000 1.000 54.50332 434 GLU I O 1
ATOM 10171 N N . ALA C 1 434 ? 61.26100 28.21400 -56.98700 1.000 51.09616 435 ALA I N 1
ATOM 10172 C CA . ALA C 1 434 ? 60.12200 27.56600 -57.63200 1.000 56.10694 435 ALA I CA 1
ATOM 10173 C C . ALA C 1 434 ? 59.85200 28.17700 -59.00500 1.000 56.44929 435 ALA I C 1
ATOM 10174 O O . ALA C 1 434 ? 59.53800 27.45900 -59.96800 1.000 49.82513 435 ALA I O 1
ATOM 10176 N N . GLU C 1 435 ? 59.98900 29.50100 -59.11500 1.000 55.33636 436 GLU I N 1
ATOM 10177 C CA . GLU C 1 435 ? 59.75000 30.16300 -60.39600 1.000 63.22376 436 GLU I CA 1
ATOM 10178 C C . GLU C 1 435 ? 60.79000 29.74300 -61.42900 1.000 62.05039 436 GLU I C 1
ATOM 10179 O O . GLU C 1 435 ? 60.45200 29.45400 -62.58800 1.000 66.31106 436 GLU I O 1
ATOM 10185 N N . LYS C 1 436 ? 62.06600 29.74400 -61.03000 1.000 54.89999 437 LYS I N 1
ATOM 10186 C CA . LYS C 1 436 ? 63.14000 29.27300 -61.90100 1.000 57.42036 437 LYS I CA 1
ATOM 10187 C C . LYS C 1 436 ? 62.84000 27.87000 -62.40700 1.000 58.16113 437 LYS I C 1
ATOM 10188 O O . LYS C 1 436 ? 63.04000 27.56300 -63.59200 1.000 59.79922 437 LYS I O 1
ATOM 10194 N N . ALA C 1 437 ? 62.30400 27.02000 -61.52100 1.000 58.96422 438 ALA I N 1
ATOM 10195 C CA . ALA C 1 437 ? 61.95500 25.64900 -61.88800 1.000 55.88456 438 ALA I CA 1
ATOM 10196 C C . ALA C 1 437 ? 60.82900 25.60600 -62.92000 1.000 59.38146 438 ALA I C 1
ATOM 10197 O O . ALA C 1 437 ? 60.91900 24.88000 -63.91500 1.000 58.49468 438 ALA I O 1
ATOM 10199 N N . TRP C 1 438 ? 59.73600 26.33600 -62.67000 1.000 62.30299 439 TRP I N 1
ATOM 10200 C CA . TRP C 1 438 ? 58.61900 26.35600 -63.61800 1.000 61.47361 439 TRP I CA 1
ATOM 10201 C C . TRP C 1 438 ? 59.02000 26.89800 -64.98200 1.000 58.19417 439 TRP I C 1
ATOM 10202 O O . TRP C 1 438 ? 58.49900 26.45700 -66.01100 1.000 56.07373 439 TRP I O 1
ATOM 10213 N N . GLN C 1 439 ? 59.92200 27.87000 -65.01400 1.000 57.24057 440 GLN I N 1
ATOM 10214 C CA . GLN C 1 439 ? 60.40900 28.36100 -66.30200 1.000 65.12104 440 GLN I CA 1
ATOM 10215 C C . GLN C 1 439 ? 61.27200 27.31400 -66.99800 1.000 61.79052 440 GLN I C 1
ATOM 10216 O O . GLN C 1 439 ? 61.21600 27.18600 -68.22700 1.000 61.20151 440 GLN I O 1
ATOM 10222 N N . LYS C 1 440 ? 62.07700 26.55400 -66.23200 1.000 66.37304 441 LYS I N 1
ATOM 10223 C CA . LYS C 1 440 ? 62.81500 25.42300 -66.81500 1.000 68.13519 441 LYS I CA 1
ATOM 10224 C C . LYS C 1 440 ? 61.86200 24.35900 -67.35700 1.000 62.41224 441 LYS I C 1
ATOM 10225 O O . LYS C 1 440 ? 62.09300 23.79300 -68.43300 1.000 63.42107 441 LYS I O 1
ATOM 10231 N N . TYR C 1 441 ? 60.77000 24.10600 -66.63800 1.000 57.11482 442 TYR I N 1
ATOM 10232 C CA . TYR C 1 441 ? 59.76100 23.15600 -67.09600 1.000 61.61130 442 TYR I CA 1
ATOM 10233 C C . TYR C 1 441 ? 59.10600 23.62200 -68.39500 1.000 64.13570 442 TYR I C 1
ATOM 10234 O O . TYR C 1 441 ? 58.89000 22.81400 -69.30800 1.000 64.57984 442 TYR I O 1
ATOM 10243 N N . LEU C 1 442 ? 58.81700 24.92300 -68.52100 1.000 63.38434 443 LEU I N 1
ATOM 10244 C CA . LEU C 1 442 ? 58.15200 25.37700 -69.74900 1.000 68.89626 443 LEU I CA 1
ATOM 10245 C C . LEU C 1 442 ? 59.10300 25.36900 -70.93600 1.000 70.41359 443 LEU I C 1
ATOM 10246 O O . LEU C 1 442 ? 58.65600 25.29500 -72.09100 1.000 72.69118 443 LEU I O 1
ATOM 10251 N N . ARG C 1 443 ? 60.41400 25.41700 -70.68300 1.000 65.70898 444 ARG I N 1
ATOM 10252 C CA . ARG C 1 443 ? 61.35900 25.17700 -71.77500 1.000 66.26531 444 ARG I CA 1
ATOM 10253 C C . ARG C 1 443 ? 61.33800 23.72700 -72.22800 1.000 74.31149 444 ARG I C 1
ATOM 10254 O O . ARG C 1 443 ? 61.90800 23.41300 -73.27800 1.000 73.51831 444 ARG I O 1
ATOM 10262 N N . GLY C 1 444 ? 60.64800 22.86500 -71.48200 1.000 70.04630 445 GLY I N 1
ATOM 10263 C CA . GLY C 1 444 ? 60.74000 21.43100 -71.61700 1.000 64.15324 445 GLY I CA 1
ATOM 10264 C C . GLY C 1 444 ? 61.98800 20.79000 -71.04100 1.000 69.63672 445 GLY I C 1
ATOM 10265 O O . GLY C 1 444 ? 62.49700 19.82700 -71.62800 1.000 72.60681 445 GLY I O 1
ATOM 10266 N N . HIS C 1 445 ? 62.50900 21.29300 -69.92300 1.000 69.07138 446 HIS I N 1
ATOM 10267 C CA . HIS C 1 445 ? 63.83900 20.92200 -69.44300 1.000 65.23001 446 HIS I CA 1
ATOM 10268 C C . HIS C 1 445 ? 63.79100 20.30800 -68.04800 1.000 61.04711 446 HIS I C 1
ATOM 10269 O O . HIS C 1 445 ? 64.77400 20.38400 -67.30500 1.000 66.40014 446 HIS I O 1
ATOM 10276 N N . ILE C 1 446 ? 62.67000 19.69000 -67.67900 1.000 57.31710 447 ILE I N 1
ATOM 10277 C CA . ILE C 1 446 ? 62.51500 19.07100 -66.37100 1.000 63.79104 447 ILE I CA 1
ATOM 10278 C C . ILE C 1 446 ? 62.21000 17.59400 -66.57100 1.000 73.39575 447 ILE I C 1
ATOM 10279 O O . ILE C 1 446 ? 61.35700 17.22200 -67.39400 1.000 74.18257 447 ILE I O 1
ATOM 10284 N N . PHE C 1 447 ? 62.93600 16.76100 -65.83600 1.000 77.31231 448 PHE I N 1
ATOM 10285 C CA . PHE C 1 447 ? 62.93100 15.32000 -66.01200 1.000 84.59029 448 PHE I CA 1
ATOM 10286 C C . PHE C 1 447 ? 61.83200 14.68400 -65.17600 1.000 76.75009 448 PHE I C 1
ATOM 10287 O O . PHE C 1 447 ? 61.52800 15.14600 -64.07300 1.000 73.35685 448 PHE I O 1
ATOM 10295 N N . GLY C 1 448 ? 61.24600 13.61400 -65.71100 1.000 77.08581 449 GLY I N 1
ATOM 10296 C CA . GLY C 1 448 ? 60.23800 12.86500 -65.00400 1.000 77.72901 449 GLY I CA 1
ATOM 10297 C C . GLY C 1 448 ? 58.85300 13.44900 -65.05700 1.000 68.10595 449 GLY I C 1
ATOM 10298 O O . GLY C 1 448 ? 57.99300 13.04800 -64.26000 1.000 73.04134 449 GLY I O 1
ATOM 10299 N N . THR C 1 449 ? 58.62300 14.40800 -65.94600 1.000 68.70039 450 THR I N 1
ATOM 10300 C CA . THR C 1 449 ? 57.34000 15.07200 -66.11700 1.000 70.08566 450 THR I CA 1
ATOM 10301 C C . THR C 1 449 ? 56.53000 14.33900 -67.17500 1.000 78.02768 450 THR I C 1
ATOM 10302 O O . THR C 1 449 ? 57.08600 13.62800 -68.02100 1.000 73.67471 450 THR I O 1
ATOM 10306 N N . THR C 1 450 ? 55.20500 14.52200 -67.12900 1.000 75.83439 451 THR I N 1
ATOM 10307 C CA . THR C 1 450 ? 54.35100 13.92600 -68.14600 1.000 69.11257 451 THR I CA 1
ATOM 10308 C C . THR C 1 450 ? 54.39100 14.68800 -69.46800 1.000 68.92759 451 THR I C 1
ATOM 10309 O O . THR C 1 450 ? 54.10600 14.09500 -70.51400 1.000 63.59929 451 THR I O 1
ATOM 10313 N N . GLY C 1 451 ? 54.79500 15.95800 -69.45200 1.000 69.64282 452 GLY I N 1
ATOM 10314 C CA . GLY C 1 451 ? 54.78200 16.78500 -70.64400 1.000 75.10649 452 GLY I CA 1
ATOM 10315 C C . GLY C 1 451 ? 53.51400 17.58200 -70.85900 1.000 79.99717 452 GLY I C 1
ATOM 10316 O O . GLY C 1 451 ? 53.23200 17.96500 -72.00000 1.000 83.25106 452 GLY I O 1
ATOM 10317 N N . ALA C 1 452 ? 52.75800 17.87700 -69.79100 1.000 73.81492 453 ALA I N 1
ATOM 10318 C CA . ALA C 1 452 ? 51.39900 18.39500 -69.94200 1.000 78.60971 453 ALA I CA 1
ATOM 10319 C C . ALA C 1 452 ? 51.36200 19.81900 -70.49600 1.000 79.14399 453 ALA I C 1
ATOM 10320 O O . ALA C 1 452 ? 50.37400 20.21100 -71.12800 1.000 82.52678 453 ALA I O 1
ATOM 10322 N N . PHE C 1 453 ? 52.42500 20.59800 -70.29300 1.000 73.78247 454 PHE I N 1
ATOM 10323 C CA . PHE C 1 453 ? 52.44900 21.96000 -70.81100 1.000 75.93017 454 PHE I CA 1
ATOM 10324 C C . PHE C 1 453 ? 52.45900 22.01300 -72.33700 1.000 90.04951 454 PHE I C 1
ATOM 10325 O O . PHE C 1 453 ? 52.05100 23.03300 -72.90800 1.000 96.38139 454 PHE I O 1
ATOM 10333 N N . ARG C 1 454 ? 52.93500 20.95500 -73.00900 1.000 91.99304 455 ARG I N 1
ATOM 10334 C CA . ARG C 1 454 ? 52.85900 20.90400 -74.46800 1.000 91.23333 455 ARG I CA 1
ATOM 10335 C C . ARG C 1 454 ? 51.40800 20.85400 -74.92700 1.000 93.60009 455 ARG I C 1
ATOM 10336 O O . ARG C 1 454 ? 50.96800 21.69800 -75.71500 1.000 93.55641 455 ARG I O 1
ATOM 10344 N N . GLU C 1 455 ? 50.64300 19.88800 -74.40200 1.000 91.76355 456 GLU I N 1
ATOM 10345 C CA . GLU C 1 455 ? 49.25700 19.63500 -74.78800 1.000 93.82661 456 GLU I CA 1
ATOM 10346 C C . GLU C 1 455 ? 48.31900 20.80700 -74.51400 1.000 101.15712 456 GLU I C 1
ATOM 10347 O O . GLU C 1 455 ? 47.16100 20.76500 -74.94500 1.000 108.12457 456 GLU I O 1
ATOM 10353 N N . LEU C 1 456 ? 48.77700 21.84100 -73.80800 1.000 95.78144 457 LEU I N 1
ATOM 10354 C CA . LEU C 1 456 ? 47.98900 23.04100 -73.56400 1.000 84.14097 457 LEU I CA 1
ATOM 10355 C C . LEU C 1 456 ? 48.63600 24.27200 -74.18200 1.000 88.97528 457 LEU I C 1
ATOM 10356 O O . LEU C 1 456 ? 48.31000 25.39500 -73.79300 1.000 96.10496 457 LEU I O 1
ATOM 10361 N N . GLY C 1 457 ? 49.56600 24.08400 -75.11600 1.000 84.33429 458 GLY I N 1
ATOM 10362 C CA . GLY C 1 457 ? 50.15400 25.19300 -75.84100 1.000 85.32172 458 GLY I CA 1
ATOM 10363 C C . GLY C 1 457 ? 50.93500 26.18800 -75.00300 1.000 89.14052 458 GLY I C 1
ATOM 10364 O O . GLY C 1 457 ? 50.76800 27.40600 -75.13600 1.000 82.47333 458 GLY I O 1
ATOM 10365 N N . MET C 1 458 ? 51.79300 25.68000 -74.12700 1.000 89.63023 459 MET I N 1
ATOM 10366 C CA . MET C 1 458 ? 52.69000 26.51200 -73.34400 1.000 89.53146 459 MET I CA 1
ATOM 10367 C C . MET C 1 458 ? 54.12700 26.29000 -73.81900 1.000 86.48014 459 MET I C 1
ATOM 10368 O O . MET C 1 458 ? 54.41300 25.42200 -74.65400 1.000 85.42436 459 MET I O 1
ATOM 10373 N N . GLY C 1 459 ? 55.03600 27.11000 -73.30100 1.000 73.75130 460 GLY I N 1
ATOM 10374 C CA . GLY C 1 459 ? 56.42800 27.00500 -73.67300 1.000 67.16306 460 GLY I CA 1
ATOM 10375 C C . GLY C 1 459 ? 56.93400 28.25000 -74.36800 1.000 76.74677 460 GLY I C 1
ATOM 10376 O O . GLY C 1 459 ? 57.92900 28.85600 -73.95600 1.000 73.96968 460 GLY I O 1
ATOM 10377 N N . THR D 1 21 ? 66.55700 24.81300 35.49100 1.000 103.71482 18 THR J N 1
ATOM 10378 C CA . THR D 1 21 ? 66.45000 25.06500 34.05600 1.000 103.60547 18 THR J CA 1
ATOM 10379 C C . THR D 1 21 ? 65.84300 23.87000 33.31300 1.000 95.51968 18 THR J C 1
ATOM 10380 O O . THR D 1 21 ? 66.51500 22.86500 33.06700 1.000 85.57388 18 THR J O 1
ATOM 10384 N N . SER D 1 22 ? 64.56700 23.99200 32.97800 1.000 81.59939 19 SER J N 1
ATOM 10385 C CA . SER D 1 22 ? 63.91700 22.96600 32.18200 1.000 80.38553 19 SER J CA 1
ATOM 10386 C C . SER D 1 22 ? 64.43100 23.03700 30.75600 1.000 76.08858 19 SER J C 1
ATOM 10387 O O . SER D 1 22 ? 64.87700 24.09300 30.29800 1.000 76.16357 19 SER J O 1
ATOM 10390 N N . TYR D 1 23 ? 64.38100 21.90100 30.05500 1.000 63.66071 20 TYR J N 1
ATOM 10391 C CA . TYR D 1 23 ? 64.74900 21.89300 28.64500 1.000 49.20031 20 TYR J CA 1
ATOM 10392 C C . TYR D 1 23 ? 63.82600 22.82400 27.89000 1.000 51.11071 20 TYR J C 1
ATOM 10393 O O . TYR D 1 23 ? 62.60600 22.78100 28.07400 1.000 67.13357 20 TYR J O 1
ATOM 10402 N N . GLN D 1 24 ? 64.41000 23.68500 27.05600 1.000 39.47176 21 GLN J N 1
ATOM 10403 C CA . GLN D 1 24 ? 63.63400 24.54400 26.17200 1.000 43.34108 21 GLN J CA 1
ATOM 10404 C C . GLN D 1 24 ? 64.13100 24.29000 24.75400 1.000 41.52222 21 GLN J C 1
ATOM 10405 O O . GLN D 1 24 ? 65.28900 24.58800 24.44600 1.000 44.44149 21 GLN J O 1
ATOM 10411 N N . CYS D 1 25 ? 63.29200 23.68900 23.90700 1.000 37.57930 22 CYS J N 1
ATOM 10412 C CA . CYS D 1 25 ? 63.68100 23.51200 22.52000 1.000 34.28274 22 CYS J CA 1
ATOM 10413 C C . CYS D 1 25 ? 63.57500 24.83900 21.77900 1.000 40.43921 22 CYS J C 1
ATOM 10414 O O . CYS D 1 25 ? 62.64100 25.61900 21.97800 1.000 53.10391 22 CYS J O 1
ATOM 10417 N N . ARG D 1 26 ? 64.55600 25.11700 20.94200 1.000 37.85727 23 ARG J N 1
ATOM 10418 C CA . ARG D 1 26 ? 64.53400 26.31100 20.11500 1.000 40.02289 23 ARG J CA 1
ATOM 10419 C C . ARG D 1 26 ? 63.92400 25.93700 18.76700 1.000 41.99364 23 ARG J C 1
ATOM 10420 O O . ARG D 1 26 ? 64.52700 25.17700 17.99000 1.000 50.28012 23 ARG J O 1
ATOM 10428 N N . VAL D 1 27 ? 62.73600 26.45400 18.48300 1.000 32.90351 24 VAL J N 1
ATOM 10429 C CA . VAL D 1 27 ? 62.01000 26.08800 17.27300 1.000 37.59180 24 VAL J CA 1
ATOM 10430 C C . VAL D 1 27 ? 62.01000 27.27000 16.31700 1.000 34.66920 24 VAL J C 1
ATOM 10431 O O . VAL D 1 27 ? 61.49700 28.34600 16.64800 1.000 40.33288 24 VAL J O 1
ATOM 10435 N N . ALA D 1 28 ? 62.57800 27.06500 15.12900 1.000 34.93418 25 ALA J N 1
ATOM 10436 C CA . ALA D 1 28 ? 62.52900 28.03400 14.04000 1.000 34.51656 25 ALA J CA 1
ATOM 10437 C C . ALA D 1 28 ? 61.41500 27.65600 13.05100 1.000 36.99147 25 ALA J C 1
ATOM 10438 O O . ALA D 1 28 ? 61.47900 26.61600 12.38400 1.000 36.09027 25 ALA J O 1
ATOM 10440 N N . VAL D 1 29 ? 60.38700 28.49800 12.98100 1.000 37.91277 26 VAL J N 1
ATOM 10441 C CA . VAL D 1 29 ? 59.26500 28.33800 12.06600 1.000 31.64999 26 VAL J CA 1
ATOM 10442 C C . VAL D 1 29 ? 59.52600 29.21600 10.85100 1.000 39.29809 26 VAL J C 1
ATOM 10443 O O . VAL D 1 29 ? 59.71900 30.43300 10.98600 1.000 39.32329 26 VAL J O 1
ATOM 10447 N N . VAL D 1 30 ? 59.53100 28.62900 9.66100 1.000 38.85495 27 VAL J N 1
ATOM 10448 C CA . VAL D 1 30 ? 59.74900 29.40300 8.44400 1.000 40.73531 27 VAL J CA 1
ATOM 10449 C C . VAL D 1 30 ? 58.38700 29.71500 7.83600 1.000 45.93548 27 VAL J C 1
ATOM 10450 O O . VAL D 1 30 ? 57.80600 28.87500 7.14400 1.000 48.63773 27 VAL J O 1
ATOM 10454 N N . GLY D 1 31 ? 57.88900 30.92900 8.07200 1.000 39.34063 28 GLY J N 1
ATOM 10455 C CA . GLY D 1 31 ? 56.66500 31.45200 7.43500 1.000 36.89853 28 GLY J CA 1
ATOM 10456 C C . GLY D 1 31 ? 55.63700 31.85100 8.47600 1.000 35.81438 28 GLY J C 1
ATOM 10457 O O . GLY D 1 31 ? 55.27400 31.08100 9.35200 1.000 35.35310 28 GLY J O 1
ATOM 10458 N N . ALA D 1 32 ? 55.15400 33.08800 8.37300 1.000 38.98633 29 ALA J N 1
ATOM 10459 C CA . ALA D 1 32 ? 54.18800 33.62600 9.32600 1.000 40.08076 29 ALA J CA 1
ATOM 10460 C C . ALA D 1 32 ? 52.73800 33.48400 8.86100 1.000 47.22502 29 ALA J C 1
ATOM 10461 O O . ALA D 1 32 ? 51.89700 34.30700 9.24300 1.000 46.38056 29 ALA J O 1
ATOM 10463 N N . GLY D 1 33 ? 52.42500 32.46900 8.04500 1.000 44.19432 30 GLY J N 1
ATOM 10464 C CA . GLY D 1 33 ? 51.04700 32.17000 7.70400 1.000 38.70954 30 GLY J CA 1
ATOM 10465 C C . GLY D 1 33 ? 50.29400 31.55800 8.87600 1.000 39.39215 30 GLY J C 1
ATOM 10466 O O . GLY D 1 33 ? 50.83800 31.33500 9.96600 1.000 38.28597 30 GLY J O 1
ATOM 10467 N N . LEU D 1 34 ? 49.00800 31.26800 8.62900 1.000 32.30999 31 LEU J N 1
ATOM 10468 C CA . LEU D 1 34 ? 48.11800 30.79700 9.69100 1.000 34.49072 31 LEU J CA 1
ATOM 10469 C C . LEU D 1 34 ? 48.64300 29.54000 10.38000 1.000 36.09600 31 LEU J C 1
ATOM 10470 O O . LEU D 1 34 ? 48.56600 29.42000 11.61400 1.000 38.17241 31 LEU J O 1
ATOM 10475 N N . GLY D 1 35 ? 49.16600 28.58500 9.60400 1.000 32.40675 32 GLY J N 1
ATOM 10476 C CA . GLY D 1 35 ? 49.82800 27.44100 10.20900 1.000 29.62999 32 GLY J CA 1
ATOM 10477 C C . GLY D 1 35 ? 51.03900 27.83100 11.04100 1.000 39.05131 32 GLY J C 1
ATOM 10478 O O . GLY D 1 35 ? 51.20800 27.36200 12.17500 1.000 45.91250 32 GLY J O 1
ATOM 10479 N N . GLY D 1 36 ? 51.91500 28.67100 10.48500 1.000 33.41656 33 GLY J N 1
ATOM 10480 C CA . GLY D 1 36 ? 53.13200 29.00000 11.19600 1.000 33.76259 33 GLY J CA 1
ATOM 10481 C C . GLY D 1 36 ? 52.79200 29.60500 12.53100 1.000 30.17182 33 GLY J C 1
ATOM 10482 O O . GLY D 1 36 ? 53.28500 29.17900 13.58100 1.000 28.26334 33 GLY J O 1
ATOM 10483 N N . LEU D 1 37 ? 51.92700 30.61700 12.48000 1.000 31.16803 34 LEU J N 1
ATOM 10484 C CA . LEU D 1 37 ? 51.47800 31.26900 13.70100 1.000 32.96439 34 LEU J CA 1
ATOM 10485 C C . LEU D 1 37 ? 50.87500 30.27100 14.69700 1.000 41.88411 34 LEU J C 1
ATOM 10486 O O . LEU D 1 37 ? 51.20500 30.31000 15.89200 1.000 32.99127 34 LEU J O 1
ATOM 10491 N N . SER D 1 38 ? 49.98200 29.37000 14.24000 1.000 40.13819 35 SER J N 1
ATOM 10492 C CA . SER D 1 38 ? 49.35300 28.44500 15.18500 1.000 34.67670 35 SER J CA 1
ATOM 10493 C C . SER D 1 38 ? 50.38100 27.52900 15.84000 1.000 35.29250 35 SER J C 1
ATOM 10494 O O . SER D 1 38 ? 50.34500 27.31900 17.06200 1.000 34.80716 35 SER J O 1
ATOM 10497 N N . ALA D 1 39 ? 51.32600 26.99900 15.05500 1.000 33.86910 36 ALA J N 1
ATOM 10498 C CA . ALA D 1 39 ? 52.40700 26.20800 15.64200 1.000 37.99368 36 ALA J CA 1
ATOM 10499 C C . ALA D 1 39 ? 53.19200 27.02600 16.66300 1.000 36.76628 36 ALA J C 1
ATOM 10500 O O . ALA D 1 39 ? 53.51800 26.54200 17.76100 1.000 30.34327 36 ALA J O 1
ATOM 10502 N N . ALA D 1 40 ? 53.53300 28.26300 16.28600 1.000 35.43630 37 ALA J N 1
ATOM 10503 C CA . ALA D 1 40 ? 54.24400 29.17400 17.17100 1.000 35.50652 37 ALA J CA 1
ATOM 10504 C C . ALA D 1 40 ? 53.53900 29.29400 18.51400 1.000 37.87264 37 ALA J C 1
ATOM 10505 O O . ALA D 1 40 ? 54.14800 29.13100 19.57900 1.000 38.71754 37 ALA J O 1
ATOM 10507 N N . ILE D 1 41 ? 52.24700 29.60100 18.47100 1.000 36.70482 38 ILE J N 1
ATOM 10508 C CA . ILE D 1 41 ? 51.48100 29.79600 19.69400 1.000 36.31938 38 ILE J CA 1
ATOM 10509 C C . ILE D 1 41 ? 51.47100 28.51700 20.53000 1.000 35.62458 38 ILE J C 1
ATOM 10510 O O . ILE D 1 41 ? 51.77100 28.53100 21.73000 1.000 32.58039 38 ILE J O 1
ATOM 10515 N N . GLY D 1 42 ? 51.11700 27.38900 19.90900 1.000 38.54471 39 GLY J N 1
ATOM 10516 C CA . GLY D 1 42 ? 51.02800 26.14300 20.66600 1.000 37.31573 39 GLY J CA 1
ATOM 10517 C C . GLY D 1 42 ? 52.34400 25.77000 21.31300 1.000 36.03871 39 GLY J C 1
ATOM 10518 O O . GLY D 1 42 ? 52.40200 25.47000 22.50900 1.000 34.77158 39 GLY J O 1
ATOM 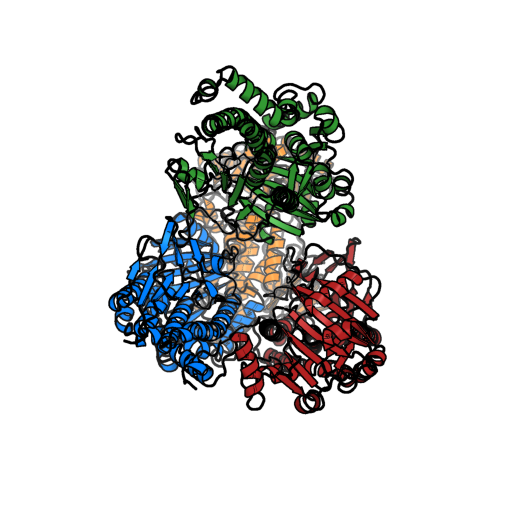10519 N N . ILE D 1 43 ? 53.42800 25.82500 20.54100 1.000 31.58996 40 ILE J N 1
ATOM 10520 C CA . ILE D 1 43 ? 54.71400 25.43300 21.08100 1.000 28.87852 40 ILE J CA 1
ATOM 10521 C C . ILE D 1 43 ? 55.17800 26.40100 22.14900 1.000 36.98186 40 ILE J C 1
ATOM 10522 O O . ILE D 1 43 ? 55.85000 26.00100 23.10400 1.000 38.33600 40 ILE J O 1
ATOM 10527 N N . THR D 1 44 ? 54.89900 27.70100 21.98400 1.000 39.95710 41 THR J N 1
ATOM 10528 C CA . THR D 1 44 ? 55.29000 28.64100 23.02600 1.000 30.83075 41 THR J CA 1
ATOM 10529 C C . THR D 1 44 ? 54.54100 28.34400 24.30900 1.000 31.25935 41 THR J C 1
ATOM 10530 O O . THR D 1 44 ? 55.15000 28.17700 25.36500 1.000 38.79593 41 THR J O 1
ATOM 10534 N N . LEU D 1 45 ? 53.21200 28.25900 24.23400 1.000 32.43897 42 LEU J N 1
ATOM 10535 C CA . LEU D 1 45 ? 52.43000 27.82300 25.38200 1.000 34.56045 42 LEU J CA 1
ATOM 10536 C C . LEU D 1 45 ? 52.95900 26.51800 25.97400 1.000 32.76971 42 LEU J C 1
ATOM 10537 O O . LEU D 1 45 ? 52.84200 26.31800 27.18300 1.000 30.01124 42 LEU J O 1
ATOM 10542 N N . ALA D 1 46 ? 53.54600 25.63100 25.16100 1.000 33.24629 43 ALA J N 1
ATOM 10543 C CA . ALA D 1 46 ? 54.10100 24.38500 25.68200 1.000 33.91732 43 ALA J CA 1
ATOM 10544 C C . ALA D 1 46 ? 55.39700 24.58900 26.46400 1.000 38.29287 43 ALA J C 1
ATOM 10545 O O . ALA D 1 46 ? 55.83100 23.66200 27.15800 1.000 43.43603 43 ALA J O 1
ATOM 10547 N N . GLY D 1 47 ? 56.02900 25.76000 26.35700 1.000 36.19064 44 GLY J N 1
ATOM 10548 C CA . GLY D 1 47 ? 57.17700 26.09500 27.16800 1.000 37.65499 44 GLY J CA 1
ATOM 10549 C C . GLY D 1 47 ? 58.47400 26.04500 26.40200 1.000 44.96076 44 GLY J C 1
ATOM 10550 O O . GLY D 1 47 ? 59.51200 25.62700 26.93200 1.000 54.41999 44 GLY J O 1
ATOM 10551 N N . HIS D 1 48 ? 58.44100 26.45100 25.14700 1.000 42.66052 45 HIS J N 1
ATOM 10552 C CA . HIS D 1 48 ? 59.61900 26.35600 24.29900 1.000 46.34821 45 HIS J CA 1
ATOM 10553 C C . HIS D 1 48 ? 59.79600 27.70100 23.63200 1.000 45.42446 45 HIS J C 1
ATOM 10554 O O . HIS D 1 48 ? 58.93200 28.57800 23.76800 1.000 49.90152 45 HIS J O 1
ATOM 10561 N N . LYS D 1 49 ? 60.94500 27.89200 22.97900 1.000 47.46870 46 LYS J N 1
ATOM 10562 C CA . LYS D 1 49 ? 61.30100 29.20000 22.43500 1.000 49.83856 46 LYS J CA 1
ATOM 10563 C C . LYS D 1 49 ? 61.15100 29.14200 20.92500 1.000 47.22937 46 LYS J C 1
ATOM 10564 O O . LYS D 1 49 ? 61.88300 28.39900 20.24700 1.000 44.39486 46 LYS J O 1
ATOM 10570 N N . VAL D 1 50 ? 60.19200 29.90200 20.40800 1.000 42.81785 47 VAL J N 1
ATOM 10571 C CA . VAL D 1 50 ? 59.90100 29.88900 18.98900 1.000 41.04394 47 VAL J CA 1
ATOM 10572 C C . VAL D 1 50 ? 60.43200 31.17200 18.38900 1.000 38.44052 47 VAL J C 1
ATOM 10573 O O . VAL D 1 50 ? 60.47600 32.21700 19.05600 1.000 40.89415 47 VAL J O 1
ATOM 10577 N N . THR D 1 51 ? 60.89800 31.06900 17.14800 1.000 36.93013 48 THR J N 1
ATOM 10578 C CA . THR D 1 51 ? 61.19500 32.21800 16.31100 1.000 43.23474 48 THR J CA 1
ATOM 10579 C C . THR D 1 51 ? 60.61700 31.93900 14.93800 1.000 44.02939 48 THR J C 1
ATOM 10580 O O . THR D 1 51 ? 60.72100 30.80800 14.44600 1.000 41.62818 48 THR J O 1
ATOM 10584 N N . ILE D 1 52 ? 59.98500 32.95400 14.34400 1.000 45.93631 49 ILE J N 1
ATOM 10585 C CA . ILE D 1 52 ? 59.40400 32.87300 13.00500 1.000 41.42308 49 ILE J CA 1
ATOM 10586 C C . ILE D 1 52 ? 60.28400 33.68400 12.05900 1.000 44.31066 49 ILE J C 1
ATOM 10587 O O . ILE D 1 52 ? 60.64000 34.83500 12.36900 1.000 40.10128 49 ILE J O 1
ATOM 10592 N N . LEU D 1 53 ? 60.63200 33.09400 10.90500 1.000 35.87320 50 LEU J N 1
ATOM 10593 C CA . LEU D 1 53 ? 61.32900 33.80600 9.83400 1.000 36.62670 50 LEU J CA 1
ATOM 10594 C C . LEU D 1 53 ? 60.45500 33.82300 8.58100 1.000 41.73556 50 LEU J C 1
ATOM 10595 O O . LEU D 1 53 ? 60.27400 32.77700 7.93700 1.000 44.43802 50 LEU J O 1
ATOM 10600 N N . GLU D 1 54 ? 59.95200 35.01300 8.22500 1.000 36.94543 51 GLU J N 1
ATOM 10601 C CA . GLU D 1 54 ? 59.08800 35.25300 7.07400 1.000 41.12035 51 GLU J CA 1
ATOM 10602 C C . GLU D 1 54 ? 59.86300 36.02700 6.01500 1.000 43.32306 51 GLU J C 1
ATOM 10603 O O . GLU D 1 54 ? 60.59800 36.96000 6.34600 1.000 39.03991 51 GLU J O 1
ATOM 10609 N N . GLN D 1 55 ? 59.70300 35.65300 4.74300 1.000 41.72750 52 GLN J N 1
ATOM 10610 C CA . GLN D 1 55 ? 60.43900 36.34500 3.68400 1.000 43.25472 52 GLN J CA 1
ATOM 10611 C C . GLN D 1 55 ? 59.92800 37.75300 3.44400 1.000 51.61591 52 GLN J C 1
ATOM 10612 O O . GLN D 1 55 ? 60.63800 38.56300 2.83900 1.000 53.71531 52 GLN J O 1
ATOM 10618 N N . ALA D 1 56 ? 58.73200 38.04900 3.88400 1.000 52.87543 53 ALA J N 1
ATOM 10619 C CA . ALA D 1 56 ? 58.06500 39.28900 3.54800 1.000 45.30906 53 ALA J CA 1
ATOM 10620 C C . ALA D 1 56 ? 58.54400 40.42400 4.44600 1.000 40.46813 53 ALA J C 1
ATOM 10621 O O . ALA D 1 56 ? 58.73900 40.23300 5.64700 1.000 44.93889 53 ALA J O 1
ATOM 10623 N N . PRO D 1 57 ? 58.68300 41.65500 3.92700 1.000 39.70922 54 PRO J N 1
ATOM 10624 C CA . PRO D 1 57 ? 59.22200 42.73700 4.73400 1.000 47.47032 54 PRO J CA 1
ATOM 10625 C C . PRO D 1 57 ? 58.21000 43.23500 5.77300 1.000 56.74942 54 PRO J C 1
ATOM 10626 O O . PRO D 1 57 ? 58.62800 43.74400 6.78800 1.000 48.06511 54 PRO J O 1
ATOM 10630 N N . GLN D 1 58 ? 56.91600 43.07800 5.48900 1.000 60.09146 55 GLN J N 1
ATOM 10631 C CA . GLN D 1 58 ? 55.84400 43.48000 6.43500 1.000 57.85135 55 GLN J CA 1
ATOM 10632 C C . GLN D 1 58 ? 54.81300 42.35800 6.48400 1.000 56.08359 55 GLN J C 1
ATOM 10633 O O . GLN D 1 58 ? 54.42200 41.87300 5.41300 1.000 53.83406 55 GLN J O 1
ATOM 10639 N N . LEU D 1 59 ? 54.42700 41.94600 7.68900 1.000 54.14515 56 LEU J N 1
ATOM 10640 C CA . LEU D 1 59 ? 53.37900 40.91100 7.83200 1.000 48.80091 56 LEU J CA 1
ATOM 10641 C C . LEU D 1 59 ? 52.11000 41.48400 7.21100 1.000 59.65964 56 LEU J C 1
ATOM 10642 O O . LEU D 1 59 ? 52.04300 42.70400 7.03800 1.000 65.65436 56 LEU J O 1
ATOM 10647 N N . GLY D 1 60 ? 51.16500 40.63300 6.84100 1.000 56.08450 57 GLY J N 1
ATOM 10648 C CA . GLY D 1 60 ? 49.97200 41.15400 6.16300 1.000 53.80615 57 GLY J CA 1
ATOM 10649 C C . GLY D 1 60 ? 49.42500 40.18200 5.14700 1.000 64.28316 57 GLY J C 1
ATOM 10650 O O . GLY D 1 60 ? 49.81800 40.27200 3.97600 1.000 61.95999 57 GLY J O 1
ATOM 10651 N N . GLU D 1 61 ? 48.53100 39.29800 5.57700 1.000 60.21182 58 GLU J N 1
ATOM 10652 C CA . GLU D 1 61 ? 47.87800 38.39200 4.61000 1.000 59.10297 58 GLU J CA 1
ATOM 10653 C C . GLU D 1 61 ? 46.54600 39.01800 4.21300 1.000 56.34028 58 GLU J C 1
ATOM 10654 O O . GLU D 1 61 ? 45.74300 39.28300 5.09800 1.000 59.72305 58 GLU J O 1
ATOM 10660 N N . VAL D 1 62 ? 46.36400 39.27200 2.92300 1.000 60.41479 59 VAL J N 1
ATOM 10661 C CA . VAL D 1 62 ? 45.11200 39.86900 2.39600 1.000 59.28964 59 VAL J CA 1
ATOM 10662 C C . VAL D 1 62 ? 44.45400 38.80200 1.53800 1.000 64.33105 59 VAL J C 1
ATOM 10663 O O . VAL D 1 62 ? 45.18500 38.03900 0.89200 1.000 65.07951 59 VAL J O 1
ATOM 10667 N N . GLY D 1 63 ? 43.12900 38.75800 1.54200 1.000 63.77412 60 GLY J N 1
ATOM 10668 C CA . GLY D 1 63 ? 42.41400 37.71500 0.79300 1.000 62.72999 60 GLY J CA 1
ATOM 10669 C C . GLY D 1 63 ? 40.94600 37.75200 1.12100 1.000 56.38999 60 GLY J C 1
ATOM 10670 O O . GLY D 1 63 ? 40.50200 38.72900 1.71800 1.000 70.31999 60 GLY J O 1
ATOM 10671 N N . ALA D 1 64 ? 40.22700 36.70100 0.78300 1.000 47.97248 61 ALA J N 1
ATOM 10672 C CA . ALA D 1 64 ? 38.77300 36.75000 0.99100 1.000 52.32016 61 ALA J CA 1
ATOM 10673 C C . ALA D 1 64 ? 38.44300 36.36400 2.42300 1.000 50.29189 61 ALA J C 1
ATOM 10674 O O . ALA D 1 64 ? 39.08700 36.87600 3.34100 1.000 53.55999 61 ALA J O 1
ATOM 10676 N N . GLY D 1 65 ? 37.47700 35.47200 2.58200 1.000 38.52535 62 GLY J N 1
ATOM 10677 C CA . GLY D 1 65 ? 37.03400 35.09200 3.92200 1.000 31.77152 62 GLY J CA 1
ATOM 10678 C C . GLY D 1 65 ? 37.45600 33.69700 4.27500 1.000 38.79961 62 GLY J C 1
ATOM 10679 O O . GLY D 1 65 ? 37.46800 32.84800 3.38800 1.000 41.77819 62 GLY J O 1
ATOM 10680 N N . ILE D 1 66 ? 37.79200 33.48800 5.54000 1.000 36.09999 63 ILE J N 1
ATOM 10681 C CA . ILE D 1 66 ? 38.16500 32.13900 6.02800 1.000 35.23533 63 ILE J CA 1
ATOM 10682 C C . ILE D 1 66 ? 37.02700 31.68800 6.93600 1.000 37.34062 63 ILE J C 1
ATOM 10683 O O . ILE D 1 66 ? 36.42400 32.54300 7.58400 1.000 40.93216 63 ILE J O 1
ATOM 10688 N N . GLN D 1 67 ? 36.72800 30.39800 6.94100 1.000 27.55706 64 GLN J N 1
ATOM 10689 C CA . GLN D 1 67 ? 35.69000 29.88300 7.82700 1.000 25.69898 64 GLN J CA 1
ATOM 10690 C C . GLN D 1 67 ? 36.36100 29.18900 8.99700 1.000 29.12304 64 GLN J C 1
ATOM 10691 O O . GLN D 1 67 ? 37.30400 28.42200 8.79900 1.000 35.53211 64 GLN J O 1
ATOM 10697 N N . ILE D 1 68 ? 35.90700 29.47700 10.21100 1.000 25.14999 65 ILE J N 1
ATOM 10698 C CA . ILE D 1 68 ? 36.44400 28.83100 11.40100 1.000 29.43999 65 ILE J CA 1
ATOM 10699 C C . ILE D 1 68 ? 35.37400 27.89600 11.94700 1.000 34.24206 65 ILE J C 1
ATOM 10700 O O . ILE D 1 68 ? 34.51400 28.33400 12.72500 1.000 35.38128 65 ILE J O 1
ATOM 10705 N N . PRO D 1 69 ? 35.36000 26.62700 11.53300 1.000 37.42445 66 PRO J N 1
ATOM 10706 C CA . PRO D 1 69 ? 34.38900 25.67600 12.05800 1.000 33.18094 66 PRO J CA 1
ATOM 10707 C C . PRO D 1 69 ? 34.77900 25.22000 13.44800 1.000 32.44517 66 PRO J C 1
ATOM 10708 O O . PRO D 1 69 ? 35.81600 25.63100 13.97400 1.000 33.15851 66 PRO J O 1
ATOM 10712 N N . PRO D 1 70 ? 33.95500 24.39300 14.08200 1.000 38.32343 67 PRO J N 1
ATOM 10713 C CA . PRO D 1 70 ? 34.23200 24.00600 15.46900 1.000 35.57029 67 PRO J CA 1
ATOM 10714 C C . PRO D 1 70 ? 35.57500 23.33300 15.66400 1.000 35.63648 67 PRO J C 1
ATOM 10715 O O . PRO D 1 70 ? 36.16100 23.49800 16.73300 1.000 37.97893 67 PRO J O 1
ATOM 10719 N N . ASN D 1 71 ? 36.08200 22.54500 14.70100 1.000 36.71376 68 ASN J N 1
ATOM 10720 C CA . ASN D 1 71 ? 37.38000 21.87600 14.89500 1.000 36.30298 68 ASN J CA 1
ATOM 10721 C C . ASN D 1 71 ? 38.53100 22.89200 14.96900 1.000 36.63122 68 ASN J C 1
ATOM 10722 O O . ASN D 1 71 ? 39.53400 22.68800 15.66100 1.000 44.97393 68 ASN J O 1
ATOM 10727 N N . SER D 1 72 ? 38.37600 24.00900 14.29200 1.000 32.79549 69 SER J N 1
ATOM 10728 C CA . SER D 1 72 ? 39.28300 25.13100 14.46400 1.000 28.28220 69 SER J CA 1
ATOM 10729 C C . SER D 1 72 ? 38.91900 25.97300 15.70200 1.000 36.45886 69 SER J C 1
ATOM 10730 O O . SER D 1 72 ? 39.79700 26.34700 16.49400 1.000 44.78903 69 SER J O 1
ATOM 10733 N N . SER D 1 73 ? 37.63900 26.30900 15.88800 1.000 38.03708 70 SER J N 1
ATOM 10734 C CA . SER D 1 73 ? 37.32800 27.31600 16.89600 1.000 31.73627 70 SER J CA 1
ATOM 10735 C C . SER D 1 73 ? 37.57900 26.76400 18.29300 1.000 31.65186 70 SER J C 1
ATOM 10736 O O . SER D 1 73 ? 37.96300 27.51100 19.19000 1.000 30.91445 70 SER J O 1
ATOM 10739 N N . ARG D 1 74 ? 37.31500 25.46800 18.51200 1.000 37.01942 71 ARG J N 1
ATOM 10740 C CA . ARG D 1 74 ? 37.69800 24.79900 19.76100 1.000 33.76086 71 ARG J CA 1
ATOM 10741 C C . ARG D 1 74 ? 39.12500 25.16200 20.17200 1.000 38.41913 71 ARG J C 1
ATOM 10742 O O . ARG D 1 74 ? 39.37000 25.58700 21.31700 1.000 40.13955 71 ARG J O 1
ATOM 10750 N N . ILE D 1 75 ? 40.06100 25.04300 19.22100 1.000 36.55673 72 ILE J N 1
ATOM 10751 C CA . ILE D 1 75 ? 41.48500 25.29900 19.45100 1.000 36.05901 72 ILE J CA 1
ATOM 10752 C C . ILE D 1 75 ? 41.74100 26.78100 19.72400 1.000 36.34081 72 ILE J C 1
ATOM 10753 O O . ILE D 1 75 ? 42.41500 27.14600 20.69500 1.000 37.36250 72 ILE J O 1
ATOM 10758 N N . LEU D 1 76 ? 41.22100 27.65400 18.85900 1.000 32.87017 73 LEU J N 1
ATOM 10759 C CA . LEU D 1 76 ? 41.37200 29.08900 19.08800 1.000 34.02787 73 LEU J CA 1
ATOM 10760 C C . LEU D 1 76 ? 40.75400 29.54100 20.41400 1.000 38.43766 73 LEU J C 1
ATOM 10761 O O . LEU D 1 76 ? 41.22700 30.50300 21.03100 1.000 45.97878 73 LEU J O 1
ATOM 10766 N N . ARG D 1 77 ? 39.68300 28.88800 20.85200 1.000 36.47424 74 ARG J N 1
ATOM 10767 C CA . ARG D 1 77 ? 39.07700 29.21600 22.13300 1.000 38.69998 74 ARG J CA 1
ATOM 10768 C C . ARG D 1 77 ? 40.02600 28.88200 23.25400 1.000 38.64933 74 ARG J C 1
ATOM 10769 O O . ARG D 1 77 ? 40.21800 29.68300 24.17300 1.000 42.94149 74 ARG J O 1
ATOM 10777 N N . GLN D 1 78 ? 40.61000 27.67600 23.20500 1.000 33.96333 75 GLN J N 1
ATOM 10778 C CA . GLN D 1 78 ? 41.55000 27.26600 24.24300 1.000 32.84721 75 GLN J CA 1
ATOM 10779 C C . GLN D 1 78 ? 42.72200 28.22400 24.38600 1.000 39.09500 75 GLN J C 1
ATOM 10780 O O . GLN D 1 78 ? 43.35600 28.26200 25.44100 1.000 45.53411 75 GLN J O 1
ATOM 10786 N N . TRP D 1 79 ? 43.04200 28.97900 23.35000 1.000 36.27195 76 TRP J N 1
ATOM 10787 C CA . TRP D 1 79 ? 44.10200 29.96400 23.41500 1.000 39.63326 76 TRP J CA 1
ATOM 10788 C C . TRP D 1 79 ? 43.58800 31.36000 23.77000 1.000 42.58517 76 TRP J C 1
ATOM 10789 O O . TRP D 1 79 ? 44.34600 32.34000 23.66700 1.000 48.05031 76 TRP J O 1
ATOM 10800 N N . GLY D 1 80 ? 42.32200 31.47700 24.15900 1.000 35.63999 77 GLY J N 1
ATOM 10801 C CA . GLY D 1 80 ? 41.79100 32.76700 24.57400 1.000 37.09319 77 GLY J CA 1
ATOM 10802 C C . GLY D 1 80 ? 41.63800 33.75400 23.44100 1.000 38.46251 77 GLY J C 1
ATOM 10803 O O . GLY D 1 80 ? 41.92300 34.94600 23.61100 1.000 43.50773 77 GLY J O 1
ATOM 10804 N N . LEU D 1 81 ? 41.19600 33.28300 22.28100 1.000 36.36841 78 LEU J N 1
ATOM 10805 C CA . LEU D 1 81 ? 41.04700 34.13100 21.11800 1.000 37.04494 78 LEU J CA 1
ATOM 10806 C C . LEU D 1 81 ? 39.59600 34.31100 20.68200 1.000 43.49513 78 LEU J C 1
ATOM 10807 O O . LEU D 1 81 ? 39.33800 35.09300 19.75800 1.000 43.97207 78 LEU J O 1
ATOM 10812 N N . LEU D 1 82 ? 38.64000 33.62600 21.31500 1.000 43.15365 79 LEU J N 1
ATOM 10813 C CA . LEU D 1 82 ? 37.25300 33.71300 20.86000 1.000 41.42611 79 LEU J CA 1
ATOM 10814 C C . LEU D 1 82 ? 36.71100 35.13200 20.86800 1.000 46.16707 79 LEU J C 1
ATOM 10815 O O . LEU D 1 82 ? 36.10000 35.54200 19.86800 1.000 40.09322 79 LEU J O 1
ATOM 10820 N N . PRO D 1 83 ? 36.84700 35.90100 21.94900 1.000 45.73512 80 PRO J N 1
ATOM 10821 C CA . PRO D 1 83 ? 36.45000 37.31800 21.90000 1.000 43.70601 80 PRO J CA 1
ATOM 10822 C C . PRO D 1 83 ? 36.96100 38.05300 20.68000 1.000 40.92162 80 PRO J C 1
ATOM 10823 O O . PRO D 1 83 ? 36.19000 38.71500 19.95800 1.000 50.37857 80 PRO J O 1
ATOM 10827 N N . ALA D 1 84 ? 38.27200 37.99300 20.46300 1.000 37.55203 81 ALA J N 1
ATOM 10828 C CA . ALA D 1 84 ? 38.85800 38.67800 19.32200 1.000 45.02736 81 ALA J CA 1
ATOM 10829 C C . ALA D 1 84 ? 38.17000 38.27400 18.03000 1.000 40.62835 81 ALA J C 1
ATOM 10830 O O . ALA D 1 84 ? 37.82800 39.13000 17.20400 1.000 39.05626 81 ALA J O 1
ATOM 10832 N N . LEU D 1 85 ? 37.95000 36.97100 17.84400 1.000 40.57816 82 LEU J N 1
ATOM 10833 C CA . LEU D 1 85 ? 37.39000 36.44700 16.59200 1.000 41.67806 82 LEU J CA 1
ATOM 10834 C C . LEU D 1 85 ? 35.94000 36.84600 16.40000 1.000 42.67191 82 LEU J C 1
ATOM 10835 O O . LEU D 1 85 ? 35.52400 37.12200 15.27000 1.000 45.98672 82 LEU J O 1
ATOM 10840 N N . GLU D 1 86 ? 35.15000 36.81700 17.48400 1.000 46.11613 83 GLU J N 1
ATOM 10841 C CA . GLU D 1 86 ? 33.74100 37.18500 17.40100 1.000 43.84785 83 GLU J CA 1
ATOM 10842 C C . GLU D 1 86 ? 33.58500 38.65500 17.02700 1.000 42.74309 83 GLU J C 1
ATOM 10843 O O . GLU D 1 86 ? 32.81500 38.98800 16.11900 1.000 40.00268 83 GLU J O 1
ATOM 10849 N N . GLU D 1 87 ? 34.35800 39.54600 17.65900 1.000 46.58677 84 GLU J N 1
ATOM 10850 C CA . GLU D 1 87 ? 34.22700 40.96600 17.31100 1.000 41.70017 84 GLU J CA 1
ATOM 10851 C C . GLU D 1 87 ? 34.19700 41.20800 15.81300 1.000 38.31999 84 GLU J C 1
ATOM 10852 O O . GLU D 1 87 ? 33.49400 42.11100 15.36300 1.000 50.07999 84 GLU J O 1
ATOM 10858 N N . VAL D 1 88 ? 34.92600 40.42600 15.02900 1.000 41.89354 85 VAL J N 1
ATOM 10859 C CA . VAL D 1 88 ? 35.16800 40.72300 13.61500 1.000 37.26999 85 VAL J CA 1
ATOM 10860 C C . VAL D 1 88 ? 34.60500 39.65500 12.70300 1.000 36.75073 85 VAL J C 1
ATOM 10861 O O . VAL D 1 88 ? 34.91400 39.64400 11.50000 1.000 43.90356 85 VAL J O 1
ATOM 10865 N N . SER D 1 89 ? 33.78900 38.75900 13.22500 1.000 36.25071 86 SER J N 1
ATOM 10866 C CA . SER D 1 89 ? 33.26300 37.69000 12.39400 1.000 42.59679 86 SER J CA 1
ATOM 10867 C C . SER D 1 89 ? 31.74200 37.66600 12.45500 1.000 39.73125 86 SER J C 1
ATOM 10868 O O . SER D 1 89 ? 31.11100 38.19300 13.39500 1.000 42.68074 86 SER J O 1
ATOM 10871 N N . VAL D 1 90 ? 31.17800 37.07100 11.41800 1.000 36.16765 87 VAL J N 1
ATOM 10872 C CA . VAL D 1 90 ? 29.74600 36.84700 11.30100 1.000 42.60507 87 VAL J CA 1
ATOM 10873 C C . VAL D 1 90 ? 29.49400 35.38100 11.61000 1.000 43.65622 87 VAL J C 1
ATOM 10874 O O . VAL D 1 90 ? 30.32800 34.51900 11.30300 1.000 42.16086 87 VAL J O 1
ATOM 10878 N N . ARG D 1 91 ? 28.37200 35.10300 12.23600 1.000 39.76508 88 ARG J N 1
ATOM 10879 C CA . ARG D 1 91 ? 28.01700 33.73800 12.53900 1.000 39.16987 88 ARG J CA 1
ATOM 10880 C C . ARG D 1 91 ? 26.96200 33.34700 11.55300 1.000 44.02400 88 ARG J C 1
ATOM 10881 O O . ARG D 1 91 ? 25.78400 33.63100 11.78100 1.000 54.44193 88 ARG J O 1
ATOM 10889 N N . PRO D 1 92 ? 27.30400 32.71300 10.44100 1.000 43.25653 89 PRO J N 1
ATOM 10890 C CA . PRO D 1 92 ? 26.25900 32.35700 9.48100 1.000 41.40566 89 PRO J CA 1
ATOM 10891 C C . PRO D 1 92 ? 25.28600 31.38900 10.14800 1.000 44.69970 89 PRO J C 1
ATOM 10892 O O . PRO D 1 92 ? 25.66500 30.56100 10.99400 1.000 45.24691 89 PRO J O 1
ATOM 10896 N N . LEU D 1 93 ? 24.00800 31.55700 9.80100 1.000 41.81956 90 LEU J N 1
ATOM 10897 C CA . LEU D 1 93 ? 22.93900 30.74700 10.35700 1.000 44.45301 90 LEU J CA 1
ATOM 10898 C C . LEU D 1 93 ? 22.96500 29.33100 9.79500 1.000 44.81194 90 LEU J C 1
ATOM 10899 O O . LEU D 1 93 ? 22.90400 28.34600 10.55300 1.000 41.16922 90 LEU J O 1
ATOM 10904 N N . ASP D 1 94 ? 23.05800 29.22000 8.47100 1.000 37.54991 91 ASP J N 1
ATOM 10905 C CA . ASP D 1 94 ? 22.94500 27.95200 7.77600 1.000 36.68263 91 ASP J CA 1
ATOM 10906 C C . ASP D 1 94 ? 23.99500 27.86200 6.66800 1.000 38.30955 91 ASP J C 1
ATOM 10907 O O . ASP D 1 94 ? 24.46700 28.86600 6.12800 1.000 44.34507 91 ASP J O 1
ATOM 10912 N N . SER D 1 95 ? 24.35000 26.63800 6.31200 1.000 35.11517 92 SER J N 1
ATOM 10913 C CA . SER D 1 95 ? 25.12900 26.36800 5.11500 1.000 34.02639 92 SER J CA 1
ATOM 10914 C C . SER D 1 95 ? 24.19700 25.68700 4.12700 1.000 36.26092 92 SER J C 1
ATOM 10915 O O . SER D 1 95 ? 23.66500 24.60600 4.42900 1.000 34.21999 92 SER J O 1
ATOM 10918 N N . VAL D 1 96 ? 24.01700 26.29900 2.95000 1.000 26.98999 93 VAL J N 1
ATOM 10919 C CA . VAL D 1 96 ? 22.99000 25.88800 1.99800 1.000 28.23277 93 VAL J CA 1
ATOM 10920 C C . VAL D 1 96 ? 23.60800 25.58200 0.64400 1.000 30.57238 93 VAL J C 1
ATOM 10921 O O . VAL D 1 96 ? 24.42800 26.36000 0.14200 1.000 30.96227 93 VAL J O 1
ATOM 10925 N N . LEU D 1 97 ? 23.18100 24.46500 0.04600 1.000 29.10422 94 LEU J N 1
ATOM 10926 C CA . LEU D 1 97 ? 23.51400 24.10600 -1.32500 1.000 31.26544 94 LEU J CA 1
ATOM 10927 C C . LEU D 1 97 ? 22.26900 24.30200 -2.17100 1.000 34.03519 94 LEU J C 1
ATOM 10928 O O . LEU D 1 97 ? 21.17900 23.84600 -1.80000 1.000 36.99489 94 LEU J O 1
ATOM 10933 N N . ARG D 1 98 ? 22.45200 24.94000 -3.31700 1.000 29.97138 95 ARG J N 1
ATOM 10934 C CA . ARG D 1 98 ? 21.39800 25.30900 -4.22600 1.000 34.95842 95 ARG J CA 1
ATOM 10935 C C . ARG D 1 98 ? 21.77800 24.89700 -5.63700 1.000 36.80129 95 ARG J C 1
ATOM 10936 O O . ARG D 1 98 ? 22.94700 24.65400 -5.95300 1.000 34.06920 95 ARG J O 1
ATOM 10944 N N . SER D 1 99 ? 20.77000 24.88300 -6.50000 1.000 32.33148 96 SER J N 1
ATOM 10945 C CA . SER D 1 99 ? 20.96100 24.61100 -7.91800 1.000 36.40391 96 SER J CA 1
ATOM 10946 C C . SER D 1 99 ? 21.31600 25.90500 -8.63800 1.000 45.13013 96 SER J C 1
ATOM 10947 O O . SER D 1 99 ? 20.84900 26.98000 -8.25100 1.000 47.69782 96 SER J O 1
ATOM 10950 N N . TYR D 1 100 ? 22.11000 25.80100 -9.71100 1.000 42.66268 97 TYR J N 1
ATOM 10951 C CA . TYR D 1 100 ? 22.57600 27.01800 -10.37500 1.000 42.85895 97 TYR J CA 1
ATOM 10952 C C . TYR D 1 100 ? 21.46600 27.66600 -11.19900 1.000 47.78515 97 TYR J C 1
ATOM 10953 O O . TYR D 1 100 ? 21.46400 28.89300 -11.38200 1.000 48.10172 97 TYR J O 1
ATOM 10962 N N . ARG D 1 101 ? 20.51200 26.86800 -11.70200 1.000 43.97291 98 ARG J N 1
ATOM 10963 C CA . ARG D 1 101 ? 19.54900 27.39700 -12.67100 1.000 41.94444 98 ARG J CA 1
ATOM 10964 C C . ARG D 1 101 ? 18.57400 28.35400 -12.01700 1.000 39.26701 98 ARG J C 1
ATOM 10965 O O . ARG D 1 101 ? 18.35300 29.46200 -12.50800 1.000 36.81286 98 ARG J O 1
ATOM 10973 N N . ASP D 1 102 ? 17.97400 27.93300 -10.91300 1.000 42.78315 99 ASP J N 1
ATOM 10974 C CA . ASP D 1 102 ? 16.95000 28.71800 -10.24100 1.000 39.04965 99 ASP J CA 1
ATOM 10975 C C . ASP D 1 102 ? 17.29300 29.09900 -8.80700 1.000 35.19233 99 ASP J C 1
ATOM 10976 O O . ASP D 1 102 ? 16.52000 29.82900 -8.19100 1.000 42.05395 99 ASP J O 1
ATOM 10981 N N . GLY D 1 103 ? 18.41700 28.64400 -8.26300 1.000 34.93547 100 GLY J N 1
ATOM 10982 C CA . GLY D 1 103 ? 18.65900 28.84800 -6.85700 1.000 36.54391 100 GLY J CA 1
ATOM 10983 C C . GLY D 1 103 ? 17.82800 27.99100 -5.93600 1.000 34.29409 100 GLY J C 1
ATOM 10984 O O . GLY D 1 103 ? 17.72600 28.29800 -4.73900 1.000 32.65207 100 GLY J O 1
ATOM 10985 N N . LYS D 1 104 ? 17.21600 26.93600 -6.45400 1.000 32.50085 101 LYS J N 1
ATOM 10986 C CA . LYS D 1 104 ? 16.43300 26.03900 -5.61700 1.000 36.18906 101 LYS J CA 1
ATOM 10987 C C . LYS D 1 104 ? 17.32500 25.39300 -4.55600 1.000 28.72887 101 LYS J C 1
ATOM 10988 O O . LYS D 1 104 ? 18.15700 24.54600 -4.88600 1.000 32.57402 101 LYS J O 1
ATOM 10994 N N . VAL D 1 105 ? 17.14600 25.78900 -3.28800 1.000 23.62313 102 VAL J N 1
ATOM 10995 C CA . VAL D 1 105 ? 17.72800 25.05600 -2.16100 1.000 29.58640 102 VAL J CA 1
ATOM 10996 C C . VAL D 1 105 ? 17.60000 23.54500 -2.35500 1.000 28.26634 102 VAL J C 1
ATOM 10997 O O . VAL D 1 105 ? 16.49700 23.03600 -2.56700 1.000 33.21994 102 VAL J O 1
ATOM 11001 N N . LEU D 1 106 ? 18.72900 22.81400 -2.27800 1.000 27.58033 103 LEU J N 1
ATOM 11002 C CA . LEU D 1 106 ? 18.77000 21.34700 -2.26700 1.000 29.65893 103 LEU J CA 1
ATOM 11003 C C . LEU D 1 106 ? 19.22600 20.76900 -0.94500 1.000 36.52226 103 LEU J C 1
ATOM 11004 O O . LEU D 1 106 ? 18.72000 19.70600 -0.53000 1.000 39.00931 103 LEU J O 1
ATOM 11009 N N . SER D 1 107 ? 20.15100 21.42300 -0.24600 1.000 33.07963 104 SER J N 1
ATOM 11010 C CA . SER D 1 107 ? 20.49800 20.92000 1.07500 1.000 33.07157 104 SER J CA 1
ATOM 11011 C C . SER D 1 107 ? 20.70800 22.06900 2.04800 1.000 30.31722 104 SER J C 1
ATOM 11012 O O . SER D 1 107 ? 21.33100 23.08000 1.70300 1.000 34.89114 104 SER J O 1
ATOM 11015 N N . ARG D 1 108 ? 20.21400 21.90800 3.26600 1.000 29.04620 105 ARG J N 1
ATOM 11016 C CA . ARG D 1 108 ? 20.40500 22.92900 4.28200 1.000 30.93921 105 ARG J CA 1
ATOM 11017 C C . ARG D 1 108 ? 20.97900 22.25200 5.52100 1.000 31.25320 105 ARG J C 1
ATOM 11018 O O . ARG D 1 108 ? 20.46300 21.22100 5.96700 1.000 32.53884 105 ARG J O 1
ATOM 11026 N N . ILE D 1 109 ? 22.09100 22.78800 6.02300 1.000 28.82776 106 ILE J N 1
ATOM 11027 C CA . ILE D 1 109 ? 22.72000 22.34800 7.26000 1.000 29.68188 106 ILE J CA 1
ATOM 11028 C C . ILE D 1 109 ? 22.58000 23.51200 8.22200 1.000 32.12634 106 ILE J C 1
ATOM 11029 O O . ILE D 1 109 ? 22.96500 24.64200 7.89600 1.000 32.07075 106 ILE J O 1
ATOM 11034 N N . ASN D 1 110 ? 21.98100 23.26900 9.36600 1.000 32.07921 107 ASN J N 1
ATOM 11035 C CA . ASN D 1 110 ? 21.83500 24.34800 10.31500 1.000 33.94360 107 ASN J CA 1
ATOM 11036 C C . ASN D 1 110 ? 23.11100 24.47500 11.12500 1.000 40.81383 107 ASN J C 1
ATOM 11037 O O . ASN D 1 110 ? 23.59200 23.48100 11.69800 1.000 39.88789 107 ASN J O 1
ATOM 11042 N N . LEU D 1 111 ? 23.66200 25.70300 11.17200 1.000 39.63651 108 LEU J N 1
ATOM 11043 C CA . LEU D 1 111 ? 24.86000 26.02000 11.96600 1.000 37.71271 108 LEU J CA 1
ATOM 11044 C C . LEU D 1 111 ? 24.54700 26.70200 13.28100 1.000 41.50254 108 LEU J C 1
ATOM 11045 O O . LEU D 1 111 ? 25.19600 26.41500 14.28900 1.000 49.38875 108 LEU J O 1
ATOM 11050 N N . VAL D 1 112 ? 23.59000 27.61600 13.29600 1.000 40.61866 109 VAL J N 1
ATOM 11051 C CA . VAL D 1 112 ? 23.15400 28.23500 14.54400 1.000 41.93808 109 VAL J CA 1
ATOM 11052 C C . VAL D 1 112 ? 21.72300 27.78000 14.80500 1.000 44.58863 109 VAL J C 1
ATOM 11053 O O . VAL D 1 112 ? 20.83000 28.12100 14.02000 1.000 49.64387 109 VAL J O 1
ATOM 11057 N N . PRO D 1 113 ? 21.44300 27.05300 15.89400 1.000 52.81668 110 PRO J N 1
ATOM 11058 C CA . PRO D 1 113 ? 22.38700 26.71700 16.96800 1.000 51.38400 110 PRO J CA 1
ATOM 11059 C C . PRO D 1 113 ? 23.04400 25.34600 16.82100 1.000 42.39199 110 PRO J C 1
ATOM 11060 O O . PRO D 1 113 ? 23.67300 24.85900 17.75600 1.000 41.90689 110 PRO J O 1
ATOM 11064 N N . GLY D 1 114 ? 22.89200 24.74400 15.63900 1.000 43.48611 111 GLY J N 1
ATOM 11065 C CA . GLY D 1 114 ? 23.09100 23.30800 15.53100 1.000 42.27913 111 GLY J CA 1
ATOM 11066 C C . GLY D 1 114 ? 24.49900 22.88700 15.89100 1.000 45.83061 111 GLY J C 1
ATOM 11067 O O . GLY D 1 114 ? 24.70600 22.03900 16.75900 1.000 48.59295 111 GLY J O 1
ATOM 11068 N N . TYR D 1 115 ? 25.48800 23.47100 15.21300 1.000 44.88790 112 TYR J N 1
ATOM 11069 C CA . TYR D 1 115 ? 26.87400 23.06900 15.41500 1.000 40.85049 112 TYR J CA 1
ATOM 11070 C C . TYR D 1 115 ? 27.35800 23.43200 16.80700 1.000 40.34028 112 TYR J C 1
ATOM 11071 O O . TYR D 1 115 ? 28.11600 22.67000 17.40900 1.000 39.82305 112 TYR J O 1
ATOM 11080 N N . GLU D 1 116 ? 26.94700 24.58800 17.34700 1.000 38.70701 113 GLU J N 1
ATOM 11081 C CA . GLU D 1 116 ? 27.35700 24.89600 18.72200 1.000 43.07817 113 GLU J CA 1
ATOM 11082 C C . GLU D 1 116 ? 26.82000 23.84400 19.68900 1.000 44.52466 113 GLU J C 1
ATOM 11083 O O . GLU D 1 116 ? 27.47900 23.52600 20.68300 1.000 51.39039 113 GLU J O 1
ATOM 11089 N N . GLU D 1 117 ? 25.65600 23.24600 19.39100 1.000 45.53023 114 GLU J N 1
ATOM 11090 C CA . GLU D 1 117 ? 25.04200 22.32200 20.34900 1.000 46.34078 114 GLU J CA 1
ATOM 11091 C C . GLU D 1 117 ? 25.59500 20.92600 20.17600 1.000 40.06112 114 GLU J C 1
ATOM 11092 O O . GLU D 1 117 ? 25.70700 20.16500 21.14400 1.000 50.54176 114 GLU J O 1
ATOM 11098 N N . ARG D 1 118 ? 25.92800 20.57600 18.94700 1.000 35.27438 115 ARG J N 1
ATOM 11099 C CA . ARG D 1 118 ? 26.44200 19.25200 18.63200 1.000 38.26244 115 ARG J CA 1
ATOM 11100 C C . ARG D 1 118 ? 27.95500 19.14400 18.80300 1.000 43.26043 115 ARG J C 1
ATOM 11101 O O . ARG D 1 118 ? 28.45900 18.05800 19.09500 1.000 42.75034 115 ARG J O 1
ATOM 11109 N N . PHE D 1 119 ? 28.69300 20.25000 18.66200 1.000 44.46276 116 PHE J N 1
ATOM 11110 C CA . PHE D 1 119 ? 30.15100 20.21300 18.66800 1.000 41.70428 116 PHE J CA 1
ATOM 11111 C C . PHE D 1 119 ? 30.77800 21.23600 19.60400 1.000 36.35901 116 PHE J C 1
ATOM 11112 O O . PHE D 1 119 ? 31.97400 21.51300 19.49100 1.000 37.23237 116 PHE J O 1
ATOM 11120 N N . GLY D 1 120 ? 30.00000 21.81100 20.50500 1.000 38.40551 117 GLY J N 1
ATOM 11121 C CA . GLY D 1 120 ? 30.48700 22.73000 21.51200 1.000 49.08247 117 GLY J CA 1
ATOM 11122 C C . GLY D 1 120 ? 31.40100 23.84700 21.05800 1.000 44.21003 117 GLY J C 1
ATOM 11123 O O . GLY D 1 120 ? 32.29900 24.25600 21.80200 1.000 41.62855 117 GLY J O 1
ATOM 11124 N N . ALA D 1 121 ? 31.18100 24.37200 19.85500 1.000 43.99443 118 ALA J N 1
ATOM 11125 C CA . ALA D 1 121 ? 32.06700 25.42600 19.39600 1.000 42.08841 118 ALA J CA 1
ATOM 11126 C C . ALA D 1 121 ? 31.38900 26.19500 18.28100 1.000 45.25797 118 ALA J C 1
ATOM 11127 O O . ALA D 1 121 ? 30.62800 25.60200 17.49900 1.000 40.79654 118 ALA J O 1
ATOM 11129 N N . PRO D 1 122 ? 31.64500 27.49000 18.16900 1.000 39.08457 119 PRO J N 1
ATOM 11130 C CA . PRO D 1 122 ? 30.95100 28.29900 17.18000 1.000 39.23561 119 PRO J CA 1
ATOM 11131 C C . PRO D 1 122 ? 31.59100 28.11300 15.81800 1.000 37.91999 119 PRO J C 1
ATOM 11132 O O . PRO D 1 122 ? 32.59000 27.41900 15.65100 1.000 38.34021 119 PRO J O 1
ATOM 11136 N N . TYR D 1 123 ? 30.96900 28.75000 14.84100 1.000 37.84999 120 TYR J N 1
ATOM 11137 C CA . TYR D 1 123 ? 31.27400 28.56700 13.43300 1.000 32.74193 120 TYR J CA 1
ATOM 11138 C C . TYR D 1 123 ? 31.30200 29.96100 12.81900 1.000 33.31999 120 TYR J C 1
ATOM 11139 O O . TYR D 1 123 ? 30.24500 30.54100 12.55100 1.000 36.81676 120 TYR J O 1
ATOM 11148 N N . TYR D 1 124 ? 32.50300 30.49800 12.60600 1.000 38.27386 121 TYR J N 1
ATOM 11149 C CA . TYR D 1 124 ? 32.70300 31.90300 12.28500 1.000 35.59584 121 TYR J CA 1
ATOM 11150 C C . TYR D 1 124 ? 33.09500 32.06800 10.82700 1.000 35.62045 121 TYR J C 1
ATOM 11151 O O . TYR D 1 124 ? 33.66500 31.17100 10.22100 1.000 35.56953 121 TYR J O 1
ATOM 11160 N N . HIS D 1 125 ? 32.80400 33.23200 10.26600 1.000 36.24632 122 HIS J N 1
ATOM 11161 C CA . HIS D 1 125 ? 33.28700 33.60000 8.94400 1.000 28.59787 122 HIS J CA 1
ATOM 11162 C C . HIS D 1 125 ? 33.96600 34.94700 9.13200 1.000 37.59144 122 HIS J C 1
ATOM 11163 O O . HIS D 1 125 ? 33.31000 35.92000 9.53000 1.000 41.97044 122 HIS J O 1
ATOM 11170 N N . ILE D 1 126 ? 35.27900 35.00100 8.85000 1.000 46.63771 123 ILE J N 1
ATOM 11171 C CA . ILE D 1 126 ? 36.13200 36.13200 9.19100 1.000 39.88432 123 ILE J CA 1
ATOM 11172 C C . ILE D 1 126 ? 36.92400 36.47500 7.94300 1.000 34.53701 123 ILE J C 1
ATOM 11173 O O . ILE D 1 126 ? 37.07000 35.64100 7.05000 1.000 34.02959 123 ILE J O 1
ATOM 11178 N N . HIS D 1 127 ? 37.39200 37.72200 7.85500 1.000 38.76138 124 HIS J N 1
ATOM 11179 C CA . HIS D 1 127 ? 38.17800 38.14100 6.70200 1.000 33.88512 124 HIS J CA 1
ATOM 11180 C C . HIS D 1 127 ? 39.63400 37.74800 6.95900 1.000 41.88102 124 HIS J C 1
ATOM 11181 O O . HIS D 1 127 ? 40.09200 37.74300 8.10700 1.000 41.28656 124 HIS J O 1
ATOM 11188 N N . ARG D 1 128 ? 40.35000 37.31800 5.91200 1.000 45.63194 125 ARG J N 1
ATOM 11189 C CA . ARG D 1 128 ? 41.65000 36.69600 6.16700 1.000 47.25314 125 ARG J CA 1
ATOM 11190 C C . ARG D 1 128 ? 42.54900 37.64000 6.94600 1.000 35.81999 125 ARG J C 1
ATOM 11191 O O . ARG D 1 128 ? 43.18500 37.22900 7.91600 1.000 38.54004 125 ARG J O 1
ATOM 11199 N N . ALA D 1 129 ? 42.55900 38.92000 6.57500 1.000 35.44999 126 ALA J N 1
ATOM 11200 C CA . ALA D 1 129 ? 43.45300 39.87300 7.22400 1.000 37.78295 126 ALA J CA 1
ATOM 11201 C C . ALA D 1 129 ? 43.24200 39.91600 8.73400 1.000 35.39528 126 ALA J C 1
ATOM 11202 O O . ALA D 1 129 ? 44.21300 39.90200 9.50100 1.000 37.26999 126 ALA J O 1
ATOM 11204 N N . ASP D 1 130 ? 41.97700 39.97000 9.17600 1.000 34.85359 127 ASP J N 1
ATOM 11205 C CA . ASP D 1 130 ? 41.65000 40.07000 10.60200 1.000 38.00067 127 ASP J CA 1
ATOM 11206 C C . ASP D 1 130 ? 42.03500 38.79900 11.35600 1.000 39.22449 127 ASP J C 1
ATOM 11207 O O . ASP D 1 130 ? 42.57900 38.87500 12.46200 1.000 39.13930 127 ASP J O 1
ATOM 11212 N N . PHE D 1 131 ? 41.75500 37.62400 10.78200 1.000 33.15279 128 PHE J N 1
ATOM 11213 C CA . PHE D 1 131 ? 42.21300 36.37900 11.39600 1.000 33.43356 128 PHE J CA 1
ATOM 11214 C C . PHE D 1 131 ? 43.72900 36.40600 11.56400 1.000 37.35559 128 PHE J C 1
ATOM 11215 O O . PHE D 1 131 ? 44.25700 36.20500 12.67300 1.000 36.97480 128 PHE J O 1
ATOM 11223 N N . HIS D 1 132 ? 44.44200 36.68500 10.47300 1.000 39.01998 129 HIS J N 1
ATOM 11224 C CA . HIS D 1 132 ? 45.89500 36.64000 10.52000 1.000 36.84120 129 HIS J CA 1
ATOM 11225 C C . HIS D 1 132 ? 46.40800 37.60200 11.57300 1.000 38.20866 129 HIS J C 1
ATOM 11226 O O . HIS D 1 132 ? 47.31900 37.25600 12.33300 1.000 28.69671 129 HIS J O 1
ATOM 11233 N N . ARG D 1 133 ? 45.80200 38.80100 11.67600 1.000 42.63723 130 ARG J N 1
ATOM 11234 C CA . ARG D 1 133 ? 46.32600 39.76900 12.63800 1.000 39.39074 130 ARG J CA 1
ATOM 11235 C C . ARG D 1 133 ? 46.00500 39.33800 14.05600 1.000 38.61611 130 ARG J C 1
ATOM 11236 O O . ARG D 1 133 ? 46.82800 39.52600 14.95700 1.000 41.41729 130 ARG J O 1
ATOM 11244 N N . ILE D 1 134 ? 44.83800 38.72500 14.27200 1.000 31.75041 131 ILE J N 1
ATOM 11245 C CA . ILE D 1 134 ? 44.52500 38.21700 15.60200 1.000 29.70864 131 ILE J CA 1
ATOM 11246 C C . ILE D 1 134 ? 45.59000 37.22400 16.04500 1.000 31.81510 131 ILE J C 1
ATOM 11247 O O . ILE D 1 134 ? 46.11200 37.30200 17.17500 1.000 27.49399 131 ILE J O 1
ATOM 11252 N N . LEU D 1 135 ? 45.99100 36.32700 15.13000 1.000 34.04248 132 LEU J N 1
ATOM 11253 C CA . LEU D 1 135 ? 47.05000 35.37300 15.46200 1.000 29.88992 132 LEU J CA 1
ATOM 11254 C C . LEU D 1 135 ? 48.39000 36.07400 15.67700 1.000 32.63058 132 LEU J C 1
ATOM 11255 O O . LEU D 1 135 ? 49.11000 35.74200 16.62100 1.000 32.59376 132 LEU J O 1
ATOM 11260 N N . VAL D 1 136 ? 48.73200 37.05000 14.82800 1.000 34.41814 133 VAL J N 1
ATOM 11261 C CA . VAL D 1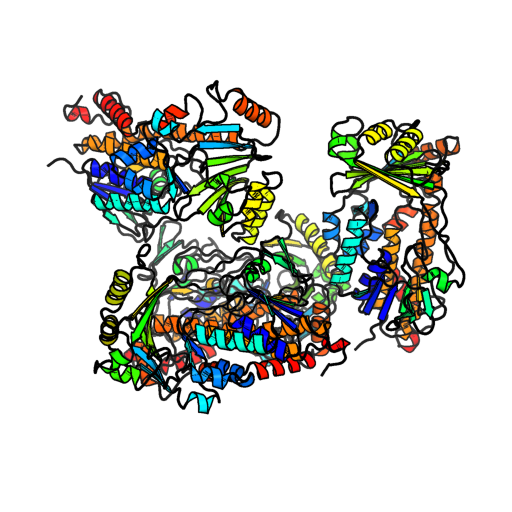 136 ? 50.03600 37.70700 14.93500 1.000 31.54577 133 VAL J CA 1
ATOM 11262 C C . VAL D 1 136 ? 50.17800 38.39100 16.27700 1.000 32.09279 133 VAL J C 1
ATOM 11263 O O . VAL D 1 136 ? 51.24500 38.36400 16.90000 1.000 31.05632 133 VAL J O 1
ATOM 11267 N N . ASP D 1 137 ? 49.12400 39.10300 16.68100 1.000 31.47663 134 ASP J N 1
ATOM 11268 C CA . ASP D 1 137 ? 49.05700 39.72800 17.98800 1.000 28.11389 134 ASP J CA 1
ATOM 11269 C C . ASP D 1 137 ? 49.22600 38.70200 19.09600 1.000 31.75632 134 ASP J C 1
ATOM 11270 O O . ASP D 1 137 ? 49.96900 38.92800 20.05300 1.000 39.34774 134 ASP J O 1
ATOM 11275 N N . LYS D 1 138 ? 48.50500 37.58500 19.02400 1.000 29.77014 135 LYS J N 1
ATOM 11276 C CA . LYS D 1 138 ? 48.66100 36.59300 20.08300 1.000 30.66960 135 LYS J CA 1
ATOM 11277 C C . LYS D 1 138 ? 50.11400 36.13300 20.15700 1.000 36.43044 135 LYS J C 1
ATOM 11278 O O . LYS D 1 138 ? 50.73400 36.14600 21.22900 1.000 35.83947 135 LYS J O 1
ATOM 11284 N N . ALA D 1 139 ? 50.68700 35.77300 19.00100 1.000 38.67858 136 ALA J N 1
ATOM 11285 C CA . ALA D 1 139 ? 52.08600 35.35100 18.91800 1.000 31.24886 136 ALA J CA 1
ATOM 11286 C C . ALA D 1 139 ? 53.02100 36.36000 19.56500 1.000 36.84414 136 ALA J C 1
ATOM 11287 O O . ALA D 1 139 ? 53.92300 35.98400 20.32700 1.000 38.92550 136 ALA J O 1
ATOM 11289 N N . ARG D 1 140 ? 52.84700 37.65200 19.24100 1.000 32.75704 137 ARG J N 1
ATOM 11290 C CA . ARG D 1 140 ? 53.68800 38.67400 19.86600 1.000 35.13722 137 ARG J CA 1
ATOM 11291 C C . ARG D 1 140 ? 53.44900 38.74000 21.37000 1.000 38.31877 137 ARG J C 1
ATOM 11292 O O . ARG D 1 140 ? 54.40300 38.76600 22.15900 1.000 43.17751 137 ARG J O 1
ATOM 11300 N N . ALA D 1 141 ? 52.18600 38.76700 21.78900 1.000 34.86455 138 ALA J N 1
ATOM 11301 C CA . ALA D 1 141 ? 51.88500 38.85700 23.20800 1.000 35.83722 138 ALA J CA 1
ATOM 11302 C C . ALA D 1 141 ? 52.52600 37.73800 24.01300 1.000 37.10067 138 ALA J C 1
ATOM 11303 O O . ALA D 1 141 ? 52.63100 37.87000 25.23500 1.000 39.95913 138 ALA J O 1
ATOM 11305 N N . LEU D 1 142 ? 52.94800 36.64900 23.36700 1.000 33.23941 139 LEU J N 1
ATOM 11306 C CA . LEU D 1 142 ? 53.59200 35.52000 24.02500 1.000 34.74165 139 LEU J CA 1
ATOM 11307 C C . LEU D 1 142 ? 55.11700 35.54800 23.86200 1.000 38.76149 139 LEU J C 1
ATOM 11308 O O . LEU D 1 142 ? 55.81200 34.57900 24.21900 1.000 30.36099 139 LEU J O 1
ATOM 11313 N N . GLY D 1 143 ? 55.65600 36.63700 23.33200 1.000 35.41776 140 GLY J N 1
ATOM 11314 C CA . GLY D 1 143 ? 57.08700 36.75200 23.16100 1.000 43.96748 140 GLY J CA 1
ATOM 11315 C C . GLY D 1 143 ? 57.65300 36.11800 21.91400 1.000 38.79504 140 GLY J C 1
ATOM 11316 O O . GLY D 1 143 ? 58.87400 35.98000 21.80300 1.000 31.53371 140 GLY J O 1
ATOM 11317 N N . VAL D 1 144 ? 56.82400 35.73400 20.96500 1.000 36.71425 141 VAL J N 1
ATOM 11318 C CA . VAL D 1 144 ? 57.35100 35.12600 19.75800 1.000 32.86999 141 VAL J CA 1
ATOM 11319 C C . VAL D 1 144 ? 58.11700 36.17600 18.95800 1.000 38.74279 141 VAL J C 1
ATOM 11320 O O . VAL D 1 144 ? 57.58100 37.24800 18.63500 1.000 36.93476 141 VAL J O 1
ATOM 11324 N N . GLU D 1 145 ? 59.37900 35.86800 18.62800 1.000 38.85740 142 GLU J N 1
ATOM 11325 C CA . GLU D 1 145 ? 60.15500 36.73600 17.74900 1.000 43.75487 142 GLU J CA 1
ATOM 11326 C C . GLU D 1 145 ? 59.81700 36.47900 16.28300 1.000 43.64795 142 GLU J C 1
ATOM 11327 O O . GLU D 1 145 ? 59.94900 35.35100 15.78200 1.000 41.29207 142 GLU J O 1
ATOM 11333 N N . ILE D 1 146 ? 59.42100 37.53300 15.58500 1.000 35.46897 143 ILE J N 1
ATOM 11334 C CA . ILE D 1 146 ? 59.07700 37.44400 14.17300 1.000 38.73209 143 ILE J CA 1
ATOM 11335 C C . ILE D 1 146 ? 60.14800 38.20400 13.40100 1.000 38.89182 143 ILE J C 1
ATOM 11336 O O . ILE D 1 146 ? 60.15000 39.43400 13.36200 1.000 41.59974 143 ILE J O 1
ATOM 11341 N N . LEU D 1 147 ? 61.05300 37.48300 12.76500 1.000 40.44463 144 LEU J N 1
ATOM 11342 C CA . LEU D 1 147 ? 62.07900 38.10400 11.93700 1.000 42.72886 144 LEU J CA 1
ATOM 11343 C C . LEU D 1 147 ? 61.51300 38.28400 10.53300 1.000 39.78589 144 LEU J C 1
ATOM 11344 O O . LEU D 1 147 ? 61.19200 37.30100 9.85100 1.000 42.94866 144 LEU J O 1
ATOM 11349 N N . LEU D 1 148 ? 61.38800 39.53200 10.09700 1.000 32.77999 145 LEU J N 1
ATOM 11350 C CA . LEU D 1 148 ? 60.88200 39.78400 8.75600 1.000 33.38054 145 LEU J CA 1
ATOM 11351 C C . LEU D 1 148 ? 62.01200 39.83300 7.72100 1.000 43.89373 145 LEU J C 1
ATOM 11352 O O . LEU D 1 148 ? 63.20500 39.85900 8.04800 1.000 56.28940 145 LEU J O 1
ATOM 11357 N N . GLY D 1 149 ? 61.60800 39.82000 6.44900 1.000 42.28754 146 GLY J N 1
ATOM 11358 C CA . GLY D 1 149 ? 62.52000 39.86800 5.32300 1.000 43.21252 146 GLY J CA 1
ATOM 11359 C C . GLY D 1 149 ? 63.59200 38.81300 5.30000 1.000 41.65999 146 GLY J C 1
ATOM 11360 O O . GLY D 1 149 ? 64.70000 39.09100 4.84400 1.000 59.47918 146 GLY J O 1
ATOM 11361 N N . LYS D 1 150 ? 63.30600 37.61200 5.77600 1.000 38.10827 147 LYS J N 1
ATOM 11362 C CA . LYS D 1 150 ? 64.29200 36.53800 5.83500 1.000 35.47999 147 LYS J CA 1
ATOM 11363 C C . LYS D 1 150 ? 63.90800 35.48800 4.79700 1.000 41.53999 147 LYS J C 1
ATOM 11364 O O . LYS D 1 150 ? 62.98200 34.69100 5.00300 1.000 51.50154 147 LYS J O 1
ATOM 11370 N N . SER D 1 151 ? 64.61300 35.49100 3.67300 1.000 31.42999 148 SER J N 1
ATOM 11371 C CA . SER D 1 151 ? 64.32900 34.56000 2.59700 1.000 39.75337 148 SER J CA 1
ATOM 11372 C C . SER D 1 151 ? 65.35200 33.43000 2.63700 1.000 41.06270 148 SER J C 1
ATOM 11373 O O . SER D 1 151 ? 66.55500 33.68000 2.50900 1.000 42.49999 148 SER J O 1
ATOM 11376 N N . VAL D 1 152 ? 64.87600 32.18600 2.79400 1.000 40.74681 149 VAL J N 1
ATOM 11377 C CA . VAL D 1 152 ? 65.75100 31.02600 2.98200 1.000 34.99511 149 VAL J CA 1
ATOM 11378 C C . VAL D 1 152 ? 66.14200 30.48200 1.61300 1.000 38.26179 149 VAL J C 1
ATOM 11379 O O . VAL D 1 152 ? 65.32300 30.47700 0.69100 1.000 43.06687 149 VAL J O 1
ATOM 11383 N N . ARG D 1 153 ? 67.40100 30.06300 1.45300 1.000 37.92917 150 ARG J N 1
ATOM 11384 C CA . ARG D 1 153 ? 67.88600 29.55500 0.17700 1.000 40.68013 150 ARG J CA 1
ATOM 11385 C C . ARG D 1 153 ? 68.28500 28.10000 0.26300 1.000 49.37638 150 ARG J C 1
ATOM 11386 O O . ARG D 1 153 ? 68.00300 27.31800 -0.65400 1.000 48.90395 150 ARG J O 1
ATOM 11394 N N . THR D 1 154 ? 68.92800 27.74400 1.37000 1.000 47.11791 151 THR J N 1
ATOM 11395 C CA . THR D 1 154 ? 69.44100 26.41000 1.63600 1.000 44.50093 151 THR J CA 1
ATOM 11396 C C . THR D 1 154 ? 69.11900 26.03700 3.06900 1.000 43.04935 151 THR J C 1
ATOM 11397 O O . THR D 1 154 ? 69.21100 26.87400 3.97800 1.000 41.31241 151 THR J O 1
ATOM 11401 N N . ILE D 1 155 ? 68.78600 24.77300 3.27500 1.000 40.54992 152 ILE J N 1
ATOM 11402 C CA . ILE D 1 155 ? 68.53200 24.23800 4.60300 1.000 45.51436 152 ILE J CA 1
ATOM 11403 C C . ILE D 1 155 ? 69.47700 23.06900 4.83500 1.000 48.31015 152 ILE J C 1
ATOM 11404 O O . ILE D 1 155 ? 69.55600 22.14800 4.00900 1.000 46.82459 152 ILE J O 1
ATOM 11409 N N . ASP D 1 156 ? 70.17600 23.08900 5.94700 1.000 41.77828 153 ASP J N 1
ATOM 11410 C CA . ASP D 1 156 ? 70.86300 21.89900 6.39300 1.000 42.68921 153 ASP J CA 1
ATOM 11411 C C . ASP D 1 156 ? 69.98300 21.30400 7.46600 1.000 43.23277 153 ASP J C 1
ATOM 11412 O O . ASP D 1 156 ? 69.71400 21.94400 8.48100 1.000 43.65438 153 ASP J O 1
ATOM 11417 N N . PHE D 1 157 ? 69.50300 20.09700 7.22200 1.000 43.52224 154 PHE J N 1
ATOM 11418 C CA . PHE D 1 157 ? 68.56700 19.48300 8.14900 1.000 41.19173 154 PHE J CA 1
ATOM 11419 C C . PHE D 1 157 ? 69.30400 18.79400 9.30200 1.000 49.32198 154 PHE J C 1
ATOM 11420 O O . PHE D 1 157 ? 68.70500 18.54800 10.35300 1.000 52.34927 154 PHE J O 1
ATOM 11428 N N . ASN D 1 158 ? 70.60400 18.46900 9.13900 1.000 52.53259 155 ASN J N 1
ATOM 11429 C CA . ASN D 1 158 ? 71.26100 17.57100 10.10200 1.000 53.56900 155 ASN J CA 1
ATOM 11430 C C . ASN D 1 158 ? 71.78600 18.33900 11.28900 1.000 53.44235 155 ASN J C 1
ATOM 11431 O O . ASN D 1 158 ? 71.74200 17.86800 12.43600 1.000 52.46272 155 ASN J O 1
ATOM 11436 N N . ALA D 1 159 ? 72.30200 19.51600 11.02500 1.000 53.53695 156 ALA J N 1
ATOM 11437 C CA . ALA D 1 159 ? 72.59100 20.47700 12.07000 1.000 53.50954 156 ALA J CA 1
ATOM 11438 C C . ALA D 1 159 ? 71.71300 21.65200 11.73200 1.000 57.26296 156 ALA J C 1
ATOM 11439 O O . ALA D 1 159 ? 72.02200 22.36000 10.76300 1.000 67.09080 156 ALA J O 1
ATOM 11441 N N . PRO D 1 160 ? 70.60800 21.87000 12.43900 1.000 55.89124 157 PRO J N 1
ATOM 11442 C CA . PRO D 1 160 ? 69.56400 22.76600 11.92300 1.000 41.51330 157 PRO J CA 1
ATOM 11443 C C . PRO D 1 160 ? 70.15200 24.13100 11.56700 1.000 42.51692 157 PRO J C 1
ATOM 11444 O O . PRO D 1 160 ? 70.65000 24.87800 12.42900 1.000 46.12449 157 PRO J O 1
ATOM 11448 N N . SER D 1 161 ? 70.14500 24.43900 10.27700 1.000 31.49968 158 SER J N 1
ATOM 11449 C CA . SER D 1 161 ? 70.67900 25.69000 9.76000 1.000 38.04000 158 SER J CA 1
ATOM 11450 C C . SER D 1 161 ? 69.80600 26.18000 8.62400 1.000 49.41331 158 SER J C 1
ATOM 11451 O O . SER D 1 161 ? 69.32800 25.37200 7.81500 1.000 49.88912 158 SER J O 1
ATOM 11454 N N . LEU D 1 162 ? 69.67000 27.50300 8.52200 1.000 39.82077 159 LEU J N 1
ATOM 11455 C CA . LEU D 1 162 ? 69.05900 28.13100 7.35800 1.000 36.38088 159 LEU J CA 1
ATOM 11456 C C . LEU D 1 162 ? 70.05600 29.11400 6.78200 1.000 40.54247 159 LEU J C 1
ATOM 11457 O O . LEU D 1 162 ? 70.44100 30.06700 7.46700 1.000 46.00387 159 LEU J O 1
ATOM 11462 N N . THR D 1 163 ? 70.47900 28.88900 5.54200 1.000 37.26216 160 THR J N 1
ATOM 11463 C CA . THR D 1 163 ? 71.33000 29.83200 4.83000 1.000 38.70996 160 THR J CA 1
ATOM 11464 C C . THR D 1 163 ? 70.44900 30.80100 4.05600 1.000 39.27091 160 THR J C 1
ATOM 11465 O O . THR D 1 163 ? 69.57500 30.37500 3.29900 1.000 40.89758 160 THR J O 1
ATOM 11469 N N . MET D 1 164 ? 70.67100 32.09400 4.25000 1.000 41.59170 161 MET J N 1
ATOM 11470 C CA . MET D 1 164 ? 69.80300 33.12800 3.71300 1.000 35.76089 161 MET J CA 1
ATOM 11471 C C . MET D 1 164 ? 70.30600 33.63700 2.37200 1.000 47.39086 161 MET J C 1
ATOM 11472 O O . MET D 1 164 ? 71.47000 33.44800 2.00300 1.000 52.49434 161 MET J O 1
ATOM 11477 N N . ALA D 1 165 ? 69.41000 34.33400 1.65800 1.000 43.79408 162 ALA J N 1
ATOM 11478 C CA . ALA D 1 165 ? 69.76400 34.91900 0.36600 1.000 43.17389 162 ALA J CA 1
ATOM 11479 C C . ALA D 1 165 ? 70.90800 35.92900 0.49500 1.000 42.70430 162 ALA J C 1
ATOM 11480 O O . ALA D 1 165 ? 71.71400 36.08400 -0.43400 1.000 54.83238 162 ALA J O 1
ATOM 11482 N N . ASP D 1 166 ? 71.02600 36.58400 1.65100 1.000 33.02002 163 ASP J N 1
ATOM 11483 C CA . ASP D 1 166 ? 72.11300 37.50900 1.90800 1.000 35.42999 163 ASP J CA 1
ATOM 11484 C C . ASP D 1 166 ? 73.40400 36.80500 2.32100 1.000 39.65976 163 ASP J C 1
ATOM 11485 O O . ASP D 1 166 ? 74.39200 37.48400 2.61200 1.000 40.65853 163 ASP J O 1
ATOM 11490 N N . GLY D 1 167 ? 73.41300 35.48000 2.39400 1.000 36.57408 164 GLY J N 1
ATOM 11491 C CA . GLY D 1 167 ? 74.59200 34.74100 2.75100 1.000 30.52094 164 GLY J CA 1
ATOM 11492 C C . GLY D 1 167 ? 74.70000 34.41700 4.21500 1.000 34.91999 164 GLY J C 1
ATOM 11493 O O . GLY D 1 167 ? 75.47400 33.51500 4.56600 1.000 41.45199 164 GLY J O 1
ATOM 11494 N N . SER D 1 168 ? 73.95900 35.09600 5.09400 1.000 35.07161 165 SER J N 1
ATOM 11495 C CA . SER D 1 168 ? 74.06500 34.77200 6.51600 1.000 32.99999 165 SER J CA 1
ATOM 11496 C C . SER D 1 168 ? 73.53300 33.36300 6.78700 1.000 36.33783 165 SER J C 1
ATOM 11497 O O . SER D 1 168 ? 72.92000 32.70500 5.93000 1.000 41.35983 165 SER J O 1
ATOM 11500 N N . VAL D 1 169 ? 73.73300 32.91200 8.01200 1.000 32.95716 166 VAL J N 1
ATOM 11501 C CA . VAL D 1 169 ? 73.25500 31.60800 8.43200 1.000 34.30734 166 VAL J CA 1
ATOM 11502 C C . VAL D 1 169 ? 72.57800 31.75600 9.78200 1.000 36.72943 166 VAL J C 1
ATOM 11503 O O . VAL D 1 169 ? 73.16000 32.33900 10.70100 1.000 41.47088 166 VAL J O 1
ATOM 11507 N N . TYR D 1 170 ? 71.34400 31.24400 9.89200 1.000 37.41068 167 TYR J N 1
ATOM 11508 C CA . TYR D 1 170 ? 70.60700 31.19700 11.14900 1.000 34.30023 167 TYR J CA 1
ATOM 11509 C C . TYR D 1 170 ? 70.78200 29.80100 11.74200 1.000 37.00438 167 TYR J C 1
ATOM 11510 O O . TYR D 1 170 ? 70.41200 28.80800 11.10000 1.000 38.86374 167 TYR J O 1
ATOM 11519 N N . ASN D 1 171 ? 71.37300 29.71900 12.94300 1.000 32.43292 168 ASN J N 1
ATOM 11520 C CA . ASN D 1 171 ? 71.65500 28.41900 13.55800 1.000 35.96217 168 ASN J CA 1
ATOM 11521 C C . ASN D 1 171 ? 71.20000 28.35400 15.01200 1.000 41.22209 168 ASN J C 1
ATOM 11522 O O . ASN D 1 171 ? 71.55000 27.41800 15.73300 1.000 49.90718 168 ASN J O 1
ATOM 11527 N N . ASP D 1 172 ? 70.40900 29.32600 15.45600 1.000 39.52749 169 ASP J N 1
ATOM 11528 C CA . ASP D 1 172 ? 69.88100 29.33700 16.81200 1.000 38.76595 169 ASP J CA 1
ATOM 11529 C C . ASP D 1 172 ? 68.63300 28.47700 16.95100 1.000 46.36177 169 ASP J C 1
ATOM 11530 O O . ASP D 1 172 ? 67.67100 28.86900 17.63400 1.000 51.81228 169 ASP J O 1
ATOM 11535 N N . ALA D 1 173 ? 68.60700 27.31700 16.29500 1.000 43.59053 170 ALA J N 1
ATOM 11536 C CA . ALA D 1 173 ? 67.41900 26.47900 16.28400 1.000 47.09263 170 ALA J CA 1
ATOM 11537 C C . ALA D 1 173 ? 67.78500 25.02400 16.53400 1.000 52.30221 170 ALA J C 1
ATOM 11538 O O . ALA D 1 173 ? 68.68100 24.47800 15.88100 1.000 58.75142 170 ALA J O 1
ATOM 11540 N N . ASP D 1 174 ? 67.06300 24.38900 17.45600 1.000 46.58319 171 ASP J N 1
ATOM 11541 C CA . ASP D 1 174 ? 67.15200 22.93700 17.62400 1.000 43.40371 171 ASP J CA 1
ATOM 11542 C C . ASP D 1 174 ? 66.28100 22.18000 16.63500 1.000 43.86780 171 ASP J C 1
ATOM 11543 O O . ASP D 1 174 ? 66.65200 21.07700 16.20400 1.000 45.06303 171 ASP J O 1
ATOM 11548 N N . VAL D 1 175 ? 65.13700 22.76000 16.26800 1.000 45.88954 172 VAL J N 1
ATOM 11549 C CA . VAL D 1 175 ? 64.18600 22.12500 15.36100 1.000 37.41395 172 VAL J CA 1
ATOM 11550 C C . VAL D 1 175 ? 63.69400 23.19400 14.38600 1.000 43.38456 172 VAL J C 1
ATOM 11551 O O . VAL D 1 175 ? 63.52900 24.36300 14.76400 1.000 40.60087 172 VAL J O 1
ATOM 11555 N N . ILE D 1 176 ? 63.43500 22.79900 13.13800 1.000 39.99483 173 ILE J N 1
ATOM 11556 C CA . ILE D 1 176 ? 62.89000 23.71500 12.14400 1.000 39.39657 173 ILE J CA 1
ATOM 11557 C C . ILE D 1 176 ? 61.55200 23.18200 11.65800 1.000 39.73284 173 ILE J C 1
ATOM 11558 O O . ILE D 1 176 ? 61.33900 21.96900 11.58600 1.000 39.19867 173 ILE J O 1
ATOM 11563 N N . ILE D 1 177 ? 60.65200 24.09700 11.30100 1.000 34.48475 174 ILE J N 1
ATOM 11564 C CA . ILE D 1 177 ? 59.28300 23.75100 10.93500 1.000 33.95426 174 ILE J CA 1
ATOM 11565 C C . ILE D 1 177 ? 58.89500 24.53100 9.68700 1.000 36.75071 174 ILE J C 1
ATOM 11566 O O . ILE D 1 177 ? 58.74800 25.76500 9.73300 1.000 39.77152 174 ILE J O 1
ATOM 11571 N N . GLY D 1 178 ? 58.69800 23.81800 8.58000 1.000 35.04738 175 GLY J N 1
ATOM 11572 C CA . GLY D 1 178 ? 58.31800 24.46800 7.33900 1.000 38.14460 175 GLY J CA 1
ATOM 11573 C C . GLY D 1 178 ? 56.85600 24.85400 7.34300 1.000 37.03117 175 GLY J C 1
ATOM 11574 O O . GLY D 1 178 ? 55.98800 23.98100 7.37000 1.000 41.67122 175 GLY J O 1
ATOM 11575 N N . ALA D 1 179 ? 56.56600 26.15100 7.35900 1.000 34.11952 176 ALA J N 1
ATOM 11576 C CA . ALA D 1 179 ? 55.18600 26.62200 7.33500 1.000 41.87381 176 ALA J CA 1
ATOM 11577 C C . ALA D 1 179 ? 55.02900 27.73400 6.32100 1.000 41.68344 176 ALA J C 1
ATOM 11578 O O . ALA D 1 179 ? 54.39600 28.76500 6.59600 1.000 36.01999 176 ALA J O 1
ATOM 11580 N N . ASP D 1 180 ? 55.60900 27.54300 5.13400 1.000 39.69579 177 ASP J N 1
ATOM 11581 C CA . ASP D 1 180 ? 55.67800 28.60600 4.14200 1.000 38.21936 177 ASP J CA 1
ATOM 11582 C C . ASP D 1 180 ? 54.75600 28.35100 2.97300 1.000 40.50734 177 ASP J C 1
ATOM 11583 O O . ASP D 1 180 ? 54.93600 28.94900 1.91200 1.000 40.88632 177 ASP J O 1
ATOM 11588 N N . GLY D 1 181 ? 53.77700 27.46900 3.14700 1.000 37.31773 178 GLY J N 1
ATOM 11589 C CA . GLY D 1 181 ? 52.62100 27.51600 2.30300 1.000 39.36695 178 GLY J CA 1
ATOM 11590 C C . GLY D 1 181 ? 52.75900 26.72100 1.02200 1.000 44.29249 178 GLY J C 1
ATOM 11591 O O . GLY D 1 181 ? 53.46400 25.70100 0.93200 1.000 43.12063 178 GLY J O 1
ATOM 11592 N N . LEU D 1 182 ? 52.03300 27.20000 0.00500 1.000 51.18633 179 LEU J N 1
ATOM 11593 C CA . LEU D 1 182 ? 51.86900 26.41500 -1.21800 1.000 47.92908 179 LEU J CA 1
ATOM 11594 C C . LEU D 1 182 ? 53.14300 26.44000 -2.05000 1.000 45.12511 179 LEU J C 1
ATOM 11595 O O . LEU D 1 182 ? 53.55900 25.40900 -2.59100 1.000 55.15642 179 LEU J O 1
ATOM 11600 N N . LYS D 1 183 ? 53.79700 27.59900 -2.11100 1.000 46.12737 180 LYS J N 1
ATOM 11601 C CA . LYS D 1 183 ? 55.12600 27.76100 -2.71300 1.000 54.40723 180 LYS J CA 1
ATOM 11602 C C . LYS D 1 183 ? 56.15700 27.65700 -1.59700 1.000 54.34166 180 LYS J C 1
ATOM 11603 O O . LYS D 1 183 ? 56.58900 28.65800 -1.01100 1.000 58.56697 180 LYS J O 1
ATOM 11609 N N . SER D 1 184 ? 56.56500 26.43500 -1.31600 1.000 46.28128 181 SER J N 1
ATOM 11610 C CA . SER D 1 184 ? 57.37700 26.11800 -0.16000 1.000 42.98320 181 SER J CA 1
ATOM 11611 C C . SER D 1 184 ? 58.79600 25.91700 -0.65200 1.000 51.72258 181 SER J C 1
ATOM 11612 O O . SER D 1 184 ? 59.04000 25.01700 -1.45900 1.000 55.22587 181 SER J O 1
ATOM 11615 N N . VAL D 1 185 ? 59.71000 26.78300 -0.20900 1.000 47.77531 182 VAL J N 1
ATOM 11616 C CA . VAL D 1 185 ? 61.11900 26.45600 -0.31700 1.000 44.61188 182 VAL J CA 1
ATOM 11617 C C . VAL D 1 185 ? 61.45500 25.28900 0.60400 1.000 43.79050 182 VAL J C 1
ATOM 11618 O O . VAL D 1 185 ? 62.32600 24.47300 0.28700 1.000 42.77354 182 VAL J O 1
ATOM 11622 N N . CYS D 1 186 ? 60.73500 25.14600 1.71900 1.000 42.72649 183 CYS J N 1
ATOM 11623 C CA . CYS D 1 186 ? 61.06100 24.05200 2.63600 1.000 45.71598 183 CYS J CA 1
ATOM 11624 C C . CYS D 1 186 ? 60.74500 22.69300 2.01300 1.000 42.06355 183 CYS J C 1
ATOM 11625 O O . CYS D 1 186 ? 61.52000 21.73900 2.15900 1.000 37.07827 183 CYS J O 1
ATOM 11628 N N . ARG D 1 187 ? 59.61000 22.58400 1.31100 1.000 43.52003 184 ARG J N 1
ATOM 11629 C CA . ARG D 1 187 ? 59.29100 21.34100 0.61300 1.000 50.45260 184 ARG J CA 1
ATOM 11630 C C . ARG D 1 187 ? 60.35000 21.00900 -0.42700 1.000 46.49614 184 ARG J C 1
ATOM 11631 O O . ARG D 1 187 ? 60.78400 19.85900 -0.53400 1.000 39.60560 184 ARG J O 1
ATOM 11639 N N . GLU D 1 188 ? 60.79200 22.01400 -1.18700 1.000 47.09511 185 GLU J N 1
ATOM 11640 C CA . GLU D 1 188 ? 61.71800 21.77700 -2.29100 1.000 47.10703 185 GLU J CA 1
ATOM 11641 C C . GLU D 1 188 ? 63.10000 21.40600 -1.77300 1.000 48.83681 185 GLU J C 1
ATOM 11642 O O . GLU D 1 188 ? 63.77700 20.52100 -2.31700 1.000 48.68999 185 GLU J O 1
ATOM 11648 N N . GLN D 1 189 ? 63.53100 22.07700 -0.71800 1.000 46.02191 186 GLN J N 1
ATOM 11649 C CA . GLN D 1 189 ? 64.75500 21.69500 -0.04300 1.000 43.17014 186 GLN J CA 1
ATOM 11650 C C . GLN D 1 189 ? 64.68700 20.26600 0.47600 1.000 46.11088 186 GLN J C 1
ATOM 11651 O O . GLN D 1 189 ? 65.65400 19.50900 0.34300 1.000 51.14170 186 GLN J O 1
ATOM 11657 N N . MET D 1 190 ? 63.57300 19.87600 1.10900 1.000 49.19555 187 MET J N 1
ATOM 11658 C CA . MET D 1 190 ? 63.54300 18.54100 1.70300 1.000 48.11537 187 MET J CA 1
ATOM 11659 C C . MET D 1 190 ? 63.51900 17.46500 0.62400 1.000 48.76578 187 MET J C 1
ATOM 11660 O O . MET D 1 190 ? 64.26500 16.48800 0.69600 1.000 47.48001 187 MET J O 1
ATOM 11665 N N . LEU D 1 191 ? 62.68700 17.64400 -0.40300 1.000 53.27873 188 LEU J N 1
ATOM 11666 C CA . LEU D 1 191 ? 62.60300 16.64300 -1.46100 1.000 48.03802 188 LEU J CA 1
ATOM 11667 C C . LEU D 1 191 ? 63.90300 16.56300 -2.24600 1.000 53.69287 188 LEU J C 1
ATOM 11668 O O . LEU D 1 191 ? 64.34500 15.46600 -2.60900 1.000 62.86696 188 LEU J O 1
ATOM 11673 N N . GLY D 1 192 ? 64.53500 17.70700 -2.50700 1.000 48.57871 189 GLY J N 1
ATOM 11674 C CA . GLY D 1 192 ? 65.80700 17.74300 -3.19800 1.000 49.16240 189 GLY J CA 1
ATOM 11675 C C . GLY D 1 192 ? 65.71900 18.06600 -4.66500 1.000 46.42225 189 GLY J C 1
ATOM 11676 O O . GLY D 1 192 ? 66.70200 17.87100 -5.39500 1.000 50.39965 189 GLY J O 1
ATOM 11677 N N . HIS D 1 193 ? 64.57000 18.53800 -5.11400 1.000 50.83225 190 HIS J N 1
ATOM 11678 C CA . HIS D 1 193 ? 64.32200 18.95500 -6.48300 1.000 59.99954 190 HIS J CA 1
ATOM 11679 C C . HIS D 1 193 ? 63.24700 20.02600 -6.44400 1.000 55.76321 190 HIS J C 1
ATOM 11680 O O . HIS D 1 193 ? 62.59000 20.20400 -5.41300 1.000 51.81964 190 HIS J O 1
ATOM 11687 N N . PRO D 1 194 ? 63.02500 20.74100 -7.55000 1.000 54.94535 191 PRO J N 1
ATOM 11688 C CA . PRO D 1 194 ? 61.87200 21.64300 -7.60400 1.000 58.29860 191 PRO J CA 1
ATOM 11689 C C . PRO D 1 194 ? 60.56900 20.86300 -7.52100 1.000 65.73583 191 PRO J C 1
ATOM 11690 O O . PRO D 1 194 ? 60.46100 19.71700 -7.98100 1.000 60.18436 191 PRO J O 1
ATOM 11694 N N . ASP D 1 195 ? 59.58200 21.51400 -6.90000 1.000 66.88458 192 ASP J N 1
ATOM 11695 C CA . ASP D 1 195 ? 58.20800 21.06500 -6.75500 1.000 58.92293 192 ASP J CA 1
ATOM 11696 C C . ASP D 1 195 ? 57.31600 22.27600 -6.60200 1.000 59.79705 192 ASP J C 1
ATOM 11697 O O . ASP D 1 195 ? 56.86700 22.54800 -5.48200 1.000 60.50281 192 ASP J O 1
ATOM 11702 N N . PRO D 1 196 ? 57.04100 23.01000 -7.68500 1.000 62.25994 193 PRO J N 1
ATOM 11703 C CA . PRO D 1 196 ? 56.19900 24.19200 -7.59400 1.000 63.47292 193 PRO J CA 1
ATOM 11704 C C . PRO D 1 196 ? 54.74100 23.78800 -7.52000 1.000 60.55356 193 PRO J C 1
ATOM 11705 O O . PRO D 1 196 ? 54.38800 22.62300 -7.77700 1.000 60.90668 193 PRO J O 1
ATOM 11709 N N . PRO D 1 197 ? 53.86000 24.71200 -7.15700 1.000 56.68694 194 PRO J N 1
ATOM 11710 C CA . PRO D 1 197 ? 52.43000 24.40200 -7.20800 1.000 61.65817 194 PRO J CA 1
ATOM 11711 C C . PRO D 1 197 ? 52.01500 24.18000 -8.65700 1.000 56.94183 194 PRO J C 1
ATOM 11712 O O . PRO D 1 197 ? 52.65200 24.67900 -9.59000 1.000 60.61049 194 PRO J O 1
ATOM 11716 N N . HIS D 1 198 ? 50.95200 23.40300 -8.84900 1.000 56.42156 195 HIS J N 1
ATOM 11717 C CA . HIS D 1 198 ? 50.37900 23.19900 -10.17300 1.000 62.69141 195 HIS J CA 1
ATOM 11718 C C . HIS D 1 198 ? 49.06600 23.96200 -10.24600 1.000 56.57384 195 HIS J C 1
ATOM 11719 O O . HIS D 1 198 ? 48.37700 24.10200 -9.23600 1.000 52.22300 195 HIS J O 1
ATOM 11726 N N . PHE D 1 199 ? 48.79200 24.56000 -11.40300 1.000 57.30321 196 PHE J N 1
ATOM 11727 C CA . PHE D 1 199 ? 47.51900 25.24200 -11.61800 1.000 54.12144 196 PHE J CA 1
ATOM 11728 C C . PHE D 1 199 ? 46.40800 24.20600 -11.73800 1.000 55.33814 196 PHE J C 1
ATOM 11729 O O . PHE D 1 199 ? 46.55700 23.20700 -12.44900 1.000 50.88851 196 PHE J O 1
ATOM 11737 N N . THR D 1 200 ? 45.28400 24.43700 -11.05200 1.000 58.83744 197 THR J N 1
ATOM 11738 C CA . THR D 1 200 ? 44.17000 23.49300 -11.17100 1.000 52.14417 197 THR J CA 1
ATOM 11739 C C . THR D 1 200 ? 43.55000 23.51900 -12.55400 1.000 56.38155 197 THR J C 1
ATOM 11740 O O . THR D 1 200 ? 43.04600 22.49000 -13.01800 1.000 63.82945 197 THR J O 1
ATOM 11744 N N . GLY D 1 201 ? 43.60200 24.66000 -13.23600 1.000 55.37640 198 GLY J N 1
ATOM 11745 C CA . GLY D 1 201 ? 42.86700 24.82300 -14.46700 1.000 54.70087 198 GLY J CA 1
ATOM 11746 C C . GLY D 1 201 ? 41.56700 25.56300 -14.29900 1.000 50.15832 198 GLY J C 1
ATOM 11747 O O . GLY D 1 201 ? 40.91200 25.87100 -15.30300 1.000 46.36730 198 GLY J O 1
ATOM 11748 N N . ASP D 1 202 ? 41.17000 25.84800 -13.06000 1.000 52.64803 199 ASP J N 1
ATOM 11749 C CA . ASP D 1 202 ? 40.07300 26.75500 -12.77300 1.000 49.22356 199 ASP J CA 1
ATOM 11750 C C . ASP D 1 202 ? 40.59000 28.13600 -12.37500 1.000 49.55273 199 ASP J C 1
ATOM 11751 O O . ASP D 1 202 ? 41.78200 28.36700 -12.12500 1.000 52.79514 199 ASP J O 1
ATOM 11756 N N . LEU D 1 203 ? 39.64000 29.04500 -12.32500 1.000 51.91653 200 LEU J N 1
ATOM 11757 C CA . LEU D 1 203 ? 39.83200 30.47000 -12.20000 1.000 48.17556 200 LEU J CA 1
ATOM 11758 C C . LEU D 1 203 ? 38.79600 30.96000 -11.21500 1.000 46.31334 200 LEU J C 1
ATOM 11759 O O . LEU D 1 203 ? 37.69300 30.40600 -11.14900 1.000 47.17287 200 LEU J O 1
ATOM 11764 N N . ALA D 1 204 ? 39.16500 31.96000 -10.42200 1.000 42.94038 201 ALA J N 1
ATOM 11765 C CA . ALA D 1 204 ? 38.30600 32.46900 -9.36500 1.000 43.55320 201 ALA J CA 1
ATOM 11766 C C . ALA D 1 204 ? 38.06200 33.96000 -9.54600 1.000 47.37393 201 ALA J C 1
ATOM 11767 O O . ALA D 1 204 ? 39.01300 34.74300 -9.62600 1.000 55.73033 201 ALA J O 1
ATOM 11769 N N . TYR D 1 205 ? 36.79500 34.35200 -9.60700 1.000 44.88142 202 TYR J N 1
ATOM 11770 C CA . TYR D 1 205 ? 36.41400 35.76000 -9.50100 1.000 45.66555 202 TYR J CA 1
ATOM 11771 C C . TYR D 1 205 ? 35.81800 36.03700 -8.12200 1.000 46.43416 202 TYR J C 1
ATOM 11772 O O . TYR D 1 205 ? 34.89500 35.33100 -7.68700 1.000 43.48023 202 TYR J O 1
ATOM 11781 N N . ARG D 1 206 ? 36.30800 37.08900 -7.45900 1.000 39.33168 203 ARG J N 1
ATOM 11782 C CA . ARG D 1 206 ? 35.72300 37.57800 -6.21800 1.000 34.33608 203 ARG J CA 1
ATOM 11783 C C . ARG D 1 206 ? 35.11800 38.96000 -6.43600 1.000 43.35159 203 ARG J C 1
ATOM 11784 O O . ARG D 1 206 ? 35.73300 39.82600 -7.06200 1.000 41.17310 203 ARG J O 1
ATOM 11792 N N . ILE D 1 207 ? 33.90600 39.16200 -5.92800 1.000 47.23539 204 ILE J N 1
ATOM 11793 C CA . ILE D 1 207 ? 33.20300 40.43300 -6.01900 1.000 39.23536 204 ILE J CA 1
ATOM 11794 C C . ILE D 1 207 ? 32.78100 40.84100 -4.61700 1.000 42.69721 204 ILE J C 1
ATOM 11795 O O . ILE D 1 207 ? 32.39700 39.98700 -3.80600 1.000 47.79336 204 ILE J O 1
ATOM 11800 N N . ILE D 1 208 ? 32.85800 42.14100 -4.32500 1.000 38.75662 205 ILE J N 1
ATOM 11801 C CA . ILE D 1 208 ? 32.38300 42.68800 -3.05900 1.000 44.40233 205 ILE J CA 1
ATOM 11802 C C . ILE D 1 208 ? 31.17800 43.57200 -3.33800 1.000 44.34658 205 ILE J C 1
ATOM 11803 O O . ILE D 1 208 ? 31.17800 44.35800 -4.29200 1.000 44.43315 205 ILE J O 1
ATOM 11808 N N . VAL D 1 209 ? 30.14700 43.43600 -2.50800 1.000 45.21529 206 VAL J N 1
ATOM 11809 C CA . VAL D 1 209 ? 28.92100 44.21400 -2.63500 1.000 43.11245 206 VAL J CA 1
ATOM 11810 C C . VAL D 1 209 ? 28.51200 44.73700 -1.25800 1.000 40.75238 206 VAL J C 1
ATOM 11811 O O . VAL D 1 209 ? 28.65200 44.04900 -0.24300 1.000 35.44883 206 VAL J O 1
ATOM 11815 N N . LYS D 1 210 ? 28.00700 45.96600 -1.22400 1.000 47.20200 207 LYS J N 1
ATOM 11816 C CA . LYS D 1 210 ? 27.54600 46.56600 0.02700 1.000 46.85842 207 LYS J CA 1
ATOM 11817 C C . LYS D 1 210 ? 26.24600 45.91900 0.50700 1.000 38.83456 207 LYS J C 1
ATOM 11818 O O . LYS D 1 210 ? 25.29600 45.73300 -0.26300 1.000 41.14479 207 LYS J O 1
ATOM 11824 N N . ALA D 1 211 ? 26.18700 45.56600 1.78900 1.000 39.72021 208 ALA J N 1
ATOM 11825 C CA . ALA D 1 211 ? 24.91400 45.03900 2.27200 1.000 39.70989 208 ALA J CA 1
ATOM 11826 C C . ALA D 1 211 ? 23.86500 46.13200 2.31800 1.000 43.72677 208 ALA J C 1
ATOM 11827 O O . ALA D 1 211 ? 22.69600 45.87500 2.02600 1.000 43.52737 208 ALA J O 1
ATOM 11829 N N . GLU D 1 212 ? 24.26200 47.36000 2.66700 1.000 53.41942 209 GLU J N 1
ATOM 11830 C CA . GLU D 1 212 ? 23.32800 48.47700 2.58500 1.000 48.95926 209 GLU J CA 1
ATOM 11831 C C . GLU D 1 212 ? 22.68700 48.54800 1.21500 1.000 44.02031 209 GLU J C 1
ATOM 11832 O O . GLU D 1 212 ? 21.57700 49.06500 1.07700 1.000 49.66378 209 GLU J O 1
ATOM 11838 N N . ASP D 1 213 ? 23.37500 48.06600 0.18800 1.000 40.25058 210 ASP J N 1
ATOM 11839 C CA . ASP D 1 213 ? 22.82600 48.17300 -1.15200 1.000 43.91954 210 ASP J CA 1
ATOM 11840 C C . ASP D 1 213 ? 21.90700 47.00300 -1.47700 1.000 45.30750 210 ASP J C 1
ATOM 11841 O O . ASP D 1 213 ? 20.92900 47.16400 -2.21800 1.000 44.64322 210 ASP J O 1
ATOM 11846 N N . MET D 1 214 ? 22.19100 45.82800 -0.92600 1.000 47.80505 211 MET J N 1
ATOM 11847 C CA . MET D 1 214 ? 21.31900 44.68700 -1.16700 1.000 42.55643 211 MET J CA 1
ATOM 11848 C C . MET D 1 214 ? 19.98200 44.84800 -0.44800 1.000 46.23485 211 MET J C 1
ATOM 11849 O O . MET D 1 214 ? 18.94200 44.42700 -0.96700 1.000 45.33644 211 MET J O 1
ATOM 11854 N N . LYS D 1 215 ? 19.98400 45.45900 0.74600 1.000 41.97042 212 LYS J N 1
ATOM 11855 C CA . LYS D 1 215 ? 18.73400 45.72600 1.44600 1.000 38.69047 212 LYS J CA 1
ATOM 11856 C C . LYS D 1 215 ? 17.78200 46.60300 0.63600 1.000 40.51495 212 LYS J C 1
ATOM 11857 O O . LYS D 1 215 ? 16.60300 46.70300 0.99200 1.000 44.86463 212 LYS J O 1
ATOM 11863 N N . LYS D 1 216 ? 18.25000 47.24200 -0.43300 1.000 35.67879 213 LYS J N 1
ATOM 11864 C CA . LYS D 1 216 ? 17.37800 48.10000 -1.22500 1.000 39.95861 213 LYS J CA 1
ATOM 11865 C C . LYS D 1 216 ? 16.71500 47.36000 -2.38200 1.000 40.99266 213 LYS J C 1
ATOM 11866 O O . LYS D 1 216 ? 15.90800 47.96100 -3.10300 1.000 47.66597 213 LYS J O 1
ATOM 11872 N N . HIS D 1 217 ? 17.04600 46.09200 -2.58500 1.000 41.00999 214 HIS J N 1
ATOM 11873 C CA . HIS D 1 217 ? 16.43900 45.26400 -3.61200 1.000 45.43648 214 HIS J CA 1
ATOM 11874 C C . HIS D 1 217 ? 15.69900 44.14900 -2.90500 1.000 43.67083 214 HIS J C 1
ATOM 11875 O O . HIS D 1 217 ? 16.28100 43.47400 -2.06300 1.000 50.16532 214 HIS J O 1
ATOM 11882 N N . ASP D 1 218 ? 14.42600 43.95600 -3.24100 1.000 48.68119 215 ASP J N 1
ATOM 11883 C CA . ASP D 1 218 ? 13.60200 42.96900 -2.53800 1.000 45.56341 215 ASP J CA 1
ATOM 11884 C C . ASP D 1 218 ? 14.05000 41.54200 -2.80100 1.000 44.22255 215 ASP J C 1
ATOM 11885 O O . ASP D 1 218 ? 13.86600 40.67000 -1.94200 1.000 42.57926 215 ASP J O 1
ATOM 11890 N N . SER D 1 219 ? 14.64500 41.27800 -3.96500 1.000 45.25357 216 SER J N 1
ATOM 11891 C CA . SER D 1 219 ? 15.06300 39.90200 -4.24700 1.000 37.58999 216 SER J CA 1
ATOM 11892 C C . SER D 1 219 ? 16.35200 39.53900 -3.54300 1.000 40.03997 216 SER J C 1
ATOM 11893 O O . SER D 1 219 ? 16.67600 38.35400 -3.44200 1.000 46.29840 216 SER J O 1
ATOM 11896 N N . LEU D 1 220 ? 17.08200 40.53400 -3.03800 1.000 38.31664 217 LEU J N 1
ATOM 11897 C CA . LEU D 1 220 ? 18.40300 40.33600 -2.43800 1.000 41.37865 217 LEU J CA 1
ATOM 11898 C C . LEU D 1 220 ? 18.41900 40.58300 -0.94200 1.000 45.44529 217 LEU J C 1
ATOM 11899 O O . LEU D 1 220 ? 19.39200 40.20600 -0.27400 1.000 45.43670 217 LEU J O 1
ATOM 11904 N N . ARG D 1 221 ? 17.37500 41.22500 -0.41300 1.000 49.51081 218 ARG J N 1
ATOM 11905 C CA . ARG D 1 221 ? 17.35700 41.66200 0.98300 1.000 45.06128 218 ARG J CA 1
ATOM 11906 C C . ARG D 1 221 ? 17.57800 40.49700 1.93800 1.000 51.78630 218 ARG J C 1
ATOM 11907 O O . ARG D 1 221 ? 18.43000 40.56800 2.83000 1.000 49.69293 218 ARG J O 1
ATOM 11915 N N . GLU D 1 222 ? 16.81300 39.41900 1.78100 1.000 52.44303 219 GLU J N 1
ATOM 11916 C CA . GLU D 1 222 ? 16.87600 38.34700 2.77000 1.000 48.26463 219 GLU J CA 1
ATOM 11917 C C . GLU D 1 222 ? 18.29800 37.80300 2.92700 1.000 51.22112 219 GLU J C 1
ATOM 11918 O O . GLU D 1 222 ? 18.70800 37.46400 4.04400 1.000 52.93481 219 GLU J O 1
ATOM 11924 N N . LEU D 1 223 ? 19.09500 37.76500 1.84700 1.000 53.49506 220 LEU J N 1
ATOM 11925 C CA . LEU D 1 223 ? 20.46900 37.24400 1.96400 1.000 44.84472 220 LEU J CA 1
ATOM 11926 C C . LEU D 1 223 ? 21.29800 37.97800 3.00200 1.000 43.30216 220 LEU J C 1
ATOM 11927 O O . LEU D 1 223 ? 22.27700 37.42000 3.49500 1.000 50.98793 220 LEU J O 1
ATOM 11932 N N . VAL D 1 224 ? 20.92500 39.20500 3.35300 1.000 45.66351 221 VAL J N 1
ATOM 11933 C CA . VAL D 1 224 ? 21.64400 39.95800 4.36900 1.000 40.76652 221 VAL J CA 1
ATOM 11934 C C . VAL D 1 224 ? 20.99300 39.89100 5.73700 1.000 49.72959 221 VAL J C 1
ATOM 11935 O O . VAL D 1 224 ? 21.66500 40.19100 6.73400 1.000 60.37255 221 VAL J O 1
ATOM 11939 N N . GLU D 1 225 ? 19.70500 39.55400 5.81900 1.000 50.42658 222 GLU J N 1
ATOM 11940 C CA . GLU D 1 225 ? 19.03900 39.38900 7.11100 1.000 43.44678 222 GLU J CA 1
ATOM 11941 C C . GLU D 1 225 ? 19.11400 37.94600 7.60100 1.000 60.56838 222 GLU J C 1
ATOM 11942 O O . GLU D 1 225 ? 19.08800 37.70300 8.81100 1.000 71.24771 222 GLU J O 1
ATOM 11948 N N . HIS D 1 226 ? 19.24500 36.99000 6.68000 1.000 53.95103 223 HIS J N 1
ATOM 11949 C CA . HIS D 1 226 ? 19.39500 35.57100 6.99800 1.000 56.13251 223 HIS J CA 1
ATOM 11950 C C . HIS D 1 226 ? 20.77300 35.14600 6.49800 1.000 59.84560 223 HIS J C 1
ATOM 11951 O O . HIS D 1 226 ? 20.89000 34.28600 5.61000 1.000 57.03455 223 HIS J O 1
ATOM 11958 N N . PRO D 1 227 ? 21.84400 35.73800 7.04300 1.000 56.29279 224 PRO J N 1
ATOM 11959 C CA . PRO D 1 227 ? 23.16900 35.48700 6.47400 1.000 46.42715 224 PRO J CA 1
ATOM 11960 C C . PRO D 1 227 ? 23.53000 34.02100 6.62700 1.000 47.23612 224 PRO J C 1
ATOM 11961 O O . PRO D 1 227 ? 23.57300 33.48200 7.73400 1.000 45.87401 224 PRO J O 1
ATOM 11965 N N . SER D 1 228 ? 23.75800 33.37700 5.49200 1.000 45.37117 225 SER J N 1
ATOM 11966 C CA . SER D 1 228 ? 24.19200 32.00200 5.42200 1.000 41.39298 225 SER J CA 1
ATOM 11967 C C . SER D 1 228 ? 25.31400 31.90300 4.40100 1.000 41.70978 225 SER J C 1
ATOM 11968 O O . SER D 1 228 ? 25.63100 32.86800 3.69900 1.000 38.13587 225 SER J O 1
ATOM 11971 N N . ILE D 1 229 ? 25.89900 30.71300 4.30300 1.000 34.93495 226 ILE J N 1
ATOM 11972 C CA . ILE D 1 229 ? 26.86600 30.41800 3.25600 1.000 37.90264 226 ILE J CA 1
ATOM 11973 C C . ILE D 1 229 ? 26.08700 29.74300 2.13200 1.000 38.83239 226 ILE J C 1
ATOM 11974 O O . ILE D 1 229 ? 25.73000 28.56900 2.24700 1.000 40.24930 226 ILE J O 1
ATOM 11979 N N . ASN D 1 230 ? 25.84700 30.47600 1.03300 1.000 41.54363 227 ASN J N 1
ATOM 11980 C CA . ASN D 1 230 ? 25.06500 29.97300 -0.09500 1.000 39.25947 227 ASN J CA 1
ATOM 11981 C C . ASN D 1 230 ? 26.00000 29.46400 -1.17900 1.000 36.43628 227 ASN J C 1
ATOM 11982 O O . ASN D 1 230 ? 26.86100 30.20900 -1.65600 1.000 38.09643 227 ASN J O 1
ATOM 11987 N N . HIS D 1 231 ? 25.82000 28.20400 -1.57500 1.000 34.92954 228 HIS J N 1
ATOM 11988 C CA . HIS D 1 231 ? 26.59700 27.59100 -2.64100 1.000 29.77900 228 HIS J CA 1
ATOM 11989 C C . HIS D 1 231 ? 25.63700 27.23100 -3.76200 1.000 31.71129 228 HIS J C 1
ATOM 11990 O O . HIS D 1 231 ? 24.70400 26.46700 -3.54600 1.000 30.62081 228 HIS J O 1
ATOM 11997 N N . TRP D 1 232 ? 25.86000 27.78900 -4.94000 1.000 33.59773 229 TRP J N 1
ATOM 11998 C CA . TRP D 1 232 ? 25.13200 27.43600 -6.14100 1.000 29.18725 229 TRP J CA 1
ATOM 11999 C C . TRP D 1 232 ? 26.00700 26.48300 -6.91600 1.000 33.35682 229 TRP J C 1
ATOM 12000 O O . TRP D 1 232 ? 27.08800 26.87100 -7.37200 1.000 37.40828 229 TRP J O 1
ATOM 12011 N N . MET D 1 233 ? 25.53800 25.25000 -7.05300 1.000 37.03039 230 MET J N 1
ATOM 12012 C CA . MET D 1 233 ? 26.22600 24.18500 -7.76000 1.000 35.09343 230 MET J CA 1
ATOM 12013 C C . MET D 1 233 ? 25.80700 24.16500 -9.22000 1.000 37.02529 230 MET J C 1
ATOM 12014 O O . MET D 1 233 ? 24.62300 23.98300 -9.52100 1.000 45.04339 230 MET J O 1
ATOM 12019 N N . GLY D 1 234 ? 26.76900 24.26200 -10.12100 1.000 33.11829 231 GLY J N 1
ATOM 12020 C CA . GLY D 1 234 ? 26.45800 24.14000 -11.52300 1.000 39.21257 231 GLY J CA 1
ATOM 12021 C C . GLY D 1 234 ? 27.48300 23.35800 -12.32200 1.000 48.40665 231 GLY J C 1
ATOM 12022 O O . GLY D 1 234 ? 28.32900 22.63800 -11.77300 1.000 42.91559 231 GLY J O 1
ATOM 12023 N N . PRO D 1 235 ? 27.40100 23.49500 -13.68000 1.000 43.34439 232 PRO J N 1
ATOM 12024 C CA . PRO D 1 235 ? 28.32800 22.80500 -14.58800 1.000 36.89225 232 PRO J CA 1
ATOM 12025 C C . PRO D 1 235 ? 29.76600 23.30400 -14.55800 1.000 43.56484 232 PRO J C 1
ATOM 12026 O O . PRO D 1 235 ? 30.09100 24.32500 -15.18800 1.000 36.40179 232 PRO J O 1
ATOM 12030 N N . ASN D 1 236 ? 30.63600 22.56800 -13.83900 1.000 45.88054 233 ASN J N 1
ATOM 12031 C CA . ASN D 1 236 ? 32.08200 22.81400 -13.80200 1.000 47.58548 233 ASN J CA 1
ATOM 12032 C C . ASN D 1 236 ? 32.42300 24.18300 -13.25900 1.000 46.47461 233 ASN J C 1
ATOM 12033 O O . ASN D 1 236 ? 33.52200 24.70700 -13.53000 1.000 44.03961 233 ASN J O 1
ATOM 12038 N N . SER D 1 237 ? 31.46500 24.78200 -12.55800 1.000 43.02427 234 SER J N 1
ATOM 12039 C CA . SER D 1 237 ? 31.64800 26.04600 -11.87500 1.000 43.72821 234 SER J CA 1
ATOM 12040 C C . SER D 1 237 ? 30.74800 26.04200 -10.65200 1.000 41.67578 234 SER J C 1
ATOM 12041 O O . SER D 1 237 ? 29.78500 25.26700 -10.56400 1.000 35.16065 234 SER J O 1
ATOM 12044 N N . HIS D 1 238 ? 31.07200 26.91400 -9.70500 1.000 33.59999 235 HIS J N 1
ATOM 12045 C CA . HIS D 1 238 ? 30.19000 27.05500 -8.57500 1.000 34.07999 235 HIS J CA 1
ATOM 12046 C C . HIS D 1 238 ? 30.31400 28.47700 -8.05400 1.000 38.65779 235 HIS J C 1
ATOM 12047 O O . HIS D 1 238 ? 31.31000 29.16100 -8.30500 1.000 41.25065 235 HIS J O 1
ATOM 12054 N N . VAL D 1 239 ? 29.26900 28.94600 -7.37600 1.000 36.04071 236 VAL J N 1
ATOM 12055 C CA . VAL D 1 239 ? 29.31400 30.26500 -6.75700 1.000 34.33881 236 VAL J CA 1
ATOM 12056 C C . VAL D 1 239 ? 29.06600 30.11100 -5.27200 1.000 35.02487 236 VAL J C 1
ATOM 12057 O O . VAL D 1 239 ? 28.22300 29.31300 -4.86200 1.000 35.99983 236 VAL J O 1
ATOM 12061 N N . VAL D 1 240 ? 29.80500 30.88500 -4.48200 1.000 35.47349 237 VAL J N 1
ATOM 12062 C CA . VAL D 1 240 ? 29.61300 30.92200 -3.00800 1.000 36.91093 237 VAL J CA 1
ATOM 12063 C C . VAL D 1 240 ? 29.43000 32.39700 -2.66000 1.000 36.60464 237 VAL J C 1
ATOM 12064 O O . VAL D 1 240 ? 30.24300 33.20000 -3.11600 1.000 38.69999 237 VAL J O 1
ATOM 12068 N N . CYS D 1 241 ? 28.37200 32.73200 -1.92800 1.000 37.28201 238 CYS J N 1
ATOM 12069 C CA . CYS D 1 241 ? 28.07800 34.14300 -1.58100 1.000 33.78725 238 CYS J CA 1
ATOM 12070 C C . CYS D 1 241 ? 27.88400 34.23800 -0.07000 1.000 39.34872 238 CYS J C 1
ATOM 12071 O O . CYS D 1 241 ? 27.08200 33.47200 0.46000 1.000 45.54999 238 CYS J O 1
ATOM 12074 N N . TYR D 1 242 ? 28.60700 35.14200 0.59100 1.000 34.63186 239 TYR J N 1
ATOM 12075 C CA . TYR D 1 242 ? 28.54600 35.21600 2.06900 1.000 35.51779 239 TYR J CA 1
ATOM 12076 C C . TYR D 1 242 ? 28.79800 36.63700 2.57900 1.000 42.42508 239 TYR J C 1
ATOM 12077 O O . TYR D 1 242 ? 29.30400 37.45400 1.80900 1.000 40.37257 239 TYR J O 1
ATOM 12086 N N . LEU D 1 243 ? 28.46900 36.90300 3.84800 1.000 40.10540 240 LEU J N 1
ATOM 12087 C CA . LEU D 1 243 ? 28.69000 38.23500 4.47100 1.000 40.32805 240 LEU J CA 1
ATOM 12088 C C . LEU D 1 243 ? 29.88600 38.17900 5.41700 1.000 41.25791 240 LEU J C 1
ATOM 12089 O O . LEU D 1 243 ? 29.97700 37.21400 6.16900 1.000 44.77306 240 LEU J O 1
ATOM 12094 N N . LEU D 1 244 ? 30.75200 39.19400 5.39500 1.000 39.82241 241 LEU J N 1
ATOM 12095 C CA . LEU D 1 244 ? 31.96800 39.11400 6.24100 1.000 40.52999 241 LEU J CA 1
ATOM 12096 C C . LEU D 1 244 ? 31.91000 40.14100 7.37700 1.000 43.09374 241 LEU J C 1
ATOM 12097 O O . LEU D 1 244 ? 32.58900 39.88700 8.38200 1.000 49.11131 241 LEU J O 1
ATOM 12102 N N . LYS D 1 245 ? 31.17000 41.23900 7.23800 1.000 30.65215 242 LYS J N 1
ATOM 12103 C CA . LYS D 1 245 ? 30.99600 42.18900 8.37700 1.000 36.36916 242 LYS J CA 1
ATOM 12104 C C . LYS D 1 245 ? 31.93800 43.38900 8.29000 1.000 43.55108 242 LYS J C 1
ATOM 12105 O O . LYS D 1 245 ? 31.71600 44.34700 9.03300 1.000 46.92999 242 LYS J O 1
ATOM 12111 N N . GLY D 1 246 ? 32.93800 43.34200 7.41400 1.000 50.41308 243 GLY J N 1
ATOM 12112 C CA . GLY D 1 246 ? 33.91500 44.43500 7.30300 1.000 43.46415 243 GLY J CA 1
ATOM 12113 C C . GLY D 1 246 ? 33.20500 45.75200 7.18800 1.000 50.21123 243 GLY J C 1
ATOM 12114 O O . GLY D 1 246 ? 33.56600 46.67800 7.91600 1.000 67.65999 243 GLY J O 1
ATOM 12115 N N . GLY D 1 247 ? 32.23300 45.83400 6.30000 1.000 46.15379 244 GLY J N 1
ATOM 12116 C CA . GLY D 1 247 ? 31.40600 47.04200 6.17200 1.000 52.01858 244 GLY J CA 1
ATOM 12117 C C . GLY D 1 247 ? 30.13400 46.60400 5.50600 1.000 54.27349 244 GLY J C 1
ATOM 12118 O O . GLY D 1 247 ? 29.79900 47.16600 4.45600 1.000 54.53615 244 GLY J O 1
ATOM 12119 N N . GLY D 1 248 ? 29.46600 45.61300 6.09100 1.000 54.54716 245 GLY J N 1
ATOM 12120 C CA . GLY D 1 248 ? 28.30900 45.02500 5.40400 1.000 45.61999 245 GLY J CA 1
ATOM 12121 C C . GLY D 1 248 ? 28.79500 44.54700 4.06500 1.000 41.11481 245 GLY J C 1
ATOM 12122 O O . GLY D 1 248 ? 28.14000 44.82900 3.06800 1.000 45.19054 245 GLY J O 1
ATOM 12123 N N . LEU D 1 249 ? 29.92500 43.85200 4.04800 1.000 42.98880 246 LEU J N 1
ATOM 12124 C CA . LEU D 1 249 ? 30.52100 43.48800 2.74300 1.000 44.54448 246 LEU J CA 1
ATOM 12125 C C . LEU D 1 249 ? 30.17600 42.05400 2.34900 1.000 40.36888 246 LEU J C 1
ATOM 12126 O O . LEU D 1 249 ? 30.74200 41.13200 2.93200 1.000 39.05178 246 LEU J O 1
ATOM 12131 N N . TYR D 1 250 ? 29.27900 41.90700 1.37700 1.000 36.27884 247 TYR J N 1
ATOM 12132 C CA . TYR D 1 250 ? 28.86400 40.57600 0.89100 1.000 39.33432 247 TYR J CA 1
ATOM 12133 C C . TYR D 1 250 ? 29.84400 40.14200 -0.19100 1.000 40.37715 247 TYR J C 1
ATOM 12134 O O . TYR D 1 250 ? 30.05100 40.87800 -1.15400 1.000 38.95369 247 TYR J O 1
ATOM 12143 N N . ASN D 1 251 ? 30.42300 38.96200 -0.02100 1.000 36.69486 248 ASN J N 1
ATOM 12144 C CA . ASN D 1 251 ? 31.45000 38.49900 -0.97800 1.000 36.70999 248 ASN J CA 1
ATOM 12145 C C . ASN D 1 251 ? 30.85000 37.39900 -1.84900 1.000 35.59993 248 ASN J C 1
ATOM 12146 O O . ASN D 1 251 ? 30.30200 36.45600 -1.30200 1.000 39.07732 248 ASN J O 1
ATOM 12151 N N . ILE D 1 252 ? 30.92100 37.57000 -3.16000 1.000 38.98336 249 ILE J N 1
ATOM 12152 C CA . ILE D 1 252 ? 30.41400 36.56400 -4.12800 1.000 39.53216 249 ILE J CA 1
ATOM 12153 C C . ILE D 1 252 ? 31.62100 36.02300 -4.89300 1.000 38.14814 249 ILE J C 1
ATOM 12154 O O . ILE D 1 252 ? 32.29500 36.81200 -5.54900 1.000 37.45078 249 ILE J O 1
ATOM 12159 N N . VAL D 1 253 ? 31.88100 34.72400 -4.79000 1.000 35.18311 250 VAL J N 1
ATOM 12160 C CA . VAL D 1 253 ? 33.07400 34.12700 -5.45000 1.000 35.36092 250 VAL J CA 1
ATOM 12161 C C . VAL D 1 253 ? 32.63700 33.07500 -6.46900 1.000 39.09618 250 VAL J C 1
ATOM 12162 O O . VAL D 1 253 ? 31.86000 32.20100 -6.09600 1.000 39.92766 250 VAL J O 1
ATOM 12166 N N . LEU D 1 254 ? 33.14300 33.16600 -7.70000 1.000 33.57896 251 LEU J N 1
ATOM 12167 C CA . LEU D 1 254 ? 32.84700 32.16300 -8.75000 1.000 33.53999 251 LEU J CA 1
ATOM 12168 C C . LEU D 1 254 ? 34.09600 31.34800 -9.04900 1.000 39.15258 251 LEU J C 1
ATOM 12169 O O . LEU D 1 254 ? 35.16500 31.94200 -9.18100 1.000 38.17727 251 LEU J O 1
ATOM 12174 N N . ALA D 1 255 ? 33.95100 30.03200 -9.11800 1.000 40.67273 252 ALA J N 1
ATOM 12175 C CA . ALA D 1 255 ? 35.06500 29.16200 -9.52600 1.000 38.06083 252 ALA J CA 1
ATOM 12176 C C . ALA D 1 255 ? 34.66700 28.58500 -10.87100 1.000 40.16707 252 ALA J C 1
ATOM 12177 O O . ALA D 1 255 ? 33.66500 27.88600 -10.93200 1.000 45.69405 252 ALA J O 1
ATOM 12179 N N . CYS D 1 256 ? 35.42400 28.89700 -11.90500 1.000 36.31185 253 CYS J N 1
ATOM 12180 C CA . CYS D 1 256 ? 35.04400 28.46500 -13.25800 1.000 42.87335 253 CYS J CA 1
ATOM 12181 C C . CYS D 1 256 ? 36.30000 27.98900 -13.96100 1.000 50.54096 253 CYS J C 1
ATOM 12182 O O . CYS D 1 256 ? 37.38600 28.19800 -13.42800 1.000 48.40038 253 CYS J O 1
ATOM 12185 N N . PRO D 1 257 ? 36.17700 27.32800 -15.12000 1.000 56.09014 254 PRO J N 1
ATOM 12186 C CA . PRO D 1 257 ? 37.33800 26.90600 -15.87400 1.000 50.83471 254 PRO J CA 1
ATOM 12187 C C . PRO D 1 257 ? 38.16000 28.05900 -16.46400 1.000 62.98904 254 PRO J C 1
ATOM 12188 O O . PRO D 1 257 ? 37.57500 29.05900 -16.79600 1.000 60.94713 254 PRO J O 1
ATOM 12192 N N . ASP D 1 258 ? 39.48800 27.90800 -16.55800 1.000 65.17505 255 ASP J N 1
ATOM 12193 C CA . ASP D 1 258 ? 40.31600 28.93100 -17.24800 1.000 59.54274 255 ASP J CA 1
ATOM 12194 C C . ASP D 1 258 ? 40.29300 28.55100 -18.72200 1.000 59.74241 255 ASP J C 1
ATOM 12195 O O . ASP D 1 258 ? 41.30700 28.05000 -19.20600 1.000 69.33702 255 ASP J O 1
ATOM 12200 N N . ASP D 1 259 ? 39.15700 28.75200 -19.38400 1.000 68.46915 256 ASP J N 1
ATOM 12201 C CA . ASP D 1 259 ? 38.98400 28.33400 -20.79600 1.000 70.82601 256 ASP J CA 1
ATOM 12202 C C . ASP D 1 259 ? 39.15400 29.53900 -21.70900 1.000 77.15122 256 ASP J C 1
ATOM 12203 O O . ASP D 1 259 ? 38.77300 29.44600 -22.88400 1.000 82.77857 256 ASP J O 1
ATOM 12208 N N . LEU D 1 260 ? 39.69500 30.63800 -21.17500 1.000 71.90007 257 LEU J N 1
ATOM 12209 C CA . LEU D 1 260 ? 39.87300 31.88100 -21.97400 1.000 79.77796 257 LEU J CA 1
ATOM 12210 C C . LEU D 1 260 ? 41.36700 32.10500 -22.24400 1.000 88.51902 257 LEU J C 1
ATOM 12211 O O . LEU D 1 260 ? 42.19400 31.61900 -21.44700 1.000 86.99806 257 LEU J O 1
ATOM 12216 N N . PRO D 1 261 ? 41.74200 32.80600 -23.33700 1.000 95.61096 258 PRO J N 1
ATOM 12217 C CA . PRO D 1 261 ? 43.14800 33.05800 -23.65800 1.000 97.64590 258 PRO J CA 1
ATOM 12218 C C . PRO D 1 261 ? 43.71800 34.24500 -22.86800 1.000 99.11362 258 PRO J C 1
ATOM 12219 O O . PRO D 1 261 ? 43.05900 35.26800 -22.80100 1.000 83.65999 258 PRO J O 1
ATOM 12223 N N . GLU D 1 262 ? 44.90900 34.07800 -22.28700 1.000 109.85013 259 GLU J N 1
ATOM 12224 C CA . GLU D 1 262 ? 45.56600 35.18400 -21.53800 1.000 107.46878 259 GLU J CA 1
ATOM 12225 C C . GLU D 1 262 ? 44.58800 35.75300 -20.50500 1.000 103.83785 259 GLU J C 1
ATOM 12226 O O . GLU D 1 262 ? 43.85900 34.95600 -19.88500 1.000 110.12231 259 GLU J O 1
ATOM 12232 N N . LEU D 1 263 ? 44.58200 37.07900 -20.33300 1.000 86.34671 260 LEU J N 1
ATOM 12233 C CA . LEU D 1 263 ? 43.67300 37.73100 -19.35200 1.000 82.26820 260 LEU J CA 1
ATOM 12234 C C . LEU D 1 263 ? 43.68200 39.24500 -19.59000 1.000 92.48020 260 LEU J C 1
ATOM 12235 O O . LEU D 1 263 ? 44.66700 39.74300 -20.17100 1.000 102.79621 260 LEU J O 1
ATOM 12240 N N . VAL D 1 264 ? 42.62900 39.94500 -19.15600 1.000 88.70001 261 VAL J N 1
ATOM 12241 C CA . VAL D 1 264 ? 42.55900 41.42900 -19.31600 1.000 81.01069 261 VAL J CA 1
ATOM 12242 C C . VAL D 1 264 ? 42.77500 42.07100 -17.94300 1.000 79.80468 261 VAL J C 1
ATOM 12243 O O . VAL D 1 264 ? 43.47800 43.09900 -17.88200 1.000 89.63508 261 VAL J O 1
ATOM 12247 N N . ASN D 1 265 ? 42.17900 41.49500 -16.89500 1.000 74.28203 262 ASN J N 1
ATOM 12248 C CA . ASN D 1 265 ? 42.37500 41.99500 -15.51200 1.000 76.70926 262 ASN J CA 1
ATOM 12249 C C . ASN D 1 265 ? 41.62500 43.31500 -15.31600 1.000 79.68015 262 ASN J C 1
ATOM 12250 O O . ASN D 1 265 ? 41.59000 43.80000 -14.17100 1.000 80.01497 262 ASN J O 1
ATOM 12255 N N . THR D 1 266 ? 41.02300 43.85700 -16.37200 1.000 73.03544 263 THR J N 1
ATOM 12256 C CA . THR D 1 266 ? 40.19600 45.07600 -16.21100 1.000 69.30023 263 THR J CA 1
ATOM 12257 C C . THR D 1 266 ? 38.83600 44.68000 -15.65200 1.000 72.72099 263 THR J C 1
ATOM 12258 O O . THR D 1 266 ? 38.22000 43.76300 -16.20200 1.000 70.83377 263 THR J O 1
ATOM 12262 N N . ALA D 1 267 ? 38.39000 45.35000 -14.59600 1.000 74.78278 264 ALA J N 1
ATOM 12263 C CA . ALA D 1 267 ? 37.04400 45.07700 -14.06200 1.000 65.54999 264 ALA J CA 1
ATOM 12264 C C . ALA D 1 267 ? 36.08300 44.89500 -15.22400 1.000 65.48415 264 ALA J C 1
ATOM 12265 O O . ALA D 1 267 ? 35.42300 43.85600 -15.28600 1.000 74.43999 264 ALA J O 1
ATOM 12267 N N . LYS D 1 268 ? 36.03300 45.87300 -16.11700 1.000 69.15999 265 LYS J N 1
ATOM 12268 C CA . LYS D 1 268 ? 35.06200 45.83000 -17.23200 1.000 71.75665 265 LYS J CA 1
ATOM 12269 C C . LYS D 1 268 ? 35.05600 44.42400 -17.83000 1.000 71.43763 265 LYS J C 1
ATOM 12270 O O . LYS D 1 268 ? 33.97900 43.95800 -18.23100 1.000 73.48999 265 LYS J O 1
ATOM 12276 N N . ALA D 1 269 ? 36.22000 43.78400 -17.88100 1.000 68.39266 266 ALA J N 1
ATOM 12277 C CA . ALA D 1 269 ? 36.31600 42.41400 -18.41800 1.000 64.44874 266 ALA J CA 1
ATOM 12278 C C . ALA D 1 269 ? 35.95600 41.44900 -17.30700 1.000 63.37282 266 ALA J C 1
ATOM 12279 O O . ALA D 1 269 ? 35.18100 40.52100 -17.53600 1.000 68.25460 266 ALA J O 1
ATOM 12281 N N . ASP D 1 270 ? 36.49900 41.70000 -16.13300 1.000 61.08528 267 ASP J N 1
ATOM 12282 C CA . ASP D 1 270 ? 36.23500 40.78800 -15.00300 1.000 64.88874 267 ASP J CA 1
ATOM 12283 C C . ASP D 1 270 ? 34.71400 40.66000 -14.88600 1.000 63.16289 267 ASP J C 1
ATOM 12284 O O . ASP D 1 270 ? 34.22400 39.52700 -14.89000 1.000 66.05999 267 ASP J O 1
ATOM 12289 N N . LEU D 1 271 ? 33.99200 41.77600 -14.87500 1.000 61.12015 268 LEU J N 1
ATOM 12290 C CA . LEU D 1 271 ? 32.51700 41.73300 -14.69000 1.000 59.39876 268 LEU J CA 1
ATOM 12291 C C . LEU D 1 271 ? 31.82700 41.13700 -15.91900 1.000 56.13461 268 LEU J C 1
ATOM 12292 O O . LEU D 1 271 ? 30.84500 40.42000 -15.73100 1.000 59.40999 268 LEU J O 1
ATOM 12297 N N . LYS D 1 272 ? 32.30800 41.43900 -17.12200 1.000 56.34047 269 LYS J N 1
ATOM 12298 C CA . LYS D 1 272 ? 31.64700 40.94600 -18.35600 1.000 53.14184 269 LYS J CA 1
ATOM 12299 C C . LYS D 1 272 ? 31.80700 39.43400 -18.42500 1.000 59.94589 269 LYS J C 1
ATOM 12300 O O . LYS D 1 272 ? 30.86900 38.75900 -18.86000 1.000 52.07000 269 LYS J O 1
ATOM 12306 N N . GLU D 1 273 ? 32.97400 38.94100 -18.02300 1.000 61.01106 270 GLU J N 1
ATOM 12307 C CA . GLU D 1 273 ? 33.22300 37.48400 -18.02000 1.000 55.78050 270 GLU J CA 1
ATOM 12308 C C . GLU D 1 273 ? 32.27100 36.86100 -17.00100 1.000 55.69023 270 GLU J C 1
ATOM 12309 O O . GLU D 1 273 ? 31.57800 35.90300 -17.35300 1.000 53.55127 270 GLU J O 1
ATOM 12315 N N . MET D 1 274 ? 32.21700 37.41400 -15.79400 1.000 52.95579 271 MET J N 1
ATOM 12316 C CA . MET D 1 274 ? 31.24000 36.92100 -14.82200 1.000 56.02939 271 MET J CA 1
ATOM 12317 C C . MET D 1 274 ? 29.84300 36.90100 -15.41800 1.000 55.78089 271 MET J C 1
ATOM 12318 O O . MET D 1 274 ? 29.14300 35.88000 -15.35200 1.000 49.08611 271 MET J O 1
ATOM 12323 N N . ARG D 1 275 ? 29.43400 38.01700 -16.02400 1.000 53.56681 272 ARG J N 1
ATOM 12324 C CA . ARG D 1 275 ? 28.08400 38.09100 -16.55100 1.000 53.90193 272 ARG J CA 1
ATOM 12325 C C . ARG D 1 275 ? 27.82600 36.99200 -17.58200 1.000 56.34064 272 ARG J C 1
ATOM 12326 O O . ARG D 1 275 ? 26.75200 36.37500 -17.57800 1.000 54.29658 272 ARG J O 1
ATOM 12334 N N . GLU D 1 276 ? 28.78600 36.71500 -18.46900 1.000 55.13071 273 GLU J N 1
ATOM 12335 C CA . GLU D 1 276 ? 28.53900 35.60600 -19.39500 1.000 51.35905 273 GLU J CA 1
ATOM 12336 C C . GLU D 1 276 ? 28.52000 34.29100 -18.64700 1.000 49.89903 273 GLU J C 1
ATOM 12337 O O . GLU D 1 276 ? 27.82400 33.35100 -19.04600 1.000 50.89871 273 GLU J O 1
ATOM 12343 N N . ARG D 1 277 ? 29.25600 34.21000 -17.54900 1.000 51.17128 274 ARG J N 1
ATOM 12344 C CA . ARG D 1 277 ? 29.32200 32.92400 -16.86700 1.000 49.00554 274 ARG J CA 1
ATOM 12345 C C . ARG D 1 277 ? 28.11800 32.68500 -15.97500 1.000 49.34898 274 ARG J C 1
ATOM 12346 O O . ARG D 1 277 ? 27.87000 31.53400 -15.59600 1.000 54.05640 274 ARG J O 1
ATOM 12354 N N . PHE D 1 278 ? 27.33000 33.73200 -15.71800 1.000 45.88354 275 PHE J N 1
ATOM 12355 C CA . PHE D 1 278 ? 26.10500 33.65100 -14.93700 1.000 44.28508 275 PHE J CA 1
ATOM 12356 C C . PHE D 1 278 ? 24.85700 33.53200 -15.81000 1.000 46.37137 275 PHE J C 1
ATOM 12357 O O . PHE D 1 278 ? 23.74000 33.49400 -15.27700 1.000 51.64252 275 PHE J O 1
ATOM 12365 N N . GLU D 1 279 ? 25.03200 33.42800 -17.11200 1.000 41.71861 276 GLU J N 1
ATOM 12366 C CA . GLU D 1 279 ? 23.85400 33.23000 -17.97800 1.000 46.51166 276 GLU J CA 1
ATOM 12367 C C . GLU D 1 279 ? 23.25000 31.86300 -17.67200 1.000 47.88803 276 GLU J C 1
ATOM 12368 O O . GLU D 1 279 ? 24.01100 30.89500 -17.60400 1.000 51.49065 276 GLU J O 1
ATOM 12374 N N . GLY D 1 280 ? 21.93100 31.80000 -17.50100 1.000 44.98464 277 GLY J N 1
ATOM 12375 C CA . GLY D 1 280 ? 21.25100 30.53500 -17.17100 1.000 36.55304 277 GLY J CA 1
ATOM 12376 C C . GLY D 1 280 ? 21.34500 30.24700 -15.69800 1.000 35.78632 277 GLY J C 1
ATOM 12377 O O . GLY D 1 280 ? 20.96600 29.15300 -15.29600 1.000 43.18999 277 GLY J O 1
ATOM 12378 N N . TRP D 1 281 ? 21.83900 31.21000 -14.93100 1.000 37.93265 278 TRP J N 1
ATOM 12379 C CA . TRP D 1 281 ? 22.05500 31.00100 -13.48400 1.000 41.30372 278 TRP J CA 1
ATOM 12380 C C . TRP D 1 281 ? 21.11400 31.91200 -12.70200 1.000 42.76440 278 TRP J C 1
ATOM 12381 O O . TRP D 1 281 ? 20.61200 32.87100 -13.29600 1.000 43.83153 278 TRP J O 1
ATOM 12392 N N . ASP D 1 282 ? 20.92000 31.62500 -11.41400 1.000 42.53165 279 ASP J N 1
ATOM 12393 C CA . ASP D 1 282 ? 20.02500 32.44200 -10.56200 1.000 35.12377 279 ASP J CA 1
ATOM 12394 C C . ASP D 1 282 ? 20.13000 33.88100 -11.03700 1.000 39.14953 279 ASP J C 1
ATOM 12395 O O . ASP D 1 282 ? 21.24200 34.40400 -11.12500 1.000 40.68871 279 ASP J O 1
ATOM 12400 N N . PRO D 1 283 ? 19.00000 34.51500 -11.38000 1.000 37.83005 280 PRO J N 1
ATOM 12401 C CA . PRO D 1 283 ? 19.01800 35.88000 -11.85400 1.000 36.99550 280 PRO J CA 1
ATOM 12402 C C . PRO D 1 283 ? 19.54600 36.80800 -10.75700 1.000 35.07918 280 PRO J C 1
ATOM 12403 O O . PRO D 1 283 ? 19.99500 37.87600 -11.06600 1.000 36.93999 280 PRO J O 1
ATOM 12407 N N . ARG D 1 284 ? 19.48200 36.36700 -9.51300 1.000 31.16915 281 ARG J N 1
ATOM 12408 C CA . ARG D 1 284 ? 19.88800 37.21500 -8.37300 1.000 39.32679 281 ARG J CA 1
ATOM 12409 C C . ARG D 1 284 ? 21.40200 37.40000 -8.38800 1.000 43.22074 281 ARG J C 1
ATOM 12410 O O . ARG D 1 284 ? 21.87200 38.42400 -7.88500 1.000 42.11999 281 ARG J O 1
ATOM 12418 N N . LEU D 1 285 ? 22.12400 36.43000 -8.93300 1.000 42.37666 282 LEU J N 1
ATOM 12419 C CA . LEU D 1 285 ? 23.60000 36.49500 -9.00400 1.000 40.57450 282 LEU J CA 1
ATOM 12420 C C . LEU D 1 285 ? 23.99800 37.53400 -10.04600 1.000 49.05413 282 LEU J C 1
ATOM 12421 O O . LEU D 1 285 ? 24.93600 38.29000 -9.79200 1.000 57.40929 282 LEU J O 1
ATOM 12426 N N . THR D 1 286 ? 23.29800 37.56900 -11.17100 1.000 43.74409 283 THR J N 1
ATOM 12427 C CA . THR D 1 286 ? 23.57500 38.59100 -12.20200 1.000 41.22145 283 THR J CA 1
ATOM 12428 C C . THR D 1 286 ? 23.08300 39.94100 -11.69400 1.000 44.69859 283 THR J C 1
ATOM 12429 O O . THR D 1 286 ? 23.60100 40.95300 -12.16000 1.000 47.76966 283 THR J O 1
ATOM 12433 N N . LEU D 1 287 ? 22.11800 39.95600 -10.77500 1.000 42.21603 284 LEU J N 1
ATOM 12434 C CA . LEU D 1 287 ? 21.70200 41.23700 -10.21800 1.000 42.40708 284 LEU J CA 1
ATOM 12435 C C . LEU D 1 287 ? 22.73200 41.75900 -9.23700 1.000 40.41504 284 LEU J C 1
ATOM 12436 O O . LEU D 1 287 ? 23.05200 42.94800 -9.24100 1.000 46.41029 284 LEU J O 1
ATOM 12441 N N . LEU D 1 288 ? 23.23000 40.89300 -8.36200 1.000 46.29914 285 LEU J N 1
ATOM 12442 C CA . LEU D 1 288 ? 24.38900 41.23900 -7.53000 1.000 50.64833 285 LEU J CA 1
ATOM 12443 C C . LEU D 1 288 ? 25.54600 41.76400 -8.36000 1.000 42.28803 285 LEU J C 1
ATOM 12444 O O . LEU D 1 288 ? 26.34800 42.55900 -7.86600 1.000 41.89351 285 LEU J O 1
ATOM 12449 N N . LEU D 1 289 ? 25.64700 41.36700 -9.61900 1.000 40.23418 286 LEU J N 1
ATOM 12450 C CA . LEU D 1 289 ? 26.76400 41.92900 -10.37600 1.000 45.69383 286 LEU J CA 1
ATOM 12451 C C . LEU D 1 289 ? 26.69000 43.44200 -10.58500 1.000 49.79206 286 LEU J C 1
ATOM 12452 O O . LEU D 1 289 ? 27.72100 44.03300 -10.90600 1.000 54.09698 286 LEU J O 1
ATOM 12457 N N . SER D 1 290 ? 25.54200 44.10400 -10.41000 1.000 47.82914 287 SER J N 1
ATOM 12458 C CA . SER D 1 290 ? 25.49500 45.55500 -10.65100 1.000 42.20436 287 SER J CA 1
ATOM 12459 C C . SER D 1 290 ? 25.83600 46.37200 -9.42900 1.000 49.28888 287 SER J C 1
ATOM 12460 O O . SER D 1 290 ? 26.00000 47.59500 -9.52200 1.000 56.48566 287 SER J O 1
ATOM 12463 N N . LEU D 1 291 ? 25.96900 45.71900 -8.29500 1.000 44.20646 288 LEU J N 1
ATOM 12464 C CA . LEU D 1 291 ? 26.16000 46.43800 -7.05500 1.000 43.67136 288 LEU J CA 1
ATOM 12465 C C . LEU D 1 291 ? 27.61400 46.41700 -6.60900 1.000 48.82821 288 LEU J C 1
ATOM 12466 O O . LEU D 1 291 ? 27.90200 46.77200 -5.45800 1.000 53.51010 288 LEU J O 1
ATOM 12471 N N . VAL D 1 292 ? 28.53000 46.02300 -7.51500 1.000 44.05738 289 VAL J N 1
ATOM 12472 C CA . VAL D 1 292 ? 29.94600 45.81700 -7.18900 1.000 41.65934 289 VAL J CA 1
ATOM 12473 C C . VAL D 1 292 ? 30.58900 47.05800 -6.57100 1.000 44.92898 289 VAL J C 1
ATOM 12474 O O . VAL D 1 292 ? 30.35300 48.20300 -6.99400 1.000 48.01632 289 VAL J O 1
ATOM 12478 N N . GLN D 1 293 ? 31.47100 46.82200 -5.60100 1.000 41.22636 290 GLN J N 1
ATOM 12479 C CA . GLN D 1 293 ? 32.41500 47.82100 -5.08400 1.000 49.82137 290 GLN J CA 1
ATOM 12480 C C . GLN D 1 293 ? 33.85100 47.56800 -5.48800 1.000 53.18781 290 GLN J C 1
ATOM 12481 O O . GLN D 1 293 ? 34.59600 48.52200 -5.68000 1.000 57.84062 290 GLN J O 1
ATOM 12487 N N . GLU D 1 294 ? 34.24900 46.30200 -5.60400 1.000 58.32229 291 GLU J N 1
ATOM 12488 C CA . GLU D 1 294 ? 35.59400 45.92100 -6.01900 1.000 58.74337 291 GLU J CA 1
ATOM 12489 C C . GLU D 1 294 ? 35.50000 44.60000 -6.76800 1.000 55.46232 291 GLU J C 1
ATOM 12490 O O . GLU D 1 294 ? 34.52700 43.85600 -6.60600 1.000 52.66108 291 GLU J O 1
ATOM 12496 N N . THR D 1 295 ? 36.50100 44.31800 -7.60900 1.000 48.78664 292 THR J N 1
ATOM 12497 C CA . THR D 1 295 ? 36.55900 43.04600 -8.33100 1.000 47.16117 292 THR J CA 1
ATOM 12498 C C . THR D 1 295 ? 37.98200 42.50200 -8.28500 1.000 58.74026 292 THR J C 1
ATOM 12499 O O . THR D 1 295 ? 38.96000 43.26200 -8.35700 1.000 55.82100 292 THR J O 1
ATOM 12503 N N . SER D 1 296 ? 38.08000 41.17400 -8.14100 1.000 58.52971 293 SER J N 1
ATOM 12504 C CA . SER D 1 296 ? 39.33100 40.42200 -8.07600 1.000 41.52026 293 SER J CA 1
ATOM 12505 C C . SER D 1 296 ? 39.18600 39.20900 -8.96100 1.000 47.06106 293 SER J C 1
ATOM 12506 O O . SER D 1 296 ? 38.08500 38.68000 -9.11800 1.000 53.09796 293 SER J O 1
ATOM 12509 N N . LYS D 1 297 ? 40.29700 38.74400 -9.49400 1.000 52.03170 294 LYS J N 1
ATOM 12510 C CA . LYS D 1 297 ? 40.32100 37.51300 -10.26300 1.000 47.49055 294 LYS J CA 1
ATOM 12511 C C . LYS D 1 297 ? 41.70100 36.91100 -10.07900 1.000 53.17781 294 LYS J C 1
ATOM 12512 O O . LYS D 1 297 ? 42.69200 37.64900 -9.98300 1.000 59.48185 294 LYS J O 1
ATOM 12518 N N . TRP D 1 298 ? 41.76500 35.58100 -10.00800 1.000 52.28665 295 TRP J N 1
ATOM 12519 C CA . TRP D 1 298 ? 43.05200 34.90600 -9.96300 1.000 50.43556 295 TRP J CA 1
ATOM 12520 C C . TRP D 1 298 ? 42.90300 33.51900 -10.56500 1.000 47.67775 295 TRP J C 1
ATOM 12521 O O . TRP D 1 298 ? 41.79100 33.06000 -10.84800 1.000 49.02981 295 TRP J O 1
ATOM 12532 N N . ARG D 1 299 ? 44.04600 32.86700 -10.79200 1.000 55.94547 296 ARG J N 1
ATOM 12533 C CA . ARG D 1 299 ? 44.10000 31.48300 -11.25800 1.000 51.18637 296 ARG J CA 1
ATOM 12534 C C . ARG D 1 299 ? 44.44900 30.57100 -10.08800 1.000 45.04122 296 ARG J C 1
ATOM 12535 O O . ARG D 1 299 ? 45.37400 30.86100 -9.32400 1.000 40.28629 296 ARG J O 1
ATOM 12543 N N . LEU D 1 300 ? 43.70400 29.47900 -9.94700 1.000 51.60448 297 LEU J N 1
ATOM 12544 C CA . LEU D 1 300 ? 43.79800 28.64400 -8.75300 1.000 54.72801 297 LEU J CA 1
ATOM 12545 C C . LEU D 1 300 ? 44.92100 27.62300 -8.88600 1.000 54.67794 297 LEU J C 1
ATOM 12546 O O . LEU D 1 300 ? 45.28200 27.21100 -9.99900 1.000 51.97772 297 LEU J O 1
ATOM 12551 N N . GLN D 1 301 ? 45.45500 27.19400 -7.73300 1.000 50.26351 298 GLN J N 1
ATOM 12552 C CA . GLN D 1 301 ? 46.58900 26.27000 -7.68600 1.000 54.50906 298 GLN J CA 1
ATOM 12553 C C . GLN D 1 301 ? 46.38700 25.23100 -6.58500 1.000 58.23689 298 GLN J C 1
ATOM 12554 O O . GLN D 1 301 ? 45.63100 25.44400 -5.63700 1.000 64.36354 298 GLN J O 1
ATOM 12560 N N . ASN D 1 302 ? 47.09500 24.10600 -6.71200 1.000 60.87330 299 ASN J N 1
ATOM 12561 C CA . ASN D 1 302 ? 47.02900 23.02800 -5.73200 1.000 62.08862 299 ASN J CA 1
ATOM 12562 C C . ASN D 1 302 ? 48.38000 22.32000 -5.66500 1.000 67.56849 299 ASN J C 1
ATOM 12563 O O . ASN D 1 302 ? 49.25300 22.52300 -6.51800 1.000 69.55431 299 ASN J O 1
ATOM 12568 N N . SER D 1 303 ? 48.55100 21.51000 -4.61500 1.000 66.88537 300 SER J N 1
ATOM 12569 C CA . SER D 1 303 ? 49.77600 20.76000 -4.35900 1.000 61.46301 300 SER J CA 1
ATOM 12570 C C . SER D 1 303 ? 49.43900 19.30200 -4.12500 1.000 62.21689 300 SER J C 1
ATOM 12571 O O . SER D 1 303 ? 48.57900 18.99700 -3.29300 1.000 61.68910 300 SER J O 1
ATOM 12574 N N . GLU D 1 304 ? 50.14900 18.41100 -4.81700 1.000 74.93904 301 GLU J N 1
ATOM 12575 C CA . GLU D 1 304 ? 49.95500 16.97300 -4.63600 1.000 75.24127 301 GLU J CA 1
ATOM 12576 C C . GLU D 1 304 ? 50.52200 16.52000 -3.28900 1.000 75.80683 301 GLU J C 1
ATOM 12577 O O . GLU D 1 304 ? 51.65800 16.86600 -2.93100 1.000 70.90642 301 GLU J O 1
ATOM 12583 N N . GLU D 1 305 ? 49.71000 15.75800 -2.53900 1.000 82.93704 302 GLU J N 1
ATOM 12584 C CA . GLU D 1 305 ? 50.01900 15.41300 -1.15600 1.000 69.73198 302 GLU J CA 1
ATOM 12585 C C . GLU D 1 305 ? 51.30000 14.59700 -1.09800 1.000 81.40676 302 GLU J C 1
ATOM 12586 O O . GLU D 1 305 ? 51.64300 13.85300 -2.03000 1.000 81.79741 302 GLU J O 1
ATOM 12592 N N . MET D 1 306 ? 52.02000 14.75700 0.00000 1.000 78.24236 303 MET J N 1
ATOM 12593 C CA . MET D 1 306 ? 53.35100 14.19900 0.12400 1.000 59.53788 303 MET J CA 1
ATOM 12594 C C . MET D 1 306 ? 53.31600 12.93700 0.95300 1.000 55.09838 303 MET J C 1
ATOM 12595 O O . MET D 1 306 ? 52.52700 12.81700 1.89600 1.000 57.14518 303 MET J O 1
ATOM 12600 N N . ASP D 1 307 ? 54.17200 11.99300 0.58200 1.000 55.08234 304 ASP J N 1
ATOM 12601 C CA . ASP D 1 307 ? 54.25200 10.76100 1.34200 1.000 58.77379 304 ASP J CA 1
ATOM 12602 C C . ASP D 1 307 ? 54.83300 11.01200 2.72700 1.000 59.63864 304 ASP J C 1
ATOM 12603 O O . ASP D 1 307 ? 54.31600 10.50700 3.73500 1.000 62.64426 304 ASP J O 1
ATOM 12608 N N . LYS D 1 308 ? 55.86400 11.83900 2.80500 1.000 60.55414 305 LYS J N 1
ATOM 12609 C CA . LYS D 1 308 ? 56.60100 12.05000 4.04100 1.000 56.65541 305 LYS J CA 1
ATOM 12610 C C . LYS D 1 308 ? 56.73800 13.55000 4.28100 1.000 56.51135 305 LYS J C 1
ATOM 12611 O O . LYS D 1 308 ? 56.94600 14.32100 3.33900 1.000 53.39480 305 LYS J O 1
ATOM 12617 N N . TRP D 1 309 ? 56.59900 13.95700 5.54400 1.000 54.25616 306 TRP J N 1
ATOM 12618 C CA . TRP D 1 309 ? 56.76700 15.34600 5.96900 1.000 46.42096 306 TRP J CA 1
ATOM 12619 C C . TRP D 1 309 ? 58.04600 15.57200 6.74300 1.000 54.21608 306 TRP J C 1
ATOM 12620 O O . TRP D 1 309 ? 58.56500 16.69100 6.73600 1.000 56.00023 306 TRP J O 1
ATOM 12631 N N . SER D 1 310 ? 58.54900 14.51500 7.39800 1.000 58.60998 307 SER J N 1
ATOM 12632 C CA . SER D 1 310 ? 59.74900 14.56100 8.20600 1.000 48.91547 307 SER J CA 1
ATOM 12633 C C . SER D 1 310 ? 60.98100 14.41000 7.33900 1.000 58.83381 307 SER J C 1
ATOM 12634 O O . SER D 1 310 ? 60.94300 13.86600 6.23300 1.000 65.57584 307 SER J O 1
ATOM 12637 N N . HIS D 1 311 ? 62.08800 14.91100 7.86100 1.000 57.71725 308 HIS J N 1
ATOM 12638 C CA . HIS D 1 311 ? 63.41400 14.54100 7.40100 1.000 52.02121 308 HIS J CA 1
ATOM 12639 C C . HIS D 1 311 ? 63.95500 13.51300 8.38300 1.000 48.08045 308 HIS J C 1
ATOM 12640 O O . HIS D 1 311 ? 63.73100 13.64000 9.59300 1.000 46.30693 308 HIS J O 1
ATOM 12647 N N . GLU D 1 312 ? 64.65000 12.49000 7.86500 1.000 47.90532 309 GLU J N 1
ATOM 12648 C CA . GLU D 1 312 ? 65.18800 11.43000 8.72600 1.000 52.28596 309 GLU J CA 1
ATOM 12649 C C . GLU D 1 312 ? 66.03300 11.95400 9.90100 1.000 53.13048 309 GLU J C 1
ATOM 12650 O O . GLU D 1 312 ? 66.17600 11.25700 10.91600 1.000 51.96148 309 GLU J O 1
ATOM 12656 N N . SER D 1 313 ? 66.59100 13.16000 9.79500 1.000 49.34741 310 SER J N 1
ATOM 12657 C CA . SER D 1 313 ? 67.40100 13.71000 10.86900 1.000 44.63125 310 SER J CA 1
ATOM 12658 C C . SER D 1 313 ? 66.59800 14.04400 12.11800 1.000 47.03021 310 SER J C 1
ATOM 12659 O O . SER D 1 313 ? 67.20000 14.42900 13.12700 1.000 47.67542 310 SER J O 1
ATOM 12662 N N . GLY D 1 314 ? 65.27200 13.94600 12.07000 1.000 46.07195 311 GLY J N 1
ATOM 12663 C CA . GLY D 1 314 ? 64.46200 14.19600 13.25300 1.000 46.20275 311 GLY J CA 1
ATOM 12664 C C . GLY D 1 314 ? 64.46300 15.63800 13.71100 1.000 42.28229 311 GLY J C 1
ATOM 12665 O O . GLY D 1 314 ? 64.18000 15.92100 14.88500 1.000 40.43283 311 GLY J O 1
ATOM 12666 N N . LYS D 1 315 ? 64.76000 16.56300 12.80500 1.000 41.30404 312 LYS J N 1
ATOM 12667 C CA . LYS D 1 315 ? 65.01600 17.94900 13.16500 1.000 39.78788 312 LYS J CA 1
ATOM 12668 C C . LYS D 1 315 ? 64.17400 18.91900 12.33700 1.000 35.75606 312 LYS J C 1
ATOM 12669 O O . LYS D 1 315 ? 64.17000 20.12700 12.61500 1.000 37.55505 312 LYS J O 1
ATOM 12675 N N . PHE D 1 316 ? 63.41600 18.41200 11.37100 1.000 40.19804 313 PHE J N 1
ATOM 12676 C CA . PHE D 1 316 ? 62.61800 19.21100 10.45900 1.000 39.00245 313 PHE J CA 1
ATOM 12677 C C . PHE D 1 316 ? 61.30000 18.49800 10.23700 1.000 36.73654 313 PHE J C 1
ATOM 12678 O O . PHE D 1 316 ? 61.26700 17.26700 10.20200 1.000 36.44249 313 PHE J O 1
ATOM 12686 N N . VAL D 1 317 ? 60.22200 19.27400 10.09500 1.000 37.42860 314 VAL J N 1
ATOM 12687 C CA . VAL D 1 317 ? 58.92500 18.73900 9.69900 1.000 41.48909 314 VAL J CA 1
ATOM 12688 C C . VAL D 1 317 ? 58.13100 19.84700 9.03000 1.000 34.32453 314 VAL J C 1
ATOM 12689 O O . VAL D 1 317 ? 58.25500 21.01900 9.38000 1.000 34.96805 314 VAL J O 1
ATOM 12693 N N . LEU D 1 318 ? 57.33600 19.47100 8.03600 1.000 38.96353 315 LEU J N 1
ATOM 12694 C CA . LEU D 1 318 ? 56.47400 20.41800 7.35300 1.000 38.57480 315 LEU J CA 1
ATOM 12695 C C . LEU D 1 318 ? 55.12000 20.48900 8.04300 1.000 40.81460 315 LEU J C 1
ATOM 12696 O O . LEU D 1 318 ? 54.75100 19.61100 8.82600 1.000 36.57080 315 LEU J O 1
ATOM 12701 N N . MET D 1 319 ? 54.36400 21.54000 7.72800 1.000 41.82731 316 MET J N 1
ATOM 12702 C CA . MET D 1 319 ? 53.02800 21.68900 8.29100 1.000 37.91598 316 MET J CA 1
ATOM 12703 C C . MET D 1 319 ? 52.20900 22.58700 7.37600 1.000 46.27569 316 MET J C 1
ATOM 12704 O O . MET D 1 319 ? 52.75600 23.41800 6.64600 1.000 47.10615 316 MET J O 1
ATOM 12709 N N . GLY D 1 320 ? 50.88700 22.41900 7.42500 1.000 43.48984 317 GLY J N 1
ATOM 12710 C CA . GLY D 1 320 ? 50.01000 23.28500 6.66500 1.000 34.03999 317 GLY J CA 1
ATOM 12711 C C . GLY D 1 320 ? 50.16500 23.06600 5.17700 1.000 37.66271 317 GLY J C 1
ATOM 12712 O O . GLY D 1 320 ? 50.61900 22.02700 4.72200 1.000 44.76546 317 GLY J O 1
ATOM 12713 N N . ASP D 1 321 ? 49.79400 24.08300 4.40100 1.000 46.41814 318 ASP J N 1
ATOM 12714 C CA . ASP D 1 321 ? 49.79600 23.97600 2.94600 1.000 46.63999 318 ASP J CA 1
ATOM 12715 C C . ASP D 1 321 ? 51.15100 23.55700 2.37700 1.000 50.22590 318 ASP J C 1
ATOM 12716 O O . ASP D 1 321 ? 51.23600 23.20200 1.19600 1.000 53.35156 318 ASP J O 1
ATOM 12721 N N . ALA D 1 322 ? 52.22300 23.61000 3.16000 1.000 46.40549 319 ALA J N 1
ATOM 12722 C CA . ALA D 1 322 ? 53.49400 23.15000 2.62100 1.000 50.03344 319 ALA J CA 1
ATOM 12723 C C . ALA D 1 322 ? 53.45100 21.65600 2.32400 1.000 51.43355 319 ALA J C 1
ATOM 12724 O O . ALA D 1 322 ? 54.12000 21.18700 1.39600 1.000 53.87692 319 ALA J O 1
ATOM 12726 N N . CYS D 1 323 ? 52.66000 20.89200 3.09000 1.000 47.03541 320 CYS J N 1
ATOM 12727 C CA . CYS D 1 323 ? 52.59200 19.44200 2.94100 1.000 50.04894 320 CYS J CA 1
ATOM 12728 C C . CYS D 1 323 ? 51.20700 18.89900 2.59500 1.000 56.96896 320 CYS J C 1
ATOM 12729 O O . CYS D 1 323 ? 51.11900 17.90100 1.87400 1.000 65.11445 320 CYS J O 1
ATOM 12732 N N . HIS D 1 324 ? 50.12800 19.51600 3.07600 1.000 51.89003 321 HIS J N 1
ATOM 12733 C CA . HIS D 1 324 ? 48.77400 19.02800 2.85500 1.000 46.56696 321 HIS J CA 1
ATOM 12734 C C . HIS D 1 324 ? 47.86700 20.16400 2.41500 1.000 54.66512 321 HIS J C 1
ATOM 12735 O O . HIS D 1 324 ? 46.79100 20.39300 2.98000 1.000 55.39545 321 HIS J O 1
ATOM 12742 N N . ALA D 1 325 ? 48.30600 20.90500 1.39500 1.000 56.92993 322 ALA J N 1
ATOM 12743 C CA . ALA D 1 325 ? 47.43500 21.85600 0.72200 1.000 56.92512 322 ALA J CA 1
ATOM 12744 C C . ALA D 1 325 ? 46.15100 21.17500 0.28900 1.000 61.08664 322 ALA J C 1
ATOM 12745 O O . ALA D 1 325 ? 46.17200 20.14800 -0.39800 1.000 59.24019 322 ALA J O 1
ATOM 12747 N N . THR D 1 326 ? 45.03400 21.75900 0.68800 1.000 63.47908 323 THR J N 1
ATOM 12748 C CA . THR D 1 326 ? 43.70600 21.26700 0.36500 1.000 62.49377 323 THR J CA 1
ATOM 12749 C C . THR D 1 326 ? 43.07800 22.21400 -0.65400 1.000 61.26868 323 THR J C 1
ATOM 12750 O O . THR D 1 326 ? 43.31100 23.42900 -0.61900 1.000 61.15163 323 THR J O 1
ATOM 12754 N N . LEU D 1 327 ? 42.33500 21.65100 -1.60000 1.000 62.28031 324 LEU J N 1
ATOM 12755 C CA . LEU D 1 327 ? 41.47500 22.49500 -2.40700 1.000 54.49231 324 LEU J CA 1
ATOM 12756 C C . LEU D 1 327 ? 40.33400 22.95500 -1.51400 1.000 56.47586 324 LEU J C 1
ATOM 12757 O O . LEU D 1 327 ? 39.98200 22.26000 -0.55200 1.000 58.99851 324 LEU J O 1
ATOM 12762 N N . PRO D 1 328 ? 39.76800 24.13200 -1.78400 1.000 55.30001 325 PRO J N 1
ATOM 12763 C CA . PRO D 1 328 ? 39.04700 24.88200 -0.74300 1.000 52.00277 325 PRO J CA 1
ATOM 12764 C C . PRO D 1 328 ? 37.61300 24.40500 -0.46800 1.000 46.37383 325 PRO J C 1
ATOM 12765 O O . PRO D 1 328 ? 36.93900 24.98600 0.40000 1.000 40.53999 325 PRO J O 1
ATOM 12769 N N . TYR D 1 329 ? 37.15100 23.32300 -1.11800 1.000 39.84721 326 TYR J N 1
ATOM 12770 C CA . TYR D 1 329 ? 35.72100 23.05600 -1.23300 1.000 38.40415 326 TYR J CA 1
ATOM 12771 C C . TYR D 1 329 ? 35.11100 22.64300 0.10100 1.000 37.68366 326 TYR J C 1
ATOM 12772 O O . TYR D 1 329 ? 33.97900 23.01400 0.42600 1.000 41.25190 326 TYR J O 1
ATOM 12781 N N . LEU D 1 330 ? 35.83100 21.89000 0.89700 1.000 42.62356 327 LEU J N 1
ATOM 12782 C CA . LEU D 1 330 ? 35.29100 21.52100 2.20700 1.000 37.14390 327 LEU J CA 1
ATOM 12783 C C . LEU D 1 330 ? 35.45800 22.60500 3.25300 1.000 34.18742 327 LEU J C 1
ATOM 12784 O O . LEU D 1 330 ? 35.04700 22.40900 4.39700 1.000 36.73897 327 LEU J O 1
ATOM 12789 N N . ALA D 1 331 ? 36.09700 23.71700 2.88900 1.000 30.58999 328 ALA J N 1
ATOM 12790 C CA . ALA D 1 331 ? 36.40500 24.84000 3.78700 1.000 26.29999 328 ALA J CA 1
ATOM 12791 C C . ALA D 1 331 ? 37.20100 24.44000 5.03600 1.000 25.05123 328 ALA J C 1
ATOM 12792 O O . ALA D 1 331 ? 36.89500 24.87600 6.14200 1.000 28.66806 328 ALA J O 1
ATOM 12794 N N . GLN D 1 332 ? 38.29900 23.68700 4.84600 1.000 30.81594 329 GLN J N 1
ATOM 12795 C CA . GLN D 1 332 ? 39.12200 23.24800 5.97000 1.000 33.02014 329 GLN J CA 1
ATOM 12796 C C . GLN D 1 332 ? 40.61700 23.57800 5.87600 1.000 37.95378 329 GLN J C 1
ATOM 12797 O O . GLN D 1 332 ? 41.38500 23.09000 6.72200 1.000 38.52747 329 GLN J O 1
ATOM 12803 N N . GLY D 1 333 ? 41.06500 24.36800 4.89300 1.000 29.19169 330 GLY J N 1
ATOM 12804 C CA . GLY D 1 333 ? 42.48800 24.65100 4.79000 1.000 26.05281 330 GLY J CA 1
ATOM 12805 C C . GLY D 1 333 ? 43.12000 25.16500 6.07700 1.000 31.60399 330 GLY J C 1
ATOM 12806 O O . GLY D 1 333 ? 43.99300 24.52900 6.71300 1.000 37.56874 330 GLY J O 1
ATOM 12807 N N . ALA D 1 334 ? 42.65400 26.35900 6.44800 1.000 31.38634 331 ALA J N 1
ATOM 12808 C CA . ALA D 1 334 ? 43.06300 27.02300 7.67500 1.000 21.60877 331 ALA J CA 1
ATOM 12809 C C . ALA D 1 334 ? 42.67900 26.22300 8.90600 1.000 27.47428 331 ALA J C 1
ATOM 12810 O O . ALA D 1 334 ? 43.41000 26.22800 9.90300 1.000 31.20268 331 ALA J O 1
ATOM 12812 N N . ALA D 1 335 ? 41.53400 25.53100 8.86700 1.000 37.90542 332 ALA J N 1
ATOM 12813 C CA . ALA D 1 335 ? 41.16700 24.63100 9.96500 1.000 37.87988 332 ALA J CA 1
ATOM 12814 C C . ALA D 1 335 ? 42.28300 23.63300 10.28500 1.000 36.22603 332 ALA J C 1
ATOM 12815 O O . ALA D 1 335 ? 42.75700 23.54400 11.42700 1.000 37.47074 332 ALA J O 1
ATOM 12817 N N . ILE D 1 336 ? 42.69300 22.83300 9.29800 1.000 34.61885 333 ILE J N 1
ATOM 12818 C CA . ILE D 1 336 ? 43.62700 21.77500 9.65000 1.000 31.16707 333 ILE J CA 1
ATOM 12819 C C . ILE D 1 336 ? 45.04000 22.30600 9.82800 1.000 34.33320 333 ILE J C 1
ATOM 12820 O O . ILE D 1 336 ? 45.83700 21.67600 10.52500 1.000 41.58733 333 ILE J O 1
ATOM 12825 N N . ALA D 1 337 ? 45.37300 23.47900 9.28000 1.000 38.49725 334 ALA J N 1
ATOM 12826 C CA . ALA D 1 337 ? 46.61400 24.13500 9.70600 1.000 33.00999 334 ALA J CA 1
ATOM 12827 C C . ALA D 1 337 ? 46.59500 24.45200 11.20600 1.000 32.05970 334 ALA J C 1
ATOM 12828 O O . ALA D 1 337 ? 47.54800 24.15100 11.93500 1.000 38.99541 334 ALA J O 1
ATOM 12830 N N . VAL D 1 338 ? 45.53400 25.10100 11.67700 1.000 39.48786 335 VAL J N 1
ATOM 12831 C CA . VAL D 1 338 ? 45.39700 25.36300 13.10900 1.000 42.51725 335 VAL J CA 1
ATOM 12832 C C . VAL D 1 338 ? 45.52200 24.06500 13.90700 1.000 37.00260 335 VAL J C 1
ATOM 12833 O O . VAL D 1 338 ? 46.18600 24.02200 14.95600 1.000 32.73186 335 VAL J O 1
ATOM 12837 N N . GLU D 1 339 ? 44.85800 22.99600 13.44600 1.000 35.38900 336 GLU J N 1
ATOM 12838 C CA . GLU D 1 339 ? 44.99700 21.71800 14.14300 1.000 41.13856 336 GLU J CA 1
ATOM 12839 C C . GLU D 1 339 ? 46.45700 21.29200 14.18000 1.000 37.94397 336 GLU J C 1
ATOM 12840 O O . GLU D 1 339 ? 46.95500 20.83000 15.21100 1.000 36.49528 336 GLU J O 1
ATOM 12846 N N . ASP D 1 340 ? 47.14800 21.40100 13.04200 1.000 36.01305 337 ASP J N 1
ATOM 12847 C CA . ASP D 1 340 ? 48.56900 21.08200 13.01000 1.000 35.40114 337 ASP J CA 1
ATOM 12848 C C . ASP D 1 340 ? 49.29900 21.77700 14.15500 1.000 35.02764 337 ASP J C 1
ATOM 12849 O O . ASP D 1 340 ? 50.04500 21.13300 14.90700 1.000 37.09422 337 ASP J O 1
ATOM 12854 N N . GLY D 1 341 ? 49.09100 23.09300 14.29700 1.000 35.53359 338 GLY J N 1
ATOM 12855 C CA . GLY D 1 341 ? 49.72300 23.81200 15.38600 1.000 31.16566 338 GLY J CA 1
ATOM 12856 C C . GLY D 1 341 ? 49.36000 23.27800 16.75500 1.000 29.99583 338 GLY J C 1
ATOM 12857 O O . GLY D 1 341 ? 50.23200 23.06400 17.59100 1.000 29.39900 338 GLY J O 1
ATOM 12858 N N . ALA D 1 342 ? 48.06900 23.07100 17.00200 1.000 37.77561 339 ALA J N 1
ATOM 12859 C CA . ALA D 1 342 ? 47.64300 22.59000 18.31300 1.000 33.53485 339 ALA J CA 1
ATOM 12860 C C . ALA D 1 342 ? 48.31700 21.26900 18.64100 1.000 33.94087 339 ALA J C 1
ATOM 12861 O O . ALA D 1 342 ? 48.81100 21.07700 19.76100 1.000 39.64353 339 ALA J O 1
ATOM 12863 N N . ALA D 1 343 ? 48.32400 20.33700 17.68600 1.000 28.23293 340 ALA J N 1
ATOM 12864 C CA . ALA D 1 343 ? 48.97400 19.04900 17.93100 1.000 36.38205 340 ALA J CA 1
ATOM 12865 C C . ALA D 1 343 ? 50.46500 19.24000 18.21400 1.000 37.31670 340 ALA J C 1
ATOM 12866 O O . ALA D 1 343 ? 51.00200 18.68800 19.18300 1.000 38.07717 340 ALA J O 1
ATOM 12868 N N . LEU D 1 344 ? 51.16000 20.00100 17.37500 1.000 32.40262 341 LEU J N 1
ATOM 12869 C CA . LEU D 1 344 ? 52.53700 20.33000 17.71700 1.000 32.97469 341 LEU J CA 1
ATOM 12870 C C . LEU D 1 344 ? 52.64600 20.84800 19.14400 1.000 35.60741 341 LEU J C 1
ATOM 12871 O O . LEU D 1 344 ? 53.55100 20.44400 19.88400 1.000 38.04160 341 LEU J O 1
ATOM 12876 N N . GLY D 1 345 ? 51.75500 21.75000 19.54900 1.000 33.14134 342 GLY J N 1
ATOM 12877 C CA . GLY D 1 345 ? 51.89600 22.33100 20.87000 1.000 33.84375 342 GLY J CA 1
ATOM 12878 C C . GLY D 1 345 ? 51.73800 21.27300 21.94000 1.000 34.24386 342 GLY J C 1
ATOM 12879 O O . GLY D 1 345 ? 52.57600 21.13100 22.84000 1.000 28.84456 342 GLY J O 1
ATOM 12880 N N . THR D 1 346 ? 50.69700 20.46900 21.80600 1.000 33.44486 343 THR J N 1
ATOM 12881 C CA . THR D 1 346 ? 50.40100 19.46700 22.81000 1.000 39.04185 343 THR J CA 1
ATOM 12882 C C . THR D 1 346 ? 51.50500 18.42500 22.87500 1.000 35.82320 343 THR J C 1
ATOM 12883 O O . THR D 1 346 ? 51.89800 17.98200 23.96200 1.000 34.10707 343 THR J O 1
ATOM 12887 N N . LEU D 1 347 ? 52.04200 18.04400 21.72400 1.000 27.27313 344 LEU J N 1
ATOM 12888 C CA . LEU D 1 347 ? 53.12300 17.06600 21.73200 1.000 37.02387 344 LEU J CA 1
ATOM 12889 C C . LEU D 1 347 ? 54.40100 17.67300 22.31400 1.000 39.82300 344 LEU J C 1
ATOM 12890 O O . LEU D 1 347 ? 55.06700 17.04800 23.14700 1.000 33.03532 344 LEU J O 1
ATOM 12895 N N . PHE D 1 348 ? 54.72900 18.91400 21.93000 1.000 38.94344 345 PHE J N 1
ATOM 12896 C CA . PHE D 1 348 ? 55.95400 19.54800 22.40900 1.000 34.52485 345 PHE J CA 1
ATOM 12897 C C . PHE D 1 348 ? 55.90400 19.79600 23.89300 1.000 33.14845 345 PHE J C 1
ATOM 12898 O O . PHE D 1 348 ? 56.95300 19.96700 24.51900 1.000 40.89030 345 PHE J O 1
ATOM 12906 N N . ALA D 1 349 ? 54.71400 19.84500 24.47800 1.000 34.02734 346 ALA J N 1
ATOM 12907 C CA . ALA D 1 349 ? 54.71000 20.10500 25.91100 1.000 32.95906 346 ALA J CA 1
ATOM 12908 C C . ALA D 1 349 ? 55.28200 18.91500 26.68400 1.000 34.01835 346 ALA J C 1
ATOM 12909 O O . ALA D 1 349 ? 55.82100 19.09900 27.77900 1.000 33.21825 346 ALA J O 1
ATOM 12911 N N . HIS D 1 350 ? 55.25400 17.71000 26.09400 1.000 32.52735 347 HIS J N 1
ATOM 12912 C CA . HIS D 1 350 ? 55.84800 16.50800 26.67600 1.000 33.02935 347 HIS J CA 1
ATOM 12913 C C . HIS D 1 350 ? 57.34900 16.35500 26.39100 1.000 41.05875 347 HIS J C 1
ATOM 12914 O O . HIS D 1 350 ? 58.00700 15.47600 26.97800 1.000 38.73170 347 HIS J O 1
ATOM 12921 N N . ALA D 1 351 ? 57.90800 17.18400 25.51500 1.000 34.66561 348 ALA J N 1
ATOM 12922 C CA . ALA D 1 351 ? 59.30900 17.08700 25.13500 1.000 36.47536 348 ALA J CA 1
ATOM 12923 C C . ALA D 1 351 ? 60.16000 17.77400 26.21100 1.000 45.25446 348 ALA J C 1
ATOM 12924 O O . ALA D 1 351 ? 60.71500 18.86700 26.04100 1.000 49.58132 348 ALA J O 1
ATOM 12926 N N . THR D 1 352 ? 60.26400 17.10400 27.35000 1.000 44.07672 349 THR J N 1
ATOM 12927 C CA . THR D 1 352 ? 60.95300 17.63200 28.51300 1.000 42.79182 349 THR J CA 1
ATOM 12928 C C . THR D 1 352 ? 62.42400 17.26400 28.53400 1.000 49.34657 349 THR J C 1
ATOM 12929 O O . THR D 1 352 ? 63.06600 17.42700 29.57400 1.000 50.54829 349 THR J O 1
ATOM 12933 N N . HIS D 1 353 ? 62.96000 16.74700 27.42200 1.000 49.93644 350 HIS J N 1
ATOM 12934 C CA . HIS D 1 353 ? 64.32400 16.26700 27.28600 1.000 41.11655 350 HIS J CA 1
ATOM 12935 C C . HIS D 1 353 ? 64.57500 16.23700 25.79800 1.000 40.36537 350 HIS J C 1
ATOM 12936 O O . HIS D 1 353 ? 63.67800 15.82000 25.05100 1.000 51.07802 350 HIS J O 1
ATOM 12943 N N . PRO D 1 354 ? 65.74400 16.67400 25.33700 1.000 37.85635 351 PRO J N 1
ATOM 12944 C CA . PRO D 1 354 ? 65.94800 16.78900 23.89500 1.000 30.40114 351 PRO J CA 1
ATOM 12945 C C . PRO D 1 354 ? 65.78100 15.47700 23.18000 1.000 39.12519 351 PRO J C 1
ATOM 12946 O O . PRO D 1 354 ? 65.27400 15.48100 22.05600 1.000 40.12414 351 PRO J O 1
ATOM 12950 N N . SER D 1 355 ? 66.17900 14.34300 23.77900 1.000 40.70986 352 SER J N 1
ATOM 12951 C CA . SER D 1 355 ? 66.10700 13.07300 23.05700 1.000 37.05815 352 SER J CA 1
ATOM 12952 C C . SER D 1 355 ? 64.66500 12.69000 22.71800 1.000 37.47728 352 SER J C 1
ATOM 12953 O O . SER D 1 355 ? 64.44300 11.87300 21.81600 1.000 35.31641 352 SER J O 1
ATOM 12956 N N . LEU D 1 356 ? 63.67800 13.27500 23.41700 1.000 39.10147 353 LEU J N 1
ATOM 12957 C CA . LEU D 1 356 ? 62.26600 13.03300 23.10700 1.000 40.25669 353 LEU J CA 1
ATOM 12958 C C . LEU D 1 356 ? 61.81000 13.75300 21.84500 1.000 38.05379 353 LEU J C 1
ATOM 12959 O O . LEU D 1 356 ? 60.85900 13.31600 21.18400 1.000 33.79261 353 LEU J O 1
ATOM 12964 N N . VAL D 1 357 ? 62.46800 14.85200 21.49200 1.000 41.94989 354 VAL J N 1
ATOM 12965 C CA . VAL D 1 357 ? 61.95500 15.67200 20.39200 1.000 38.09976 354 VAL J CA 1
ATOM 12966 C C . VAL D 1 357 ? 61.78300 14.88600 19.11100 1.000 34.45733 354 VAL J C 1
ATOM 12967 O O . VAL D 1 357 ? 60.65000 14.80000 18.61600 1.000 34.09557 354 VAL J O 1
ATOM 12971 N N . PRO D 1 358 ? 62.79800 14.22900 18.55300 1.000 36.07331 355 PRO J N 1
ATOM 12972 C CA . PRO D 1 358 ? 62.57900 13.52200 17.28400 1.000 42.13530 355 PRO J CA 1
ATOM 12973 C C . PRO D 1 358 ? 61.40200 12.55600 17.32200 1.000 45.84822 355 PRO J C 1
ATOM 12974 O O . PRO D 1 358 ? 60.81300 12.26800 16.27500 1.000 44.23164 355 PRO J O 1
ATOM 12978 N N . ASP D 1 359 ? 61.00900 12.06300 18.49600 1.000 41.02721 356 ASP J N 1
ATOM 12979 C CA . ASP D 1 359 ? 59.89000 11.13100 18.51500 1.000 41.33723 356 ASP J CA 1
ATOM 12980 C C . ASP D 1 359 ? 58.54800 11.84500 18.53200 1.000 38.02871 356 ASP J C 1
ATOM 12981 O O . ASP D 1 359 ? 57.58500 11.34100 17.93400 1.000 40.23699 356 ASP J O 1
ATOM 12986 N N . VAL D 1 360 ? 58.44200 12.99300 19.21000 1.000 39.53358 357 VAL J N 1
ATOM 12987 C CA . VAL D 1 360 ? 57.21700 13.77000 19.07900 1.000 32.86197 357 VAL J CA 1
ATOM 12988 C C . VAL D 1 360 ? 56.99700 14.11900 17.61400 1.000 36.34803 357 VAL J C 1
ATOM 12989 O O . VAL D 1 360 ? 55.92800 13.85900 17.05700 1.000 42.12458 357 VAL J O 1
ATOM 12993 N N . LEU D 1 361 ? 58.01900 14.66500 16.94600 1.000 30.35270 358 LEU J N 1
ATOM 12994 C CA . LEU D 1 361 ? 57.86400 14.90500 15.51900 1.000 30.63522 358 LEU J CA 1
ATOM 12995 C C . LEU D 1 361 ? 57.42200 13.65500 14.77900 1.000 39.08939 358 LEU J C 1
ATOM 12996 O O . LEU D 1 361 ? 56.73600 13.75900 13.76200 1.000 41.43488 358 LEU J O 1
ATOM 13001 N N . THR D 1 362 ? 57.80000 12.46500 15.24900 1.000 37.71238 359 THR J N 1
ATOM 13002 C CA . THR D 1 362 ? 57.34200 11.27400 14.54100 1.000 35.99762 359 THR J CA 1
ATOM 13003 C C . THR D 1 362 ? 55.85300 11.02500 14.77800 1.000 32.22831 359 THR J C 1
ATOM 13004 O O . THR D 1 362 ? 55.15100 10.53500 13.88500 1.000 34.55991 359 THR J O 1
ATOM 13008 N N . ILE D 1 363 ? 55.36000 11.33500 15.97800 1.000 30.08131 360 ILE J N 1
ATOM 13009 C CA . ILE D 1 363 ? 53.95200 11.12700 16.30200 1.000 39.04282 360 ILE J CA 1
ATOM 13010 C C . ILE D 1 363 ? 53.08700 12.13100 15.55600 1.000 38.90946 360 ILE J C 1
ATOM 13011 O O . ILE D 1 363 ? 52.10000 11.77000 14.89400 1.000 32.43793 360 ILE J O 1
ATOM 13016 N N . TYR D 1 364 ? 53.46700 13.40600 15.64400 1.000 35.98528 361 TYR J N 1
ATOM 13017 C CA . TYR D 1 364 ? 52.79800 14.46400 14.90600 1.000 32.74185 361 TYR J CA 1
ATOM 13018 C C . TYR D 1 364 ? 52.54000 14.08700 13.45100 1.000 32.87948 361 TYR J C 1
ATOM 13019 O O . TYR D 1 364 ? 51.43100 14.27200 12.94200 1.000 39.27002 361 TYR J O 1
ATOM 13028 N N . GLU D 1 365 ? 53.54400 13.56900 12.74800 1.000 33.93945 362 GLU J N 1
ATOM 13029 C CA . GLU D 1 365 ? 53.30700 13.25400 11.33900 1.000 37.53488 362 GLU J CA 1
ATOM 13030 C C . GLU D 1 365 ? 52.26400 12.14800 11.18400 1.000 36.05676 362 GLU J C 1
ATOM 13031 O O . GLU D 1 365 ? 51.44100 12.17700 10.25400 1.000 31.46110 362 GLU J O 1
ATOM 13037 N N . GLN D 1 366 ? 52.30800 11.13900 12.06500 1.000 37.17108 363 GLN J N 1
ATOM 13038 C CA . GLN D 1 366 ? 51.38300 10.02200 11.93100 1.000 34.45445 363 GLN J CA 1
ATOM 13039 C C . GLN D 1 366 ? 49.95200 10.48700 12.15600 1.000 41.38516 363 GLN J C 1
ATOM 13040 O O . GLN D 1 366 ? 49.09700 10.31500 11.28100 1.000 42.19357 363 GLN J O 1
ATOM 13046 N N . ILE D 1 367 ? 49.67400 11.13300 13.29900 1.000 39.00527 364 ILE J N 1
ATOM 13047 C CA . ILE D 1 367 ? 48.29200 11.50400 13.59100 1.000 27.76009 364 ILE J CA 1
ATOM 13048 C C . ILE D 1 367 ? 47.80100 12.55400 12.61200 1.000 35.57104 364 ILE J C 1
ATOM 13049 O O . ILE D 1 367 ? 46.63300 12.53500 12.21800 1.000 46.53184 364 ILE J O 1
ATOM 13054 N N . ARG D 1 368 ? 48.67200 13.46900 12.18000 1.000 34.48880 365 ARG J N 1
ATOM 13055 C CA . ARG D 1 368 ? 48.18900 14.53300 11.30900 1.000 36.99099 365 ARG J CA 1
ATOM 13056 C C . ARG D 1 368 ? 48.06100 14.06900 9.86500 1.000 39.13995 365 ARG J C 1
ATOM 13057 O O . ARG D 1 368 ? 47.06600 14.38800 9.19300 1.000 36.75248 365 ARG J O 1
ATOM 13065 N N . LYS D 1 369 ? 49.01300 13.26900 9.37800 1.000 43.39618 366 LYS J N 1
ATOM 13066 C CA . LYS D 1 369 ? 48.92500 12.80700 7.99200 1.000 40.38182 366 LYS J CA 1
ATOM 13067 C C . LYS D 1 369 ? 47.61600 12.08600 7.73600 1.000 41.00926 366 LYS J C 1
ATOM 13068 O O . LYS D 1 369 ? 46.84200 12.51600 6.87800 1.000 49.41582 366 LYS J O 1
ATOM 13074 N N . SER D 1 370 ? 47.32300 11.01400 8.47900 1.000 38.58157 367 SER J N 1
ATOM 13075 C CA . SER D 1 370 ? 45.99600 10.41100 8.34300 1.000 42.22352 367 SER J CA 1
ATOM 13076 C C . SER D 1 370 ? 44.92000 11.49000 8.28200 1.000 42.78117 367 SER J C 1
ATOM 13077 O O . SER D 1 370 ? 44.25100 11.63400 7.24400 1.000 45.01281 367 SER J O 1
ATOM 13080 N N . ARG D 1 371 ? 44.75300 12.28600 9.36000 1.000 37.40834 368 ARG J N 1
ATOM 13081 C CA . ARG D 1 371 ? 43.69100 13.29500 9.31400 1.000 37.64573 368 ARG J CA 1
ATOM 13082 C C . ARG D 1 371 ? 43.68700 14.03600 7.97300 1.000 42.13068 368 ARG J C 1
ATOM 13083 O O . ARG D 1 371 ? 42.72200 13.92000 7.20500 1.000 44.36969 368 ARG J O 1
ATOM 13091 N N . THR D 1 372 ? 44.79000 14.71400 7.61800 1.000 42.66870 369 THR J N 1
ATOM 13092 C CA . THR D 1 372 ? 44.74300 15.55500 6.41600 1.000 43.91678 369 THR J CA 1
ATOM 13093 C C . THR D 1 372 ? 44.37500 14.75300 5.15400 1.000 36.73092 369 THR J C 1
ATOM 13094 O O . THR D 1 372 ? 43.57700 15.22400 4.33800 1.000 39.25326 369 THR J O 1
ATOM 13098 N N . THR D 1 373 ? 44.88900 13.52300 4.99000 1.000 36.27607 370 THR J N 1
ATOM 13099 C CA . THR D 1 373 ? 44.52300 12.74400 3.79900 1.000 44.26239 370 THR J CA 1
ATOM 13100 C C . THR D 1 373 ? 43.00800 12.65400 3.63500 1.000 46.38649 370 THR J C 1
ATOM 13101 O O . THR D 1 373 ? 42.47200 12.96200 2.55600 1.000 41.70631 370 THR J O 1
ATOM 13105 N N . ARG D 1 374 ? 42.29500 12.23800 4.69900 1.000 44.14629 371 ARG J N 1
ATOM 13106 C CA . ARG D 1 374 ? 40.84100 12.12900 4.60200 1.000 43.76570 371 ARG J CA 1
ATOM 13107 C C . ARG D 1 374 ? 40.22500 13.46300 4.19900 1.000 41.17188 371 ARG J C 1
ATOM 13108 O O . ARG D 1 374 ? 39.49800 13.53000 3.19900 1.000 47.08402 371 ARG J O 1
ATOM 13116 N N . VAL D 1 375 ? 40.54600 14.54600 4.92200 1.000 35.54632 372 VAL J N 1
ATOM 13117 C CA . VAL D 1 375 ? 40.00500 15.85100 4.55300 1.000 36.38326 372 VAL J CA 1
ATOM 13118 C C . VAL D 1 375 ? 40.31500 16.15800 3.08600 1.000 40.68646 372 VAL J C 1
ATOM 13119 O O . VAL D 1 375 ? 39.41900 16.52000 2.30500 1.000 47.09771 372 VAL J O 1
ATOM 13123 N N . VAL D 1 376 ? 41.55100 15.90200 2.65800 1.000 38.87844 373 VAL J N 1
ATOM 13124 C CA . VAL D 1 376 ? 41.87900 16.14200 1.26100 1.000 42.56535 373 VAL J CA 1
ATOM 13125 C C . VAL D 1 376 ? 40.95500 15.34200 0.33300 1.000 42.49756 373 VAL J C 1
ATOM 13126 O O . VAL D 1 376 ? 40.32600 15.92800 -0.56000 1.000 45.55999 373 VAL J O 1
ATOM 13130 N N . ARG D 1 377 ? 40.80500 14.01400 0.54900 1.000 46.06307 374 ARG J N 1
ATOM 13131 C CA . ARG D 1 377 ? 39.78800 13.25500 -0.20200 1.000 49.31760 374 ARG J CA 1
ATOM 13132 C C . ARG D 1 377 ? 38.43100 13.93700 -0.12700 1.000 50.25176 374 ARG J C 1
ATOM 13133 O O . ARG D 1 377 ? 37.88600 14.34600 -1.16600 1.000 53.38224 374 ARG J O 1
ATOM 13141 N N . GLY D 1 378 ? 37.88500 14.10100 1.09200 1.000 46.18414 375 GLY J N 1
ATOM 13142 C CA . GLY D 1 378 ? 36.63200 14.83500 1.23800 1.000 46.23382 375 GLY J CA 1
ATOM 13143 C C . GLY D 1 378 ? 36.53800 16.03400 0.31700 1.000 48.08440 375 GLY J C 1
ATOM 13144 O O . GLY D 1 378 ? 35.59600 16.14800 -0.47400 1.000 54.95246 375 GLY J O 1
ATOM 13145 N N . SER D 1 379 ? 37.56000 16.89600 0.34700 1.000 46.83545 376 SER J N 1
ATOM 13146 C CA . SER D 1 379 ? 37.52000 18.12200 -0.44300 1.000 47.27607 376 SER J CA 1
ATOM 13147 C C . SER D 1 379 ? 37.28000 17.81200 -1.90600 1.000 44.71212 376 SER J C 1
ATOM 13148 O O . SER D 1 379 ? 36.33700 18.32700 -2.52400 1.000 39.77611 376 SER J O 1
ATOM 13151 N N . THR D 1 380 ? 38.11500 16.94800 -2.46500 1.000 46.40187 377 THR J N 1
ATOM 13152 C CA . THR D 1 380 ? 37.96700 16.54000 -3.85800 1.000 53.03479 377 THR J CA 1
ATOM 13153 C C . THR D 1 380 ? 36.54300 16.03400 -4.15100 1.000 52.48451 377 THR J C 1
ATOM 13154 O O . THR D 1 380 ? 35.91600 16.47000 -5.13400 1.000 51.43992 377 THR J O 1
ATOM 13158 N N . LYS D 1 381 ? 35.98200 15.17200 -3.27400 1.000 41.29192 378 LYS J N 1
ATOM 13159 C CA . LYS D 1 381 ? 34.59000 14.72500 -3.45100 1.000 42.00891 378 LYS J CA 1
ATOM 13160 C C . LYS D 1 381 ? 33.63100 15.91400 -3.54100 1.000 39.74070 378 LYS J C 1
ATOM 13161 O O . LYS D 1 381 ? 32.82400 15.99200 -4.47400 1.000 41.77421 378 LYS J O 1
ATOM 13167 N N . GLN D 1 382 ? 33.74000 16.88500 -2.64800 1.000 41.48999 379 GLN J N 1
ATOM 13168 C CA . GLN D 1 382 ? 32.87500 18.08800 -2.73000 1.000 40.95521 379 GLN J CA 1
ATOM 13169 C C . GLN D 1 382 ? 33.03400 18.75900 -4.09200 1.000 41.30659 379 GLN J C 1
ATOM 13170 O O . GLN D 1 382 ? 32.02300 19.11500 -4.67400 1.000 44.56517 379 GLN J O 1
ATOM 13176 N N . ARG D 1 383 ? 34.25600 18.92300 -4.58300 1.000 42.76179 380 ARG J N 1
ATOM 13177 C CA . ARG D 1 383 ? 34.38800 19.48700 -5.92300 1.000 47.57656 380 ARG J CA 1
ATOM 13178 C C . ARG D 1 383 ? 33.57700 18.69000 -6.94300 1.000 47.31238 380 ARG J C 1
ATOM 13179 O O . ARG D 1 383 ? 32.73900 19.25900 -7.65500 1.000 46.28487 380 ARG J O 1
ATOM 13187 N N . ASP D 1 384 ? 33.79700 17.36900 -7.01300 1.000 49.86782 381 ASP J N 1
ATOM 13188 C CA . ASP D 1 384 ? 33.12900 16.56100 -8.03800 1.000 56.78483 381 ASP J CA 1
ATOM 13189 C C . ASP D 1 384 ? 31.62300 16.71800 -7.95100 1.000 44.73103 381 ASP J C 1
ATOM 13190 O O . ASP D 1 384 ? 30.94300 16.79500 -8.97900 1.000 43.75926 381 ASP J O 1
ATOM 13195 N N . ILE D 1 385 ? 31.10000 16.81200 -6.73000 1.000 45.31444 382 ILE J N 1
ATOM 13196 C CA . ILE D 1 385 ? 29.68100 17.06200 -6.52800 1.000 40.54398 382 ILE J CA 1
ATOM 13197 C C . ILE D 1 385 ? 29.28600 18.45100 -7.00700 1.000 45.50778 382 ILE J C 1
ATOM 13198 O O . ILE D 1 385 ? 28.26100 18.61900 -7.67000 1.000 52.07206 382 ILE J O 1
ATOM 13203 N N . PHE D 1 386 ? 30.03600 19.48200 -6.61600 1.000 42.27319 383 PHE J N 1
ATOM 13204 C CA . PHE D 1 386 ? 29.61400 20.83700 -6.94600 1.000 37.20298 383 PHE J CA 1
ATOM 13205 C C . PHE D 1 386 ? 29.60700 21.05900 -8.45300 1.000 38.21608 383 PHE J C 1
ATOM 13206 O O . PHE D 1 386 ? 28.76300 21.79000 -8.97900 1.000 47.40827 383 PHE J O 1
ATOM 13214 N N . HIS D 1 387 ? 30.52500 20.44200 -9.17400 1.000 39.08148 384 HIS J N 1
ATOM 13215 C CA . HIS D 1 387 ? 30.73200 20.82800 -10.56700 1.000 46.40682 384 HIS J CA 1
ATOM 13216 C C . HIS D 1 387 ? 30.09900 19.85100 -11.56000 1.000 43.50706 384 HIS J C 1
ATOM 13217 O O . HIS D 1 387 ? 30.44900 19.86100 -12.74600 1.000 43.62216 384 HIS J O 1
ATOM 13224 N N . MET D 1 388 ? 29.14500 19.02800 -11.10900 1.000 40.66245 385 MET J N 1
ATOM 13225 C CA . MET D 1 388 ? 28.50500 18.09200 -12.02700 1.000 41.31166 385 MET J CA 1
ATOM 13226 C C . MET D 1 388 ? 27.85000 18.88300 -13.14900 1.000 47.13074 385 MET J C 1
ATOM 13227 O O . MET D 1 388 ? 27.24300 19.94200 -12.89300 1.000 48.51263 385 MET J O 1
ATOM 13232 N N . PRO D 1 389 ? 27.98900 18.44200 -14.38600 1.000 45.12293 386 PRO J N 1
ATOM 13233 C CA . PRO D 1 389 ? 27.24400 19.04800 -15.48800 1.000 39.80561 386 PRO J CA 1
ATOM 13234 C C . PRO D 1 389 ? 25.81200 18.52300 -15.49200 1.000 46.31185 386 PRO J C 1
ATOM 13235 O O . PRO D 1 389 ? 25.45800 17.58600 -14.76200 1.000 46.05895 386 PRO J O 1
ATOM 13239 N N . ASP D 1 390 ? 24.98200 19.13900 -16.34000 1.000 47.97379 387 ASP J N 1
ATOM 13240 C CA . ASP D 1 390 ? 23.58600 18.72000 -16.43300 1.000 43.76192 387 ASP J CA 1
ATOM 13241 C C . ASP D 1 390 ? 23.51100 17.36100 -17.12300 1.000 52.49608 387 ASP J C 1
ATOM 13242 O O . ASP D 1 390 ? 24.10800 17.15700 -18.18300 1.000 57.26201 387 ASP J O 1
ATOM 13247 N N . GLY D 1 391 ? 22.79400 16.43000 -16.51000 1.000 47.50787 388 GLY J N 1
ATOM 13248 C CA . GLY D 1 391 ? 22.72000 15.07100 -16.97600 1.000 39.51893 388 GLY J CA 1
ATOM 13249 C C . GLY D 1 391 ? 22.05900 14.18400 -15.94600 1.000 45.52056 388 GLY J C 1
ATOM 13250 O O . GLY D 1 391 ? 21.63500 14.63000 -14.86000 1.000 45.23432 388 GLY J O 1
ATOM 13251 N N . PRO D 1 392 ? 21.95800 12.89500 -16.27600 1.000 49.79079 389 PRO J N 1
ATOM 13252 C CA . PRO D 1 392 ? 21.28300 11.96800 -15.35500 1.000 48.99399 389 PRO J CA 1
ATOM 13253 C C . PRO D 1 392 ? 21.93200 11.91700 -13.97700 1.000 52.25547 389 PRO J C 1
ATOM 13254 O O . PRO D 1 392 ? 21.21500 11.82700 -12.97300 1.000 50.29199 389 PRO J O 1
ATOM 13258 N N . ARG D 1 393 ? 23.26700 12.01400 -13.89400 1.000 47.96766 390 ARG J N 1
ATOM 13259 C CA . ARG D 1 393 ? 23.91700 11.98400 -12.59000 1.000 50.64436 390 ARG J CA 1
ATOM 13260 C C . ARG D 1 393 ? 23.54300 13.19100 -11.76300 1.000 52.63026 390 ARG J C 1
ATOM 13261 O O . ARG D 1 393 ? 23.26300 13.06500 -10.56000 1.000 54.72722 390 ARG J O 1
ATOM 13269 N N . GLN D 1 394 ? 23.60300 14.37600 -12.36300 1.000 47.19525 391 GLN J N 1
ATOM 13270 C CA . GLN D 1 394 ? 23.22600 15.56000 -11.60400 1.000 47.18999 391 GLN J CA 1
ATOM 13271 C C . GLN D 1 394 ? 21.80400 15.43000 -11.09200 1.000 48.34990 391 GLN J C 1
ATOM 13272 O O . GLN D 1 394 ? 21.53100 15.66900 -9.90500 1.000 43.99711 391 GLN J O 1
ATOM 13278 N N . ARG D 1 395 ? 20.88900 15.02400 -11.96200 1.000 47.68246 392 ARG J N 1
ATOM 13279 C CA . ARG D 1 395 ? 19.52100 14.85100 -11.49900 1.000 43.90292 392 ARG J CA 1
ATOM 13280 C C . ARG D 1 395 ? 19.47000 13.88300 -10.32700 1.000 45.45741 392 ARG J C 1
ATOM 13281 O O . ARG D 1 395 ? 18.72000 14.10900 -9.36700 1.000 49.60944 392 ARG J O 1
ATOM 13289 N N . GLU D 1 396 ? 20.30100 12.83100 -10.35400 1.000 45.73113 393 GLU J N 1
ATOM 13290 C CA . GLU D 1 396 ? 20.22900 11.83200 -9.29000 1.000 45.24518 393 GLU J CA 1
ATOM 13291 C C . GLU D 1 396 ? 20.77600 12.37900 -7.96600 1.000 49.37949 393 GLU J C 1
ATOM 13292 O O . GLU D 1 396 ? 20.25400 12.04100 -6.89100 1.000 43.00100 393 GLU J O 1
ATOM 13298 N N . ARG D 1 397 ? 21.79700 13.22600 -8.05100 1.000 47.44631 394 ARG J N 1
ATOM 13299 C CA . ARG D 1 397 ? 22.36200 13.86800 -6.87200 1.000 44.74508 394 ARG J CA 1
ATOM 13300 C C . ARG D 1 397 ? 21.34300 14.81300 -6.24500 1.000 47.21065 394 ARG J C 1
ATOM 13301 O O . ARG D 1 397 ? 21.15200 14.81700 -5.02900 1.000 39.52104 394 ARG J O 1
ATOM 13309 N N . ASP D 1 398 ? 20.68900 15.61300 -7.08300 1.000 45.15734 395 ASP J N 1
ATOM 13310 C CA . ASP D 1 398 ? 19.66400 16.53100 -6.61100 1.000 40.30679 395 ASP J CA 1
ATOM 13311 C C . ASP D 1 398 ? 18.52200 15.74800 -5.98300 1.000 48.60353 395 ASP J C 1
ATOM 13312 O O . ASP D 1 398 ? 18.02300 16.12200 -4.90500 1.000 54.03312 395 ASP J O 1
ATOM 13317 N N . ARG D 1 399 ? 18.11800 14.63200 -6.62400 1.000 48.70225 396 ARG J N 1
ATOM 13318 C CA . ARG D 1 399 ? 17.02300 13.82600 -6.08500 1.000 47.59960 396 ARG J CA 1
ATOM 13319 C C . ARG D 1 399 ? 17.38800 13.24300 -4.73000 1.000 44.10267 396 ARG J C 1
ATOM 13320 O O . ARG D 1 399 ? 16.55600 13.23600 -3.81400 1.000 37.26999 396 ARG J O 1
ATOM 13328 N N . GLN D 1 400 ? 18.63700 12.76200 -4.59000 1.000 47.71932 397 GLN J N 1
ATOM 13329 C CA . GLN D 1 400 ? 19.11400 12.22300 -3.31300 1.000 47.45157 397 GLN J CA 1
ATOM 13330 C C . GLN D 1 400 ? 19.16000 13.29200 -2.23200 1.000 46.19989 397 GLN J C 1
ATOM 13331 O O . GLN D 1 400 ? 18.64900 13.08200 -1.12300 1.000 46.06283 397 GLN J O 1
ATOM 13337 N N . LEU D 1 401 ? 19.79100 14.42900 -2.52900 1.000 46.32095 398 LEU J N 1
ATOM 13338 C CA . LEU D 1 401 ? 19.87400 15.52200 -1.56400 1.000 42.46183 398 LEU J CA 1
ATOM 13339 C C . LEU D 1 401 ? 18.50500 15.93400 -1.07800 1.000 45.30814 398 LEU J C 1
ATOM 13340 O O . LEU D 1 401 ? 18.33400 16.25700 0.10600 1.000 47.78650 398 LEU J O 1
ATOM 13345 N N . LEU D 1 402 ? 17.52100 15.95700 -1.98400 1.000 46.82593 399 LEU J N 1
ATOM 13346 C CA . LEU D 1 402 ? 16.18300 16.37900 -1.58100 1.000 43.07708 399 LEU J CA 1
ATOM 13347 C C . LEU D 1 402 ? 15.47300 15.28800 -0.77900 1.000 42.44026 399 LEU J C 1
ATOM 13348 O O . LEU D 1 402 ? 14.84400 15.56900 0.24800 1.000 41.13375 399 LEU J O 1
ATOM 13353 N N . THR D 1 403 ? 15.60100 14.02900 -1.21400 1.000 42.40337 400 THR J N 1
ATOM 13354 C CA . THR D 1 403 ? 14.77700 12.95200 -0.68000 1.000 49.06829 400 THR J CA 1
ATOM 13355 C C . THR D 1 403 ? 15.28000 12.44100 0.66600 1.000 56.33772 400 THR J C 1
ATOM 13356 O O . THR D 1 403 ? 14.47100 12.13000 1.55400 1.000 59.30428 400 THR J O 1
ATOM 13360 N N . TYR D 1 404 ? 16.59900 12.28800 0.82800 1.000 49.73914 401 TYR J N 1
ATOM 13361 C CA . TYR D 1 404 ? 17.12200 11.65200 2.03200 1.000 47.92850 401 TYR J CA 1
ATOM 13362 C C . TYR D 1 404 ? 17.58200 12.66700 3.06800 1.000 51.24014 401 TYR J C 1
ATOM 13363 O O . TYR D 1 404 ? 18.34700 12.33100 3.98000 1.000 51.23013 401 TYR J O 1
ATOM 13372 N N . ALA D 1 405 ? 17.09600 13.90100 2.98300 1.000 42.84753 402 ALA J N 1
ATOM 13373 C CA . ALA D 1 405 ? 17.63100 14.88700 3.91200 1.000 49.14532 402 ALA J CA 1
ATOM 13374 C C . ALA D 1 405 ? 17.21000 14.59400 5.34400 1.000 54.86467 402 ALA J C 1
ATOM 13375 O O . ALA D 1 405 ? 17.89100 15.02100 6.28400 1.000 48.77282 402 ALA J O 1
ATOM 13377 N N . ASP D 1 406 ? 16.08500 13.88600 5.52600 1.000 59.12455 403 ASP J N 1
ATOM 13378 C CA . ASP D 1 406 ? 15.53400 13.54100 6.83700 1.000 62.26702 403 ASP J CA 1
ATOM 13379 C C . ASP D 1 406 ? 15.81500 12.10700 7.20000 1.000 57.56873 403 ASP J C 1
ATOM 13380 O O . ASP D 1 406 ? 15.46800 11.67000 8.30100 1.000 56.59232 403 ASP J O 1
ATOM 13385 N N . ASN D 1 407 ? 16.44200 11.39100 6.28400 1.000 55.69846 404 ASN J N 1
ATOM 13386 C CA . ASN D 1 407 ? 16.86400 10.02800 6.46700 1.000 60.95563 404 ASN J CA 1
ATOM 13387 C C . ASN D 1 407 ? 18.26800 9.92700 5.88800 1.000 57.01951 404 ASN J C 1
ATOM 13388 O O . ASN D 1 407 ? 18.47200 9.30400 4.83800 1.000 56.13226 404 ASN J O 1
ATOM 13393 N N . LEU D 1 408 ? 19.22300 10.56000 6.57200 1.000 52.30277 405 LEU J N 1
ATOM 13394 C CA . LEU D 1 408 ? 20.55300 10.78700 6.01300 1.000 51.68075 405 LEU J CA 1
ATOM 13395 C C . LEU D 1 408 ? 21.35900 9.49200 5.93200 1.000 47.89424 405 LEU J C 1
ATOM 13396 O O . LEU D 1 408 ? 21.28900 8.63300 6.81400 1.000 45.84914 405 LEU J O 1
ATOM 13401 N N . PHE D 1 409 ? 22.15300 9.35100 4.87600 1.000 46.94516 406 PHE J N 1
ATOM 13402 C CA . PHE D 1 409 ? 22.93900 8.13200 4.69500 1.000 45.60418 406 PHE J CA 1
ATOM 13403 C C . PHE D 1 409 ? 24.40000 8.43100 4.35900 1.000 45.33462 406 PHE J C 1
ATOM 13404 O O . PHE D 1 409 ? 24.74000 9.50000 3.84200 1.000 40.41721 406 PHE J O 1
ATOM 13412 N N . GLU D 1 410 ? 25.26200 7.47200 4.67800 1.000 42.32342 407 GLU J N 1
ATOM 13413 C CA . GLU D 1 410 ? 26.67900 7.61700 4.36600 1.000 37.64494 407 GLU J CA 1
ATOM 13414 C C . GLU D 1 410 ? 26.88100 7.51600 2.85700 1.000 39.98867 407 GLU J C 1
ATOM 13415 O O . GLU D 1 410 ? 26.41100 6.56700 2.21500 1.000 52.85363 407 GLU J O 1
ATOM 13421 N N . GLY D 1 411 ? 27.57400 8.49900 2.29900 1.000 39.16697 408 GLY J N 1
ATOM 13422 C CA . GLY D 1 411 ? 27.64500 8.70200 0.87800 1.000 40.55692 408 GLY J CA 1
ATOM 13423 C C . GLY D 1 411 ? 26.71400 9.76200 0.35100 1.000 45.90693 408 GLY J C 1
ATOM 13424 O O . GLY D 1 411 ? 26.65400 9.95400 -0.87100 1.000 46.85519 408 GLY J O 1
ATOM 13425 N N . TYR D 1 412 ? 25.97200 10.44000 1.23700 1.000 52.03909 409 TYR J N 1
ATOM 13426 C CA . TYR D 1 412 ? 25.05900 11.53000 0.86700 1.000 40.43377 409 TYR J CA 1
ATOM 13427 C C . TYR D 1 412 ? 25.83000 12.61200 0.11100 1.000 35.18376 409 TYR J C 1
ATOM 13428 O O . TYR D 1 412 ? 26.96000 12.96600 0.50600 1.000 35.90544 409 TYR J O 1
ATOM 13437 N N . PRO D 1 413 ? 25.28100 13.14300 -0.96000 1.000 40.14468 410 PRO J N 1
ATOM 13438 C CA . PRO D 1 413 ? 26.08400 13.95300 -1.88900 1.000 38.52857 410 PRO J CA 1
ATOM 13439 C C . PRO D 1 413 ? 26.49200 15.32300 -1.35600 1.000 44.47004 410 PRO J C 1
ATOM 13440 O O . PRO D 1 413 ? 27.01900 16.15300 -2.10300 1.000 47.62859 410 PRO J O 1
ATOM 13444 N N . ASN D 1 414 ? 26.31400 15.55200 -0.05800 1.000 41.82697 411 ASN J N 1
ATOM 13445 C CA . ASN D 1 414 ? 26.77100 16.77300 0.59600 1.000 42.22127 411 ASN J CA 1
ATOM 13446 C C . ASN D 1 414 ? 27.71400 16.37300 1.72100 1.000 42.70429 411 ASN J C 1
ATOM 13447 O O . ASN D 1 414 ? 27.25300 15.97700 2.79800 1.000 46.27287 411 ASN J O 1
ATOM 13452 N N . GLN D 1 415 ? 29.03000 16.49100 1.47600 1.000 44.72999 412 GLN J N 1
ATOM 13453 C CA . GLN D 1 415 ? 30.03700 15.95400 2.39600 1.000 44.39250 412 GLN J CA 1
ATOM 13454 C C . GLN D 1 415 ? 29.93900 16.58100 3.77800 1.000 42.64152 412 GLN J C 1
ATOM 13455 O O . GLN D 1 415 ? 30.37200 15.97800 4.76200 1.000 41.91197 412 GLN J O 1
ATOM 13461 N N . TRP D 1 416 ? 29.37800 17.78500 3.87900 1.000 44.77298 413 TRP J N 1
ATOM 13462 C CA . TRP D 1 416 ? 29.25800 18.42600 5.18500 1.000 37.41286 413 TRP J CA 1
ATOM 13463 C C . TRP D 1 416 ? 28.18500 17.75900 6.01400 1.000 39.43963 413 TRP J C 1
ATOM 13464 O O . TRP D 1 416 ? 28.24400 17.78100 7.25200 1.000 41.39524 413 TRP J O 1
ATOM 13475 N N . ALA D 1 417 ? 27.19500 17.16000 5.34600 1.000 38.67605 414 ALA J N 1
ATOM 13476 C CA . ALA D 1 417 ? 26.02500 16.59300 6.01600 1.000 40.76399 414 ALA J CA 1
ATOM 13477 C C . ALA D 1 417 ? 26.08400 15.07400 6.15000 1.000 43.60491 414 ALA J C 1
ATOM 13478 O O . ALA D 1 417 ? 25.22600 14.48700 6.81400 1.000 42.88610 414 ALA J O 1
ATOM 13480 N N . ASP D 1 418 ? 27.06500 14.43500 5.52600 1.000 39.81590 415 ASP J N 1
ATOM 13481 C CA . ASP D 1 418 ? 27.28300 13.00600 5.69000 1.000 42.39391 415 ASP J CA 1
ATOM 13482 C C . ASP D 1 418 ? 27.19100 12.61400 7.16600 1.000 42.58773 415 ASP J C 1
ATOM 13483 O O . ASP D 1 418 ? 27.88300 13.21700 8.00500 1.000 42.20545 415 ASP J O 1
ATOM 13488 N N . PRO D 1 419 ? 26.35000 11.62000 7.51900 1.000 39.43303 416 PRO J N 1
ATOM 13489 C CA . PRO D 1 419 ? 26.20600 11.21900 8.93500 1.000 38.43440 416 PRO J CA 1
ATOM 13490 C C . PRO D 1 419 ? 27.47500 10.69300 9.58100 1.000 42.01701 416 PRO J C 1
ATOM 13491 O O . PRO D 1 419 ? 27.54900 10.66600 10.82100 1.000 39.17823 416 PRO J O 1
ATOM 13495 N N . VAL D 1 420 ? 28.46500 10.25300 8.80900 1.000 39.51255 417 VAL J N 1
ATOM 13496 C CA . VAL D 1 420 ? 29.71100 9.76800 9.39100 1.000 41.97985 417 VAL J CA 1
ATOM 13497 C C . VAL D 1 420 ? 30.81700 10.80400 9.28800 1.000 36.78203 417 VAL J C 1
ATOM 13498 O O . VAL D 1 420 ? 31.52500 11.07300 10.26000 1.000 38.25297 417 VAL J O 1
ATOM 13502 N N . PHE D 1 421 ? 30.98200 11.38200 8.10300 1.000 33.28767 418 PHE J N 1
ATOM 13503 C CA . PHE D 1 421 ? 32.08400 12.30900 7.87500 1.000 37.48263 418 PHE J CA 1
ATOM 13504 C C . PHE D 1 421 ? 31.89700 13.62400 8.65800 1.000 38.37631 418 PHE J C 1
ATOM 13505 O O . PHE D 1 421 ? 32.87300 14.19400 9.13800 1.000 40.72726 418 PHE J O 1
ATOM 13513 N N . GLN D 1 422 ? 30.65900 14.12000 8.82100 1.000 39.74327 419 GLN J N 1
ATOM 13514 C CA . GLN D 1 422 ? 30.45600 15.39200 9.51700 1.000 37.41805 419 GLN J CA 1
ATOM 13515 C C . GLN D 1 422 ? 30.92200 15.36300 10.97000 1.000 37.41271 419 GLN J C 1
ATOM 13516 O O . GLN D 1 422 ? 31.66700 16.27100 11.36800 1.000 41.93148 419 GLN J O 1
ATOM 13522 N N . PRO D 1 423 ? 30.54500 14.38800 11.80300 1.000 35.76564 420 PRO J N 1
ATOM 13523 C CA . PRO D 1 423 ? 31.01100 14.42700 13.19600 1.000 31.59533 420 PRO J CA 1
ATOM 13524 C C . PRO D 1 423 ? 32.49700 14.09500 13.34900 1.000 38.81092 420 PRO J C 1
ATOM 13525 O O . PRO D 1 423 ? 33.12800 14.52000 14.33400 1.000 35.41846 420 PRO J O 1
ATOM 13529 N N . TRP D 1 424 ? 33.09100 13.35500 12.39700 1.000 34.53932 421 TRP J N 1
ATOM 13530 C CA . TRP D 1 424 ? 34.54600 13.18100 12.39900 1.000 33.91393 421 TRP J CA 1
ATOM 13531 C C . TRP D 1 424 ? 35.24700 14.48700 12.00800 1.000 41.00287 421 TRP J C 1
ATOM 13532 O O . TRP D 1 424 ? 36.31100 14.83300 12.54700 1.000 40.76569 421 TRP J O 1
ATOM 13543 N N . LEU D 1 425 ? 34.65500 15.22600 11.07300 1.000 35.33559 422 LEU J N 1
ATOM 13544 C CA . LEU D 1 425 ? 35.21500 16.49800 10.65900 1.000 29.27844 422 LEU J CA 1
ATOM 13545 C C . LEU D 1 425 ? 35.14000 17.52400 11.78300 1.000 35.21466 422 LEU J C 1
ATOM 13546 O O . LEU D 1 425 ? 36.15700 18.13300 12.14000 1.000 36.75599 422 LEU J O 1
ATOM 13551 N N . TYR D 1 426 ? 33.96200 17.71600 12.37600 1.000 26.94701 423 TYR J N 1
ATOM 13552 C CA . TYR D 1 426 ? 33.80300 18.85000 13.28900 1.000 30.39935 423 TYR J CA 1
ATOM 13553 C C . TYR D 1 426 ? 33.99700 18.51200 14.77000 1.000 38.25017 423 TYR J C 1
ATOM 13554 O O . TYR D 1 426 ? 34.31200 19.41200 15.56000 1.000 37.25272 423 TYR J O 1
ATOM 13563 N N . GLY D 1 427 ? 33.87400 17.24600 15.16300 1.000 35.77927 424 GLY J N 1
ATOM 13564 C CA . GLY D 1 427 ? 34.15000 16.90100 16.53900 1.000 29.81030 424 GLY J CA 1
ATOM 13565 C C . GLY D 1 427 ? 35.60500 16.62800 16.86900 1.000 39.94732 424 GLY J C 1
ATOM 13566 O O . GLY D 1 427 ? 35.91000 16.47000 18.05800 1.000 36.65731 424 GLY J O 1
ATOM 13567 N N . TYR D 1 428 ? 36.49800 16.56500 15.86600 1.000 37.75948 425 TYR J N 1
ATOM 13568 C CA . TYR D 1 428 ? 37.93300 16.35000 16.10900 1.000 35.45488 425 TYR J CA 1
ATOM 13569 C C . TYR D 1 428 ? 38.46900 17.28900 17.17100 1.000 34.82797 425 TYR J C 1
ATOM 13570 O O . TYR D 1 428 ? 38.26800 18.50000 17.08900 1.000 44.78155 425 TYR J O 1
ATOM 13579 N N . ASN D 1 429 ? 39.23300 16.76500 18.11500 1.000 33.54103 426 ASN J N 1
ATOM 13580 C CA . ASN D 1 429 ? 39.87200 17.64300 19.08800 1.000 34.49644 426 ASN J CA 1
ATOM 13581 C C . ASN D 1 429 ? 41.38200 17.40700 19.04900 1.000 37.63920 426 ASN J C 1
ATOM 13582 O O . ASN D 1 429 ? 41.87800 16.42700 19.61900 1.000 38.79612 426 ASN J O 1
ATOM 13587 N N . ALA D 1 430 ? 42.11600 18.31000 18.37400 1.000 38.28826 427 ALA J N 1
ATOM 13588 C CA . ALA D 1 430 ? 43.53700 18.06300 18.12600 1.000 39.58999 427 ALA J CA 1
ATOM 13589 C C . ALA D 1 430 ? 44.28500 17.85700 19.43300 1.000 36.86720 427 ALA J C 1
ATOM 13590 O O . ALA D 1 430 ? 45.14800 16.97500 19.53600 1.000 34.04935 427 ALA J O 1
ATOM 13592 N N . PHE D 1 431 ? 43.91600 18.61700 20.46300 1.000 30.10395 428 PHE J N 1
ATOM 13593 C CA . PHE D 1 431 ? 44.50000 18.42000 21.78000 1.000 28.47566 428 PHE J CA 1
ATOM 13594 C C . PHE D 1 431 ? 44.37900 16.97400 22.25300 1.000 35.58050 428 PHE J C 1
ATOM 13595 O O . PHE D 1 431 ? 45.38100 16.31600 22.57100 1.000 37.08549 428 PHE J O 1
ATOM 13603 N N . GLU D 1 432 ? 43.14800 16.47300 22.34800 1.000 38.61206 429 GLU J N 1
ATOM 13604 C CA . GLU D 1 432 ? 42.94600 15.15600 22.94200 1.000 36.29531 429 GLU J CA 1
ATOM 13605 C C . GLU D 1 432 ? 43.51400 14.05100 22.06400 1.000 38.37428 429 GLU J C 1
ATOM 13606 O O . GLU D 1 432 ? 44.08500 13.08000 22.57600 1.000 36.61420 429 GLU J O 1
ATOM 13612 N N . GLU D 1 433 ? 43.31600 14.15000 20.74500 1.000 36.97729 430 GLU J N 1
ATOM 13613 C CA . GLU D 1 433 ? 43.91000 13.16700 19.85000 1.000 37.35692 430 GLU J CA 1
ATOM 13614 C C . GLU D 1 433 ? 45.42800 13.09900 20.03200 1.000 38.97876 430 GLU J C 1
ATOM 13615 O O . GLU D 1 433 ? 46.01200 12.00300 20.04700 1.000 38.17743 430 GLU J O 1
ATOM 13621 N N . ALA D 1 434 ? 46.08000 14.25400 20.23900 1.000 36.12529 431 ALA J N 1
ATOM 13622 C CA . ALA D 1 434 ? 47.51800 14.24700 20.49400 1.000 31.98913 431 ALA J CA 1
ATOM 13623 C C . ALA D 1 434 ? 47.84900 13.58100 21.82400 1.000 37.69344 431 ALA J C 1
ATOM 13624 O O . ALA D 1 434 ? 48.81200 12.80800 21.91800 1.000 37.77752 431 ALA J O 1
ATOM 13626 N N . GLU D 1 435 ? 47.08100 13.88100 22.87000 1.000 39.78017 432 GLU J N 1
ATOM 13627 C CA . GLU D 1 435 ? 47.32000 13.22900 24.15900 1.000 36.71737 432 GLU J CA 1
ATOM 13628 C C . GLU D 1 435 ? 47.17700 11.71600 24.05700 1.000 42.81461 432 GLU J C 1
ATOM 13629 O O . GLU D 1 435 ? 48.02300 10.97000 24.57400 1.000 42.07358 432 GLU J O 1
ATOM 13635 N N . LYS D 1 436 ? 46.06600 11.24800 23.46200 1.000 41.87634 433 LYS J N 1
ATOM 13636 C CA . LYS D 1 436 ? 45.88600 9.83200 23.15500 1.000 36.45117 433 LYS J CA 1
ATOM 13637 C C . LYS D 1 436 ? 47.14200 9.25200 22.51200 1.000 34.48351 433 LYS J C 1
ATOM 13638 O O . LYS D 1 436 ? 47.61300 8.16700 22.88400 1.000 36.87885 433 LYS J O 1
ATOM 13644 N N . ALA D 1 437 ? 47.66900 9.94300 21.50200 1.000 35.23898 434 ALA J N 1
ATOM 13645 C CA . ALA D 1 437 ? 48.84800 9.41700 20.81500 1.000 38.37031 434 ALA J CA 1
ATOM 13646 C C . ALA D 1 437 ? 50.06200 9.36600 21.73700 1.000 34.55313 434 ALA J C 1
ATOM 13647 O O . ALA D 1 437 ? 50.89900 8.47700 21.61700 1.000 35.70632 434 ALA J O 1
ATOM 13649 N N . TRP D 1 438 ? 50.17600 10.30500 22.66000 1.000 32.32479 435 TRP J N 1
ATOM 13650 C CA . TRP D 1 438 ? 51.29100 10.26900 23.59100 1.000 29.23410 435 TRP J CA 1
ATOM 13651 C C . TRP D 1 438 ? 51.16800 9.09200 24.55100 1.000 40.08920 435 TRP J C 1
ATOM 13652 O O . TRP D 1 438 ? 52.17600 8.49000 24.94200 1.000 43.05856 435 TRP J O 1
ATOM 13663 N N . GLN D 1 439 ? 49.94100 8.74400 24.94600 1.000 36.71033 436 GLN J N 1
ATOM 13664 C CA . GLN D 1 439 ? 49.76400 7.56200 25.79200 1.000 39.42378 436 GLN J CA 1
ATOM 13665 C C . GLN D 1 439 ? 50.07000 6.27200 25.02400 1.000 43.71276 436 GLN J C 1
ATOM 13666 O O . GLN D 1 439 ? 50.72500 5.36000 25.55100 1.000 41.17184 436 GLN J O 1
ATOM 13672 N N . LYS D 1 440 ? 49.60600 6.16900 23.77800 1.000 40.49420 437 LYS J N 1
ATOM 13673 C CA . LYS D 1 440 ? 50.10600 5.09000 22.94300 1.000 39.60017 437 LYS J CA 1
ATOM 13674 C C . LYS D 1 440 ? 51.62700 5.05900 22.95200 1.000 46.53833 437 LYS J C 1
ATOM 13675 O O . LYS D 1 440 ? 52.22100 3.99100 23.16500 1.000 54.15316 437 LYS J O 1
ATOM 13681 N N . TYR D 1 441 ? 52.27900 6.21600 22.74900 1.000 44.32877 438 TYR J N 1
ATOM 13682 C CA . TYR D 1 441 ? 53.74600 6.25700 22.71700 1.000 41.69720 438 TYR J CA 1
ATOM 13683 C C . TYR D 1 441 ? 54.35500 5.70900 24.01000 1.000 41.10564 438 TYR J C 1
ATOM 13684 O O . TYR D 1 441 ? 55.28000 4.89000 23.97200 1.000 38.65626 438 TYR J O 1
ATOM 13693 N N . LEU D 1 442 ? 53.83600 6.11800 25.16600 1.000 43.00822 439 LEU J N 1
ATOM 13694 C CA . LEU D 1 442 ? 54.40400 5.59400 26.41000 1.000 40.99846 439 LEU J CA 1
ATOM 13695 C C . LEU D 1 442 ? 54.12600 4.10700 26.60500 1.000 45.19022 439 LEU J C 1
ATOM 13696 O O . LEU D 1 442 ? 54.92400 3.42800 27.25500 1.000 52.26790 439 LEU J O 1
ATOM 13701 N N . ARG D 1 443 ? 53.04500 3.54600 26.07200 1.000 47.04219 440 ARG J N 1
ATOM 13702 C CA . ARG D 1 443 ? 52.91000 2.09600 26.26100 1.000 47.79483 440 ARG J CA 1
ATOM 13703 C C . ARG D 1 443 ? 53.59600 1.28700 25.15400 1.000 46.67226 440 ARG J C 1
ATOM 13704 O O . ARG D 1 443 ? 53.37600 0.07300 25.06100 1.000 43.64090 440 ARG J O 1
ATOM 13712 N N . GLY D 1 444 ? 54.46400 1.92900 24.37000 1.000 41.72655 441 GLY J N 1
ATOM 13713 C CA . GLY D 1 444 ? 55.24300 1.26800 23.34400 1.000 36.24996 441 GLY J CA 1
ATOM 13714 C C . GLY D 1 444 ? 54.49200 0.91900 22.08600 1.000 50.17618 441 GLY J C 1
ATOM 13715 O O . GLY D 1 444 ? 54.70400 -0.16300 21.52400 1.000 54.99236 441 GLY J O 1
ATOM 13716 N N . HIS D 1 445 ? 53.62900 1.81100 21.59800 1.000 50.62027 442 HIS J N 1
ATOM 13717 C CA . HIS D 1 445 ? 52.66400 1.43000 20.57400 1.000 46.45843 442 HIS J CA 1
ATOM 13718 C C . HIS D 1 445 ? 52.72300 2.33100 19.35600 1.000 43.16782 442 HIS J C 1
ATOM 13719 O O . HIS D 1 445 ? 51.81200 2.29800 18.52000 1.000 53.44088 442 HIS J O 1
ATOM 13726 N N . ILE D 1 446 ? 53.77300 3.12500 19.21700 1.000 45.96798 443 ILE J N 1
ATOM 13727 C CA . ILE D 1 446 ? 53.95500 3.94800 18.03100 1.000 48.12545 443 ILE J CA 1
ATOM 13728 C C . ILE D 1 446 ? 55.12900 3.39700 17.24400 1.000 46.12674 443 ILE J C 1
ATOM 13729 O O . ILE D 1 446 ? 56.22300 3.19700 17.78800 1.000 54.01248 443 ILE J O 1
ATOM 13734 N N . PHE D 1 447 ? 54.88200 3.12500 15.97900 1.000 46.32341 444 PHE J N 1
ATOM 13735 C CA . PHE D 1 447 ? 55.88500 2.69200 15.03100 1.000 49.19107 444 PHE J CA 1
ATOM 13736 C C . PHE D 1 447 ? 56.74200 3.89000 14.63200 1.000 46.53500 444 PHE J C 1
ATOM 13737 O O . PHE D 1 447 ? 56.34300 5.03900 14.81500 1.000 53.50677 444 PHE J O 1
ATOM 13745 N N . GLY D 1 448 ? 57.93800 3.61200 14.12200 1.000 42.33322 445 GLY J N 1
ATOM 13746 C CA . GLY D 1 448 ? 58.84300 4.63500 13.65400 1.000 45.41894 445 GLY J CA 1
ATOM 13747 C C . GLY D 1 448 ? 59.54800 5.43400 14.72800 1.000 44.05987 445 GLY J C 1
ATOM 13748 O O . GLY D 1 448 ? 60.35200 6.31900 14.38900 1.000 47.51152 445 GLY J O 1
ATOM 13749 N N . THR D 1 449 ? 59.27900 5.16300 16.00400 1.000 41.32980 446 THR J N 1
ATOM 13750 C CA . THR D 1 449 ? 59.96900 5.86100 17.07400 1.000 43.48989 446 THR J CA 1
ATOM 13751 C C . THR D 1 449 ? 61.33100 5.25100 17.36400 1.000 41.94105 446 THR J C 1
ATOM 13752 O O . THR D 1 449 ? 61.65500 4.14100 16.93200 1.000 34.19692 446 THR J O 1
ATOM 13756 N N . THR D 1 450 ? 62.15300 6.02600 18.08400 1.000 40.94295 447 THR J N 1
ATOM 13757 C CA . THR D 1 450 ? 63.45500 5.57300 18.58000 1.000 39.62953 447 THR J CA 1
ATOM 13758 C C . THR D 1 450 ? 63.34600 5.00600 19.98200 1.000 45.16739 447 THR J C 1
ATOM 13759 O O . THR D 1 450 ? 64.36200 4.66600 20.58400 1.000 51.82795 447 THR J O 1
ATOM 13763 N N . GLY D 1 451 ? 62.13100 4.89500 20.50500 1.000 40.01801 448 GLY J N 1
ATOM 13764 C CA . GLY D 1 451 ? 61.98000 4.49900 21.88700 1.000 41.99023 448 GLY J CA 1
ATOM 13765 C C . GLY D 1 451 ? 62.64000 5.39900 22.91300 1.000 40.16533 448 GLY J C 1
ATOM 13766 O O . GLY D 1 451 ? 62.98300 4.92800 24.00400 1.000 47.87588 448 GLY J O 1
ATOM 13767 N N . ALA D 1 452 ? 62.79200 6.69300 22.62100 1.000 33.63304 449 ALA J N 1
ATOM 13768 C CA . ALA D 1 452 ? 63.49900 7.54900 23.57300 1.000 39.02926 449 ALA J CA 1
ATOM 13769 C C . ALA D 1 452 ? 62.92300 7.44500 24.97200 1.000 44.79063 449 ALA J C 1
ATOM 13770 O O . ALA D 1 452 ? 63.65600 7.63200 25.94500 1.000 47.95285 449 ALA J O 1
ATOM 13772 N N . PHE D 1 453 ? 61.62100 7.18300 25.10300 1.000 43.65276 450 PHE J N 1
ATOM 13773 C CA . PHE D 1 453 ? 60.99600 7.28100 26.42500 1.000 52.20486 450 PHE J CA 1
ATOM 13774 C C . PHE D 1 453 ? 61.56000 6.23600 27.37200 1.000 49.68122 450 PHE J C 1
ATOM 13775 O O . PHE D 1 453 ? 61.58100 6.44300 28.59000 1.000 56.36101 450 PHE J O 1
ATOM 13783 N N . ARG D 1 454 ? 62.02300 5.10800 26.82700 1.000 46.64400 451 ARG J N 1
ATOM 13784 C CA . ARG D 1 454 ? 62.41800 3.98500 27.67000 1.000 50.17509 451 ARG J CA 1
ATOM 13785 C C . ARG D 1 454 ? 63.64900 4.33700 28.49700 1.000 52.93412 451 ARG J C 1
ATOM 13786 O O . ARG D 1 454 ? 63.67800 4.10200 29.71400 1.000 55.38525 451 ARG J O 1
ATOM 13794 N N . GLU D 1 455 ? 64.65500 4.96200 27.86800 1.000 50.04377 452 GLU J N 1
ATOM 13795 C CA . GLU D 1 455 ? 65.88300 5.30400 28.59500 1.000 54.00625 452 GLU J CA 1
ATOM 13796 C C . GLU D 1 455 ? 65.65700 6.32800 29.69400 1.000 52.70948 452 GLU J C 1
ATOM 13797 O O . GLU D 1 455 ? 66.46900 6.42100 30.61600 1.000 61.64588 452 GLU J O 1
ATOM 13803 N N . LEU D 1 456 ? 64.58600 7.11000 29.62200 1.000 49.81196 453 LEU J N 1
ATOM 13804 C CA . LEU D 1 456 ? 64.28700 8.07100 30.69000 1.000 50.83898 453 LEU J CA 1
ATOM 13805 C C . LEU D 1 456 ? 63.37000 7.46600 31.73700 1.000 53.79160 453 LEU J C 1
ATOM 13806 O O . LEU D 1 456 ? 63.03000 8.14100 32.71400 1.000 47.84337 453 LEU J O 1
ATOM 13811 N N . GLY D 1 457 ? 62.97600 6.21000 31.53900 1.000 57.21740 454 GLY J N 1
ATOM 13812 C CA . GLY D 1 457 ? 62.06100 5.54600 32.45000 1.000 60.13746 454 GLY J CA 1
ATOM 13813 C C . GLY D 1 457 ? 60.67800 6.15600 32.49600 1.000 57.17226 454 GLY J C 1
ATOM 13814 O O . GLY D 1 457 ? 60.08300 6.26700 33.57500 1.000 65.78193 454 GLY J O 1
ATOM 13815 N N . MET D 1 458 ? 60.14700 6.57100 31.35200 1.000 57.30770 455 MET J N 1
ATOM 13816 C CA . MET D 1 458 ? 58.77000 7.06000 31.29000 1.000 59.13376 455 MET J CA 1
ATOM 13817 C C . MET D 1 458 ? 57.80400 6.01200 30.75400 1.000 57.27818 455 MET J C 1
ATOM 13818 O O . MET D 1 458 ? 56.67600 6.36000 30.40600 1.000 62.17381 455 MET J O 1
ATOM 13823 N N . GLY D 1 459 ? 58.22200 4.74400 30.68100 1.000 53.58027 456 GLY J N 1
ATOM 13824 C CA . GLY D 1 459 ? 57.42800 3.73400 29.99100 1.000 49.04712 456 GLY J CA 1
ATOM 13825 C C . GLY D 1 459 ? 56.19500 3.32100 30.78200 1.000 59.52640 456 GLY J C 1
ATOM 13826 O O . GLY D 1 459 ? 56.12600 3.48400 32.00600 1.000 58.95999 456 GLY J O 1
ATOM 13827 N N . LEU D 1 460 ? 55.20100 2.77800 30.06700 1.000 62.82687 457 LEU J N 1
ATOM 13828 C CA . LEU D 1 460 ? 53.84800 2.54400 30.59400 1.000 53.29216 457 LEU J CA 1
ATOM 13829 C C . LEU D 1 460 ? 53.42700 3.56700 31.67400 1.000 49.24721 457 LEU J C 1
ATOM 13830 O O . LEU D 1 460 ? 52.94400 4.66800 31.35400 1.000 40.74201 457 LEU J O 1
#

B-factor: mean 61.81, std 21.77, range [19.2, 172.55]

Solvent-accessible surface area: 70757 Å² total; per-residue (Å²): 192,105,53,113,0,88,2,0,0,8,8,3,34,14,10,0,0,0,0,0,0,6,0,28,91,25,39,12,86,2,2,0,1,32,126,37,115,138,46,26,147,110,40,18,15,31,26,2,1,0,0,1,0,41,0,0,94,119,18,57,10,38,89,43,0,57,139,35,2,21,90,1,58,12,8,2,1,11,5,26,59,86,3,111,46,5,6,127,18,82,4,62,72,16,6,67,134,134,18,35,0,2,19,0,2,0,58,110,19,31,0,22,108,9,0,4,81,50,0,128,84,49,56,9,98,20,59,48,50,55,27,12,128,60,16,65,17,97,72,27,17,1,8,2,52,113,21,48,64,33,95,75,5,36,3,2,0,0,11,39,24,34,144,4,40,0,5,53,54,18,69,66,102,107,39,87,24,90,49,42,35,24,10,3,5,44,0,14,0,71,12,119,47,0,118,164,65,116,58,0,110,77,3,24,123,63,29,5,3,2,8,0,0,1,41,79,9,20,0,20,2,10,24,5,116,47,58,29,51,1,1,1,36,0,7,0,30,39,111,96,61,123,68,77,98,82,63,168,11,1,26,127,30,0,132,85,50,2,36,8,15,2,95,49,3,52,47,4,2,76,31,38,110,101,37,36,26,117,32,14,56,24,8,126,72,14,77,107,2,24,41,151,28,6,78,0,0,0,0,5,57,0,1,1,3,20,17,79,9,2,28,5,20,23,3,0,7,0,0,0,0,1,0,0,3,18,0,0,53,46,0,93,80,66,51,0,8,32,1,0,1,28,0,0,19,60,26,0,54,76,5,0,22,88,0,17,123,6,0,30,67,0,73,62,0,1,22,18,78,11,4,46,73,10,85,7,5,18,109,2,0,81,80,25,47,145,108,70,20,104,19,1,0,1,11,14,6,4,54,65,16,9,48,64,0,4,36,24,28,0,45,97,66,0,65,118,9,2,87,67,1,30,128,2,33,12,41,21,3,34,6,14,5,134,164,54,74,64,89,187,97,54,89,0,81,2,0,0,5,2,5,23,8,8,0,0,0,0,0,0,6,0,13,34,26,34,12,79,10,19,0,1,36,118,25,115,138,18,58,44,130,24,20,20,17,27,1,0,0,0,1,0,30,0,0,57,75,14,48,12,12,84,31,1,60,130,42,4,23,80,5,49,2,5,1,0,8,6,26,98,80,2,106,47,7,8,120,18,70,5,45,79,23,8,73,143,136,17,40,0,3,17,1,3,0,50,83,18,41,0,4,124,22,0,8,88,32,0,128,59,2,44,9,100,21,41,60,49,65,44,16,154,70,12,68,20,94,60,16,18,0,41,13,48,139,48,61,82,40,90,88,5,45,2,0,0,0,8,37,23,46,162,3,42,0,3,56,58,32,59,65,101,106,48,94,22,70,133,47,40,30,0,3,2,26,1,21,0,66,7,96,33,0,98,157,59,120,57,0,92,56,0,27,122,68,29,4,0,0,7,0,1,1,40,84,7,16,0,19,0,10,30,8,97,78,38,24,57,0,1,2,19,0,7,0,24,49,126,31,133,95,84,124,21,103,43,165,30,7,38,129,33,1,124,100,68,1,126,51,21,4,97,43,1,31,56,0,14,86,18,45,88,112,34,43,35,95,70,29,50,12,15,136,80,14,116,136,4,27,49,176,31,12,77,0,0,0,0,2,55,1,5,8,8,22,21,83,14,2,30,4,21,22,1,0,7,0,0,0,0,1,0,0,3,17,0,0,50,55,2,85,74,69,44,0,8,39,1,0,2,36,0,0,25,65,31,0,53,83,5,2,40,100,1,13,154,3,1,39,111,0,78,76,15,1,21,58,79,68,12,98,189,13,144,76,8,14,108,48,0,70,76,72,40,135,112,79,70,121,55,6,14,0,8,9,7,10,47,70,15,8,44,63,0,7,35,26,31,0,39,97,66,0,67,120,6,4,74,118,2,15,93,39,123,24,182,49,39,101,15,10,3,169,167,58,72,49,41,99,171,190,105,48,123,0,60,2,0,0,7,4,3,22,8,9,0,0,0,0,0,0,6,0,26,84,30,38,15,84,5,3,0,9,38,117,38,114,135,24,59,44,141,13,33,14,23,31,2,0,0,0,2,0,37,0,0,101,130,15,56,8,35,101,39,0,77,137,32,6,22,88,2,64,4,7,2,0,25,7,25,104,90,3,107,42,7,6,144,20,72,5,50,75,24,8,64,134,144,16,37,0,2,16,0,1,0,46,73,36,23,1,6,104,16,0,8,82,48,0,127,87,51,63,7,100,22,51,56,36,67,38,7,78,63,18,65,22,110,55,38,22,4,43,30,22,86,45,59,91,45,111,73,4,44,5,4,0,0,12,41,24,53,174,7,48,0,13,64,65,29,71,62,104,110,36,105,34,105,111,24,41,17,0,13,5,42,1,22,0,96,4,109,49,0,78,161,59,128,55,0,83,114,9,14,116,82,25,7,3,3,7,0,0,1,44,67,5,14,0,20,0,12,22,4,94,52,44,34,58,0,0,4,32,0,6,2,34,40,100,40,54,70,38,48,100,38,27,84,15,3,14,129,26,0,119,108,83,3,129,60,20,3,99,62,2,51,61,2,2,65,29,20,47,99,32,44,17,169,90,28,63,31,10,109,86,11,131,123,3,12,29,163,31,13,86,1,0,0,1,5,56,1,3,2,6,23,10,74,10,2,25,5,19,23,2,0,8,0,0,0,0,1,0,0,3,16,0,1,51,49,1,89,76,74,43,1,5,30,0,0,1,25,0,0,16,61,34,0,50,80,6,0,38,93,0,29,185,3,1,53,84,0,66,87,12,2,17,50,77,71,12,102,206,9,115,89,9,15,151,55,0,76,92,101,47,143,115,74,66,123,31,3,7,0,13,15,9,5,45,72,11,13,37,64,0,6,38,22,27,0,31,119,62,0,63,145,5,7,97,109,1,31,185,43,114,22,178,52,37,96,19,4,17,187,145,63,74,69,86,193,109,55,104,0,83,3,0,0,10,5,2,16,7,9,0,0,0,0,0,0,5,0,25,94,23,41,12,73,4,0,0,0,32,122,29,115,134,23,57,44,131,22,23,16,30,26,1,0,0,1,1,0,26,0,0,96,124,16,62,6,32,90,37,0,86,120,49,8,23,118,5,61,11,8,0,0,27,6,22,100,85,4,108,48,8,6,115,13,62,3,35,78,21,6,85,144,134,17,39,0,10,14,11,4,0,47,65,14,32,1,2,126,24,0,6,91,52,0,119,87,50,65,11,96,23,45,55,46,65,46,13,136,61,10,63,21,98,61,18,21,0,32,5,65,110,45,50,84,38,104,62,4,36,3,3,0,0,9,34,21,42,141,2,60,1,4,49,55,28,45,54,39,28,45,56,22,79,113,32,40,14,0,3,0,26,0,21,0,76,4,106,36,0,98,170,67,113,50,0,89,75,11,14,109,76,23,4,2,3,7,2,0,0,44,74,8,18,0,20,0,14,22,4,94,68,45,24,49,1,1,0,26,0,6,0,25,44,114,42,121,144,49,97,104,54,44,175,9,3,42,112,20,0,136,100,76,2,125,56,19,1,99,54,0,30,56,1,12,83,19,44,82,111,43,45,31,101,117,35,51,22,15,135,71,20,99,98,2,13,34,144,27,9,72,1,0,0,1,3,57,0,5,3,7,22,23,82,17,2,23,2,21,14,2,0,6,0,0,0,0,1,0,0,5,18,0,0,49,49,1,93,76,62,51,0,7,34,0,0,2,22,0,0,13,65,32,0,65,74,6,3,26,96,0,20,123,4,1,43,55,0,60,50,0,2,12,22,77,73,15,73,78,9,138,12,11,17,49,2,0,79,78,36,44,146,114,79,12,88,13,1,0,0,8,12,8,4,49,67,16,8,48,59,0,3,36,26,29,0,37,104,57,0,68,124,6,6,85,92,1,19,99,1,31,15,18,14,2,33,6,13,4,47,129,70,67,59,42,158

Radius of gyration: 39.68 Å; Cα contacts (8 Å, |Δi|>4): 3730; chains: 4; bounding box: 116×80×117 Å

Nearest PDB structures (foldseek):
  8gsm-assembly3_I  TM=9.982E-01  e=6.878E-90  Boreostereum vibrans
  8x38-assembly1_A  TM=9.171E-01  e=1.544E-51  Phanerochaete chrysosporium RP-78
  8rqh-assembly1_A  TM=9.366E-01  e=2.194E-39  Streptomyces cyaneofuscatus
  4bk1-assembly1_A-2  TM=8.973E-01  e=1.593E-34  Rhodococcus jostii RHA1
  8uiq-assembly1_A  TM=8.815E-01  e=2.128E-33  Pseudomonas putida KT2440

Secondary structure (DSSP, 8-state):
-----EEEEE--SHHHHHHHHHHHTTT-EEEEE-SSSS------EEEE-HHHHHHHHHTT-HHHHHTTEE--SEEEEEETTT--EEEEEE-TTHHHHHHSS--EEEEHHHHHHHHHHHHHHTT-EEE-S--EEEEETTTTEEEESSS-EE---SEEEE---TT-HHHHHHHTS--PPBP-SEEEEEEEEEHHHHTTSGGGTHHHHS--EEEEEETTEEEEEEE-SGGGEEEEEEEEE--------SHHHHHHHHHHHTTTS-HHHHHHGGG-SEEEEEE--B----S--B-TTSSEEE-THHHH---TTSS-HHHHHHHHHHHHHHHHTT--STTHHHHHHHHHHHHHHHHHHHHHHHHHHHHHHHTPPSSHHHHHHHHHHHHTTTS--TT-S-TTT-TTHHHHHHS--HHHHHHHHHHHHHTT--TT---HHHHTT--/-----EEEEE--SHHHHHHHHHHHHTT-EEEEE-SSSS-----SEEEE-HHHHHHHHHTT-HHHHHHHEE--SEEEEEETTT--EEEEEE-TTHHHHHHSS--EEEEHHHHHHHHHHHHHHTT-EEE-S--EEEEETTTTEEEETTS-EE---SEEEE---SS-HHHHHHHSS----EEEEEEEEEEEEEHHHHHTSHHHHHHHHTT-EEEEEETTEEEEEEEETTTTEEEEEEEEE---S--S--HHHHHHHHHHHTSSS-HHHHHHHTTEEEEEEEEEEE----S--S-TTSSEEE-GGGT----TTSS-HHHHHHHHHHHHHHHHTT--SGGGHHHHHHHHHHHHHHHHHHHHHHHHHHHHHHTPPSSHHHHHHHHHHHHHTTS--TT-SSTTT-TTHHHHHHH--HHHHHHHHHHHHHTT--TT---HHHHTT----/-----EEEEE--SHHHHHHHHHHHHHT-EEEEE-SSSS------EEEE-HHHHHHHHTTT-HHHHHTSEE--SEEEEEETTT--EEEEEE-TTHHHHHHSS--EEEEHHHHHHHHHHHHHHTT-EEE-S--EEEEETTTTEEEESSS-EE-S-SEEEE---SS-HHHHHHHSS--PPEEEEEEEEEEEEEHHHHHTSTTTTHHHHS--EEEEE-SS-EEEEEEETTTTEEEEEEEEE---SS----HHHHHHHHHHHTTTS-HHHHHHHHTEEEEEEEEEEE----S-SB-TTSSEEE-THHHH---TTSS-HHHHHHHHHHHHHHHHTT--SGGGHHHHHHHHHHHHHHHHHHHHHHHHHHHHHHTPPSSHHHHHHHHHHHHTTTS--TT-S-TTT-TTHHHHHHH--HHHHHHHHHHHHHTT--TT---HHHHTT--/-----EEEEE--SHHHHHHHHHHHHTT-EEEEE-SSSS-----SEEEE-HHHHHHHHHTT-HHHHHHT-B--SEEEEEETTT--EEEEEE-TTHHHHHHSS--EEEEHHHHHHHHHHHHHHTT-EEE-S--EEEEETTTTEEEETTS-EE---SEEEE---SS-HHHHHHHTS----EEEEEEEEEEEEEHHHHTTSTTTSHHHHS--EEEEE-SS-EEEEEE--SSSEEEEEEEEE--SSS----HHHHHHHHHHHTTTS-HHHHHHGGGEEEEEEEEEEE-PPPS--B-TTSSEEE-THHHH---GGGS-HHHHHHHHHHHHHHHHHT--SGGGHHHHHHHHHHHHHHHHHHHHHHHHHHHHHHTPPSSHHHHHHHHHHHHTTTS--TT-S-TTT-TTHHHHHHH--HHHHHHHHHHHHHTT--TT---HHHHTT---